Protein 2MLG (pdb70)

Solvent-accessible surface area: 5680 Å² total; per-residue (Å²): 130,107,205,72,55,50,52,86,5,0,48,77,70,3,82,89,154,53,44,16,36,30,89,72,0,51,124,39,15,147,20,159,119,136,66,0,46,75,17,1,53,156,11,48,146,185,34,37,0,50,100,58,136,104,112,116,97,59,170,139,100,67,13,5,12,30,170,36,150,65,91,81,1,78,130,120,80

Nearest PDB structures (foldseek):
  2mlg-assembly1_A  TM=8.631E-01  e=1.677E-12  Fuselloviridae
  4xrf-assembly1_A  TM=7.167E-01  e=1.665E-03  Bacillus cereus ATCC 14579
  6pco-assembly2_C  TM=6.673E-01  e=2.161E-03  Bordetella bronchiseptica
  4zzl-assembly1_A  TM=6.868E-01  e=4.146E-03  Pseudomonas aeruginosa
  4rgu-assembly1_B-2  TM=6.161E-01  e=8.489E-03  Acinetobacter baylyi ADP1

InterPro domains:
  IPR008848 Plasmid regulator, Sulfolobaceae [PF05584] (9-80)
  IPR036388 Winged helix-like DNA-binding domain superfamily [G3DSA:1.10.10.10] (6-81)
  IPR036390 Winged helix DNA-binding domain superfamily [SSF46785] (15-79)

Sequence (77 aa):
KAKLSLTQLILIRLSNRGCQTLEELEEFTQAKREVLLVTLTRLHQRGVIYRKWRHFSGRKYREYCLKHRDELADLEHKAKLSLTQLILIRLSNRGCQTLEELEEFTQAKREVLLVTLTRLHQRGVIYRKWRHFSGRKYREYCLKHRDELADLEHKAKLSLTQLILIRLSNRGCQTLEELEEFTQAKREVLLVTLTRLHQRGVIYRKWRHFSGRKYREYCLKHRDELADLEHKAKLSLTQLILIRLSNRGCQTLEELEEFTQAKREVLLVTLTRLHQRGVIYRKWRHFSGRKYREYCLKHRDELADLEHKAKLSLTQLILIRLSNRGCQTLEELEEFTQAKREVLLVTLTRLHQRGVIYRKWRHFSGRKYREYCLKHRDELADLEHKAKLSLTQLILIRLSNRGCQTLEELEEFTQAKREVLLVTLTRLHQRGVIYRKWRHFSGRKYREYCLKHRDELADLEHKAKLSLTQLILIRLSNRGCQTLEELEEFTQAKREVLLVTLTRLHQRGVIYRKWRHFSGRKYREYCLKHRDELADLEHKAKLSLTQLILIRLSNRGCQTLEELEEFTQAKREVLLVTLTRLHQRGVIYRKWRHFSGRKYREYCLKHRDELADLEHKAKLSLTQLILIRLSNRGCQTLEELEEFTQAKREVLLVTLTRLHQRGVIYRKWRHFSGRKYREYCLKHRDELADLEHKAKLSLTQLILIRLSNRGCQTLEELEEFTQAKREVLLVTLTRLHQRGVIYRKWRHFSGRKYREYCLKHRDELADLEHKAKLSLTQLILIRLSNRGCQTLEELEEFTQAKREVLLVTLTRLHQRGVIYRKWRHFSGRKYREYCLKHRDELADLEHKAKLSLTQLILIRLSNRGCQTLEELEEFTQAKREVLLVTLTRLHQRGVIYRKWRHFSGRKYREYCLKHRDELADLEHKAKLSLTQLILIRLSNRGCQTLEELEEFTQAKREVLLVTLTRLHQRGVIYRKWRHFSGRKYREYCLKHRDELADLEHKAKLSLTQLILIRLSNRGCQTLEELEEFTQAKREVLLVTLTRLHQRGVIYRKWRHFSGRKYREYCLKHRDELADLEHKAKLSLTQLILIRLSNRGCQTLEELEEFTQAKREVLLVTLTRLHQRGVIYRKWRHFSGRKYREYCLKHRDELADLEHKAKLSLTQLILIRLSNRGCQTLEELEEFTQAKREVLLVTLTRLHQRGVIYRKWRHFSGRKYREYCLKHRDELADLEHKAKLSLTQLILIRLSNRGCQTLEELEEFTQAKREVLLVTLTRLHQRGVIYRKWRHFSGRKYREYCLKHRDELADLEHKAKLSLTQLILIRLSNRGCQTLEELEEFTQAKREVLLVTLTRLHQRGVIYRKWRHFSGRKYREYCLKHRDELADLEHKAKLSLTQLILIRLSNRGCQTLEELEEFTQAKREVLLVTLTRLHQRGVIYRKWRHFSGRKYREYCLKHRDELADLEHKAKLSLTQLILIRLSNRGCQTLEELEEFTQAKREVLLVTLTRLHQRGVIYRKWRHFSGRKYREYCLKHRDELADLEH

CATH classification: 1.10.10.10

Structure (mmCIF, N/CA/C/O backbone):
data_2MLG
#
_entry.id   2MLG
#
_cell.length_a   1.000
_cell.length_b   1.000
_cell.length_c   1.000
_cell.angle_alpha   90.00
_cell.angle_beta   90.00
_cell.angle_gamma   90.00
#
_symmetry.space_group_name_H-M   'P 1'
#
loop_
_atom_site.group_PDB
_atom_site.id
_atom_site.type_symbol
_atom_site.label_atom_id
_atom_site.label_alt_id
_atom_site.label_comp_id
_atom_site.label_asym_id
_atom_site.label_entity_id
_atom_site.label_seq_id
_atom_site.pdbx_PDB_ins_code
_atom_site.Cartn_x
_atom_site.Cartn_y
_atom_site.Cartn_z
_atom_site.occupancy
_atom_site.B_iso_or_equiv
_atom_site.auth_seq_id
_atom_site.auth_comp_id
_atom_site.auth_asym_id
_atom_site.auth_atom_id
_atom_site.pdbx_PDB_model_num
ATOM 1 N N . LYS A 1 3 ? 5.369 -13.161 -10.476 1.00 0.00 3 LYS A N 1
ATOM 2 C CA . LYS A 1 3 ? 4.651 -12.663 -9.308 1.00 0.00 3 LYS A CA 1
ATOM 3 C C . LYS A 1 3 ? 4.297 -13.796 -8.354 1.00 0.00 3 LYS A C 1
ATOM 4 O O . LYS A 1 3 ? 4.389 -13.647 -7.136 1.00 0.00 3 LYS A O 1
ATOM 23 N N . ALA A 1 4 ? 3.892 -14.931 -8.915 1.00 0.00 4 ALA A N 1
ATOM 24 C CA . ALA A 1 4 ? 3.418 -16.054 -8.116 1.00 0.00 4 ALA A CA 1
ATOM 25 C C . ALA A 1 4 ? 4.532 -16.616 -7.241 1.00 0.00 4 ALA A C 1
ATOM 26 O O . ALA A 1 4 ? 4.273 -17.179 -6.177 1.00 0.00 4 ALA A O 1
ATOM 33 N N . LYS A 1 5 ? 5.769 -16.459 -7.695 1.00 0.00 5 LYS A N 1
ATOM 34 C CA . LYS A 1 5 ? 6.925 -16.960 -6.960 1.00 0.00 5 LYS A CA 1
ATOM 35 C C . LYS A 1 5 ? 7.101 -16.219 -5.641 1.00 0.00 5 LYS A C 1
ATOM 36 O O . LYS A 1 5 ? 7.630 -16.769 -4.675 1.00 0.00 5 LYS A O 1
ATOM 55 N N . LEU A 1 6 ? 6.655 -14.968 -5.607 1.00 0.00 6 LEU A N 1
ATOM 56 C CA . LEU A 1 6 ? 6.773 -14.145 -4.408 1.00 0.00 6 LEU A CA 1
ATOM 57 C C . LEU A 1 6 ? 5.487 -14.168 -3.594 1.00 0.00 6 LEU A C 1
ATOM 58 O O . LEU A 1 6 ? 4.404 -14.404 -4.133 1.00 0.00 6 LEU A O 1
ATOM 74 N N . SER A 1 7 ? 5.610 -13.922 -2.295 1.00 0.00 7 SER A N 1
ATOM 75 C CA . SER A 1 7 ? 4.446 -13.750 -1.433 1.00 0.00 7 SER A CA 1
ATOM 76 C C . SER A 1 7 ? 3.807 -12.384 -1.640 1.00 0.00 7 SER A C 1
ATOM 77 O O . SER A 1 7 ? 4.404 -11.492 -2.243 1.00 0.00 7 SER A O 1
ATOM 85 N N . LEU A 1 8 ? 2.587 -12.224 -1.136 1.00 0.00 8 LEU A N 1
ATOM 86 C CA . LEU A 1 8 ? 1.888 -10.947 -1.211 1.00 0.00 8 LEU A CA 1
ATOM 87 C C . LEU A 1 8 ? 2.596 -9.882 -0.384 1.00 0.00 8 LEU A C 1
ATOM 88 O O . LEU A 1 8 ? 2.540 -8.696 -0.705 1.00 0.00 8 LEU A O 1
ATOM 104 N N . THR A 1 9 ? 3.262 -10.313 0.682 1.00 0.00 9 THR A N 1
ATOM 105 C CA . THR A 1 9 ? 4.096 -9.419 1.476 1.00 0.00 9 THR A CA 1
ATOM 106 C C . THR A 1 9 ? 5.316 -8.960 0.690 1.00 0.00 9 THR A C 1
ATOM 107 O O . THR A 1 9 ? 5.639 -7.772 0.663 1.00 0.00 9 THR A O 1
ATOM 118 N N . GLN A 1 10 ? 5.996 -9.908 0.053 1.00 0.00 10 GLN A N 1
ATOM 119 C CA . GLN A 1 10 ? 7.160 -9.597 -0.767 1.00 0.00 10 GLN A CA 1
ATOM 120 C C . GLN A 1 10 ? 6.777 -8.741 -1.966 1.00 0.00 10 GLN A C 1
ATOM 121 O O . GLN A 1 10 ? 7.505 -7.824 -2.344 1.00 0.00 10 GLN A O 1
ATOM 135 N N . LEU A 1 11 ? 5.631 -9.049 -2.565 1.00 0.00 11 LEU A N 1
ATOM 136 C CA . LEU A 1 11 ? 5.174 -8.340 -3.754 1.00 0.00 11 LEU A CA 1
ATOM 137 C C . LEU A 1 11 ? 4.894 -6.874 -3.446 1.00 0.00 11 LEU A C 1
ATOM 138 O O . LEU A 1 11 ? 5.323 -5.984 -4.183 1.00 0.00 11 LEU A O 1
ATOM 154 N N . ILE A 1 12 ? 4.174 -6.628 -2.358 1.00 0.00 12 ILE A N 1
ATOM 155 C CA . ILE A 1 12 ? 3.831 -5.270 -1.956 1.00 0.00 12 ILE A CA 1
ATOM 156 C C . ILE A 1 12 ? 5.077 -4.476 -1.581 1.00 0.00 12 ILE A C 1
ATOM 157 O O . ILE A 1 12 ? 5.245 -3.332 -2.005 1.00 0.00 12 ILE A O 1
ATOM 173 N N . LEU A 1 13 ? 5.946 -5.089 -0.786 1.00 0.00 13 LEU A N 1
ATOM 174 C CA . LEU A 1 13 ? 7.146 -4.417 -0.300 1.00 0.00 13 LEU A CA 1
ATOM 175 C C . LEU A 1 13 ? 8.094 -4.088 -1.447 1.00 0.00 13 LEU A C 1
ATOM 176 O O . LEU A 1 13 ? 8.661 -2.997 -1.502 1.00 0.00 13 LEU A O 1
ATOM 192 N N . ILE A 1 14 ? 8.263 -5.038 -2.360 1.00 0.00 14 ILE A N 1
ATOM 193 C CA . ILE A 1 14 ? 9.131 -4.845 -3.515 1.00 0.00 14 ILE A CA 1
ATOM 194 C C . ILE A 1 14 ? 8.536 -3.833 -4.487 1.00 0.00 14 ILE A C 1
ATOM 195 O O . ILE A 1 14 ? 9.258 -3.035 -5.086 1.00 0.00 14 ILE A O 1
ATOM 211 N N . ARG A 1 15 ? 7.218 -3.871 -4.639 1.00 0.00 15 ARG A N 1
ATOM 212 C CA . ARG A 1 15 ? 6.514 -2.902 -5.470 1.00 0.00 15 ARG A CA 1
ATOM 213 C C . ARG A 1 15 ? 6.649 -1.493 -4.908 1.00 0.00 15 ARG A C 1
ATOM 214 O O . ARG A 1 15 ? 6.801 -0.526 -5.655 1.00 0.00 15 ARG A O 1
ATOM 235 N N . LEU A 1 16 ? 6.594 -1.381 -3.584 1.00 0.00 16 LEU A N 1
ATOM 236 C CA . LEU A 1 16 ? 6.730 -0.093 -2.917 1.00 0.00 16 LEU A CA 1
ATOM 237 C C . LEU A 1 16 ? 8.193 0.317 -2.804 1.00 0.00 16 LEU A C 1
ATOM 238 O O . LEU A 1 16 ? 8.504 1.485 -2.572 1.00 0.00 16 LEU A O 1
ATOM 254 N N . SER A 1 17 ? 9.088 -0.652 -2.970 1.00 0.00 17 SER A N 1
ATOM 255 C CA . SER A 1 17 ? 10.512 -0.366 -3.099 1.00 0.00 17 SER A CA 1
ATOM 256 C C . SER A 1 17 ? 10.819 0.305 -4.432 1.00 0.00 17 SER A C 1
ATOM 257 O O . SER A 1 17 ? 11.652 1.208 -4.505 1.00 0.00 17 SER A O 1
ATOM 265 N N . ASN A 1 18 ? 10.143 -0.143 -5.484 1.00 0.00 18 ASN A N 1
ATOM 266 C CA . ASN A 1 18 ? 10.306 0.447 -6.808 1.00 0.00 18 ASN A CA 1
ATOM 267 C C . ASN A 1 18 ? 9.678 1.833 -6.874 1.00 0.00 18 ASN A C 1
ATOM 268 O O . ASN A 1 18 ? 10.244 2.753 -7.466 1.00 0.00 18 ASN A O 1
ATOM 279 N N . ARG A 1 19 ? 8.507 1.977 -6.265 1.00 0.00 19 ARG A N 1
ATOM 280 C CA . ARG A 1 19 ? 7.833 3.269 -6.192 1.00 0.00 19 ARG A CA 1
ATOM 281 C C . ARG A 1 19 ? 7.354 3.561 -4.777 1.00 0.00 19 ARG A C 1
ATOM 282 O O . ARG A 1 19 ? 6.654 2.751 -4.168 1.00 0.00 19 ARG A O 1
ATOM 303 N N . GLY A 1 20 ? 7.733 4.723 -4.257 1.00 0.00 20 GLY A N 1
ATOM 304 C CA . GLY A 1 20 ? 7.613 5.000 -2.832 1.00 0.00 20 GLY A CA 1
ATOM 305 C C . GLY A 1 20 ? 6.194 4.748 -2.339 1.00 0.00 20 GLY A C 1
ATOM 306 O O . GLY A 1 20 ? 5.989 4.253 -1.230 1.00 0.00 20 GLY A O 1
ATOM 310 N N . CYS A 1 21 ? 5.215 5.091 -3.170 1.00 0.00 21 CYS A N 1
ATOM 311 C CA . CYS A 1 21 ? 3.813 5.020 -2.773 1.00 0.00 21 CYS A CA 1
ATOM 312 C C . CYS A 1 21 ? 2.954 4.435 -3.887 1.00 0.00 21 CYS A C 1
ATOM 313 O O . CYS A 1 21 ? 3.050 4.851 -5.042 1.00 0.00 21 CYS A O 1
ATOM 321 N N . GLN A 1 22 ? 2.116 3.468 -3.534 1.00 0.00 22 GLN A N 1
ATOM 322 C CA . GLN A 1 22 ? 1.155 2.904 -4.476 1.00 0.00 22 GLN A CA 1
ATOM 323 C C . GLN A 1 22 ? -0.238 2.834 -3.868 1.00 0.00 22 GLN A C 1
ATOM 324 O O . GLN A 1 22 ? -0.397 2.869 -2.646 1.00 0.00 22 GLN A O 1
ATOM 338 N N . THR A 1 23 ? -1.249 2.736 -4.724 1.00 0.00 23 THR A N 1
ATOM 339 C CA . THR A 1 23 ? -2.626 2.576 -4.272 1.00 0.00 23 THR A CA 1
ATOM 340 C C . THR A 1 23 ? -2.981 1.103 -4.105 1.00 0.00 23 THR A C 1
ATOM 341 O O . THR A 1 23 ? -2.266 0.224 -4.586 1.00 0.00 23 THR A O 1
ATOM 352 N N . LEU A 1 24 ? -4.089 0.841 -3.420 1.00 0.00 24 LEU A N 1
ATOM 353 C CA . LEU A 1 24 ? -4.594 -0.519 -3.270 1.00 0.00 24 LEU A CA 1
ATOM 354 C C . LEU A 1 24 ? -4.951 -1.124 -4.621 1.00 0.00 24 LEU A C 1
ATOM 355 O O . LEU A 1 24 ? -4.772 -2.323 -4.842 1.00 0.00 24 LEU A O 1
ATOM 371 N N . GLU A 1 25 ? -5.457 -0.291 -5.524 1.00 0.00 25 GLU A N 1
ATOM 372 C CA . GLU A 1 25 ? -5.847 -0.744 -6.853 1.00 0.00 25 GLU A CA 1
ATOM 373 C C . GLU A 1 25 ? -4.626 -1.074 -7.703 1.00 0.00 25 GLU A C 1
ATOM 374 O O . GLU A 1 25 ? -4.643 -2.022 -8.489 1.00 0.00 25 GLU A O 1
ATOM 386 N N . GLU A 1 26 ? -3.569 -0.284 -7.542 1.00 0.00 26 GLU A N 1
ATOM 387 C CA . GLU A 1 26 ? -2.311 -0.540 -8.232 1.00 0.00 26 GLU A CA 1
ATOM 388 C C . GLU A 1 26 ? -1.635 -1.795 -7.696 1.00 0.00 26 GLU A C 1
ATOM 389 O O . GLU A 1 26 ? -1.045 -2.566 -8.454 1.00 0.00 26 GLU A O 1
ATOM 401 N N . LEU A 1 27 ? -1.725 -1.998 -6.387 1.00 0.00 27 LEU A N 1
ATOM 402 C CA . LEU A 1 27 ? -1.233 -3.222 -5.764 1.00 0.00 27 LEU A CA 1
ATOM 403 C C . LEU A 1 27 ? -2.109 -4.414 -6.125 1.00 0.00 27 LEU A C 1
ATOM 404 O O . LEU A 1 27 ? -1.629 -5.544 -6.217 1.00 0.00 27 LEU A O 1
ATOM 420 N N . GLU A 1 28 ? -3.397 -4.156 -6.330 1.00 0.00 28 GLU A N 1
ATOM 421 C CA . GLU A 1 28 ? -4.323 -5.188 -6.779 1.00 0.00 28 GLU A CA 1
ATOM 422 C C . GLU A 1 28 ? -3.939 -5.710 -8.159 1.00 0.00 28 GLU A C 1
ATOM 423 O O . GLU A 1 28 ? -3.927 -6.919 -8.394 1.00 0.00 28 GLU A O 1
ATOM 435 N N . GLU A 1 29 ? -3.627 -4.793 -9.067 1.00 0.00 29 GLU A N 1
ATOM 436 C CA . GLU A 1 29 ? -3.236 -5.160 -10.423 1.00 0.00 29 GLU A CA 1
ATOM 437 C C . GLU A 1 29 ? -1.863 -5.820 -10.442 1.00 0.00 29 GLU A C 1
ATOM 438 O O . GLU A 1 29 ? -1.610 -6.725 -11.236 1.00 0.00 29 GLU A O 1
ATOM 450 N N . PHE A 1 30 ? -0.979 -5.361 -9.561 1.00 0.00 30 PHE A N 1
ATOM 451 C CA . PHE A 1 30 ? 0.366 -5.913 -9.468 1.00 0.00 30 PHE A CA 1
ATOM 452 C C . PHE A 1 30 ? 0.335 -7.360 -8.989 1.00 0.00 30 PHE A C 1
ATOM 453 O O . PHE A 1 30 ? 0.985 -8.230 -9.572 1.00 0.00 30 PHE A O 1
ATOM 470 N N . THR A 1 31 ? -0.422 -7.611 -7.927 1.00 0.00 31 THR A N 1
ATOM 471 C CA . THR A 1 31 ? -0.444 -8.925 -7.296 1.00 0.00 31 THR A CA 1
ATOM 472 C C . THR A 1 31 ? -1.528 -9.808 -7.902 1.00 0.00 31 THR A C 1
ATOM 473 O O . THR A 1 31 ? -1.439 -11.035 -7.858 1.00 0.00 31 THR A O 1
ATOM 484 N N . GLN A 1 32 ? -2.553 -9.177 -8.465 1.00 0.00 32 GLN A N 1
ATOM 485 C CA . GLN A 1 32 ? -3.766 -9.882 -8.859 1.00 0.00 32 GLN A CA 1
ATOM 486 C C . GLN A 1 32 ? -4.376 -10.630 -7.679 1.00 0.00 32 GLN A C 1
ATOM 487 O O . GLN A 1 32 ? -4.956 -11.702 -7.846 1.00 0.00 32 GLN A O 1
ATOM 501 N N . ALA A 1 33 ? -4.241 -10.057 -6.488 1.00 0.00 33 ALA A N 1
ATOM 502 C CA . ALA A 1 33 ? -4.878 -10.606 -5.298 1.00 0.00 33 ALA A CA 1
ATOM 503 C C . ALA A 1 33 ? -6.134 -9.823 -4.934 1.00 0.00 33 ALA A C 1
ATOM 504 O O . ALA A 1 33 ? -6.374 -8.737 -5.463 1.00 0.00 33 ALA A O 1
ATOM 511 N N . LYS A 1 34 ? -6.930 -10.379 -4.028 1.00 0.00 34 LYS A N 1
ATOM 512 C CA . LYS A 1 34 ? -8.128 -9.704 -3.545 1.00 0.00 34 LYS A CA 1
ATOM 513 C C . LYS A 1 34 ? -7.773 -8.496 -2.686 1.00 0.00 34 LYS A C 1
ATOM 514 O O . LYS A 1 34 ? -6.733 -8.475 -2.028 1.00 0.00 34 LYS A O 1
ATOM 533 N N . ARG A 1 35 ? -8.640 -7.491 -2.700 1.00 0.00 35 ARG A N 1
ATOM 534 C CA . ARG A 1 35 ? -8.404 -6.263 -1.949 1.00 0.00 35 ARG A CA 1
ATOM 535 C C . ARG A 1 35 ? -8.319 -6.539 -0.454 1.00 0.00 35 ARG A C 1
ATOM 536 O O . ARG A 1 35 ? -7.433 -6.030 0.233 1.00 0.00 35 ARG A O 1
ATOM 557 N N . GLU A 1 36 ? -9.245 -7.351 0.045 1.00 0.00 36 GLU A N 1
ATOM 558 C CA . GLU A 1 36 ? -9.287 -7.682 1.465 1.00 0.00 36 GLU A CA 1
ATOM 559 C C . GLU A 1 36 ? -8.024 -8.414 1.899 1.00 0.00 36 GLU A C 1
ATOM 560 O O . GLU A 1 36 ? -7.461 -8.129 2.956 1.00 0.00 36 GLU A O 1
ATOM 572 N N . VAL A 1 37 ? -7.581 -9.358 1.075 1.00 0.00 37 VAL A N 1
ATOM 573 C CA . VAL A 1 37 ? -6.393 -10.146 1.380 1.00 0.00 37 VAL A CA 1
ATOM 574 C C . VAL A 1 37 ? -5.146 -9.272 1.410 1.00 0.00 37 VAL A C 1
ATOM 575 O O . VAL A 1 37 ? -4.278 -9.442 2.264 1.00 0.00 37 VAL A O 1
ATOM 588 N N . LEU A 1 38 ? -5.064 -8.335 0.471 1.00 0.00 38 LEU A N 1
ATOM 589 C CA . LEU A 1 38 ? -3.953 -7.390 0.427 1.00 0.00 38 LEU A CA 1
ATOM 590 C C . LEU A 1 38 ? -3.983 -6.449 1.625 1.00 0.00 38 LEU A C 1
ATOM 591 O O . LEU A 1 38 ? -2.938 -6.064 2.149 1.00 0.00 38 LEU A O 1
ATOM 607 N N . LEU A 1 39 ? -5.186 -6.085 2.055 1.00 0.00 39 LEU A N 1
ATOM 608 C CA . LEU A 1 39 ? -5.355 -5.181 3.187 1.00 0.00 39 LEU A CA 1
ATOM 609 C C . LEU A 1 39 ? -4.914 -5.840 4.488 1.00 0.00 39 LEU A C 1
ATOM 610 O O . LEU A 1 39 ? -4.429 -5.172 5.401 1.00 0.00 39 LEU A O 1
ATOM 626 N N . VAL A 1 40 ? -5.084 -7.156 4.566 1.00 0.00 40 VAL A N 1
ATOM 627 C CA . VAL A 1 40 ? -4.578 -7.928 5.694 1.00 0.00 40 VAL A CA 1
ATOM 628 C C . VAL A 1 40 ? -3.066 -7.796 5.818 1.00 0.00 40 VAL A C 1
ATOM 629 O O . VAL A 1 40 ? -2.540 -7.565 6.906 1.00 0.00 40 VAL A O 1
ATOM 642 N N . THR A 1 41 ? -2.370 -7.944 4.695 1.00 0.00 41 THR A N 1
ATOM 643 C CA . THR A 1 41 ? -0.923 -7.776 4.663 1.00 0.00 41 THR A CA 1
ATOM 644 C C . THR A 1 41 ? -0.528 -6.337 4.967 1.00 0.00 41 THR A C 1
ATOM 645 O O . THR A 1 41 ? 0.409 -6.087 5.725 1.00 0.00 41 THR A O 1
ATOM 656 N N . LEU A 1 42 ? -1.249 -5.392 4.374 1.00 0.00 42 LEU A N 1
ATOM 657 C CA . LEU A 1 42 ? -0.960 -3.975 4.560 1.00 0.00 42 LEU A CA 1
ATOM 658 C C . LEU A 1 42 ? -1.185 -3.552 6.006 1.00 0.00 42 LEU A C 1
ATOM 659 O O . LEU A 1 42 ? -0.435 -2.742 6.550 1.00 0.00 42 LEU A O 1
ATOM 675 N N . THR A 1 43 ? -2.224 -4.106 6.623 1.00 0.00 43 THR A N 1
ATOM 676 C CA . THR A 1 43 ? -2.560 -3.776 8.002 1.00 0.00 43 THR A CA 1
ATOM 677 C C . THR A 1 43 ? -1.529 -4.340 8.971 1.00 0.00 43 THR A C 1
ATOM 678 O O . THR A 1 43 ? -1.105 -3.662 9.906 1.00 0.00 43 THR A O 1
ATOM 689 N N . ARG A 1 44 ? -1.129 -5.587 8.742 1.00 0.00 44 ARG A N 1
ATOM 690 C CA . ARG A 1 44 ? -0.160 -6.251 9.605 1.00 0.00 44 ARG A CA 1
ATOM 691 C C . ARG A 1 44 ? 1.207 -5.589 9.509 1.00 0.00 44 ARG A C 1
ATOM 692 O O . ARG A 1 44 ? 1.937 -5.507 10.496 1.00 0.00 44 ARG A O 1
ATOM 713 N N . LEU A 1 45 ? 1.550 -5.119 8.315 1.00 0.00 45 LEU A N 1
ATOM 714 C CA . LEU A 1 45 ? 2.767 -4.343 8.116 1.00 0.00 45 LEU A CA 1
ATOM 715 C C . LEU A 1 45 ? 2.616 -2.932 8.669 1.00 0.00 45 LEU A C 1
ATOM 716 O O . LEU A 1 45 ? 3.583 -2.331 9.138 1.00 0.00 45 LEU A O 1
ATOM 732 N N . HIS A 1 46 ? 1.397 -2.406 8.609 1.00 0.00 46 HIS A N 1
ATOM 733 C CA . HIS A 1 46 ? 1.105 -1.084 9.153 1.00 0.00 46 HIS A CA 1
ATOM 734 C C . HIS A 1 46 ? 1.311 -1.053 10.662 1.00 0.00 46 HIS A C 1
ATOM 735 O O . HIS A 1 46 ? 1.858 -0.091 11.203 1.00 0.00 46 HIS A O 1
ATOM 749 N N . GLN A 1 47 ? 0.873 -2.109 11.336 1.00 0.00 47 GLN A N 1
ATOM 750 C CA . GLN A 1 47 ? 1.056 -2.229 12.778 1.00 0.00 47 GLN A CA 1
ATOM 751 C C . GLN A 1 47 ? 2.532 -2.369 13.135 1.00 0.00 47 GLN A C 1
ATOM 752 O O . GLN A 1 47 ? 2.949 -2.014 14.237 1.00 0.00 47 GLN A O 1
ATOM 766 N N . ARG A 1 48 ? 3.315 -2.889 12.198 1.00 0.00 48 ARG A N 1
ATOM 767 C CA . ARG A 1 48 ? 4.746 -3.074 12.410 1.00 0.00 48 ARG A CA 1
ATOM 768 C C . ARG A 1 48 ? 5.520 -1.805 12.084 1.00 0.00 48 ARG A C 1
ATOM 769 O O . ARG A 1 48 ? 6.731 -1.731 12.295 1.00 0.00 48 ARG A O 1
ATOM 790 N N . GLY A 1 49 ? 4.815 -0.803 11.567 1.00 0.00 49 GLY A N 1
ATOM 791 C CA . GLY A 1 49 ? 5.433 0.470 11.220 1.00 0.00 49 GLY A CA 1
ATOM 792 C C . GLY A 1 49 ? 6.230 0.361 9.926 1.00 0.00 49 GLY A C 1
ATOM 793 O O . GLY A 1 49 ? 7.223 1.063 9.736 1.00 0.00 49 GLY A O 1
ATOM 797 N N . VAL A 1 50 ? 5.789 -0.525 9.040 1.00 0.00 50 VAL A N 1
ATOM 798 C CA . VAL A 1 50 ? 6.478 -0.749 7.774 1.00 0.00 50 VAL A CA 1
ATOM 799 C C . VAL A 1 50 ? 5.818 0.031 6.642 1.00 0.00 50 VAL A C 1
ATOM 800 O O . VAL A 1 50 ? 6.474 0.804 5.944 1.00 0.00 50 VAL A O 1
ATOM 813 N N . ILE A 1 51 ? 4.518 -0.178 6.466 1.00 0.00 51 ILE A N 1
ATOM 814 C CA . ILE A 1 51 ? 3.764 0.514 5.427 1.00 0.00 51 ILE A CA 1
ATOM 815 C C . ILE A 1 51 ? 2.722 1.446 6.031 1.00 0.00 51 ILE A C 1
ATOM 816 O O . ILE A 1 51 ? 1.879 1.021 6.821 1.00 0.00 51 ILE A O 1
ATOM 832 N N . TYR A 1 52 ? 2.783 2.718 5.653 1.00 0.00 52 TYR A N 1
ATOM 833 C CA . TYR A 1 52 ? 1.903 3.730 6.224 1.00 0.00 52 TYR A CA 1
ATOM 834 C C . TYR A 1 52 ? 0.829 4.151 5.228 1.00 0.00 52 TYR A C 1
ATOM 835 O O . TYR A 1 52 ? 1.025 4.059 4.016 1.00 0.00 52 TYR A O 1
ATOM 853 N N . ARG A 1 53 ? -0.303 4.613 5.746 1.00 0.00 53 ARG A N 1
ATOM 854 C CA . ARG A 1 53 ? -1.461 4.913 4.911 1.00 0.00 53 ARG A CA 1
ATOM 855 C C . ARG A 1 53 ? -1.888 6.367 5.064 1.00 0.00 53 ARG A C 1
ATOM 856 O O . ARG A 1 53 ? -1.710 6.969 6.123 1.00 0.00 53 ARG A O 1
ATOM 877 N N . LYS A 1 54 ? -2.451 6.928 3.999 1.00 0.00 54 LYS A N 1
ATOM 878 C CA . LYS A 1 54 ? -2.961 8.292 4.032 1.00 0.00 54 LYS A CA 1
ATOM 879 C C . LYS A 1 54 ? -3.999 8.519 2.939 1.00 0.00 54 LYS A C 1
ATOM 880 O O . LYS A 1 54 ? -3.845 8.039 1.815 1.00 0.00 54 LYS A O 1
ATOM 899 N N . TRP A 1 55 ? -5.054 9.253 3.275 1.00 0.00 55 TRP A N 1
ATOM 900 C CA . TRP A 1 55 ? -6.086 9.599 2.306 1.00 0.00 55 TRP A CA 1
ATOM 901 C C . TRP A 1 55 ? -5.689 10.826 1.493 1.00 0.00 55 TRP A C 1
ATOM 902 O O . TRP A 1 55 ? -5.111 11.773 2.025 1.00 0.00 55 TRP A O 1
ATOM 923 N N . ARG A 1 56 ? -6.003 10.801 0.202 1.00 0.00 56 ARG A N 1
ATOM 924 C CA . ARG A 1 56 ? -5.737 11.938 -0.671 1.00 0.00 56 ARG A CA 1
ATOM 925 C C . ARG A 1 56 ? -6.921 12.214 -1.591 1.00 0.00 56 ARG A C 1
ATOM 926 O O . ARG A 1 56 ? -7.377 11.327 -2.314 1.00 0.00 56 ARG A O 1
ATOM 947 N N . HIS A 1 57 ? -7.413 13.446 -1.558 1.00 0.00 57 HIS A N 1
ATOM 948 C CA . HIS A 1 57 ? -8.493 13.864 -2.446 1.00 0.00 57 HIS A CA 1
ATOM 949 C C . HIS A 1 57 ? -8.018 13.941 -3.891 1.00 0.00 57 HIS A C 1
ATOM 950 O O . HIS A 1 57 ? -6.960 14.502 -4.178 1.00 0.00 57 HIS A O 1
ATOM 964 N N . PHE A 1 58 ? -8.807 13.376 -4.799 1.00 0.00 58 PHE A N 1
ATOM 965 C CA . PHE A 1 58 ? -8.423 13.293 -6.203 1.00 0.00 58 PHE A CA 1
ATOM 966 C C . PHE A 1 58 ? -9.647 13.187 -7.104 1.00 0.00 58 PHE A C 1
ATOM 967 O O . PHE A 1 58 ? -10.423 12.235 -7.002 1.00 0.00 58 PHE A O 1
ATOM 984 N N . SER A 1 59 ? -9.815 14.167 -7.984 1.00 0.00 59 SER A N 1
ATOM 985 C CA . SER A 1 59 ? -10.877 14.129 -8.981 1.00 0.00 59 SER A CA 1
ATOM 986 C C . SER A 1 59 ? -12.248 14.022 -8.323 1.00 0.00 59 SER A C 1
ATOM 987 O O . SER A 1 59 ? -13.151 13.373 -8.850 1.00 0.00 59 SER A O 1
ATOM 995 N N . GLY A 1 60 ? -12.394 14.664 -7.168 1.00 0.00 60 GLY A N 1
ATOM 996 C CA . GLY A 1 60 ? -13.696 14.795 -6.525 1.00 0.00 60 GLY A CA 1
ATOM 997 C C . GLY A 1 60 ? -13.937 13.662 -5.536 1.00 0.00 60 GLY A C 1
ATOM 998 O O . GLY A 1 60 ? -14.974 13.613 -4.872 1.00 0.00 60 GLY A O 1
ATOM 1002 N N . ARG A 1 61 ? -12.975 12.751 -5.441 1.00 0.00 61 ARG A N 1
ATOM 1003 C CA . ARG A 1 61 ? -13.094 11.600 -4.553 1.00 0.00 61 ARG A CA 1
ATOM 1004 C C . ARG A 1 61 ? -11.795 11.350 -3.798 1.00 0.00 61 ARG A C 1
ATOM 1005 O O . ARG A 1 61 ? -10.705 11.508 -4.350 1.00 0.00 61 ARG A O 1
ATOM 1026 N N . LYS A 1 62 ? -11.916 10.960 -2.534 1.00 0.00 62 LYS A N 1
ATOM 1027 C CA . LYS A 1 62 ? -10.751 10.667 -1.707 1.00 0.00 62 LYS A CA 1
ATOM 1028 C C . LYS A 1 62 ? -10.350 9.204 -1.819 1.00 0.00 62 LYS A C 1
ATOM 1029 O O . LYS A 1 62 ? -11.174 8.308 -1.631 1.00 0.00 62 LYS A O 1
ATOM 1048 N N . TYR A 1 63 ? -9.080 8.965 -2.125 1.00 0.00 63 TYR A N 1
ATOM 1049 C CA . TYR A 1 63 ? -8.551 7.608 -2.206 1.00 0.00 63 TYR A CA 1
ATOM 1050 C C . TYR A 1 63 ? -7.399 7.407 -1.228 1.00 0.00 63 TYR A C 1
ATOM 1051 O O . TYR A 1 63 ? -6.593 8.312 -1.011 1.00 0.00 63 TYR A O 1
ATOM 1069 N N . ARG A 1 64 ? -7.326 6.216 -0.644 1.00 0.00 64 ARG A N 1
ATOM 1070 C CA . ARG A 1 64 ? -6.264 5.889 0.299 1.00 0.00 64 ARG A CA 1
ATOM 1071 C C . ARG A 1 64 ? -5.065 5.276 -0.413 1.00 0.00 64 ARG A C 1
ATOM 1072 O O . ARG A 1 64 ? -5.209 4.342 -1.202 1.00 0.00 64 ARG A O 1
ATOM 1093 N N . GLU A 1 65 ? -3.880 5.808 -0.131 1.00 0.00 65 GLU A N 1
ATOM 1094 C CA . GLU A 1 65 ? -2.650 5.298 -0.723 1.00 0.00 65 GLU A CA 1
ATOM 1095 C C . GLU A 1 65 ? -1.655 4.877 0.350 1.00 0.00 65 GLU A C 1
ATOM 1096 O O . GLU A 1 65 ? -1.732 5.328 1.493 1.00 0.00 65 GLU A O 1
ATOM 1108 N N . TYR A 1 66 ? -0.721 4.009 -0.023 1.00 0.00 66 TYR A N 1
ATOM 1109 C CA . TYR A 1 66 ? 0.198 3.410 0.938 1.00 0.00 66 TYR A CA 1
ATOM 1110 C C . TYR A 1 66 ? 1.645 3.720 0.580 1.00 0.00 66 TYR A C 1
ATOM 1111 O O . TYR A 1 66 ? 2.063 3.545 -0.565 1.00 0.00 66 TYR A O 1
ATOM 1129 N N . CYS A 1 67 ? 2.408 4.178 1.567 1.00 0.00 67 CYS A N 1
ATOM 1130 C CA . CYS A 1 67 ? 3.823 4.471 1.368 1.00 0.00 67 CYS A CA 1
ATOM 1131 C C . CYS A 1 67 ? 4.700 3.541 2.197 1.00 0.00 67 CYS A C 1
ATOM 1132 O O . CYS A 1 67 ? 4.331 3.149 3.306 1.00 0.00 67 CYS A O 1
ATOM 1140 N N . LEU A 1 68 ? 5.861 3.188 1.656 1.00 0.00 68 LEU A N 1
ATOM 1141 C CA . LEU A 1 68 ? 6.779 2.280 2.333 1.00 0.00 68 LEU A CA 1
ATOM 1142 C C . LEU A 1 68 ? 7.832 3.049 3.120 1.00 0.00 68 LEU A C 1
ATOM 1143 O O . LEU A 1 68 ? 8.527 3.905 2.574 1.00 0.00 68 LEU A O 1
ATOM 1159 N N . LYS A 1 69 ? 7.944 2.739 4.407 1.00 0.00 69 LYS A N 1
ATOM 1160 C CA . LYS A 1 69 ? 8.975 3.332 5.251 1.00 0.00 69 LYS A CA 1
ATOM 1161 C C . LYS A 1 69 ? 8.916 4.853 5.207 1.00 0.00 69 LYS A C 1
ATOM 1162 O O . LYS A 1 69 ? 9.939 5.520 5.051 1.00 0.00 69 LYS A O 1
ATOM 1181 N N . HIS A 1 70 ? 7.712 5.398 5.346 1.00 0.00 70 HIS A N 1
ATOM 1182 C CA . HIS A 1 70 ? 7.514 6.842 5.311 1.00 0.00 70 HIS A CA 1
ATOM 1183 C C . HIS A 1 70 ? 6.830 7.336 6.579 1.00 0.00 70 HIS A C 1
ATOM 1184 O O . HIS A 1 70 ? 5.710 6.929 6.889 1.00 0.00 70 HIS A O 1
ATOM 1198 N N . ARG A 1 71 ? 7.511 8.213 7.309 1.00 0.00 71 ARG A N 1
ATOM 1199 C CA . ARG A 1 71 ? 6.999 8.710 8.582 1.00 0.00 71 ARG A CA 1
ATOM 1200 C C . ARG A 1 71 ? 5.556 9.174 8.452 1.00 0.00 71 ARG A C 1
ATOM 1201 O O . ARG A 1 71 ? 5.219 9.943 7.552 1.00 0.00 71 ARG A O 1
ATOM 1222 N N . ASP A 1 72 ? 4.705 8.703 9.358 1.00 0.00 72 ASP A N 1
ATOM 1223 C CA . ASP A 1 72 ? 3.293 9.067 9.344 1.00 0.00 72 ASP A CA 1
ATOM 1224 C C . ASP A 1 72 ? 3.111 10.569 9.520 1.00 0.00 72 ASP A C 1
ATOM 1225 O O . ASP A 1 72 ? 2.243 11.176 8.892 1.00 0.00 72 ASP A O 1
ATOM 1234 N N . GLU A 1 73 ? 3.931 11.164 10.379 1.00 0.00 73 GLU A N 1
ATOM 1235 C CA . GLU A 1 73 ? 3.922 12.609 10.572 1.00 0.00 73 GLU A CA 1
ATOM 1236 C C . GLU A 1 73 ? 4.198 13.342 9.266 1.00 0.00 73 GLU A C 1
ATOM 1237 O O . GLU A 1 73 ? 3.529 14.321 8.939 1.00 0.00 73 GLU A O 1
ATOM 1249 N N . LEU A 1 74 ? 5.190 12.862 8.523 1.00 0.00 74 LEU A N 1
ATOM 1250 C CA . LEU A 1 74 ? 5.546 13.460 7.242 1.00 0.00 74 LEU A CA 1
ATOM 1251 C C . LEU A 1 74 ? 4.421 13.300 6.228 1.00 0.00 74 LEU A C 1
ATOM 1252 O O . LEU A 1 74 ? 4.198 14.176 5.391 1.00 0.00 74 LEU A O 1
ATOM 1268 N N . ALA A 1 75 ? 3.715 12.179 6.306 1.00 0.00 75 ALA A N 1
ATOM 1269 C CA . ALA A 1 75 ? 2.558 11.938 5.451 1.00 0.00 75 ALA A CA 1
ATOM 1270 C C . ALA A 1 75 ? 1.482 12.992 5.673 1.00 0.00 75 ALA A C 1
ATOM 1271 O O . ALA A 1 75 ? 0.885 13.494 4.720 1.00 0.00 75 ALA A O 1
ATOM 1278 N N . ASP A 1 76 ? 1.237 13.324 6.935 1.00 0.00 76 ASP A N 1
ATOM 1279 C CA . ASP A 1 76 ? 0.256 14.346 7.283 1.00 0.00 76 ASP A CA 1
ATOM 1280 C C . ASP A 1 76 ? 0.693 15.719 6.789 1.00 0.00 76 ASP A C 1
ATOM 1281 O O . ASP A 1 76 ? -0.134 16.533 6.378 1.00 0.00 76 ASP A O 1
ATOM 1290 N N . LEU A 1 77 ? 1.996 15.970 6.832 1.00 0.00 77 LEU A N 1
ATOM 1291 C CA . LEU A 1 77 ? 2.542 17.261 6.430 1.00 0.00 77 LEU A CA 1
ATOM 1292 C C . LEU A 1 77 ? 2.514 17.424 4.917 1.00 0.00 77 LEU A C 1
ATOM 1293 O O . LEU A 1 77 ? 2.239 18.509 4.405 1.00 0.00 77 LEU A O 1
ATOM 1309 N N . GLU A 1 78 ? 2.800 16.339 4.204 1.00 0.00 78 GLU A N 1
ATOM 1310 C CA . GLU A 1 78 ? 2.851 16.371 2.748 1.00 0.00 78 GLU A CA 1
ATOM 1311 C C . GLU A 1 78 ? 1.452 16.407 2.148 1.00 0.00 78 GLU A C 1
ATOM 1312 O O . GLU A 1 78 ? 1.200 17.120 1.176 1.00 0.00 78 GLU A O 1
ATOM 1324 N N . HIS A 1 79 ? 0.544 15.634 2.731 1.00 0.00 79 HIS A N 1
ATOM 1325 C CA . HIS A 1 79 ? -0.820 15.534 2.224 1.00 0.00 79 HIS A CA 1
ATOM 1326 C C . HIS A 1 79 ? -1.724 16.580 2.864 1.00 0.00 79 HIS A C 1
ATOM 1327 O O . HIS A 1 79 ? -1.708 17.712 2.464 1.00 0.00 79 HIS A O 1
ATOM 1341 N N . LYS A 1 3 ? 9.457 -15.076 -1.837 1.00 0.00 3 LYS A N 2
ATOM 1342 C CA . LYS A 1 3 ? 8.604 -14.808 -0.685 1.00 0.00 3 LYS A CA 2
ATOM 1343 C C . LYS A 1 3 ? 8.147 -13.355 -0.665 1.00 0.00 3 LYS A C 2
ATOM 1344 O O . LYS A 1 3 ? 7.103 -13.031 -0.100 1.00 0.00 3 LYS A O 2
ATOM 1363 N N . ALA A 1 4 ? 8.934 -12.483 -1.286 1.00 0.00 4 ALA A N 2
ATOM 1364 C CA . ALA A 1 4 ? 8.635 -11.057 -1.302 1.00 0.00 4 ALA A CA 2
ATOM 1365 C C . ALA A 1 4 ? 7.347 -10.773 -2.065 1.00 0.00 4 ALA A C 2
ATOM 1366 O O . ALA A 1 4 ? 6.555 -9.918 -1.668 1.00 0.00 4 ALA A O 2
ATOM 1373 N N . LYS A 1 5 ? 7.144 -11.494 -3.162 1.00 0.00 5 LYS A N 2
ATOM 1374 C CA . LYS A 1 5 ? 5.945 -11.331 -3.974 1.00 0.00 5 LYS A CA 2
ATOM 1375 C C . LYS A 1 5 ? 4.810 -12.210 -3.464 1.00 0.00 5 LYS A C 2
ATOM 1376 O O . LYS A 1 5 ? 3.635 -11.886 -3.641 1.00 0.00 5 LYS A O 2
ATOM 1395 N N . LEU A 1 6 ? 5.167 -13.321 -2.833 1.00 0.00 6 LEU A N 2
ATOM 1396 C CA . LEU A 1 6 ? 4.179 -14.226 -2.256 1.00 0.00 6 LEU A CA 2
ATOM 1397 C C . LEU A 1 6 ? 3.435 -13.566 -1.103 1.00 0.00 6 LEU A C 2
ATOM 1398 O O . LEU A 1 6 ? 2.232 -13.767 -0.933 1.00 0.00 6 LEU A O 2
ATOM 1414 N N . SER A 1 7 ? 4.156 -12.778 -0.313 1.00 0.00 7 SER A N 2
ATOM 1415 C CA . SER A 1 7 ? 3.540 -11.963 0.728 1.00 0.00 7 SER A CA 2
ATOM 1416 C C . SER A 1 7 ? 2.843 -10.746 0.134 1.00 0.00 7 SER A C 2
ATOM 1417 O O . SER A 1 7 ? 3.463 -9.946 -0.568 1.00 0.00 7 SER A O 2
ATOM 1425 N N . LEU A 1 8 ? 1.552 -10.612 0.417 1.00 0.00 8 LEU A N 2
ATOM 1426 C CA . LEU A 1 8 ? 0.778 -9.471 -0.059 1.00 0.00 8 LEU A CA 2
ATOM 1427 C C . LEU A 1 8 ? 1.264 -8.172 0.571 1.00 0.00 8 LEU A C 2
ATOM 1428 O O . LEU A 1 8 ? 1.259 -7.121 -0.067 1.00 0.00 8 LEU A O 2
ATOM 1444 N N . THR A 1 9 ? 1.687 -8.253 1.828 1.00 0.00 9 THR A N 2
ATOM 1445 C CA . THR A 1 9 ? 2.239 -7.099 2.527 1.00 0.00 9 THR A CA 2
ATOM 1446 C C . THR A 1 9 ? 3.541 -6.636 1.885 1.00 0.00 9 THR A C 2
ATOM 1447 O O . THR A 1 9 ? 3.698 -5.461 1.555 1.00 0.00 9 THR A O 2
ATOM 1458 N N . GLN A 1 10 ? 4.472 -7.568 1.711 1.00 0.00 10 GLN A N 2
ATOM 1459 C CA . GLN A 1 10 ? 5.751 -7.263 1.083 1.00 0.00 10 GLN A CA 2
ATOM 1460 C C . GLN A 1 10 ? 5.567 -6.846 -0.371 1.00 0.00 10 GLN A C 2
ATOM 1461 O O . GLN A 1 10 ? 6.297 -5.996 -0.880 1.00 0.00 10 GLN A O 2
ATOM 1475 N N . LEU A 1 11 ? 4.586 -7.449 -1.033 1.00 0.00 11 LEU A N 2
ATOM 1476 C CA . LEU A 1 11 ? 4.295 -7.132 -2.427 1.00 0.00 11 LEU A CA 2
ATOM 1477 C C . LEU A 1 11 ? 3.840 -5.687 -2.582 1.00 0.00 11 LEU A C 2
ATOM 1478 O O . LEU A 1 11 ? 4.277 -4.982 -3.490 1.00 0.00 11 LEU A O 2
ATOM 1494 N N . ILE A 1 12 ? 2.960 -5.251 -1.686 1.00 0.00 12 ILE A N 2
ATOM 1495 C CA . ILE A 1 12 ? 2.546 -3.853 -1.637 1.00 0.00 12 ILE A CA 2
ATOM 1496 C C . ILE A 1 12 ? 3.748 -2.927 -1.503 1.00 0.00 12 ILE A C 2
ATOM 1497 O O . ILE A 1 12 ? 3.813 -1.883 -2.150 1.00 0.00 12 ILE A O 2
ATOM 1513 N N . LEU A 1 13 ? 4.696 -3.316 -0.659 1.00 0.00 13 LEU A N 2
ATOM 1514 C CA . LEU A 1 13 ? 5.843 -2.470 -0.353 1.00 0.00 13 LEU A CA 2
ATOM 1515 C C . LEU A 1 13 ? 6.808 -2.403 -1.531 1.00 0.00 13 LEU A C 2
ATOM 1516 O O . LEU A 1 13 ? 7.550 -1.433 -1.683 1.00 0.00 13 LEU A O 2
ATOM 1532 N N . ILE A 1 14 ? 6.792 -3.439 -2.362 1.00 0.00 14 ILE A N 2
ATOM 1533 C CA . ILE A 1 14 ? 7.577 -3.450 -3.589 1.00 0.00 14 ILE A CA 2
ATOM 1534 C C . ILE A 1 14 ? 7.097 -2.380 -4.560 1.00 0.00 14 ILE A C 2
ATOM 1535 O O . ILE A 1 14 ? 7.900 -1.712 -5.211 1.00 0.00 14 ILE A O 2
ATOM 1551 N N . ARG A 1 15 ? 5.780 -2.222 -4.655 1.00 0.00 15 ARG A N 2
ATOM 1552 C CA . ARG A 1 15 ? 5.191 -1.163 -5.466 1.00 0.00 15 ARG A CA 2
ATOM 1553 C C . ARG A 1 15 ? 5.449 0.207 -4.852 1.00 0.00 15 ARG A C 2
ATOM 1554 O O . ARG A 1 15 ? 5.709 1.178 -5.565 1.00 0.00 15 ARG A O 2
ATOM 1575 N N . LEU A 1 16 ? 5.375 0.282 -3.528 1.00 0.00 16 LEU A N 2
ATOM 1576 C CA . LEU A 1 16 ? 5.597 1.535 -2.817 1.00 0.00 16 LEU A CA 2
ATOM 1577 C C . LEU A 1 16 ? 7.077 1.891 -2.779 1.00 0.00 16 LEU A C 2
ATOM 1578 O O . LEU A 1 16 ? 7.443 3.038 -2.523 1.00 0.00 16 LEU A O 2
ATOM 1594 N N . SER A 1 17 ? 7.927 0.903 -3.037 1.00 0.00 17 SER A N 2
ATOM 1595 C CA . SER A 1 17 ? 9.352 1.146 -3.226 1.00 0.00 17 SER A CA 2
ATOM 1596 C C . SER A 1 17 ? 9.619 1.865 -4.542 1.00 0.00 17 SER A C 2
ATOM 1597 O O . SER A 1 17 ? 10.429 2.790 -4.603 1.00 0.00 17 SER A O 2
ATOM 1605 N N . ASN A 1 18 ? 8.933 1.435 -5.595 1.00 0.00 18 ASN A N 2
ATOM 1606 C CA . ASN A 1 18 ? 9.087 2.042 -6.912 1.00 0.00 18 ASN A CA 2
ATOM 1607 C C . ASN A 1 18 ? 8.493 3.445 -6.942 1.00 0.00 18 ASN A C 2
ATOM 1608 O O . ASN A 1 18 ? 9.080 4.366 -7.512 1.00 0.00 18 ASN A O 2
ATOM 1619 N N . ARG A 1 19 ? 7.326 3.602 -6.328 1.00 0.00 19 ARG A N 2
ATOM 1620 C CA . ARG A 1 19 ? 6.686 4.907 -6.222 1.00 0.00 19 ARG A CA 2
ATOM 1621 C C . ARG A 1 19 ? 6.178 5.159 -4.807 1.00 0.00 19 ARG A C 2
ATOM 1622 O O . ARG A 1 19 ? 5.414 4.363 -4.261 1.00 0.00 19 ARG A O 2
ATOM 1643 N N . GLY A 1 20 ? 6.608 6.269 -4.219 1.00 0.00 20 GLY A N 2
ATOM 1644 C CA . GLY A 1 20 ? 6.439 6.493 -2.788 1.00 0.00 20 GLY A CA 2
ATOM 1645 C C . GLY A 1 20 ? 4.982 6.333 -2.374 1.00 0.00 20 GLY A C 2
ATOM 1646 O O . GLY A 1 20 ? 4.680 5.692 -1.367 1.00 0.00 20 GLY A O 2
ATOM 1650 N N . CYS A 1 21 ? 4.082 6.921 -3.155 1.00 0.00 21 CYS A N 2
ATOM 1651 C CA . CYS A 1 21 ? 2.669 6.964 -2.800 1.00 0.00 21 CYS A CA 2
ATOM 1652 C C . CYS A 1 21 ? 1.798 6.454 -3.939 1.00 0.00 21 CYS A C 2
ATOM 1653 O O . CYS A 1 21 ? 1.905 6.921 -5.074 1.00 0.00 21 CYS A O 2
ATOM 1661 N N . GLN A 1 22 ? 0.935 5.491 -3.633 1.00 0.00 22 GLN A N 2
ATOM 1662 C CA . GLN A 1 22 ? 0.004 4.954 -4.618 1.00 0.00 22 GLN A CA 2
ATOM 1663 C C . GLN A 1 22 ? -1.419 4.931 -4.075 1.00 0.00 22 GLN A C 2
ATOM 1664 O O . GLN A 1 22 ? -1.632 4.973 -2.864 1.00 0.00 22 GLN A O 2
ATOM 1678 N N . THR A 1 23 ? -2.390 4.861 -4.980 1.00 0.00 23 THR A N 2
ATOM 1679 C CA . THR A 1 23 ? -3.794 4.797 -4.592 1.00 0.00 23 THR A CA 2
ATOM 1680 C C . THR A 1 23 ? -4.222 3.363 -4.306 1.00 0.00 23 THR A C 2
ATOM 1681 O O . THR A 1 23 ? -3.515 2.415 -4.650 1.00 0.00 23 THR A O 2
ATOM 1692 N N . LEU A 1 24 ? -5.380 3.210 -3.676 1.00 0.00 24 LEU A N 2
ATOM 1693 C CA . LEU A 1 24 ? -5.940 1.891 -3.409 1.00 0.00 24 LEU A CA 2
ATOM 1694 C C . LEU A 1 24 ? -6.129 1.101 -4.697 1.00 0.00 24 LEU A C 2
ATOM 1695 O O . LEU A 1 24 ? -5.824 -0.089 -4.758 1.00 0.00 24 LEU A O 2
ATOM 1711 N N . GLU A 1 25 ? -6.635 1.772 -5.726 1.00 0.00 25 GLU A N 2
ATOM 1712 C CA . GLU A 1 25 ? -6.913 1.123 -7.002 1.00 0.00 25 GLU A CA 2
ATOM 1713 C C . GLU A 1 25 ? -5.623 0.723 -7.708 1.00 0.00 25 GLU A C 2
ATOM 1714 O O . GLU A 1 25 ? -5.541 -0.345 -8.314 1.00 0.00 25 GLU A O 2
ATOM 1726 N N . GLU A 1 26 ? -4.617 1.586 -7.625 1.00 0.00 26 GLU A N 2
ATOM 1727 C CA . GLU A 1 26 ? -3.317 1.310 -8.227 1.00 0.00 26 GLU A CA 2
ATOM 1728 C C . GLU A 1 26 ? -2.644 0.116 -7.561 1.00 0.00 26 GLU A C 2
ATOM 1729 O O . GLU A 1 26 ? -2.015 -0.705 -8.228 1.00 0.00 26 GLU A O 2
ATOM 1741 N N . LEU A 1 27 ? -2.781 0.027 -6.242 1.00 0.00 27 LEU A N 2
ATOM 1742 C CA . LEU A 1 27 ? -2.235 -1.097 -5.491 1.00 0.00 27 LEU A CA 2
ATOM 1743 C C . LEU A 1 27 ? -3.032 -2.369 -5.746 1.00 0.00 27 LEU A C 2
ATOM 1744 O O . LEU A 1 27 ? -2.476 -3.468 -5.762 1.00 0.00 27 LEU A O 2
ATOM 1760 N N . GLU A 1 28 ? -4.336 -2.215 -5.946 1.00 0.00 28 GLU A N 2
ATOM 1761 C CA . GLU A 1 28 ? -5.201 -3.344 -6.268 1.00 0.00 28 GLU A CA 2
ATOM 1762 C C . GLU A 1 28 ? -4.834 -3.951 -7.616 1.00 0.00 28 GLU A C 2
ATOM 1763 O O . GLU A 1 28 ? -4.797 -5.172 -7.768 1.00 0.00 28 GLU A O 2
ATOM 1775 N N . GLU A 1 29 ? -4.564 -3.092 -8.592 1.00 0.00 29 GLU A N 2
ATOM 1776 C CA . GLU A 1 29 ? -4.204 -3.542 -9.931 1.00 0.00 29 GLU A CA 2
ATOM 1777 C C . GLU A 1 29 ? -2.820 -4.182 -9.944 1.00 0.00 29 GLU A C 2
ATOM 1778 O O . GLU A 1 29 ? -2.573 -5.132 -10.686 1.00 0.00 29 GLU A O 2
ATOM 1790 N N . PHE A 1 30 ? -1.923 -3.655 -9.119 1.00 0.00 30 PHE A N 2
ATOM 1791 C CA . PHE A 1 30 ? -0.574 -4.194 -9.007 1.00 0.00 30 PHE A CA 2
ATOM 1792 C C . PHE A 1 30 ? -0.591 -5.608 -8.441 1.00 0.00 30 PHE A C 2
ATOM 1793 O O . PHE A 1 30 ? 0.016 -6.520 -9.002 1.00 0.00 30 PHE A O 2
ATOM 1810 N N . THR A 1 31 ? -1.290 -5.783 -7.325 1.00 0.00 31 THR A N 2
ATOM 1811 C CA . THR A 1 31 ? -1.304 -7.062 -6.622 1.00 0.00 31 THR A CA 2
ATOM 1812 C C . THR A 1 31 ? -2.337 -8.009 -7.220 1.00 0.00 31 THR A C 2
ATOM 1813 O O . THR A 1 31 ? -2.202 -9.228 -7.124 1.00 0.00 31 THR A O 2
ATOM 1824 N N . GLN A 1 32 ? -3.366 -7.439 -7.836 1.00 0.00 32 GLN A N 2
ATOM 1825 C CA . GLN A 1 32 ? -4.538 -8.209 -8.239 1.00 0.00 32 GLN A CA 2
ATOM 1826 C C . GLN A 1 32 ? -5.137 -8.960 -7.058 1.00 0.00 32 GLN A C 2
ATOM 1827 O O . GLN A 1 32 ? -5.677 -10.055 -7.216 1.00 0.00 32 GLN A O 2
ATOM 1841 N N . ALA A 1 33 ? -5.041 -8.364 -5.874 1.00 0.00 33 ALA A N 2
ATOM 1842 C CA . ALA A 1 33 ? -5.644 -8.938 -4.676 1.00 0.00 33 ALA A CA 2
ATOM 1843 C C . ALA A 1 33 ? -7.058 -8.414 -4.467 1.00 0.00 33 ALA A C 2
ATOM 1844 O O . ALA A 1 33 ? -7.403 -7.327 -4.930 1.00 0.00 33 ALA A O 2
ATOM 1851 N N . LYS A 1 34 ? -7.876 -9.197 -3.769 1.00 0.00 34 LYS A N 2
ATOM 1852 C CA . LYS A 1 34 ? -9.203 -8.748 -3.364 1.00 0.00 34 LYS A CA 2
ATOM 1853 C C . LYS A 1 34 ? -9.129 -7.456 -2.564 1.00 0.00 34 LYS A C 2
ATOM 1854 O O . LYS A 1 34 ? -8.338 -7.338 -1.629 1.00 0.00 34 LYS A O 2
ATOM 1873 N N . ARG A 1 35 ? -9.956 -6.486 -2.938 1.00 0.00 35 ARG A N 2
ATOM 1874 C CA . ARG A 1 35 ? -9.911 -5.162 -2.330 1.00 0.00 35 ARG A CA 2
ATOM 1875 C C . ARG A 1 35 ? -9.984 -5.252 -0.811 1.00 0.00 35 ARG A C 2
ATOM 1876 O O . ARG A 1 35 ? -9.234 -4.581 -0.103 1.00 0.00 35 ARG A O 2
ATOM 1897 N N . GLU A 1 36 ? -10.894 -6.084 -0.316 1.00 0.00 36 GLU A N 2
ATOM 1898 C CA . GLU A 1 36 ? -11.036 -6.299 1.119 1.00 0.00 36 GLU A CA 2
ATOM 1899 C C . GLU A 1 36 ? -9.724 -6.762 1.739 1.00 0.00 36 GLU A C 2
ATOM 1900 O O . GLU A 1 36 ? -9.268 -6.208 2.741 1.00 0.00 36 GLU A O 2
ATOM 1912 N N . VAL A 1 37 ? -9.120 -7.783 1.140 1.00 0.00 37 VAL A N 2
ATOM 1913 C CA . VAL A 1 37 ? -7.859 -8.322 1.631 1.00 0.00 37 VAL A CA 2
ATOM 1914 C C . VAL A 1 37 ? -6.739 -7.295 1.521 1.00 0.00 37 VAL A C 2
ATOM 1915 O O . VAL A 1 37 ? -5.899 -7.178 2.414 1.00 0.00 37 VAL A O 2
ATOM 1928 N N . LEU A 1 38 ? -6.732 -6.551 0.420 1.00 0.00 38 LEU A N 2
ATOM 1929 C CA . LEU A 1 38 ? -5.762 -5.480 0.225 1.00 0.00 38 LEU A CA 2
ATOM 1930 C C . LEU A 1 38 ? -5.820 -4.471 1.365 1.00 0.00 38 LEU A C 2
ATOM 1931 O O . LEU A 1 38 ? -4.787 -4.053 1.889 1.00 0.00 38 LEU A O 2
ATOM 1947 N N . LEU A 1 39 ? -7.032 -4.083 1.745 1.00 0.00 39 LEU A N 2
ATOM 1948 C CA . LEU A 1 39 ? -7.227 -3.120 2.821 1.00 0.00 39 LEU A CA 2
ATOM 1949 C C . LEU A 1 39 ? -6.745 -3.679 4.155 1.00 0.00 39 LEU A C 2
ATOM 1950 O O . LEU A 1 39 ? -6.220 -2.946 4.992 1.00 0.00 39 LEU A O 2
ATOM 1966 N N . VAL A 1 40 ? -6.928 -4.982 4.345 1.00 0.00 40 VAL A N 2
ATOM 1967 C CA . VAL A 1 40 ? -6.479 -5.649 5.562 1.00 0.00 40 VAL A CA 2
ATOM 1968 C C . VAL A 1 40 ? -4.962 -5.594 5.690 1.00 0.00 40 VAL A C 2
ATOM 1969 O O . VAL A 1 40 ? -4.431 -5.280 6.755 1.00 0.00 40 VAL A O 2
ATOM 1982 N N . THR A 1 41 ? -4.270 -5.905 4.600 1.00 0.00 41 THR A N 2
ATOM 1983 C CA . THR A 1 41 ? -2.812 -5.950 4.605 1.00 0.00 41 THR A CA 2
ATOM 1984 C C . THR A 1 41 ? -2.218 -4.549 4.628 1.00 0.00 41 THR A C 2
ATOM 1985 O O . THR A 1 41 ? -1.113 -4.341 5.131 1.00 0.00 41 THR A O 2
ATOM 1996 N N . LEU A 1 42 ? -2.956 -3.589 4.081 1.00 0.00 42 LEU A N 2
ATOM 1997 C CA . LEU A 1 42 ? -2.569 -2.185 4.159 1.00 0.00 42 LEU A CA 2
ATOM 1998 C C . LEU A 1 42 ? -2.707 -1.655 5.581 1.00 0.00 42 LEU A C 2
ATOM 1999 O O . LEU A 1 42 ? -1.859 -0.901 6.058 1.00 0.00 42 LEU A O 2
ATOM 2015 N N . THR A 1 43 ? -3.781 -2.052 6.253 1.00 0.00 43 THR A N 2
ATOM 2016 C CA . THR A 1 43 ? -3.989 -1.691 7.651 1.00 0.00 43 THR A CA 2
ATOM 2017 C C . THR A 1 43 ? -2.943 -2.341 8.548 1.00 0.00 43 THR A C 2
ATOM 2018 O O . THR A 1 43 ? -2.482 -1.738 9.518 1.00 0.00 43 THR A O 2
ATOM 2029 N N . ARG A 1 44 ? -2.573 -3.574 8.219 1.00 0.00 44 ARG A N 2
ATOM 2030 C CA . ARG A 1 44 ? -1.534 -4.284 8.957 1.00 0.00 44 ARG A CA 2
ATOM 2031 C C . ARG A 1 44 ? -0.206 -3.542 8.889 1.00 0.00 44 ARG A C 2
ATOM 2032 O O . ARG A 1 44 ? 0.488 -3.399 9.896 1.00 0.00 44 ARG A O 2
ATOM 2053 N N . LEU A 1 45 ? 0.146 -3.073 7.696 1.00 0.00 45 LEU A N 2
ATOM 2054 C CA . LEU A 1 45 ? 1.371 -2.307 7.503 1.00 0.00 45 LEU A CA 2
ATOM 2055 C C . LEU A 1 45 ? 1.279 -0.943 8.173 1.00 0.00 45 LEU A C 2
ATOM 2056 O O . LEU A 1 45 ? 2.243 -0.470 8.776 1.00 0.00 45 LEU A O 2
ATOM 2072 N N . HIS A 1 46 ? 0.115 -0.312 8.064 1.00 0.00 46 HIS A N 2
ATOM 2073 C CA . HIS A 1 46 ? -0.106 1.000 8.658 1.00 0.00 46 HIS A CA 2
ATOM 2074 C C . HIS A 1 46 ? 0.025 0.948 10.175 1.00 0.00 46 HIS A C 2
ATOM 2075 O O . HIS A 1 46 ? 0.671 1.802 10.781 1.00 0.00 46 HIS A O 2
ATOM 2089 N N . GLN A 1 47 ? -0.589 -0.061 10.783 1.00 0.00 47 GLN A N 2
ATOM 2090 C CA . GLN A 1 47 ? -0.531 -0.234 12.229 1.00 0.00 47 GLN A CA 2
ATOM 2091 C C . GLN A 1 47 ? 0.847 -0.709 12.673 1.00 0.00 47 GLN A C 2
ATOM 2092 O O . GLN A 1 47 ? 1.304 -0.381 13.767 1.00 0.00 47 GLN A O 2
ATOM 2106 N N . ARG A 1 48 ? 1.503 -1.484 11.816 1.00 0.00 48 ARG A N 2
ATOM 2107 C CA . ARG A 1 48 ? 2.869 -1.923 12.073 1.00 0.00 48 ARG A CA 2
ATOM 2108 C C . ARG A 1 48 ? 3.824 -0.738 12.140 1.00 0.00 48 ARG A C 2
ATOM 2109 O O . ARG A 1 48 ? 4.774 -0.736 12.925 1.00 0.00 48 ARG A O 2
ATOM 2130 N N . GLY A 1 49 ? 3.567 0.272 11.316 1.00 0.00 49 GLY A N 2
ATOM 2131 C CA . GLY A 1 49 ? 4.409 1.460 11.272 1.00 0.00 49 GLY A CA 2
ATOM 2132 C C . GLY A 1 49 ? 5.333 1.438 10.061 1.00 0.00 49 GLY A C 2
ATOM 2133 O O . GLY A 1 49 ? 6.433 1.989 10.097 1.00 0.00 49 GLY A O 2
ATOM 2137 N N . VAL A 1 50 ? 4.880 0.795 8.989 1.00 0.00 50 VAL A N 2
ATOM 2138 C CA . VAL A 1 50 ? 5.654 0.721 7.756 1.00 0.00 50 VAL A CA 2
ATOM 2139 C C . VAL A 1 50 ? 5.193 1.769 6.751 1.00 0.00 50 VAL A C 2
ATOM 2140 O O . VAL A 1 50 ? 6.009 2.447 6.129 1.00 0.00 50 VAL A O 2
ATOM 2153 N N . ILE A 1 51 ? 3.879 1.897 6.600 1.00 0.00 51 ILE A N 2
ATOM 2154 C CA . ILE A 1 51 ? 3.305 2.846 5.654 1.00 0.00 51 ILE A CA 2
ATOM 2155 C C . ILE A 1 51 ? 2.377 3.828 6.354 1.00 0.00 51 ILE A C 2
ATOM 2156 O O . ILE A 1 51 ? 2.032 3.648 7.522 1.00 0.00 51 ILE A O 2
ATOM 2172 N N . TYR A 1 52 ? 1.972 4.869 5.633 1.00 0.00 52 TYR A N 2
ATOM 2173 C CA . TYR A 1 52 ? 1.059 5.869 6.176 1.00 0.00 52 TYR A CA 2
ATOM 2174 C C . TYR A 1 52 ? -0.042 6.208 5.179 1.00 0.00 52 TYR A C 2
ATOM 2175 O O . TYR A 1 52 ? 0.210 6.336 3.981 1.00 0.00 52 TYR A O 2
ATOM 2193 N N . ARG A 1 53 ? -1.263 6.354 5.682 1.00 0.00 53 ARG A N 2
ATOM 2194 C CA . ARG A 1 53 ? -2.419 6.601 4.826 1.00 0.00 53 ARG A CA 2
ATOM 2195 C C . ARG A 1 53 ? -3.083 7.929 5.168 1.00 0.00 53 ARG A C 2
ATOM 2196 O O . ARG A 1 53 ? -3.064 8.364 6.321 1.00 0.00 53 ARG A O 2
ATOM 2217 N N . LYS A 1 54 ? -3.668 8.568 4.162 1.00 0.00 54 LYS A N 2
ATOM 2218 C CA . LYS A 1 54 ? -4.300 9.868 4.345 1.00 0.00 54 LYS A CA 2
ATOM 2219 C C . LYS A 1 54 ? -5.294 10.161 3.228 1.00 0.00 54 LYS A C 2
ATOM 2220 O O . LYS A 1 54 ? -5.230 9.560 2.154 1.00 0.00 54 LYS A O 2
ATOM 2239 N N . TRP A 1 55 ? -6.213 11.085 3.485 1.00 0.00 55 TRP A N 2
ATOM 2240 C CA . TRP A 1 55 ? -7.259 11.413 2.526 1.00 0.00 55 TRP A CA 2
ATOM 2241 C C . TRP A 1 55 ? -6.878 12.625 1.686 1.00 0.00 55 TRP A C 2
ATOM 2242 O O . TRP A 1 55 ? -6.255 13.564 2.181 1.00 0.00 55 TRP A O 2
ATOM 2263 N N . ARG A 1 56 ? -7.256 12.599 0.413 1.00 0.00 56 ARG A N 2
ATOM 2264 C CA . ARG A 1 56 ? -7.024 13.729 -0.479 1.00 0.00 56 ARG A CA 2
ATOM 2265 C C . ARG A 1 56 ? -8.262 14.037 -1.312 1.00 0.00 56 ARG A C 2
ATOM 2266 O O . ARG A 1 56 ? -8.789 13.165 -2.003 1.00 0.00 56 ARG A O 2
ATOM 2287 N N . HIS A 1 57 ? -8.723 15.281 -1.241 1.00 0.00 57 HIS A N 2
ATOM 2288 C CA . HIS A 1 57 ? -9.874 15.718 -2.023 1.00 0.00 57 HIS A CA 2
ATOM 2289 C C . HIS A 1 57 ? -9.534 15.793 -3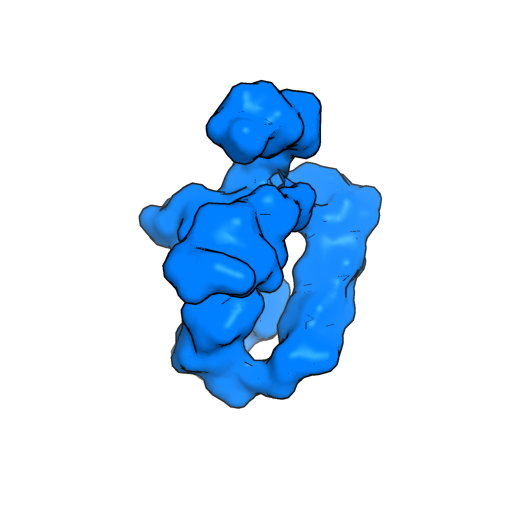.507 1.00 0.00 57 HIS A C 2
ATOM 2290 O O . HIS A 1 57 ? -8.495 16.333 -3.888 1.00 0.00 57 HIS A O 2
ATOM 2304 N N . PHE A 1 58 ? -10.415 15.249 -4.339 1.00 0.00 58 PHE A N 2
ATOM 2305 C CA . PHE A 1 58 ? -10.180 15.197 -5.777 1.00 0.00 58 PHE A CA 2
ATOM 2306 C C . PHE A 1 58 ? -11.493 15.126 -6.547 1.00 0.00 58 PHE A C 2
ATOM 2307 O O . PHE A 1 58 ? -12.256 14.171 -6.404 1.00 0.00 58 PHE A O 2
ATOM 2324 N N . SER A 1 59 ? -11.749 16.140 -7.366 1.00 0.00 59 SER A N 2
ATOM 2325 C CA . SER A 1 59 ? -12.909 16.138 -8.249 1.00 0.00 59 SER A CA 2
ATOM 2326 C C . SER A 1 59 ? -14.202 15.993 -7.459 1.00 0.00 59 SER A C 2
ATOM 2327 O O . SER A 1 59 ? -15.153 15.360 -7.916 1.00 0.00 59 SER A O 2
ATOM 2335 N N . GLY A 1 60 ? -14.232 16.583 -6.268 1.00 0.00 60 GLY A N 2
ATOM 2336 C CA . GLY A 1 60 ? -15.456 16.655 -5.478 1.00 0.00 60 GLY A CA 2
ATOM 2337 C C . GLY A 1 60 ? -15.567 15.469 -4.528 1.00 0.00 60 GLY A C 2
ATOM 2338 O O . GLY A 1 60 ? -16.526 15.364 -3.763 1.00 0.00 60 GLY A O 2
ATOM 2342 N N . ARG A 1 61 ? -14.581 14.581 -4.579 1.00 0.00 61 ARG A N 2
ATOM 2343 C CA . ARG A 1 61 ? -14.596 13.370 -3.766 1.00 0.00 61 ARG A CA 2
ATOM 2344 C C . ARG A 1 61 ? -13.240 13.124 -3.118 1.00 0.00 61 ARG A C 2
ATOM 2345 O O . ARG A 1 61 ? -12.200 13.267 -3.761 1.00 0.00 61 ARG A O 2
ATOM 2366 N N . LYS A 1 62 ? -13.259 12.752 -1.843 1.00 0.00 62 LYS A N 2
ATOM 2367 C CA . LYS A 1 62 ? -12.032 12.459 -1.113 1.00 0.00 62 LYS A CA 2
ATOM 2368 C C . LYS A 1 62 ? -11.635 10.996 -1.267 1.00 0.00 62 LYS A C 2
ATOM 2369 O O . LYS A 1 62 ? -12.435 10.096 -1.008 1.00 0.00 62 LYS A O 2
ATOM 2388 N N . TYR A 1 63 ? -10.398 10.765 -1.691 1.00 0.00 63 TYR A N 2
ATOM 2389 C CA . TYR A 1 63 ? -9.877 9.411 -1.836 1.00 0.00 63 TYR A CA 2
ATOM 2390 C C . TYR A 1 63 ? -8.670 9.185 -0.934 1.00 0.00 63 TYR A C 2
ATOM 2391 O O . TYR A 1 63 ? -7.869 10.093 -0.712 1.00 0.00 63 TYR A O 2
ATOM 2409 N N . ARG A 1 64 ? -8.545 7.967 -0.415 1.00 0.00 64 ARG A N 2
ATOM 2410 C CA . ARG A 1 64 ? -7.464 7.634 0.505 1.00 0.00 64 ARG A CA 2
ATOM 2411 C C . ARG A 1 64 ? -6.259 7.076 -0.241 1.00 0.00 64 ARG A C 2
ATOM 2412 O O . ARG A 1 64 ? -6.390 6.165 -1.059 1.00 0.00 64 ARG A O 2
ATOM 2433 N N . GLU A 1 65 ? -5.085 7.625 0.047 1.00 0.00 65 GLU A N 2
ATOM 2434 C CA . GLU A 1 65 ? -3.852 7.175 -0.587 1.00 0.00 65 GLU A CA 2
ATOM 2435 C C . GLU A 1 65 ? -2.914 6.534 0.428 1.00 0.00 65 GLU A C 2
ATOM 2436 O O . GLU A 1 65 ? -2.963 6.846 1.618 1.00 0.00 65 GLU A O 2
ATOM 2448 N N . TYR A 1 66 ? -2.059 5.636 -0.049 1.00 0.00 66 TYR A N 2
ATOM 2449 C CA . TYR A 1 66 ? -1.108 4.948 0.816 1.00 0.00 66 TYR A CA 2
ATOM 2450 C C . TYR A 1 66 ? 0.326 5.219 0.383 1.00 0.00 66 TYR A C 2
ATOM 2451 O O . TYR A 1 66 ? 0.681 5.033 -0.781 1.00 0.00 66 TYR A O 2
ATOM 2469 N N . CYS A 1 67 ? 1.151 5.662 1.327 1.00 0.00 67 CYS A N 2
ATOM 2470 C CA . CYS A 1 67 ? 2.516 6.072 1.021 1.00 0.00 67 CYS A CA 2
ATOM 2471 C C . CYS A 1 67 ? 3.509 5.452 1.996 1.00 0.00 67 CYS A C 2
ATOM 2472 O O . CYS A 1 67 ? 3.277 5.433 3.205 1.00 0.00 67 CYS A O 2
ATOM 2480 N N . LEU A 1 68 ? 4.615 4.946 1.463 1.00 0.00 68 LEU A N 2
ATOM 2481 C CA . LEU A 1 68 ? 5.644 4.320 2.285 1.00 0.00 68 LEU A CA 2
ATOM 2482 C C . LEU A 1 68 ? 6.222 5.308 3.291 1.00 0.00 68 LEU A C 2
ATOM 2483 O O . LEU A 1 68 ? 6.683 6.387 2.921 1.00 0.00 68 LEU A O 2
ATOM 2499 N N . LYS A 1 69 ? 6.196 4.931 4.564 1.00 0.00 69 LYS A N 2
ATOM 2500 C CA . LYS A 1 69 ? 6.644 5.813 5.634 1.00 0.00 69 LYS A CA 2
ATOM 2501 C C . LYS A 1 69 ? 8.096 5.539 6.003 1.00 0.00 69 LYS A C 2
ATOM 2502 O O . LYS A 1 69 ? 8.911 6.457 6.078 1.00 0.00 69 LYS A O 2
ATOM 2521 N N . HIS A 1 70 ? 8.413 4.269 6.232 1.00 0.00 70 HIS A N 2
ATOM 2522 C CA . HIS A 1 70 ? 9.777 3.866 6.552 1.00 0.00 70 HIS A CA 2
ATOM 2523 C C . HIS A 1 70 ? 10.345 2.945 5.479 1.00 0.00 70 HIS A C 2
ATOM 2524 O O . HIS A 1 70 ? 9.609 2.194 4.839 1.00 0.00 70 HIS A O 2
ATOM 2538 N N . ARG A 1 71 ? 11.659 3.007 5.288 1.00 0.00 71 ARG A N 2
ATOM 2539 C CA . ARG A 1 71 ? 12.318 2.237 4.241 1.00 0.00 71 ARG A CA 2
ATOM 2540 C C . ARG A 1 71 ? 13.057 1.037 4.820 1.00 0.00 71 ARG A C 2
ATOM 2541 O O . ARG A 1 71 ? 13.898 0.433 4.155 1.00 0.00 71 ARG A O 2
ATOM 2562 N N . ASP A 1 72 ? 12.738 0.698 6.065 1.00 0.00 72 ASP A N 2
ATOM 2563 C CA . ASP A 1 72 ? 13.331 -0.465 6.717 1.00 0.00 72 ASP A CA 2
ATOM 2564 C C . ASP A 1 72 ? 12.940 -1.753 6.006 1.00 0.00 72 ASP A C 2
ATOM 2565 O O . ASP A 1 72 ? 13.767 -2.646 5.819 1.00 0.00 72 ASP A O 2
ATOM 2574 N N . GLU A 1 73 ? 11.675 -1.845 5.610 1.00 0.00 73 GLU A N 2
ATOM 2575 C CA . GLU A 1 73 ? 11.193 -2.990 4.846 1.00 0.00 73 GLU A CA 2
ATOM 2576 C C . GLU A 1 73 ? 11.666 -2.927 3.400 1.00 0.00 73 GLU A C 2
ATOM 2577 O O . GLU A 1 73 ? 11.921 -3.955 2.774 1.00 0.00 73 GLU A O 2
ATOM 2589 N N . LEU A 1 74 ? 11.784 -1.711 2.874 1.00 0.00 74 LEU A N 2
ATOM 2590 C CA . LEU A 1 74 ? 12.346 -1.504 1.544 1.00 0.00 74 LEU A CA 2
ATOM 2591 C C . LEU A 1 74 ? 13.736 -2.114 1.431 1.00 0.00 74 LEU A C 2
ATOM 2592 O O . LEU A 1 74 ? 14.053 -2.786 0.450 1.00 0.00 74 LEU A O 2
ATOM 2608 N N . ALA A 1 75 ? 14.565 -1.875 2.443 1.00 0.00 75 ALA A N 2
ATOM 2609 C CA . ALA A 1 75 ? 15.897 -2.466 2.498 1.00 0.00 75 ALA A CA 2
ATOM 2610 C C . ALA A 1 75 ? 15.826 -3.988 2.482 1.00 0.00 75 ALA A C 2
ATOM 2611 O O . ALA A 1 75 ? 16.607 -4.648 1.798 1.00 0.00 75 ALA A O 2
ATOM 2618 N N . ASP A 1 76 ? 14.885 -4.540 3.242 1.00 0.00 76 ASP A N 2
ATOM 2619 C CA . ASP A 1 76 ? 14.703 -5.984 3.307 1.00 0.00 76 ASP A CA 2
ATOM 2620 C C . ASP A 1 76 ? 14.303 -6.552 1.951 1.00 0.00 76 ASP A C 2
ATOM 2621 O O . ASP A 1 76 ? 14.696 -7.661 1.591 1.00 0.00 76 ASP A O 2
ATOM 2630 N N . LEU A 1 77 ? 13.519 -5.783 1.202 1.00 0.00 77 LEU A N 2
ATOM 2631 C CA . LEU A 1 77 ? 13.120 -6.176 -0.143 1.00 0.00 77 LEU A CA 2
ATOM 2632 C C . LEU A 1 77 ? 14.316 -6.206 -1.086 1.00 0.00 77 LEU A C 2
ATOM 2633 O O . LEU A 1 77 ? 14.430 -7.093 -1.933 1.00 0.00 77 LEU A O 2
ATOM 2649 N N . GLU A 1 78 ? 15.208 -5.232 -0.934 1.00 0.00 78 GLU A N 2
ATOM 2650 C CA . GLU A 1 78 ? 16.430 -5.182 -1.727 1.00 0.00 78 GLU A CA 2
ATOM 2651 C C . GLU A 1 78 ? 17.392 -6.291 -1.324 1.00 0.00 78 GLU A C 2
ATOM 2652 O O . GLU A 1 78 ? 18.172 -6.778 -2.144 1.00 0.00 78 GLU A O 2
ATOM 2664 N N . HIS A 1 79 ? 17.335 -6.687 -0.057 1.00 0.00 79 HIS A N 2
ATOM 2665 C CA . HIS A 1 79 ? 18.194 -7.749 0.455 1.00 0.00 79 HIS A CA 2
ATOM 2666 C C . HIS A 1 79 ? 17.678 -9.121 0.040 1.00 0.00 79 HIS A C 2
ATOM 2667 O O . HIS A 1 79 ? 17.902 -9.538 -1.062 1.00 0.00 79 HIS A O 2
ATOM 2681 N N . LYS A 1 3 ? 6.122 -12.770 -8.705 1.00 0.00 3 LYS A N 3
ATOM 2682 C CA . LYS A 1 3 ? 5.331 -12.139 -7.654 1.00 0.00 3 LYS A CA 3
ATOM 2683 C C . LYS A 1 3 ? 4.795 -13.173 -6.672 1.00 0.00 3 LYS A C 3
ATOM 2684 O O . LYS A 1 3 ? 4.665 -12.902 -5.478 1.00 0.00 3 LYS A O 3
ATOM 2703 N N . ALA A 1 4 ? 4.483 -14.361 -7.182 1.00 0.00 4 ALA A N 3
ATOM 2704 C CA . ALA A 1 4 ? 3.885 -15.410 -6.368 1.00 0.00 4 ALA A CA 3
ATOM 2705 C C . ALA A 1 4 ? 4.845 -15.883 -5.283 1.00 0.00 4 ALA A C 3
ATOM 2706 O O . ALA A 1 4 ? 4.422 -16.353 -4.227 1.00 0.00 4 ALA A O 3
ATOM 2713 N N . LYS A 1 5 ? 6.140 -15.753 -5.550 1.00 0.00 5 LYS A N 3
ATOM 2714 C CA . LYS A 1 5 ? 7.163 -16.152 -4.590 1.00 0.00 5 LYS A CA 3
ATOM 2715 C C . LYS A 1 5 ? 7.171 -15.229 -3.379 1.00 0.00 5 LYS A C 3
ATOM 2716 O O . LYS A 1 5 ? 7.598 -15.620 -2.292 1.00 0.00 5 LYS A O 3
ATOM 2735 N N . LEU A 1 6 ? 6.696 -14.004 -3.571 1.00 0.00 6 LEU A N 3
ATOM 2736 C CA . LEU A 1 6 ? 6.651 -13.021 -2.493 1.00 0.00 6 LEU A CA 3
ATOM 2737 C C . LEU A 1 6 ? 5.271 -12.973 -1.849 1.00 0.00 6 LEU A C 3
ATOM 2738 O O . LEU A 1 6 ? 4.270 -13.323 -2.476 1.00 0.00 6 LEU A O 3
ATOM 2754 N N . SER A 1 7 ? 5.225 -12.541 -0.594 1.00 0.00 7 SER A N 3
ATOM 2755 C CA . SER A 1 7 ? 3.959 -12.326 0.096 1.00 0.00 7 SER A CA 3
ATOM 2756 C C . SER A 1 7 ? 3.279 -11.051 -0.387 1.00 0.00 7 SER A C 3
ATOM 2757 O O . SER A 1 7 ? 3.902 -10.211 -1.038 1.00 0.00 7 SER A O 3
ATOM 2765 N N . LEU A 1 8 ? 1.998 -10.910 -0.063 1.00 0.00 8 LEU A N 3
ATOM 2766 C CA . LEU A 1 8 ? 1.257 -9.694 -0.377 1.00 0.00 8 LEU A CA 3
ATOM 2767 C C . LEU A 1 8 ? 1.812 -8.499 0.387 1.00 0.00 8 LEU A C 3
ATOM 2768 O O . LEU A 1 8 ? 1.730 -7.361 -0.076 1.00 0.00 8 LEU A O 3
ATOM 2784 N N . THR A 1 9 ? 2.373 -8.764 1.563 1.00 0.00 9 THR A N 3
ATOM 2785 C CA . THR A 1 9 ? 3.080 -7.739 2.321 1.00 0.00 9 THR A CA 3
ATOM 2786 C C . THR A 1 9 ? 4.314 -7.252 1.573 1.00 0.00 9 THR A C 3
ATOM 2787 O O . THR A 1 9 ? 4.523 -6.048 1.418 1.00 0.00 9 THR A O 3
ATOM 2798 N N . GLN A 1 10 ? 5.128 -8.194 1.109 1.00 0.00 10 GLN A N 3
ATOM 2799 C CA . GLN A 1 10 ? 6.333 -7.862 0.359 1.00 0.00 10 GLN A CA 3
ATOM 2800 C C . GLN A 1 10 ? 5.993 -7.155 -0.948 1.00 0.00 10 GLN A C 3
ATOM 2801 O O . GLN A 1 10 ? 6.668 -6.206 -1.345 1.00 0.00 10 GLN A O 3
ATOM 2815 N N . LEU A 1 11 ? 4.941 -7.624 -1.610 1.00 0.00 11 LEU A N 3
ATOM 2816 C CA . LEU A 1 11 ? 4.542 -7.074 -2.901 1.00 0.00 11 LEU A CA 3
ATOM 2817 C C . LEU A 1 11 ? 4.091 -5.625 -2.768 1.00 0.00 11 LEU A C 3
ATOM 2818 O O . LEU A 1 11 ? 4.460 -4.774 -3.576 1.00 0.00 11 LEU A O 3
ATOM 2834 N N . ILE A 1 12 ? 3.291 -5.351 -1.743 1.00 0.00 12 ILE A N 3
ATOM 2835 C CA . ILE A 1 12 ? 2.815 -3.999 -1.482 1.00 0.00 12 ILE A CA 3
ATOM 2836 C C . ILE A 1 12 ? 3.971 -3.059 -1.161 1.00 0.00 12 ILE A C 3
ATOM 2837 O O . ILE A 1 12 ? 4.060 -1.959 -1.707 1.00 0.00 12 ILE A O 3
ATOM 2853 N N . LEU A 1 13 ? 4.855 -3.500 -0.272 1.00 0.00 13 LEU A N 3
ATOM 2854 C CA . LEU A 1 13 ? 5.959 -2.666 0.188 1.00 0.00 13 LEU A CA 3
ATOM 2855 C C . LEU A 1 13 ? 6.930 -2.362 -0.945 1.00 0.00 13 LEU A C 3
ATOM 2856 O O . LEU A 1 13 ? 7.507 -1.277 -1.007 1.00 0.00 13 LEU A O 3
ATOM 2872 N N . ILE A 1 14 ? 7.105 -3.327 -1.843 1.00 0.00 14 ILE A N 3
ATOM 2873 C CA . ILE A 1 14 ? 7.889 -3.115 -3.053 1.00 0.00 14 ILE A CA 3
ATOM 2874 C C . ILE A 1 14 ? 7.181 -2.163 -4.008 1.00 0.00 14 ILE A C 3
ATOM 2875 O O . ILE A 1 14 ? 7.814 -1.312 -4.635 1.00 0.00 14 ILE A O 3
ATOM 2891 N N . ARG A 1 15 ? 5.865 -2.310 -4.117 1.00 0.00 15 ARG A N 3
ATOM 2892 C CA . ARG A 1 15 ? 5.064 -1.438 -4.967 1.00 0.00 15 ARG A CA 3
ATOM 2893 C C . ARG A 1 15 ? 5.098 0.000 -4.469 1.00 0.00 15 ARG A C 3
ATOM 2894 O O . ARG A 1 15 ? 5.037 0.944 -5.257 1.00 0.00 15 ARG A O 3
ATOM 2915 N N . LEU A 1 16 ? 5.199 0.164 -3.153 1.00 0.00 16 LEU A N 3
ATOM 2916 C CA . LEU A 1 16 ? 5.268 1.489 -2.548 1.00 0.00 16 LEU A CA 3
ATOM 2917 C C . LEU A 1 16 ? 6.614 2.148 -2.817 1.00 0.00 16 LEU A C 3
ATOM 2918 O O . LEU A 1 16 ? 6.727 3.374 -2.819 1.00 0.00 16 LEU A O 3
ATOM 2934 N N . SER A 1 17 ? 7.635 1.328 -3.044 1.00 0.00 17 SER A N 3
ATOM 2935 C CA . SER A 1 17 ? 8.934 1.824 -3.484 1.00 0.00 17 SER A CA 3
ATOM 2936 C C . SER A 1 17 ? 8.885 2.285 -4.934 1.00 0.00 17 SER A C 3
ATOM 2937 O O . SER A 1 17 ? 9.470 3.307 -5.290 1.00 0.00 17 SER A O 3
ATOM 2945 N N . ASN A 1 18 ? 8.185 1.523 -5.768 1.00 0.00 18 ASN A N 3
ATOM 2946 C CA . ASN A 1 18 ? 8.019 1.878 -7.173 1.00 0.00 18 ASN A CA 3
ATOM 2947 C C . ASN A 1 18 ? 7.174 3.136 -7.330 1.00 0.00 18 ASN A C 3
ATOM 2948 O O . ASN A 1 18 ? 7.464 3.991 -8.167 1.00 0.00 18 ASN A O 3
ATOM 2959 N N . ARG A 1 19 ? 6.130 3.246 -6.516 1.00 0.00 19 ARG A N 3
ATOM 2960 C CA . ARG A 1 19 ? 5.277 4.428 -6.519 1.00 0.00 19 ARG A CA 3
ATOM 2961 C C . ARG A 1 19 ? 5.003 4.914 -5.101 1.00 0.00 19 ARG A C 3
ATOM 2962 O O . ARG A 1 19 ? 4.503 4.163 -4.263 1.00 0.00 19 ARG A O 3
ATOM 2983 N N . GLY A 1 20 ? 5.333 6.174 -4.838 1.00 0.00 20 GLY A N 3
ATOM 2984 C CA . GLY A 1 20 ? 5.371 6.688 -3.474 1.00 0.00 20 GLY A CA 3
ATOM 2985 C C . GLY A 1 20 ? 4.078 6.372 -2.732 1.00 0.00 20 GLY A C 3
ATOM 2986 O O . GLY A 1 20 ? 4.101 5.882 -1.602 1.00 0.00 20 GLY A O 3
ATOM 2990 N N . CYS A 1 21 ? 2.950 6.657 -3.373 1.00 0.00 21 CYS A N 3
ATOM 2991 C CA . CYS A 1 21 ? 1.644 6.374 -2.789 1.00 0.00 21 CYS A CA 3
ATOM 2992 C C . CYS A 1 21 ? 0.752 5.622 -3.770 1.00 0.00 21 CYS A C 3
ATOM 2993 O O . CYS A 1 21 ? 0.633 6.005 -4.933 1.00 0.00 21 CYS A O 3
ATOM 3001 N N . GLN A 1 22 ? 0.130 4.549 -3.292 1.00 0.00 22 GLN A N 3
ATOM 3002 C CA . GLN A 1 22 ? -0.779 3.763 -4.117 1.00 0.00 22 GLN A CA 3
ATOM 3003 C C . GLN A 1 22 ? -2.094 3.502 -3.394 1.00 0.00 22 GLN A C 3
ATOM 3004 O O . GLN A 1 22 ? -2.145 3.490 -2.163 1.00 0.00 22 GLN A O 3
ATOM 3018 N N . THR A 1 23 ? -3.157 3.296 -4.164 1.00 0.00 23 THR A N 3
ATOM 3019 C CA . THR A 1 23 ? -4.464 2.983 -3.598 1.00 0.00 23 THR A CA 3
ATOM 3020 C C . THR A 1 23 ? -4.668 1.479 -3.479 1.00 0.00 23 THR A C 3
ATOM 3021 O O . THR A 1 23 ? -3.888 0.692 -4.015 1.00 0.00 23 THR A O 3
ATOM 3032 N N . LEU A 1 24 ? -5.722 1.083 -2.772 1.00 0.00 24 LEU A N 3
ATOM 3033 C CA . LEU A 1 24 ? -6.059 -0.327 -2.623 1.00 0.00 24 LEU A CA 3
ATOM 3034 C C . LEU A 1 24 ? -6.322 -0.975 -3.976 1.00 0.00 24 LEU A C 3
ATOM 3035 O O . LEU A 1 24 ? -5.907 -2.108 -4.224 1.00 0.00 24 LEU A O 3
ATOM 3051 N N . GLU A 1 25 ? -7.015 -0.251 -4.849 1.00 0.00 25 GLU A N 3
ATOM 3052 C CA . GLU A 1 25 ? -7.320 -0.749 -6.186 1.00 0.00 25 GLU A CA 3
ATOM 3053 C C . GLU A 1 25 ? -6.061 -0.849 -7.037 1.00 0.00 25 GLU A C 3
ATOM 3054 O O . GLU A 1 25 ? -5.903 -1.785 -7.821 1.00 0.00 25 GLU A O 3
ATOM 3066 N N . GLU A 1 26 ? -5.166 0.120 -6.878 1.00 0.00 26 GLU A N 3
ATOM 3067 C CA . GLU A 1 26 ? -3.903 0.124 -7.605 1.00 0.00 26 GLU A CA 3
ATOM 3068 C C . GLU A 1 26 ? -2.980 -0.982 -7.113 1.00 0.00 26 GLU A C 3
ATOM 3069 O O . GLU A 1 26 ? -2.173 -1.516 -7.874 1.00 0.00 26 GLU A O 3
ATOM 3081 N N . LEU A 1 27 ? -3.105 -1.325 -5.835 1.00 0.00 27 LEU A N 3
ATOM 3082 C CA . LEU A 1 27 ? -2.364 -2.445 -5.267 1.00 0.00 27 LEU A CA 3
ATOM 3083 C C . LEU A 1 27 ? -2.943 -3.778 -5.723 1.00 0.00 27 LEU A C 3
ATOM 3084 O O . LEU A 1 27 ? -2.222 -4.765 -5.859 1.00 0.00 27 LEU A O 3
ATOM 3100 N N . GLU A 1 28 ? -4.251 -3.800 -5.958 1.00 0.00 28 GLU A N 3
ATOM 3101 C CA . GLU A 1 28 ? -4.905 -4.965 -6.539 1.00 0.00 28 GLU A CA 3
ATOM 3102 C C . GLU A 1 28 ? -4.392 -5.240 -7.946 1.00 0.00 28 GLU A C 3
ATOM 3103 O O . GLU A 1 28 ? -4.237 -6.393 -8.348 1.00 0.00 28 GLU A O 3
ATOM 3115 N N . GLU A 1 29 ? -4.128 -4.172 -8.692 1.00 0.00 29 GLU A N 3
ATOM 3116 C CA . GLU A 1 29 ? -3.589 -4.295 -10.042 1.00 0.00 29 GLU A CA 3
ATOM 3117 C C . GLU A 1 29 ? -2.200 -4.923 -10.024 1.00 0.00 29 GLU A C 3
ATOM 3118 O O . GLU A 1 29 ? -1.868 -5.741 -10.882 1.00 0.00 29 GLU A O 3
ATOM 3130 N N . PHE A 1 30 ? -1.393 -4.536 -9.042 1.00 0.00 30 PHE A N 3
ATOM 3131 C CA . PHE A 1 30 ? -0.033 -5.046 -8.923 1.00 0.00 30 PHE A CA 3
ATOM 3132 C C . PHE A 1 30 ? -0.029 -6.508 -8.496 1.00 0.00 30 PHE A C 3
ATOM 3133 O O . PHE A 1 30 ? 0.656 -7.338 -9.095 1.00 0.00 30 PHE A O 3
ATOM 3150 N N . THR A 1 31 ? -0.799 -6.819 -7.459 1.00 0.00 31 THR A N 3
ATOM 3151 C CA . THR A 1 31 ? -0.761 -8.141 -6.845 1.00 0.00 31 THR A CA 3
ATOM 3152 C C . THR A 1 31 ? -1.751 -9.086 -7.512 1.00 0.00 31 THR A C 3
ATOM 3153 O O . THR A 1 31 ? -1.582 -10.306 -7.474 1.00 0.00 31 THR A O 3
ATOM 3164 N N . GLN A 1 32 ? -2.784 -8.518 -8.125 1.00 0.00 32 GLN A N 3
ATOM 3165 C CA . GLN A 1 32 ? -3.927 -9.298 -8.582 1.00 0.00 32 GLN A CA 3
ATOM 3166 C C . GLN A 1 32 ? -4.539 -10.101 -7.441 1.00 0.00 32 GLN A C 3
ATOM 3167 O O . GLN A 1 32 ? -5.037 -11.207 -7.645 1.00 0.00 32 GLN A O 3
ATOM 3181 N N . ALA A 1 33 ? -4.496 -9.538 -6.238 1.00 0.00 33 ALA A N 3
ATOM 3182 C CA . ALA A 1 33 ? -5.115 -10.165 -5.077 1.00 0.00 33 ALA A CA 3
ATOM 3183 C C . ALA A 1 33 ? -6.422 -9.473 -4.709 1.00 0.00 33 ALA A C 3
ATOM 3184 O O . ALA A 1 33 ? -6.700 -8.366 -5.169 1.00 0.00 33 ALA A O 3
ATOM 3191 N N . LYS A 1 34 ? -7.219 -10.131 -3.875 1.00 0.00 34 LYS A N 3
ATOM 3192 C CA . LYS A 1 34 ? -8.481 -9.566 -3.413 1.00 0.00 34 LYS A CA 3
ATOM 3193 C C . LYS A 1 34 ? -8.252 -8.293 -2.608 1.00 0.00 34 LYS A C 3
ATOM 3194 O O . LYS A 1 34 ? -7.355 -8.233 -1.766 1.00 0.00 34 LYS A O 3
ATOM 3213 N N . ARG A 1 35 ? -9.069 -7.279 -2.869 1.00 0.00 35 ARG A N 3
ATOM 3214 C CA . ARG A 1 35 ? -8.934 -5.993 -2.194 1.00 0.00 35 ARG A CA 3
ATOM 3215 C C . ARG A 1 35 ? -9.106 -6.141 -0.688 1.00 0.00 35 ARG A C 3
ATOM 3216 O O . ARG A 1 35 ? -8.391 -5.514 0.093 1.00 0.00 35 ARG A O 3
ATOM 3237 N N . GLU A 1 36 ? -10.057 -6.976 -0.285 1.00 0.00 36 GLU A N 3
ATOM 3238 C CA . GLU A 1 36 ? -10.286 -7.252 1.128 1.00 0.00 36 GLU A CA 3
ATOM 3239 C C . GLU A 1 36 ? -9.039 -7.826 1.787 1.00 0.00 36 GLU A C 3
ATOM 3240 O O . GLU A 1 36 ? -8.634 -7.384 2.863 1.00 0.00 36 GLU A O 3
ATOM 3252 N N . VAL A 1 37 ? -8.433 -8.813 1.137 1.00 0.00 37 VAL A N 3
ATOM 3253 C CA . VAL A 1 37 ? -7.228 -9.448 1.658 1.00 0.00 37 VAL A CA 3
ATOM 3254 C C . VAL A 1 37 ? -6.074 -8.458 1.733 1.00 0.00 37 VAL A C 3
ATOM 3255 O O . VAL A 1 37 ? -5.322 -8.439 2.709 1.00 0.00 37 VAL A O 3
ATOM 3268 N N . LEU A 1 38 ? -5.936 -7.635 0.699 1.00 0.00 38 LEU A N 3
ATOM 3269 C CA . LEU A 1 38 ? -4.907 -6.603 0.672 1.00 0.00 38 LEU A CA 3
ATOM 3270 C C . LEU A 1 38 ? -5.145 -5.560 1.756 1.00 0.00 38 LEU A C 3
ATOM 3271 O O . LEU A 1 38 ? -4.201 -5.052 2.361 1.00 0.00 38 LEU A O 3
ATOM 3287 N N . LEU A 1 39 ? -6.412 -5.242 1.997 1.00 0.00 39 LEU A N 3
ATOM 3288 C CA . LEU A 1 39 ? -6.776 -4.232 2.982 1.00 0.00 39 LEU A CA 3
ATOM 3289 C C . LEU A 1 39 ? -6.418 -4.683 4.392 1.00 0.00 39 LEU A C 3
ATOM 3290 O O . LEU A 1 39 ? -5.975 -3.885 5.218 1.00 0.00 39 LEU A O 3
ATOM 3306 N N . VAL A 1 40 ? -6.612 -5.971 4.663 1.00 0.00 40 VAL A N 3
ATOM 3307 C CA . VAL A 1 40 ? -6.219 -6.552 5.941 1.00 0.00 40 VAL A CA 3
ATOM 3308 C C . VAL A 1 40 ? -4.718 -6.427 6.166 1.00 0.00 40 VAL A C 3
ATOM 3309 O O . VAL A 1 40 ? -4.272 -6.071 7.256 1.00 0.00 40 VAL A O 3
ATOM 3322 N N . THR A 1 41 ? -3.943 -6.721 5.128 1.00 0.00 41 THR A N 3
ATOM 3323 C CA . THR A 1 41 ? -2.495 -6.563 5.183 1.00 0.00 41 THR A CA 3
ATOM 3324 C C . THR A 1 41 ? -2.108 -5.110 5.432 1.00 0.00 41 THR A C 3
ATOM 3325 O O . THR A 1 41 ? -1.227 -4.821 6.240 1.00 0.00 41 THR A O 3
ATOM 3336 N N . LEU A 1 42 ? -2.775 -4.198 4.732 1.00 0.00 42 LEU A N 3
ATOM 3337 C CA . LEU A 1 42 ? -2.501 -2.773 4.874 1.00 0.00 42 LEU A CA 3
ATOM 3338 C C . LEU A 1 42 ? -2.823 -2.287 6.281 1.00 0.00 42 LEU A C 3
ATOM 3339 O O . LEU A 1 42 ? -2.097 -1.471 6.849 1.00 0.00 42 LEU A O 3
ATOM 3355 N N . THR A 1 43 ? -3.917 -2.794 6.841 1.00 0.00 43 THR A N 3
ATOM 3356 C CA . THR A 1 43 ? -4.325 -2.430 8.192 1.00 0.00 43 THR A CA 3
ATOM 3357 C C . THR A 1 43 ? -3.313 -2.915 9.222 1.00 0.00 43 THR A C 3
ATOM 3358 O O . THR A 1 43 ? -2.959 -2.186 10.149 1.00 0.00 43 THR A O 3
ATOM 3369 N N . ARG A 1 44 ? -2.851 -4.149 9.054 1.00 0.00 44 ARG A N 3
ATOM 3370 C CA . ARG A 1 44 ? -1.879 -4.733 9.970 1.00 0.00 44 ARG A CA 3
ATOM 3371 C C . ARG A 1 44 ? -0.551 -3.990 9.914 1.00 0.00 44 ARG A C 3
ATOM 3372 O O . ARG A 1 44 ? 0.100 -3.783 10.939 1.00 0.00 44 ARG A O 3
ATOM 3393 N N . LEU A 1 45 ? -0.152 -3.588 8.712 1.00 0.00 45 LEU A N 3
ATOM 3394 C CA . LEU A 1 45 ? 1.080 -2.831 8.525 1.00 0.00 45 LEU A CA 3
ATOM 3395 C C . LEU A 1 45 ? 0.973 -1.447 9.150 1.00 0.00 45 LEU A C 3
ATOM 3396 O O . LEU A 1 45 ? 1.887 -0.995 9.840 1.00 0.00 45 LEU A O 3
ATOM 3412 N N . HIS A 1 46 ? -0.147 -0.776 8.905 1.00 0.00 46 HIS A N 3
ATOM 3413 C CA . HIS A 1 46 ? -0.328 0.603 9.347 1.00 0.00 46 HIS A CA 3
ATOM 3414 C C . HIS A 1 46 ? -0.322 0.699 10.867 1.00 0.00 46 HIS A C 3
ATOM 3415 O O . HIS A 1 46 ? 0.329 1.572 11.441 1.00 0.00 46 HIS A O 3
ATOM 3429 N N . GLN A 1 47 ? -1.051 -0.203 11.515 1.00 0.00 47 GLN A N 3
ATOM 3430 C CA . GLN A 1 47 ? -1.136 -0.217 12.970 1.00 0.00 47 GLN A CA 3
ATOM 3431 C C . GLN A 1 47 ? 0.207 -0.563 13.598 1.00 0.00 47 GLN A C 3
ATOM 3432 O O . GLN A 1 47 ? 0.522 -0.115 14.700 1.00 0.00 47 GLN A O 3
ATOM 3446 N N . ARG A 1 48 ? 0.996 -1.364 12.890 1.00 0.00 48 ARG A N 3
ATOM 3447 C CA . ARG A 1 48 ? 2.351 -1.685 13.323 1.00 0.00 48 ARG A CA 3
ATOM 3448 C C . ARG A 1 48 ? 3.275 -0.482 13.176 1.00 0.00 48 ARG A C 3
ATOM 3449 O O . ARG A 1 48 ? 4.278 -0.368 13.879 1.00 0.00 48 ARG A O 3
ATOM 3470 N N . GLY A 1 49 ? 2.931 0.413 12.255 1.00 0.00 49 GLY A N 3
ATOM 3471 C CA . GLY A 1 49 ? 3.715 1.620 12.030 1.00 0.00 49 GLY A CA 3
ATOM 3472 C C . GLY A 1 49 ? 4.624 1.468 10.817 1.00 0.00 49 GLY A C 3
ATOM 3473 O O . GLY A 1 49 ? 5.594 2.210 10.658 1.00 0.00 49 GLY A O 3
ATOM 3477 N N . VAL A 1 50 ? 4.305 0.502 9.962 1.00 0.00 50 VAL A N 3
ATOM 3478 C CA . VAL A 1 50 ? 5.100 0.244 8.766 1.00 0.00 50 VAL A CA 3
ATOM 3479 C C . VAL A 1 50 ? 4.731 1.201 7.642 1.00 0.00 50 VAL A C 3
ATOM 3480 O O . VAL A 1 50 ? 5.603 1.785 7.000 1.00 0.00 50 VAL A O 3
ATOM 3493 N N . ILE A 1 51 ? 3.431 1.358 7.407 1.00 0.00 51 ILE A N 3
ATOM 3494 C CA . ILE A 1 51 ? 2.944 2.249 6.360 1.00 0.00 51 ILE A CA 3
ATOM 3495 C C . ILE A 1 51 ? 1.997 3.297 6.926 1.00 0.00 51 ILE A C 3
ATOM 3496 O O . ILE A 1 51 ? 1.517 3.171 8.053 1.00 0.00 51 ILE A O 3
ATOM 3512 N N . TYR A 1 52 ? 1.728 4.333 6.139 1.00 0.00 52 TYR A N 3
ATOM 3513 C CA . TYR A 1 52 ? 0.951 5.473 6.610 1.00 0.00 52 TYR A CA 3
ATOM 3514 C C . TYR A 1 52 ? -0.194 5.790 5.656 1.00 0.00 52 TYR A C 3
ATOM 3515 O O . TYR A 1 52 ? -0.115 5.511 4.460 1.00 0.00 52 TYR A O 3
ATOM 3533 N N . ARG A 1 53 ? -1.260 6.374 6.195 1.00 0.00 53 ARG A N 3
ATOM 3534 C CA . ARG A 1 53 ? -2.416 6.750 5.389 1.00 0.00 53 ARG A CA 3
ATOM 3535 C C . ARG A 1 53 ? -2.297 8.185 4.894 1.00 0.00 53 ARG A C 3
ATOM 3536 O O . ARG A 1 53 ? -1.813 9.062 5.611 1.00 0.00 53 ARG A O 3
ATOM 3557 N N . LYS A 1 54 ? -2.743 8.421 3.664 1.00 0.00 54 LYS A N 3
ATOM 3558 C CA . LYS A 1 54 ? -2.749 9.763 3.095 1.00 0.00 54 LYS A CA 3
ATOM 3559 C C . LYS A 1 54 ? -4.039 10.031 2.330 1.00 0.00 54 LYS A C 3
ATOM 3560 O O . LYS A 1 54 ? -4.451 9.233 1.490 1.00 0.00 54 LYS A O 3
ATOM 3579 N N . TRP A 1 55 ? -4.672 11.161 2.627 1.00 0.00 55 TRP A N 3
ATOM 3580 C CA . TRP A 1 55 ? -5.922 11.532 1.973 1.00 0.00 55 TRP A CA 3
ATOM 3581 C C . TRP A 1 55 ? -5.707 12.664 0.977 1.00 0.00 55 TRP A C 3
ATOM 3582 O O . TRP A 1 55 ? -5.359 13.782 1.358 1.00 0.00 55 TRP A O 3
ATOM 3603 N N . ARG A 1 56 ? -5.916 12.368 -0.301 1.00 0.00 56 ARG A N 3
ATOM 3604 C CA . ARG A 1 56 ? -5.735 13.359 -1.356 1.00 0.00 56 ARG A CA 3
ATOM 3605 C C . ARG A 1 56 ? -7.072 13.923 -1.817 1.00 0.00 56 ARG A C 3
ATOM 3606 O O . ARG A 1 56 ? -7.938 13.187 -2.290 1.00 0.00 56 ARG A O 3
ATOM 3627 N N . HIS A 1 57 ? -7.236 15.235 -1.677 1.00 0.00 57 HIS A N 3
ATOM 3628 C CA . HIS A 1 57 ? -8.438 15.912 -2.150 1.00 0.00 57 HIS A CA 3
ATOM 3629 C C . HIS A 1 57 ? -8.481 15.958 -3.671 1.00 0.00 57 HIS A C 3
ATOM 3630 O O . HIS A 1 57 ? -7.506 16.342 -4.318 1.00 0.00 57 HIS A O 3
ATOM 3644 N N . PHE A 1 58 ? -9.616 15.564 -4.238 1.00 0.00 58 PHE A N 3
ATOM 3645 C CA . PHE A 1 58 ? -9.774 15.521 -5.686 1.00 0.00 58 PHE A CA 3
ATOM 3646 C C . PHE A 1 58 ? -11.241 15.636 -6.084 1.00 0.00 58 PHE A C 3
ATOM 3647 O O . PHE A 1 58 ? -12.064 14.803 -5.703 1.00 0.00 58 PHE A O 3
ATOM 3664 N N . SER A 1 59 ? -11.560 16.671 -6.853 1.00 0.00 59 SER A N 3
ATOM 3665 C CA . SER A 1 59 ? -12.914 16.858 -7.360 1.00 0.00 59 SER A CA 3
ATOM 3666 C C . SER A 1 59 ? -13.923 16.939 -6.222 1.00 0.00 59 SER A C 3
ATOM 3667 O O . SER A 1 59 ? -15.055 16.471 -6.349 1.00 0.00 59 SER A O 3
ATOM 3675 N N . GLY A 1 60 ? -13.506 17.534 -5.110 1.00 0.00 60 GLY A N 3
ATOM 3676 C CA . GLY A 1 60 ? -14.404 17.776 -3.988 1.00 0.00 60 GLY A CA 3
ATOM 3677 C C . GLY A 1 60 ? -14.483 16.562 -3.071 1.00 0.00 60 GLY A C 3
ATOM 3678 O O . GLY A 1 60 ? -15.278 16.532 -2.131 1.00 0.00 60 GLY A O 3
ATOM 3682 N N . ARG A 1 61 ? -13.653 15.563 -3.349 1.00 0.00 61 ARG A N 3
ATOM 3683 C CA . ARG A 1 61 ? -13.664 14.322 -2.583 1.00 0.00 61 ARG A CA 3
ATOM 3684 C C . ARG A 1 61 ? -12.251 13.890 -2.215 1.00 0.00 61 ARG A C 3
ATOM 3685 O O . ARG A 1 61 ? -11.372 13.811 -3.073 1.00 0.00 61 ARG A O 3
ATOM 3706 N N . LYS A 1 62 ? -12.039 13.609 -0.934 1.00 0.00 62 LYS A N 3
ATOM 3707 C CA . LYS A 1 62 ? -10.751 13.117 -0.460 1.00 0.00 62 LYS A CA 3
ATOM 3708 C C . LYS A 1 62 ? -10.673 11.599 -0.557 1.00 0.00 62 LYS A C 3
ATOM 3709 O O . LYS A 1 62 ? -11.507 10.888 0.003 1.00 0.00 62 LYS A O 3
ATOM 3728 N N . TYR A 1 63 ? -9.665 11.106 -1.268 1.00 0.00 63 TYR A N 3
ATOM 3729 C CA . TYR A 1 63 ? -9.500 9.673 -1.475 1.00 0.00 63 TYR A CA 3
ATOM 3730 C C . TYR A 1 63 ? -8.296 9.141 -0.707 1.00 0.00 63 TYR A C 3
ATOM 3731 O O . TYR A 1 63 ? -7.254 9.795 -0.636 1.00 0.00 63 TYR A O 3
ATOM 3749 N N . ARG A 1 64 ? -8.445 7.952 -0.134 1.00 0.00 64 ARG A N 3
ATOM 3750 C CA . ARG A 1 64 ? -7.425 7.394 0.747 1.00 0.00 64 ARG A CA 3
ATOM 3751 C C . ARG A 1 64 ? -6.411 6.570 -0.039 1.00 0.00 64 ARG A C 3
ATOM 3752 O O . ARG A 1 64 ? -6.780 5.767 -0.894 1.00 0.00 64 ARG A O 3
ATOM 3773 N N . GLU A 1 65 ? -5.133 6.778 0.258 1.00 0.00 65 GLU A N 3
ATOM 3774 C CA . GLU A 1 65 ? -4.072 5.953 -0.309 1.00 0.00 65 GLU A CA 3
ATOM 3775 C C . GLU A 1 65 ? -2.989 5.664 0.723 1.00 0.00 65 GLU A C 3
ATOM 3776 O O . GLU A 1 65 ? -2.872 6.364 1.729 1.00 0.00 65 GLU A O 3
ATOM 3788 N N . TYR A 1 66 ? -2.200 4.624 0.469 1.00 0.00 66 TYR A N 3
ATOM 3789 C CA . TYR A 1 66 ? -1.197 4.174 1.426 1.00 0.00 66 TYR A CA 3
ATOM 3790 C C . TYR A 1 66 ? 0.213 4.430 0.906 1.00 0.00 66 TYR A C 3
ATOM 3791 O O . TYR A 1 66 ? 0.480 4.291 -0.288 1.00 0.00 66 TYR A O 3
ATOM 3809 N N . CYS A 1 67 ? 1.112 4.805 1.809 1.00 0.00 67 CYS A N 3
ATOM 3810 C CA . CYS A 1 67 ? 2.483 5.128 1.436 1.00 0.00 67 CYS A CA 3
ATOM 3811 C C . CYS A 1 67 ? 3.417 5.036 2.637 1.00 0.00 67 CYS A C 3
ATOM 3812 O O . CYS A 1 67 ? 2.969 5.016 3.783 1.00 0.00 67 CYS A O 3
ATOM 3820 N N . LEU A 1 68 ? 4.716 4.980 2.367 1.00 0.00 68 LEU A N 3
ATOM 3821 C CA . LEU A 1 68 ? 5.718 4.935 3.426 1.00 0.00 68 LEU A CA 3
ATOM 3822 C C . LEU A 1 68 ? 6.507 6.237 3.491 1.00 0.00 68 LEU A C 3
ATOM 3823 O O . LEU A 1 68 ? 7.010 6.721 2.477 1.00 0.00 68 LEU A O 3
ATOM 3839 N N . LYS A 1 69 ? 6.612 6.799 4.690 1.00 0.00 69 LYS A N 3
ATOM 3840 C CA . LYS A 1 69 ? 7.248 8.098 4.873 1.00 0.00 69 LYS A CA 3
ATOM 3841 C C . LYS A 1 69 ? 8.765 7.966 4.934 1.00 0.00 69 LYS A C 3
ATOM 3842 O O . LYS A 1 69 ? 9.494 8.867 4.522 1.00 0.00 69 LYS A O 3
ATOM 3861 N N . HIS A 1 70 ? 9.235 6.835 5.451 1.00 0.00 70 HIS A N 3
ATOM 3862 C CA . HIS A 1 70 ? 10.666 6.587 5.577 1.00 0.00 70 HIS A CA 3
ATOM 3863 C C . HIS A 1 70 ? 11.219 5.905 4.332 1.00 0.00 70 HIS A C 3
ATOM 3864 O O . HIS A 1 70 ? 10.983 4.718 4.106 1.00 0.00 70 HIS A O 3
ATOM 3878 N N . ARG A 1 71 ? 11.955 6.663 3.526 1.00 0.00 71 ARG A N 3
ATOM 3879 C CA . ARG A 1 71 ? 12.520 6.141 2.288 1.00 0.00 71 ARG A CA 3
ATOM 3880 C C . ARG A 1 71 ? 13.548 5.052 2.567 1.00 0.00 71 ARG A C 3
ATOM 3881 O O . ARG A 1 71 ? 13.673 4.092 1.807 1.00 0.00 71 ARG A O 3
ATOM 3902 N N . ASP A 1 72 ? 14.285 5.207 3.663 1.00 0.00 72 ASP A N 3
ATOM 3903 C CA . ASP A 1 72 ? 15.303 4.237 4.045 1.00 0.00 72 ASP A CA 3
ATOM 3904 C C . ASP A 1 72 ? 14.679 2.894 4.401 1.00 0.00 72 ASP A C 3
ATOM 3905 O O . ASP A 1 72 ? 15.117 1.847 3.923 1.00 0.00 72 ASP A O 3
ATOM 3914 N N . GLU A 1 73 ? 13.651 2.930 5.243 1.00 0.00 73 GLU A N 3
ATOM 3915 C CA . GLU A 1 73 ? 12.946 1.719 5.643 1.00 0.00 73 GLU A CA 3
ATOM 3916 C C . GLU A 1 73 ? 12.188 1.111 4.469 1.00 0.00 73 GLU A C 3
ATOM 3917 O O . GLU A 1 73 ? 12.119 -0.109 4.327 1.00 0.00 73 GLU A O 3
ATOM 3929 N N . LEU A 1 74 ? 11.619 1.970 3.629 1.00 0.00 74 LEU A N 3
ATOM 3930 C CA . LEU A 1 74 ? 10.907 1.521 2.440 1.00 0.00 74 LEU A CA 3
ATOM 3931 C C . LEU A 1 74 ? 11.829 0.750 1.504 1.00 0.00 74 LEU A C 3
ATOM 3932 O O . LEU A 1 74 ? 11.458 -0.300 0.979 1.00 0.00 74 LEU A O 3
ATOM 3948 N N . ALA A 1 75 ? 13.032 1.275 1.302 1.00 0.00 75 ALA A N 3
ATOM 3949 C CA . ALA A 1 75 ? 14.024 0.615 0.461 1.00 0.00 75 ALA A CA 3
ATOM 3950 C C . ALA A 1 75 ? 14.460 -0.714 1.063 1.00 0.00 75 ALA A C 3
ATOM 3951 O O . ALA A 1 75 ? 14.640 -1.701 0.347 1.00 0.00 75 ALA A O 3
ATOM 3958 N N . ASP A 1 76 ? 14.630 -0.734 2.380 1.00 0.00 76 ASP A N 3
ATOM 3959 C CA . ASP A 1 76 ? 15.036 -1.946 3.082 1.00 0.00 76 ASP A CA 3
ATOM 3960 C C . ASP A 1 76 ? 13.944 -3.007 3.023 1.00 0.00 76 ASP A C 3
ATOM 3961 O O . ASP A 1 76 ? 14.232 -4.203 2.938 1.00 0.00 76 ASP A O 3
ATOM 3970 N N . LEU A 1 77 ? 12.693 -2.565 3.070 1.00 0.00 77 LEU A N 3
ATOM 3971 C CA . LEU A 1 77 ? 11.555 -3.474 2.982 1.00 0.00 77 LEU A CA 3
ATOM 3972 C C . LEU A 1 77 ? 11.421 -4.056 1.581 1.00 0.00 77 LEU A C 3
ATOM 3973 O O . LEU A 1 77 ? 11.001 -5.200 1.412 1.00 0.00 77 LEU A O 3
ATOM 3989 N N . GLU A 1 78 ? 11.784 -3.262 0.579 1.00 0.00 78 GLU A N 3
ATOM 3990 C CA . GLU A 1 78 ? 11.891 -3.755 -0.789 1.00 0.00 78 GLU A CA 3
ATOM 3991 C C . GLU A 1 78 ? 12.958 -4.837 -0.901 1.00 0.00 78 GLU A C 3
ATOM 3992 O O . GLU A 1 78 ? 12.717 -5.904 -1.467 1.00 0.00 78 GLU A O 3
ATOM 4004 N N . HIS A 1 79 ? 14.138 -4.558 -0.359 1.00 0.00 79 HIS A N 3
ATOM 4005 C CA . HIS A 1 79 ? 15.247 -5.503 -0.406 1.00 0.00 79 HIS A CA 3
ATOM 4006 C C . HIS A 1 79 ? 14.832 -6.864 0.138 1.00 0.00 79 HIS A C 3
ATOM 4007 O O . HIS A 1 79 ? 14.217 -7.625 -0.556 1.00 0.00 79 HIS A O 3
ATOM 4021 N N . LYS A 1 3 ? 4.809 -12.598 -9.686 1.00 0.00 3 LYS A N 4
ATOM 4022 C CA . LYS A 1 3 ? 4.082 -12.055 -8.544 1.00 0.00 3 LYS A CA 4
ATOM 4023 C C . LYS A 1 3 ? 3.581 -13.166 -7.631 1.00 0.00 3 LYS A C 4
ATOM 4024 O O . LYS A 1 3 ? 3.507 -12.997 -6.414 1.00 0.00 3 LYS A O 4
ATOM 4043 N N . ALA A 1 4 ? 3.238 -14.304 -8.225 1.00 0.00 4 ALA A N 4
ATOM 4044 C CA . ALA A 1 4 ? 2.680 -15.422 -7.475 1.00 0.00 4 ALA A CA 4
ATOM 4045 C C . ALA A 1 4 ? 3.694 -15.985 -6.488 1.00 0.00 4 ALA A C 4
ATOM 4046 O O . ALA A 1 4 ? 3.327 -16.538 -5.451 1.00 0.00 4 ALA A O 4
ATOM 4053 N N . LYS A 1 5 ? 4.974 -15.841 -6.817 1.00 0.00 5 LYS A N 4
ATOM 4054 C CA . LYS A 1 5 ? 6.045 -16.314 -5.948 1.00 0.00 5 LYS A CA 4
ATOM 4055 C C . LYS A 1 5 ? 6.135 -15.477 -4.678 1.00 0.00 5 LYS A C 4
ATOM 4056 O O . LYS A 1 5 ? 6.621 -15.946 -3.648 1.00 0.00 5 LYS A O 4
ATOM 4075 N N . LEU A 1 6 ? 5.663 -14.238 -4.757 1.00 0.00 6 LEU A N 4
ATOM 4076 C CA . LEU A 1 6 ? 5.680 -13.337 -3.611 1.00 0.00 6 LEU A CA 4
ATOM 4077 C C . LEU A 1 6 ? 4.354 -13.373 -2.862 1.00 0.00 6 LEU A C 4
ATOM 4078 O O . LEU A 1 6 ? 3.306 -13.647 -3.448 1.00 0.00 6 LEU A O 4
ATOM 4094 N N . SER A 1 7 ? 4.406 -13.096 -1.564 1.00 0.00 7 SER A N 4
ATOM 4095 C CA . SER A 1 7 ? 3.196 -12.938 -0.765 1.00 0.00 7 SER A CA 4
ATOM 4096 C C . SER A 1 7 ? 2.523 -11.599 -1.045 1.00 0.00 7 SER A C 4
ATOM 4097 O O . SER A 1 7 ? 3.115 -10.713 -1.660 1.00 0.00 7 SER A O 4
ATOM 4105 N N . LEU A 1 8 ? 1.282 -11.459 -0.589 1.00 0.00 8 LEU A N 4
ATOM 4106 C CA . LEU A 1 8 ? 0.567 -10.193 -0.689 1.00 0.00 8 LEU A CA 4
ATOM 4107 C C . LEU A 1 8 ? 1.235 -9.116 0.157 1.00 0.00 8 LEU A C 4
ATOM 4108 O O . LEU A 1 8 ? 1.129 -7.926 -0.139 1.00 0.00 8 LEU A O 4
ATOM 4124 N N . THR A 1 9 ? 1.923 -9.541 1.212 1.00 0.00 9 THR A N 4
ATOM 4125 C CA . THR A 1 9 ? 2.731 -8.633 2.016 1.00 0.00 9 THR A CA 4
ATOM 4126 C C . THR A 1 9 ? 3.927 -8.115 1.229 1.00 0.00 9 THR A C 4
ATOM 4127 O O . THR A 1 9 ? 4.188 -6.911 1.196 1.00 0.00 9 THR A O 4
ATOM 4138 N N . GLN A 1 10 ? 4.652 -9.028 0.593 1.00 0.00 10 GLN A N 4
ATOM 4139 C CA . GLN A 1 10 ? 5.814 -8.665 -0.208 1.00 0.00 10 GLN A CA 4
ATOM 4140 C C . GLN A 1 10 ? 5.413 -7.800 -1.397 1.00 0.00 10 GLN A C 4
ATOM 4141 O O . GLN A 1 10 ? 6.107 -6.844 -1.744 1.00 0.00 10 GLN A O 4
ATOM 4155 N N . LEU A 1 11 ? 4.290 -8.142 -2.019 1.00 0.00 11 LEU A N 4
ATOM 4156 C CA . LEU A 1 11 ? 3.824 -7.432 -3.205 1.00 0.00 11 LEU A CA 4
ATOM 4157 C C . LEU A 1 11 ? 3.458 -5.991 -2.874 1.00 0.00 11 LEU A C 4
ATOM 4158 O O . LEU A 1 11 ? 3.843 -5.064 -3.588 1.00 0.00 11 LEU A O 4
ATOM 4174 N N . ILE A 1 12 ? 2.712 -5.809 -1.791 1.00 0.00 12 ILE A N 4
ATOM 4175 C CA . ILE A 1 12 ? 2.284 -4.480 -1.370 1.00 0.00 12 ILE A CA 4
ATOM 4176 C C . ILE A 1 12 ? 3.475 -3.621 -0.964 1.00 0.00 12 ILE A C 4
ATOM 4177 O O . ILE A 1 12 ? 3.571 -2.455 -1.346 1.00 0.00 12 ILE A O 4
ATOM 4193 N N . LEU A 1 13 ? 4.381 -4.205 -0.187 1.00 0.00 13 LEU A N 4
ATOM 4194 C CA . LEU A 1 13 ? 5.539 -3.478 0.318 1.00 0.00 13 LEU A CA 4
ATOM 4195 C C . LEU A 1 13 ? 6.455 -3.043 -0.819 1.00 0.00 13 LEU A C 4
ATOM 4196 O O . LEU A 1 13 ? 6.939 -1.912 -0.840 1.00 0.00 13 LEU A O 4
ATOM 4212 N N . ILE A 1 14 ? 6.689 -3.947 -1.763 1.00 0.00 14 ILE A N 4
ATOM 4213 C CA . ILE A 1 14 ? 7.504 -3.643 -2.933 1.00 0.00 14 ILE A CA 4
ATOM 4214 C C . ILE A 1 14 ? 6.832 -2.595 -3.812 1.00 0.00 14 ILE A C 4
ATOM 4215 O O . ILE A 1 14 ? 7.495 -1.717 -4.365 1.00 0.00 14 ILE A O 4
ATOM 4231 N N . ARG A 1 15 ? 5.514 -2.693 -3.938 1.00 0.00 15 ARG A N 4
ATOM 4232 C CA . ARG A 1 15 ? 4.746 -1.729 -4.718 1.00 0.00 15 ARG A CA 4
ATOM 4233 C C . ARG A 1 15 ? 4.849 -0.331 -4.124 1.00 0.00 15 ARG A C 4
ATOM 4234 O O . ARG A 1 15 ? 4.963 0.656 -4.850 1.00 0.00 15 ARG A O 4
ATOM 4255 N N . LEU A 1 16 ? 4.809 -0.253 -2.798 1.00 0.00 16 LEU A N 4
ATOM 4256 C CA . LEU A 1 16 ? 4.878 1.028 -2.102 1.00 0.00 16 LEU A CA 4
ATOM 4257 C C . LEU A 1 16 ? 6.323 1.466 -1.897 1.00 0.00 16 LEU A C 4
ATOM 4258 O O . LEU A 1 16 ? 6.585 2.566 -1.410 1.00 0.00 16 LEU A O 4
ATOM 4274 N N . SER A 1 17 ? 7.257 0.598 -2.271 1.00 0.00 17 SER A N 4
ATOM 4275 C CA . SER A 1 17 ? 8.663 0.974 -2.350 1.00 0.00 17 SER A CA 4
ATOM 4276 C C . SER A 1 17 ? 9.017 1.497 -3.737 1.00 0.00 17 SER A C 4
ATOM 4277 O O . SER A 1 17 ? 9.921 2.320 -3.889 1.00 0.00 17 SER A O 4
ATOM 4285 N N . ASN A 1 18 ? 8.299 1.014 -4.745 1.00 0.00 18 ASN A N 4
ATOM 4286 C CA . ASN A 1 18 ? 8.523 1.448 -6.120 1.00 0.00 18 ASN A CA 4
ATOM 4287 C C . ASN A 1 18 ? 7.611 2.613 -6.484 1.00 0.00 18 ASN A C 4
ATOM 4288 O O . ASN A 1 18 ? 7.835 3.301 -7.480 1.00 0.00 18 ASN A O 4
ATOM 4299 N N . ARG A 1 19 ? 6.583 2.831 -5.670 1.00 0.00 19 ARG A N 4
ATOM 4300 C CA . ARG A 1 19 ? 5.656 3.935 -5.885 1.00 0.00 19 ARG A CA 4
ATOM 4301 C C . ARG A 1 19 ? 5.394 4.694 -4.589 1.00 0.00 19 ARG A C 4
ATOM 4302 O O . ARG A 1 19 ? 5.363 4.105 -3.509 1.00 0.00 19 ARG A O 4
ATOM 4323 N N . GLY A 1 20 ? 5.207 6.004 -4.705 1.00 0.00 20 GLY A N 4
ATOM 4324 C CA . GLY A 1 20 ? 5.029 6.859 -3.537 1.00 0.00 20 GLY A CA 4
ATOM 4325 C C . GLY A 1 20 ? 3.884 6.364 -2.664 1.00 0.00 20 GLY A C 4
ATOM 4326 O O . GLY A 1 20 ? 4.022 6.254 -1.446 1.00 0.00 20 GLY A O 4
ATOM 4330 N N . CYS A 1 21 ? 2.752 6.066 -3.292 1.00 0.00 21 CYS A N 4
ATOM 4331 C CA . CYS A 1 21 ? 1.600 5.525 -2.582 1.00 0.00 21 CYS A CA 4
ATOM 4332 C C . CYS A 1 21 ? 0.584 4.932 -3.549 1.00 0.00 21 CYS A C 4
ATOM 4333 O O . CYS A 1 21 ? 0.546 5.297 -4.724 1.00 0.00 21 CYS A O 4
ATOM 4341 N N . GLN A 1 22 ? -0.238 4.016 -3.049 1.00 0.00 22 GLN A N 4
ATOM 4342 C CA . GLN A 1 22 ? -1.214 3.325 -3.883 1.00 0.00 22 GLN A CA 4
ATOM 4343 C C . GLN A 1 22 ? -2.502 3.053 -3.114 1.00 0.00 22 GLN A C 4
ATOM 4344 O O . GLN A 1 22 ? -2.484 2.878 -1.896 1.00 0.00 22 GLN A O 4
ATOM 4358 N N . THR A 1 23 ? -3.618 3.019 -3.834 1.00 0.00 23 THR A N 4
ATOM 4359 C CA . THR A 1 23 ? -4.911 2.725 -3.228 1.00 0.00 23 THR A CA 4
ATOM 4360 C C . THR A 1 23 ? -5.118 1.224 -3.071 1.00 0.00 23 THR A C 4
ATOM 4361 O O . THR A 1 23 ? -4.392 0.423 -3.660 1.00 0.00 23 THR A O 4
ATOM 4372 N N . LEU A 1 24 ? -6.113 0.850 -2.274 1.00 0.00 24 LEU A N 4
ATOM 4373 C CA . LEU A 1 24 ? -6.476 -0.552 -2.109 1.00 0.00 24 LEU A CA 4
ATOM 4374 C C . LEU A 1 24 ? -6.903 -1.171 -3.433 1.00 0.00 24 LEU A C 4
ATOM 4375 O O . LEU A 1 24 ? -6.643 -2.345 -3.695 1.00 0.00 24 LEU A O 4
ATOM 4391 N N . GLU A 1 25 ? -7.562 -0.373 -4.267 1.00 0.00 25 GLU A N 4
ATOM 4392 C CA . GLU A 1 25 ? -8.017 -0.836 -5.573 1.00 0.00 25 GLU A CA 4
ATOM 4393 C C . GLU A 1 25 ? -6.847 -1.019 -6.531 1.00 0.00 25 GLU A C 4
ATOM 4394 O O . GLU A 1 25 ? -6.825 -1.955 -7.331 1.00 0.00 25 GLU A O 4
ATOM 4406 N N . GLU A 1 26 ? -5.874 -0.117 -6.447 1.00 0.00 26 GLU A N 4
ATOM 4407 C CA . GLU A 1 26 ? -4.649 -0.237 -7.229 1.00 0.00 26 GLU A CA 4
ATOM 4408 C C . GLU A 1 26 ? -3.836 -1.451 -6.795 1.00 0.00 26 GLU A C 4
ATOM 4409 O O . GLU A 1 26 ? -3.217 -2.121 -7.621 1.00 0.00 26 GLU A O 4
ATOM 4421 N N . LEU A 1 27 ? -3.840 -1.726 -5.496 1.00 0.00 27 LEU A N 4
ATOM 4422 C CA . LEU A 1 27 ? -3.170 -2.906 -4.962 1.00 0.00 27 LEU A CA 4
ATOM 4423 C C . LEU A 1 27 ? -3.901 -4.182 -5.358 1.00 0.00 27 LEU A C 4
ATOM 4424 O O . LEU A 1 27 ? -3.281 -5.229 -5.546 1.00 0.00 27 LEU A O 4
ATOM 4440 N N . GLU A 1 28 ? -5.219 -4.089 -5.483 1.00 0.00 28 GLU A N 4
ATOM 4441 C CA . GLU A 1 28 ? -6.022 -5.195 -5.991 1.00 0.00 28 GLU A CA 4
ATOM 4442 C C . GLU A 1 28 ? -5.622 -5.556 -7.416 1.00 0.00 28 GLU A C 4
ATOM 4443 O O . GLU A 1 28 ? -5.425 -6.727 -7.739 1.00 0.00 28 GLU A O 4
ATOM 4455 N N . GLU A 1 29 ? -5.503 -4.542 -8.267 1.00 0.00 29 GLU A N 4
ATOM 4456 C CA . GLU A 1 29 ? -5.128 -4.750 -9.660 1.00 0.00 29 GLU A CA 4
ATOM 4457 C C . GLU A 1 29 ? -3.682 -5.215 -9.778 1.00 0.00 29 GLU A C 4
ATOM 4458 O O . GLU A 1 29 ? -3.348 -6.015 -10.652 1.00 0.00 29 GLU A O 4
ATOM 4470 N N . PHE A 1 30 ? -2.829 -4.711 -8.894 1.00 0.00 30 PHE A N 4
ATOM 4471 C CA . PHE A 1 30 ? -1.420 -5.083 -8.889 1.00 0.00 30 PHE A CA 4
ATOM 4472 C C . PHE A 1 30 ? -1.240 -6.551 -8.521 1.00 0.00 30 PHE A C 4
ATOM 4473 O O . PHE A 1 30 ? -0.539 -7.292 -9.211 1.00 0.00 30 PHE A O 4
ATOM 4490 N N . THR A 1 31 ? -1.877 -6.966 -7.432 1.00 0.00 31 THR A N 4
ATOM 4491 C CA . THR A 1 31 ? -1.685 -8.308 -6.896 1.00 0.00 31 THR A CA 4
ATOM 4492 C C . THR A 1 31 ? -2.641 -9.301 -7.544 1.00 0.00 31 THR A C 4
ATOM 4493 O O . THR A 1 31 ? -2.407 -10.509 -7.518 1.00 0.00 31 THR A O 4
ATOM 4504 N N . GLN A 1 32 ? -3.719 -8.785 -8.125 1.00 0.00 32 GLN A N 4
ATOM 4505 C CA . GLN A 1 32 ? -4.801 -9.628 -8.618 1.00 0.00 32 GLN A CA 4
ATOM 4506 C C . GLN A 1 32 ? -5.275 -10.601 -7.546 1.00 0.00 32 GLN A C 4
ATOM 4507 O O . GLN A 1 32 ? -5.302 -11.812 -7.762 1.00 0.00 32 GLN A O 4
ATOM 4521 N N . ALA A 1 33 ? -5.648 -10.064 -6.390 1.00 0.00 33 ALA A N 4
ATOM 4522 C CA . ALA A 1 33 ? -6.001 -10.888 -5.240 1.00 0.00 33 ALA A CA 4
ATOM 4523 C C . ALA A 1 33 ? -7.194 -10.308 -4.491 1.00 0.00 33 ALA A C 4
ATOM 4524 O O . ALA A 1 33 ? -7.608 -9.176 -4.747 1.00 0.00 33 ALA A O 4
ATOM 4531 N N . LYS A 1 34 ? -7.743 -11.086 -3.566 1.00 0.00 34 LYS A N 4
ATOM 4532 C CA . LYS A 1 34 ? -8.917 -10.669 -2.810 1.00 0.00 34 LYS A CA 4
ATOM 4533 C C . LYS A 1 34 ? -8.680 -9.330 -2.122 1.00 0.00 34 LYS A C 4
ATOM 4534 O O . LYS A 1 34 ? -7.719 -9.169 -1.371 1.00 0.00 34 LYS A O 4
ATOM 4553 N N . ARG A 1 35 ? -9.564 -8.373 -2.384 1.00 0.00 35 ARG A N 4
ATOM 4554 C CA . ARG A 1 35 ? -9.431 -7.033 -1.821 1.00 0.00 35 ARG A CA 4
ATOM 4555 C C . ARG A 1 35 ? -9.467 -7.070 -0.299 1.00 0.00 35 ARG A C 4
ATOM 4556 O O . ARG A 1 35 ? -8.719 -6.355 0.368 1.00 0.00 35 ARG A O 4
ATOM 4577 N N . GLU A 1 36 ? -10.343 -7.907 0.247 1.00 0.00 36 GLU A N 4
ATOM 4578 C CA . GLU A 1 36 ? -10.496 -8.021 1.692 1.00 0.00 36 GLU A CA 4
ATOM 4579 C C . GLU A 1 36 ? -9.207 -8.503 2.347 1.00 0.00 36 GLU A C 4
ATOM 4580 O O . GLU A 1 36 ? -8.798 -7.990 3.388 1.00 0.00 36 GLU A O 4
ATOM 4592 N N . VAL A 1 37 ? -8.572 -9.493 1.730 1.00 0.00 37 VAL A N 4
ATOM 4593 C CA . VAL A 1 37 ? -7.316 -10.032 2.239 1.00 0.00 37 VAL A CA 4
ATOM 4594 C C . VAL A 1 37 ? -6.208 -8.990 2.183 1.00 0.00 37 VAL A C 4
ATOM 4595 O O . VAL A 1 37 ? -5.390 -8.889 3.099 1.00 0.00 37 VAL A O 4
ATOM 4608 N N . LEU A 1 38 ? -6.183 -8.216 1.103 1.00 0.00 38 LEU A N 4
ATOM 4609 C CA . LEU A 1 38 ? -5.216 -7.135 0.957 1.00 0.00 38 LEU A CA 4
ATOM 4610 C C . LEU A 1 38 ? -5.370 -6.104 2.069 1.00 0.00 38 LEU A C 4
ATOM 4611 O O . LEU A 1 38 ? -4.380 -5.607 2.608 1.00 0.00 38 LEU A O 4
ATOM 4627 N N . LEU A 1 39 ? -6.615 -5.789 2.408 1.00 0.00 39 LEU A N 4
ATOM 4628 C CA . LEU A 1 39 ? -6.900 -4.830 3.469 1.00 0.00 39 LEU A CA 4
ATOM 4629 C C . LEU A 1 39 ? -6.428 -5.348 4.822 1.00 0.00 39 LEU A C 4
ATOM 4630 O O . LEU A 1 39 ? -5.894 -4.593 5.635 1.00 0.00 39 LEU A O 4
ATOM 4646 N N . VAL A 1 40 ? -6.627 -6.641 5.057 1.00 0.00 40 VAL A N 4
ATOM 4647 C CA . VAL A 1 40 ? -6.157 -7.278 6.280 1.00 0.00 40 VAL A CA 4
ATOM 4648 C C . VAL A 1 40 ? -4.640 -7.204 6.392 1.00 0.00 40 VAL A C 4
ATOM 4649 O O . VAL A 1 40 ? -4.098 -6.940 7.465 1.00 0.00 40 VAL A O 4
ATOM 4662 N N . THR A 1 41 ? -3.958 -7.438 5.276 1.00 0.00 41 THR A N 4
ATOM 4663 C CA . THR A 1 41 ? -2.505 -7.319 5.227 1.00 0.00 41 THR A CA 4
ATOM 4664 C C . THR A 1 41 ? -2.058 -5.895 5.532 1.00 0.00 41 THR A C 4
ATOM 4665 O O . THR A 1 41 ? -1.101 -5.680 6.275 1.00 0.00 41 THR A O 4
ATOM 4676 N N . LEU A 1 42 ? -2.758 -4.923 4.955 1.00 0.00 42 LEU A N 4
ATOM 4677 C CA . LEU A 1 42 ? -2.455 -3.517 5.193 1.00 0.00 42 LEU A CA 4
ATOM 4678 C C . LEU A 1 42 ? -2.656 -3.150 6.657 1.00 0.00 42 LEU A C 4
ATOM 4679 O O . LEU A 1 42 ? -1.878 -2.384 7.228 1.00 0.00 42 LEU A O 4
ATOM 4695 N N . THR A 1 43 ? -3.702 -3.701 7.262 1.00 0.00 43 THR A N 4
ATOM 4696 C CA . THR A 1 43 ? -3.996 -3.448 8.668 1.00 0.00 43 THR A CA 4
ATOM 4697 C C . THR A 1 43 ? -2.927 -4.046 9.571 1.00 0.00 43 THR A C 4
ATOM 4698 O O . THR A 1 43 ? -2.465 -3.404 10.515 1.00 0.00 43 THR A O 4
ATOM 4709 N N . ARG A 1 44 ? -2.534 -5.280 9.277 1.00 0.00 44 ARG A N 4
ATOM 4710 C CA . ARG A 1 44 ? -1.538 -5.981 10.080 1.00 0.00 44 ARG A CA 4
ATOM 4711 C C . ARG A 1 44 ? -0.171 -5.323 9.959 1.00 0.00 44 ARG A C 4
ATOM 4712 O O . ARG A 1 44 ? 0.607 -5.305 10.914 1.00 0.00 44 ARG A O 4
ATOM 4733 N N . LEU A 1 45 ? 0.119 -4.781 8.781 1.00 0.00 45 LEU A N 4
ATOM 4734 C CA . LEU A 1 45 ? 1.332 -4.000 8.573 1.00 0.00 45 LEU A CA 4
ATOM 4735 C C . LEU A 1 45 ? 1.237 -2.642 9.256 1.00 0.00 45 LEU A C 4
ATOM 4736 O O . LEU A 1 45 ? 2.237 -2.107 9.737 1.00 0.00 45 LEU A O 4
ATOM 4752 N N . HIS A 1 46 ? 0.029 -2.089 9.298 1.00 0.00 46 HIS A N 4
ATOM 4753 C CA . HIS A 1 46 ? -0.211 -0.827 9.986 1.00 0.00 46 HIS A CA 4
ATOM 4754 C C . HIS A 1 46 ? 0.042 -0.958 11.483 1.00 0.00 46 HIS A C 4
ATOM 4755 O O . HIS A 1 46 ? 0.551 -0.035 12.118 1.00 0.00 46 HIS A O 4
ATOM 4769 N N . GLN A 1 47 ? -0.317 -2.110 12.039 1.00 0.00 47 GLN A N 4
ATOM 4770 C CA . GLN A 1 47 ? -0.123 -2.366 13.462 1.00 0.00 47 GLN A CA 4
ATOM 4771 C C . GLN A 1 47 ? 1.351 -2.302 13.837 1.00 0.00 47 GLN A C 4
ATOM 4772 O O . GLN A 1 47 ? 1.700 -1.949 14.963 1.00 0.00 47 GLN A O 4
ATOM 4786 N N . ARG A 1 48 ? 2.213 -2.649 12.888 1.00 0.00 48 ARG A N 4
ATOM 4787 C CA . ARG A 1 48 ? 3.653 -2.647 13.122 1.00 0.00 48 ARG A CA 4
ATOM 4788 C C . ARG A 1 48 ? 4.283 -1.336 12.671 1.00 0.00 48 ARG A C 4
ATOM 4789 O O . ARG A 1 48 ? 5.499 -1.159 12.756 1.00 0.00 48 ARG A O 4
ATOM 4810 N N . GLY A 1 49 ? 3.450 -0.419 12.192 1.00 0.00 49 GLY A N 4
ATOM 4811 C CA . GLY A 1 49 ? 3.914 0.906 11.796 1.00 0.00 49 GLY A CA 4
ATOM 4812 C C . GLY A 1 49 ? 4.659 0.854 10.468 1.00 0.00 49 GLY A C 4
ATOM 4813 O O . GLY A 1 49 ? 5.543 1.670 10.210 1.00 0.00 49 GLY A O 4
ATOM 4817 N N . VAL A 1 50 ? 4.295 -0.110 9.629 1.00 0.00 50 VAL A N 4
ATOM 4818 C CA . VAL A 1 50 ? 4.955 -0.294 8.342 1.00 0.00 50 VAL A CA 4
ATOM 4819 C C . VAL A 1 50 ? 4.276 0.526 7.252 1.00 0.00 50 VAL A C 4
ATOM 4820 O O . VAL A 1 50 ? 4.926 1.297 6.546 1.00 0.00 50 VAL A O 4
ATOM 4833 N N . ILE A 1 51 ? 2.965 0.353 7.118 1.00 0.00 51 ILE A N 4
ATOM 4834 C CA . ILE A 1 51 ? 2.187 1.119 6.154 1.00 0.00 51 ILE A CA 4
ATOM 4835 C C . ILE A 1 51 ? 1.127 1.965 6.847 1.00 0.00 51 ILE A C 4
ATOM 4836 O O . ILE A 1 51 ? 0.428 1.489 7.742 1.00 0.00 51 ILE A O 4
ATOM 4852 N N . TYR A 1 52 ? 1.011 3.220 6.429 1.00 0.00 52 TYR A N 4
ATOM 4853 C CA . TYR A 1 52 ? -0.009 4.116 6.962 1.00 0.00 52 TYR A CA 4
ATOM 4854 C C . TYR A 1 52 ? -0.966 4.573 5.869 1.00 0.00 52 TYR A C 4
ATOM 4855 O O . TYR A 1 52 ? -0.690 4.410 4.680 1.00 0.00 52 TYR A O 4
ATOM 4873 N N . ARG A 1 53 ? -2.093 5.147 6.278 1.00 0.00 53 ARG A N 4
ATOM 4874 C CA . ARG A 1 53 ? -3.147 5.517 5.343 1.00 0.00 53 ARG A CA 4
ATOM 4875 C C . ARG A 1 53 ? -3.433 7.012 5.398 1.00 0.00 53 ARG A C 4
ATOM 4876 O O . ARG A 1 53 ? -3.258 7.650 6.437 1.00 0.00 53 ARG A O 4
ATOM 4897 N N . LYS A 1 54 ? -3.874 7.568 4.274 1.00 0.00 54 LYS A N 4
ATOM 4898 C CA . LYS A 1 54 ? -4.168 8.993 4.188 1.00 0.00 54 LYS A CA 4
ATOM 4899 C C . LYS A 1 54 ? -5.334 9.260 3.246 1.00 0.00 54 LYS A C 4
ATOM 4900 O O . LYS A 1 54 ? -5.683 8.416 2.419 1.00 0.00 54 LYS A O 4
ATOM 4919 N N . TRP A 1 55 ? -5.935 10.438 3.373 1.00 0.00 55 TRP A N 4
ATOM 4920 C CA . TRP A 1 55 ? -7.090 10.801 2.559 1.00 0.00 55 TRP A CA 4
ATOM 4921 C C . TRP A 1 55 ? -6.807 12.048 1.730 1.00 0.00 55 TRP A C 4
ATOM 4922 O O . TRP A 1 55 ? -6.338 13.059 2.250 1.00 0.00 55 TRP A O 4
ATOM 4943 N N . ARG A 1 56 ? -7.096 11.967 0.434 1.00 0.00 56 ARG A N 4
ATOM 4944 C CA . ARG A 1 56 ? -6.884 13.092 -0.468 1.00 0.00 56 ARG A CA 4
ATOM 4945 C C . ARG A 1 56 ? -8.066 13.269 -1.413 1.00 0.00 56 ARG A C 4
ATOM 4946 O O . ARG A 1 56 ? -8.687 12.294 -1.837 1.00 0.00 56 ARG A O 4
ATOM 4967 N N . HIS A 1 57 ? -8.373 14.519 -1.739 1.00 0.00 57 HIS A N 4
ATOM 4968 C CA . HIS A 1 57 ? -9.490 14.827 -2.625 1.00 0.00 57 HIS A CA 4
ATOM 4969 C C . HIS A 1 57 ? -9.025 14.986 -4.066 1.00 0.00 57 HIS A C 4
ATOM 4970 O O . HIS A 1 57 ? -8.199 15.844 -4.372 1.00 0.00 57 HIS A O 4
ATOM 4984 N N . PHE A 1 58 ? -9.560 14.148 -4.950 1.00 0.00 58 PHE A N 4
ATOM 4985 C CA . PHE A 1 58 ? -9.260 14.244 -6.373 1.00 0.00 58 PHE A CA 4
ATOM 4986 C C . PHE A 1 58 ? -10.518 14.533 -7.183 1.00 0.00 58 PHE A C 4
ATOM 4987 O O . PHE A 1 58 ? -11.460 13.740 -7.190 1.00 0.00 58 PHE A O 4
ATOM 5004 N N . SER A 1 59 ? -10.527 15.673 -7.866 1.00 0.00 59 SER A N 4
ATOM 5005 C CA . SER A 1 59 ? -11.716 16.131 -8.576 1.00 0.00 59 SER A CA 4
ATOM 5006 C C . SER A 1 59 ? -12.886 16.327 -7.621 1.00 0.00 59 SER A C 4
ATOM 5007 O O . SER A 1 59 ? -14.046 16.199 -8.012 1.00 0.00 59 SER A O 4
ATOM 5015 N N . GLY A 1 60 ? -12.575 16.636 -6.367 1.00 0.00 60 GLY A N 4
ATOM 5016 C CA . GLY A 1 60 ? -13.601 16.915 -5.369 1.00 0.00 60 GLY A CA 4
ATOM 5017 C C . GLY A 1 60 ? -14.109 15.628 -4.730 1.00 0.00 60 GLY A C 4
ATOM 5018 O O . GLY A 1 60 ? -15.057 15.646 -3.945 1.00 0.00 60 GLY A O 4
ATOM 5022 N N . ARG A 1 61 ? -13.472 14.512 -5.070 1.00 0.00 61 ARG A N 4
ATOM 5023 C CA . ARG A 1 61 ? -13.870 13.212 -4.544 1.00 0.00 61 ARG A CA 4
ATOM 5024 C C . ARG A 1 61 ? -12.817 12.658 -3.593 1.00 0.00 61 ARG A C 4
ATOM 5025 O O . ARG A 1 61 ? -11.626 12.643 -3.910 1.00 0.00 61 ARG A O 4
ATOM 5046 N N . LYS A 1 62 ? -13.261 12.202 -2.426 1.00 0.00 62 LYS A N 4
ATOM 5047 C CA . LYS A 1 62 ? -12.350 11.720 -1.395 1.00 0.00 62 LYS A CA 4
ATOM 5048 C C . LYS A 1 62 ? -11.885 10.299 -1.692 1.00 0.00 62 LYS A C 4
ATOM 5049 O O . LYS A 1 62 ? -12.699 9.388 -1.837 1.00 0.00 62 LYS A O 4
ATOM 5068 N N . TYR A 1 63 ? -10.572 10.120 -1.779 1.00 0.00 63 TYR A N 4
ATOM 5069 C CA . TYR A 1 63 ? -9.991 8.793 -1.955 1.00 0.00 63 TYR A CA 4
ATOM 5070 C C . TYR A 1 63 ? -8.983 8.483 -0.856 1.00 0.00 63 TYR A C 4
ATOM 5071 O O . TYR A 1 63 ? -8.338 9.384 -0.320 1.00 0.00 63 TYR A O 4
ATOM 5089 N N . ARG A 1 64 ? -8.853 7.202 -0.523 1.00 0.00 64 ARG A N 4
ATOM 5090 C CA . ARG A 1 64 ? -7.922 6.770 0.511 1.00 0.00 64 ARG A CA 4
ATOM 5091 C C . ARG A 1 64 ? -6.710 6.074 -0.095 1.00 0.00 64 ARG A C 4
ATOM 5092 O O . ARG A 1 64 ? -6.850 5.175 -0.924 1.00 0.00 64 ARG A O 4
ATOM 5113 N N . GLU A 1 65 ? -5.521 6.494 0.324 1.00 0.00 65 GLU A N 4
ATOM 5114 C CA . GLU A 1 65 ? -4.282 5.945 -0.212 1.00 0.00 65 GLU A CA 4
ATOM 5115 C C . GLU A 1 65 ? -3.425 5.338 0.891 1.00 0.00 65 GLU A C 4
ATOM 5116 O O . GLU A 1 65 ? -3.472 5.777 2.039 1.00 0.00 65 GLU A O 4
ATOM 5128 N N . TYR A 1 66 ? -2.643 4.324 0.535 1.00 0.00 66 TYR A N 4
ATOM 5129 C CA . TYR A 1 66 ? -1.708 3.712 1.472 1.00 0.00 66 TYR A CA 4
ATOM 5130 C C . TYR A 1 66 ? -0.265 3.968 1.057 1.00 0.00 66 TYR A C 4
ATOM 5131 O O . TYR A 1 66 ? 0.063 3.943 -0.130 1.00 0.00 66 TYR A O 4
ATOM 5149 N N . CYS A 1 67 ? 0.593 4.213 2.040 1.00 0.00 67 CYS A N 4
ATOM 5150 C CA . CYS A 1 67 ? 1.989 4.539 1.774 1.00 0.00 67 CYS A CA 4
ATOM 5151 C C . CYS A 1 67 ? 2.907 3.938 2.832 1.00 0.00 67 CYS A C 4
ATOM 5152 O O . CYS A 1 67 ? 2.587 3.946 4.022 1.00 0.00 67 CYS A O 4
ATOM 5160 N N . LEU A 1 68 ? 4.048 3.419 2.393 1.00 0.00 68 LEU A N 4
ATOM 5161 C CA . LEU A 1 68 ? 5.022 2.829 3.303 1.00 0.00 68 LEU A CA 4
ATOM 5162 C C . LEU A 1 68 ? 5.752 3.903 4.100 1.00 0.00 68 LEU A C 4
ATOM 5163 O O . LEU A 1 68 ? 6.292 4.852 3.531 1.00 0.00 68 LEU A O 4
ATOM 5179 N N . LYS A 1 69 ? 5.763 3.748 5.419 1.00 0.00 69 LYS A N 4
ATOM 5180 C CA . LYS A 1 69 ? 6.443 4.695 6.296 1.00 0.00 69 LYS A CA 4
ATOM 5181 C C . LYS A 1 69 ? 7.956 4.572 6.170 1.00 0.00 69 LYS A C 4
ATOM 5182 O O . LYS A 1 69 ? 8.546 3.580 6.597 1.00 0.00 69 LYS A O 4
ATOM 5201 N N . HIS A 1 70 ? 8.580 5.588 5.581 1.00 0.00 70 HIS A N 4
ATOM 5202 C CA . HIS A 1 70 ? 10.023 5.581 5.370 1.00 0.00 70 HIS A CA 4
ATOM 5203 C C . HIS A 1 70 ? 10.527 6.962 4.973 1.00 0.00 70 HIS A C 4
ATOM 5204 O O . HIS A 1 70 ? 9.883 7.669 4.196 1.00 0.00 70 HIS A O 4
ATOM 5218 N N . ARG A 1 71 ? 11.681 7.342 5.509 1.00 0.00 71 ARG A N 4
ATOM 5219 C CA . ARG A 1 71 ? 12.265 8.649 5.225 1.00 0.00 71 ARG A CA 4
ATOM 5220 C C . ARG A 1 71 ? 12.405 8.874 3.725 1.00 0.00 71 ARG A C 4
ATOM 5221 O O . ARG A 1 71 ? 12.936 8.028 3.006 1.00 0.00 71 ARG A O 4
ATOM 5242 N N . ASP A 1 72 ? 11.925 10.023 3.258 1.00 0.00 72 ASP A N 4
ATOM 5243 C CA . ASP A 1 72 ? 11.941 10.337 1.834 1.00 0.00 72 ASP A CA 4
ATOM 5244 C C . ASP A 1 72 ? 13.367 10.465 1.314 1.00 0.00 72 ASP A C 4
ATOM 5245 O O . ASP A 1 72 ? 13.659 10.096 0.177 1.00 0.00 72 ASP A O 4
ATOM 5254 N N . GLU A 1 73 ? 14.252 10.991 2.154 1.00 0.00 73 GLU A N 4
ATOM 5255 C CA . GLU A 1 73 ? 15.657 11.140 1.791 1.00 0.00 73 GLU A CA 4
ATOM 5256 C C . GLU A 1 73 ? 16.329 9.783 1.631 1.00 0.00 73 GLU A C 4
ATOM 5257 O O . GLU A 1 73 ? 17.143 9.585 0.728 1.00 0.00 73 GLU A O 4
ATOM 5269 N N . LEU A 1 74 ? 15.987 8.850 2.513 1.00 0.00 74 LEU A N 4
ATOM 5270 C CA . LEU A 1 74 ? 16.501 7.488 2.427 1.00 0.00 74 LEU A CA 4
ATOM 5271 C C . LEU A 1 74 ? 15.881 6.739 1.256 1.00 0.00 74 LEU A C 4
ATOM 5272 O O . LEU A 1 74 ? 16.522 5.880 0.647 1.00 0.00 74 LEU A O 4
ATOM 5288 N N . ALA A 1 75 ? 14.632 7.066 0.942 1.00 0.00 75 ALA A N 4
ATOM 5289 C CA . ALA A 1 75 ? 13.955 6.490 -0.212 1.00 0.00 75 ALA A CA 4
ATOM 5290 C C . ALA A 1 75 ? 14.628 6.908 -1.512 1.00 0.00 75 ALA A C 4
ATOM 5291 O O . ALA A 1 75 ? 14.726 6.122 -2.453 1.00 0.00 75 ALA A O 4
ATOM 5298 N N . ASP A 1 76 ? 15.094 8.153 -1.557 1.00 0.00 76 ASP A N 4
ATOM 5299 C CA . ASP A 1 76 ? 15.808 8.662 -2.723 1.00 0.00 76 ASP A CA 4
ATOM 5300 C C . ASP A 1 76 ? 17.177 8.008 -2.859 1.00 0.00 76 ASP A C 4
ATOM 5301 O O . ASP A 1 76 ? 17.651 7.763 -3.968 1.00 0.00 76 ASP A O 4
ATOM 5310 N N . LEU A 1 77 ? 17.809 7.730 -1.723 1.00 0.00 77 LEU A N 4
ATOM 5311 C CA . LEU A 1 77 ? 19.119 7.090 -1.713 1.00 0.00 77 LEU A CA 4
ATOM 5312 C C . LEU A 1 77 ? 19.018 5.622 -2.107 1.00 0.00 77 LEU A C 4
ATOM 5313 O O . LEU A 1 77 ? 19.875 5.099 -2.818 1.00 0.00 77 LEU A O 4
ATOM 5329 N N . GLU A 1 78 ? 17.964 4.961 -1.640 1.00 0.00 78 GLU A N 4
ATOM 5330 C CA . GLU A 1 78 ? 17.761 3.545 -1.924 1.00 0.00 78 GLU A CA 4
ATOM 5331 C C . GLU A 1 78 ? 17.234 3.335 -3.336 1.00 0.00 78 GLU A C 4
ATOM 5332 O O . GLU A 1 78 ? 17.641 2.403 -4.028 1.00 0.00 78 GLU A O 4
ATOM 5344 N N . HIS A 1 79 ? 16.326 4.207 -3.759 1.00 0.00 79 HIS A N 4
ATOM 5345 C CA . HIS A 1 79 ? 15.675 4.070 -5.058 1.00 0.00 79 HIS A CA 4
ATOM 5346 C C . HIS A 1 79 ? 16.096 5.184 -6.006 1.00 0.00 79 HIS A C 4
ATOM 5347 O O . HIS A 1 79 ? 17.147 5.118 -6.581 1.00 0.00 79 HIS A O 4
ATOM 5361 N N . LYS A 1 3 ? 4.781 -12.239 -9.263 1.00 0.00 3 LYS A N 5
ATOM 5362 C CA . LYS A 1 3 ? 4.200 -11.597 -8.089 1.00 0.00 3 LYS A CA 5
ATOM 5363 C C . LYS A 1 3 ? 3.617 -12.627 -7.130 1.00 0.00 3 LYS A C 5
ATOM 5364 O O . LYS A 1 3 ? 3.749 -12.500 -5.912 1.00 0.00 3 LYS A O 5
ATOM 5383 N N . ALA A 1 4 ? 2.974 -13.648 -7.685 1.00 0.00 4 ALA A N 5
ATOM 5384 C CA . ALA A 1 4 ? 2.328 -14.677 -6.880 1.00 0.00 4 ALA A CA 5
ATOM 5385 C C . ALA A 1 4 ? 3.351 -15.470 -6.078 1.00 0.00 4 ALA A C 5
ATOM 5386 O O . ALA A 1 4 ? 3.023 -16.065 -5.051 1.00 0.00 4 ALA A O 5
ATOM 5393 N N . LYS A 1 5 ? 4.593 -15.476 -6.552 1.00 0.00 5 LYS A N 5
ATOM 5394 C CA . LYS A 1 5 ? 5.682 -16.129 -5.838 1.00 0.00 5 LYS A CA 5
ATOM 5395 C C . LYS A 1 5 ? 5.981 -15.421 -4.522 1.00 0.00 5 LYS A C 5
ATOM 5396 O O . LYS A 1 5 ? 6.440 -16.042 -3.564 1.00 0.00 5 LYS A O 5
ATOM 5415 N N . LEU A 1 6 ? 5.718 -14.120 -4.484 1.00 0.00 6 LEU A N 5
ATOM 5416 C CA . LEU A 1 6 ? 5.899 -13.337 -3.267 1.00 0.00 6 LEU A CA 5
ATOM 5417 C C . LEU A 1 6 ? 4.654 -13.385 -2.392 1.00 0.00 6 LEU A C 5
ATOM 5418 O O . LEU A 1 6 ? 3.546 -13.607 -2.883 1.00 0.00 6 LEU A O 5
ATOM 5434 N N . SER A 1 7 ? 4.841 -13.175 -1.093 1.00 0.00 7 SER A N 5
ATOM 5435 C CA . SER A 1 7 ? 3.721 -13.038 -0.169 1.00 0.00 7 SER A CA 5
ATOM 5436 C C . SER A 1 7 ? 3.020 -11.697 -0.350 1.00 0.00 7 SER A C 5
ATOM 5437 O O . SER A 1 7 ? 3.567 -10.777 -0.958 1.00 0.00 7 SER A O 5
ATOM 5445 N N . LEU A 1 8 ? 1.808 -11.594 0.182 1.00 0.00 8 LEU A N 5
ATOM 5446 C CA . LEU A 1 8 ? 1.049 -10.349 0.125 1.00 0.00 8 LEU A CA 5
ATOM 5447 C C . LEU A 1 8 ? 1.760 -9.237 0.886 1.00 0.00 8 LEU A C 5
ATOM 5448 O O . LEU A 1 8 ? 1.763 -8.083 0.456 1.00 0.00 8 LEU A O 5
ATOM 5464 N N . THR A 1 9 ? 2.360 -9.590 2.017 1.00 0.00 9 THR A N 5
ATOM 5465 C CA . THR A 1 9 ? 3.171 -8.649 2.779 1.00 0.00 9 THR A CA 5
ATOM 5466 C C . THR A 1 9 ? 4.350 -8.144 1.959 1.00 0.00 9 THR A C 5
ATOM 5467 O O . THR A 1 9 ? 4.632 -6.946 1.931 1.00 0.00 9 THR A O 5
ATOM 5478 N N . GLN A 1 10 ? 5.034 -9.065 1.289 1.00 0.00 10 GLN A N 5
ATOM 5479 C CA . GLN A 1 10 ? 6.175 -8.712 0.450 1.00 0.00 10 GLN A CA 5
ATOM 5480 C C . GLN A 1 10 ? 5.745 -7.853 -0.731 1.00 0.00 10 GLN A C 5
ATOM 5481 O O . GLN A 1 10 ? 6.422 -6.891 -1.091 1.00 0.00 10 GLN A O 5
ATOM 5495 N N . LEU A 1 11 ? 4.614 -8.207 -1.333 1.00 0.00 11 LEU A N 5
ATOM 5496 C CA . LEU A 1 11 ? 4.094 -7.470 -2.478 1.00 0.00 11 LEU A CA 5
ATOM 5497 C C . LEU A 1 11 ? 3.762 -6.031 -2.105 1.00 0.00 11 LEU A C 5
ATOM 5498 O O . LEU A 1 11 ? 4.094 -5.097 -2.836 1.00 0.00 11 LEU A O 5
ATOM 5514 N N . ILE A 1 12 ? 3.108 -5.858 -0.962 1.00 0.00 12 ILE A N 5
ATOM 5515 C CA . ILE A 1 12 ? 2.713 -4.533 -0.498 1.00 0.00 12 ILE A CA 5
ATOM 5516 C C . ILE A 1 12 ? 3.932 -3.673 -0.186 1.00 0.00 12 ILE A C 5
ATOM 5517 O O . ILE A 1 12 ? 4.040 -2.539 -0.655 1.00 0.00 12 ILE A O 5
ATOM 5533 N N . LEU A 1 13 ? 4.849 -4.221 0.605 1.00 0.00 13 LEU A N 5
ATOM 5534 C CA . LEU A 1 13 ? 6.031 -3.481 1.033 1.00 0.00 13 LEU A CA 5
ATOM 5535 C C . LEU A 1 13 ? 6.925 -3.137 -0.151 1.00 0.00 13 LEU A C 5
ATOM 5536 O O . LEU A 1 13 ? 7.357 -1.995 -0.305 1.00 0.00 13 LEU A O 5
ATOM 5552 N N . ILE A 1 14 ? 7.199 -4.134 -0.987 1.00 0.00 14 ILE A N 5
ATOM 5553 C CA . ILE A 1 14 ? 8.095 -3.955 -2.125 1.00 0.00 14 ILE A CA 5
ATOM 5554 C C . ILE A 1 14 ? 7.532 -2.946 -3.115 1.00 0.00 14 ILE A C 5
ATOM 5555 O O . ILE A 1 14 ? 8.264 -2.114 -3.652 1.00 0.00 14 ILE A O 5
ATOM 5571 N N . ARG A 1 15 ? 6.227 -3.022 -3.353 1.00 0.00 15 ARG A N 5
ATOM 5572 C CA . ARG A 1 15 ? 5.554 -2.083 -4.244 1.00 0.00 15 ARG A CA 5
ATOM 5573 C C . ARG A 1 15 ? 5.595 -0.668 -3.683 1.00 0.00 15 ARG A C 5
ATOM 5574 O O . ARG A 1 15 ? 5.767 0.299 -4.425 1.00 0.00 15 ARG A O 5
ATOM 5595 N N . LEU A 1 16 ? 5.436 -0.552 -2.368 1.00 0.00 16 LEU A N 5
ATOM 5596 C CA . LEU A 1 16 ? 5.397 0.751 -1.713 1.00 0.00 16 LEU A CA 5
ATOM 5597 C C . LEU A 1 16 ? 6.798 1.226 -1.350 1.00 0.00 16 LEU A C 5
ATOM 5598 O O . LEU A 1 16 ? 6.978 2.346 -0.870 1.00 0.00 16 LEU A O 5
ATOM 5614 N N . SER A 1 17 ? 7.787 0.370 -1.582 1.00 0.00 17 SER A N 5
ATOM 5615 C CA . SER A 1 17 ? 9.186 0.770 -1.481 1.00 0.00 17 SER A CA 5
ATOM 5616 C C . SER A 1 17 ? 9.750 1.150 -2.843 1.00 0.00 17 SER A C 5
ATOM 5617 O O . SER A 1 17 ? 10.751 1.862 -2.936 1.00 0.00 17 SER A O 5
ATOM 5625 N N . ASN A 1 18 ? 9.103 0.672 -3.900 1.00 0.00 18 ASN A N 5
ATOM 5626 C CA . ASN A 1 18 ? 9.524 0.982 -5.262 1.00 0.00 18 ASN A CA 5
ATOM 5627 C C . ASN A 1 18 ? 8.752 2.172 -5.819 1.00 0.00 18 ASN A C 5
ATOM 5628 O O . ASN A 1 18 ? 9.073 2.685 -6.891 1.00 0.00 18 ASN A O 5
ATOM 5639 N N . ARG A 1 19 ? 7.733 2.607 -5.083 1.00 0.00 19 ARG A N 5
ATOM 5640 C CA . ARG A 1 19 ? 6.942 3.765 -5.481 1.00 0.00 19 ARG A CA 5
ATOM 5641 C C . ARG A 1 19 ? 6.802 4.756 -4.333 1.00 0.00 19 ARG A C 5
ATOM 5642 O O . ARG A 1 19 ? 6.806 5.969 -4.544 1.00 0.00 19 ARG A O 5
ATOM 5663 N N . GLY A 1 20 ? 6.680 4.234 -3.117 1.00 0.00 20 GLY A N 5
ATOM 5664 C CA . GLY A 1 20 ? 6.546 5.072 -1.933 1.00 0.00 20 GLY A CA 5
ATOM 5665 C C . GLY A 1 20 ? 5.121 5.047 -1.398 1.00 0.00 20 GLY A C 5
ATOM 5666 O O . GLY A 1 20 ? 4.900 4.849 -0.202 1.00 0.00 20 GLY A O 5
ATOM 5670 N N . CYS A 1 21 ? 4.155 5.246 -2.289 1.00 0.00 21 CYS A N 5
ATOM 5671 C CA . CYS A 1 21 ? 2.748 5.256 -1.904 1.00 0.00 21 CYS A CA 5
ATOM 5672 C C . CYS A 1 21 ? 1.853 4.898 -3.082 1.00 0.00 21 CYS A C 5
ATOM 5673 O O . CYS A 1 21 ? 2.036 5.405 -4.190 1.00 0.00 21 CYS A O 5
ATOM 5681 N N . GLN A 1 22 ? 0.886 4.020 -2.840 1.00 0.00 22 GLN A N 5
ATOM 5682 C CA . GLN A 1 22 ? -0.085 3.647 -3.861 1.00 0.00 22 GLN A CA 5
ATOM 5683 C C . GLN A 1 22 ? -1.511 3.753 -3.332 1.00 0.00 22 GLN A C 5
ATOM 5684 O O . GLN A 1 22 ? -1.726 3.935 -2.133 1.00 0.00 22 GLN A O 5
ATOM 5698 N N . THR A 1 23 ? -2.481 3.635 -4.231 1.00 0.00 23 THR A N 5
ATOM 5699 C CA . THR A 1 23 ? -3.885 3.588 -3.842 1.00 0.00 23 THR A CA 5
ATOM 5700 C C . THR A 1 23 ? -4.300 2.178 -3.443 1.00 0.00 23 THR A C 5
ATOM 5701 O O . THR A 1 23 ? -3.643 1.202 -3.804 1.00 0.00 23 THR A O 5
ATOM 5712 N N . LEU A 1 24 ? -5.394 2.078 -2.696 1.00 0.00 24 LEU A N 5
ATOM 5713 C CA . LEU A 1 24 ? -5.953 0.784 -2.325 1.00 0.00 24 LEU A CA 5
ATOM 5714 C C . LEU A 1 24 ? -6.308 -0.036 -3.560 1.00 0.00 24 LEU A C 5
ATOM 5715 O O . LEU A 1 24 ? -6.047 -1.237 -3.614 1.00 0.00 24 LEU A O 5
ATOM 5731 N N . GLU A 1 25 ? -6.905 0.620 -4.549 1.00 0.00 25 GLU A N 5
ATOM 5732 C CA . GLU A 1 25 ? -7.318 -0.051 -5.775 1.00 0.00 25 GLU A CA 5
ATOM 5733 C C . GLU A 1 25 ? -6.112 -0.483 -6.598 1.00 0.00 25 GLU A C 5
ATOM 5734 O O . GLU A 1 25 ? -6.134 -1.529 -7.248 1.00 0.00 25 GLU A O 5
ATOM 5746 N N . GLU A 1 26 ? -5.060 0.327 -6.569 1.00 0.00 26 GLU A N 5
ATOM 5747 C CA . GLU A 1 26 ? -3.822 0.001 -7.267 1.00 0.00 26 GLU A CA 5
ATOM 5748 C C . GLU A 1 26 ? -3.137 -1.206 -6.639 1.00 0.00 26 GLU A C 5
ATOM 5749 O O . GLU A 1 26 ? -2.633 -2.082 -7.343 1.00 0.00 26 GLU A O 5
ATOM 5761 N N . LEU A 1 27 ? -3.122 -1.248 -5.311 1.00 0.00 27 LEU A N 5
ATOM 5762 C CA . LEU A 1 27 ? -2.573 -2.389 -4.587 1.00 0.00 27 LEU A CA 5
ATOM 5763 C C . LEU A 1 27 ? -3.446 -3.624 -4.761 1.00 0.00 27 LEU A C 5
ATOM 5764 O O . LEU A 1 27 ? -2.947 -4.749 -4.800 1.00 0.00 27 LEU A O 5
ATOM 5780 N N . GLU A 1 28 ? -4.754 -3.408 -4.865 1.00 0.00 28 GLU A N 5
ATOM 5781 C CA . GLU A 1 28 ? -5.689 -4.492 -5.143 1.00 0.00 28 GLU A CA 5
ATOM 5782 C C . GLU A 1 28 ? -5.385 -5.151 -6.482 1.00 0.00 28 GLU A C 5
ATOM 5783 O O . GLU A 1 28 ? -5.304 -6.376 -6.578 1.00 0.00 28 GLU A O 5
ATOM 5795 N N . GLU A 1 29 ? -5.213 -4.332 -7.514 1.00 0.00 29 GLU A N 5
ATOM 5796 C CA . GLU A 1 29 ? -4.942 -4.835 -8.856 1.00 0.00 29 GLU A CA 5
ATOM 5797 C C . GLU A 1 29 ? -3.534 -5.411 -8.954 1.00 0.00 29 GLU A C 5
ATOM 5798 O O . GLU A 1 29 ? -3.300 -6.387 -9.667 1.00 0.00 29 GLU A O 5
ATOM 5810 N N . PHE A 1 30 ? -2.600 -4.802 -8.232 1.00 0.00 30 PHE A N 5
ATOM 5811 C CA . PHE A 1 30 ? -1.216 -5.263 -8.224 1.00 0.00 30 PHE A CA 5
ATOM 5812 C C . PHE A 1 30 ? -1.110 -6.677 -7.668 1.00 0.00 30 PHE A C 5
ATOM 5813 O O . PHE A 1 30 ? -0.518 -7.557 -8.290 1.00 0.00 30 PHE A O 5
ATOM 5830 N N . THR A 1 31 ? -1.688 -6.888 -6.489 1.00 0.00 31 THR A N 5
ATOM 5831 C CA . THR A 1 31 ? -1.594 -8.174 -5.811 1.00 0.00 31 THR A CA 5
ATOM 5832 C C . THR A 1 31 ? -2.658 -9.142 -6.313 1.00 0.00 31 THR A C 5
ATOM 5833 O O . THR A 1 31 ? -2.478 -10.360 -6.261 1.00 0.00 31 THR A O 5
ATOM 5844 N N . GLN A 1 32 ? -3.765 -8.595 -6.803 1.00 0.00 32 GLN A N 5
ATOM 5845 C CA . GLN A 1 32 ? -4.935 -9.399 -7.134 1.00 0.00 32 GLN A CA 5
ATOM 5846 C C . GLN A 1 32 ? -5.388 -10.231 -5.942 1.00 0.00 32 GLN A C 5
ATOM 5847 O O . GLN A 1 32 ? -5.943 -11.318 -6.105 1.00 0.00 32 GLN A O 5
ATOM 5861 N N . ALA A 1 33 ? -5.149 -9.714 -4.741 1.00 0.00 33 ALA A N 5
ATOM 5862 C CA . ALA A 1 33 ? -5.586 -10.380 -3.519 1.00 0.00 33 ALA A CA 5
ATOM 5863 C C . ALA A 1 33 ? -7.019 -10.003 -3.169 1.00 0.00 33 ALA A C 5
ATOM 5864 O O . ALA A 1 33 ? -7.527 -8.974 -3.617 1.00 0.00 33 ALA A O 5
ATOM 5871 N N . LYS A 1 34 ? -7.667 -10.841 -2.367 1.00 0.00 34 LYS A N 5
ATOM 5872 C CA . LYS A 1 34 ? -9.013 -10.553 -1.884 1.00 0.00 34 LYS A CA 5
ATOM 5873 C C . LYS A 1 34 ? -9.057 -9.228 -1.134 1.00 0.00 34 LYS A C 5
ATOM 5874 O O . LYS A 1 34 ? -8.134 -8.892 -0.391 1.00 0.00 34 LYS A O 5
ATOM 5893 N N . ARG A 1 35 ? -10.136 -8.478 -1.332 1.00 0.00 35 ARG A N 5
ATOM 5894 C CA . ARG A 1 35 ? -10.301 -7.187 -0.675 1.00 0.00 35 ARG A CA 5
ATOM 5895 C C . ARG A 1 35 ? -10.212 -7.323 0.840 1.00 0.00 35 ARG A C 5
ATOM 5896 O O . ARG A 1 35 ? -9.552 -6.525 1.507 1.00 0.00 35 ARG A O 5
ATOM 5917 N N . GLU A 1 36 ? -10.878 -8.338 1.378 1.00 0.00 36 GLU A N 5
ATOM 5918 C CA . GLU A 1 36 ? -10.814 -8.626 2.806 1.00 0.00 36 GLU A CA 5
ATOM 5919 C C . GLU A 1 36 ? -9.381 -8.878 3.254 1.00 0.00 36 GLU A C 5
ATOM 5920 O O . GLU A 1 36 ? -8.881 -8.221 4.168 1.00 0.00 36 GLU A O 5
ATOM 5932 N N . VAL A 1 37 ? -8.722 -9.832 2.604 1.00 0.00 37 VAL A N 5
ATOM 5933 C CA . VAL A 1 37 ? -7.377 -10.237 2.996 1.00 0.00 37 VAL A CA 5
ATOM 5934 C C . VAL A 1 37 ? -6.389 -9.088 2.849 1.00 0.00 37 VAL A C 5
ATOM 5935 O O . VAL A 1 37 ? -5.496 -8.914 3.677 1.00 0.00 37 VAL A O 5
ATOM 5948 N N . LEU A 1 38 ? -6.557 -8.303 1.790 1.00 0.00 38 LEU A N 5
ATOM 5949 C CA . LEU A 1 38 ? -5.694 -7.155 1.542 1.00 0.00 38 LEU A CA 5
ATOM 5950 C C . LEU A 1 38 ? -5.788 -6.140 2.675 1.00 0.00 38 LEU A C 5
ATOM 5951 O O . LEU A 1 38 ? -4.772 -5.661 3.178 1.00 0.00 38 LEU A O 5
ATOM 5967 N N . LEU A 1 39 ? -7.015 -5.817 3.072 1.00 0.00 39 LEU A N 5
ATOM 5968 C CA . LEU A 1 39 ? -7.246 -4.818 4.109 1.00 0.00 39 LEU A CA 5
ATOM 5969 C C . LEU A 1 39 ? -6.740 -5.302 5.462 1.00 0.00 39 LEU A C 5
ATOM 5970 O O . LEU A 1 39 ? -6.245 -4.515 6.267 1.00 0.00 39 LEU A O 5
ATOM 5986 N N . VAL A 1 40 ? -6.867 -6.602 5.704 1.00 0.00 40 VAL A N 5
ATOM 5987 C CA . VAL A 1 40 ? -6.386 -7.200 6.944 1.00 0.00 40 VAL A CA 5
ATOM 5988 C C . VAL A 1 40 ? -4.867 -7.132 7.037 1.00 0.00 40 VAL A C 5
ATOM 5989 O O . VAL A 1 40 ? -4.315 -6.776 8.078 1.00 0.00 40 VAL A O 5
ATOM 6002 N N . THR A 1 41 ? -4.197 -7.472 5.940 1.00 0.00 41 THR A N 5
ATOM 6003 C CA . THR A 1 41 ? -2.741 -7.420 5.887 1.00 0.00 41 THR A CA 5
ATOM 6004 C C . THR A 1 41 ? -2.237 -5.988 5.996 1.00 0.00 41 THR A C 5
ATOM 6005 O O . THR A 1 41 ? -1.244 -5.717 6.672 1.00 0.00 41 THR A O 5
ATOM 6016 N N . LEU A 1 42 ? -2.926 -5.070 5.326 1.00 0.00 42 LEU A N 5
ATOM 6017 C CA . LEU A 1 42 ? -2.586 -3.654 5.394 1.00 0.00 42 LEU A CA 5
ATOM 6018 C C . LEU A 1 42 ? -2.792 -3.105 6.801 1.00 0.00 42 LEU A C 5
ATOM 6019 O O . LEU A 1 42 ? -2.015 -2.277 7.274 1.00 0.00 42 LEU A O 5
ATOM 6035 N N . THR A 1 43 ? -3.844 -3.573 7.465 1.00 0.00 43 THR A N 5
ATOM 6036 C CA . THR A 1 43 ? -4.113 -3.187 8.844 1.00 0.00 43 THR A CA 5
ATOM 6037 C C . THR A 1 43 ? -3.045 -3.727 9.787 1.00 0.00 43 THR A C 5
ATOM 6038 O O . THR A 1 43 ? -2.620 -3.041 10.716 1.00 0.00 43 THR A O 5
ATOM 6049 N N . ARG A 1 44 ? -2.617 -4.960 9.541 1.00 0.00 44 ARG A N 5
ATOM 6050 C CA . ARG A 1 44 ? -1.576 -5.584 10.349 1.00 0.00 44 ARG A CA 5
ATOM 6051 C C . ARG A 1 44 ? -0.239 -4.879 10.165 1.00 0.00 44 ARG A C 5
ATOM 6052 O O . ARG A 1 44 ? 0.534 -4.735 11.112 1.00 0.00 44 ARG A O 5
ATOM 6073 N N . LEU A 1 45 ? 0.032 -4.443 8.939 1.00 0.00 45 LEU A N 5
ATOM 6074 C CA . LEU A 1 45 ? 1.239 -3.682 8.644 1.00 0.00 45 LEU A CA 5
ATOM 6075 C C . LEU A 1 45 ? 1.128 -2.252 9.159 1.00 0.00 45 LEU A C 5
ATOM 6076 O O . LEU A 1 45 ? 2.137 -1.580 9.374 1.00 0.00 45 LEU A O 5
ATOM 6092 N N . HIS A 1 46 ? -0.103 -1.793 9.357 1.00 0.00 46 HIS A N 5
ATOM 6093 C CA . HIS A 1 46 ? -0.349 -0.515 10.012 1.00 0.00 46 HIS A CA 5
ATOM 6094 C C . HIS A 1 46 ? -0.062 -0.597 11.506 1.00 0.00 46 HIS A C 5
ATOM 6095 O O . HIS A 1 46 ? 0.514 0.322 12.090 1.00 0.00 46 HIS A O 5
ATOM 6109 N N . GLN A 1 47 ? -0.467 -1.704 12.119 1.00 0.00 47 GLN A N 5
ATOM 6110 C CA . GLN A 1 47 ? -0.202 -1.935 13.536 1.00 0.00 47 GLN A CA 5
ATOM 6111 C C . GLN A 1 47 ? 1.274 -2.220 13.780 1.00 0.00 47 GLN A C 5
ATOM 6112 O O . GLN A 1 47 ? 1.813 -1.891 14.837 1.00 0.00 47 GLN A O 5
ATOM 6126 N N . ARG A 1 48 ? 1.923 -2.836 12.798 1.00 0.00 48 ARG A N 5
ATOM 6127 C CA . ARG A 1 48 ? 3.348 -3.132 12.889 1.00 0.00 48 ARG A CA 5
ATOM 6128 C C . ARG A 1 48 ? 4.185 -1.869 12.735 1.00 0.00 48 ARG A C 5
ATOM 6129 O O . ARG A 1 48 ? 5.325 -1.809 13.193 1.00 0.00 48 ARG A O 5
ATOM 6150 N N . GLY A 1 49 ? 3.613 -0.862 12.083 1.00 0.00 49 GLY A N 5
ATOM 6151 C CA . GLY A 1 49 ? 4.300 0.406 11.877 1.00 0.00 49 GLY A CA 5
ATOM 6152 C C . GLY A 1 49 ? 5.150 0.375 10.615 1.00 0.00 49 GLY A C 5
ATOM 6153 O O . GLY A 1 49 ? 6.168 1.062 10.523 1.00 0.00 49 GLY A O 5
ATOM 6157 N N . VAL A 1 50 ? 4.728 -0.426 9.643 1.00 0.00 50 VAL A N 5
ATOM 6158 C CA . VAL A 1 50 ? 5.439 -0.535 8.376 1.00 0.00 50 VAL A CA 5
ATOM 6159 C C . VAL A 1 50 ? 4.698 0.193 7.262 1.00 0.00 50 VAL A C 5
ATOM 6160 O O . VAL A 1 50 ? 5.276 1.016 6.554 1.00 0.00 50 VAL A O 5
ATOM 6173 N N . ILE A 1 51 ? 3.414 -0.117 7.112 1.00 0.00 51 ILE A N 5
ATOM 6174 C CA . ILE A 1 51 ? 2.592 0.506 6.083 1.00 0.00 51 ILE A CA 5
ATOM 6175 C C . ILE A 1 51 ? 1.488 1.355 6.700 1.00 0.00 51 ILE A C 5
ATOM 6176 O O . ILE A 1 51 ? 0.652 0.853 7.451 1.00 0.00 51 ILE A O 5
ATOM 6192 N N . TYR A 1 52 ? 1.489 2.645 6.378 1.00 0.00 52 TYR A N 5
ATOM 6193 C CA . TYR A 1 52 ? 0.529 3.578 6.950 1.00 0.00 52 TYR A CA 5
ATOM 6194 C C . TYR A 1 52 ? -0.505 4.008 5.917 1.00 0.00 52 TYR A C 5
ATOM 6195 O O . TYR A 1 52 ? -0.320 3.805 4.717 1.00 0.00 52 TYR A O 5
ATOM 6213 N N . ARG A 1 53 ? -1.596 4.603 6.391 1.00 0.00 53 ARG A N 5
ATOM 6214 C CA . ARG A 1 53 ? -2.734 4.909 5.533 1.00 0.00 53 ARG A CA 5
ATOM 6215 C C . ARG A 1 53 ? -3.092 6.388 5.600 1.00 0.00 53 ARG A C 5
ATOM 6216 O O . ARG A 1 53 ? -2.837 7.053 6.605 1.00 0.00 53 ARG A O 5
ATOM 6237 N N . LYS A 1 54 ? -3.684 6.898 4.526 1.00 0.00 54 LYS A N 5
ATOM 6238 C CA . LYS A 1 54 ? -4.142 8.282 4.488 1.00 0.00 54 LYS A CA 5
ATOM 6239 C C . LYS A 1 54 ? -5.261 8.465 3.470 1.00 0.00 54 LYS A C 5
ATOM 6240 O O . LYS A 1 54 ? -5.429 7.648 2.564 1.00 0.00 54 LYS A O 5
ATOM 6259 N N . TRP A 1 55 ? -6.025 9.541 3.624 1.00 0.00 55 TRP A N 5
ATOM 6260 C CA . TRP A 1 55 ? -7.117 9.843 2.707 1.00 0.00 55 TRP A CA 5
ATOM 6261 C C . TRP A 1 55 ? -6.848 11.128 1.936 1.00 0.00 55 TRP A C 5
ATOM 6262 O O . TRP A 1 55 ? -6.734 12.204 2.522 1.00 0.00 55 TRP A O 5
ATOM 6283 N N . ARG A 1 56 ? -6.750 11.009 0.616 1.00 0.00 56 ARG A N 5
ATOM 6284 C CA . ARG A 1 56 ? -6.639 12.175 -0.253 1.00 0.00 56 ARG A CA 5
ATOM 6285 C C . ARG A 1 56 ? -8.003 12.599 -0.780 1.00 0.00 56 ARG A C 5
ATOM 6286 O O . ARG A 1 56 ? -8.833 11.760 -1.129 1.00 0.00 56 ARG A O 5
ATOM 6307 N N . HIS A 1 57 ? -8.230 13.907 -0.838 1.00 0.00 57 HIS A N 5
ATOM 6308 C CA . HIS A 1 57 ? -9.512 14.446 -1.276 1.00 0.00 57 HIS A CA 5
ATOM 6309 C C . HIS A 1 57 ? -9.345 15.341 -2.498 1.00 0.00 57 HIS A C 5
ATOM 6310 O O . HIS A 1 57 ? -8.600 16.319 -2.465 1.00 0.00 57 HIS A O 5
ATOM 6324 N N . PHE A 1 58 ? -10.045 14.998 -3.574 1.00 0.00 58 PHE A N 5
ATOM 6325 C CA . PHE A 1 58 ? -9.955 15.755 -4.818 1.00 0.00 58 PHE A CA 5
ATOM 6326 C C . PHE A 1 58 ? -11.261 15.688 -5.600 1.00 0.00 58 PHE A C 5
ATOM 6327 O O . PHE A 1 58 ? -11.763 14.604 -5.897 1.00 0.00 58 PHE A O 5
ATOM 6344 N N . SER A 1 59 ? -11.807 16.853 -5.929 1.00 0.00 59 SER A N 5
ATOM 6345 C CA . SER A 1 59 ? -13.051 16.929 -6.688 1.00 0.00 59 SER A CA 5
ATOM 6346 C C . SER A 1 59 ? -14.205 16.302 -5.915 1.00 0.00 59 SER A C 5
ATOM 6347 O O . SER A 1 59 ? -15.182 15.842 -6.506 1.00 0.00 59 SER A O 5
ATOM 6355 N N . GLY A 1 60 ? -14.087 16.287 -4.591 1.00 0.00 60 GLY A N 5
ATOM 6356 C CA . GLY A 1 60 ? -15.135 15.749 -3.734 1.00 0.00 60 GLY A CA 5
ATOM 6357 C C . GLY A 1 60 ? -15.043 14.231 -3.638 1.00 0.00 60 GLY A C 5
ATOM 6358 O O . GLY A 1 60 ? -15.896 13.585 -3.030 1.00 0.00 60 GLY A O 5
ATOM 6362 N N . ARG A 1 61 ? -14.002 13.668 -4.241 1.00 0.00 61 ARG A N 5
ATOM 6363 C CA . ARG A 1 61 ? -13.813 12.222 -4.251 1.00 0.00 61 ARG A CA 5
ATOM 6364 C C . ARG A 1 61 ? -12.803 11.791 -3.194 1.00 0.00 61 ARG A C 5
ATOM 6365 O O . ARG A 1 61 ? -11.833 12.500 -2.925 1.00 0.00 61 ARG A O 5
ATOM 6386 N N . LYS A 1 62 ? -13.038 10.628 -2.599 1.00 0.00 62 LYS A N 5
ATOM 6387 C CA . LYS A 1 62 ? -12.158 10.109 -1.557 1.00 0.00 62 LYS A CA 5
ATOM 6388 C C . LYS A 1 62 ? -11.188 9.078 -2.120 1.00 0.00 62 LYS A C 5
ATOM 6389 O O . LYS A 1 62 ? -11.596 8.120 -2.775 1.00 0.00 62 LYS A O 5
ATOM 6408 N N . TYR A 1 63 ? -9.901 9.281 -1.859 1.00 0.00 63 TYR A N 5
ATOM 6409 C CA . TYR A 1 63 ? -8.868 8.376 -2.350 1.00 0.00 63 TYR A CA 5
ATOM 6410 C C . TYR A 1 63 ? -8.080 7.763 -1.199 1.00 0.00 63 TYR A C 5
ATOM 6411 O O . TYR A 1 63 ? -7.204 8.407 -0.621 1.00 0.00 63 TYR A O 5
ATOM 6429 N N . ARG A 1 64 ? -8.397 6.516 -0.872 1.00 0.00 64 ARG A N 5
ATOM 6430 C CA . ARG A 1 64 ? -7.688 5.796 0.179 1.00 0.00 64 ARG A CA 5
ATOM 6431 C C . ARG A 1 64 ? -6.333 5.299 -0.310 1.00 0.00 64 ARG A C 5
ATOM 6432 O O . ARG A 1 64 ? -6.253 4.522 -1.261 1.00 0.00 64 ARG A O 5
ATOM 6453 N N . GLU A 1 65 ? -5.270 5.754 0.346 1.00 0.00 65 GLU A N 5
ATOM 6454 C CA . GLU A 1 65 ? -3.913 5.453 -0.096 1.00 0.00 65 GLU A CA 5
ATOM 6455 C C . GLU A 1 65 ? -3.093 4.836 1.029 1.00 0.00 65 GLU A C 5
ATOM 6456 O O . GLU A 1 65 ? -3.339 5.101 2.206 1.00 0.00 65 GLU A O 5
ATOM 6468 N N . TYR A 1 66 ? -2.119 4.011 0.662 1.00 0.00 66 TYR A N 5
ATOM 6469 C CA . TYR A 1 66 ? -1.184 3.447 1.629 1.00 0.00 66 TYR A CA 5
ATOM 6470 C C . TYR A 1 66 ? 0.257 3.760 1.249 1.00 0.00 66 TYR A C 5
ATOM 6471 O O . TYR A 1 66 ? 0.604 3.796 0.069 1.00 0.00 66 TYR A O 5
ATOM 6489 N N . CYS A 1 67 ? 1.092 3.985 2.257 1.00 0.00 67 CYS A N 5
ATOM 6490 C CA . CYS A 1 67 ? 2.452 4.466 2.032 1.00 0.00 67 CYS A CA 5
ATOM 6491 C C . CYS A 1 67 ? 3.436 3.801 2.986 1.00 0.00 67 CYS A C 5
ATOM 6492 O O . CYS A 1 67 ? 3.116 3.553 4.148 1.00 0.00 67 CYS A O 5
ATOM 6500 N N . LEU A 1 68 ? 4.634 3.516 2.487 1.00 0.00 68 LEU A N 5
ATOM 6501 C CA . LEU A 1 68 ? 5.682 2.921 3.307 1.00 0.00 68 LEU A CA 5
ATOM 6502 C C . LEU A 1 68 ? 6.261 3.936 4.285 1.00 0.00 68 LEU A C 5
ATOM 6503 O O . LEU A 1 68 ? 6.519 5.083 3.923 1.00 0.00 68 LEU A O 5
ATOM 6519 N N . LYS A 1 69 ? 6.461 3.507 5.526 1.00 0.00 69 LYS A N 5
ATOM 6520 C CA . LYS A 1 69 ? 7.042 4.366 6.550 1.00 0.00 69 LYS A CA 5
ATOM 6521 C C . LYS A 1 69 ? 8.242 5.134 6.010 1.00 0.00 69 LYS A C 5
ATOM 6522 O O . LYS A 1 69 ? 8.355 6.345 6.199 1.00 0.00 69 LYS A O 5
ATOM 6541 N N . HIS A 1 70 ? 9.139 4.422 5.335 1.00 0.00 70 HIS A N 5
ATOM 6542 C CA . HIS A 1 70 ? 10.365 5.021 4.823 1.00 0.00 70 HIS A CA 5
ATOM 6543 C C . HIS A 1 70 ? 10.068 6.285 4.025 1.00 0.00 70 HIS A C 5
ATOM 6544 O O . HIS A 1 70 ? 9.225 6.282 3.129 1.00 0.00 70 HIS A O 5
ATOM 6558 N N . ARG A 1 71 ? 10.766 7.365 4.360 1.00 0.00 71 ARG A N 5
ATOM 6559 C CA . ARG A 1 71 ? 10.538 8.653 3.715 1.00 0.00 71 ARG A CA 5
ATOM 6560 C C . ARG A 1 71 ? 10.512 8.513 2.199 1.00 0.00 71 ARG A C 5
ATOM 6561 O O . ARG A 1 71 ? 11.410 7.918 1.604 1.00 0.00 71 ARG A O 5
ATOM 6582 N N . ASP A 1 72 ? 9.476 9.066 1.577 1.00 0.00 72 ASP A N 5
ATOM 6583 C CA . ASP A 1 72 ? 9.309 8.969 0.133 1.00 0.00 72 ASP A CA 5
ATOM 6584 C C . ASP A 1 72 ? 10.424 9.699 -0.603 1.00 0.00 72 ASP A C 5
ATOM 6585 O O . ASP A 1 72 ? 10.872 9.264 -1.664 1.00 0.00 72 ASP A O 5
ATOM 6594 N N . GLU A 1 73 ? 10.871 10.813 -0.032 1.00 0.00 73 GLU A N 5
ATOM 6595 C CA . GLU A 1 73 ? 12.004 11.552 -0.577 1.00 0.00 73 GLU A CA 5
ATOM 6596 C C . GLU A 1 73 ? 13.258 10.688 -0.618 1.00 0.00 73 GLU A C 5
ATOM 6597 O O . GLU A 1 73 ? 13.972 10.659 -1.621 1.00 0.00 73 GLU A O 5
ATOM 6609 N N . LEU A 1 74 ? 13.521 9.984 0.478 1.00 0.00 74 LEU A N 5
ATOM 6610 C CA . LEU A 1 74 ? 14.671 9.090 0.558 1.00 0.00 74 LEU A CA 5
ATOM 6611 C C . LEU A 1 74 ? 14.520 7.911 -0.396 1.00 0.00 74 LEU A C 5
ATOM 6612 O O . LEU A 1 74 ? 15.500 7.434 -0.969 1.00 0.00 74 LEU A O 5
ATOM 6628 N N . ALA A 1 75 ? 13.287 7.445 -0.561 1.00 0.00 75 ALA A N 5
ATOM 6629 C CA . ALA A 1 75 ? 12.992 6.377 -1.509 1.00 0.00 75 ALA A CA 5
ATOM 6630 C C . ALA A 1 75 ? 13.315 6.803 -2.935 1.00 0.00 75 ALA A C 5
ATOM 6631 O O . ALA A 1 75 ? 13.897 6.038 -3.705 1.00 0.00 75 ALA A O 5
ATOM 6638 N N . ASP A 1 76 ? 12.932 8.026 -3.284 1.00 0.00 76 ASP A N 5
ATOM 6639 C CA . ASP A 1 76 ? 13.189 8.559 -4.615 1.00 0.00 76 ASP A CA 5
ATOM 6640 C C . ASP A 1 76 ? 14.684 8.704 -4.872 1.00 0.00 76 ASP A C 5
ATOM 6641 O O . ASP A 1 76 ? 15.154 8.509 -5.992 1.00 0.00 76 ASP A O 5
ATOM 6650 N N . LEU A 1 77 ? 15.427 9.046 -3.825 1.00 0.00 77 LEU A N 5
ATOM 6651 C CA . LEU A 1 77 ? 16.881 9.117 -3.909 1.00 0.00 77 LEU A CA 5
ATOM 6652 C C . LEU A 1 77 ? 17.489 7.737 -4.121 1.00 0.00 77 LEU A C 5
ATOM 6653 O O . LEU A 1 77 ? 18.495 7.591 -4.818 1.00 0.00 77 LEU A O 5
ATOM 6669 N N . GLU A 1 78 ? 16.873 6.725 -3.520 1.00 0.00 78 GLU A N 5
ATOM 6670 C CA . GLU A 1 78 ? 17.304 5.345 -3.708 1.00 0.00 78 GLU A CA 5
ATOM 6671 C C . GLU A 1 78 ? 16.917 4.832 -5.090 1.00 0.00 78 GLU A C 5
ATOM 6672 O O . GLU A 1 78 ? 17.606 3.989 -5.663 1.00 0.00 78 GLU A O 5
ATOM 6684 N N . HIS A 1 79 ? 15.812 5.347 -5.619 1.00 0.00 79 HIS A N 5
ATOM 6685 C CA . HIS A 1 79 ? 15.333 4.942 -6.934 1.00 0.00 79 HIS A CA 5
ATOM 6686 C C . HIS A 1 79 ? 16.293 5.390 -8.031 1.00 0.00 79 HIS A C 5
ATOM 6687 O O . HIS A 1 79 ? 17.288 4.756 -8.251 1.00 0.00 79 HIS A O 5
ATOM 6701 N N . LYS A 1 3 ? 4.538 -13.586 -9.632 1.00 0.00 3 LYS A N 6
ATOM 6702 C CA . LYS A 1 3 ? 3.947 -12.892 -8.495 1.00 0.00 3 LYS A CA 6
ATOM 6703 C C . LYS A 1 3 ? 3.398 -13.879 -7.473 1.00 0.00 3 LYS A C 6
ATOM 6704 O O . LYS A 1 3 ? 3.454 -13.635 -6.267 1.00 0.00 3 LYS A O 6
ATOM 6723 N N . ALA A 1 4 ? 2.866 -14.994 -7.962 1.00 0.00 4 ALA A N 6
ATOM 6724 C CA . ALA A 1 4 ? 2.251 -15.993 -7.095 1.00 0.00 4 ALA A CA 6
ATOM 6725 C C . ALA A 1 4 ? 3.279 -16.624 -6.165 1.00 0.00 4 ALA A C 6
ATOM 6726 O O . ALA A 1 4 ? 2.937 -17.111 -5.087 1.00 0.00 4 ALA A O 6
ATOM 6733 N N . LYS A 1 5 ? 4.538 -16.612 -6.587 1.00 0.00 5 LYS A N 6
ATOM 6734 C CA . LYS A 1 5 ? 5.624 -17.146 -5.774 1.00 0.00 5 LYS A CA 6
ATOM 6735 C C . LYS A 1 5 ? 5.876 -16.276 -4.549 1.00 0.00 5 LYS A C 6
ATOM 6736 O O . LYS A 1 5 ? 6.391 -16.749 -3.537 1.00 0.00 5 LYS A O 6
ATOM 6755 N N . LEU A 1 6 ? 5.510 -15.004 -4.649 1.00 0.00 6 LEU A N 6
ATOM 6756 C CA . LEU A 1 6 ? 5.691 -14.066 -3.547 1.00 0.00 6 LEU A CA 6
ATOM 6757 C C . LEU A 1 6 ? 4.435 -13.972 -2.691 1.00 0.00 6 LEU A C 6
ATOM 6758 O O . LEU A 1 6 ? 3.329 -14.240 -3.162 1.00 0.00 6 LEU A O 6
ATOM 6774 N N . SER A 1 7 ? 4.611 -13.593 -1.430 1.00 0.00 7 SER A N 6
ATOM 6775 C CA . SER A 1 7 ? 3.483 -13.368 -0.532 1.00 0.00 7 SER A CA 6
ATOM 6776 C C . SER A 1 7 ? 2.778 -12.056 -0.850 1.00 0.00 7 SER A C 6
ATOM 6777 O O . SER A 1 7 ? 3.289 -11.235 -1.612 1.00 0.00 7 SER A O 6
ATOM 6785 N N . LEU A 1 8 ? 1.603 -11.863 -0.261 1.00 0.00 8 LEU A N 6
ATOM 6786 C CA . LEU A 1 8 ? 0.876 -10.607 -0.395 1.00 0.00 8 LEU A CA 6
ATOM 6787 C C . LEU A 1 8 ? 1.638 -9.458 0.255 1.00 0.00 8 LEU A C 6
ATOM 6788 O O . LEU A 1 8 ? 1.596 -8.324 -0.222 1.00 0.00 8 LEU A O 6
ATOM 6804 N N . THR A 1 9 ? 2.334 -9.760 1.346 1.00 0.00 9 THR A N 6
ATOM 6805 C CA . THR A 1 9 ? 3.200 -8.782 1.996 1.00 0.00 9 THR A CA 6
ATOM 6806 C C . THR A 1 9 ? 4.329 -8.345 1.072 1.00 0.00 9 THR A C 6
ATOM 6807 O O . THR A 1 9 ? 4.588 -7.151 0.915 1.00 0.00 9 THR A O 6
ATOM 6818 N N . GLN A 1 10 ? 4.997 -9.317 0.462 1.00 0.00 10 GLN A N 6
ATOM 6819 C CA . GLN A 1 10 ? 6.102 -9.034 -0.448 1.00 0.00 10 GLN A CA 6
ATOM 6820 C C . GLN A 1 10 ? 5.631 -8.224 -1.648 1.00 0.00 10 GLN A C 6
ATOM 6821 O O . GLN A 1 10 ? 6.253 -7.228 -2.019 1.00 0.00 10 GLN A O 6
ATOM 6835 N N . LEU A 1 11 ? 4.530 -8.657 -2.254 1.00 0.00 11 LEU A N 6
ATOM 6836 C CA . LEU A 1 11 ? 4.019 -8.020 -3.462 1.00 0.00 11 LEU A CA 6
ATOM 6837 C C . LEU A 1 11 ? 3.660 -6.562 -3.206 1.00 0.00 11 LEU A C 6
ATOM 6838 O O . LEU A 1 11 ? 4.020 -5.678 -3.984 1.00 0.00 11 LEU A O 6
ATOM 6854 N N . ILE A 1 12 ? 2.948 -6.316 -2.111 1.00 0.00 12 ILE A N 6
ATOM 6855 C CA . ILE A 1 12 ? 2.531 -4.966 -1.755 1.00 0.00 12 ILE A CA 6
ATOM 6856 C C . ILE A 1 12 ? 3.735 -4.063 -1.511 1.00 0.00 12 ILE A C 6
ATOM 6857 O O . ILE A 1 12 ? 3.802 -2.948 -2.026 1.00 0.00 12 ILE A O 6
ATOM 6873 N N . LEU A 1 13 ? 4.684 -4.554 -0.721 1.00 0.00 13 LEU A N 6
ATOM 6874 C CA . LEU A 1 13 ? 5.832 -3.752 -0.313 1.00 0.00 13 LEU A CA 6
ATOM 6875 C C . LEU A 1 13 ? 6.746 -3.458 -1.497 1.00 0.00 13 LEU A C 6
ATOM 6876 O O . LEU A 1 13 ? 7.367 -2.397 -1.565 1.00 0.00 13 LEU A O 6
ATOM 6892 N N . ILE A 1 14 ? 6.825 -4.404 -2.425 1.00 0.00 14 ILE A N 6
ATOM 6893 C CA . ILE A 1 14 ? 7.583 -4.209 -3.656 1.00 0.00 14 ILE A CA 6
ATOM 6894 C C . ILE A 1 14 ? 6.970 -3.108 -4.512 1.00 0.00 14 ILE A C 6
ATOM 6895 O O . ILE A 1 14 ? 7.679 -2.246 -5.031 1.00 0.00 14 ILE A O 6
ATOM 6911 N N . ARG A 1 15 ? 5.650 -3.143 -4.655 1.00 0.00 15 ARG A N 6
ATOM 6912 C CA . ARG A 1 15 ? 4.940 -2.150 -5.451 1.00 0.00 15 ARG A CA 6
ATOM 6913 C C . ARG A 1 15 ? 5.058 -0.761 -4.832 1.00 0.00 15 ARG A C 6
ATOM 6914 O O . ARG A 1 15 ? 5.209 0.233 -5.542 1.00 0.00 15 ARG A O 6
ATOM 6935 N N . LEU A 1 16 ? 4.987 -0.703 -3.507 1.00 0.00 16 LEU A N 6
ATOM 6936 C CA . LEU A 1 16 ? 5.041 0.567 -2.795 1.00 0.00 16 LEU A CA 6
ATOM 6937 C C . LEU A 1 16 ? 6.464 1.112 -2.749 1.00 0.00 16 LEU A C 6
ATOM 6938 O O . LEU A 1 16 ? 6.673 2.325 -2.712 1.00 0.00 16 LEU A O 6
ATOM 6954 N N . SER A 1 17 ? 7.438 0.209 -2.749 1.00 0.00 17 SER A N 6
ATOM 6955 C CA . SER A 1 17 ? 8.843 0.598 -2.781 1.00 0.00 17 SER A CA 6
ATOM 6956 C C . SER A 1 17 ? 9.250 1.080 -4.166 1.00 0.00 17 SER A C 6
ATOM 6957 O O . SER A 1 17 ? 10.243 1.793 -4.320 1.00 0.00 17 SER A O 6
ATOM 6965 N N . ASN A 1 18 ? 8.480 0.687 -5.174 1.00 0.00 18 ASN A N 6
ATOM 6966 C CA . ASN A 1 18 ? 8.742 1.104 -6.547 1.00 0.00 18 ASN A CA 6
ATOM 6967 C C . ASN A 1 18 ? 8.118 2.463 -6.838 1.00 0.00 18 ASN A C 6
ATOM 6968 O O . ASN A 1 18 ? 8.773 3.356 -7.375 1.00 0.00 18 ASN A O 6
ATOM 6979 N N . ARG A 1 19 ? 6.847 2.613 -6.482 1.00 0.00 19 ARG A N 6
ATOM 6980 C CA . ARG A 1 19 ? 6.076 3.787 -6.872 1.00 0.00 19 ARG A CA 6
ATOM 6981 C C . ARG A 1 19 ? 5.849 4.716 -5.685 1.00 0.00 19 ARG A C 6
ATOM 6982 O O . ARG A 1 19 ? 5.279 5.797 -5.830 1.00 0.00 19 ARG A O 6
ATOM 7003 N N . GLY A 1 20 ? 6.297 4.286 -4.511 1.00 0.00 20 GLY A N 6
ATOM 7004 C CA . GLY A 1 20 ? 6.193 5.102 -3.306 1.00 0.00 20 GLY A CA 6
ATOM 7005 C C . GLY A 1 20 ? 4.833 4.933 -2.641 1.00 0.00 20 GLY A C 6
ATOM 7006 O O . GLY A 1 20 ? 4.745 4.527 -1.482 1.00 0.00 20 GLY A O 6
ATOM 7010 N N . CYS A 1 21 ? 3.775 5.246 -3.382 1.00 0.00 21 CYS A N 6
ATOM 7011 C CA . CYS A 1 21 ? 2.420 5.169 -2.851 1.00 0.00 21 CYS A CA 6
ATOM 7012 C C . CYS A 1 21 ? 1.430 4.742 -3.927 1.00 0.00 21 CYS A C 6
ATOM 7013 O O . CYS A 1 21 ? 1.440 5.271 -5.038 1.00 0.00 21 CYS A O 6
ATOM 7021 N N . GLN A 1 22 ? 0.575 3.781 -3.590 1.00 0.00 22 GLN A N 6
ATOM 7022 C CA . GLN A 1 22 ? -0.440 3.299 -4.519 1.00 0.00 22 GLN A CA 6
ATOM 7023 C C . GLN A 1 22 ? -1.808 3.227 -3.852 1.00 0.00 22 GLN A C 6
ATOM 7024 O O . GLN A 1 22 ? -1.908 3.191 -2.626 1.00 0.00 22 GLN A O 6
ATOM 7038 N N . THR A 1 23 ? -2.858 3.207 -4.666 1.00 0.00 23 THR A N 6
ATOM 7039 C CA . THR A 1 23 ? -4.214 3.027 -4.162 1.00 0.00 23 THR A CA 6
ATOM 7040 C C . THR A 1 23 ? -4.523 1.554 -3.926 1.00 0.00 23 THR A C 6
ATOM 7041 O O . THR A 1 23 ? -3.803 0.675 -4.403 1.00 0.00 23 THR A O 6
ATOM 7052 N N . LEU A 1 24 ? -5.595 1.291 -3.188 1.00 0.00 24 LEU A N 6
ATOM 7053 C CA . LEU A 1 24 ? -6.046 -0.076 -2.950 1.00 0.00 24 LEU A CA 6
ATOM 7054 C C . LEU A 1 24 ? -6.430 -0.764 -4.254 1.00 0.00 24 LEU A C 6
ATOM 7055 O O . LEU A 1 24 ? -6.156 -1.949 -4.446 1.00 0.00 24 LEU A O 6
ATOM 7071 N N . GLU A 1 25 ? -7.064 -0.013 -5.147 1.00 0.00 25 GLU A N 6
ATOM 7072 C CA . GLU A 1 25 ? -7.413 -0.525 -6.468 1.00 0.00 25 GLU A CA 6
ATOM 7073 C C . GLU A 1 25 ? -6.167 -0.892 -7.264 1.00 0.00 25 GLU A C 6
ATOM 7074 O O . GLU A 1 25 ? -6.107 -1.952 -7.889 1.00 0.00 25 GLU A O 6
ATOM 7086 N N . GLU A 1 26 ? -5.175 -0.009 -7.240 1.00 0.00 26 GLU A N 6
ATOM 7087 C CA . GLU A 1 26 ? -3.927 -0.240 -7.957 1.00 0.00 26 GLU A CA 6
ATOM 7088 C C . GLU A 1 26 ? -3.173 -1.431 -7.379 1.00 0.00 26 GLU A C 6
ATOM 7089 O O . GLU A 1 26 ? -2.545 -2.197 -8.111 1.00 0.00 26 GLU A O 6
ATOM 7101 N N . LEU A 1 27 ? -3.239 -1.583 -6.060 1.00 0.00 27 LEU A N 6
ATOM 7102 C CA . LEU A 1 27 ? -2.628 -2.724 -5.390 1.00 0.00 27 LEU A CA 6
ATOM 7103 C C . LEU A 1 27 ? -3.340 -4.022 -5.751 1.00 0.00 27 LEU A C 6
ATOM 7104 O O . LEU A 1 27 ? -2.710 -5.073 -5.870 1.00 0.00 27 LEU A O 6
ATOM 7120 N N . GLU A 1 28 ? -4.654 -3.941 -5.924 1.00 0.00 28 GLU A N 6
ATOM 7121 C CA . GLU A 1 28 ? -5.435 -5.076 -6.399 1.00 0.00 28 GLU A CA 6
ATOM 7122 C C . GLU A 1 28 ? -5.042 -5.460 -7.820 1.00 0.00 28 GLU A C 6
ATOM 7123 O O . GLU A 1 28 ? -4.916 -6.642 -8.143 1.00 0.00 28 GLU A O 6
ATOM 7135 N N . GLU A 1 29 ? -4.849 -4.454 -8.667 1.00 0.00 29 GLU A N 6
ATOM 7136 C CA . GLU A 1 29 ? -4.469 -4.684 -10.056 1.00 0.00 29 GLU A CA 6
ATOM 7137 C C . GLU A 1 29 ? -3.074 -5.287 -10.153 1.00 0.00 29 GLU A C 6
ATOM 7138 O O . GLU A 1 29 ? -2.775 -6.040 -11.079 1.00 0.00 29 GLU A O 6
ATOM 7150 N N . PHE A 1 30 ? -2.221 -4.950 -9.190 1.00 0.00 30 PHE A N 6
ATOM 7151 C CA . PHE A 1 30 ? -0.857 -5.463 -9.161 1.00 0.00 30 PHE A CA 6
ATOM 7152 C C . PHE A 1 30 ? -0.821 -6.903 -8.666 1.00 0.00 30 PHE A C 6
ATOM 7153 O O . PHE A 1 30 ? -0.329 -7.797 -9.356 1.00 0.00 30 PHE A O 6
ATOM 7170 N N . THR A 1 31 ? -1.345 -7.123 -7.464 1.00 0.00 31 THR A N 6
ATOM 7171 C CA . THR A 1 31 ? -1.165 -8.393 -6.771 1.00 0.00 31 THR A CA 6
ATOM 7172 C C . THR A 1 31 ? -2.045 -9.479 -7.375 1.00 0.00 31 THR A C 6
ATOM 7173 O O . THR A 1 31 ? -1.761 -10.669 -7.238 1.00 0.00 31 THR A O 6
ATOM 7184 N N . GLN A 1 32 ? -3.116 -9.063 -8.043 1.00 0.00 32 GLN A N 6
ATOM 7185 C CA . GLN A 1 32 ? -4.127 -9.996 -8.529 1.00 0.00 32 GLN A CA 6
ATOM 7186 C C . GLN A 1 32 ? -4.953 -10.559 -7.381 1.00 0.00 32 GLN A C 6
ATOM 7187 O O . GLN A 1 32 ? -5.730 -11.497 -7.564 1.00 0.00 32 GLN A O 6
ATOM 7201 N N . ALA A 1 33 ? -4.781 -9.983 -6.195 1.00 0.00 33 ALA A N 6
ATOM 7202 C CA . ALA A 1 33 ? -5.527 -10.413 -5.018 1.00 0.00 33 ALA A CA 6
ATOM 7203 C C . ALA A 1 33 ? -6.673 -9.457 -4.715 1.00 0.00 33 ALA A C 6
ATOM 7204 O O . ALA A 1 33 ? -6.558 -8.248 -4.920 1.00 0.00 33 ALA A O 6
ATOM 7211 N N . LYS A 1 34 ? -7.780 -10.005 -4.222 1.00 0.00 34 LYS A N 6
ATOM 7212 C CA . LYS A 1 34 ? -8.956 -9.204 -3.906 1.00 0.00 34 LYS A CA 6
ATOM 7213 C C . LYS A 1 34 ? -8.619 -8.095 -2.918 1.00 0.00 34 LYS A C 6
ATOM 7214 O O . LYS A 1 34 ? -7.956 -8.333 -1.908 1.00 0.00 34 LYS A O 6
ATOM 7233 N N . ARG A 1 35 ? -9.081 -6.885 -3.213 1.00 0.00 35 ARG A N 6
ATOM 7234 C CA . ARG A 1 35 ? -8.830 -5.737 -2.349 1.00 0.00 35 ARG A CA 6
ATOM 7235 C C . ARG A 1 35 ? -9.255 -6.022 -0.915 1.00 0.00 35 ARG A C 6
ATOM 7236 O O . ARG A 1 35 ? -8.650 -5.523 0.033 1.00 0.00 35 ARG A O 6
ATOM 7257 N N . GLU A 1 36 ? -10.301 -6.829 -0.763 1.00 0.00 36 GLU A N 6
ATOM 7258 C CA . GLU A 1 36 ? -10.751 -7.259 0.555 1.00 0.00 36 GLU A CA 6
ATOM 7259 C C . GLU A 1 36 ? -9.664 -8.041 1.281 1.00 0.00 36 GLU A C 6
ATOM 7260 O O . GLU A 1 36 ? -9.441 -7.848 2.476 1.00 0.00 36 GLU A O 6
ATOM 7272 N N . VAL A 1 37 ? -8.992 -8.924 0.551 1.00 0.00 37 VAL A N 6
ATOM 7273 C CA . VAL A 1 37 ? -7.898 -9.709 1.115 1.00 0.00 37 VAL A CA 6
ATOM 7274 C C . VAL A 1 37 ? -6.682 -8.836 1.393 1.00 0.00 37 VAL A C 6
ATOM 7275 O O . VAL A 1 37 ? -6.007 -9.000 2.410 1.00 0.00 37 VAL A O 6
ATOM 7288 N N . LEU A 1 38 ? -6.405 -7.907 0.484 1.00 0.00 38 LEU A N 6
ATOM 7289 C CA . LEU A 1 38 ? -5.270 -7.003 0.633 1.00 0.00 38 LEU A CA 6
ATOM 7290 C C . LEU A 1 38 ? -5.437 -6.107 1.854 1.00 0.00 38 LEU A C 6
ATOM 7291 O O . LEU A 1 38 ? -4.460 -5.752 2.512 1.00 0.00 38 LEU A O 6
ATOM 7307 N N . LEU A 1 39 ? -6.681 -5.744 2.150 1.00 0.00 39 LEU A N 6
ATOM 7308 C CA . LEU A 1 39 ? -6.980 -4.914 3.310 1.00 0.00 39 LEU A CA 6
ATOM 7309 C C . LEU A 1 39 ? -6.422 -5.528 4.586 1.00 0.00 39 LEU A C 6
ATOM 7310 O O . LEU A 1 39 ? -5.907 -4.821 5.453 1.00 0.00 39 LEU A O 6
ATOM 7326 N N . VAL A 1 40 ? -6.525 -6.848 4.697 1.00 0.00 40 VAL A N 6
ATOM 7327 C CA . VAL A 1 40 ? -6.035 -7.560 5.870 1.00 0.00 40 VAL A CA 6
ATOM 7328 C C . VAL A 1 40 ? -4.534 -7.376 6.039 1.00 0.00 40 VAL A C 6
ATOM 7329 O O . VAL A 1 40 ? -4.060 -7.012 7.117 1.00 0.00 40 VAL A O 6
ATOM 7342 N N . THR A 1 41 ? -3.787 -7.629 4.970 1.00 0.00 41 THR A N 6
ATOM 7343 C CA . THR A 1 41 ? -2.336 -7.490 4.998 1.00 0.00 41 THR A CA 6
ATOM 7344 C C . THR A 1 41 ? -1.926 -6.037 5.201 1.00 0.00 41 THR A C 6
ATOM 7345 O O . THR A 1 41 ? -0.982 -5.745 5.937 1.00 0.00 41 THR A O 6
ATOM 7356 N N . LEU A 1 42 ? -2.638 -5.128 4.544 1.00 0.00 42 LEU A N 6
ATOM 7357 C CA . LEU A 1 42 ? -2.320 -3.707 4.616 1.00 0.00 42 LEU A CA 6
ATOM 7358 C C . LEU A 1 42 ? -2.517 -3.169 6.027 1.00 0.00 42 LEU A C 6
ATOM 7359 O O . LEU A 1 42 ? -1.695 -2.401 6.528 1.00 0.00 42 LEU A O 6
ATOM 7375 N N . THR A 1 43 ? -3.610 -3.575 6.664 1.00 0.00 43 THR A N 6
ATOM 7376 C CA . THR A 1 43 ? -3.910 -3.143 8.023 1.00 0.00 43 THR A CA 6
ATOM 7377 C C . THR A 1 43 ? -2.911 -3.720 9.017 1.00 0.00 43 THR A C 6
ATOM 7378 O O . THR A 1 43 ? -2.480 -3.038 9.948 1.00 0.00 43 THR A O 6
ATOM 7389 N N . ARG A 1 44 ? -2.545 -4.981 8.817 1.00 0.00 44 ARG A N 6
ATOM 7390 C CA . ARG A 1 44 ? -1.583 -5.648 9.686 1.00 0.00 44 ARG A CA 6
ATOM 7391 C C . ARG A 1 44 ? -0.208 -5.000 9.588 1.00 0.00 44 ARG A C 6
ATOM 7392 O O . ARG A 1 44 ? 0.486 -4.840 10.593 1.00 0.00 44 ARG A O 6
ATOM 7413 N N . LEU A 1 45 ? 0.178 -4.625 8.374 1.00 0.00 45 LEU A N 6
ATOM 7414 C CA . LEU A 1 45 ? 1.432 -3.914 8.155 1.00 0.00 45 LEU A CA 6
ATOM 7415 C C . LEU A 1 45 ? 1.362 -2.493 8.701 1.00 0.00 45 LEU A C 6
ATOM 7416 O O . LEU A 1 45 ? 2.355 -1.955 9.190 1.00 0.00 45 LEU A O 6
ATOM 7432 N N . HIS A 1 46 ? 0.181 -1.890 8.615 1.00 0.00 46 HIS A N 6
ATOM 7433 C CA . HIS A 1 46 ? -0.039 -0.556 9.164 1.00 0.00 46 HIS A CA 6
ATOM 7434 C C . HIS A 1 46 ? 0.124 -0.550 10.678 1.00 0.00 46 HIS A C 6
ATOM 7435 O O . HIS A 1 46 ? 0.694 0.382 11.247 1.00 0.00 46 HIS A O 6
ATOM 7449 N N . GLN A 1 47 ? -0.379 -1.594 11.326 1.00 0.00 47 GLN A N 6
ATOM 7450 C CA . GLN A 1 47 ? -0.203 -1.760 12.764 1.00 0.00 47 GLN A CA 6
ATOM 7451 C C . GLN A 1 47 ? 1.256 -2.010 13.116 1.00 0.00 47 GLN A C 6
ATOM 7452 O O . GLN A 1 47 ? 1.740 -1.569 14.159 1.00 0.00 47 GLN A O 6
ATOM 7466 N N . ARG A 1 48 ? 1.957 -2.722 12.239 1.00 0.00 48 ARG A N 6
ATOM 7467 C CA . ARG A 1 48 ? 3.379 -2.985 12.426 1.00 0.00 48 ARG A CA 6
ATOM 7468 C C . ARG A 1 48 ? 4.202 -1.714 12.260 1.00 0.00 48 ARG A C 6
ATOM 7469 O O . ARG A 1 48 ? 5.259 -1.562 12.874 1.00 0.00 48 ARG A O 6
ATOM 7490 N N . GLY A 1 49 ? 3.711 -0.802 11.428 1.00 0.00 49 GLY A N 6
ATOM 7491 C CA . GLY A 1 49 ? 4.413 0.449 11.162 1.00 0.00 49 GLY A CA 6
ATOM 7492 C C . GLY A 1 49 ? 5.207 0.368 9.864 1.00 0.00 49 GLY A C 6
ATOM 7493 O O . GLY A 1 49 ? 6.165 1.115 9.665 1.00 0.00 49 GLY A O 6
ATOM 7497 N N . VAL A 1 50 ? 4.802 -0.541 8.984 1.00 0.00 50 VAL A N 6
ATOM 7498 C CA . VAL A 1 50 ? 5.495 -0.742 7.717 1.00 0.00 50 VAL A CA 6
ATOM 7499 C C . VAL A 1 50 ? 4.875 0.101 6.609 1.00 0.00 50 VAL A C 6
ATOM 7500 O O . VAL A 1 50 ? 5.584 0.728 5.822 1.00 0.00 50 VAL A O 6
ATOM 7513 N N . ILE A 1 51 ? 3.548 0.113 6.555 1.00 0.00 51 ILE A N 6
ATOM 7514 C CA . ILE A 1 51 ? 2.828 0.889 5.551 1.00 0.00 51 ILE A CA 6
ATOM 7515 C C . ILE A 1 51 ? 1.954 1.954 6.201 1.00 0.00 51 ILE A C 6
ATOM 7516 O O . ILE A 1 51 ? 1.187 1.665 7.118 1.00 0.00 51 ILE A O 6
ATOM 7532 N N . TYR A 1 52 ? 2.076 3.186 5.719 1.00 0.00 52 TYR A N 6
ATOM 7533 C CA . TYR A 1 52 ? 1.250 4.284 6.206 1.00 0.00 52 TYR A CA 6
ATOM 7534 C C . TYR A 1 52 ? 0.123 4.601 5.230 1.00 0.00 52 TYR A C 6
ATOM 7535 O O . TYR A 1 52 ? 0.341 4.685 4.022 1.00 0.00 52 TYR A O 6
ATOM 7553 N N . ARG A 1 53 ? -1.081 4.777 5.764 1.00 0.00 53 ARG A N 6
ATOM 7554 C CA . ARG A 1 53 ? -2.253 5.039 4.936 1.00 0.00 53 ARG A CA 6
ATOM 7555 C C . ARG A 1 53 ? -2.887 6.379 5.287 1.00 0.00 53 ARG A C 6
ATOM 7556 O O . ARG A 1 53 ? -2.822 6.827 6.431 1.00 0.00 53 ARG A O 6
ATOM 7577 N N . LYS A 1 54 ? -3.502 7.015 4.294 1.00 0.00 54 LYS A N 6
ATOM 7578 C CA . LYS A 1 54 ? -4.108 8.327 4.484 1.00 0.00 54 LYS A CA 6
ATOM 7579 C C . LYS A 1 54 ? -5.155 8.610 3.415 1.00 0.00 54 LYS A C 6
ATOM 7580 O O . LYS A 1 54 ? -5.139 8.007 2.343 1.00 0.00 54 LYS A O 6
ATOM 7599 N N . TRP A 1 55 ? -6.064 9.532 3.714 1.00 0.00 55 TRP A N 6
ATOM 7600 C CA . TRP A 1 55 ? -7.114 9.907 2.773 1.00 0.00 55 TRP A CA 6
ATOM 7601 C C . TRP A 1 55 ? -6.715 11.140 1.970 1.00 0.00 55 TRP A C 6
ATOM 7602 O O . TRP A 1 55 ? -6.348 12.170 2.535 1.00 0.00 55 TRP A O 6
ATOM 7623 N N . ARG A 1 56 ? -6.795 11.028 0.647 1.00 0.00 56 ARG A N 6
ATOM 7624 C CA . ARG A 1 56 ? -6.548 12.164 -0.232 1.00 0.00 56 ARG A CA 6
ATOM 7625 C C . ARG A 1 56 ? -7.724 12.400 -1.171 1.00 0.00 56 ARG A C 6
ATOM 7626 O O . ARG A 1 56 ? -8.214 11.470 -1.812 1.00 0.00 56 ARG A O 6
ATOM 7647 N N . HIS A 1 57 ? -8.174 13.648 -1.245 1.00 0.00 57 HIS A N 6
ATOM 7648 C CA . HIS A 1 57 ? -9.256 14.019 -2.148 1.00 0.00 57 HIS A CA 6
ATOM 7649 C C . HIS A 1 57 ? -8.736 14.265 -3.559 1.00 0.00 57 HIS A C 6
ATOM 7650 O O . HIS A 1 57 ? -7.972 15.201 -3.793 1.00 0.00 57 HIS A O 6
ATOM 7664 N N . PHE A 1 58 ? -9.156 13.421 -4.496 1.00 0.00 58 PHE A N 6
ATOM 7665 C CA . PHE A 1 58 ? -8.856 13.632 -5.907 1.00 0.00 58 PHE A CA 6
ATOM 7666 C C . PHE A 1 58 ? -9.868 12.922 -6.797 1.00 0.00 58 PHE A C 6
ATOM 7667 O O . PHE A 1 58 ? -10.486 11.938 -6.390 1.00 0.00 58 PHE A O 6
ATOM 7684 N N . SER A 1 59 ? -10.036 13.428 -8.014 1.00 0.00 59 SER A N 6
ATOM 7685 C CA . SER A 1 59 ? -11.031 12.894 -8.936 1.00 0.00 59 SER A CA 6
ATOM 7686 C C . SER A 1 59 ? -12.439 13.053 -8.378 1.00 0.00 59 SER A C 6
ATOM 7687 O O . SER A 1 59 ? -13.347 12.304 -8.737 1.00 0.00 59 SER A O 6
ATOM 7695 N N . GLY A 1 60 ? -12.615 14.034 -7.498 1.00 0.00 60 GLY A N 6
ATOM 7696 C CA . GLY A 1 60 ? -13.938 14.387 -6.999 1.00 0.00 60 GLY A CA 6
ATOM 7697 C C . GLY A 1 60 ? -14.292 13.587 -5.752 1.00 0.00 60 GLY A C 6
ATOM 7698 O O . GLY A 1 60 ? -15.346 13.787 -5.152 1.00 0.00 60 GLY A O 6
ATOM 7702 N N . ARG A 1 61 ? -13.400 12.678 -5.368 1.00 0.00 61 ARG A N 6
ATOM 7703 C CA . ARG A 1 61 ? -13.666 11.763 -4.264 1.00 0.00 61 ARG A CA 6
ATOM 7704 C C . ARG A 1 61 ? -12.429 11.570 -3.398 1.00 0.00 61 ARG A C 6
ATOM 7705 O O . ARG A 1 61 ? -11.302 11.745 -3.861 1.00 0.00 61 ARG A O 6
ATOM 7726 N N . LYS A 1 62 ? -12.646 11.208 -2.139 1.00 0.00 62 LYS A N 6
ATOM 7727 C CA . LYS A 1 62 ? -11.549 10.884 -1.235 1.00 0.00 62 LYS A CA 6
ATOM 7728 C C . LYS A 1 62 ? -11.204 9.401 -1.296 1.00 0.00 62 LYS A C 6
ATOM 7729 O O . LYS A 1 62 ? -12.077 8.545 -1.157 1.00 0.00 62 LYS A O 6
ATOM 7748 N N . TYR A 1 63 ? -9.926 9.104 -1.505 1.00 0.00 63 TYR A N 6
ATOM 7749 C CA . TYR A 1 63 ? -9.456 7.724 -1.539 1.00 0.00 63 TYR A CA 6
ATOM 7750 C C . TYR A 1 63 ? -8.382 7.483 -0.485 1.00 0.00 63 TYR A C 6
ATOM 7751 O O . TYR A 1 63 ? -7.549 8.350 -0.223 1.00 0.00 63 TYR A O 6
ATOM 7769 N N . ARG A 1 64 ? -8.406 6.299 0.117 1.00 0.00 64 ARG A N 6
ATOM 7770 C CA . ARG A 1 64 ? -7.405 5.922 1.109 1.00 0.00 64 ARG A CA 6
ATOM 7771 C C . ARG A 1 64 ? -6.175 5.317 0.446 1.00 0.00 64 ARG A C 6
ATOM 7772 O O . ARG A 1 64 ? -6.172 4.143 0.075 1.00 0.00 64 ARG A O 6
ATOM 7793 N N . GLU A 1 65 ? -5.129 6.125 0.300 1.00 0.00 65 GLU A N 6
ATOM 7794 C CA . GLU A 1 65 ? -3.916 5.689 -0.380 1.00 0.00 65 GLU A CA 6
ATOM 7795 C C . GLU A 1 65 ? -2.938 5.044 0.596 1.00 0.00 65 GLU A C 6
ATOM 7796 O O . GLU A 1 65 ? -2.904 5.393 1.776 1.00 0.00 65 GLU A O 6
ATOM 7808 N N . TYR A 1 66 ? -2.145 4.102 0.096 1.00 0.00 66 TYR A N 6
ATOM 7809 C CA . TYR A 1 66 ? -1.160 3.415 0.920 1.00 0.00 66 TYR A CA 6
ATOM 7810 C C . TYR A 1 66 ? 0.258 3.711 0.446 1.00 0.00 66 TYR A C 6
ATOM 7811 O O . TYR A 1 66 ? 0.551 3.637 -0.747 1.00 0.00 66 TYR A O 6
ATOM 7829 N N . CYS A 1 67 ? 1.133 4.046 1.387 1.00 0.00 67 CYS A N 6
ATOM 7830 C CA . CYS A 1 67 ? 2.499 4.440 1.059 1.00 0.00 67 CYS A CA 6
ATOM 7831 C C . CYS A 1 67 ? 3.502 3.789 2.003 1.00 0.00 67 CYS A C 6
ATOM 7832 O O . CYS A 1 67 ? 3.281 3.724 3.212 1.00 0.00 67 CYS A O 6
ATOM 7840 N N . LEU A 1 68 ? 4.606 3.306 1.442 1.00 0.00 68 LEU A N 6
ATOM 7841 C CA . LEU A 1 68 ? 5.642 2.650 2.231 1.00 0.00 68 LEU A CA 6
ATOM 7842 C C . LEU A 1 68 ? 6.221 3.598 3.275 1.00 0.00 68 LEU A C 6
ATOM 7843 O O . LEU A 1 68 ? 6.791 4.634 2.938 1.00 0.00 68 LEU A O 6
ATOM 7859 N N . LYS A 1 69 ? 6.069 3.235 4.544 1.00 0.00 69 LYS A N 6
ATOM 7860 C CA . LYS A 1 69 ? 6.377 4.144 5.643 1.00 0.00 69 LYS A CA 6
ATOM 7861 C C . LYS A 1 69 ? 7.867 4.147 5.954 1.00 0.00 69 LYS A C 6
ATOM 7862 O O . LYS A 1 69 ? 8.461 3.099 6.205 1.00 0.00 69 LYS A O 6
ATOM 7881 N N . HIS A 1 70 ? 8.467 5.333 5.934 1.00 0.00 70 HIS A N 6
ATOM 7882 C CA . HIS A 1 70 ? 9.883 5.480 6.254 1.00 0.00 70 HIS A CA 6
ATOM 7883 C C . HIS A 1 70 ? 10.092 6.492 7.372 1.00 0.00 70 HIS A C 6
ATOM 7884 O O . HIS A 1 70 ? 9.162 7.196 7.768 1.00 0.00 70 HIS A O 6
ATOM 7898 N N . ARG A 1 71 ? 11.319 6.564 7.877 1.00 0.00 71 ARG A N 6
ATOM 7899 C CA . ARG A 1 71 ? 11.703 7.612 8.814 1.00 0.00 71 ARG A CA 6
ATOM 7900 C C . ARG A 1 71 ? 11.754 8.972 8.129 1.00 0.00 71 ARG A C 6
ATOM 7901 O O . ARG A 1 71 ? 12.113 9.073 6.956 1.00 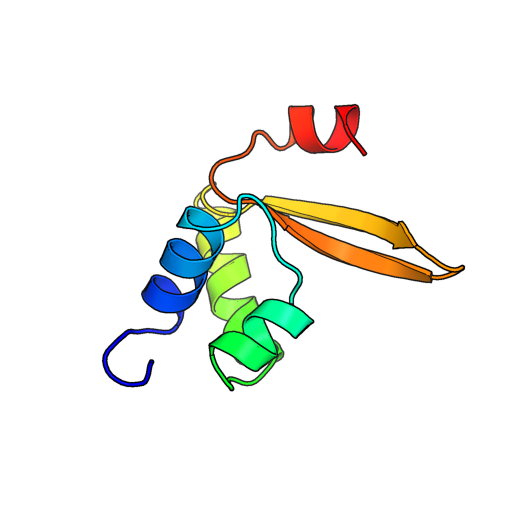0.00 71 ARG A O 6
ATOM 7922 N N . ASP A 1 72 ? 11.395 10.016 8.869 1.00 0.00 72 ASP A N 6
ATOM 7923 C CA . ASP A 1 72 ? 11.363 11.367 8.322 1.00 0.00 72 ASP A CA 6
ATOM 7924 C C . ASP A 1 72 ? 12.676 11.713 7.630 1.00 0.00 72 ASP A C 6
ATOM 7925 O O . ASP A 1 72 ? 12.682 12.312 6.555 1.00 0.00 72 ASP A O 6
ATOM 7934 N N . GLU A 1 73 ? 13.786 11.331 8.253 1.00 0.00 73 GLU A N 6
ATOM 7935 C CA . GLU A 1 73 ? 15.106 11.568 7.681 1.00 0.00 73 GLU A CA 6
ATOM 7936 C C . GLU A 1 73 ? 15.304 10.766 6.401 1.00 0.00 73 GLU A C 6
ATOM 7937 O O . GLU A 1 73 ? 15.848 11.271 5.419 1.00 0.00 73 GLU A O 6
ATOM 7949 N N . LEU A 1 74 ? 14.859 9.514 6.418 1.00 0.00 74 LEU A N 6
ATOM 7950 C CA . LEU A 1 74 ? 14.984 8.640 5.259 1.00 0.00 74 LEU A CA 6
ATOM 7951 C C . LEU A 1 74 ? 14.146 9.148 4.093 1.00 0.00 74 LEU A C 6
ATOM 7952 O O . LEU A 1 74 ? 14.545 9.037 2.933 1.00 0.00 74 LEU A O 6
ATOM 7968 N N . ALA A 1 75 ? 12.983 9.708 4.406 1.00 0.00 75 ALA A N 6
ATOM 7969 C CA . ALA A 1 75 ? 12.107 10.279 3.390 1.00 0.00 75 ALA A CA 6
ATOM 7970 C C . ALA A 1 75 ? 12.736 11.511 2.751 1.00 0.00 75 ALA A C 6
ATOM 7971 O O . ALA A 1 75 ? 12.603 11.734 1.547 1.00 0.00 75 ALA A O 6
ATOM 7978 N N . ASP A 1 76 ? 13.421 12.308 3.562 1.00 0.00 76 ASP A N 6
ATOM 7979 C CA . ASP A 1 76 ? 14.138 13.476 3.065 1.00 0.00 76 ASP A CA 6
ATOM 7980 C C . ASP A 1 76 ? 15.304 13.068 2.174 1.00 0.00 76 ASP A C 6
ATOM 7981 O O . ASP A 1 76 ? 15.621 13.748 1.199 1.00 0.00 76 ASP A O 6
ATOM 7990 N N . LEU A 1 77 ? 15.939 11.951 2.514 1.00 0.00 77 LEU A N 6
ATOM 7991 C CA . LEU A 1 77 ? 17.033 11.417 1.710 1.00 0.00 77 LEU A CA 6
ATOM 7992 C C . LEU A 1 77 ? 16.528 10.903 0.368 1.00 0.00 77 LEU A C 6
ATOM 7993 O O . LEU A 1 77 ? 17.194 11.053 -0.656 1.00 0.00 77 LEU A O 6
ATOM 8009 N N . GLU A 1 78 ? 15.347 10.294 0.379 1.00 0.00 78 GLU A N 6
ATOM 8010 C CA . GLU A 1 78 ? 14.709 9.837 -0.850 1.00 0.00 78 GLU A CA 6
ATOM 8011 C C . GLU A 1 78 ? 14.231 11.009 -1.693 1.00 0.00 78 GLU A C 6
ATOM 8012 O O . GLU A 1 78 ? 14.270 10.960 -2.923 1.00 0.00 78 GLU A O 6
ATOM 8024 N N . HIS A 1 79 ? 13.781 12.068 -1.026 1.00 0.00 79 HIS A N 6
ATOM 8025 C CA . HIS A 1 79 ? 13.326 13.271 -1.713 1.00 0.00 79 HIS A CA 6
ATOM 8026 C C . HIS A 1 79 ? 14.467 13.935 -2.474 1.00 0.00 79 HIS A C 6
ATOM 8027 O O . HIS A 1 79 ? 14.802 13.509 -3.544 1.00 0.00 79 HIS A O 6
ATOM 8041 N N . LYS A 1 3 ? 4.953 -12.527 -9.856 1.00 0.00 3 LYS A N 7
ATOM 8042 C CA . LYS A 1 3 ? 4.499 -11.709 -8.737 1.00 0.00 3 LYS A CA 7
ATOM 8043 C C . LYS A 1 3 ? 3.678 -12.532 -7.752 1.00 0.00 3 LYS A C 7
ATOM 8044 O O . LYS A 1 3 ? 3.705 -12.282 -6.547 1.00 0.00 3 LYS A O 7
ATOM 8063 N N . ALA A 1 4 ? 2.949 -13.513 -8.271 1.00 0.00 4 ALA A N 7
ATOM 8064 C CA . ALA A 1 4 ? 2.088 -14.348 -7.442 1.00 0.00 4 ALA A CA 7
ATOM 8065 C C . ALA A 1 4 ? 2.905 -15.183 -6.465 1.00 0.00 4 ALA A C 7
ATOM 8066 O O . ALA A 1 4 ? 2.401 -15.610 -5.427 1.00 0.00 4 ALA A O 7
ATOM 8073 N N . LYS A 1 5 ? 4.170 -15.411 -6.802 1.00 0.00 5 LYS A N 7
ATOM 8074 C CA . LYS A 1 5 ? 5.081 -16.130 -5.919 1.00 0.00 5 LYS A CA 7
ATOM 8075 C C . LYS A 1 5 ? 5.350 -15.339 -4.645 1.00 0.00 5 LYS A C 7
ATOM 8076 O O . LYS A 1 5 ? 5.648 -15.914 -3.597 1.00 0.00 5 LYS A O 7
ATOM 8095 N N . LEU A 1 6 ? 5.244 -14.018 -4.741 1.00 0.00 6 LEU A N 7
ATOM 8096 C CA . LEU A 1 6 ? 5.435 -13.148 -3.586 1.00 0.00 6 LEU A CA 7
ATOM 8097 C C . LEU A 1 6 ? 4.132 -12.955 -2.821 1.00 0.00 6 LEU A C 7
ATOM 8098 O O . LEU A 1 6 ? 3.047 -13.089 -3.383 1.00 0.00 6 LEU A O 7
ATOM 8114 N N . SER A 1 7 ? 4.249 -12.640 -1.536 1.00 0.00 7 SER A N 7
ATOM 8115 C CA . SER A 1 7 ? 3.081 -12.420 -0.691 1.00 0.00 7 SER A CA 7
ATOM 8116 C C . SER A 1 7 ? 2.413 -11.088 -1.012 1.00 0.00 7 SER A C 7
ATOM 8117 O O . SER A 1 7 ? 2.998 -10.233 -1.676 1.00 0.00 7 SER A O 7
ATOM 8125 N N . LEU A 1 8 ? 1.184 -10.919 -0.535 1.00 0.00 8 LEU A N 7
ATOM 8126 C CA . LEU A 1 8 ? 0.455 -9.670 -0.724 1.00 0.00 8 LEU A CA 7
ATOM 8127 C C . LEU A 1 8 ? 1.190 -8.500 -0.082 1.00 0.00 8 LEU A C 7
ATOM 8128 O O . LEU A 1 8 ? 1.313 -7.431 -0.678 1.00 0.00 8 LEU A O 7
ATOM 8144 N N . THR A 1 9 ? 1.681 -8.712 1.135 1.00 0.00 9 THR A N 7
ATOM 8145 C CA . THR A 1 9 ? 2.451 -7.693 1.839 1.00 0.00 9 THR A CA 7
ATOM 8146 C C . THR A 1 9 ? 3.694 -7.301 1.050 1.00 0.00 9 THR A C 7
ATOM 8147 O O . THR A 1 9 ? 3.996 -6.118 0.900 1.00 0.00 9 THR A O 7
ATOM 8158 N N . GLN A 1 10 ? 4.411 -8.302 0.550 1.00 0.00 10 GLN A N 7
ATOM 8159 C CA . GLN A 1 10 ? 5.633 -8.062 -0.208 1.00 0.00 10 GLN A CA 7
ATOM 8160 C C . GLN A 1 10 ? 5.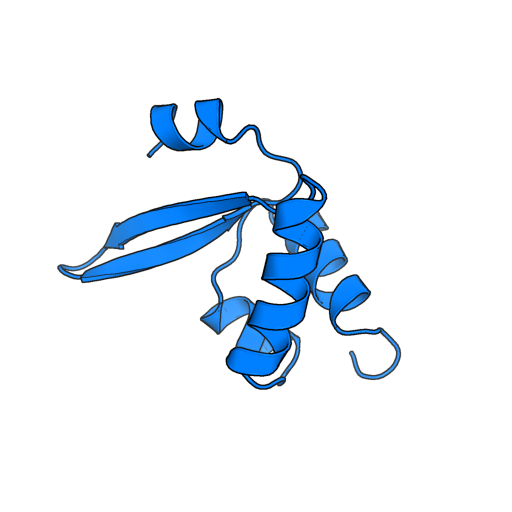351 -7.259 -1.471 1.00 0.00 10 GLN A C 7
ATOM 8161 O O . GLN A 1 10 ? 6.082 -6.324 -1.800 1.00 0.00 10 GLN A O 7
ATOM 8175 N N . LEU A 1 11 ? 4.288 -7.628 -2.176 1.00 0.00 11 LEU A N 7
ATOM 8176 C CA . LEU A 1 11 ? 3.917 -6.954 -3.415 1.00 0.00 11 LEU A CA 7
ATOM 8177 C C . LEU A 1 11 ? 3.537 -5.502 -3.159 1.00 0.00 11 LEU A C 7
ATOM 8178 O O . LEU A 1 11 ? 3.890 -4.612 -3.931 1.00 0.00 11 LEU A O 7
ATOM 8194 N N . ILE A 1 12 ? 2.813 -5.269 -2.067 1.00 0.00 12 ILE A N 7
ATOM 8195 C CA . ILE A 1 12 ? 2.447 -3.916 -1.668 1.00 0.00 12 ILE A CA 7
ATOM 8196 C C . ILE A 1 12 ? 3.682 -3.069 -1.394 1.00 0.00 12 ILE A C 7
ATOM 8197 O O . ILE A 1 12 ? 3.774 -1.925 -1.842 1.00 0.00 12 ILE A O 7
ATOM 8213 N N . LEU A 1 13 ? 4.630 -3.634 -0.656 1.00 0.00 13 LEU A N 7
ATOM 8214 C CA . LEU A 1 13 ? 5.852 -2.922 -0.298 1.00 0.00 13 LEU A CA 7
ATOM 8215 C C . LEU A 1 13 ? 6.680 -2.595 -1.535 1.00 0.00 13 LEU A C 7
ATOM 8216 O O . LEU A 1 13 ? 7.276 -1.522 -1.628 1.00 0.00 13 LEU A O 7
ATOM 8232 N N . ILE A 1 14 ? 6.712 -3.526 -2.482 1.00 0.00 14 ILE A N 7
ATOM 8233 C CA . ILE A 1 14 ? 7.471 -3.341 -3.713 1.00 0.00 14 ILE A CA 7
ATOM 8234 C C . ILE A 1 14 ? 6.909 -2.190 -4.538 1.00 0.00 14 ILE A C 7
ATOM 8235 O O . ILE A 1 14 ? 7.652 -1.327 -5.007 1.00 0.00 14 ILE A O 7
ATOM 8251 N N . ARG A 1 15 ? 5.592 -2.183 -4.713 1.00 0.00 15 ARG A N 7
ATOM 8252 C CA . ARG A 1 15 ? 4.930 -1.158 -5.512 1.00 0.00 15 ARG A CA 7
ATOM 8253 C C . ARG A 1 15 ? 5.063 0.216 -4.865 1.00 0.00 15 ARG A C 7
ATOM 8254 O O . ARG A 1 15 ? 5.270 1.217 -5.550 1.00 0.00 15 ARG A O 7
ATOM 8275 N N . LEU A 1 16 ? 4.942 0.255 -3.543 1.00 0.00 16 LEU A N 7
ATOM 8276 C CA . LEU A 1 16 ? 5.006 1.511 -2.804 1.00 0.00 16 LEU A CA 7
ATOM 8277 C C . LEU A 1 16 ? 6.442 2.001 -2.675 1.00 0.00 16 LEU A C 7
ATOM 8278 O O . LEU A 1 16 ? 6.684 3.176 -2.399 1.00 0.00 16 LEU A O 7
ATOM 8294 N N . SER A 1 17 ? 7.392 1.095 -2.874 1.00 0.00 17 SER A N 7
ATOM 8295 C CA . SER A 1 17 ? 8.804 1.453 -2.878 1.00 0.00 17 SER A CA 7
ATOM 8296 C C . SER A 1 17 ? 9.270 1.846 -4.274 1.00 0.00 17 SER A C 7
ATOM 8297 O O . SER A 1 17 ? 10.282 2.529 -4.434 1.00 0.00 17 SER A O 7
ATOM 8305 N N . ASN A 1 18 ? 8.525 1.410 -5.285 1.00 0.00 18 ASN A N 7
ATOM 8306 C CA . ASN A 1 18 ? 8.834 1.752 -6.668 1.00 0.00 18 ASN A CA 7
ATOM 8307 C C . ASN A 1 18 ? 8.198 3.079 -7.062 1.00 0.00 18 ASN A C 7
ATOM 8308 O O . ASN A 1 18 ? 8.518 3.645 -8.107 1.00 0.00 18 ASN A O 7
ATOM 8319 N N . ARG A 1 19 ? 7.296 3.570 -6.221 1.00 0.00 19 ARG A N 7
ATOM 8320 C CA . ARG A 1 19 ? 6.640 4.851 -6.460 1.00 0.00 19 ARG A CA 7
ATOM 8321 C C . ARG A 1 19 ? 6.595 5.692 -5.191 1.00 0.00 19 ARG A C 7
ATOM 8322 O O . ARG A 1 19 ? 7.004 5.242 -4.122 1.00 0.00 19 ARG A O 7
ATOM 8343 N N . GLY A 1 20 ? 6.097 6.918 -5.317 1.00 0.00 20 GLY A N 7
ATOM 8344 C CA . GLY A 1 20 ? 5.966 7.814 -4.174 1.00 0.00 20 GLY A CA 7
ATOM 8345 C C . GLY A 1 20 ? 4.741 7.464 -3.340 1.00 0.00 20 GLY A C 7
ATOM 8346 O O . GLY A 1 20 ? 4.804 7.435 -2.110 1.00 0.00 20 GLY A O 7
ATOM 8350 N N . CYS A 1 21 ? 3.627 7.198 -4.013 1.00 0.00 21 CYS A N 7
ATOM 8351 C CA . CYS A 1 21 ? 2.360 6.956 -3.335 1.00 0.00 21 CYS A CA 7
ATOM 8352 C C . CYS A 1 21 ? 1.337 6.337 -4.279 1.00 0.00 21 CYS A C 7
ATOM 8353 O O . CYS A 1 21 ? 1.177 6.785 -5.415 1.00 0.00 21 CYS A O 7
ATOM 8361 N N . GLN A 1 22 ? 0.647 5.307 -3.803 1.00 0.00 22 GLN A N 7
ATOM 8362 C CA . GLN A 1 22 ? -0.357 4.621 -4.607 1.00 0.00 22 GLN A CA 7
ATOM 8363 C C . GLN A 1 22 ? -1.668 4.474 -3.845 1.00 0.00 22 GLN A C 7
ATOM 8364 O O . GLN A 1 22 ? -1.696 4.562 -2.619 1.00 0.00 22 GLN A O 7
ATOM 8378 N N . THR A 1 23 ? -2.753 4.253 -4.580 1.00 0.00 23 THR A N 7
ATOM 8379 C CA . THR A 1 23 ? -4.074 4.129 -3.979 1.00 0.00 23 THR A CA 7
ATOM 8380 C C . THR A 1 23 ? -4.432 2.669 -3.732 1.00 0.00 23 THR A C 7
ATOM 8381 O O . THR A 1 23 ? -3.713 1.764 -4.152 1.00 0.00 23 THR A O 7
ATOM 8392 N N . LEU A 1 24 ? -5.550 2.448 -3.048 1.00 0.00 24 LEU A N 7
ATOM 8393 C CA . LEU A 1 24 ? -6.093 1.104 -2.881 1.00 0.00 24 LEU A CA 7
ATOM 8394 C C . LEU A 1 24 ? -6.335 0.437 -4.228 1.00 0.00 24 LEU A C 7
ATOM 8395 O O . LEU A 1 24 ? -6.023 -0.739 -4.414 1.00 0.00 24 LEU A O 7
ATOM 8411 N N . GLU A 1 25 ? -6.892 1.193 -5.166 1.00 0.00 25 GLU A N 7
ATOM 8412 C CA . GLU A 1 25 ? -7.256 0.654 -6.471 1.00 0.00 25 GLU A CA 7
ATOM 8413 C C . GLU A 1 25 ? -6.019 0.345 -7.304 1.00 0.00 25 GLU A C 7
ATOM 8414 O O . GLU A 1 25 ? -5.975 -0.657 -8.019 1.00 0.00 25 GLU A O 7
ATOM 8426 N N . GLU A 1 26 ? -5.015 1.209 -7.206 1.00 0.00 26 GLU A N 7
ATOM 8427 C CA . GLU A 1 26 ? -3.751 0.995 -7.900 1.00 0.00 26 GLU A CA 7
ATOM 8428 C C . GLU A 1 26 ? -3.018 -0.221 -7.350 1.00 0.00 26 GLU A C 7
ATOM 8429 O O . GLU A 1 26 ? -2.419 -0.989 -8.102 1.00 0.00 26 GLU A O 7
ATOM 8441 N N . LEU A 1 27 ? -3.070 -0.391 -6.033 1.00 0.00 27 LEU A N 7
ATOM 8442 C CA . LEU A 1 27 ? -2.466 -1.549 -5.385 1.00 0.00 27 LEU A CA 7
ATOM 8443 C C . LEU A 1 27 ? -3.257 -2.817 -5.675 1.00 0.00 27 LEU A C 7
ATOM 8444 O O . LEU A 1 27 ? -2.700 -3.914 -5.710 1.00 0.00 27 LEU A O 7
ATOM 8460 N N . GLU A 1 28 ? -4.561 -2.661 -5.882 1.00 0.00 28 GLU A N 7
ATOM 8461 C CA . GLU A 1 28 ? -5.408 -3.770 -6.301 1.00 0.00 28 GLU A CA 7
ATOM 8462 C C . GLU A 1 28 ? -5.025 -4.262 -7.691 1.00 0.00 28 GLU A C 7
ATOM 8463 O O . GLU A 1 28 ? -4.905 -5.465 -7.922 1.00 0.00 28 GLU A O 7
ATOM 8475 N N . GLU A 1 29 ? -4.834 -3.325 -8.613 1.00 0.00 29 GLU A N 7
ATOM 8476 C CA . GLU A 1 29 ? -4.508 -3.664 -9.993 1.00 0.00 29 GLU A CA 7
ATOM 8477 C C . GLU A 1 29 ? -3.093 -4.216 -10.105 1.00 0.00 29 GLU A C 7
ATOM 8478 O O . GLU A 1 29 ? -2.751 -4.881 -11.083 1.00 0.00 29 GLU A O 7
ATOM 8490 N N . PHE A 1 30 ? -2.273 -3.936 -9.097 1.00 0.00 30 PHE A N 7
ATOM 8491 C CA . PHE A 1 30 ? -0.910 -4.456 -9.051 1.00 0.00 30 PHE A CA 7
ATOM 8492 C C . PHE A 1 30 ? -0.882 -5.878 -8.503 1.00 0.00 30 PHE A C 7
ATOM 8493 O O . PHE A 1 30 ? -0.419 -6.802 -9.172 1.00 0.00 30 PHE A O 7
ATOM 8510 N N . THR A 1 31 ? -1.378 -6.046 -7.282 1.00 0.00 31 THR A N 7
ATOM 8511 C CA . THR A 1 31 ? -1.218 -7.300 -6.557 1.00 0.00 31 THR A CA 7
ATOM 8512 C C . THR A 1 31 ? -2.133 -8.381 -7.117 1.00 0.00 31 THR A C 7
ATOM 8513 O O . THR A 1 31 ? -1.880 -9.574 -6.943 1.00 0.00 31 THR A O 7
ATOM 8524 N N . GLN A 1 32 ? -3.200 -7.958 -7.788 1.00 0.00 32 GLN A N 7
ATOM 8525 C CA . GLN A 1 32 ? -4.221 -8.883 -8.265 1.00 0.00 32 GLN A CA 7
ATOM 8526 C C . GLN A 1 32 ? -5.032 -9.452 -7.107 1.00 0.00 32 GLN A C 7
ATOM 8527 O O . GLN A 1 32 ? -5.807 -10.392 -7.282 1.00 0.00 32 GLN A O 7
ATOM 8541 N N . ALA A 1 33 ? -4.849 -8.875 -5.923 1.00 0.00 33 ALA A N 7
ATOM 8542 C CA . ALA A 1 33 ? -5.521 -9.359 -4.725 1.00 0.00 33 ALA A CA 7
ATOM 8543 C C . ALA A 1 33 ? -6.929 -8.787 -4.611 1.00 0.00 33 ALA A C 7
ATOM 8544 O O . ALA A 1 33 ? -7.204 -7.692 -5.101 1.00 0.00 33 ALA A O 7
ATOM 8551 N N . LYS A 1 34 ? -7.817 -9.535 -3.965 1.00 0.00 34 LYS A N 7
ATOM 8552 C CA . LYS A 1 34 ? -9.171 -9.062 -3.705 1.00 0.00 34 LYS A CA 7
ATOM 8553 C C . LYS A 1 34 ? -9.163 -7.817 -2.828 1.00 0.00 34 LYS A C 7
ATOM 8554 O O . LYS A 1 34 ? -8.463 -7.765 -1.816 1.00 0.00 34 LYS A O 7
ATOM 8573 N N . ARG A 1 35 ? -9.942 -6.816 -3.221 1.00 0.00 35 ARG A N 7
ATOM 8574 C CA . ARG A 1 35 ? -9.976 -5.545 -2.509 1.00 0.00 35 ARG A CA 7
ATOM 8575 C C . ARG A 1 35 ? -10.246 -5.753 -1.024 1.00 0.00 35 ARG A C 7
ATOM 8576 O O . ARG A 1 35 ? -9.669 -5.071 -0.176 1.00 0.00 35 ARG A O 7
ATOM 8597 N N . GLU A 1 36 ? -11.127 -6.698 -0.716 1.00 0.00 36 GLU A N 7
ATOM 8598 C CA . GLU A 1 36 ? -11.502 -6.975 0.665 1.00 0.00 36 GLU A CA 7
ATOM 8599 C C . GLU A 1 36 ? -10.273 -7.235 1.529 1.00 0.00 36 GLU A C 7
ATOM 8600 O O . GLU A 1 36 ? -10.117 -6.645 2.598 1.00 0.00 36 GLU A O 7
ATOM 8612 N N . VAL A 1 37 ? -9.402 -8.121 1.057 1.00 0.00 37 VAL A N 7
ATOM 8613 C CA . VAL A 1 37 ? -8.250 -8.553 1.838 1.00 0.00 37 VAL A CA 7
ATOM 8614 C C . VAL A 1 37 ? -7.066 -7.617 1.636 1.00 0.00 37 VAL A C 7
ATOM 8615 O O . VAL A 1 37 ? -6.162 -7.553 2.468 1.00 0.00 37 VAL A O 7
ATOM 8628 N N . LEU A 1 38 ? -7.075 -6.890 0.522 1.00 0.00 38 LEU A N 7
ATOM 8629 C CA . LEU A 1 38 ? -6.057 -5.883 0.256 1.00 0.00 38 LEU A CA 7
ATOM 8630 C C . LEU A 1 38 ? -6.119 -4.752 1.275 1.00 0.00 38 LEU A C 7
ATOM 8631 O O . LEU A 1 38 ? -5.103 -4.364 1.849 1.00 0.00 38 LEU A O 7
ATOM 8647 N N . LEU A 1 39 ? -7.320 -4.227 1.494 1.00 0.00 39 LEU A N 7
ATOM 8648 C CA . LEU A 1 39 ? -7.514 -3.121 2.424 1.00 0.00 39 LEU A CA 7
ATOM 8649 C C . LEU A 1 39 ? -7.177 -3.536 3.851 1.00 0.00 39 LEU A C 7
ATOM 8650 O O . LEU A 1 39 ? -6.650 -2.741 4.630 1.00 0.00 39 LEU A O 7
ATOM 8666 N N . VAL A 1 40 ? -7.483 -4.783 4.188 1.00 0.00 40 VAL A N 7
ATOM 8667 C CA . VAL A 1 40 ? -7.165 -5.323 5.505 1.00 0.00 40 VAL A CA 7
ATOM 8668 C C . VAL A 1 40 ? -5.660 -5.363 5.734 1.00 0.00 40 VAL A C 7
ATOM 8669 O O . VAL A 1 40 ? -5.173 -4.974 6.796 1.00 0.00 40 VAL A O 7
ATOM 8682 N N . THR A 1 41 ? -4.926 -5.835 4.732 1.00 0.00 41 THR A N 7
ATOM 8683 C CA . THR A 1 41 ? -3.471 -5.891 4.808 1.00 0.00 41 THR A CA 7
ATOM 8684 C C . THR A 1 41 ? -2.871 -4.496 4.937 1.00 0.00 41 THR A C 7
ATOM 8685 O O . THR A 1 41 ? -1.937 -4.280 5.708 1.00 0.00 41 THR A O 7
ATOM 8696 N N . LEU A 1 42 ? -3.415 -3.552 4.176 1.00 0.00 42 LEU A N 7
ATOM 8697 C CA . LEU A 1 42 ? -2.956 -2.1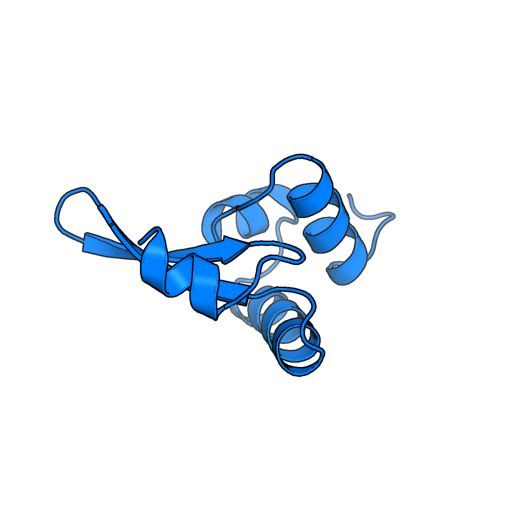69 4.228 1.00 0.00 42 LEU A CA 7
ATOM 8698 C C . LEU A 1 42 ? -3.237 -1.545 5.588 1.00 0.00 42 LEU A C 7
ATOM 8699 O O . LEU A 1 42 ? -2.430 -0.774 6.107 1.00 0.00 42 LEU A O 7
ATOM 8715 N N . THR A 1 43 ? -4.387 -1.883 6.162 1.00 0.00 43 THR A N 7
ATOM 8716 C CA . THR A 1 43 ? -4.743 -1.419 7.498 1.00 0.00 43 THR A CA 7
ATOM 8717 C C . THR A 1 43 ? -3.794 -1.985 8.548 1.00 0.00 43 THR A C 7
ATOM 8718 O O . THR A 1 43 ? -3.388 -1.283 9.474 1.00 0.00 43 THR A O 7
ATOM 8729 N N . ARG A 1 44 ? -3.446 -3.258 8.397 1.00 0.00 44 ARG A N 7
ATOM 8730 C CA . ARG A 1 44 ? -2.522 -3.912 9.317 1.00 0.00 44 ARG A CA 7
ATOM 8731 C C . ARG A 1 44 ? -1.132 -3.295 9.233 1.00 0.00 44 ARG A C 7
ATOM 8732 O O . ARG A 1 44 ? -0.456 -3.126 10.249 1.00 0.00 44 ARG A O 7
ATOM 8753 N N . LEU A 1 45 ? -0.710 -2.960 8.020 1.00 0.00 45 LEU A N 7
ATOM 8754 C CA . LEU A 1 45 ? 0.559 -2.272 7.813 1.00 0.00 45 LEU A CA 7
ATOM 8755 C C . LEU A 1 45 ? 0.540 -0.881 8.432 1.00 0.00 45 LEU A C 7
ATOM 8756 O O . LEU A 1 45 ? 1.536 -0.431 8.999 1.00 0.00 45 LEU A O 7
ATOM 8772 N N . HIS A 1 46 ? -0.597 -0.204 8.324 1.00 0.00 46 HIS A N 7
ATOM 8773 C CA . HIS A 1 46 ? -0.763 1.117 8.912 1.00 0.00 46 HIS A CA 7
ATOM 8774 C C . HIS A 1 46 ? -0.657 1.062 10.431 1.00 0.00 46 HIS A C 7
ATOM 8775 O O . HIS A 1 46 ? -0.036 1.924 11.052 1.00 0.00 46 HIS A O 7
ATOM 8789 N N . GLN A 1 47 ? -1.267 0.041 11.024 1.00 0.00 47 GLN A N 7
ATOM 8790 C CA . GLN A 1 47 ? -1.184 -0.169 12.464 1.00 0.00 47 GLN A CA 7
ATOM 8791 C C . GLN A 1 47 ? 0.240 -0.501 12.890 1.00 0.00 47 GLN A C 7
ATOM 8792 O O . GLN A 1 47 ? 0.661 -0.166 13.998 1.00 0.00 47 GLN A O 7
ATOM 8806 N N . ARG A 1 48 ? 0.978 -1.163 12.006 1.00 0.00 48 ARG A N 7
ATOM 8807 C CA . ARG A 1 48 ? 2.379 -1.479 12.261 1.00 0.00 48 ARG A CA 7
ATOM 8808 C C . ARG A 1 48 ? 3.248 -0.231 12.184 1.00 0.00 48 ARG A C 7
ATOM 8809 O O . ARG A 1 48 ? 4.307 -0.161 12.806 1.00 0.00 48 ARG A O 7
ATOM 8830 N N . GLY A 1 49 ? 2.794 0.754 11.416 1.00 0.00 49 GLY A N 7
ATOM 8831 C CA . GLY A 1 49 ? 3.563 1.974 11.200 1.00 0.00 49 GLY A CA 7
ATOM 8832 C C . GLY A 1 49 ? 4.372 1.896 9.913 1.00 0.00 49 GLY A C 7
ATOM 8833 O O . GLY A 1 49 ? 5.331 2.645 9.724 1.00 0.00 49 GLY A O 7
ATOM 8837 N N . VAL A 1 50 ? 3.982 0.983 9.030 1.00 0.00 50 VAL A N 7
ATOM 8838 C CA . VAL A 1 50 ? 4.699 0.773 7.778 1.00 0.00 50 VAL A CA 7
ATOM 8839 C C . VAL A 1 50 ? 4.263 1.776 6.718 1.00 0.00 50 VAL A C 7
ATOM 8840 O O . VAL A 1 50 ? 5.094 2.391 6.051 1.00 0.00 50 VAL A O 7
ATOM 8853 N N . ILE A 1 51 ? 2.952 1.935 6.566 1.00 0.00 51 ILE A N 7
ATOM 8854 C CA . ILE A 1 51 ? 2.402 2.901 5.622 1.00 0.00 51 ILE A CA 7
ATOM 8855 C C . ILE A 1 51 ? 1.449 3.868 6.315 1.00 0.00 51 ILE A C 7
ATOM 8856 O O . ILE A 1 51 ? 0.951 3.588 7.406 1.00 0.00 51 ILE A O 7
ATOM 8872 N N . TYR A 1 52 ? 1.199 5.005 5.676 1.00 0.00 52 TYR A N 7
ATOM 8873 C CA . TYR A 1 52 ? 0.269 5.994 6.207 1.00 0.00 52 TYR A CA 7
ATOM 8874 C C . TYR A 1 52 ? -0.743 6.422 5.152 1.00 0.00 52 TYR A C 7
ATOM 8875 O O . TYR A 1 52 ? -0.399 6.593 3.982 1.00 0.00 52 TYR A O 7
ATOM 8893 N N . ARG A 1 53 ? -1.992 6.593 5.571 1.00 0.00 53 ARG A N 7
ATOM 8894 C CA . ARG A 1 53 ? -3.066 6.945 4.653 1.00 0.00 53 ARG A CA 7
ATOM 8895 C C . ARG A 1 53 ? -3.372 8.437 4.705 1.00 0.00 53 ARG A C 7
ATOM 8896 O O . ARG A 1 53 ? -3.557 9.004 5.783 1.00 0.00 53 ARG A O 7
ATOM 8917 N N . LYS A 1 54 ? -3.423 9.067 3.536 1.00 0.00 54 LYS A N 7
ATOM 8918 C CA . LYS A 1 54 ? -3.802 10.472 3.440 1.00 0.00 54 LYS A CA 7
ATOM 8919 C C . LYS A 1 54 ? -4.990 10.658 2.505 1.00 0.00 54 LYS A C 7
ATOM 8920 O O . LYS A 1 54 ? -5.255 9.817 1.646 1.00 0.00 54 LYS A O 7
ATOM 8939 N N . TRP A 1 55 ? -5.702 11.767 2.675 1.00 0.00 55 TRP A N 7
ATOM 8940 C CA . TRP A 1 55 ? -6.904 12.033 1.896 1.00 0.00 55 TRP A CA 7
ATOM 8941 C C . TRP A 1 55 ? -6.706 13.220 0.963 1.00 0.00 55 TRP A C 7
ATOM 8942 O O . TRP A 1 55 ? -6.329 14.308 1.398 1.00 0.00 55 TRP A O 7
ATOM 8963 N N . ARG A 1 56 ? -6.964 13.005 -0.324 1.00 0.00 56 ARG A N 7
ATOM 8964 C CA . ARG A 1 56 ? -6.938 14.087 -1.302 1.00 0.00 56 ARG A CA 7
ATOM 8965 C C . ARG A 1 56 ? -8.342 14.420 -1.791 1.00 0.00 56 ARG A C 7
ATOM 8966 O O . ARG A 1 56 ? -9.069 13.545 -2.263 1.00 0.00 56 ARG A O 7
ATOM 8987 N N . HIS A 1 57 ? -8.717 15.690 -1.679 1.00 0.00 57 HIS A N 7
ATOM 8988 C CA . HIS A 1 57 ? -10.044 16.135 -2.083 1.00 0.00 57 HIS A CA 7
ATOM 8989 C C . HIS A 1 57 ? -10.052 16.592 -3.537 1.00 0.00 57 HIS A C 7
ATOM 8990 O O . HIS A 1 57 ? -9.214 17.392 -3.950 1.00 0.00 57 HIS A O 7
ATOM 9004 N N . PHE A 1 58 ? -11.005 16.079 -4.308 1.00 0.00 58 PHE A N 7
ATOM 9005 C CA . PHE A 1 58 ? -11.104 16.408 -5.724 1.00 0.00 58 PHE A CA 7
ATOM 9006 C C . PHE A 1 58 ? -12.528 16.226 -6.232 1.00 0.00 58 PHE A C 7
ATOM 9007 O O . PHE A 1 58 ? -13.118 15.155 -6.092 1.00 0.00 58 PHE A O 7
ATOM 9024 N N . SER A 1 59 ? -13.079 17.281 -6.825 1.00 0.00 59 SER A N 7
ATOM 9025 C CA . SER A 1 59 ? -14.441 17.246 -7.344 1.00 0.00 59 SER A CA 7
ATOM 9026 C C . SER A 1 59 ? -15.430 16.827 -6.265 1.00 0.00 59 SER A C 7
ATOM 9027 O O . SER A 1 59 ? -16.416 16.144 -6.543 1.00 0.00 59 SER A O 7
ATOM 9035 N N . GLY A 1 60 ? -15.163 17.241 -5.031 1.00 0.00 60 GLY A N 7
ATOM 9036 C CA . GLY A 1 60 ? -16.075 16.986 -3.922 1.00 0.00 60 GLY A CA 7
ATOM 9037 C C . GLY A 1 60 ? -16.020 15.528 -3.488 1.00 0.00 60 GLY A C 7
ATOM 9038 O O . GLY A 1 60 ? -16.968 15.010 -2.896 1.00 0.00 60 GLY A O 7
ATOM 9042 N N . ARG A 1 61 ? -14.905 14.869 -3.783 1.00 0.00 61 ARG A N 7
ATOM 9043 C CA . ARG A 1 61 ? -14.731 13.463 -3.439 1.00 0.00 61 ARG A CA 7
ATOM 9044 C C . ARG A 1 61 ? -13.419 13.236 -2.698 1.00 0.00 61 ARG A C 7
ATOM 9045 O O . ARG A 1 61 ? -12.418 13.895 -2.975 1.00 0.00 61 ARG A O 7
ATOM 9066 N N . LYS A 1 62 ? -13.431 12.299 -1.757 1.00 0.00 62 LYS A N 7
ATOM 9067 C CA . LYS A 1 62 ? -12.265 12.038 -0.921 1.00 0.00 62 LYS A CA 7
ATOM 9068 C C . LYS A 1 62 ? -11.525 10.789 -1.383 1.00 0.00 62 LYS A C 7
ATOM 9069 O O . LYS A 1 62 ? -12.011 9.671 -1.218 1.00 0.00 62 LYS A O 7
ATOM 9088 N N . TYR A 1 63 ? -10.345 10.988 -1.963 1.00 0.00 63 TYR A N 7
ATOM 9089 C CA . TYR A 1 63 ? -9.545 9.879 -2.469 1.00 0.00 63 TYR A CA 7
ATOM 9090 C C . TYR A 1 63 ? -8.494 9.451 -1.453 1.00 0.00 63 TYR A C 7
ATOM 9091 O O . TYR A 1 63 ? -7.845 10.288 -0.825 1.00 0.00 63 TYR A O 7
ATOM 9109 N N . ARG A 1 64 ? -8.330 8.142 -1.295 1.00 0.00 64 ARG A N 7
ATOM 9110 C CA . ARG A 1 64 ? -7.425 7.598 -0.289 1.00 0.00 64 ARG A CA 7
ATOM 9111 C C . ARG A 1 64 ? -6.096 7.186 -0.910 1.00 0.00 64 ARG A C 7
ATOM 9112 O O . ARG A 1 64 ? -6.058 6.376 -1.837 1.00 0.00 64 ARG A O 7
ATOM 9133 N N . GLU A 1 65 ? -5.009 7.748 -0.393 1.00 0.00 65 GLU A N 7
ATOM 9134 C CA . GLU A 1 65 ? -3.680 7.479 -0.929 1.00 0.00 65 GLU A CA 7
ATOM 9135 C C . GLU A 1 65 ? -2.747 6.947 0.152 1.00 0.00 65 GLU A C 7
ATOM 9136 O O . GLU A 1 65 ? -2.709 7.471 1.265 1.00 0.00 65 GLU A O 7
ATOM 9148 N N . TYR A 1 66 ? -1.995 5.904 -0.182 1.00 0.00 66 TYR A N 7
ATOM 9149 C CA . TYR A 1 66 ? -1.125 5.245 0.784 1.00 0.00 66 TYR A CA 7
ATOM 9150 C C . TYR A 1 66 ? 0.342 5.544 0.499 1.00 0.00 66 TYR A C 7
ATOM 9151 O O . TYR A 1 66 ? 0.804 5.402 -0.633 1.00 0.00 66 TYR A O 7
ATOM 9169 N N . CYS A 1 67 ? 1.067 5.959 1.530 1.00 0.00 67 CYS A N 7
ATOM 9170 C CA . CYS A 1 67 ? 2.490 6.249 1.399 1.00 0.00 67 CYS A CA 7
ATOM 9171 C C . CYS A 1 67 ? 3.327 5.303 2.252 1.00 0.00 67 CYS A C 7
ATOM 9172 O O . CYS A 1 67 ? 2.918 4.913 3.345 1.00 0.00 67 CYS A O 7
ATOM 9180 N N . LEU A 1 68 ? 4.501 4.939 1.745 1.00 0.00 68 LEU A N 7
ATOM 9181 C CA . LEU A 1 68 ? 5.366 3.985 2.426 1.00 0.00 68 LEU A CA 7
ATOM 9182 C C . LEU A 1 68 ? 6.525 4.690 3.121 1.00 0.00 68 LEU A C 7
ATOM 9183 O O . LEU A 1 68 ? 7.256 5.460 2.500 1.00 0.00 68 LEU A O 7
ATOM 9199 N N . LYS A 1 69 ? 6.687 4.420 4.412 1.00 0.00 69 LYS A N 7
ATOM 9200 C CA . LYS A 1 69 ? 7.768 5.014 5.188 1.00 0.00 69 LYS A CA 7
ATOM 9201 C C . LYS A 1 69 ? 8.805 3.968 5.577 1.00 0.00 69 LYS A C 7
ATOM 9202 O O . LYS A 1 69 ? 9.807 4.283 6.221 1.00 0.00 69 LYS A O 7
ATOM 9221 N N . HIS A 1 70 ? 8.559 2.723 5.184 1.00 0.00 70 HIS A N 7
ATOM 9222 C CA . HIS A 1 70 ? 9.494 1.637 5.451 1.00 0.00 70 HIS A CA 7
ATOM 9223 C C . HIS A 1 70 ? 10.862 1.928 4.846 1.00 0.00 70 HIS A C 7
ATOM 9224 O O . HIS A 1 70 ? 10.974 2.245 3.662 1.00 0.00 70 HIS A O 7
ATOM 9238 N N . ARG A 1 71 ? 11.902 1.817 5.667 1.00 0.00 71 ARG A N 7
ATOM 9239 C CA . ARG A 1 71 ? 13.267 2.040 5.209 1.00 0.00 71 ARG A CA 7
ATOM 9240 C C . ARG A 1 71 ? 13.855 0.776 4.594 1.00 0.00 71 ARG A C 7
ATOM 9241 O O . ARG A 1 71 ? 14.120 -0.201 5.295 1.00 0.00 71 ARG A O 7
ATOM 9262 N N . ASP A 1 72 ? 14.059 0.801 3.283 1.00 0.00 72 ASP A N 7
ATOM 9263 C CA . ASP A 1 72 ? 14.638 -0.335 2.575 1.00 0.00 72 ASP A CA 7
ATOM 9264 C C . ASP A 1 72 ? 16.110 -0.510 2.925 1.00 0.00 72 ASP A C 7
ATOM 9265 O O . ASP A 1 72 ? 16.605 -1.633 3.025 1.00 0.00 72 ASP A O 7
ATOM 9274 N N . GLU A 1 73 ? 16.805 0.607 3.112 1.00 0.00 73 GLU A N 7
ATOM 9275 C CA . GLU A 1 73 ? 18.204 0.578 3.523 1.00 0.00 73 GLU A CA 7
ATOM 9276 C C . GLU A 1 73 ? 18.364 -0.079 4.888 1.00 0.00 73 GLU A C 7
ATOM 9277 O O . GLU A 1 73 ? 19.208 -0.956 5.069 1.00 0.00 73 GLU A O 7
ATOM 9289 N N . LEU A 1 74 ? 17.550 0.352 5.845 1.00 0.00 74 LEU A N 7
ATOM 9290 C CA . LEU A 1 74 ? 17.582 -0.213 7.189 1.00 0.00 74 LEU A CA 7
ATOM 9291 C C . LEU A 1 74 ? 17.245 -1.698 7.169 1.00 0.00 74 LEU A C 7
ATOM 9292 O O . LEU A 1 74 ? 17.875 -2.497 7.863 1.00 0.00 74 LEU A O 7
ATOM 9308 N N . ALA A 1 75 ? 16.247 -2.063 6.371 1.00 0.00 75 ALA A N 7
ATOM 9309 C CA . ALA A 1 75 ? 15.864 -3.461 6.214 1.00 0.00 75 ALA A CA 7
ATOM 9310 C C . ALA A 1 75 ? 17.040 -4.304 5.737 1.00 0.00 75 ALA A C 7
ATOM 9311 O O . ALA A 1 75 ? 17.286 -5.394 6.255 1.00 0.00 75 ALA A O 7
ATOM 9318 N N . ASP A 1 76 ? 17.763 -3.795 4.746 1.00 0.00 76 ASP A N 7
ATOM 9319 C CA . ASP A 1 76 ? 18.921 -4.497 4.204 1.00 0.00 76 ASP A CA 7
ATOM 9320 C C . ASP A 1 76 ? 20.041 -4.592 5.232 1.00 0.00 76 ASP A C 7
ATOM 9321 O O . ASP A 1 76 ? 20.766 -5.584 5.284 1.00 0.00 76 ASP A O 7
ATOM 9330 N N . LEU A 1 77 ? 20.176 -3.552 6.049 1.00 0.00 77 LEU A N 7
ATOM 9331 C CA . LEU A 1 77 ? 21.158 -3.547 7.126 1.00 0.00 77 LEU A CA 7
ATOM 9332 C C . LEU A 1 77 ? 20.813 -4.581 8.192 1.00 0.00 77 LEU A C 7
ATOM 9333 O O . LEU A 1 77 ? 21.700 -5.192 8.787 1.00 0.00 77 LEU A O 7
ATOM 9349 N N . GLU A 1 78 ? 19.518 -4.772 8.426 1.00 0.00 78 GLU A N 7
ATOM 9350 C CA . GLU A 1 78 ? 19.052 -5.780 9.370 1.00 0.00 78 GLU A CA 7
ATOM 9351 C C . GLU A 1 78 ? 19.213 -7.183 8.801 1.00 0.00 78 GLU A C 7
ATOM 9352 O O . GLU A 1 78 ? 19.433 -8.142 9.540 1.00 0.00 78 GLU A O 7
ATOM 9364 N N . HIS A 1 79 ? 19.098 -7.298 7.482 1.00 0.00 79 HIS A N 7
ATOM 9365 C CA . HIS A 1 79 ? 19.269 -8.578 6.806 1.00 0.00 79 HIS A CA 7
ATOM 9366 C C . HIS A 1 79 ? 20.717 -9.047 6.872 1.00 0.00 79 HIS A C 7
ATOM 9367 O O . HIS A 1 79 ? 21.134 -9.572 7.867 1.00 0.00 79 HIS A O 7
ATOM 9381 N N . LYS A 1 3 ? 4.903 -13.023 -10.286 1.00 0.00 3 LYS A N 8
ATOM 9382 C CA . LYS A 1 3 ? 4.235 -12.440 -9.129 1.00 0.00 3 LYS A CA 8
ATOM 9383 C C . LYS A 1 3 ? 3.706 -13.521 -8.196 1.00 0.00 3 LYS A C 8
ATOM 9384 O O . LYS A 1 3 ? 3.580 -13.308 -6.990 1.00 0.00 3 LYS A O 8
ATOM 9403 N N . ALA A 1 4 ? 3.395 -14.684 -8.761 1.00 0.00 4 ALA A N 8
ATOM 9404 C CA . ALA A 1 4 ? 2.825 -15.783 -7.991 1.00 0.00 4 ALA A CA 8
ATOM 9405 C C . ALA A 1 4 ? 3.810 -16.297 -6.951 1.00 0.00 4 ALA A C 8
ATOM 9406 O O . ALA A 1 4 ? 3.415 -16.763 -5.882 1.00 0.00 4 ALA A O 8
ATOM 9413 N N . LYS A 1 5 ? 5.097 -16.214 -7.270 1.00 0.00 5 LYS A N 8
ATOM 9414 C CA . LYS A 1 5 ? 6.145 -16.650 -6.355 1.00 0.00 5 LYS A CA 8
ATOM 9415 C C . LYS A 1 5 ? 6.217 -15.746 -5.130 1.00 0.00 5 LYS A C 8
ATOM 9416 O O . LYS A 1 5 ? 6.597 -16.185 -4.045 1.00 0.00 5 LYS A O 8
ATOM 9435 N N . LEU A 1 6 ? 5.853 -14.482 -5.313 1.00 0.00 6 LEU A N 8
ATOM 9436 C CA . LEU A 1 6 ? 5.863 -13.516 -4.220 1.00 0.00 6 LEU A CA 8
ATOM 9437 C C . LEU A 1 6 ? 4.548 -13.543 -3.451 1.00 0.00 6 LEU A C 8
ATOM 9438 O O . LEU A 1 6 ? 3.491 -13.820 -4.018 1.00 0.00 6 LEU A O 8
ATOM 9454 N N . SER A 1 7 ? 4.620 -13.253 -2.156 1.00 0.00 7 SER A N 8
ATOM 9455 C CA . SER A 1 7 ? 3.423 -13.107 -1.336 1.00 0.00 7 SER A CA 8
ATOM 9456 C C . SER A 1 7 ? 2.739 -11.770 -1.589 1.00 0.00 7 SER A C 8
ATOM 9457 O O . SER A 1 7 ? 3.290 -10.899 -2.263 1.00 0.00 7 SER A O 8
ATOM 9465 N N . LEU A 1 8 ? 1.537 -11.614 -1.047 1.00 0.00 8 LEU A N 8
ATOM 9466 C CA . LEU A 1 8 ? 0.819 -10.347 -1.126 1.00 0.00 8 LEU A CA 8
ATOM 9467 C C . LEU A 1 8 ? 1.603 -9.229 -0.451 1.00 0.00 8 LEU A C 8
ATOM 9468 O O . LEU A 1 8 ? 1.725 -8.130 -0.993 1.00 0.00 8 LEU A O 8
ATOM 9484 N N . THR A 1 9 ? 2.133 -9.515 0.732 1.00 0.00 9 THR A N 8
ATOM 9485 C CA . THR A 1 9 ? 2.948 -8.550 1.461 1.00 0.00 9 THR A CA 8
ATOM 9486 C C . THR A 1 9 ? 4.180 -8.153 0.660 1.00 0.00 9 THR A C 8
ATOM 9487 O O . THR A 1 9 ? 4.521 -6.973 0.567 1.00 0.00 9 THR A O 8
ATOM 9498 N N . GLN A 1 10 ? 4.848 -9.144 0.082 1.00 0.00 10 GLN A N 8
ATOM 9499 C CA . GLN A 1 10 ? 6.052 -8.903 -0.704 1.00 0.00 10 GLN A CA 8
ATOM 9500 C C . GLN A 1 10 ? 5.741 -8.088 -1.954 1.00 0.00 10 GLN A C 8
ATOM 9501 O O . GLN A 1 10 ? 6.462 -7.149 -2.290 1.00 0.00 10 GLN A O 8
ATOM 9515 N N . LEU A 1 11 ? 4.663 -8.455 -2.638 1.00 0.00 11 LEU A N 8
ATOM 9516 C CA . LEU A 1 11 ? 4.240 -7.745 -3.840 1.00 0.00 11 LEU A CA 8
ATOM 9517 C C . LEU A 1 11 ? 3.948 -6.281 -3.539 1.00 0.00 11 LEU A C 8
ATOM 9518 O O . LEU A 1 11 ? 4.360 -5.390 -4.282 1.00 0.00 11 LEU A O 8
ATOM 9534 N N . ILE A 1 12 ? 3.234 -6.037 -2.445 1.00 0.00 12 ILE A N 8
ATOM 9535 C CA . ILE A 1 12 ? 2.869 -4.680 -2.054 1.00 0.00 12 ILE A CA 8
ATOM 9536 C C . ILE A 1 12 ? 4.105 -3.839 -1.763 1.00 0.00 12 ILE A C 8
ATOM 9537 O O . ILE A 1 12 ? 4.249 -2.733 -2.282 1.00 0.00 12 ILE A O 8
ATOM 9553 N N . LEU A 1 13 ? 4.992 -4.371 -0.931 1.00 0.00 13 LEU A N 8
ATOM 9554 C CA . LEU A 1 13 ? 6.126 -3.603 -0.428 1.00 0.00 13 LEU A CA 8
ATOM 9555 C C . LEU A 1 13 ? 7.181 -3.406 -1.509 1.00 0.00 13 LEU A C 8
ATOM 9556 O O . LEU A 1 13 ? 7.838 -2.367 -1.566 1.00 0.00 13 LEU A O 8
ATOM 9572 N N . ILE A 1 14 ? 7.339 -4.411 -2.365 1.00 0.00 14 ILE A N 8
ATOM 9573 C CA . ILE A 1 14 ? 8.267 -4.324 -3.484 1.00 0.00 14 ILE A CA 8
ATOM 9574 C C . ILE A 1 14 ? 7.802 -3.297 -4.509 1.00 0.00 14 ILE A C 8
ATOM 9575 O O . ILE A 1 14 ? 8.606 -2.546 -5.058 1.00 0.00 14 ILE A O 8
ATOM 9591 N N . ARG A 1 15 ? 6.498 -3.271 -4.763 1.00 0.00 15 ARG A N 8
ATOM 9592 C CA . ARG A 1 15 ? 5.910 -2.279 -5.654 1.00 0.00 15 ARG A CA 8
ATOM 9593 C C . ARG A 1 15 ? 6.052 -0.874 -5.083 1.00 0.00 15 ARG A C 8
ATOM 9594 O O . ARG A 1 15 ? 6.371 0.070 -5.806 1.00 0.00 15 ARG A O 8
ATOM 9615 N N . LEU A 1 16 ? 5.813 -0.742 -3.783 1.00 0.00 16 LEU A N 8
ATOM 9616 C CA . LEU A 1 16 ? 5.890 0.554 -3.119 1.00 0.00 16 LEU A CA 8
ATOM 9617 C C . LEU A 1 16 ? 7.328 1.047 -3.035 1.00 0.00 16 LEU A C 8
ATOM 9618 O O . LEU A 1 16 ? 7.585 2.250 -3.054 1.00 0.00 16 LEU A O 8
ATOM 9634 N N . SER A 1 17 ? 8.265 0.109 -2.943 1.00 0.00 17 SER A N 8
ATOM 9635 C CA . SER A 1 17 ? 9.682 0.446 -2.869 1.00 0.00 17 SER A CA 8
ATOM 9636 C C . SER A 1 17 ? 10.216 0.885 -4.226 1.00 0.00 17 SER A C 8
ATOM 9637 O O . SER A 1 17 ? 11.252 1.546 -4.312 1.00 0.00 17 SER A O 8
ATOM 9645 N N . ASN A 1 18 ? 9.505 0.513 -5.285 1.00 0.00 18 ASN A N 8
ATOM 9646 C CA . ASN A 1 18 ? 9.910 0.860 -6.640 1.00 0.00 18 ASN A CA 8
ATOM 9647 C C . ASN A 1 18 ? 9.546 2.301 -6.974 1.00 0.00 18 ASN A C 8
ATOM 9648 O O . ASN A 1 18 ? 10.377 3.066 -7.463 1.00 0.00 18 ASN A O 8
ATOM 9659 N N . ARG A 1 19 ? 8.298 2.667 -6.705 1.00 0.00 19 ARG A N 8
ATOM 9660 C CA . ARG A 1 19 ? 7.774 3.966 -7.112 1.00 0.00 19 ARG A CA 8
ATOM 9661 C C . ARG A 1 19 ? 7.509 4.856 -5.906 1.00 0.00 19 ARG A C 8
ATOM 9662 O O . ARG A 1 19 ? 7.034 5.983 -6.046 1.00 0.00 19 ARG A O 8
ATOM 9683 N N . GLY A 1 20 ? 7.818 4.344 -4.720 1.00 0.00 20 GLY A N 8
ATOM 9684 C CA . GLY A 1 20 ? 7.789 5.151 -3.506 1.00 0.00 20 GLY A CA 8
ATOM 9685 C C . GLY A 1 20 ? 6.402 5.144 -2.873 1.00 0.00 20 GLY A C 8
ATOM 9686 O O . GLY A 1 20 ? 6.257 4.883 -1.678 1.00 0.00 20 GLY A O 8
ATOM 9690 N N . CYS A 1 21 ? 5.388 5.432 -3.681 1.00 0.00 21 CYS A N 8
ATOM 9691 C CA . CYS A 1 21 ? 4.010 5.450 -3.203 1.00 0.00 21 CYS A CA 8
ATOM 9692 C C . CYS A 1 21 ? 3.038 5.061 -4.310 1.00 0.00 21 CYS A C 8
ATOM 9693 O O . CYS A 1 21 ? 3.205 5.460 -5.463 1.00 0.00 21 CYS A O 8
ATOM 9701 N N . GLN A 1 22 ? 2.024 4.281 -3.952 1.00 0.00 22 GLN A N 8
ATOM 9702 C CA . GLN A 1 22 ? 1.033 3.823 -4.919 1.00 0.00 22 GLN A CA 8
ATOM 9703 C C . GLN A 1 22 ? -0.369 3.845 -4.322 1.00 0.00 22 GLN A C 8
ATOM 9704 O O . GLN A 1 22 ? -0.543 3.673 -3.116 1.00 0.00 22 GLN A O 8
ATOM 9718 N N . THR A 1 23 ? -1.365 4.060 -5.174 1.00 0.00 23 THR A N 8
ATOM 9719 C CA . THR A 1 23 ? -2.753 4.114 -4.730 1.00 0.00 23 THR A CA 8
ATOM 9720 C C . THR A 1 23 ? -3.312 2.718 -4.495 1.00 0.00 23 THR A C 8
ATOM 9721 O O . THR A 1 23 ? -2.738 1.725 -4.946 1.00 0.00 23 THR A O 8
ATOM 9732 N N . LEU A 1 24 ? -4.433 2.645 -3.786 1.00 0.00 24 LEU A N 8
ATOM 9733 C CA . LEU A 1 24 ? -5.114 1.376 -3.556 1.00 0.00 24 LEU A CA 8
ATOM 9734 C C . LEU A 1 24 ? -5.479 0.701 -4.871 1.00 0.00 24 LEU A C 8
ATOM 9735 O O . LEU A 1 24 ? -5.360 -0.517 -5.009 1.00 0.00 24 LEU A O 8
ATOM 9751 N N . GLU A 1 25 ? -5.925 1.498 -5.836 1.00 0.00 25 GLU A N 8
ATOM 9752 C CA . GLU A 1 25 ? -6.288 0.982 -7.150 1.00 0.00 25 GLU A CA 8
ATOM 9753 C C . GLU A 1 25 ? -5.075 0.410 -7.872 1.00 0.00 25 GLU A C 8
ATOM 9754 O O . GLU A 1 25 ? -5.135 -0.680 -8.440 1.00 0.00 25 GLU A O 8
ATOM 9766 N N . GLU A 1 26 ? -3.974 1.153 -7.847 1.00 0.00 26 GLU A N 8
ATOM 9767 C CA . GLU A 1 26 ? -2.732 0.703 -8.467 1.00 0.00 26 GLU A CA 8
ATOM 9768 C C . GLU A 1 26 ? -2.232 -0.586 -7.828 1.00 0.00 26 GLU A C 8
ATOM 9769 O O . GLU A 1 26 ? -1.771 -1.493 -8.519 1.00 0.00 26 GLU A O 8
ATOM 9781 N N . LEU A 1 27 ? -2.327 -0.660 -6.505 1.00 0.00 27 LEU A N 8
ATOM 9782 C CA . LEU A 1 27 ? -1.879 -1.837 -5.769 1.00 0.00 27 LEU A CA 8
ATOM 9783 C C . LEU A 1 27 ? -2.794 -3.027 -6.026 1.00 0.00 27 LEU A C 8
ATOM 9784 O O . LEU A 1 27 ? -2.343 -4.172 -6.065 1.00 0.00 27 LEU A O 8
ATOM 9800 N N . GLU A 1 28 ? -4.082 -2.751 -6.200 1.00 0.00 28 GLU A N 8
ATOM 9801 C CA . GLU A 1 28 ? -5.043 -3.779 -6.583 1.00 0.00 28 GLU A CA 8
ATOM 9802 C C . GLU A 1 28 ? -4.678 -4.401 -7.925 1.00 0.00 28 GLU A C 8
ATOM 9803 O O . GLU A 1 28 ? -4.683 -5.621 -8.077 1.00 0.00 28 GLU A O 8
ATOM 9815 N N . GLU A 1 29 ? -4.364 -3.551 -8.898 1.00 0.00 29 GLU A N 8
ATOM 9816 C CA . GLU A 1 29 ? -4.045 -4.013 -10.243 1.00 0.00 29 GLU A CA 8
ATOM 9817 C C . GLU A 1 29 ? -2.732 -4.785 -10.263 1.00 0.00 29 GLU A C 8
ATOM 9818 O O . GLU A 1 29 ? -2.596 -5.777 -10.977 1.00 0.00 29 GLU A O 8
ATOM 9830 N N . PHE A 1 30 ? -1.768 -4.322 -9.475 1.00 0.00 30 PHE A N 8
ATOM 9831 C CA . PHE A 1 30 ? -0.450 -4.945 -9.432 1.00 0.00 30 PHE A CA 8
ATOM 9832 C C . PHE A 1 30 ? -0.529 -6.361 -8.877 1.00 0.00 30 PHE A C 8
ATOM 9833 O O . PHE A 1 30 ? -0.044 -7.307 -9.497 1.00 0.00 30 PHE A O 8
ATOM 9850 N N . THR A 1 31 ? -1.139 -6.501 -7.706 1.00 0.00 31 THR A N 8
ATOM 9851 C CA . THR A 1 31 ? -1.182 -7.781 -7.010 1.00 0.00 31 THR A CA 8
ATOM 9852 C C . THR A 1 31 ? -2.261 -8.687 -7.590 1.00 0.00 31 THR A C 8
ATOM 9853 O O . THR A 1 31 ? -2.122 -9.909 -7.594 1.00 0.00 31 THR A O 8
ATOM 9864 N N . GLN A 1 32 ? -3.338 -8.079 -8.076 1.00 0.00 32 GLN A N 8
ATOM 9865 C CA . GLN A 1 32 ? -4.530 -8.826 -8.460 1.00 0.00 32 GLN A CA 8
ATOM 9866 C C . GLN A 1 32 ? -5.028 -9.696 -7.314 1.00 0.00 32 GLN A C 8
ATOM 9867 O O . GLN A 1 32 ? -5.618 -10.752 -7.537 1.00 0.00 32 GLN A O 8
ATOM 9881 N N . ALA A 1 33 ? -4.788 -9.245 -6.087 1.00 0.00 33 ALA A N 8
ATOM 9882 C CA . ALA A 1 33 ? -5.195 -9.991 -4.903 1.00 0.00 33 ALA A CA 8
ATOM 9883 C C . ALA A 1 33 ? -6.679 -9.800 -4.615 1.00 0.00 33 ALA A C 8
ATOM 9884 O O . ALA A 1 33 ? -7.272 -8.794 -5.006 1.00 0.00 33 ALA A O 8
ATOM 9891 N N . LYS A 1 34 ? -7.273 -10.770 -3.929 1.00 0.00 34 LYS A N 8
ATOM 9892 C CA . LYS A 1 34 ? -8.664 -10.666 -3.503 1.00 0.00 34 LYS A CA 8
ATOM 9893 C C . LYS A 1 34 ? -8.872 -9.465 -2.591 1.00 0.00 34 LYS A C 8
ATOM 9894 O O . LYS A 1 34 ? -8.101 -9.241 -1.658 1.00 0.00 34 LYS A O 8
ATOM 9913 N N . ARG A 1 35 ? -9.918 -8.693 -2.864 1.00 0.00 35 ARG A N 8
ATOM 9914 C CA . ARG A 1 35 ? -10.162 -7.449 -2.146 1.00 0.00 35 ARG A CA 8
ATOM 9915 C C . ARG A 1 35 ? -10.346 -7.700 -0.655 1.00 0.00 35 ARG A C 8
ATOM 9916 O O . ARG A 1 35 ? -10.024 -6.848 0.172 1.00 0.00 35 ARG A O 8
ATOM 9937 N N . GLU A 1 36 ? -10.865 -8.876 -0.318 1.00 0.00 36 GLU A N 8
ATOM 9938 C CA . GLU A 1 36 ? -11.078 -9.249 1.075 1.00 0.00 36 GLU A CA 8
ATOM 9939 C C . GLU A 1 36 ? -9.785 -9.150 1.875 1.00 0.00 36 GLU A C 8
ATOM 9940 O O . GLU A 1 36 ? -9.782 -8.678 3.012 1.00 0.00 36 GLU A O 8
ATOM 9952 N N . VAL A 1 37 ? -8.688 -9.598 1.274 1.00 0.00 37 VAL A N 8
ATOM 9953 C CA . VAL A 1 37 ? -7.420 -9.719 1.985 1.00 0.00 37 VAL A CA 8
ATOM 9954 C C . VAL A 1 37 ? -6.457 -8.609 1.585 1.00 0.00 37 VAL A C 8
ATOM 9955 O O . VAL A 1 37 ? -5.501 -8.316 2.302 1.00 0.00 37 VAL A O 8
ATOM 9968 N N . LEU A 1 38 ? -6.716 -7.993 0.436 1.00 0.00 38 LEU A N 8
ATOM 9969 C CA . LEU A 1 38 ? -5.858 -6.930 -0.073 1.00 0.00 38 LEU A CA 8
ATOM 9970 C C . LEU A 1 38 ? -5.815 -5.750 0.889 1.00 0.00 38 LEU A C 8
ATOM 9971 O O . LEU A 1 38 ? -4.748 -5.365 1.369 1.00 0.00 38 LEU A O 8
ATOM 9987 N N . LEU A 1 39 ? -6.982 -5.178 1.169 1.00 0.00 39 LEU A N 8
ATOM 9988 C CA . LEU A 1 39 ? -7.073 -4.011 2.039 1.00 0.00 39 LEU A CA 8
ATOM 9989 C C . LEU A 1 39 ? -6.645 -4.348 3.461 1.00 0.00 39 LEU A C 8
ATOM 9990 O O . LEU A 1 39 ? -6.060 -3.519 4.157 1.00 0.00 39 LEU A O 8
ATOM 10006 N N . VAL A 1 40 ? -6.943 -5.570 3.890 1.00 0.00 40 VAL A N 8
ATOM 10007 C CA . VAL A 1 40 ? -6.601 -6.016 5.234 1.00 0.00 40 VAL A CA 8
ATOM 10008 C C . VAL A 1 40 ? -5.091 -6.048 5.435 1.00 0.00 40 VAL A C 8
ATOM 10009 O O . VAL A 1 40 ? -4.582 -5.583 6.456 1.00 0.00 40 VAL A O 8
ATOM 10022 N N . THR A 1 41 ? -4.380 -6.597 4.458 1.00 0.00 41 THR A N 8
ATOM 10023 C CA . THR A 1 41 ? -2.923 -6.648 4.505 1.00 0.00 41 THR A CA 8
ATOM 10024 C C . THR A 1 41 ? -2.322 -5.249 4.480 1.00 0.00 41 THR A C 8
ATOM 10025 O O . THR A 1 41 ? -1.357 -4.964 5.190 1.00 0.00 41 THR A O 8
ATOM 10036 N N . LEU A 1 42 ? -2.898 -4.378 3.660 1.00 0.00 42 LEU A N 8
ATOM 10037 C CA . LEU A 1 42 ? -2.457 -2.989 3.584 1.00 0.00 42 LEU A CA 8
ATOM 10038 C C . LEU A 1 42 ? -2.676 -2.268 4.909 1.00 0.00 42 LEU A C 8
ATOM 10039 O O . LEU A 1 42 ? -1.840 -1.476 5.340 1.00 0.00 42 LEU A O 8
ATOM 10055 N N . THR A 1 43 ? -3.807 -2.548 5.549 1.00 0.00 43 THR A N 8
ATOM 10056 C CA . THR A 1 43 ? -4.099 -1.994 6.866 1.00 0.00 43 THR A CA 8
ATOM 10057 C C . THR A 1 43 ? -3.120 -2.512 7.911 1.00 0.00 43 THR A C 8
ATOM 10058 O O . THR A 1 43 ? -2.676 -1.765 8.783 1.00 0.00 43 THR A O 8
ATOM 10069 N N . ARG A 1 44 ? -2.786 -3.794 7.817 1.00 0.00 44 ARG A N 8
ATOM 10070 C CA . ARG A 1 44 ? -1.849 -4.413 8.749 1.00 0.00 44 ARG A CA 8
ATOM 10071 C C . ARG A 1 44 ? -0.452 -3.827 8.594 1.00 0.00 44 ARG A C 8
ATOM 10072 O O . ARG A 1 44 ? 0.275 -3.663 9.574 1.00 0.00 44 ARG A O 8
ATOM 10093 N N . LEU A 1 45 ? -0.081 -3.515 7.357 1.00 0.00 45 LEU A N 8
ATOM 10094 C CA . LEU A 1 45 ? 1.210 -2.898 7.077 1.00 0.00 45 LEU A CA 8
ATOM 10095 C C . LEU A 1 45 ? 1.253 -1.460 7.577 1.00 0.00 45 LEU A C 8
ATOM 10096 O O . LEU A 1 45 ? 2.311 -0.951 7.947 1.00 0.00 45 LEU A O 8
ATOM 10112 N N . HIS A 1 46 ? 0.095 -0.808 7.586 1.00 0.00 46 HIS A N 8
ATOM 10113 C CA . HIS A 1 46 ? -0.026 0.530 8.153 1.00 0.00 46 HIS A CA 8
ATOM 10114 C C . HIS A 1 46 ? 0.053 0.493 9.675 1.00 0.00 46 HIS A C 8
ATOM 10115 O O . HIS A 1 46 ? 0.761 1.291 10.287 1.00 0.00 46 HIS A O 8
ATOM 10129 N N . GLN A 1 47 ? -0.678 -0.439 10.278 1.00 0.00 47 GLN A N 8
ATOM 10130 C CA . GLN A 1 47 ? -0.761 -0.525 11.730 1.00 0.00 47 GLN A CA 8
ATOM 10131 C C . GLN A 1 47 ? 0.575 -0.934 12.336 1.00 0.00 47 GLN A C 8
ATOM 10132 O O . GLN A 1 47 ? 0.938 -0.483 13.423 1.00 0.00 47 GLN A O 8
ATOM 10146 N N . ARG A 1 48 ? 1.303 -1.789 11.627 1.00 0.00 48 ARG A N 8
ATOM 10147 C CA . ARG A 1 48 ? 2.583 -2.293 12.113 1.00 0.00 48 ARG A CA 8
ATOM 10148 C C . ARG A 1 48 ? 3.697 -1.279 11.888 1.00 0.00 48 ARG A C 8
ATOM 10149 O O . ARG A 1 48 ? 4.806 -1.440 12.396 1.00 0.00 48 ARG A O 8
ATOM 10170 N N . GLY A 1 49 ? 3.394 -0.236 11.123 1.00 0.00 49 GLY A N 8
ATOM 10171 C CA . GLY A 1 49 ? 4.330 0.864 10.923 1.00 0.00 49 GLY A CA 8
ATOM 10172 C C . GLY A 1 49 ? 5.310 0.557 9.799 1.00 0.00 49 GLY A C 8
ATOM 10173 O O . GLY A 1 49 ? 6.455 1.007 9.820 1.00 0.00 49 GLY A O 8
ATOM 10177 N N . VAL A 1 50 ? 4.853 -0.213 8.817 1.00 0.00 50 VAL A N 8
ATOM 10178 C CA . VAL A 1 50 ? 5.658 -0.510 7.638 1.00 0.00 50 VAL A CA 8
ATOM 10179 C C . VAL A 1 50 ? 5.399 0.498 6.525 1.00 0.00 50 VAL A C 8
ATOM 10180 O O . VAL A 1 50 ? 6.332 0.994 5.895 1.00 0.00 50 VAL A O 8
ATOM 10193 N N . ILE A 1 51 ? 4.126 0.797 6.290 1.00 0.00 51 ILE A N 8
ATOM 10194 C CA . ILE A 1 51 ? 3.744 1.795 5.296 1.00 0.00 51 ILE A CA 8
ATOM 10195 C C . ILE A 1 51 ? 2.859 2.872 5.910 1.00 0.00 51 ILE A C 8
ATOM 10196 O O . ILE A 1 51 ? 2.326 2.702 7.005 1.00 0.00 51 ILE A O 8
ATOM 10212 N N . TYR A 1 52 ? 2.705 3.981 5.195 1.00 0.00 52 TYR A N 8
ATOM 10213 C CA . TYR A 1 52 ? 1.856 5.076 5.652 1.00 0.00 52 TYR A CA 8
ATOM 10214 C C . TYR A 1 52 ? 0.627 5.228 4.765 1.00 0.00 52 TYR A C 8
ATOM 10215 O O . TYR A 1 52 ? 0.739 5.543 3.581 1.00 0.00 52 TYR A O 8
ATOM 10233 N N . ARG A 1 53 ? -0.546 5.000 5.345 1.00 0.00 53 ARG A N 8
ATOM 10234 C CA . ARG A 1 53 ? -1.805 5.254 4.655 1.00 0.00 53 ARG A CA 8
ATOM 10235 C C . ARG A 1 53 ? -2.138 6.740 4.644 1.00 0.00 53 ARG A C 8
ATOM 10236 O O . ARG A 1 53 ? -2.075 7.407 5.677 1.00 0.00 53 ARG A O 8
ATOM 10257 N N . LYS A 1 54 ? -2.494 7.254 3.471 1.00 0.00 54 LYS A N 8
ATOM 10258 C CA . LYS A 1 54 ? -2.893 8.649 3.335 1.00 0.00 54 LYS A CA 8
ATOM 10259 C C . LYS A 1 54 ? -4.143 8.783 2.474 1.00 0.00 54 LYS A C 8
ATOM 10260 O O . LYS A 1 54 ? -4.230 8.195 1.396 1.00 0.00 54 LYS A O 8
ATOM 10279 N N . TRP A 1 55 ? -5.108 9.559 2.955 1.00 0.00 55 TRP A N 8
ATOM 10280 C CA . TRP A 1 55 ? -6.343 9.791 2.218 1.00 0.00 55 TRP A CA 8
ATOM 10281 C C . TRP A 1 55 ? -6.159 10.879 1.166 1.00 0.00 55 TRP A C 8
ATOM 10282 O O . TRP A 1 55 ? -5.712 11.984 1.473 1.00 0.00 55 TRP A O 8
ATOM 10303 N N . ARG A 1 56 ? -6.507 10.558 -0.076 1.00 0.00 56 ARG A N 8
ATOM 10304 C CA . ARG A 1 56 ? -6.418 11.519 -1.168 1.00 0.00 56 ARG A CA 8
ATOM 10305 C C . ARG A 1 56 ? -7.798 11.882 -1.699 1.00 0.00 56 ARG A C 8
ATOM 10306 O O . ARG A 1 56 ? -8.733 11.086 -1.618 1.00 0.00 56 ARG A O 8
ATOM 10327 N N . HIS A 1 57 ? -7.919 13.088 -2.242 1.00 0.00 57 HIS A N 8
ATOM 10328 C CA . HIS A 1 57 ? -9.198 13.577 -2.743 1.00 0.00 57 HIS A CA 8
ATOM 10329 C C . HIS A 1 57 ? -9.174 13.736 -4.258 1.00 0.00 57 HIS A C 8
ATOM 10330 O O . HIS A 1 57 ? -8.577 14.677 -4.784 1.00 0.00 57 HIS A O 8
ATOM 10344 N N . PHE A 1 58 ? -9.825 12.812 -4.955 1.00 0.00 58 PHE A N 8
ATOM 10345 C CA . PHE A 1 58 ? -9.918 12.874 -6.409 1.00 0.00 58 PHE A CA 8
ATOM 10346 C C . PHE A 1 58 ? -11.335 13.205 -6.857 1.00 0.00 58 PHE A C 8
ATOM 10347 O O . PHE A 1 58 ? -12.248 12.393 -6.709 1.00 0.00 58 PHE A O 8
ATOM 10364 N N . SER A 1 59 ? -11.513 14.402 -7.405 1.00 0.00 59 SER A N 8
ATOM 10365 C CA . SER A 1 59 ? -12.832 14.868 -7.819 1.00 0.00 59 SER A CA 8
ATOM 10366 C C . SER A 1 59 ? -13.780 14.960 -6.630 1.00 0.00 59 SER A C 8
ATOM 10367 O O . SER A 1 59 ? -14.998 14.867 -6.787 1.00 0.00 59 SER A O 8
ATOM 10375 N N . GLY A 1 60 ? -13.217 15.147 -5.443 1.00 0.00 60 GLY A N 8
ATOM 10376 C CA . GLY A 1 60 ? -14.013 15.299 -4.230 1.00 0.00 60 GLY A CA 8
ATOM 10377 C C . GLY A 1 60 ? -14.243 13.956 -3.551 1.00 0.00 60 GLY A C 8
ATOM 10378 O O . GLY A 1 60 ? -14.799 13.892 -2.454 1.00 0.00 60 GLY A O 8
ATOM 10382 N N . ARG A 1 61 ? -13.813 12.883 -4.208 1.00 0.00 61 ARG A N 8
ATOM 10383 C CA . ARG A 1 61 ? -14.005 11.537 -3.684 1.00 0.00 61 ARG A CA 8
ATOM 10384 C C . ARG A 1 61 ? -12.765 11.049 -2.949 1.00 0.00 61 ARG A C 8
ATOM 10385 O O . ARG A 1 61 ? -11.638 11.367 -3.332 1.00 0.00 61 ARG A O 8
ATOM 10406 N N . LYS A 1 62 ? -12.977 10.277 -1.888 1.00 0.00 62 LYS A N 8
ATOM 10407 C CA . LYS A 1 62 ? -11.880 9.815 -1.045 1.00 0.00 62 LYS A CA 8
ATOM 10408 C C . LYS A 1 62 ? -11.316 8.494 -1.550 1.00 0.00 62 LYS A C 8
ATOM 10409 O O . LYS A 1 62 ? -12.047 7.518 -1.718 1.00 0.00 62 LYS A O 8
ATOM 10428 N N . TYR A 1 63 ? -10.009 8.469 -1.793 1.00 0.00 63 TYR A N 8
ATOM 10429 C CA . TYR A 1 63 ? -9.325 7.241 -2.180 1.00 0.00 63 TYR A CA 8
ATOM 10430 C C . TYR A 1 63 ? -8.085 7.008 -1.326 1.00 0.00 63 TYR A C 8
ATOM 10431 O O . TYR A 1 63 ? -7.402 7.956 -0.937 1.00 0.00 63 TYR A O 8
ATOM 10449 N N . ARG A 1 64 ? -7.800 5.744 -1.039 1.00 0.00 64 ARG A N 8
ATOM 10450 C CA . ARG A 1 64 ? -6.641 5.385 -0.230 1.00 0.00 64 ARG A CA 8
ATOM 10451 C C . ARG A 1 64 ? -5.363 5.406 -1.059 1.00 0.00 64 ARG A C 8
ATOM 10452 O O . ARG A 1 64 ? -5.313 4.846 -2.154 1.00 0.00 64 ARG A O 8
ATOM 10473 N N . GLU A 1 65 ? -4.332 6.053 -0.529 1.00 0.00 65 GLU A N 8
ATOM 10474 C CA . GLU A 1 65 ? -3.004 6.003 -1.131 1.00 0.00 65 GLU A CA 8
ATOM 10475 C C . GLU A 1 65 ? -1.950 5.600 -0.108 1.00 0.00 65 GLU A C 8
ATOM 10476 O O . GLU A 1 65 ? -1.892 6.155 0.989 1.00 0.00 65 GLU A O 8
ATOM 10488 N N . TYR A 1 66 ? -1.119 4.630 -0.473 1.00 0.00 66 TYR A N 8
ATOM 10489 C CA . TYR A 1 66 ? -0.167 4.043 0.464 1.00 0.00 66 TYR A CA 8
ATOM 10490 C C . TYR A 1 66 ? 1.267 4.366 0.065 1.00 0.00 66 TYR A C 8
ATOM 10491 O O . TYR A 1 66 ? 1.701 4.045 -1.042 1.00 0.00 66 TYR A O 8
ATOM 10509 N N . CYS A 1 67 ? 1.999 5.001 0.974 1.00 0.00 67 CYS A N 8
ATOM 10510 C CA . CYS A 1 67 ? 3.374 5.408 0.702 1.00 0.00 67 CYS A CA 8
ATOM 10511 C C . CYS A 1 67 ? 4.356 4.658 1.589 1.00 0.00 67 CYS A C 8
ATOM 10512 O O . CYS A 1 67 ? 4.189 4.599 2.808 1.00 0.00 67 CYS A O 8
ATOM 10520 N N . LEU A 1 68 ? 5.382 4.082 0.972 1.00 0.00 68 LEU A N 8
ATOM 10521 C CA . LEU A 1 68 ? 6.434 3.393 1.712 1.00 0.00 68 LEU A CA 8
ATOM 10522 C C . LEU A 1 68 ? 7.636 4.301 1.935 1.00 0.00 68 LEU A C 8
ATOM 10523 O O . LEU A 1 68 ? 8.270 4.260 2.989 1.00 0.00 68 LEU A O 8
ATOM 10539 N N . LYS A 1 69 ? 7.946 5.121 0.936 1.00 0.00 69 LYS A N 8
ATOM 10540 C CA . LYS A 1 69 ? 9.056 6.061 1.033 1.00 0.00 69 LYS A CA 8
ATOM 10541 C C . LYS A 1 69 ? 8.975 6.880 2.314 1.00 0.00 69 LYS A C 8
ATOM 10542 O O . LYS A 1 69 ? 9.993 7.167 2.944 1.00 0.00 69 LYS A O 8
ATOM 10561 N N . HIS A 1 70 ? 7.758 7.253 2.696 1.00 0.00 70 HIS A N 8
ATOM 10562 C CA . HIS A 1 70 ? 7.541 8.027 3.912 1.00 0.00 70 HIS A CA 8
ATOM 10563 C C . HIS A 1 70 ? 8.059 7.285 5.138 1.00 0.00 70 HIS A C 8
ATOM 10564 O O . HIS A 1 70 ? 8.730 7.868 5.991 1.00 0.00 70 HIS A O 8
ATOM 10578 N N . ARG A 1 71 ? 7.745 5.998 5.221 1.00 0.00 71 ARG A N 8
ATOM 10579 C CA . ARG A 1 71 ? 8.105 5.194 6.383 1.00 0.00 71 ARG A CA 8
ATOM 10580 C C . ARG A 1 71 ? 9.508 4.619 6.242 1.00 0.00 71 ARG A C 8
ATOM 10581 O O . ARG A 1 71 ? 10.045 4.031 7.180 1.00 0.00 71 ARG A O 8
ATOM 10602 N N . ASP A 1 72 ? 10.099 4.796 5.064 1.00 0.00 72 ASP A N 8
ATOM 10603 C CA . ASP A 1 72 ? 11.518 4.520 4.870 1.00 0.00 72 ASP A CA 8
ATOM 10604 C C . ASP A 1 72 ? 12.379 5.632 5.454 1.00 0.00 72 ASP A C 8
ATOM 10605 O O . ASP A 1 72 ? 13.418 5.372 6.060 1.00 0.00 72 ASP A O 8
ATOM 10614 N N . GLU A 1 73 ? 11.942 6.873 5.266 1.00 0.00 73 GLU A N 8
ATOM 10615 C CA . GLU A 1 73 ? 12.625 8.022 5.848 1.00 0.00 73 GLU A CA 8
ATOM 10616 C C . GLU A 1 73 ? 12.400 8.093 7.353 1.00 0.00 73 GLU A C 8
ATOM 10617 O O . GLU A 1 73 ? 13.311 8.423 8.112 1.00 0.00 73 GLU A O 8
ATOM 10629 N N . LEU A 1 74 ? 11.180 7.782 7.779 1.00 0.00 74 LEU A N 8
ATOM 10630 C CA . LEU A 1 74 ? 10.847 7.758 9.198 1.00 0.00 74 LEU A CA 8
ATOM 10631 C C . LEU A 1 74 ? 11.575 6.628 9.915 1.00 0.00 74 LEU A C 8
ATOM 10632 O O . LEU A 1 74 ? 11.960 6.762 11.076 1.00 0.00 74 LEU A O 8
ATOM 10648 N N . ALA A 1 75 ? 11.759 5.513 9.216 1.00 0.00 75 ALA A N 8
ATOM 10649 C CA . ALA A 1 75 ? 12.530 4.395 9.746 1.00 0.00 75 ALA A CA 8
ATOM 10650 C C . ALA A 1 75 ? 13.974 4.801 10.019 1.00 0.00 75 ALA A C 8
ATOM 10651 O O . ALA A 1 75 ? 14.552 4.426 11.039 1.00 0.00 75 ALA A O 8
ATOM 10658 N N . ASP A 1 76 ? 14.550 5.570 9.102 1.00 0.00 76 ASP A N 8
ATOM 10659 C CA . ASP A 1 76 ? 15.901 6.088 9.277 1.00 0.00 76 ASP A CA 8
ATOM 10660 C C . ASP A 1 76 ? 15.986 7.008 10.489 1.00 0.00 76 ASP A C 8
ATOM 10661 O O . ASP A 1 76 ? 17.001 7.042 11.184 1.00 0.00 76 ASP A O 8
ATOM 10670 N N . LEU A 1 77 ? 14.913 7.752 10.736 1.00 0.00 77 LEU A N 8
ATOM 10671 C CA . LEU A 1 77 ? 14.838 8.625 11.901 1.00 0.00 77 LEU A CA 8
ATOM 10672 C C . LEU A 1 77 ? 14.632 7.821 13.178 1.00 0.00 77 LEU A C 8
ATOM 10673 O O . LEU A 1 77 ? 15.096 8.210 14.250 1.00 0.00 77 LEU A O 8
ATOM 10689 N N . GLU A 1 78 ? 13.933 6.697 13.058 1.00 0.00 78 GLU A N 8
ATOM 10690 C CA . GLU A 1 78 ? 13.752 5.784 14.179 1.00 0.00 78 GLU A CA 8
ATOM 10691 C C . GLU A 1 78 ? 15.057 5.085 14.538 1.00 0.00 78 GLU A C 8
ATOM 10692 O O . GLU A 1 78 ? 15.288 4.734 15.695 1.00 0.00 78 GLU A O 8
ATOM 10704 N N . HIS A 1 79 ? 15.909 4.885 13.538 1.00 0.00 79 HIS A N 8
ATOM 10705 C CA . HIS A 1 79 ? 17.202 4.244 13.749 1.00 0.00 79 HIS A CA 8
ATOM 10706 C C . HIS A 1 79 ? 18.198 5.209 14.377 1.00 0.00 79 HIS A C 8
ATOM 10707 O O . HIS A 1 79 ? 18.167 5.421 15.557 1.00 0.00 79 HIS A O 8
ATOM 10721 N N . LYS A 1 3 ? 4.737 -11.733 -9.084 1.00 0.00 3 LYS A N 9
ATOM 10722 C CA . LYS A 1 3 ? 3.997 -11.056 -8.026 1.00 0.00 3 LYS A CA 9
ATOM 10723 C C . LYS A 1 3 ? 3.286 -12.057 -7.123 1.00 0.00 3 LYS A C 9
ATOM 10724 O O . LYS A 1 3 ? 3.037 -11.781 -5.950 1.00 0.00 3 LYS A O 9
ATOM 10743 N N . ALA A 1 4 ? 2.963 -13.220 -7.679 1.00 0.00 4 ALA A N 9
ATOM 10744 C CA . ALA A 1 4 ? 2.272 -14.262 -6.927 1.00 0.00 4 ALA A CA 9
ATOM 10745 C C . ALA A 1 4 ? 3.214 -14.950 -5.947 1.00 0.00 4 ALA A C 9
ATOM 10746 O O . ALA A 1 4 ? 2.779 -15.493 -4.930 1.00 0.00 4 ALA A O 9
ATOM 10753 N N . LYS A 1 5 ? 4.505 -14.924 -6.257 1.00 0.00 5 LYS A N 9
ATOM 10754 C CA . LYS A 1 5 ? 5.518 -15.489 -5.374 1.00 0.00 5 LYS A CA 9
ATOM 10755 C C . LYS A 1 5 ? 5.662 -14.664 -4.102 1.00 0.00 5 LYS A C 9
ATOM 10756 O O . LYS A 1 5 ? 6.003 -15.193 -3.043 1.00 0.00 5 LYS A O 9
ATOM 10775 N N . LEU A 1 6 ? 5.402 -13.366 -4.211 1.00 0.00 6 LEU A N 9
ATOM 10776 C CA . LEU A 1 6 ? 5.422 -12.480 -3.054 1.00 0.00 6 LEU A CA 9
ATOM 10777 C C . LEU A 1 6 ? 4.111 -12.556 -2.280 1.00 0.00 6 LEU A C 9
ATOM 10778 O O . LEU A 1 6 ? 3.056 -12.828 -2.853 1.00 0.00 6 LEU A O 9
ATOM 10794 N N . SER A 1 7 ? 4.185 -12.312 -0.977 1.00 0.00 7 SER A N 9
ATOM 10795 C CA . SER A 1 7 ? 2.989 -12.141 -0.160 1.00 0.00 7 SER A CA 9
ATOM 10796 C C . SER A 1 7 ? 2.306 -10.811 -0.457 1.00 0.00 7 SER A C 9
ATOM 10797 O O . SER A 1 7 ? 2.817 -9.997 -1.224 1.00 0.00 7 SER A O 9
ATOM 10805 N N . LEU A 1 8 ? 1.148 -10.597 0.159 1.00 0.00 8 LEU A N 9
ATOM 10806 C CA . LEU A 1 8 ? 0.445 -9.324 0.048 1.00 0.00 8 LEU A CA 9
ATOM 10807 C C . LEU A 1 8 ? 1.248 -8.196 0.685 1.00 0.00 8 LEU A C 9
ATOM 10808 O O . LEU A 1 8 ? 1.204 -7.054 0.225 1.00 0.00 8 LEU A O 9
ATOM 10824 N N . THR A 1 9 ? 1.981 -8.522 1.744 1.00 0.00 9 THR A N 9
ATOM 10825 C CA . THR A 1 9 ? 2.787 -7.534 2.451 1.00 0.00 9 THR A CA 9
ATOM 10826 C C . THR A 1 9 ? 4.109 -7.287 1.733 1.00 0.00 9 THR A C 9
ATOM 10827 O O . THR A 1 9 ? 4.608 -6.162 1.698 1.00 0.00 9 THR A O 9
ATOM 10838 N N . GLN A 1 10 ? 4.673 -8.346 1.161 1.00 0.00 10 GLN A N 9
ATOM 10839 C CA . GLN A 1 10 ? 5.915 -8.237 0.406 1.00 0.00 10 GLN A CA 9
ATOM 10840 C C . GLN A 1 10 ? 5.697 -7.510 -0.913 1.00 0.00 10 GLN A C 9
ATOM 10841 O O . GLN A 1 10 ? 6.486 -6.646 -1.296 1.00 0.00 10 GLN A O 9
ATOM 10855 N N . LEU A 1 11 ? 4.620 -7.865 -1.608 1.00 0.00 11 LEU A N 9
ATOM 10856 C CA . LEU A 1 11 ? 4.321 -7.279 -2.910 1.00 0.00 11 LEU A CA 9
ATOM 10857 C C . LEU A 1 11 ? 4.022 -5.790 -2.788 1.00 0.00 11 LEU A C 9
ATOM 10858 O O . LEU A 1 11 ? 4.540 -4.979 -3.555 1.00 0.00 11 LEU A O 9
ATOM 10874 N N . ILE A 1 12 ? 3.184 -5.437 -1.820 1.00 0.00 12 ILE A N 9
ATOM 10875 C CA . ILE A 1 12 ? 2.844 -4.041 -1.571 1.00 0.00 12 ILE A CA 9
ATOM 10876 C C . ILE A 1 12 ? 4.072 -3.242 -1.150 1.00 0.00 12 ILE A C 9
ATOM 10877 O O . ILE A 1 12 ? 4.303 -2.137 -1.639 1.00 0.00 12 ILE A O 9
ATOM 10893 N N . LEU A 1 13 ? 4.854 -3.808 -0.238 1.00 0.00 13 LEU A N 9
ATOM 10894 C CA . LEU A 1 13 ? 6.040 -3.133 0.281 1.00 0.00 13 LEU A CA 9
ATOM 10895 C C . LEU A 1 13 ? 7.027 -2.821 -0.836 1.00 0.00 13 LEU A C 9
ATOM 10896 O O . LEU A 1 13 ? 7.511 -1.695 -0.951 1.00 0.00 13 LEU A O 9
ATOM 10912 N N . ILE A 1 14 ? 7.323 -3.825 -1.656 1.00 0.00 14 ILE A N 9
ATOM 10913 C CA . ILE A 1 14 ? 8.331 -3.687 -2.701 1.00 0.00 14 ILE A CA 9
ATOM 10914 C C . ILE A 1 14 ? 7.864 -2.738 -3.796 1.00 0.00 14 ILE A C 9
ATOM 10915 O O . ILE A 1 14 ? 8.613 -1.863 -4.232 1.00 0.00 14 ILE A O 9
ATOM 10931 N N . ARG A 1 15 ? 6.624 -2.916 -4.237 1.00 0.00 15 ARG A N 9
ATOM 10932 C CA . ARG A 1 15 ? 6.082 -2.125 -5.336 1.00 0.00 15 ARG A CA 9
ATOM 10933 C C . ARG A 1 15 ? 5.815 -0.689 -4.904 1.00 0.00 15 ARG A C 9
ATOM 10934 O O . ARG A 1 15 ? 5.967 0.244 -5.691 1.00 0.00 15 ARG A O 9
ATOM 10955 N N . LEU A 1 16 ? 5.414 -0.519 -3.648 1.00 0.00 16 LEU A N 9
ATOM 10956 C CA . LEU A 1 16 ? 5.212 0.809 -3.081 1.00 0.00 16 LEU A CA 9
ATOM 10957 C C . LEU A 1 16 ? 6.537 1.532 -2.886 1.00 0.00 16 LEU A C 9
ATOM 10958 O O . LEU A 1 16 ? 6.639 2.737 -3.120 1.00 0.00 16 LEU A O 9
ATOM 10974 N N . SER A 1 17 ? 7.553 0.791 -2.455 1.00 0.00 17 SER A N 9
ATOM 10975 C CA . SER A 1 17 ? 8.878 1.359 -2.236 1.00 0.00 17 SER A CA 9
ATOM 10976 C C . SER A 1 17 ? 9.466 1.900 -3.533 1.00 0.00 17 SER A C 9
ATOM 10977 O O . SER A 1 17 ? 10.096 2.958 -3.544 1.00 0.00 17 SER A O 9
ATOM 10985 N N . ASN A 1 18 ? 9.255 1.171 -4.623 1.00 0.00 18 ASN A N 9
ATOM 10986 C CA . ASN A 1 18 ? 9.772 1.572 -5.925 1.00 0.00 18 ASN A CA 9
ATOM 10987 C C . ASN A 1 18 ? 9.171 2.897 -6.373 1.00 0.00 18 ASN A C 9
ATOM 10988 O O . ASN A 1 18 ? 9.856 3.737 -6.954 1.00 0.00 18 ASN A O 9
ATOM 10999 N N . ARG A 1 19 ? 7.883 3.078 -6.100 1.00 0.00 19 ARG A N 9
ATOM 11000 C CA . ARG A 1 19 ? 7.175 4.285 -6.509 1.00 0.00 19 ARG A CA 9
ATOM 11001 C C . ARG A 1 19 ? 7.178 5.329 -5.399 1.00 0.00 19 ARG A C 9
ATOM 11002 O O . ARG A 1 19 ? 6.936 6.509 -5.644 1.00 0.00 19 ARG A O 9
ATOM 11023 N N . GLY A 1 20 ? 7.455 4.884 -4.179 1.00 0.00 20 GLY A N 9
ATOM 11024 C CA . GLY A 1 20 ? 7.409 5.763 -3.015 1.00 0.00 20 GLY A CA 9
ATOM 11025 C C . GLY A 1 20 ? 5.995 5.863 -2.458 1.00 0.00 20 GLY A C 9
ATOM 11026 O O . GLY A 1 20 ? 5.729 5.435 -1.335 1.00 0.00 20 GLY A O 9
ATOM 11030 N N . CYS A 1 21 ? 5.092 6.433 -3.248 1.00 0.00 21 CYS A N 9
ATOM 11031 C CA . CYS A 1 21 ? 3.699 6.574 -2.842 1.00 0.00 21 CYS A CA 9
ATOM 11032 C C . CYS A 1 21 ? 2.756 6.092 -3.936 1.00 0.00 21 CYS A C 9
ATOM 11033 O O . CYS A 1 21 ? 2.974 6.355 -5.119 1.00 0.00 21 CYS A O 9
ATOM 11041 N N . GLN A 1 22 ? 1.705 5.386 -3.535 1.00 0.00 22 GLN A N 9
ATOM 11042 C CA . GLN A 1 22 ? 0.718 4.876 -4.481 1.00 0.00 22 GLN A CA 9
ATOM 11043 C C . GLN A 1 22 ? -0.685 4.923 -3.891 1.00 0.00 22 GLN A C 9
ATOM 11044 O O . GLN A 1 22 ? -0.864 4.809 -2.678 1.00 0.00 22 GLN A O 9
ATOM 11058 N N . THR A 1 23 ? -1.679 5.091 -4.756 1.00 0.00 23 THR A N 9
ATOM 11059 C CA . THR A 1 23 ? -3.067 5.191 -4.318 1.00 0.00 23 THR A CA 9
ATOM 11060 C C . THR A 1 23 ? -3.693 3.813 -4.155 1.00 0.00 23 THR A C 9
ATOM 11061 O O . THR A 1 23 ? -3.119 2.806 -4.570 1.00 0.00 23 THR A O 9
ATOM 11072 N N . LEU A 1 24 ? -4.875 3.774 -3.548 1.00 0.00 24 LEU A N 9
ATOM 11073 C CA . LEU A 1 24 ? -5.548 2.512 -3.264 1.00 0.00 24 LEU A CA 9
ATOM 11074 C C . LEU A 1 24 ? -5.712 1.679 -4.530 1.00 0.00 24 LEU A C 9
ATOM 11075 O O . LEU A 1 24 ? -5.417 0.483 -4.540 1.00 0.00 24 LEU A O 9
ATOM 11091 N N . GLU A 1 25 ? -6.185 2.316 -5.595 1.00 0.00 25 GLU A N 9
ATOM 11092 C CA . GLU A 1 25 ? -6.419 1.629 -6.859 1.00 0.00 25 GLU A CA 9
ATOM 11093 C C . GLU A 1 25 ? -5.116 1.105 -7.451 1.00 0.00 25 GLU A C 9
ATOM 11094 O O . GLU A 1 25 ? -5.068 -0.001 -7.989 1.00 0.00 25 GLU A O 9
ATOM 11106 N N . GLU A 1 26 ? -4.061 1.906 -7.348 1.00 0.00 26 GLU A N 9
ATOM 11107 C CA . GLU A 1 26 ? -2.756 1.525 -7.873 1.00 0.00 26 GLU A CA 9
ATOM 11108 C C . GLU A 1 26 ? -2.184 0.332 -7.118 1.00 0.00 26 GLU A C 9
ATOM 11109 O O . GLU A 1 26 ? -1.497 -0.509 -7.697 1.00 0.00 26 GLU A O 9
ATOM 11121 N N . LEU A 1 27 ? -2.473 0.266 -5.823 1.00 0.00 27 LEU A N 9
ATOM 11122 C CA . LEU A 1 27 ? -2.069 -0.874 -5.006 1.00 0.00 27 LEU A CA 9
ATOM 11123 C C . LEU A 1 27 ? -2.938 -2.090 -5.294 1.00 0.00 27 LEU A C 9
ATOM 11124 O O . LEU A 1 27 ? -2.481 -3.229 -5.190 1.00 0.00 27 LEU A O 9
ATOM 11140 N N . GLU A 1 28 ? -4.193 -1.845 -5.655 1.00 0.00 28 GLU A N 9
ATOM 11141 C CA . GLU A 1 28 ? -5.088 -2.910 -6.091 1.00 0.00 28 GLU A CA 9
ATOM 11142 C C . GLU A 1 28 ? -4.611 -3.528 -7.397 1.00 0.00 28 GLU A C 9
ATOM 11143 O O . GLU A 1 28 ? -4.750 -4.733 -7.613 1.00 0.00 28 GLU A O 9
ATOM 11155 N N . GLU A 1 29 ? -4.047 -2.699 -8.268 1.00 0.00 29 GLU A N 9
ATOM 11156 C CA . GLU A 1 29 ? -3.495 -3.173 -9.532 1.00 0.00 29 GLU A CA 9
ATOM 11157 C C . GLU A 1 29 ? -2.278 -4.060 -9.303 1.00 0.00 29 GLU A C 9
ATOM 11158 O O . GLU A 1 29 ? -2.028 -4.998 -10.061 1.00 0.00 29 GLU A O 9
ATOM 11170 N N . PHE A 1 30 ? -1.522 -3.760 -8.252 1.00 0.00 30 PHE A N 9
ATOM 11171 C CA . PHE A 1 30 ? -0.347 -4.547 -7.903 1.00 0.00 30 PHE A CA 9
ATOM 11172 C C . PHE A 1 30 ? -0.735 -5.958 -7.476 1.00 0.00 30 PHE A C 9
ATOM 11173 O O . PHE A 1 30 ? -0.187 -6.940 -7.976 1.00 0.00 30 PHE A O 9
ATOM 11190 N N . THR A 1 31 ? -1.683 -6.049 -6.551 1.00 0.00 31 THR A N 9
ATOM 11191 C CA . THR A 1 31 ? -2.030 -7.324 -5.934 1.00 0.00 31 THR A CA 9
ATOM 11192 C C . THR A 1 31 ? -3.084 -8.062 -6.751 1.00 0.00 31 THR A C 9
ATOM 11193 O O . THR A 1 31 ? -3.139 -9.292 -6.745 1.00 0.00 31 THR A O 9
ATOM 11204 N N . GLN A 1 32 ? -3.918 -7.304 -7.456 1.00 0.00 32 GLN A N 9
ATOM 11205 C CA . GLN A 1 32 ? -5.110 -7.859 -8.087 1.00 0.00 32 GLN A CA 9
ATOM 11206 C C . GLN A 1 32 ? -5.981 -8.588 -7.072 1.00 0.00 32 GLN A C 9
ATOM 11207 O O . GLN A 1 32 ? -6.716 -9.513 -7.421 1.00 0.00 32 GLN A O 9
ATOM 11221 N N . ALA A 1 33 ? -5.896 -8.168 -5.815 1.00 0.00 33 ALA A N 9
ATOM 11222 C CA . ALA A 1 33 ? -6.694 -8.766 -4.751 1.00 0.00 33 ALA A CA 9
ATOM 11223 C C . ALA A 1 33 ? -7.988 -7.991 -4.533 1.00 0.00 33 ALA A C 9
ATOM 11224 O O . ALA A 1 33 ? -8.109 -6.838 -4.944 1.00 0.00 33 ALA A O 9
ATOM 11231 N N . LYS A 1 34 ? -8.953 -8.634 -3.883 1.00 0.00 34 LYS A N 9
ATOM 11232 C CA . LYS A 1 34 ? -10.183 -7.962 -3.479 1.00 0.00 34 LYS A CA 9
ATOM 11233 C C . LYS A 1 34 ? -9.883 -6.698 -2.683 1.00 0.00 34 LYS A C 9
ATOM 11234 O O . LYS A 1 34 ? -9.072 -6.713 -1.758 1.00 0.00 34 LYS A O 9
ATOM 11253 N N . ARG A 1 35 ? -10.546 -5.605 -3.046 1.00 0.00 35 ARG A N 9
ATOM 11254 C CA . ARG A 1 35 ? -10.285 -4.310 -2.429 1.00 0.00 35 ARG A CA 9
ATOM 11255 C C . ARG A 1 35 ? -10.381 -4.394 -0.911 1.00 0.00 35 ARG A C 9
ATOM 11256 O O . ARG A 1 35 ? -9.552 -3.831 -0.195 1.00 0.00 35 ARG A O 9
ATOM 11277 N N . GLU A 1 36 ? -11.395 -5.099 -0.425 1.00 0.00 36 GLU A N 9
ATOM 11278 C CA . GLU A 1 36 ? -11.558 -5.325 1.005 1.00 0.00 36 GLU A CA 9
ATOM 11279 C C . GLU A 1 36 ? -10.315 -5.972 1.606 1.00 0.00 36 GLU A C 9
ATOM 11280 O O . GLU A 1 36 ? -9.785 -5.506 2.615 1.00 0.00 36 GLU A O 9
ATOM 11292 N N . VAL A 1 37 ? -9.855 -7.050 0.979 1.00 0.00 37 VAL A N 9
ATOM 11293 C CA . VAL A 1 37 ? -8.665 -7.755 1.440 1.00 0.00 37 VAL A CA 9
ATOM 11294 C C . VAL A 1 37 ? -7.437 -6.855 1.391 1.00 0.00 37 VAL A C 9
ATOM 11295 O O . VAL A 1 37 ? -6.606 -6.873 2.299 1.00 0.00 37 VAL A O 9
ATOM 11308 N N . LEU A 1 38 ? -7.329 -6.068 0.327 1.00 0.00 38 LEU A N 9
ATOM 11309 C CA . LEU A 1 38 ? -6.249 -5.097 0.198 1.00 0.00 38 LEU A CA 9
ATOM 11310 C C . LEU A 1 38 ? -6.244 -4.121 1.368 1.00 0.00 38 LEU A C 9
ATOM 11311 O O . LEU A 1 38 ? -5.195 -3.830 1.941 1.00 0.00 38 LEU A O 9
ATOM 11327 N N . LEU A 1 39 ? -7.422 -3.617 1.716 1.00 0.00 39 LEU A N 9
ATOM 11328 C CA . LEU A 1 39 ? -7.551 -2.637 2.788 1.00 0.00 39 LEU A CA 9
ATOM 11329 C C . LEU A 1 39 ? -7.161 -3.239 4.133 1.00 0.00 39 LEU A C 9
ATOM 11330 O O . LEU A 1 39 ? -6.578 -2.563 4.981 1.00 0.00 39 LEU A O 9
ATOM 11346 N N . VAL A 1 40 ? -7.488 -4.513 4.323 1.00 0.00 40 VAL A N 9
ATOM 11347 C CA . VAL A 1 40 ? -7.118 -5.226 5.540 1.00 0.00 40 VAL A CA 9
ATOM 11348 C C . VAL A 1 40 ? -5.604 -5.315 5.685 1.00 0.00 40 VAL A C 9
ATOM 11349 O O . VAL A 1 40 ? -5.059 -5.061 6.759 1.00 0.00 40 VAL A O 9
ATOM 11362 N N . THR A 1 41 ? -4.929 -5.676 4.599 1.00 0.00 41 THR A N 9
ATOM 11363 C CA . THR A 1 41 ? -3.475 -5.765 4.595 1.00 0.00 41 THR A CA 9
ATOM 11364 C C . THR A 1 41 ? -2.838 -4.398 4.811 1.00 0.00 41 THR A C 9
ATOM 11365 O O . THR A 1 41 ? -1.895 -4.258 5.590 1.00 0.00 41 THR A O 9
ATOM 11376 N N . LEU A 1 42 ? -3.360 -3.393 4.117 1.00 0.00 42 LEU A N 9
ATOM 11377 C CA . LEU A 1 42 ? -2.831 -2.038 4.216 1.00 0.00 42 LEU A CA 9
ATOM 11378 C C . LEU A 1 42 ? -3.069 -1.453 5.602 1.00 0.00 42 LEU A C 9
ATOM 11379 O O . LEU A 1 42 ? -2.251 -0.688 6.114 1.00 0.00 42 LEU A O 9
ATOM 11395 N N . THR A 1 43 ? -4.195 -1.817 6.206 1.00 0.00 43 THR A N 9
ATOM 11396 C CA . THR A 1 43 ? -4.508 -1.391 7.565 1.00 0.00 43 THR A CA 9
ATOM 11397 C C . THR A 1 43 ? -3.508 -1.958 8.564 1.00 0.00 43 THR A C 9
ATOM 11398 O O . THR A 1 43 ? -3.026 -1.247 9.446 1.00 0.00 43 THR A O 9
ATOM 11409 N N . ARG A 1 44 ? -3.197 -3.241 8.418 1.00 0.00 44 ARG A N 9
ATOM 11410 C CA . ARG A 1 44 ? -2.240 -3.902 9.299 1.00 0.00 44 ARG A CA 9
ATOM 11411 C C . ARG A 1 44 ? -0.838 -3.335 9.113 1.00 0.00 44 ARG A C 9
ATOM 11412 O O . ARG A 1 44 ? -0.083 -3.194 10.075 1.00 0.00 44 ARG A O 9
ATOM 11433 N N . LEU A 1 45 ? -0.496 -3.014 7.870 1.00 0.00 45 LEU A N 9
ATOM 11434 C CA . LEU A 1 45 ? 0.774 -2.364 7.569 1.00 0.00 45 LEU A CA 9
ATOM 11435 C C . LEU A 1 45 ? 0.855 -0.986 8.213 1.00 0.00 45 LEU A C 9
ATOM 11436 O O . LEU A 1 45 ? 1.896 -0.598 8.744 1.00 0.00 45 LEU A O 9
ATOM 11452 N N . HIS A 1 46 ? -0.250 -0.249 8.164 1.00 0.00 46 HIS A N 9
ATOM 11453 C CA . HIS A 1 46 ? -0.320 1.069 8.784 1.00 0.00 46 HIS A CA 9
ATOM 11454 C C . HIS A 1 46 ? -0.181 0.973 10.297 1.00 0.00 46 HIS A C 9
ATOM 11455 O O . HIS A 1 46 ? 0.523 1.770 10.917 1.00 0.00 46 HIS A O 9
ATOM 11469 N N . GLN A 1 47 ? -0.857 -0.007 10.888 1.00 0.00 47 GLN A N 9
ATOM 11470 C CA . GLN A 1 47 ? -0.786 -0.227 12.327 1.00 0.00 47 GLN A CA 9
ATOM 11471 C C . GLN A 1 47 ? 0.618 -0.643 12.751 1.00 0.00 47 GLN A C 9
ATOM 11472 O O . GLN A 1 47 ? 1.059 -0.333 13.858 1.00 0.00 47 GLN A O 9
ATOM 11486 N N . ARG A 1 48 ? 1.315 -1.346 11.865 1.00 0.00 48 ARG A N 9
ATOM 11487 C CA . ARG A 1 48 ? 2.691 -1.754 12.123 1.00 0.00 48 ARG A CA 9
ATOM 11488 C C . ARG A 1 48 ? 3.650 -0.580 11.986 1.00 0.00 48 ARG A C 9
ATOM 11489 O O . ARG A 1 48 ? 4.776 -0.624 12.481 1.00 0.00 48 ARG A O 9
ATOM 11510 N N . GLY A 1 49 ? 3.196 0.472 11.312 1.00 0.00 49 GLY A N 9
ATOM 11511 C CA . GLY A 1 49 ? 3.991 1.684 11.160 1.00 0.00 49 GLY A CA 9
ATOM 11512 C C . GLY A 1 49 ? 4.851 1.626 9.904 1.00 0.00 49 GLY A C 9
ATOM 11513 O O . GLY A 1 49 ? 5.896 2.272 9.825 1.00 0.00 49 GLY A O 9
ATOM 11517 N N . VAL A 1 50 ? 4.406 0.847 8.925 1.00 0.00 50 VAL A N 9
ATOM 11518 C CA . VAL A 1 50 ? 5.137 0.697 7.672 1.00 0.00 50 VAL A CA 9
ATOM 11519 C C . VAL A 1 50 ? 4.708 1.745 6.654 1.00 0.00 50 VAL A C 9
ATOM 11520 O O . VAL A 1 50 ? 5.543 2.363 5.995 1.00 0.00 50 VAL A O 9
ATOM 11533 N N . ILE A 1 51 ? 3.400 1.941 6.532 1.00 0.00 51 ILE A N 9
ATOM 11534 C CA . ILE A 1 51 ? 2.855 2.888 5.564 1.00 0.00 51 ILE A CA 9
ATOM 11535 C C . ILE A 1 51 ? 1.939 3.899 6.240 1.00 0.00 51 ILE A C 9
ATOM 11536 O O . ILE A 1 51 ? 1.466 3.677 7.354 1.00 0.00 51 ILE A O 9
ATOM 11552 N N . TYR A 1 52 ? 1.695 5.014 5.559 1.00 0.00 52 TYR A N 9
ATOM 11553 C CA . TYR A 1 52 ? 0.850 6.072 6.100 1.00 0.00 52 TYR A CA 9
ATOM 11554 C C . TYR A 1 52 ? -0.310 6.385 5.162 1.00 0.00 52 TYR A C 9
ATOM 11555 O O . TYR A 1 52 ? -0.127 6.504 3.951 1.00 0.00 52 TYR A O 9
ATOM 11573 N N . ARG A 1 53 ? -1.505 6.516 5.729 1.00 0.00 53 ARG A N 9
ATOM 11574 C CA . ARG A 1 53 ? -2.704 6.774 4.942 1.00 0.00 53 ARG A CA 9
ATOM 11575 C C . ARG A 1 53 ? -2.922 8.268 4.744 1.00 0.00 53 ARG A C 9
ATOM 11576 O O . ARG A 1 53 ? -3.058 9.018 5.711 1.00 0.00 53 ARG A O 9
ATOM 11597 N N . LYS A 1 54 ? -2.957 8.695 3.487 1.00 0.00 54 LYS A N 9
ATOM 11598 C CA . LYS A 1 54 ? -3.406 10.040 3.144 1.00 0.00 54 LYS A CA 9
ATOM 11599 C C . LYS A 1 54 ? -4.723 10.003 2.381 1.00 0.00 54 LYS A C 9
ATOM 11600 O O . LYS A 1 54 ? -5.144 8.950 1.900 1.00 0.00 54 LYS A O 9
ATOM 11619 N N . TRP A 1 55 ? -5.371 11.158 2.271 1.00 0.00 55 TRP A N 9
ATOM 11620 C CA . TRP A 1 55 ? -6.663 11.252 1.606 1.00 0.00 55 TRP A CA 9
ATOM 11621 C C . TRP A 1 55 ? -6.625 12.260 0.464 1.00 0.00 55 TRP A C 9
ATOM 11622 O O . TRP A 1 55 ? -6.170 13.390 0.638 1.00 0.00 55 TRP A O 9
ATOM 11643 N N . ARG A 1 56 ? -7.106 11.845 -0.702 1.00 0.00 56 ARG A N 9
ATOM 11644 C CA . ARG A 1 56 ? -7.370 12.772 -1.797 1.00 0.00 56 ARG A CA 9
ATOM 11645 C C . ARG A 1 56 ? -8.851 13.118 -1.880 1.00 0.00 56 ARG A C 9
ATOM 11646 O O . ARG A 1 56 ? -9.707 12.317 -1.502 1.00 0.00 56 ARG A O 9
ATOM 11667 N N . HIS A 1 57 ? -9.146 14.313 -2.377 1.00 0.00 57 HIS A N 9
ATOM 11668 C CA . HIS A 1 57 ? -10.526 14.774 -2.494 1.00 0.00 57 HIS A CA 9
ATOM 11669 C C . HIS A 1 57 ? -10.893 15.048 -3.946 1.00 0.00 57 HIS A C 9
ATOM 11670 O O . HIS A 1 57 ? -10.489 16.061 -4.519 1.00 0.00 57 HIS A O 9
ATOM 11684 N N . PHE A 1 58 ? -11.662 14.141 -4.538 1.00 0.00 58 PHE A N 9
ATOM 11685 C CA . PHE A 1 58 ? -12.106 14.296 -5.918 1.00 0.00 58 PHE A CA 9
ATOM 11686 C C . PHE A 1 58 ? -13.590 14.636 -5.984 1.00 0.00 58 PHE A C 9
ATOM 11687 O O . PHE A 1 58 ? -14.445 13.775 -5.776 1.00 0.00 58 PHE A O 9
ATOM 11704 N N . SER A 1 59 ? -13.890 15.898 -6.275 1.00 0.00 59 SER A N 9
ATOM 11705 C CA . SER A 1 59 ? -15.270 16.362 -6.338 1.00 0.00 59 SER A CA 9
ATOM 11706 C C . SER A 1 59 ? -15.992 16.125 -5.017 1.00 0.00 59 SER A C 9
ATOM 11707 O O . SER A 1 59 ? -17.192 15.848 -4.994 1.00 0.00 59 SER A O 9
ATOM 11715 N N . GLY A 1 60 ? -15.254 16.237 -3.917 1.00 0.00 60 GLY A N 9
ATOM 11716 C CA . GLY A 1 60 ? -15.839 16.115 -2.586 1.00 0.00 60 GLY A CA 9
ATOM 11717 C C . GLY A 1 60 ? -15.814 14.670 -2.105 1.00 0.00 60 GLY A C 9
ATOM 11718 O O . GLY A 1 60 ? -16.200 14.377 -0.973 1.00 0.00 60 GLY A O 9
ATOM 11722 N N . ARG A 1 61 ? -15.360 13.770 -2.971 1.00 0.00 61 ARG A N 9
ATOM 11723 C CA . ARG A 1 61 ? -15.294 12.353 -2.638 1.00 0.00 61 ARG A CA 9
ATOM 11724 C C . ARG A 1 61 ? -13.937 11.988 -2.049 1.00 0.00 61 ARG A C 9
ATOM 11725 O O . ARG A 1 61 ? -12.901 12.467 -2.509 1.00 0.00 61 ARG A O 9
ATOM 11746 N N . LYS A 1 62 ? -13.949 11.136 -1.029 1.00 0.00 62 LYS A N 9
ATOM 11747 C CA . LYS A 1 62 ? -12.727 10.754 -0.335 1.00 0.00 62 LYS A CA 9
ATOM 11748 C C . LYS A 1 62 ? -12.085 9.533 -0.983 1.00 0.00 62 LYS A C 9
ATOM 11749 O O . LYS A 1 62 ? -12.730 8.500 -1.156 1.00 0.00 62 LYS A O 9
ATOM 11768 N N . TYR A 1 63 ? -10.811 9.659 -1.338 1.00 0.00 63 TYR A N 9
ATOM 11769 C CA . TYR A 1 63 ? -10.094 8.585 -2.014 1.00 0.00 63 TYR A CA 9
ATOM 11770 C C . TYR A 1 63 ? -8.790 8.257 -1.299 1.00 0.00 63 TYR A C 9
ATOM 11771 O O . TYR A 1 63 ? -7.997 9.148 -0.994 1.00 0.00 63 TYR A O 9
ATOM 11789 N N . ARG A 1 64 ? -8.573 6.974 -1.033 1.00 0.00 64 ARG A N 9
ATOM 11790 C CA . ARG A 1 64 ? -7.470 6.542 -0.183 1.00 0.00 64 ARG A CA 9
ATOM 11791 C C . ARG A 1 64 ? -6.150 6.560 -0.944 1.00 0.00 64 ARG A C 9
ATOM 11792 O O . ARG A 1 64 ? -6.072 6.095 -2.082 1.00 0.00 64 ARG A O 9
ATOM 11813 N N . GLU A 1 65 ? -5.114 7.098 -0.310 1.00 0.00 65 GLU A N 9
ATOM 11814 C CA . GLU A 1 65 ? -3.752 6.960 -0.812 1.00 0.00 65 GLU A CA 9
ATOM 11815 C C . GLU A 1 65 ? -2.806 6.492 0.287 1.00 0.00 65 GLU A C 9
ATOM 11816 O O . GLU A 1 65 ? -2.945 6.881 1.446 1.00 0.00 65 GLU A O 9
ATOM 11828 N N . TYR A 1 66 ? -1.845 5.654 -0.085 1.00 0.00 66 TYR A N 9
ATOM 11829 C CA . TYR A 1 66 ? -0.915 5.078 0.881 1.00 0.00 66 TYR A CA 9
ATOM 11830 C C . TYR A 1 66 ? 0.530 5.330 0.473 1.00 0.00 66 TYR A C 9
ATOM 11831 O O . TYR A 1 66 ? 0.947 4.970 -0.630 1.00 0.00 66 TYR A O 9
ATOM 11849 N N . CYS A 1 67 ? 1.292 5.950 1.367 1.00 0.00 67 CYS A N 9
ATOM 11850 C CA . CYS A 1 67 ? 2.697 6.241 1.104 1.00 0.00 67 CYS A CA 9
ATOM 11851 C C . CYS A 1 67 ? 3.604 5.503 2.079 1.00 0.00 67 CYS A C 9
ATOM 11852 O O . CYS A 1 67 ? 3.261 5.326 3.248 1.00 0.00 67 CYS A O 9
ATOM 11860 N N . LEU A 1 68 ? 4.763 5.072 1.593 1.00 0.00 68 LEU A N 9
ATOM 11861 C CA . LEU A 1 68 ? 5.703 4.315 2.410 1.00 0.00 68 LEU A CA 9
ATOM 11862 C C . LEU A 1 68 ? 6.383 5.208 3.439 1.00 0.00 68 LEU A C 9
ATOM 11863 O O . LEU A 1 68 ? 6.997 6.218 3.089 1.00 0.00 68 LEU A O 9
ATOM 11879 N N . LYS A 1 69 ? 6.271 4.834 4.708 1.00 0.00 69 LYS A N 9
ATOM 11880 C CA . LYS A 1 69 ? 6.910 5.578 5.787 1.00 0.00 69 LYS A CA 9
ATOM 11881 C C . LYS A 1 69 ? 8.189 4.891 6.248 1.00 0.00 69 LYS A C 9
ATOM 11882 O O . LYS A 1 69 ? 9.177 5.551 6.572 1.00 0.00 69 LYS A O 9
ATOM 11901 N N . HIS A 1 70 ? 8.165 3.563 6.276 1.00 0.00 70 HIS A N 9
ATOM 11902 C CA . HIS A 1 70 ? 9.325 2.785 6.689 1.00 0.00 70 HIS A CA 9
ATOM 11903 C C . HIS A 1 70 ? 10.561 3.171 5.887 1.00 0.00 70 HIS A C 9
ATOM 11904 O O . HIS A 1 70 ? 10.515 3.261 4.661 1.00 0.00 70 HIS A O 9
ATOM 11918 N N . ARG A 1 71 ? 11.666 3.400 6.588 1.00 0.00 71 ARG A N 9
ATOM 11919 C CA . ARG A 1 71 ? 12.902 3.833 5.948 1.00 0.00 71 ARG A CA 9
ATOM 11920 C C . ARG A 1 71 ? 13.190 3.018 4.694 1.00 0.00 71 ARG A C 9
ATOM 11921 O O . ARG A 1 71 ? 13.191 1.788 4.729 1.00 0.00 71 ARG A O 9
ATOM 11942 N N . ASP A 1 72 ? 13.435 3.711 3.587 1.00 0.00 72 ASP A N 9
ATOM 11943 C CA . ASP A 1 72 ? 13.691 3.052 2.312 1.00 0.00 72 ASP A CA 9
ATOM 11944 C C . ASP A 1 72 ? 14.922 2.158 2.393 1.00 0.00 72 ASP A C 9
ATOM 11945 O O . ASP A 1 72 ? 14.941 1.061 1.834 1.00 0.00 72 ASP A O 9
ATOM 11954 N N . GLU A 1 73 ? 15.949 2.635 3.088 1.00 0.00 73 GLU A N 9
ATOM 11955 C CA . GLU A 1 73 ? 17.156 1.849 3.307 1.00 0.00 73 GLU A CA 9
ATOM 11956 C C . GLU A 1 73 ? 16.838 0.530 4.000 1.00 0.00 73 GLU A C 9
ATOM 11957 O O . GLU A 1 73 ? 17.287 -0.533 3.571 1.00 0.00 73 GLU A O 9
ATOM 11969 N N . LEU A 1 74 ? 16.058 0.605 5.074 1.00 0.00 74 LEU A N 9
ATOM 11970 C CA . LEU A 1 74 ? 15.698 -0.579 5.843 1.00 0.00 74 LEU A CA 9
ATOM 11971 C C . LEU A 1 74 ? 14.800 -1.508 5.037 1.00 0.00 74 LEU A C 9
ATOM 11972 O O . LEU A 1 74 ? 14.889 -2.731 5.154 1.00 0.00 74 LEU A O 9
ATOM 11988 N N . ALA A 1 75 ? 13.933 -0.921 4.219 1.00 0.00 75 ALA A N 9
ATOM 11989 C CA . ALA A 1 75 ? 13.066 -1.696 3.339 1.00 0.00 75 ALA A CA 9
ATOM 11990 C C . ALA A 1 75 ? 13.878 -2.528 2.357 1.00 0.00 75 ALA A C 9
ATOM 11991 O O . ALA A 1 75 ? 13.596 -3.707 2.145 1.00 0.00 75 ALA A O 9
ATOM 11998 N N . ASP A 1 76 ? 14.891 -1.908 1.759 1.00 0.00 76 ASP A N 9
ATOM 11999 C CA . ASP A 1 76 ? 15.756 -2.595 0.808 1.00 0.00 76 ASP A CA 9
ATOM 12000 C C . ASP A 1 76 ? 16.554 -3.701 1.488 1.00 0.00 76 ASP A C 9
ATOM 12001 O O . ASP A 1 76 ? 16.808 -4.749 0.895 1.00 0.00 76 ASP A O 9
ATOM 12010 N N . LEU A 1 77 ? 16.945 -3.460 2.735 1.00 0.00 77 LEU A N 9
ATOM 12011 C CA . LEU A 1 77 ? 17.649 -4.465 3.525 1.00 0.00 77 LEU A CA 9
ATOM 12012 C C . LEU A 1 77 ? 16.737 -5.638 3.860 1.00 0.00 77 LEU A C 9
ATOM 12013 O O . LEU A 1 77 ? 17.181 -6.785 3.911 1.00 0.00 77 LEU A O 9
ATOM 12029 N N . GLU A 1 78 ? 15.463 -5.344 4.090 1.00 0.00 78 GLU A N 9
ATOM 12030 C CA . GLU A 1 78 ? 14.476 -6.381 4.367 1.00 0.00 78 GLU A CA 9
ATOM 12031 C C . GLU A 1 78 ? 14.122 -7.157 3.106 1.00 0.00 78 GLU A C 9
ATOM 12032 O O . GLU A 1 78 ? 13.784 -8.340 3.168 1.00 0.00 78 GLU A O 9
ATOM 12044 N N . HIS A 1 79 ? 14.202 -6.488 1.962 1.00 0.00 79 HIS A N 9
ATOM 12045 C CA . HIS A 1 79 ? 13.926 -7.123 0.680 1.00 0.00 79 HIS A CA 9
ATOM 12046 C C . HIS A 1 79 ? 14.954 -8.203 0.367 1.00 0.00 79 HIS A C 9
ATOM 12047 O O . HIS A 1 79 ? 14.857 -9.287 0.870 1.00 0.00 79 HIS A O 9
ATOM 12061 N N . LYS A 1 3 ? 6.092 -13.739 -7.124 1.00 0.00 3 LYS A N 10
ATOM 12062 C CA . LYS A 1 3 ? 5.429 -12.902 -6.132 1.00 0.00 3 LYS A CA 10
ATOM 12063 C C . LYS A 1 3 ? 4.650 -13.746 -5.131 1.00 0.00 3 LYS A C 10
ATOM 12064 O O . LYS A 1 3 ? 4.567 -13.408 -3.950 1.00 0.00 3 LYS A O 10
ATOM 12083 N N . ALA A 1 4 ? 4.081 -14.847 -5.609 1.00 0.00 4 ALA A N 10
ATOM 12084 C CA . ALA A 1 4 ? 3.228 -15.691 -4.781 1.00 0.00 4 ALA A CA 10
ATOM 12085 C C . ALA A 1 4 ? 4.014 -16.305 -3.630 1.00 0.00 4 ALA A C 10
ATOM 12086 O O . ALA A 1 4 ? 3.448 -16.645 -2.590 1.00 0.00 4 ALA A O 10
ATOM 12093 N N . LYS A 1 5 ? 5.321 -16.446 -3.819 1.00 0.00 5 LYS A N 10
ATOM 12094 C CA . LYS A 1 5 ? 6.193 -16.987 -2.784 1.00 0.00 5 LYS A CA 10
ATOM 12095 C C . LYS A 1 5 ? 6.296 -16.033 -1.599 1.00 0.00 5 LYS A C 10
ATOM 12096 O O . LYS A 1 5 ? 6.555 -16.457 -0.472 1.00 0.00 5 LYS A O 10
ATOM 12115 N N . LEU A 1 6 ? 6.093 -14.748 -1.860 1.00 0.00 6 LEU A N 10
ATOM 12116 C CA . LEU A 1 6 ? 6.185 -13.731 -0.820 1.00 0.00 6 LEU A CA 10
ATOM 12117 C C . LEU A 1 6 ? 4.828 -13.476 -0.177 1.00 0.00 6 LEU A C 10
ATOM 12118 O O . LEU A 1 6 ? 3.785 -13.733 -0.780 1.00 0.00 6 LEU A O 10
ATOM 12134 N N . SER A 1 7 ? 4.847 -12.972 1.053 1.00 0.00 7 SER A N 10
ATOM 12135 C CA . SER A 1 7 ? 3.621 -12.590 1.743 1.00 0.00 7 SER A CA 10
ATOM 12136 C C . SER A 1 7 ? 3.002 -11.345 1.119 1.00 0.00 7 SER A C 10
ATOM 12137 O O . SER A 1 7 ? 3.702 -10.527 0.520 1.00 0.00 7 SER A O 10
ATOM 12145 N N . LEU A 1 8 ? 1.689 -11.206 1.264 1.00 0.00 8 LEU A N 10
ATOM 12146 C CA . LEU A 1 8 ? 0.988 -10.017 0.797 1.00 0.00 8 LEU A CA 10
ATOM 12147 C C . LEU A 1 8 ? 1.472 -8.771 1.526 1.00 0.00 8 LEU A C 10
ATOM 12148 O O . LEU A 1 8 ? 1.417 -7.664 0.990 1.00 0.00 8 LEU A O 10
ATOM 12164 N N . THR A 1 9 ? 1.949 -8.957 2.753 1.00 0.00 9 THR A N 10
ATOM 12165 C CA . THR A 1 9 ? 2.506 -7.859 3.533 1.00 0.00 9 THR A CA 10
ATOM 12166 C C . THR A 1 9 ? 3.905 -7.494 3.052 1.00 0.00 9 THR A C 10
ATOM 12167 O O . THR A 1 9 ? 4.370 -6.372 3.258 1.00 0.00 9 THR A O 10
ATOM 12178 N N . GLN A 1 10 ? 4.572 -8.447 2.409 1.00 0.00 10 GLN A N 10
ATOM 12179 C CA . GLN A 1 10 ? 5.864 -8.191 1.786 1.00 0.00 10 GLN A CA 10
ATOM 12180 C C . GLN A 1 10 ? 5.697 -7.616 0.386 1.00 0.00 10 GLN A C 10
ATOM 12181 O O . GLN A 1 10 ? 6.473 -6.761 -0.042 1.00 0.00 10 GLN A O 10
ATOM 12195 N N . LEU A 1 11 ? 4.680 -8.090 -0.326 1.00 0.00 11 LEU A N 10
ATOM 12196 C CA . LEU A 1 11 ? 4.424 -7.643 -1.690 1.00 0.00 11 LEU A CA 10
ATOM 12197 C C . LEU A 1 11 ? 3.992 -6.183 -1.718 1.00 0.00 11 LEU A C 10
ATOM 12198 O O . LEU A 1 11 ? 4.450 -5.406 -2.557 1.00 0.00 11 LEU A O 10
ATOM 12214 N N . ILE A 1 12 ? 3.108 -5.813 -0.797 1.00 0.00 12 ILE A N 10
ATOM 12215 C CA . ILE A 1 12 ? 2.660 -4.431 -0.677 1.00 0.00 12 ILE A CA 10
ATOM 12216 C C . ILE A 1 12 ? 3.812 -3.508 -0.304 1.00 0.00 12 ILE A C 10
ATOM 12217 O O . ILE A 1 12 ? 3.968 -2.430 -0.878 1.00 0.00 12 ILE A O 10
ATOM 12233 N N . LEU A 1 13 ? 4.619 -3.936 0.661 1.00 0.00 13 LEU A N 10
ATOM 12234 C CA . LEU A 1 13 ? 5.810 -3.192 1.052 1.00 0.00 13 LEU A CA 10
ATOM 12235 C C . LEU A 1 13 ? 6.716 -2.933 -0.145 1.00 0.00 13 LEU A C 10
ATOM 12236 O O . LEU A 1 13 ? 7.171 -1.810 -0.361 1.00 0.00 13 LEU A O 10
ATOM 12252 N N . ILE A 1 14 ? 6.974 -3.980 -0.923 1.00 0.00 14 ILE A N 10
ATOM 12253 C CA . ILE A 1 14 ? 7.817 -3.866 -2.107 1.00 0.00 14 ILE A CA 10
ATOM 12254 C C . ILE A 1 14 ? 7.216 -2.901 -3.121 1.00 0.00 14 ILE A C 10
ATOM 12255 O O . ILE A 1 14 ? 7.923 -2.085 -3.710 1.00 0.00 14 ILE A O 10
ATOM 12271 N N . ARG A 1 15 ? 5.905 -3.000 -3.319 1.00 0.00 15 ARG A N 10
ATOM 12272 C CA . ARG A 1 15 ? 5.205 -2.134 -4.259 1.00 0.00 15 ARG A CA 10
ATOM 12273 C C . ARG A 1 15 ? 5.267 -0.677 -3.817 1.00 0.00 15 ARG A C 10
ATOM 12274 O O . ARG A 1 15 ? 5.379 0.229 -4.642 1.00 0.00 15 ARG A O 10
ATOM 12295 N N . LEU A 1 16 ? 5.195 -0.458 -2.509 1.00 0.00 16 LEU A N 10
ATOM 12296 C CA . LEU A 1 16 ? 5.170 0.892 -1.957 1.00 0.00 16 LEU A CA 10
ATOM 12297 C C . LEU A 1 16 ? 6.581 1.439 -1.781 1.00 0.00 16 LEU A C 10
ATOM 12298 O O . LEU A 1 16 ? 6.776 2.647 -1.650 1.00 0.00 16 LEU A O 10
ATOM 12314 N N . SER A 1 17 ? 7.562 0.544 -1.779 1.00 0.00 17 SER A N 10
ATOM 12315 C CA . SER A 1 17 ? 8.965 0.943 -1.764 1.00 0.00 17 SER A CA 10
ATOM 12316 C C . SER A 1 17 ? 9.443 1.323 -3.160 1.00 0.00 17 SER A C 10
ATOM 12317 O O . SER A 1 17 ? 10.473 1.979 -3.316 1.00 0.00 17 SER A O 10
ATOM 12325 N N . ASN A 1 18 ? 8.689 0.907 -4.172 1.00 0.00 18 ASN A N 10
ATOM 12326 C CA . ASN A 1 18 ? 9.005 1.250 -5.554 1.00 0.00 18 ASN A CA 10
ATOM 12327 C C . ASN A 1 18 ? 8.233 2.484 -6.004 1.00 0.00 18 ASN A C 10
ATOM 12328 O O . ASN A 1 18 ? 8.794 3.386 -6.627 1.00 0.00 18 ASN A O 10
ATOM 12339 N N . ARG A 1 19 ? 6.944 2.518 -5.685 1.00 0.00 19 ARG A N 10
ATOM 12340 C CA . ARG A 1 19 ? 6.082 3.620 -6.097 1.00 0.00 19 ARG A CA 10
ATOM 12341 C C . ARG A 1 19 ? 6.071 4.729 -5.053 1.00 0.00 19 ARG A C 10
ATOM 12342 O O . ARG A 1 19 ? 6.082 5.912 -5.391 1.00 0.00 19 ARG A O 10
ATOM 12363 N N . GLY A 1 20 ? 6.049 4.340 -3.783 1.00 0.00 20 GLY A N 10
ATOM 12364 C CA . GLY A 1 20 ? 5.980 5.300 -2.687 1.00 0.00 20 GLY A CA 10
ATOM 12365 C C . GLY A 1 20 ? 4.601 5.300 -2.041 1.00 0.00 20 GLY A C 10
ATOM 12366 O O . GLY A 1 20 ? 4.477 5.387 -0.819 1.00 0.00 20 GLY A O 10
ATOM 12370 N N . CYS A 1 21 ? 3.566 5.201 -2.867 1.00 0.00 21 CYS A N 10
ATOM 12371 C CA . CYS A 1 21 ? 2.190 5.239 -2.382 1.00 0.00 21 CYS A CA 10
ATOM 12372 C C . CYS A 1 21 ? 1.218 4.736 -3.442 1.00 0.00 21 CYS A C 10
ATOM 12373 O O . CYS A 1 21 ? 1.216 5.217 -4.575 1.00 0.00 21 CYS A O 10
ATOM 12381 N N . GLN A 1 22 ? 0.393 3.766 -3.067 1.00 0.00 22 GLN A N 10
ATOM 12382 C CA . GLN A 1 22 ? -0.556 3.163 -3.996 1.00 0.00 22 GLN A CA 10
ATOM 12383 C C . GLN A 1 22 ? -1.947 3.077 -3.385 1.00 0.00 22 GLN A C 10
ATOM 12384 O O . GLN A 1 22 ? -2.108 3.170 -2.168 1.00 0.00 22 GLN A O 10
ATOM 12398 N N . THR A 1 23 ? -2.952 2.898 -4.236 1.00 0.00 23 THR A N 10
ATOM 12399 C CA . THR A 1 23 ? -4.307 2.625 -3.774 1.00 0.00 23 THR A CA 10
ATOM 12400 C C . THR A 1 23 ? -4.528 1.132 -3.566 1.00 0.00 23 THR A C 10
ATOM 12401 O O . THR A 1 23 ? -3.687 0.312 -3.936 1.00 0.00 23 THR A O 10
ATOM 12412 N N . LEU A 1 24 ? -5.664 0.784 -2.972 1.00 0.00 24 LEU A N 10
ATOM 12413 C CA . LEU A 1 24 ? -6.059 -0.613 -2.829 1.00 0.00 24 LEU A CA 10
ATOM 12414 C C . LEU A 1 24 ? -6.152 -1.299 -4.186 1.00 0.00 24 LEU A C 10
ATOM 12415 O O . LEU A 1 24 ? -5.758 -2.456 -4.336 1.00 0.00 24 LEU A O 10
ATOM 12431 N N . GLU A 1 25 ? -6.676 -0.580 -5.172 1.00 0.00 25 GLU A N 10
ATOM 12432 C CA . GLU A 1 25 ? -6.859 -1.131 -6.510 1.00 0.00 25 GLU A CA 10
ATOM 12433 C C . GLU A 1 25 ? -5.524 -1.314 -7.219 1.00 0.00 25 GLU A C 10
ATOM 12434 O O . GLU A 1 25 ? -5.320 -2.295 -7.935 1.00 0.00 25 GLU A O 10
ATOM 12446 N N . GLU A 1 26 ? -4.618 -0.363 -7.017 1.00 0.00 26 GLU A N 10
ATOM 12447 C CA . GLU A 1 26 ? -3.275 -0.455 -7.576 1.00 0.00 26 GLU A CA 10
ATOM 12448 C C . GLU A 1 26 ? -2.484 -1.582 -6.926 1.00 0.00 26 GLU A C 10
ATOM 12449 O O . GLU A 1 26 ? -1.675 -2.242 -7.580 1.00 0.00 26 GLU A O 10
ATOM 12461 N N . LEU A 1 27 ? -2.719 -1.798 -5.638 1.00 0.00 27 LEU A N 10
ATOM 12462 C CA . LEU A 1 27 ? -2.128 -2.927 -4.929 1.00 0.00 27 LEU A CA 10
ATOM 12463 C C . LEU A 1 27 ? -2.802 -4.237 -5.318 1.00 0.00 27 LEU A C 10
ATOM 12464 O O . LEU A 1 27 ? -2.177 -5.297 -5.298 1.00 0.00 27 LEU A O 10
ATOM 12480 N N . GLU A 1 28 ? -4.080 -4.156 -5.673 1.00 0.00 28 GLU A N 10
ATOM 12481 C CA . GLU A 1 28 ? -4.809 -5.313 -6.180 1.00 0.00 28 GLU A CA 10
ATOM 12482 C C . GLU A 1 28 ? -4.226 -5.795 -7.502 1.00 0.00 28 GLU A C 10
ATOM 12483 O O . GLU A 1 28 ? -4.147 -6.998 -7.754 1.00 0.00 28 GLU A O 10
ATOM 12495 N N . GLU A 1 29 ? -3.817 -4.851 -8.343 1.00 0.00 29 GLU A N 10
ATOM 12496 C CA . GLU A 1 29 ? -3.191 -5.180 -9.617 1.00 0.00 29 GLU A CA 10
ATOM 12497 C C . GLU A 1 29 ? -1.858 -5.887 -9.410 1.00 0.00 29 GLU A C 10
ATOM 12498 O O . GLU A 1 29 ? -1.531 -6.836 -10.123 1.00 0.00 29 GLU A O 10
ATOM 12510 N N . PHE A 1 30 ? -1.092 -5.419 -8.431 1.00 0.00 30 PHE A N 10
ATOM 12511 C CA . PHE A 1 30 ? 0.229 -5.974 -8.161 1.00 0.00 30 PHE A CA 10
ATOM 12512 C C . PHE A 1 30 ? 0.129 -7.378 -7.579 1.00 0.00 30 PHE A C 10
ATOM 12513 O O . PHE A 1 30 ? 0.827 -8.292 -8.014 1.00 0.00 30 PHE A O 10
ATOM 12530 N N . THR A 1 31 ? -0.748 -7.543 -6.593 1.00 0.00 31 THR A N 10
ATOM 12531 C CA . THR A 1 31 ? -0.841 -8.796 -5.853 1.00 0.00 31 THR A CA 10
ATOM 12532 C C . THR A 1 31 ? -1.831 -9.750 -6.508 1.00 0.00 31 THR A C 10
ATOM 12533 O O . THR A 1 31 ? -1.708 -10.969 -6.385 1.00 0.00 31 THR A O 10
ATOM 12544 N N . GLN A 1 32 ? -2.813 -9.189 -7.205 1.00 0.00 32 GLN A N 10
ATOM 12545 C CA . GLN A 1 32 ? -3.954 -9.963 -7.681 1.00 0.00 32 GLN A CA 10
ATOM 12546 C C . GLN A 1 32 ? -4.641 -10.693 -6.532 1.00 0.00 32 GLN A C 10
ATOM 12547 O O . GLN A 1 32 ? -5.133 -11.809 -6.700 1.00 0.00 32 GLN A O 10
ATOM 12561 N N . ALA A 1 33 ? -4.671 -10.057 -5.367 1.00 0.00 33 ALA A N 10
ATOM 12562 C CA . ALA A 1 33 ? -5.326 -10.630 -4.198 1.00 0.00 33 ALA A CA 10
ATOM 12563 C C . ALA A 1 33 ? -6.694 -10.001 -3.966 1.00 0.00 33 ALA A C 10
ATOM 12564 O O . ALA A 1 33 ? -7.007 -8.953 -4.531 1.00 0.00 33 ALA A O 10
ATOM 12571 N N . LYS A 1 34 ? -7.503 -10.645 -3.133 1.00 0.00 34 LYS A N 10
ATOM 12572 C CA . LYS A 1 34 ? -8.817 -10.121 -2.784 1.00 0.00 34 LYS A CA 10
ATOM 12573 C C . LYS A 1 34 ? -8.703 -8.807 -2.023 1.00 0.00 34 LYS A C 10
ATOM 12574 O O . LYS A 1 34 ? -7.814 -8.639 -1.187 1.00 0.00 34 LYS A O 10
ATOM 12593 N N . ARG A 1 35 ? -9.605 -7.877 -2.316 1.00 0.00 35 ARG A N 10
ATOM 12594 C CA . ARG A 1 35 ? -9.608 -6.577 -1.658 1.00 0.00 35 ARG A CA 10
ATOM 12595 C C . ARG A 1 35 ? -9.734 -6.726 -0.148 1.00 0.00 35 ARG A C 10
ATOM 12596 O O . ARG A 1 35 ? -9.021 -6.070 0.611 1.00 0.00 35 ARG A O 10
ATOM 12617 N N . GLU A 1 36 ? -10.647 -7.590 0.283 1.00 0.00 36 GLU A N 10
ATOM 12618 C CA . GLU A 1 36 ? -10.824 -7.874 1.702 1.00 0.00 36 GLU A CA 10
ATOM 12619 C C . GLU A 1 36 ? -9.514 -8.309 2.345 1.00 0.00 36 GLU A C 10
ATOM 12620 O O . GLU A 1 36 ? -9.119 -7.786 3.386 1.00 0.00 36 GLU A O 10
ATOM 12632 N N . VAL A 1 37 ? -8.844 -9.269 1.718 1.00 0.00 37 VAL A N 10
ATOM 12633 C CA . VAL A 1 37 ? -7.600 -9.811 2.252 1.00 0.00 37 VAL A CA 10
ATOM 12634 C C . VAL A 1 37 ? -6.503 -8.752 2.272 1.00 0.00 37 VAL A C 10
ATOM 12635 O O . VAL A 1 37 ? -5.723 -8.670 3.222 1.00 0.00 37 VAL A O 10
ATOM 12648 N N . LEU A 1 38 ? -6.449 -7.943 1.219 1.00 0.00 38 LEU A N 10
ATOM 12649 C CA . LEU A 1 38 ? -5.453 -6.884 1.117 1.00 0.00 38 LEU A CA 10
ATOM 12650 C C . LEU A 1 38 ? -5.651 -5.835 2.204 1.00 0.00 38 LEU A C 10
ATOM 12651 O O . LEU A 1 38 ? -4.685 -5.305 2.752 1.00 0.00 38 LEU A O 10
ATOM 12667 N N . LEU A 1 39 ? -6.910 -5.541 2.512 1.00 0.00 39 LEU A N 10
ATOM 12668 C CA . LEU A 1 39 ? -7.237 -4.591 3.568 1.00 0.00 39 LEU A CA 10
ATOM 12669 C C . LEU A 1 39 ? -6.784 -5.103 4.929 1.00 0.00 39 LEU A C 10
ATOM 12670 O O . LEU A 1 39 ? -6.373 -4.325 5.790 1.00 0.00 39 LEU A O 10
ATOM 12686 N N . VAL A 1 40 ? -6.861 -6.416 5.117 1.00 0.00 40 VAL A N 10
ATOM 12687 C CA . VAL A 1 40 ? -6.352 -7.047 6.328 1.00 0.00 40 VAL A CA 10
ATOM 12688 C C . VAL A 1 40 ? -4.839 -6.905 6.430 1.00 0.00 40 VAL A C 10
ATOM 12689 O O . VAL A 1 40 ? -4.304 -6.592 7.495 1.00 0.00 40 VAL A O 10
ATOM 12702 N N . THR A 1 41 ? -4.151 -7.136 5.318 1.00 0.00 41 THR A N 10
ATOM 12703 C CA . THR A 1 41 ? -2.696 -7.064 5.287 1.00 0.00 41 THR A CA 10
ATOM 12704 C C . THR A 1 41 ? -2.214 -5.619 5.313 1.00 0.00 41 THR A C 10
ATOM 12705 O O . THR A 1 41 ? -1.098 -5.334 5.743 1.00 0.00 41 THR A O 10
ATOM 12716 N N . LEU A 1 42 ? -3.066 -4.709 4.849 1.00 0.00 42 LEU A N 10
ATOM 12717 C CA . LEU A 1 42 ? -2.802 -3.281 4.975 1.00 0.00 42 LEU A CA 10
ATOM 12718 C C . LEU A 1 42 ? -2.946 -2.819 6.418 1.00 0.00 42 LEU A C 10
ATOM 12719 O O . LEU A 1 42 ? -2.181 -1.976 6.889 1.00 0.00 42 LEU A O 10
ATOM 12735 N N . THR A 1 43 ? -3.927 -3.375 7.119 1.00 0.00 43 THR A N 10
ATOM 12736 C CA . THR A 1 43 ? -4.066 -3.155 8.553 1.00 0.00 43 THR A CA 10
ATOM 12737 C C . THR A 1 43 ? -2.865 -3.705 9.314 1.00 0.00 43 THR A C 10
ATOM 12738 O O . THR A 1 43 ? -2.392 -3.093 10.271 1.00 0.00 43 THR A O 10
ATOM 12749 N N . ARG A 1 44 ? -2.378 -4.862 8.881 1.00 0.00 44 ARG A N 10
ATOM 12750 C CA . ARG A 1 44 ? -1.178 -5.454 9.462 1.00 0.00 44 ARG A CA 10
ATOM 12751 C C . ARG A 1 44 ? 0.023 -4.530 9.301 1.00 0.00 44 ARG A C 10
ATOM 12752 O O . ARG A 1 44 ? 0.756 -4.276 10.257 1.00 0.00 44 ARG A O 10
ATOM 12773 N N . LEU A 1 45 ? 0.222 -4.032 8.085 1.00 0.00 45 LEU A N 10
ATOM 12774 C CA . LEU A 1 45 ? 1.350 -3.157 7.790 1.00 0.00 45 LEU A CA 10
ATOM 12775 C C . LEU A 1 45 ? 1.173 -1.792 8.443 1.00 0.00 45 LEU A C 10
ATOM 12776 O O . LEU A 1 45 ? 2.146 -1.077 8.680 1.00 0.00 45 LEU A O 10
ATOM 12792 N N . HIS A 1 46 ? -0.074 -1.436 8.731 1.00 0.00 46 HIS A N 10
ATOM 12793 C CA . HIS A 1 46 ? -0.372 -0.202 9.447 1.00 0.00 46 HIS A CA 10
ATOM 12794 C C . HIS A 1 46 ? 0.004 -0.313 10.919 1.00 0.00 46 HIS A C 10
ATOM 12795 O O . HIS A 1 46 ? 0.629 0.587 11.479 1.00 0.00 46 HIS A O 10
ATOM 12809 N N . GLN A 1 47 ? -0.378 -1.423 11.540 1.00 0.00 47 GLN A N 10
ATOM 12810 C CA . GLN A 1 47 ? -0.075 -1.659 12.947 1.00 0.00 47 GLN A CA 10
ATOM 12811 C C . GLN A 1 47 ? 1.401 -1.977 13.145 1.00 0.00 47 GLN A C 10
ATOM 12812 O O . GLN A 1 47 ? 1.961 -1.735 14.214 1.00 0.00 47 GLN A O 10
ATOM 12826 N N . ARG A 1 48 ? 2.029 -2.524 12.109 1.00 0.00 48 ARG A N 10
ATOM 12827 C CA . ARG A 1 48 ? 3.456 -2.817 12.144 1.00 0.00 48 ARG A CA 10
ATOM 12828 C C . ARG A 1 48 ? 4.282 -1.538 12.092 1.00 0.00 48 ARG A C 10
ATOM 12829 O O . ARG A 1 48 ? 5.440 -1.517 12.509 1.00 0.00 48 ARG A O 10
ATOM 12850 N N . GLY A 1 49 ? 3.680 -0.471 11.576 1.00 0.00 49 GLY A N 10
ATOM 12851 C CA . GLY A 1 49 ? 4.381 0.795 11.401 1.00 0.00 49 GLY A CA 10
ATOM 12852 C C . GLY A 1 49 ? 5.140 0.827 10.081 1.00 0.00 49 GLY A C 10
ATOM 12853 O O . GLY A 1 49 ? 6.122 1.555 9.936 1.00 0.00 49 GLY A O 10
ATOM 12857 N N . VAL A 1 50 ? 4.680 0.032 9.122 1.00 0.00 50 VAL A N 10
ATOM 12858 C CA . VAL A 1 50 ? 5.324 -0.044 7.815 1.00 0.00 50 VAL A CA 10
ATOM 12859 C C . VAL A 1 50 ? 4.723 0.965 6.845 1.00 0.00 50 VAL A C 10
ATOM 12860 O O . VAL A 1 50 ? 5.443 1.640 6.109 1.00 0.00 50 VAL A O 10
ATOM 12873 N N . ILE A 1 51 ? 3.398 1.065 6.847 1.00 0.00 51 ILE A N 10
ATOM 12874 C CA . ILE A 1 51 ? 2.695 1.972 5.949 1.00 0.00 51 ILE A CA 10
ATOM 12875 C C . ILE A 1 51 ? 1.781 2.914 6.722 1.00 0.00 51 ILE A C 10
ATOM 12876 O O . ILE A 1 51 ? 1.555 2.733 7.919 1.00 0.00 51 ILE A O 10
ATOM 12892 N N . TYR A 1 52 ? 1.254 3.918 6.031 1.00 0.00 52 TYR A N 10
ATOM 12893 C CA . TYR A 1 52 ? 0.320 4.861 6.636 1.00 0.00 52 TYR A CA 10
ATOM 12894 C C . TYR A 1 52 ? -0.736 5.310 5.637 1.00 0.00 52 TYR A C 10
ATOM 12895 O O . TYR A 1 52 ? -0.428 5.592 4.478 1.00 0.00 52 TYR A O 10
ATOM 12913 N N . ARG A 1 53 ? -1.983 5.376 6.090 1.00 0.00 53 ARG A N 10
ATOM 12914 C CA . ARG A 1 53 ? -3.094 5.758 5.226 1.00 0.00 53 ARG A CA 10
ATOM 12915 C C . ARG A 1 53 ? -3.316 7.265 5.249 1.00 0.00 53 ARG A C 10
ATOM 12916 O O . ARG A 1 53 ? -3.402 7.874 6.315 1.00 0.00 53 ARG A O 10
ATOM 12937 N N . LYS A 1 54 ? -3.406 7.862 4.065 1.00 0.00 54 LYS A N 10
ATOM 12938 C CA . LYS A 1 54 ? -3.698 9.286 3.945 1.00 0.00 54 LYS A CA 10
ATOM 12939 C C . LYS A 1 54 ? -4.940 9.524 3.098 1.00 0.00 54 LYS A C 10
ATOM 12940 O O . LYS A 1 54 ? -5.306 8.691 2.268 1.00 0.00 54 LYS A O 10
ATOM 12959 N N . TRP A 1 55 ? -5.586 10.665 3.311 1.00 0.00 55 TRP A N 10
ATOM 12960 C CA . TRP A 1 55 ? -6.803 11.004 2.583 1.00 0.00 55 TRP A CA 10
ATOM 12961 C C . TRP A 1 55 ? -6.557 12.140 1.597 1.00 0.00 55 TRP A C 10
ATOM 12962 O O . TRP A 1 55 ? -6.427 13.298 1.992 1.00 0.00 55 TRP A O 10
ATOM 12983 N N . ARG A 1 56 ? -6.496 11.800 0.314 1.00 0.00 56 ARG A N 10
ATOM 12984 C CA . ARG A 1 56 ? -6.383 12.802 -0.739 1.00 0.00 56 ARG A CA 10
ATOM 12985 C C . ARG A 1 56 ? -7.727 13.463 -1.016 1.00 0.00 56 ARG A C 10
ATOM 12986 O O . ARG A 1 56 ? -8.761 12.796 -1.055 1.00 0.00 56 ARG A O 10
ATOM 13007 N N . HIS A 1 57 ? -7.707 14.776 -1.212 1.00 0.00 57 HIS A N 10
ATOM 13008 C CA . HIS A 1 57 ? -8.932 15.542 -1.400 1.00 0.00 57 HIS A CA 10
ATOM 13009 C C . HIS A 1 57 ? -8.981 16.173 -2.787 1.00 0.00 57 HIS A C 10
ATOM 13010 O O . HIS A 1 57 ? -8.093 16.939 -3.161 1.00 0.00 57 HIS A O 10
ATOM 13024 N N . PHE A 1 58 ? -10.024 15.847 -3.543 1.00 0.00 58 PHE A N 10
ATOM 13025 C CA . PHE A 1 58 ? -10.205 16.406 -4.878 1.00 0.00 58 PHE A CA 10
ATOM 13026 C C . PHE A 1 58 ? -11.679 16.451 -5.259 1.00 0.00 58 PHE A C 10
ATOM 13027 O O . PHE A 1 58 ? -12.372 15.434 -5.220 1.00 0.00 58 PHE A O 10
ATOM 13044 N N . SER A 1 59 ? -12.154 17.637 -5.627 1.00 0.00 59 SER A N 10
ATOM 13045 C CA . SER A 1 59 ? -13.547 17.817 -6.014 1.00 0.00 59 SER A CA 10
ATOM 13046 C C . SER A 1 59 ? -14.486 17.514 -4.855 1.00 0.00 59 SER A C 10
ATOM 13047 O O . SER A 1 59 ? -15.648 17.162 -5.057 1.00 0.00 59 SER A O 10
ATOM 13055 N N . GLY A 1 60 ? -13.975 17.652 -3.636 1.00 0.00 60 GLY A N 10
ATOM 13056 C CA . GLY A 1 60 ? -14.776 17.427 -2.439 1.00 0.00 60 GLY A CA 10
ATOM 13057 C C . GLY A 1 60 ? -14.860 15.943 -2.102 1.00 0.00 60 GLY A C 10
ATOM 13058 O O . GLY A 1 60 ? -15.554 15.548 -1.166 1.00 0.00 60 GLY A O 10
ATOM 13062 N N . ARG A 1 61 ? -14.150 15.128 -2.873 1.00 0.00 61 ARG A N 10
ATOM 13063 C CA . ARG A 1 61 ? -14.162 13.682 -2.675 1.00 0.00 61 ARG A CA 10
ATOM 13064 C C . ARG A 1 61 ? -12.921 13.218 -1.924 1.00 0.00 61 ARG A C 10
ATOM 13065 O O . ARG A 1 61 ? -11.835 13.770 -2.099 1.00 0.00 61 ARG A O 10
ATOM 13086 N N . LYS A 1 62 ? -13.089 12.201 -1.085 1.00 0.00 62 LYS A N 10
ATOM 13087 C CA . LYS A 1 62 ? -11.981 11.658 -0.308 1.00 0.00 62 LYS A CA 10
ATOM 13088 C C . LYS A 1 62 ? -11.420 10.397 -0.956 1.00 0.00 62 LYS A C 10
ATOM 13089 O O . LYS A 1 62 ? -12.168 9.487 -1.314 1.00 0.00 62 LYS A O 10
ATOM 13108 N N . TYR A 1 63 ? -10.101 10.351 -1.103 1.00 0.00 63 TYR A N 10
ATOM 13109 C CA . TYR A 1 63 ? -9.440 9.214 -1.732 1.00 0.00 63 TYR A CA 10
ATOM 13110 C C . TYR A 1 63 ? -8.410 8.591 -0.799 1.00 0.00 63 TYR A C 10
ATOM 13111 O O . TYR A 1 63 ? -7.339 9.157 -0.573 1.00 0.00 63 TYR A O 10
ATOM 13129 N N . ARG A 1 64 ? -8.737 7.422 -0.259 1.00 0.00 64 ARG A N 10
ATOM 13130 C CA . ARG A 1 64 ? -7.830 6.709 0.631 1.00 0.00 64 ARG A CA 10
ATOM 13131 C C . ARG A 1 64 ? -6.633 6.155 -0.130 1.00 0.00 64 ARG A C 10
ATOM 13132 O O . ARG A 1 64 ? -6.791 5.391 -1.083 1.00 0.00 64 ARG A O 10
ATOM 13153 N N . GLU A 1 65 ? -5.436 6.542 0.296 1.00 0.00 65 GLU A N 10
ATOM 13154 C CA . GLU A 1 65 ? -4.208 6.024 -0.294 1.00 0.00 65 GLU A CA 10
ATOM 13155 C C . GLU A 1 65 ? -3.265 5.489 0.778 1.00 0.00 65 GLU A C 10
ATOM 13156 O O . GLU A 1 65 ? -3.259 5.971 1.910 1.00 0.00 65 GLU A O 10
ATOM 13168 N N . TYR A 1 66 ? -2.469 4.489 0.412 1.00 0.00 66 TYR A N 10
ATOM 13169 C CA . TYR A 1 66 ? -1.551 3.859 1.352 1.00 0.00 66 TYR A CA 10
ATOM 13170 C C . TYR A 1 66 ? -0.101 4.098 0.951 1.00 0.00 66 TYR A C 10
ATOM 13171 O O . TYR A 1 66 ? 0.363 3.592 -0.070 1.00 0.00 66 TYR A O 10
ATOM 13189 N N . CYS A 1 67 ? 0.612 4.874 1.762 1.00 0.00 67 CYS A N 10
ATOM 13190 C CA . CYS A 1 67 ? 1.997 5.218 1.470 1.00 0.00 67 CYS A CA 10
ATOM 13191 C C . CYS A 1 67 ? 2.956 4.474 2.391 1.00 0.00 67 CYS A C 10
ATOM 13192 O O . CYS A 1 67 ? 2.570 4.018 3.467 1.00 0.00 67 CYS A O 10
ATOM 13200 N N . LEU A 1 68 ? 4.207 4.353 1.962 1.00 0.00 68 LEU A N 10
ATOM 13201 C CA . LEU A 1 68 ? 5.243 3.737 2.782 1.00 0.00 68 LEU A CA 10
ATOM 13202 C C . LEU A 1 68 ? 5.762 4.707 3.837 1.00 0.00 68 LEU A C 10
ATOM 13203 O O . LEU A 1 68 ? 6.112 5.846 3.528 1.00 0.00 68 LEU A O 10
ATOM 13219 N N . LYS A 1 69 ? 5.807 4.250 5.084 1.00 0.00 69 LYS A N 10
ATOM 13220 C CA . LYS A 1 69 ? 6.268 5.082 6.189 1.00 0.00 69 LYS A CA 10
ATOM 13221 C C . LYS A 1 69 ? 7.751 5.401 6.057 1.00 0.00 69 LYS A C 10
ATOM 13222 O O . LYS A 1 69 ? 8.184 6.518 6.339 1.00 0.00 69 LYS A O 10
ATOM 13241 N N . HIS A 1 70 ? 8.528 4.411 5.627 1.00 0.00 70 HIS A N 10
ATOM 13242 C CA . HIS A 1 70 ? 9.951 4.611 5.373 1.00 0.00 70 HIS A CA 10
ATOM 13243 C C . HIS A 1 70 ? 10.184 5.786 4.434 1.00 0.00 70 HIS A C 10
ATOM 13244 O O . HIS A 1 70 ? 9.503 5.926 3.418 1.00 0.00 70 HIS A O 10
ATOM 13258 N N . ARG A 1 71 ? 11.151 6.629 4.779 1.00 0.00 71 ARG A N 10
ATOM 13259 C CA . ARG A 1 71 ? 11.434 7.830 4.000 1.00 0.00 71 ARG A CA 10
ATOM 13260 C C . ARG A 1 71 ? 11.386 7.541 2.507 1.00 0.00 71 ARG A C 10
ATOM 13261 O O . ARG A 1 71 ? 12.077 6.650 2.014 1.00 0.00 71 ARG A O 10
ATOM 13282 N N . ASP A 1 72 ? 10.565 8.302 1.789 1.00 0.00 72 ASP A N 10
ATOM 13283 C CA . ASP A 1 72 ? 10.389 8.099 0.356 1.00 0.00 72 ASP A CA 10
ATOM 13284 C C . ASP A 1 72 ? 11.697 8.307 -0.395 1.00 0.00 72 ASP A C 10
ATOM 13285 O O . ASP A 1 72 ? 11.988 7.603 -1.362 1.00 0.00 72 ASP A O 10
ATOM 13294 N N . GLU A 1 73 ? 12.483 9.280 0.055 1.00 0.00 73 GLU A N 10
ATOM 13295 C CA . GLU A 1 73 ? 13.797 9.534 -0.526 1.00 0.00 73 GLU A CA 10
ATOM 13296 C C . GLU A 1 73 ? 14.683 8.297 -0.447 1.00 0.00 73 GLU A C 10
ATOM 13297 O O . GLU A 1 73 ? 15.299 7.900 -1.437 1.00 0.00 73 GLU A O 10
ATOM 13309 N N . LEU A 1 74 ? 14.744 7.694 0.734 1.00 0.00 74 LEU A N 10
ATOM 13310 C CA . LEU A 1 74 ? 15.563 6.507 0.947 1.00 0.00 74 LEU A CA 10
ATOM 13311 C C . LEU A 1 74 ? 15.016 5.314 0.171 1.00 0.00 74 LEU A C 10
ATOM 13312 O O . LEU A 1 74 ? 15.776 4.478 -0.319 1.00 0.00 74 LEU A O 10
ATOM 13328 N N . ALA A 1 75 ? 13.694 5.242 0.063 1.00 0.00 75 ALA A N 10
ATOM 13329 C CA . ALA A 1 75 ? 13.046 4.188 -0.709 1.00 0.00 75 ALA A CA 10
ATOM 13330 C C . ALA A 1 75 ? 13.383 4.302 -2.190 1.00 0.00 75 ALA A C 10
ATOM 13331 O O . ALA A 1 75 ? 13.572 3.295 -2.872 1.00 0.00 75 ALA A O 10
ATOM 13338 N N . ASP A 1 76 ? 13.457 5.534 -2.681 1.00 0.00 76 ASP A N 10
ATOM 13339 C CA . ASP A 1 76 ? 13.829 5.784 -4.068 1.00 0.00 76 ASP A CA 10
ATOM 13340 C C . ASP A 1 76 ? 15.299 5.466 -4.311 1.00 0.00 76 ASP A C 10
ATOM 13341 O O . ASP A 1 76 ? 15.670 4.979 -5.379 1.00 0.00 76 ASP A O 10
ATOM 13350 N N . LEU A 1 77 ? 16.131 5.746 -3.314 1.00 0.00 77 LEU A N 10
ATOM 13351 C CA . LEU A 1 77 ? 17.556 5.449 -3.401 1.00 0.00 77 LEU A CA 10
ATOM 13352 C C . LEU A 1 77 ? 17.806 3.945 -3.415 1.00 0.00 77 LEU A C 10
ATOM 13353 O O . LEU A 1 77 ? 18.712 3.465 -4.092 1.00 0.00 77 LEU A O 10
ATOM 13369 N N . GLU A 1 78 ? 16.993 3.210 -2.665 1.00 0.00 78 GLU A N 10
ATOM 13370 C CA . GLU A 1 78 ? 17.059 1.752 -2.667 1.00 0.00 78 GLU A CA 10
ATOM 13371 C C . GLU A 1 78 ? 16.451 1.176 -3.939 1.00 0.00 78 GLU A C 10
ATOM 13372 O O . GLU A 1 78 ? 16.919 0.162 -4.458 1.00 0.00 78 GLU A O 10
ATOM 13384 N N . HIS A 1 79 ? 15.410 1.830 -4.440 1.00 0.00 79 HIS A N 10
ATOM 13385 C CA . HIS A 1 79 ? 14.778 1.423 -5.689 1.00 0.00 79 HIS A CA 10
ATOM 13386 C C . HIS A 1 79 ? 15.766 1.473 -6.849 1.00 0.00 79 HIS A C 10
ATOM 13387 O O . HIS A 1 79 ? 16.549 0.578 -7.009 1.00 0.00 79 HIS A O 10
ATOM 13401 N N . LYS A 1 3 ? 10.417 -15.560 -4.528 1.00 0.00 3 LYS A N 11
ATOM 13402 C CA . LYS A 1 3 ? 9.316 -15.643 -3.576 1.00 0.00 3 LYS A CA 11
ATOM 13403 C C . LYS A 1 3 ? 8.777 -14.259 -3.235 1.00 0.00 3 LYS A C 11
ATOM 13404 O O . LYS A 1 3 ? 7.634 -14.118 -2.802 1.00 0.00 3 LYS A O 11
ATOM 13423 N N . ALA A 1 4 ? 9.607 -13.241 -3.434 1.00 0.00 4 ALA A N 11
ATOM 13424 C CA . ALA A 1 4 ? 9.209 -11.864 -3.168 1.00 0.00 4 ALA A CA 11
ATOM 13425 C C . ALA A 1 4 ? 8.091 -11.424 -4.104 1.00 0.00 4 ALA A C 11
ATOM 13426 O O . ALA A 1 4 ? 7.210 -10.655 -3.717 1.00 0.00 4 ALA A O 11
ATOM 13433 N N . LYS A 1 5 ? 8.131 -11.916 -5.338 1.00 0.00 5 LYS A N 11
ATOM 13434 C CA . LYS A 1 5 ? 7.109 -11.590 -6.326 1.00 0.00 5 LYS A CA 11
ATOM 13435 C C . LYS A 1 5 ? 5.875 -12.466 -6.152 1.00 0.00 5 LYS A C 11
ATOM 13436 O O . LYS A 1 5 ? 4.773 -12.091 -6.553 1.00 0.00 5 LYS A O 11
ATOM 13455 N N . LEU A 1 6 ? 6.065 -13.635 -5.549 1.00 0.00 6 LEU A N 11
ATOM 13456 C CA . LEU A 1 6 ? 4.958 -14.541 -5.265 1.00 0.00 6 LEU A CA 11
ATOM 13457 C C . LEU A 1 6 ? 4.126 -14.043 -4.090 1.00 0.00 6 LEU A C 11
ATOM 13458 O O . LEU A 1 6 ? 2.902 -14.175 -4.083 1.00 0.00 6 LEU A O 11
ATOM 13474 N N . SER A 1 7 ? 4.799 -13.472 -3.097 1.00 0.00 7 SER A N 11
ATOM 13475 C CA . SER A 1 7 ? 4.115 -12.842 -1.973 1.00 0.00 7 SER A CA 11
ATOM 13476 C C . SER A 1 7 ? 3.493 -11.514 -2.381 1.00 0.00 7 SER A C 11
ATOM 13477 O O . SER A 1 7 ? 4.164 -10.652 -2.952 1.00 0.00 7 SER A O 11
ATOM 13485 N N . LEU A 1 8 ? 2.208 -11.351 -2.085 1.00 0.00 8 LEU A N 11
ATOM 13486 C CA . LEU A 1 8 ? 1.519 -10.090 -2.329 1.00 0.00 8 LEU A CA 11
ATOM 13487 C C . LEU A 1 8 ? 2.061 -8.983 -1.434 1.00 0.00 8 LEU A C 11
ATOM 13488 O O . LEU A 1 8 ? 2.154 -7.827 -1.847 1.00 0.00 8 LEU A O 11
ATOM 13504 N N . THR A 1 9 ? 2.420 -9.345 -0.207 1.00 0.00 9 THR A N 11
ATOM 13505 C CA . THR A 1 9 ? 3.009 -8.396 0.730 1.00 0.00 9 THR A CA 11
ATOM 13506 C C . THR A 1 9 ? 4.334 -7.855 0.207 1.00 0.00 9 THR A C 11
ATOM 13507 O O . THR A 1 9 ? 4.572 -6.648 0.219 1.00 0.00 9 THR A O 11
ATOM 13518 N N . GLN A 1 10 ? 5.194 -8.758 -0.256 1.00 0.00 10 GLN A N 11
ATOM 13519 C CA . GLN A 1 10 ? 6.511 -8.378 -0.752 1.00 0.00 10 GLN A CA 11
ATOM 13520 C C . GLN A 1 10 ? 6.418 -7.744 -2.134 1.00 0.00 10 GLN A C 11
ATOM 13521 O O . GLN A 1 10 ? 7.193 -6.849 -2.470 1.00 0.00 10 GLN A O 11
ATOM 13535 N N . LEU A 1 11 ? 5.464 -8.212 -2.930 1.00 0.00 11 LEU A N 11
ATOM 13536 C CA . LEU A 1 11 ? 5.284 -7.710 -4.287 1.00 0.00 11 LEU A CA 11
ATOM 13537 C C . LEU A 1 11 ? 4.868 -6.245 -4.282 1.00 0.00 11 LEU A C 11
ATOM 13538 O O . LEU A 1 11 ? 5.327 -5.456 -5.107 1.00 0.00 11 LEU A O 11
ATOM 13554 N N . ILE A 1 12 ? 3.995 -5.887 -3.346 1.00 0.00 12 ILE A N 11
ATOM 13555 C CA . ILE A 1 12 ? 3.625 -4.492 -3.138 1.00 0.00 12 ILE A CA 11
ATOM 13556 C C . ILE A 1 12 ? 4.840 -3.646 -2.782 1.00 0.00 12 ILE A C 11
ATOM 13557 O O . ILE A 1 12 ? 4.987 -2.521 -3.260 1.00 0.00 12 ILE A O 11
ATOM 13573 N N . LEU A 1 13 ? 5.709 -4.194 -1.939 1.00 0.00 13 LEU A N 11
ATOM 13574 C CA . LEU A 1 13 ? 6.919 -3.494 -1.523 1.00 0.00 13 LEU A CA 11
ATOM 13575 C C . LEU A 1 13 ? 7.879 -3.313 -2.692 1.00 0.00 13 LEU A C 11
ATOM 13576 O O . LEU A 1 13 ? 8.586 -2.308 -2.776 1.00 0.00 13 LEU A O 11
ATOM 13592 N N . ILE A 1 14 ? 7.899 -4.291 -3.592 1.00 0.00 14 ILE A N 11
ATOM 13593 C CA . ILE A 1 14 ? 8.710 -4.201 -4.801 1.00 0.00 14 ILE A CA 11
ATOM 13594 C C . ILE A 1 14 ? 8.268 -3.033 -5.675 1.00 0.00 14 ILE A C 11
ATOM 13595 O O . ILE A 1 14 ? 9.098 -2.277 -6.182 1.00 0.00 14 ILE A O 11
ATOM 13611 N N . ARG A 1 15 ? 6.959 -2.893 -5.848 1.00 0.00 15 ARG A N 11
ATOM 13612 C CA . ARG A 1 15 ? 6.406 -1.808 -6.650 1.00 0.00 15 ARG A CA 11
ATOM 13613 C C . ARG A 1 15 ? 6.618 -0.460 -5.974 1.00 0.00 15 ARG A C 11
ATOM 13614 O O . ARG A 1 15 ? 6.896 0.541 -6.636 1.00 0.00 15 ARG A O 11
ATOM 13635 N N . LEU A 1 16 ? 6.485 -0.438 -4.653 1.00 0.00 16 LEU A N 11
ATOM 13636 C CA . LEU A 1 16 ? 6.657 0.790 -3.885 1.00 0.00 16 LEU A CA 11
ATOM 13637 C C . LEU A 1 16 ? 8.132 1.123 -3.704 1.00 0.00 16 LEU A C 11
ATOM 13638 O O . LEU A 1 16 ? 8.492 2.275 -3.455 1.00 0.00 16 LEU A O 11
ATOM 13654 N N . SER A 1 17 ? 8.982 0.110 -3.829 1.00 0.00 17 SER A N 11
ATOM 13655 C CA . SER A 1 17 ? 10.427 0.313 -3.792 1.00 0.00 17 SER A CA 11
ATOM 13656 C C . SER A 1 17 ? 10.914 1.025 -5.047 1.00 0.00 17 SER A C 11
ATOM 13657 O O . SER A 1 17 ? 11.666 1.997 -4.968 1.00 0.00 17 SER A O 11
ATOM 13665 N N . ASN A 1 18 ? 10.484 0.536 -6.205 1.00 0.00 18 ASN A N 11
ATOM 13666 C CA . ASN A 1 18 ? 10.932 1.079 -7.481 1.00 0.00 18 ASN A CA 11
ATOM 13667 C C . ASN A 1 18 ? 10.250 2.408 -7.784 1.00 0.00 18 ASN A C 11
ATOM 13668 O O . ASN A 1 18 ? 10.877 3.334 -8.299 1.00 0.00 18 ASN A O 11
ATOM 13679 N N . ARG A 1 19 ? 8.965 2.495 -7.460 1.00 0.00 19 ARG A N 11
ATOM 13680 C CA . ARG A 1 19 ? 8.151 3.638 -7.856 1.00 0.00 19 ARG A CA 11
ATOM 13681 C C . ARG A 1 19 ? 7.991 4.623 -6.705 1.00 0.00 19 ARG A C 11
ATOM 13682 O O . ARG A 1 19 ? 7.643 5.785 -6.916 1.00 0.00 19 ARG A O 11
ATOM 13703 N N . GLY A 1 20 ? 8.247 4.153 -5.489 1.00 0.00 20 GLY A N 11
ATOM 13704 C CA . GLY A 1 20 ? 8.242 5.019 -4.316 1.00 0.00 20 GLY A CA 11
ATOM 13705 C C . GLY A 1 20 ? 6.865 5.059 -3.666 1.00 0.00 20 GLY A C 11
ATOM 13706 O O . GLY A 1 20 ? 6.714 4.735 -2.489 1.00 0.00 20 GLY A O 11
ATOM 13710 N N . CYS A 1 21 ? 5.863 5.460 -4.441 1.00 0.00 21 CYS A N 11
ATOM 13711 C CA . CYS A 1 21 ? 4.499 5.566 -3.935 1.00 0.00 21 CYS A CA 11
ATOM 13712 C C . CYS A 1 21 ? 3.482 5.361 -5.049 1.00 0.00 21 CYS A C 11
ATOM 13713 O O . CYS A 1 21 ? 3.620 5.915 -6.140 1.00 0.00 21 CYS A O 11
ATOM 13721 N N . GLN A 1 22 ? 2.457 4.564 -4.770 1.00 0.00 22 GLN A N 11
ATOM 13722 C CA . GLN A 1 22 ? 1.468 4.204 -5.778 1.00 0.00 22 GLN A CA 11
ATOM 13723 C C . GLN A 1 22 ? 0.077 4.082 -5.167 1.00 0.00 22 GLN A C 11
ATOM 13724 O O . GLN A 1 22 ? -0.066 3.821 -3.972 1.00 0.00 22 GLN A O 11
ATOM 13738 N N . THR A 1 23 ? -0.946 4.270 -5.994 1.00 0.00 23 THR A N 11
ATOM 13739 C CA . THR A 1 23 ? -2.327 4.205 -5.531 1.00 0.00 23 THR A CA 11
ATOM 13740 C C . THR A 1 23 ? -2.765 2.763 -5.307 1.00 0.00 23 THR A C 11
ATOM 13741 O O . THR A 1 23 ? -2.140 1.829 -5.810 1.00 0.00 23 THR A O 11
ATOM 13752 N N . LEU A 1 24 ? -3.843 2.587 -4.550 1.00 0.00 24 LEU A N 11
ATOM 13753 C CA . LEU A 1 24 ? -4.397 1.262 -4.301 1.00 0.00 24 LEU A CA 11
ATOM 13754 C C . LEU A 1 24 ? -4.794 0.578 -5.603 1.00 0.00 24 LEU A C 11
ATOM 13755 O O . LEU A 1 24 ? -4.585 -0.623 -5.773 1.00 0.00 24 LEU A O 11
ATOM 13771 N N . GLU A 1 25 ? -5.367 1.349 -6.521 1.00 0.00 25 GLU A N 11
ATOM 13772 C CA . GLU A 1 25 ? -5.792 0.819 -7.811 1.00 0.00 25 GLU A CA 11
ATOM 13773 C C . GLU A 1 25 ? -4.598 0.357 -8.636 1.00 0.00 25 GLU A C 11
ATOM 13774 O O . GLU A 1 25 ? -4.636 -0.705 -9.261 1.00 0.00 25 GLU A O 11
ATOM 13786 N N . GLU A 1 26 ? -3.538 1.158 -8.634 1.00 0.00 26 GLU A N 11
ATOM 13787 C CA . GLU A 1 26 ? -2.307 0.801 -9.328 1.00 0.00 26 GLU A CA 11
ATOM 13788 C C . GLU A 1 26 ? -1.687 -0.460 -8.739 1.00 0.00 26 GLU A C 11
ATOM 13789 O O . GLU A 1 26 ? -1.269 -1.358 -9.469 1.00 0.00 26 GLU A O 11
ATOM 13801 N N . LEU A 1 27 ? -1.632 -0.521 -7.412 1.00 0.00 27 LEU A N 11
ATOM 13802 C CA . LEU A 1 27 ? -1.051 -1.666 -6.722 1.00 0.00 27 LEU A CA 11
ATOM 13803 C C . LEU A 1 27 ? -1.866 -2.929 -6.968 1.00 0.00 27 LEU A C 11
ATOM 13804 O O . LEU A 1 27 ? -1.314 -4.024 -7.082 1.00 0.00 27 LEU A O 11
ATOM 13820 N N . GLU A 1 28 ? -3.183 -2.772 -7.050 1.00 0.00 28 GLU A N 11
ATOM 13821 C CA . GLU A 1 28 ? -4.071 -3.886 -7.360 1.00 0.00 28 GLU A CA 11
ATOM 13822 C C . GLU A 1 28 ? -3.799 -4.435 -8.754 1.00 0.00 28 GLU A C 11
ATOM 13823 O O . GLU A 1 28 ? -3.764 -5.649 -8.959 1.00 0.00 28 GLU A O 11
ATOM 13835 N N . GLU A 1 29 ? -3.604 -3.535 -9.712 1.00 0.00 29 GLU A N 11
ATOM 13836 C CA . GLU A 1 29 ? -3.300 -3.927 -11.083 1.00 0.00 29 GLU A CA 11
ATOM 13837 C C . GLU A 1 29 ? -1.899 -4.514 -11.191 1.00 0.00 29 GLU A C 11
ATOM 13838 O O . GLU A 1 29 ? -1.638 -5.374 -12.032 1.00 0.00 29 GLU A O 11
ATOM 13850 N N . PHE A 1 30 ? -0.998 -4.042 -10.335 1.00 0.00 30 PHE A N 11
ATOM 13851 C CA . PHE A 1 30 ? 0.369 -4.546 -10.307 1.00 0.00 30 PHE A CA 11
ATOM 13852 C C . PHE A 1 30 ? 0.421 -5.969 -9.767 1.00 0.00 30 PHE A C 11
ATOM 13853 O O . PHE A 1 30 ? 1.198 -6.797 -10.246 1.00 0.00 30 PHE A O 11
ATOM 13870 N N . THR A 1 31 ? -0.410 -6.250 -8.771 1.00 0.00 31 THR A N 11
ATOM 13871 C CA . THR A 1 31 ? -0.385 -7.541 -8.093 1.00 0.00 31 THR A CA 11
ATOM 13872 C C . THR A 1 31 ? -1.411 -8.497 -8.687 1.00 0.00 31 THR A C 11
ATOM 13873 O O . THR A 1 31 ? -1.314 -9.711 -8.518 1.00 0.00 31 THR A O 11
ATOM 13884 N N . GLN A 1 32 ? -2.396 -7.939 -9.385 1.00 0.00 32 GLN A N 11
ATOM 13885 C CA . GLN A 1 32 ? -3.473 -8.737 -9.960 1.00 0.00 32 GLN A CA 11
ATOM 13886 C C . GLN A 1 32 ? -4.080 -9.673 -8.925 1.00 0.00 32 GLN A C 11
ATOM 13887 O O . GLN A 1 32 ? -4.112 -10.890 -9.117 1.00 0.00 32 GLN A O 11
ATOM 13901 N N . ALA A 1 33 ? -4.559 -9.102 -7.826 1.00 0.00 33 ALA A N 11
ATOM 13902 C CA . ALA A 1 33 ? -5.086 -9.891 -6.719 1.00 0.00 33 ALA A CA 11
ATOM 13903 C C . ALA A 1 33 ? -6.301 -9.220 -6.092 1.00 0.00 33 ALA A C 11
ATOM 13904 O O . ALA A 1 33 ? -6.592 -8.056 -6.371 1.00 0.00 33 ALA A O 11
ATOM 13911 N N . LYS A 1 34 ? -7.007 -9.958 -5.243 1.00 0.00 34 LYS A N 11
ATOM 13912 C CA . LYS A 1 34 ? -8.202 -9.441 -4.588 1.00 0.00 34 LYS A CA 11
ATOM 13913 C C . LYS A 1 34 ? -7.877 -8.230 -3.724 1.00 0.00 34 LYS A C 11
ATOM 13914 O O . LYS A 1 34 ? -6.959 -8.269 -2.905 1.00 0.00 34 LYS A O 11
ATOM 13933 N N . ARG A 1 35 ? -8.633 -7.154 -3.913 1.00 0.00 35 ARG A N 11
ATOM 13934 C CA . ARG A 1 35 ? -8.389 -5.909 -3.194 1.00 0.00 35 ARG A CA 11
ATOM 13935 C C . ARG A 1 35 ? -8.410 -6.131 -1.688 1.00 0.00 35 ARG A C 11
ATOM 13936 O O . ARG A 1 35 ? -7.545 -5.635 -0.966 1.00 0.00 35 ARG A O 11
ATOM 13957 N N . GLU A 1 36 ? -9.401 -6.880 -1.218 1.00 0.00 36 GLU A N 11
ATOM 13958 C CA . GLU A 1 36 ? -9.532 -7.174 0.205 1.00 0.00 36 GLU A CA 11
ATOM 13959 C C . GLU A 1 36 ? -8.263 -7.814 0.752 1.00 0.00 36 GLU A C 11
ATOM 13960 O O . GLU A 1 36 ? -7.745 -7.398 1.789 1.00 0.00 36 GLU A O 11
ATOM 13972 N N . VAL A 1 37 ? -7.766 -8.827 0.051 1.00 0.00 37 VAL A N 11
ATOM 13973 C CA . VAL A 1 37 ? -6.542 -9.510 0.453 1.00 0.00 37 VAL A CA 11
ATOM 13974 C C . VAL A 1 37 ? -5.356 -8.555 0.456 1.00 0.00 37 VAL A C 11
ATOM 13975 O O . VAL A 1 37 ? -4.510 -8.603 1.350 1.00 0.00 37 VAL A O 11
ATOM 13988 N N . LEU A 1 38 ? -5.297 -7.688 -0.548 1.00 0.00 38 LEU A N 11
ATOM 13989 C CA . LEU A 1 38 ? -4.219 -6.714 -0.658 1.00 0.00 38 LEU A CA 11
ATOM 13990 C C . LEU A 1 38 ? -4.266 -5.709 0.486 1.00 0.00 38 LEU A C 11
ATOM 13991 O O . LEU A 1 38 ? -3.229 -5.262 0.976 1.00 0.00 38 LEU A O 11
ATOM 14007 N N . LEU A 1 39 ? -5.477 -5.356 0.907 1.00 0.00 39 LEU A N 11
ATOM 14008 C CA . LEU A 1 39 ? -5.661 -4.437 2.023 1.00 0.00 39 LEU A CA 11
ATOM 14009 C C . LEU A 1 39 ? -5.204 -5.063 3.335 1.00 0.00 39 LEU A C 11
ATOM 14010 O O . LEU A 1 39 ? -4.721 -4.371 4.230 1.00 0.00 39 LEU A O 11
ATOM 14026 N N . VAL A 1 40 ? -5.361 -6.378 3.442 1.00 0.00 40 VAL A N 11
ATOM 14027 C CA . VAL A 1 40 ? -4.864 -7.117 4.597 1.00 0.00 40 VAL A CA 11
ATOM 14028 C C . VAL A 1 40 ? -3.343 -7.067 4.671 1.00 0.00 40 VAL A C 11
ATOM 14029 O O . VAL A 1 40 ? -2.771 -6.862 5.740 1.00 0.00 40 VAL A O 11
ATOM 14042 N N . THR A 1 41 ? -2.694 -7.257 3.527 1.00 0.00 41 THR A N 11
ATOM 14043 C CA . THR A 1 41 ? -1.238 -7.236 3.459 1.00 0.00 41 THR A CA 11
ATOM 14044 C C . THR A 1 41 ? -0.700 -5.821 3.619 1.00 0.00 41 THR A C 11
ATOM 14045 O O . THR A 1 41 ? 0.400 -5.620 4.135 1.00 0.00 41 THR A O 11
ATOM 14056 N N . LEU A 1 42 ? -1.480 -4.842 3.174 1.00 0.00 42 LEU A N 11
ATOM 14057 C CA . LEU A 1 42 ? -1.134 -3.439 3.367 1.00 0.00 42 LEU A CA 11
ATOM 14058 C C . LEU A 1 42 ? -1.249 -3.039 4.833 1.00 0.00 42 LEU A C 11
ATOM 14059 O O . LEU A 1 42 ? -0.443 -2.258 5.338 1.00 0.00 42 LEU A O 11
ATOM 14075 N N . THR A 1 43 ? -2.257 -3.580 5.510 1.00 0.00 43 THR A N 11
ATOM 14076 C CA . THR A 1 43 ? -2.408 -3.381 6.948 1.00 0.00 43 THR A CA 11
ATOM 14077 C C . THR A 1 43 ? -1.256 -4.019 7.714 1.00 0.00 43 THR A C 11
ATOM 14078 O O . THR A 1 43 ? -0.757 -3.452 8.687 1.00 0.00 43 THR A O 11
ATOM 14089 N N . ARG A 1 44 ? -0.841 -5.200 7.273 1.00 0.00 44 ARG A N 11
ATOM 14090 C CA . ARG A 1 44 ? 0.286 -5.895 7.886 1.00 0.00 44 ARG A CA 11
ATOM 14091 C C . ARG A 1 44 ? 1.574 -5.094 7.733 1.00 0.00 44 ARG A C 11
ATOM 14092 O O . ARG A 1 44 ? 2.433 -5.110 8.615 1.00 0.00 44 ARG A O 11
ATOM 14113 N N . LEU A 1 45 ? 1.702 -4.397 6.610 1.00 0.00 45 LEU A N 11
ATOM 14114 C CA . LEU A 1 45 ? 2.841 -3.517 6.380 1.00 0.00 45 LEU A CA 11
ATOM 14115 C C . LEU A 1 45 ? 2.783 -2.292 7.284 1.00 0.00 45 LEU A C 11
ATOM 14116 O O . LEU A 1 45 ? 3.812 -1.792 7.737 1.00 0.00 45 LEU A O 11
ATOM 14132 N N . HIS A 1 46 ? 1.570 -1.811 7.541 1.00 0.00 46 HIS A N 11
ATOM 14133 C CA . HIS A 1 46 ? 1.363 -0.729 8.497 1.00 0.00 46 HIS A CA 11
ATOM 14134 C C . HIS A 1 46 ? 1.779 -1.147 9.901 1.00 0.00 46 HIS A C 11
ATOM 14135 O O . HIS A 1 46 ? 2.395 -0.373 10.633 1.00 0.00 46 HIS A O 11
ATOM 14149 N N . GLN A 1 47 ? 1.438 -2.378 10.272 1.00 0.00 47 GLN A N 11
ATOM 14150 C CA . GLN A 1 47 ? 1.739 -2.887 11.605 1.00 0.00 47 GLN A CA 11
ATOM 14151 C C . GLN A 1 47 ? 3.242 -2.938 11.847 1.00 0.00 47 GLN A C 11
ATOM 14152 O O . GLN A 1 47 ? 3.707 -2.707 12.963 1.00 0.00 47 GLN A O 11
ATOM 14166 N N . ARG A 1 48 ? 3.996 -3.242 10.798 1.00 0.00 48 ARG A N 11
ATOM 14167 C CA . ARG A 1 48 ? 5.451 -3.288 10.886 1.00 0.00 48 ARG A CA 11
ATOM 14168 C C . ARG A 1 48 ? 6.060 -1.903 10.710 1.00 0.00 48 ARG A C 11
ATOM 14169 O O . ARG A 1 48 ? 7.253 -1.706 10.933 1.00 0.00 48 ARG A O 11
ATOM 14190 N N . GLY A 1 49 ? 5.231 -0.946 10.307 1.00 0.00 49 GLY A N 11
ATOM 14191 C CA . GLY A 1 49 ? 5.675 0.433 10.147 1.00 0.00 49 GLY A CA 11
ATOM 14192 C C . GLY A 1 49 ? 6.517 0.601 8.890 1.00 0.00 49 GLY A C 11
ATOM 14193 O O . GLY A 1 49 ? 7.524 1.309 8.895 1.00 0.00 49 GLY A O 11
ATOM 14197 N N . VAL A 1 50 ? 6.100 -0.055 7.812 1.00 0.00 50 VAL A N 11
ATOM 14198 C CA . VAL A 1 50 ? 6.860 -0.046 6.568 1.00 0.00 50 VAL A CA 11
ATOM 14199 C C . VAL A 1 50 ? 6.317 0.998 5.599 1.00 0.00 50 VAL A C 11
ATOM 14200 O O . VAL A 1 50 ? 7.080 1.746 4.987 1.00 0.00 50 VAL A O 11
ATOM 14213 N N . ILE A 1 51 ? 4.996 1.043 5.465 1.00 0.00 51 ILE A N 11
ATOM 14214 C CA . ILE A 1 51 ? 4.350 1.987 4.561 1.00 0.00 51 ILE A CA 11
ATOM 14215 C C . ILE A 1 51 ? 3.316 2.832 5.294 1.00 0.00 51 ILE A C 11
ATOM 14216 O O . ILE A 1 51 ? 2.932 2.521 6.423 1.00 0.00 51 ILE A O 11
ATOM 14232 N N . TYR A 1 52 ? 2.867 3.903 4.649 1.00 0.00 52 TYR A N 11
ATOM 14233 C CA . TYR A 1 52 ? 1.801 4.735 5.191 1.00 0.00 52 TYR A CA 11
ATOM 14234 C C . TYR A 1 52 ? 0.830 5.168 4.100 1.00 0.00 52 TYR A C 11
ATOM 14235 O O . TYR A 1 52 ? 1.193 5.235 2.925 1.00 0.00 52 TYR A O 11
ATOM 14253 N N . ARG A 1 53 ? -0.404 5.462 4.494 1.00 0.00 53 ARG A N 11
ATOM 14254 C CA . ARG A 1 53 ? -1.460 5.772 3.538 1.00 0.00 53 ARG A CA 11
ATOM 14255 C C . ARG A 1 53 ? -1.843 7.246 3.600 1.00 0.00 53 ARG A C 11
ATOM 14256 O O . ARG A 1 53 ? -1.833 7.855 4.670 1.00 0.00 53 ARG A O 11
ATOM 14277 N N . LYS A 1 54 ? -2.181 7.813 2.447 1.00 0.00 54 LYS A N 11
ATOM 14278 C CA . LYS A 1 54 ? -2.720 9.166 2.387 1.00 0.00 54 LYS A CA 11
ATOM 14279 C C . LYS A 1 54 ? -3.781 9.290 1.302 1.00 0.00 54 LYS A C 11
ATOM 14280 O O . LYS A 1 54 ? -3.790 8.521 0.338 1.00 0.00 54 LYS A O 11
ATOM 14299 N N . TRP A 1 55 ? -4.675 10.258 1.461 1.00 0.00 55 TRP A N 11
ATOM 14300 C CA . TRP A 1 55 ? -5.761 10.464 0.510 1.00 0.00 55 TRP A CA 11
ATOM 14301 C C . TRP A 1 55 ? -5.373 11.475 -0.561 1.00 0.00 55 TRP A C 11
ATOM 14302 O O . TRP A 1 55 ? -4.894 12.567 -0.253 1.00 0.00 55 TRP A O 11
ATOM 14323 N N . ARG A 1 56 ? -5.582 11.105 -1.819 1.00 0.00 56 ARG A N 11
ATOM 14324 C CA . ARG A 1 56 ? -5.346 12.014 -2.934 1.00 0.00 56 ARG A CA 11
ATOM 14325 C C . ARG A 1 56 ? -6.645 12.353 -3.653 1.00 0.00 56 ARG A C 11
ATOM 14326 O O . ARG A 1 56 ? -7.287 11.481 -4.237 1.00 0.00 56 ARG A O 11
ATOM 14347 N N . HIS A 1 57 ? -7.026 13.625 -3.609 1.00 0.00 57 HIS A N 11
ATOM 14348 C CA . HIS A 1 57 ? -8.224 14.090 -4.296 1.00 0.00 57 HIS A CA 11
ATOM 14349 C C . HIS A 1 57 ? -8.036 14.072 -5.807 1.00 0.00 57 HIS A C 11
ATOM 14350 O O . HIS A 1 57 ? -7.014 14.527 -6.321 1.00 0.00 57 HIS A O 11
ATOM 14364 N N . PHE A 1 58 ? -9.028 13.541 -6.515 1.00 0.00 58 PHE A N 11
ATOM 14365 C CA . PHE A 1 58 ? -8.959 13.432 -7.968 1.00 0.00 58 PHE A CA 11
ATOM 14366 C C . PHE A 1 58 ? -10.351 13.330 -8.578 1.00 0.00 58 PHE A C 11
ATOM 14367 O O . PHE A 1 58 ? -11.104 12.403 -8.279 1.00 0.00 58 PHE A O 11
ATOM 14384 N N . SER A 1 59 ? -10.687 14.287 -9.435 1.00 0.00 59 SER A N 11
ATOM 14385 C CA . SER A 1 59 ? -11.954 14.259 -10.156 1.00 0.00 59 SER A CA 11
ATOM 14386 C C . SER A 1 59 ? -13.134 14.191 -9.195 1.00 0.00 59 SER A C 11
ATOM 14387 O O . SER A 1 59 ? -14.147 13.554 -9.483 1.00 0.00 59 SER A O 11
ATOM 14395 N N . GLY A 1 60 ? -12.996 14.853 -8.050 1.00 0.00 60 GLY A N 11
ATOM 14396 C CA . GLY A 1 60 ? -14.105 15.006 -7.116 1.00 0.00 60 GLY A CA 11
ATOM 14397 C C . GLY A 1 60 ? -14.125 13.877 -6.094 1.00 0.00 60 GLY A C 11
ATOM 14398 O O . GLY A 1 60 ? -14.996 13.827 -5.225 1.00 0.00 60 GLY A O 11
ATOM 14402 N N . ARG A 1 61 ? -13.158 12.971 -6.201 1.00 0.00 61 ARG A N 11
ATOM 14403 C CA . ARG A 1 61 ? -13.098 11.808 -5.325 1.00 0.00 61 ARG A CA 11
ATOM 14404 C C . ARG A 1 61 ? -11.684 11.577 -4.811 1.00 0.00 61 ARG A C 11
ATOM 14405 O O . ARG A 1 61 ? -10.718 11.642 -5.572 1.00 0.00 61 ARG A O 11
ATOM 14426 N N . LYS A 1 62 ? -11.567 11.306 -3.515 1.00 0.00 62 LYS A N 11
ATOM 14427 C CA . LYS A 1 62 ? -10.277 10.988 -2.913 1.00 0.00 62 LYS A CA 11
ATOM 14428 C C . LYS A 1 62 ? -9.984 9.495 -2.997 1.00 0.00 62 LYS A C 11
ATOM 14429 O O . LYS A 1 62 ? -10.846 8.666 -2.704 1.00 0.00 62 LYS A O 11
ATOM 14448 N N . TYR A 1 63 ? -8.764 9.158 -3.401 1.00 0.00 63 TYR A N 11
ATOM 14449 C CA . TYR A 1 63 ? -8.364 7.765 -3.550 1.00 0.00 63 TYR A CA 11
ATOM 14450 C C . TYR A 1 63 ? -7.189 7.428 -2.640 1.00 0.00 63 TYR A C 11
ATOM 14451 O O . TYR A 1 63 ? -6.379 8.294 -2.310 1.00 0.00 63 TYR A O 11
ATOM 14469 N N . ARG A 1 64 ? -7.103 6.165 -2.235 1.00 0.00 64 ARG A N 11
ATOM 14470 C CA . ARG A 1 64 ? -6.048 5.719 -1.334 1.00 0.00 64 ARG A CA 11
ATOM 14471 C C . ARG A 1 64 ? -4.707 5.638 -2.052 1.00 0.00 64 ARG A C 11
ATOM 14472 O O . ARG A 1 64 ? -4.595 5.013 -3.108 1.00 0.00 64 ARG A O 11
ATOM 14493 N N . GLU A 1 65 ? -3.692 6.271 -1.475 1.00 0.00 65 GLU A N 11
ATOM 14494 C CA . GLU A 1 65 ? -2.336 6.190 -2.005 1.00 0.00 65 GLU A CA 11
ATOM 14495 C C . GLU A 1 65 ? -1.356 5.721 -0.940 1.00 0.00 65 GLU A C 11
ATOM 14496 O O . GLU A 1 65 ? -1.326 6.255 0.168 1.00 0.00 65 GLU A O 11
ATOM 14508 N N . TYR A 1 66 ? -0.552 4.718 -1.281 1.00 0.00 66 TYR A N 11
ATOM 14509 C CA . TYR A 1 66 ? 0.367 4.113 -0.325 1.00 0.00 66 TYR A CA 11
ATOM 14510 C C . TYR A 1 66 ? 1.815 4.419 -0.685 1.00 0.00 66 TYR A C 11
ATOM 14511 O O . TYR A 1 66 ? 2.233 4.237 -1.827 1.00 0.00 66 TYR A O 11
ATOM 14529 N N . CYS A 1 67 ? 2.578 4.885 0.298 1.00 0.00 67 CYS A N 11
ATOM 14530 C CA . CYS A 1 67 ? 3.966 5.269 0.075 1.00 0.00 67 CYS A CA 11
ATOM 14531 C C . CYS A 1 67 ? 4.909 4.469 0.966 1.00 0.00 67 CYS A C 11
ATOM 14532 O O . CYS A 1 67 ? 4.600 4.199 2.127 1.00 0.00 67 CYS A O 11
ATOM 14540 N N . LEU A 1 68 ? 6.058 4.094 0.416 1.00 0.00 68 LEU A N 11
ATOM 14541 C CA . LEU A 1 68 ? 7.058 3.344 1.169 1.00 0.00 68 LEU A CA 11
ATOM 14542 C C . LEU A 1 68 ? 7.806 4.248 2.142 1.00 0.00 68 LEU A C 11
ATOM 14543 O O . LEU A 1 68 ? 8.847 4.811 1.804 1.00 0.00 68 LEU A O 11
ATOM 14559 N N . LYS A 1 69 ? 7.269 4.381 3.349 1.00 0.00 69 LYS A N 11
ATOM 14560 C CA . LYS A 1 69 ? 7.902 5.190 4.384 1.00 0.00 69 LYS A CA 11
ATOM 14561 C C . LYS A 1 69 ? 7.235 4.976 5.736 1.00 0.00 69 LYS A C 11
ATOM 14562 O O . LYS A 1 69 ? 6.013 4.844 5.822 1.00 0.00 69 LYS A O 11
ATOM 14581 N N . HIS A 1 70 ? 8.042 4.944 6.791 1.00 0.00 70 HIS A N 11
ATOM 14582 C CA . HIS A 1 70 ? 7.527 4.780 8.145 1.00 0.00 70 HIS A CA 11
ATOM 14583 C C . HIS A 1 70 ? 6.523 5.873 8.489 1.00 0.00 70 HIS A C 11
ATOM 14584 O O . HIS A 1 70 ? 6.832 7.060 8.400 1.00 0.00 70 HIS A O 11
ATOM 14598 N N . ARG A 1 71 ? 5.323 5.463 8.885 1.00 0.00 71 ARG A N 11
ATOM 14599 C CA . ARG A 1 71 ? 4.254 6.407 9.190 1.00 0.00 71 ARG A CA 11
ATOM 14600 C C . ARG A 1 71 ? 4.609 7.269 10.395 1.00 0.00 71 ARG A C 11
ATOM 14601 O O . ARG A 1 71 ? 5.011 6.759 11.440 1.00 0.00 71 ARG A O 11
ATOM 14622 N N . ASP A 1 72 ? 4.458 8.580 10.241 1.00 0.00 72 ASP A N 11
ATOM 14623 C CA . ASP A 1 72 ? 4.738 9.516 11.324 1.00 0.00 72 ASP A CA 11
ATOM 14624 C C . ASP A 1 72 ? 3.761 9.329 12.479 1.00 0.00 72 ASP A C 11
ATOM 14625 O O . ASP A 1 72 ? 4.127 9.486 13.645 1.00 0.00 72 ASP A O 11
ATOM 14634 N N . GLU A 1 73 ? 2.521 8.991 12.150 1.00 0.00 73 GLU A N 11
ATOM 14635 C CA . GLU A 1 73 ? 1.511 8.701 13.161 1.00 0.00 73 GLU A CA 11
ATOM 14636 C C . GLU A 1 73 ? 1.910 7.501 14.009 1.00 0.00 73 GLU A C 11
ATOM 14637 O O . GLU A 1 73 ? 1.752 7.510 15.229 1.00 0.00 73 GLU A O 11
ATOM 14649 N N . LEU A 1 74 ? 2.428 6.466 13.355 1.00 0.00 74 LEU A N 11
ATOM 14650 C CA . LEU A 1 74 ? 2.897 5.275 14.052 1.00 0.00 74 LEU A CA 11
ATOM 14651 C C . LEU A 1 74 ? 4.089 5.592 14.945 1.00 0.00 74 LEU A C 11
ATOM 14652 O O . LEU A 1 74 ? 4.219 5.046 16.040 1.00 0.00 74 LEU A O 11
ATOM 14668 N N . ALA A 1 75 ? 4.957 6.479 14.472 1.00 0.00 75 ALA A N 11
ATOM 14669 C CA . ALA A 1 75 ? 6.093 6.938 15.262 1.00 0.00 75 ALA A CA 11
ATOM 14670 C C . ALA A 1 75 ? 5.632 7.687 16.505 1.00 0.00 75 ALA A C 11
ATOM 14671 O O . ALA A 1 75 ? 6.198 7.522 17.586 1.00 0.00 75 ALA A O 11
ATOM 14678 N N . ASP A 1 76 ? 4.603 8.511 16.345 1.00 0.00 76 ASP A N 11
ATOM 14679 C CA . ASP A 1 76 ? 4.036 9.255 17.464 1.00 0.00 76 ASP A CA 11
ATOM 14680 C C . ASP A 1 76 ? 3.406 8.317 18.486 1.00 0.00 76 ASP A C 11
ATOM 14681 O O . ASP A 1 76 ? 3.454 8.572 19.690 1.00 0.00 76 ASP A O 11
ATOM 14690 N N . LEU A 1 77 ? 2.819 7.229 18.001 1.00 0.00 77 LEU A N 11
ATOM 14691 C CA . LEU A 1 77 ? 2.261 6.204 18.875 1.00 0.00 77 LEU A CA 11
ATOM 14692 C C . LEU A 1 77 ? 3.359 5.467 19.630 1.00 0.00 77 LEU A C 11
ATOM 14693 O O . LEU A 1 77 ? 3.174 5.067 20.780 1.00 0.00 77 LEU A O 11
ATOM 14709 N N . GLU A 1 78 ? 4.502 5.290 18.978 1.00 0.00 78 GLU A N 11
ATOM 14710 C CA . GLU A 1 78 ? 5.666 4.692 19.621 1.00 0.00 78 GLU A CA 11
ATOM 14711 C C . GLU A 1 78 ? 6.260 5.630 20.665 1.00 0.00 78 GLU A C 11
ATOM 14712 O O . GLU A 1 78 ? 6.839 5.185 21.655 1.00 0.00 78 GLU A O 11
ATOM 14724 N N . HIS A 1 79 ? 6.114 6.931 20.436 1.00 0.00 79 HIS A N 11
ATOM 14725 C CA . HIS A 1 79 ? 6.607 7.933 21.372 1.00 0.00 79 HIS A CA 11
ATOM 14726 C C . HIS A 1 79 ? 5.724 8.010 22.612 1.00 0.00 79 HIS A C 11
ATOM 14727 O O . HIS A 1 79 ? 5.850 7.200 23.489 1.00 0.00 79 HIS A O 11
ATOM 14741 N N . LYS A 1 3 ? 6.372 -13.414 -10.295 1.00 0.00 3 LYS A N 12
ATOM 14742 C CA . LYS A 1 3 ? 5.585 -12.384 -9.626 1.00 0.00 3 LYS A CA 12
ATOM 14743 C C . LYS A 1 3 ? 4.522 -13.001 -8.726 1.00 0.00 3 LYS A C 12
ATOM 14744 O O . LYS A 1 3 ? 4.205 -12.463 -7.665 1.00 0.00 3 LYS A O 12
ATOM 14763 N N . ALA A 1 4 ? 3.974 -14.134 -9.155 1.00 0.00 4 ALA A N 12
ATOM 14764 C CA . ALA A 1 4 ? 2.947 -14.827 -8.388 1.00 0.00 4 ALA A CA 12
ATOM 14765 C C . ALA A 1 4 ? 3.550 -15.566 -7.200 1.00 0.00 4 ALA A C 12
ATOM 14766 O O . ALA A 1 4 ? 2.838 -15.968 -6.281 1.00 0.00 4 ALA A O 12
ATOM 14773 N N . LYS A 1 5 ? 4.866 -15.742 -7.227 1.00 0.00 5 LYS A N 12
ATOM 14774 C CA . LYS A 1 5 ? 5.576 -16.378 -6.123 1.00 0.00 5 LYS A CA 12
ATOM 14775 C C . LYS A 1 5 ? 5.597 -15.480 -4.892 1.00 0.00 5 LYS A C 12
ATOM 14776 O O . LYS A 1 5 ? 5.723 -15.958 -3.765 1.00 0.00 5 LYS A O 12
ATOM 14795 N N . LEU A 1 6 ? 5.473 -14.176 -5.116 1.00 0.00 6 LEU A N 12
ATOM 14796 C CA . LEU A 1 6 ? 5.438 -13.212 -4.022 1.00 0.00 6 LEU A CA 12
ATOM 14797 C C . LEU A 1 6 ? 4.080 -13.211 -3.332 1.00 0.00 6 LEU A C 12
ATOM 14798 O O . LEU A 1 6 ? 3.043 -13.373 -3.978 1.00 0.00 6 LEU A O 12
ATOM 14814 N N . SER A 1 7 ? 4.091 -13.029 -2.016 1.00 0.00 7 SER A N 12
ATOM 14815 C CA . SER A 1 7 ? 2.856 -12.903 -1.250 1.00 0.00 7 SER A CA 12
ATOM 14816 C C . SER A 1 7 ? 2.224 -11.531 -1.443 1.00 0.00 7 SER A C 12
ATOM 14817 O O . SER A 1 7 ? 2.832 -10.633 -2.025 1.00 0.00 7 SER A O 12
ATOM 14825 N N . LEU A 1 8 ? 0.999 -11.374 -0.953 1.00 0.00 8 LEU A N 12
ATOM 14826 C CA . LEU A 1 8 ? 0.320 -10.084 -0.985 1.00 0.00 8 LEU A CA 12
ATOM 14827 C C . LEU A 1 8 ? 1.061 -9.050 -0.149 1.00 0.00 8 LEU A C 12
ATOM 14828 O O . LEU A 1 8 ? 1.071 -7.863 -0.478 1.00 0.00 8 LEU A O 12
ATOM 14844 N N . THR A 1 9 ? 1.683 -9.505 0.933 1.00 0.00 9 THR A N 12
ATOM 14845 C CA . THR A 1 9 ? 2.510 -8.638 1.765 1.00 0.00 9 THR A CA 12
ATOM 14846 C C . THR A 1 9 ? 3.768 -8.203 1.025 1.00 0.00 9 THR A C 12
ATOM 14847 O O . THR A 1 9 ? 4.119 -7.023 1.019 1.00 0.00 9 THR A O 12
ATOM 14858 N N . GLN A 1 10 ? 4.444 -9.163 0.403 1.00 0.00 10 GLN A N 12
ATOM 14859 C CA . GLN A 1 10 ? 5.674 -8.882 -0.330 1.00 0.00 10 GLN A CA 12
ATOM 14860 C C . GLN A 1 10 ? 5.401 -8.010 -1.548 1.00 0.00 10 GLN A C 12
ATOM 14861 O O . GLN A 1 10 ? 6.177 -7.107 -1.862 1.00 0.00 10 GLN A O 12
ATOM 14875 N N . LEU A 1 11 ? 4.296 -8.286 -2.232 1.00 0.00 11 LEU A N 12
ATOM 14876 C CA . LEU A 1 11 ? 3.930 -7.538 -3.430 1.00 0.00 11 LEU A CA 12
ATOM 14877 C C . LEU A 1 11 ? 3.699 -6.066 -3.109 1.00 0.00 11 LEU A C 12
ATOM 14878 O O . LEU A 1 11 ? 4.189 -5.184 -3.815 1.00 0.00 11 LEU A O 12
ATOM 14894 N N . ILE A 1 12 ? 2.949 -5.809 -2.045 1.00 0.00 12 ILE A N 12
ATOM 14895 C CA . ILE A 1 12 ? 2.635 -4.443 -1.640 1.00 0.00 12 ILE A CA 12
ATOM 14896 C C . ILE A 1 12 ? 3.890 -3.695 -1.208 1.00 0.00 12 ILE A C 12
ATOM 14897 O O . ILE A 1 12 ? 4.120 -2.558 -1.621 1.00 0.00 12 ILE A O 12
ATOM 14913 N N . LEU A 1 13 ? 4.700 -4.340 -0.375 1.00 0.00 13 LEU A N 12
ATOM 14914 C CA . LEU A 1 13 ? 5.886 -3.704 0.184 1.00 0.00 13 LEU A CA 12
ATOM 14915 C C . LEU A 1 13 ? 6.911 -3.398 -0.901 1.00 0.00 13 LEU A C 12
ATOM 14916 O O . LEU A 1 13 ? 7.546 -2.344 -0.890 1.00 0.00 13 LEU A O 12
ATOM 14932 N N . ILE A 1 14 ? 7.067 -4.326 -1.841 1.00 0.00 14 ILE A N 12
ATOM 14933 C CA . ILE A 1 14 ? 7.998 -4.148 -2.947 1.00 0.00 14 ILE A CA 12
ATOM 14934 C C . ILE A 1 14 ? 7.509 -3.075 -3.912 1.00 0.00 14 ILE A C 12
ATOM 14935 O O . ILE A 1 14 ? 8.296 -2.273 -4.414 1.00 0.00 14 ILE A O 12
ATOM 14951 N N . ARG A 1 15 ? 6.205 -3.067 -4.167 1.00 0.00 15 ARG A N 12
ATOM 14952 C CA . ARG A 1 15 ? 5.602 -2.066 -5.039 1.00 0.00 15 ARG A CA 12
ATOM 14953 C C . ARG A 1 15 ? 5.754 -0.665 -4.461 1.00 0.00 15 ARG A C 12
ATOM 14954 O O . ARG A 1 15 ? 6.054 0.286 -5.182 1.00 0.00 15 ARG A O 12
ATOM 14975 N N . LEU A 1 16 ? 5.546 -0.546 -3.154 1.00 0.00 16 LEU A N 12
ATOM 14976 C CA . LEU A 1 16 ? 5.667 0.739 -2.474 1.00 0.00 16 LEU A CA 12
ATOM 14977 C C . LEU A 1 16 ? 7.128 1.142 -2.315 1.00 0.00 16 LEU A C 12
ATOM 14978 O O . LEU A 1 16 ? 7.451 2.328 -2.257 1.00 0.00 16 LEU A O 12
ATOM 14994 N N . SER A 1 17 ? 8.007 0.147 -2.244 1.00 0.00 17 SER A N 12
ATOM 14995 C CA . SER A 1 17 ? 9.443 0.396 -2.207 1.00 0.00 17 SER A CA 12
ATOM 14996 C C . SER A 1 17 ? 9.940 0.959 -3.531 1.00 0.00 17 SER A C 12
ATOM 14997 O O . SER A 1 17 ? 10.776 1.862 -3.559 1.00 0.00 17 SER A O 12
ATOM 15005 N N . ASN A 1 18 ? 9.419 0.421 -4.629 1.00 0.00 18 ASN A N 12
ATOM 15006 C CA . ASN A 1 18 ? 9.853 0.827 -5.961 1.00 0.00 18 ASN A CA 12
ATOM 15007 C C . ASN A 1 18 ? 9.283 2.188 -6.335 1.00 0.00 18 ASN A C 12
ATOM 15008 O O . ASN A 1 18 ? 9.972 3.017 -6.931 1.00 0.00 18 ASN A O 12
ATOM 15019 N N . ARG A 1 19 ? 8.023 2.414 -5.984 1.00 0.00 19 ARG A N 12
ATOM 15020 C CA . ARG A 1 19 ? 7.288 3.575 -6.469 1.00 0.00 19 ARG A CA 12
ATOM 15021 C C . ARG A 1 19 ? 7.075 4.598 -5.361 1.00 0.00 19 ARG A C 12
ATOM 15022 O O . ARG A 1 19 ? 6.618 5.712 -5.611 1.00 0.00 19 ARG A O 12
ATOM 15043 N N . GLY A 1 20 ? 7.410 4.211 -4.134 1.00 0.00 20 GLY A N 12
ATOM 15044 C CA . GLY A 1 20 ? 7.295 5.107 -2.991 1.00 0.00 20 GLY A CA 12
ATOM 15045 C C . GLY A 1 20 ? 5.881 5.099 -2.423 1.00 0.00 20 GLY A C 12
ATOM 15046 O O . GLY A 1 20 ? 5.669 4.744 -1.264 1.00 0.00 20 GLY A O 12
ATOM 15050 N N . CYS A 1 21 ? 4.916 5.491 -3.249 1.00 0.00 21 CYS A N 12
ATOM 15051 C CA . CYS A 1 21 ? 3.520 5.527 -2.832 1.00 0.00 21 CYS A CA 12
ATOM 15052 C C . CYS A 1 21 ? 2.594 5.117 -3.970 1.00 0.00 21 CYS A C 12
ATOM 15053 O O . CYS A 1 21 ? 2.765 5.550 -5.109 1.00 0.00 21 CYS A O 12
ATOM 15061 N N . GLN A 1 22 ? 1.612 4.279 -3.655 1.00 0.00 22 GLN A N 12
ATOM 15062 C CA . GLN A 1 22 ? 0.620 3.858 -4.636 1.00 0.00 22 GLN A CA 12
ATOM 15063 C C . GLN A 1 22 ? -0.794 3.997 -4.087 1.00 0.00 22 GLN A C 12
ATOM 15064 O O . GLN A 1 22 ? -1.004 3.967 -2.874 1.00 0.00 22 GLN A O 12
ATOM 15078 N N . THR A 1 23 ? -1.760 4.150 -4.985 1.00 0.00 23 THR A N 12
ATOM 15079 C CA . THR A 1 23 ? -3.160 4.255 -4.594 1.00 0.00 23 THR A CA 12
ATOM 15080 C C . THR A 1 23 ? -3.771 2.881 -4.350 1.00 0.00 23 THR A C 12
ATOM 15081 O O . THR A 1 23 ? -3.458 1.921 -5.054 1.00 0.00 23 THR A O 12
ATOM 15092 N N . LEU A 1 24 ? -4.643 2.794 -3.352 1.00 0.00 24 LEU A N 12
ATOM 15093 C CA . LEU A 1 24 ? -5.292 1.534 -3.010 1.00 0.00 24 LEU A CA 12
ATOM 15094 C C . LEU A 1 24 ? -5.727 0.781 -4.261 1.00 0.00 24 LEU A C 12
ATOM 15095 O O . LEU A 1 24 ? -5.499 -0.423 -4.383 1.00 0.00 24 LEU A O 12
ATOM 15111 N N . GLU A 1 25 ? -6.354 1.497 -5.189 1.00 0.00 25 GLU A N 12
ATOM 15112 C CA . GLU A 1 25 ? -6.840 0.893 -6.423 1.00 0.00 25 GLU A CA 12
ATOM 15113 C C . GLU A 1 25 ? -5.687 0.386 -7.279 1.00 0.00 25 GLU A C 12
ATOM 15114 O O . GLU A 1 25 ? -5.803 -0.641 -7.948 1.00 0.00 25 GLU A O 12
ATOM 15126 N N . GLU A 1 26 ? -4.574 1.111 -7.255 1.00 0.00 26 GLU A N 12
ATOM 15127 C CA . GLU A 1 26 ? -3.390 0.723 -8.012 1.00 0.00 26 GLU A CA 12
ATOM 15128 C C . GLU A 1 26 ? -2.752 -0.532 -7.432 1.00 0.00 26 GLU A C 12
ATOM 15129 O O . GLU A 1 26 ? -2.295 -1.406 -8.170 1.00 0.00 26 GLU A O 12
ATOM 15141 N N . LEU A 1 27 ? -2.723 -0.617 -6.106 1.00 0.00 27 LEU A N 12
ATOM 15142 C CA . LEU A 1 27 ? -2.220 -1.803 -5.425 1.00 0.00 27 LEU A CA 12
ATOM 15143 C C . LEU A 1 27 ? -3.126 -3.003 -5.667 1.00 0.00 27 LEU A C 12
ATOM 15144 O O . LEU A 1 27 ? -2.658 -4.137 -5.774 1.00 0.00 27 LEU A O 12
ATOM 15160 N N . GLU A 1 28 ? -4.427 -2.748 -5.751 1.00 0.00 28 GLU A N 12
ATOM 15161 C CA . GLU A 1 28 ? -5.394 -3.793 -6.069 1.00 0.00 28 GLU A CA 12
ATOM 15162 C C . GLU A 1 28 ? -5.147 -4.369 -7.457 1.00 0.00 28 GLU A C 12
ATOM 15163 O O . GLU A 1 28 ? -5.146 -5.586 -7.643 1.00 0.00 28 GLU A O 12
ATOM 15175 N N . GLU A 1 29 ? -4.938 -3.488 -8.429 1.00 0.00 29 GLU A N 12
ATOM 15176 C CA . GLU A 1 29 ? -4.686 -3.908 -9.803 1.00 0.00 29 GLU A CA 12
ATOM 15177 C C . GLU A 1 29 ? -3.326 -4.582 -9.932 1.00 0.00 29 GLU A C 12
ATOM 15178 O O . GLU A 1 29 ? -3.148 -5.496 -10.737 1.00 0.00 29 GLU A O 12
ATOM 15190 N N . PHE A 1 30 ? -2.367 -4.128 -9.131 1.00 0.00 30 PHE A N 12
ATOM 15191 C CA . PHE A 1 30 ? -1.024 -4.694 -9.146 1.00 0.00 30 PHE A CA 12
ATOM 15192 C C . PHE A 1 30 ? -1.033 -6.148 -8.690 1.00 0.00 30 PHE A C 12
ATOM 15193 O O . PHE A 1 30 ? -0.464 -7.020 -9.349 1.00 0.00 30 PHE A O 12
ATOM 15210 N N . THR A 1 31 ? -1.683 -6.404 -7.560 1.00 0.00 31 THR A N 12
ATOM 15211 C CA . THR A 1 31 ? -1.721 -7.743 -6.984 1.00 0.00 31 THR A CA 12
ATOM 15212 C C . THR A 1 31 ? -2.857 -8.566 -7.577 1.00 0.00 31 THR A C 12
ATOM 15213 O O . THR A 1 31 ? -2.846 -9.795 -7.511 1.00 0.00 31 THR A O 12
ATOM 15224 N N . GLN A 1 32 ? -3.838 -7.882 -8.154 1.00 0.00 32 GLN A N 12
ATOM 15225 C CA . GLN A 1 32 ? -5.030 -8.541 -8.674 1.00 0.00 32 GLN A CA 12
ATOM 15226 C C . GLN A 1 32 ? -5.707 -9.379 -7.598 1.00 0.00 32 GLN A C 12
ATOM 15227 O O . GLN A 1 32 ? -6.278 -10.432 -7.884 1.00 0.00 32 GLN A O 12
ATOM 15241 N N . ALA A 1 33 ? -5.641 -8.908 -6.357 1.00 0.00 33 ALA A N 12
ATOM 15242 C CA . ALA A 1 33 ? -6.216 -9.632 -5.230 1.00 0.00 33 ALA A CA 12
ATOM 15243 C C . ALA A 1 33 ? -7.449 -8.921 -4.690 1.00 0.00 33 ALA A C 12
ATOM 15244 O O . ALA A 1 33 ? -7.702 -7.760 -5.017 1.00 0.00 33 ALA A O 12
ATOM 15251 N N . LYS A 1 34 ? -8.216 -9.621 -3.862 1.00 0.00 34 LYS A N 12
ATOM 15252 C CA . LYS A 1 34 ? -9.398 -9.041 -3.234 1.00 0.00 34 LYS A CA 12
ATOM 15253 C C . LYS A 1 34 ? -9.030 -7.834 -2.381 1.00 0.00 34 LYS A C 12
ATOM 15254 O O . LYS A 1 34 ? -8.135 -7.906 -1.539 1.00 0.00 34 LYS A O 12
ATOM 15273 N N . ARG A 1 35 ? -9.728 -6.725 -2.603 1.00 0.00 35 ARG A N 12
ATOM 15274 C CA . ARG A 1 35 ? -9.432 -5.482 -1.901 1.00 0.00 35 ARG A CA 12
ATOM 15275 C C . ARG A 1 35 ? -9.470 -5.678 -0.391 1.00 0.00 35 ARG A C 12
ATOM 15276 O O . ARG A 1 35 ? -8.580 -5.221 0.325 1.00 0.00 35 ARG A O 12
ATOM 15297 N N . GLU A 1 36 ? -10.506 -6.359 0.085 1.00 0.00 36 GLU A N 12
ATOM 15298 C CA . GLU A 1 36 ? -10.664 -6.612 1.513 1.00 0.00 36 GLU A CA 12
ATOM 15299 C C . GLU A 1 36 ? -9.436 -7.306 2.088 1.00 0.00 36 GLU A C 12
ATOM 15300 O O . GLU A 1 36 ? -8.907 -6.894 3.122 1.00 0.00 36 GLU A O 12
ATOM 15312 N N . VAL A 1 37 ? -8.988 -8.359 1.415 1.00 0.00 37 VAL A N 12
ATOM 15313 C CA . VAL A 1 37 ? -7.815 -9.106 1.854 1.00 0.00 37 VAL A CA 12
ATOM 15314 C C . VAL A 1 37 ? -6.569 -8.229 1.847 1.00 0.00 37 VAL A C 12
ATOM 15315 O O . VAL A 1 37 ? -5.736 -8.312 2.751 1.00 0.00 37 VAL A O 12
ATOM 15328 N N . LEU A 1 38 ? -6.447 -7.390 0.825 1.00 0.00 38 LEU A N 12
ATOM 15329 C CA . LEU A 1 38 ? -5.331 -6.459 0.726 1.00 0.00 38 LEU A CA 12
ATOM 15330 C C . LEU A 1 38 ? -5.364 -5.436 1.854 1.00 0.00 38 LEU A C 12
ATOM 15331 O O . LEU A 1 38 ? -4.323 -5.025 2.364 1.00 0.00 38 LEU A O 12
ATOM 15347 N N . LEU A 1 39 ? -6.569 -5.030 2.242 1.00 0.00 39 LEU A N 12
ATOM 15348 C CA . LEU A 1 39 ? -6.742 -4.056 3.312 1.00 0.00 39 LEU A CA 12
ATOM 15349 C C . LEU A 1 39 ? -6.370 -4.652 4.664 1.00 0.00 39 LEU A C 12
ATOM 15350 O O . LEU A 1 39 ? -5.894 -3.947 5.554 1.00 0.00 39 LEU A O 12
ATOM 15366 N N . VAL A 1 40 ? -6.588 -5.954 4.811 1.00 0.00 40 VAL A N 12
ATOM 15367 C CA . VAL A 1 40 ? -6.167 -6.670 6.008 1.00 0.00 40 VAL A CA 12
ATOM 15368 C C . VAL A 1 40 ? -4.649 -6.659 6.151 1.00 0.00 40 VAL A C 12
ATOM 15369 O O . VAL A 1 40 ? -4.120 -6.417 7.235 1.00 0.00 40 VAL A O 12
ATOM 15382 N N . THR A 1 41 ? -3.955 -6.922 5.049 1.00 0.00 41 THR A N 12
ATOM 15383 C CA . THR A 1 41 ? -2.499 -6.851 5.027 1.00 0.00 41 THR A CA 12
ATOM 15384 C C . THR A 1 41 ? -2.012 -5.430 5.281 1.00 0.00 41 THR A C 12
ATOM 15385 O O . THR A 1 41 ? -1.073 -5.214 6.047 1.00 0.00 41 THR A O 12
ATOM 15396 N N . LEU A 1 42 ? -2.654 -4.466 4.633 1.00 0.00 42 LEU A N 12
ATOM 15397 C CA . LEU A 1 42 ? -2.288 -3.062 4.788 1.00 0.00 42 LEU A CA 12
ATOM 15398 C C . LEU A 1 42 ? -2.540 -2.581 6.210 1.00 0.00 42 LEU A C 12
ATOM 15399 O O . LEU A 1 42 ? -1.760 -1.801 6.759 1.00 0.00 42 LEU A O 12
ATOM 15415 N N . THR A 1 43 ? -3.632 -3.050 6.804 1.00 0.00 43 THR A N 12
ATOM 15416 C CA . THR A 1 43 ? -3.996 -2.656 8.160 1.00 0.00 43 THR A CA 12
ATOM 15417 C C . THR A 1 43 ? -3.011 -3.218 9.178 1.00 0.00 43 THR A C 12
ATOM 15418 O O . THR A 1 43 ? -2.579 -2.514 10.092 1.00 0.00 43 THR A O 12
ATOM 15429 N N . ARG A 1 44 ? -2.660 -4.489 9.016 1.00 0.00 44 ARG A N 12
ATOM 15430 C CA . ARG A 1 44 ? -1.736 -5.151 9.930 1.00 0.00 44 ARG A CA 12
ATOM 15431 C C . ARG A 1 44 ? -0.348 -4.529 9.853 1.00 0.00 44 ARG A C 12
ATOM 15432 O O . ARG A 1 44 ? 0.323 -4.357 10.872 1.00 0.00 44 ARG A O 12
ATOM 15453 N N . LEU A 1 45 ? 0.079 -4.194 8.640 1.00 0.00 45 LEU A N 12
ATOM 15454 C CA . LEU A 1 45 ? 1.347 -3.503 8.438 1.00 0.00 45 LEU A CA 12
ATOM 15455 C C . LEU A 1 45 ? 1.295 -2.083 8.986 1.00 0.00 45 LEU A C 12
ATOM 15456 O O . LEU A 1 45 ? 2.284 -1.574 9.515 1.00 0.00 45 LEU A O 12
ATOM 15472 N N . HIS A 1 46 ? 0.137 -1.446 8.856 1.00 0.00 46 HIS A N 12
ATOM 15473 C CA . HIS A 1 46 ? -0.064 -0.106 9.391 1.00 0.00 46 HIS A CA 12
ATOM 15474 C C . HIS A 1 46 ? 0.030 -0.098 10.911 1.00 0.00 46 HIS A C 12
ATOM 15475 O O . HIS A 1 46 ? 0.604 0.816 11.502 1.00 0.00 46 HIS A O 12
ATOM 15489 N N . GLN A 1 47 ? -0.536 -1.124 11.539 1.00 0.00 47 GLN A N 12
ATOM 15490 C CA . GLN A 1 47 ? -0.433 -1.287 12.983 1.00 0.00 47 GLN A CA 12
ATOM 15491 C C . GLN A 1 47 ? 1.003 -1.570 13.407 1.00 0.00 47 GLN A C 12
ATOM 15492 O O . GLN A 1 47 ? 1.445 -1.132 14.468 1.00 0.00 47 GLN A O 12
ATOM 15506 N N . ARG A 1 48 ? 1.726 -2.305 12.569 1.00 0.00 48 ARG A N 12
ATOM 15507 C CA . ARG A 1 48 ? 3.139 -2.572 12.810 1.00 0.00 48 ARG A CA 12
ATOM 15508 C C . ARG A 1 48 ? 3.971 -1.302 12.684 1.00 0.00 48 ARG A C 12
ATOM 15509 O O . ARG A 1 48 ? 4.997 -1.152 13.346 1.00 0.00 48 ARG A O 12
ATOM 15530 N N . GLY A 1 49 ? 3.518 -0.389 11.832 1.00 0.00 49 GLY A N 12
ATOM 15531 C CA . GLY A 1 49 ? 4.222 0.870 11.613 1.00 0.00 49 GLY A CA 12
ATOM 15532 C C . GLY A 1 49 ? 5.046 0.824 10.333 1.00 0.00 49 GLY A C 12
ATOM 15533 O O . GLY A 1 49 ? 5.971 1.616 10.149 1.00 0.00 49 GLY A O 12
ATOM 15537 N N . VAL A 1 50 ? 4.706 -0.107 9.448 1.00 0.00 50 VAL A N 12
ATOM 15538 C CA . VAL A 1 50 ? 5.438 -0.281 8.199 1.00 0.00 50 VAL A CA 12
ATOM 15539 C C . VAL A 1 50 ? 4.875 0.612 7.101 1.00 0.00 50 VAL A C 12
ATOM 15540 O O . VAL A 1 50 ? 5.597 1.417 6.511 1.00 0.00 50 VAL A O 12
ATOM 15553 N N . ILE A 1 51 ? 3.582 0.468 6.832 1.00 0.00 51 ILE A N 12
ATOM 15554 C CA . ILE A 1 51 ? 2.924 1.252 5.795 1.00 0.00 51 ILE A CA 12
ATOM 15555 C C . ILE A 1 51 ? 2.021 2.320 6.400 1.00 0.00 51 ILE A C 12
ATOM 15556 O O . ILE A 1 51 ? 1.277 2.055 7.344 1.00 0.00 51 ILE A O 12
ATOM 15572 N N . TYR A 1 52 ? 2.094 3.528 5.850 1.00 0.00 52 TYR A N 12
ATOM 15573 C CA . TYR A 1 52 ? 1.190 4.603 6.243 1.00 0.00 52 TYR A CA 12
ATOM 15574 C C . TYR A 1 52 ? 0.374 5.098 5.056 1.00 0.00 52 TYR A C 12
ATOM 15575 O O . TYR A 1 52 ? 0.731 4.860 3.902 1.00 0.00 52 TYR A O 12
ATOM 15593 N N . ARG A 1 53 ? -0.723 5.790 5.346 1.00 0.00 53 ARG A N 12
ATOM 15594 C CA . ARG A 1 53 ? -1.691 6.156 4.318 1.00 0.00 53 ARG A CA 12
ATOM 15595 C C . ARG A 1 53 ? -2.210 7.572 4.531 1.00 0.00 53 ARG A C 12
ATOM 15596 O O . ARG A 1 53 ? -2.305 8.044 5.664 1.00 0.00 53 ARG A O 12
ATOM 15617 N N . LYS A 1 54 ? -2.545 8.245 3.436 1.00 0.00 54 LYS A N 12
ATOM 15618 C CA . LYS A 1 54 ? -3.260 9.514 3.503 1.00 0.00 54 LYS A CA 12
ATOM 15619 C C . LYS A 1 54 ? -4.537 9.471 2.676 1.00 0.00 54 LYS A C 12
ATOM 15620 O O . LYS A 1 54 ? -4.684 8.636 1.784 1.00 0.00 54 LYS A O 12
ATOM 15639 N N . TRP A 1 55 ? -5.461 10.378 2.977 1.00 0.00 55 TRP A N 12
ATOM 15640 C CA . TRP A 1 55 ? -6.787 10.353 2.371 1.00 0.00 55 TRP A CA 12
ATOM 15641 C C . TRP A 1 55 ? -6.962 11.493 1.378 1.00 0.00 55 TRP A C 12
ATOM 15642 O O . TRP A 1 55 ? -6.896 12.666 1.746 1.00 0.00 55 TRP A O 12
ATOM 15663 N N . ARG A 1 56 ? -7.182 11.144 0.115 1.00 0.00 56 ARG A N 12
ATOM 15664 C CA . ARG A 1 56 ? -7.390 12.138 -0.931 1.00 0.00 56 ARG A CA 12
ATOM 15665 C C . ARG A 1 56 ? -8.870 12.296 -1.254 1.00 0.00 56 ARG A C 12
ATOM 15666 O O . ARG A 1 56 ? -9.611 11.314 -1.312 1.00 0.00 56 ARG A O 12
ATOM 15687 N N . HIS A 1 57 ? -9.295 13.536 -1.468 1.00 0.00 57 HIS A N 12
ATOM 15688 C CA . HIS A 1 57 ? -10.663 13.815 -1.887 1.00 0.00 57 HIS A CA 12
ATOM 15689 C C . HIS A 1 57 ? -10.695 14.459 -3.269 1.00 0.00 57 HIS A C 12
ATOM 15690 O O . HIS A 1 57 ? -10.887 15.668 -3.397 1.00 0.00 57 HIS A O 12
ATOM 15704 N N . PHE A 1 58 ? -10.506 13.642 -4.299 1.00 0.00 58 PHE A N 12
ATOM 15705 C CA . PHE A 1 58 ? -10.401 14.143 -5.665 1.00 0.00 58 PHE A CA 12
ATOM 15706 C C . PHE A 1 58 ? -11.729 14.018 -6.401 1.00 0.00 58 PHE A C 12
ATOM 15707 O O . PHE A 1 58 ? -12.278 12.925 -6.529 1.00 0.00 58 PHE A O 12
ATOM 15724 N N . SER A 1 59 ? -12.242 15.145 -6.884 1.00 0.00 59 SER A N 12
ATOM 15725 C CA . SER A 1 59 ? -13.490 15.159 -7.637 1.00 0.00 59 SER A CA 12
ATOM 15726 C C . SER A 1 59 ? -14.628 14.550 -6.828 1.00 0.00 59 SER A C 12
ATOM 15727 O O . SER A 1 59 ? -15.512 13.895 -7.380 1.00 0.00 59 SER A O 12
ATOM 15735 N N . GLY A 1 60 ? -14.600 14.770 -5.519 1.00 0.00 60 GLY A N 12
ATOM 15736 C CA . GLY A 1 60 ? -15.670 14.309 -4.642 1.00 0.00 60 GLY A CA 12
ATOM 15737 C C . GLY A 1 60 ? -15.579 12.808 -4.402 1.00 0.00 60 GLY A C 12
ATOM 15738 O O . GLY A 1 60 ? -16.530 12.185 -3.929 1.00 0.00 60 GLY A O 12
ATOM 15742 N N . ARG A 1 61 ? -14.426 12.230 -4.728 1.00 0.00 61 ARG A N 12
ATOM 15743 C CA . ARG A 1 61 ? -14.206 10.801 -4.542 1.00 0.00 61 ARG A CA 12
ATOM 15744 C C . ARG A 1 61 ? -13.093 10.544 -3.536 1.00 0.00 61 ARG A C 12
ATOM 15745 O O . ARG A 1 61 ? -12.100 11.270 -3.494 1.00 0.00 61 ARG A O 12
ATOM 15766 N N . LYS A 1 62 ? -13.262 9.503 -2.727 1.00 0.00 62 LYS A N 12
ATOM 15767 C CA . LYS A 1 62 ? -12.294 9.175 -1.686 1.00 0.00 62 LYS A CA 12
ATOM 15768 C C . LYS A 1 62 ? -11.246 8.195 -2.198 1.00 0.00 62 LYS A C 12
ATOM 15769 O O . LYS A 1 62 ? -11.581 7.142 -2.742 1.00 0.00 62 LYS A O 12
ATOM 15788 N N . TYR A 1 63 ? -9.978 8.547 -2.022 1.00 0.00 63 TYR A N 12
ATOM 15789 C CA . TYR A 1 63 ? -8.879 7.658 -2.382 1.00 0.00 63 TYR A CA 12
ATOM 15790 C C . TYR A 1 63 ? -7.918 7.472 -1.215 1.00 0.00 63 TYR A C 12
ATOM 15791 O O . TYR A 1 63 ? -7.698 8.390 -0.427 1.00 0.00 63 TYR A O 12
ATOM 15809 N N . ARG A 1 64 ? -7.349 6.275 -1.110 1.00 0.00 64 ARG A N 12
ATOM 15810 C CA . ARG A 1 64 ? -6.379 5.977 -0.063 1.00 0.00 64 ARG A CA 12
ATOM 15811 C C . ARG A 1 64 ? -4.990 5.748 -0.645 1.00 0.00 64 ARG A C 12
ATOM 15812 O O . ARG A 1 64 ? -4.753 4.756 -1.335 1.00 0.00 64 ARG A O 12
ATOM 15833 N N . GLU A 1 65 ? -4.077 6.671 -0.365 1.00 0.00 65 GLU A N 12
ATOM 15834 C CA . GLU A 1 65 ? -2.712 6.575 -0.869 1.00 0.00 65 GLU A CA 12
ATOM 15835 C C . GLU A 1 65 ? -1.784 5.958 0.171 1.00 0.00 65 GLU A C 12
ATOM 15836 O O . GLU A 1 65 ? -1.572 6.527 1.241 1.00 0.00 65 GLU A O 12
ATOM 15848 N N . TYR A 1 66 ? -1.233 4.793 -0.152 1.00 0.00 66 TYR A N 12
ATOM 15849 C CA . TYR A 1 66 ? -0.347 4.085 0.764 1.00 0.00 66 TYR A CA 12
ATOM 15850 C C . TYR A 1 66 ? 1.113 4.272 0.372 1.00 0.00 66 TYR A C 12
ATOM 15851 O O . TYR A 1 66 ? 1.455 4.257 -0.810 1.00 0.00 66 TYR A O 12
ATOM 15869 N N . CYS A 1 67 ? 1.970 4.448 1.372 1.00 0.00 67 CYS A N 12
ATOM 15870 C CA . CYS A 1 67 ? 3.366 4.793 1.131 1.00 0.00 67 CYS A CA 12
ATOM 15871 C C . CYS A 1 67 ? 4.268 4.245 2.231 1.00 0.00 67 CYS A C 12
ATOM 15872 O O . CYS A 1 67 ? 3.857 4.138 3.387 1.00 0.00 67 CYS A O 12
ATOM 15880 N N . LEU A 1 68 ? 5.496 3.897 1.865 1.00 0.00 68 LEU A N 12
ATOM 15881 C CA . LEU A 1 68 ? 6.497 3.476 2.838 1.00 0.00 68 LEU A CA 12
ATOM 15882 C C . LEU A 1 68 ? 7.377 4.642 3.263 1.00 0.00 68 LEU A C 12
ATOM 15883 O O . LEU A 1 68 ? 7.940 4.643 4.358 1.00 0.00 68 LEU A O 12
ATOM 15899 N N . LYS A 1 69 ? 7.496 5.637 2.389 1.00 0.00 69 LYS A N 12
ATOM 15900 C CA . LYS A 1 69 ? 8.355 6.786 2.647 1.00 0.00 69 LYS A CA 12
ATOM 15901 C C . LYS A 1 69 ? 7.836 7.609 3.820 1.00 0.00 69 LYS A C 12
ATOM 15902 O O . LYS A 1 69 ? 8.578 8.385 4.423 1.00 0.00 69 LYS A O 12
ATOM 15921 N N . HIS A 1 70 ? 6.558 7.435 4.138 1.00 0.00 70 HIS A N 12
ATOM 15922 C CA . HIS A 1 70 ? 5.964 8.078 5.305 1.00 0.00 70 HIS A CA 12
ATOM 15923 C C . HIS A 1 70 ? 6.644 7.622 6.589 1.00 0.00 70 HIS A C 12
ATOM 15924 O O . HIS A 1 70 ? 6.714 8.369 7.565 1.00 0.00 70 HIS A O 12
ATOM 15938 N N . ARG A 1 71 ? 7.144 6.390 6.584 1.00 0.00 71 ARG A N 12
ATOM 15939 C CA . ARG A 1 71 ? 7.857 5.847 7.735 1.00 0.00 71 ARG A CA 12
ATOM 15940 C C . ARG A 1 71 ? 9.124 6.642 8.022 1.00 0.00 71 ARG A C 12
ATOM 15941 O O . ARG A 1 71 ? 9.932 6.886 7.126 1.00 0.00 71 ARG A O 12
ATOM 15962 N N . ASP A 1 72 ? 9.292 7.044 9.277 1.00 0.00 72 ASP A N 12
ATOM 15963 C CA . ASP A 1 72 ? 10.386 7.929 9.659 1.00 0.00 72 ASP A CA 12
ATOM 15964 C C . ASP A 1 72 ? 11.736 7.251 9.463 1.00 0.00 72 ASP A C 12
ATOM 15965 O O . ASP A 1 72 ? 12.706 7.885 9.046 1.00 0.00 72 ASP A O 12
ATOM 15974 N N . GLU A 1 73 ? 11.794 5.960 9.767 1.00 0.00 73 GLU A N 12
ATOM 15975 C CA . GLU A 1 73 ? 13.034 5.200 9.658 1.00 0.00 73 GLU A CA 12
ATOM 15976 C C . GLU A 1 73 ? 13.436 5.010 8.200 1.00 0.00 73 GLU A C 12
ATOM 15977 O O . GLU A 1 73 ? 14.614 5.098 7.856 1.00 0.00 73 GLU A O 12
ATOM 15989 N N . LEU A 1 74 ? 12.450 4.749 7.349 1.00 0.00 74 LEU A N 12
ATOM 15990 C CA . LEU A 1 74 ? 12.693 4.590 5.920 1.00 0.00 74 LEU A CA 12
ATOM 15991 C C . LEU A 1 74 ? 13.006 5.928 5.263 1.00 0.00 74 LEU A C 12
ATOM 15992 O O . LEU A 1 74 ? 13.764 5.993 4.294 1.00 0.00 74 LEU A O 12
ATOM 16008 N N . ALA A 1 75 ? 12.419 6.994 5.794 1.00 0.00 75 ALA A N 12
ATOM 16009 C CA . ALA A 1 75 ? 12.716 8.344 5.330 1.00 0.00 75 ALA A CA 12
ATOM 16010 C C . ALA A 1 75 ? 14.150 8.737 5.662 1.00 0.00 75 ALA A C 12
ATOM 16011 O O . ALA A 1 75 ? 14.815 9.414 4.877 1.00 0.00 75 ALA A O 12
ATOM 16018 N N . ASP A 1 76 ? 14.621 8.309 6.828 1.00 0.00 76 ASP A N 12
ATOM 16019 C CA . ASP A 1 76 ? 15.997 8.560 7.237 1.00 0.00 76 ASP A CA 12
ATOM 16020 C C . ASP A 1 76 ? 16.979 7.749 6.400 1.00 0.00 76 ASP A C 12
ATOM 16021 O O . ASP A 1 76 ? 18.076 8.211 6.090 1.00 0.00 76 ASP A O 12
ATOM 16030 N N . LEU A 1 77 ? 16.576 6.535 6.037 1.00 0.00 77 LEU A N 12
ATOM 16031 C CA . LEU A 1 77 ? 17.383 5.690 5.165 1.00 0.00 77 LEU A CA 12
ATOM 16032 C C . LEU A 1 77 ? 17.410 6.234 3.743 1.00 0.00 77 LEU A C 12
ATOM 16033 O O . LEU A 1 77 ? 18.415 6.112 3.041 1.00 0.00 77 LEU A O 12
ATOM 16049 N N . GLU A 1 78 ? 16.302 6.834 3.323 1.00 0.00 78 GLU A N 12
ATOM 16050 C CA . GLU A 1 78 ? 16.210 7.430 1.996 1.00 0.00 78 GLU A CA 12
ATOM 16051 C C . GLU A 1 78 ? 17.080 8.677 1.889 1.00 0.00 78 GLU A C 12
ATOM 16052 O O . GLU A 1 78 ? 17.843 8.833 0.937 1.00 0.00 78 GLU A O 12
ATOM 16064 N N . HIS A 1 79 ? 16.961 9.560 2.874 1.00 0.00 79 HIS A N 12
ATOM 16065 C CA . HIS A 1 79 ? 17.669 10.834 2.852 1.00 0.00 79 HIS A CA 12
ATOM 16066 C C . HIS A 1 79 ? 18.805 10.852 3.866 1.00 0.00 79 HIS A C 12
ATOM 16067 O O . HIS A 1 79 ? 19.850 10.322 3.605 1.00 0.00 79 HIS A O 12
ATOM 16081 N N . LYS A 1 3 ? 4.788 -12.537 -9.514 1.00 0.00 3 LYS A N 13
ATOM 16082 C CA . LYS A 1 3 ? 4.075 -11.891 -8.418 1.00 0.00 3 LYS A CA 13
ATOM 16083 C C . LYS A 1 3 ? 3.367 -12.916 -7.541 1.00 0.00 3 LYS A C 13
ATOM 16084 O O . LYS A 1 3 ? 3.204 -12.710 -6.338 1.00 0.00 3 LYS A O 13
ATOM 16103 N N . ALA A 1 4 ? 2.952 -14.021 -8.150 1.00 0.00 4 ALA A N 13
ATOM 16104 C CA . ALA A 1 4 ? 2.211 -15.056 -7.437 1.00 0.00 4 ALA A CA 13
ATOM 16105 C C . ALA A 1 4 ? 3.072 -15.709 -6.365 1.00 0.00 4 ALA A C 13
ATOM 16106 O O . ALA A 1 4 ? 2.568 -16.144 -5.330 1.00 0.00 4 ALA A O 13
ATOM 16113 N N . LYS A 1 5 ? 4.375 -15.776 -6.618 1.00 0.00 5 LYS A N 13
ATOM 16114 C CA . LYS A 1 5 ? 5.312 -16.362 -5.668 1.00 0.00 5 LYS A CA 13
ATOM 16115 C C . LYS A 1 5 ? 5.435 -15.506 -4.414 1.00 0.00 5 LYS A C 13
ATOM 16116 O O . LYS A 1 5 ? 5.731 -16.012 -3.332 1.00 0.00 5 LYS A O 13
ATOM 16135 N N . LEU A 1 6 ? 5.207 -14.206 -4.568 1.00 0.00 6 LEU A N 13
ATOM 16136 C CA . LEU A 1 6 ? 5.291 -13.276 -3.448 1.00 0.00 6 LEU A CA 13
ATOM 16137 C C . LEU A 1 6 ? 3.931 -13.082 -2.791 1.00 0.00 6 LEU A C 13
ATOM 16138 O O . LEU A 1 6 ? 2.891 -13.272 -3.423 1.00 0.00 6 LEU A O 13
ATOM 16154 N N . SER A 1 7 ? 3.944 -12.701 -1.517 1.00 0.00 7 SER A N 13
ATOM 16155 C CA . SER A 1 7 ? 2.715 -12.382 -0.800 1.00 0.00 7 SER A CA 13
ATOM 16156 C C . SER A 1 7 ? 2.190 -11.006 -1.191 1.00 0.00 7 SER A C 13
ATOM 16157 O O . SER A 1 7 ? 2.901 -10.212 -1.804 1.00 0.00 7 SER A O 13
ATOM 16165 N N . LEU A 1 8 ? 0.942 -10.730 -0.828 1.00 0.00 8 LEU A N 13
ATOM 16166 C CA . LEU A 1 8 ? 0.349 -9.419 -1.060 1.00 0.00 8 LEU A CA 13
ATOM 16167 C C . LEU A 1 8 ? 1.062 -8.343 -0.252 1.00 0.00 8 LEU A C 13
ATOM 16168 O O . LEU A 1 8 ? 1.160 -7.193 -0.682 1.00 0.00 8 LEU A O 13
ATOM 16184 N N . THR A 1 9 ? 1.557 -8.721 0.921 1.00 0.00 9 THR A N 13
ATOM 16185 C CA . THR A 1 9 ? 2.331 -7.811 1.756 1.00 0.00 9 THR A CA 13
ATOM 16186 C C . THR A 1 9 ? 3.668 -7.470 1.108 1.00 0.00 9 THR A C 13
ATOM 16187 O O . THR A 1 9 ? 4.071 -6.308 1.067 1.00 0.00 9 THR A O 13
ATOM 16198 N N . GLN A 1 10 ? 4.351 -8.491 0.600 1.00 0.00 10 GLN A N 13
ATOM 16199 C CA . GLN A 1 10 ? 5.636 -8.300 -0.059 1.00 0.00 10 GLN A CA 13
ATOM 16200 C C . GLN A 1 10 ? 5.487 -7.466 -1.325 1.00 0.00 10 GLN A C 13
ATOM 16201 O O . GLN A 1 10 ? 6.334 -6.627 -1.632 1.00 0.00 10 GLN A O 13
ATOM 16215 N N . LEU A 1 11 ? 4.405 -7.701 -2.060 1.00 0.00 11 LEU A N 13
ATOM 16216 C CA . LEU A 1 11 ? 4.131 -6.956 -3.282 1.00 0.00 11 LEU A CA 13
ATOM 16217 C C . LEU A 1 11 ? 3.880 -5.483 -2.985 1.00 0.00 11 LEU A C 13
ATOM 16218 O O . LEU A 1 11 ? 4.355 -4.605 -3.703 1.00 0.00 11 LEU A O 13
ATOM 16234 N N . ILE A 1 12 ? 3.127 -5.219 -1.922 1.00 0.00 12 ILE A N 13
ATOM 16235 C CA . ILE A 1 12 ? 2.880 -3.852 -1.478 1.00 0.00 12 ILE A CA 13
ATOM 16236 C C . ILE A 1 12 ? 4.179 -3.152 -1.104 1.00 0.00 12 ILE A C 13
ATOM 16237 O O . ILE A 1 12 ? 4.401 -1.998 -1.469 1.00 0.00 12 ILE A O 13
ATOM 16253 N N . LEU A 1 13 ? 5.035 -3.855 -0.371 1.00 0.00 13 LEU A N 13
ATOM 16254 C CA . LEU A 1 13 ? 6.311 -3.300 0.062 1.00 0.00 13 LEU A CA 13
ATOM 16255 C C . LEU A 1 13 ? 7.193 -2.951 -1.130 1.00 0.00 13 LEU A C 13
ATOM 16256 O O . LEU A 1 13 ? 7.892 -1.938 -1.122 1.00 0.00 13 LEU A O 13
ATOM 16272 N N . ILE A 1 14 ? 7.157 -3.797 -2.154 1.00 0.00 14 ILE A N 13
ATOM 16273 C CA . ILE A 1 14 ? 7.863 -3.523 -3.400 1.00 0.00 14 ILE A CA 13
ATOM 16274 C C . ILE A 1 14 ? 7.288 -2.299 -4.101 1.00 0.00 14 ILE A C 13
ATOM 16275 O O . ILE A 1 14 ? 8.030 -1.453 -4.602 1.00 0.00 14 ILE A O 13
ATOM 16291 N N . ARG A 1 15 ? 5.963 -2.208 -4.133 1.00 0.00 15 ARG A N 13
ATOM 16292 C CA . ARG A 1 15 ? 5.286 -1.069 -4.740 1.00 0.00 15 ARG A CA 13
ATOM 16293 C C . ARG A 1 15 ? 5.598 0.219 -3.990 1.00 0.00 15 ARG A C 13
ATOM 16294 O O . ARG A 1 15 ? 5.688 1.292 -4.588 1.00 0.00 15 ARG A O 13
ATOM 16315 N N . LEU A 1 16 ? 5.763 0.109 -2.676 1.00 0.00 16 LEU A N 13
ATOM 16316 C CA . LEU A 1 16 ? 6.129 1.253 -1.851 1.00 0.00 16 LEU A CA 13
ATOM 16317 C C . LEU A 1 16 ? 7.572 1.673 -2.098 1.00 0.00 16 LEU A C 13
ATOM 16318 O O . LEU A 1 16 ? 7.921 2.845 -1.953 1.00 0.00 16 LEU A O 13
ATOM 16334 N N . SER A 1 17 ? 8.408 0.710 -2.474 1.00 0.00 17 SER A N 13
ATOM 16335 C CA . SER A 1 17 ? 9.784 0.997 -2.859 1.00 0.00 17 SER A CA 13
ATOM 16336 C C . SER A 1 17 ? 9.841 1.736 -4.190 1.00 0.00 17 SER A C 13
ATOM 16337 O O . SER A 1 17 ? 10.679 2.615 -4.387 1.00 0.00 17 SER A O 13
ATOM 16345 N N . ASN A 1 18 ? 8.943 1.375 -5.101 1.00 0.00 18 ASN A N 13
ATOM 16346 C CA . ASN A 1 18 ? 8.927 1.963 -6.435 1.00 0.00 18 ASN A CA 13
ATOM 16347 C C . ASN A 1 18 ? 8.119 3.254 -6.457 1.00 0.00 18 ASN A C 13
ATOM 16348 O O . ASN A 1 18 ? 8.368 4.139 -7.277 1.00 0.00 18 ASN A O 13
ATOM 16359 N N . ARG A 1 19 ? 7.150 3.355 -5.555 1.00 0.00 19 ARG A N 13
ATOM 16360 C CA . ARG A 1 19 ? 6.222 4.481 -5.551 1.00 0.00 19 ARG A CA 13
ATOM 16361 C C . ARG A 1 19 ? 5.989 4.997 -4.137 1.00 0.00 19 ARG A C 13
ATOM 16362 O O . ARG A 1 19 ? 5.952 4.223 -3.181 1.00 0.00 19 ARG A O 13
ATOM 16383 N N . GLY A 1 20 ? 5.832 6.311 -4.011 1.00 0.00 20 GLY A N 13
ATOM 16384 C CA . GLY A 1 20 ? 5.716 6.945 -2.703 1.00 0.00 20 GLY A CA 13
ATOM 16385 C C . GLY A 1 20 ? 4.448 6.501 -1.986 1.00 0.00 20 GLY A C 13
ATOM 16386 O O . GLY A 1 20 ? 4.458 6.261 -0.778 1.00 0.00 20 GLY A O 13
ATOM 16390 N N . CYS A 1 21 ? 3.356 6.394 -2.736 1.00 0.00 21 CYS A N 13
ATOM 16391 C CA . CYS A 1 21 ? 2.075 5.991 -2.171 1.00 0.00 21 CYS A CA 13
ATOM 16392 C C . CYS A 1 21 ? 1.148 5.436 -3.244 1.00 0.00 21 CYS A C 13
ATOM 16393 O O . CYS A 1 21 ? 1.226 5.828 -4.408 1.00 0.00 21 CYS A O 13
ATOM 16401 N N . GLN A 1 22 ? 0.271 4.521 -2.847 1.00 0.00 22 GLN A N 13
ATOM 16402 C CA . GLN A 1 22 ? -0.671 3.909 -3.776 1.00 0.00 22 GLN A CA 13
ATOM 16403 C C . GLN A 1 22 ? -2.063 3.808 -3.161 1.00 0.00 22 GLN A C 13
ATOM 16404 O O . GLN A 1 22 ? -2.218 3.862 -1.941 1.00 0.00 22 GLN A O 13
ATOM 16418 N N . THR A 1 23 ? -3.072 3.663 -4.015 1.00 0.00 23 THR A N 13
ATOM 16419 C CA . THR A 1 23 ? -4.437 3.441 -3.555 1.00 0.00 23 THR A CA 13
ATOM 16420 C C . THR A 1 23 ? -4.770 1.956 -3.508 1.00 0.00 23 THR A C 13
ATOM 16421 O O . THR A 1 23 ? -3.982 1.120 -3.953 1.00 0.00 23 THR A O 13
ATOM 16432 N N . LEU A 1 24 ? -5.938 1.632 -2.966 1.00 0.00 24 LEU A N 13
ATOM 16433 C CA . LEU A 1 24 ? -6.427 0.259 -2.964 1.00 0.00 24 LEU A CA 13
ATOM 16434 C C . LEU A 1 24 ? -6.692 -0.235 -4.378 1.00 0.00 24 LEU A C 13
ATOM 16435 O O . LEU A 1 24 ? -6.476 -1.408 -4.688 1.00 0.00 24 LEU A O 13
ATOM 16451 N N . GLU A 1 25 ? -7.160 0.665 -5.237 1.00 0.00 25 GLU A N 13
ATOM 16452 C CA . GLU A 1 25 ? -7.414 0.333 -6.633 1.00 0.00 25 GLU A CA 13
ATOM 16453 C C . GLU A 1 25 ? -6.114 0.079 -7.384 1.00 0.00 25 GLU A C 13
ATOM 16454 O O . GLU A 1 25 ? -6.009 -0.870 -8.162 1.00 0.00 25 GLU A O 13
ATOM 16466 N N . GLU A 1 26 ? -5.124 0.933 -7.148 1.00 0.00 26 GLU A N 13
ATOM 16467 C CA . GLU A 1 26 ? -3.832 0.811 -7.814 1.00 0.00 26 GLU A CA 13
ATOM 16468 C C . GLU A 1 26 ? -3.097 -0.446 -7.367 1.00 0.00 26 GLU A C 13
ATOM 16469 O O . GLU A 1 26 ? -2.475 -1.134 -8.177 1.00 0.00 26 GLU A O 13
ATOM 16481 N N . LEU A 1 27 ? -3.174 -0.742 -6.074 1.00 0.00 27 LEU A N 13
ATOM 16482 C CA . LEU A 1 27 ? -2.584 -1.959 -5.531 1.00 0.00 27 LEU A CA 13
ATOM 16483 C C . LEU A 1 27 ? -3.359 -3.193 -5.974 1.00 0.00 27 LEU A C 13
ATOM 16484 O O . LEU A 1 27 ? -2.777 -4.257 -6.191 1.00 0.00 27 LEU A O 13
ATOM 16500 N N . GLU A 1 28 ? -4.672 -3.044 -6.109 1.00 0.00 28 GLU A N 13
ATOM 16501 C CA . GLU A 1 28 ? -5.516 -4.116 -6.624 1.00 0.00 28 GLU A CA 13
ATOM 16502 C C . GLU A 1 28 ? -5.039 -4.580 -7.995 1.00 0.00 28 GLU A C 13
ATOM 16503 O O . GLU A 1 28 ? -4.906 -5.778 -8.244 1.00 0.00 28 GLU A O 13
ATOM 16515 N N . GLU A 1 29 ? -4.782 -3.625 -8.882 1.00 0.00 29 GLU A N 13
ATOM 16516 C CA . GLU A 1 29 ? -4.348 -3.935 -10.239 1.00 0.00 29 GLU A CA 13
ATOM 16517 C C . GLU A 1 29 ? -2.919 -4.461 -10.253 1.00 0.00 29 GLU A C 13
ATOM 16518 O O . GLU A 1 29 ? -2.581 -5.348 -11.039 1.00 0.00 29 GLU A O 13
ATOM 16530 N N . PHE A 1 30 ? -2.083 -3.912 -9.380 1.00 0.00 30 PHE A N 13
ATOM 16531 C CA . PHE A 1 30 ? -0.688 -4.329 -9.285 1.00 0.00 30 PHE A CA 13
ATOM 16532 C C . PHE A 1 30 ? -0.577 -5.785 -8.853 1.00 0.00 30 PHE A C 13
ATOM 16533 O O . PHE A 1 30 ? 0.160 -6.567 -9.451 1.00 0.00 30 PHE A O 13
ATOM 16550 N N . THR A 1 31 ? -1.318 -6.145 -7.809 1.00 0.00 31 THR A N 13
ATOM 16551 C CA . THR A 1 31 ? -1.237 -7.484 -7.236 1.00 0.00 31 THR A CA 13
ATOM 16552 C C . THR A 1 31 ? -2.248 -8.421 -7.883 1.00 0.00 31 THR A C 13
ATOM 16553 O O . THR A 1 31 ? -2.159 -9.640 -7.741 1.00 0.00 31 THR A O 13
ATOM 16564 N N . GLN A 1 32 ? -3.210 -7.845 -8.596 1.00 0.00 32 GLN A N 13
ATOM 16565 C CA . GLN A 1 32 ? -4.330 -8.609 -9.130 1.00 0.00 32 GLN A CA 13
ATOM 16566 C C . GLN A 1 32 ? -5.027 -9.406 -8.034 1.00 0.00 32 GLN A C 13
ATOM 16567 O O . GLN A 1 32 ? -5.178 -10.623 -8.140 1.00 0.00 32 GLN A O 13
ATOM 16581 N N . ALA A 1 33 ? -5.449 -8.711 -6.983 1.00 0.00 33 ALA A N 13
ATOM 16582 C CA . ALA A 1 33 ? -5.997 -9.369 -5.803 1.00 0.00 33 ALA A CA 13
ATOM 16583 C C . ALA A 1 33 ? -7.024 -8.484 -5.107 1.00 0.00 33 ALA A C 13
ATOM 16584 O O . ALA A 1 33 ? -7.035 -7.267 -5.292 1.00 0.00 33 ALA A O 13
ATOM 16591 N N . LYS A 1 34 ? -7.882 -9.102 -4.303 1.00 0.00 34 LYS A N 13
ATOM 16592 C CA . LYS A 1 34 ? -8.956 -8.381 -3.631 1.00 0.00 34 LYS A CA 13
ATOM 16593 C C . LYS A 1 34 ? -8.411 -7.223 -2.803 1.00 0.00 34 LYS A C 13
ATOM 16594 O O . LYS A 1 34 ? -7.535 -7.411 -1.959 1.00 0.00 34 LYS A O 13
ATOM 16613 N N . ARG A 1 35 ? -8.932 -6.028 -3.052 1.00 0.00 35 ARG A N 13
ATOM 16614 C CA . ARG A 1 35 ? -8.456 -4.829 -2.373 1.00 0.00 35 ARG A CA 13
ATOM 16615 C C . ARG A 1 35 ? -8.774 -4.877 -0.884 1.00 0.00 35 ARG A C 13
ATOM 16616 O O . ARG A 1 35 ? -8.106 -4.233 -0.076 1.00 0.00 35 ARG A O 13
ATOM 16637 N N . GLU A 1 36 ? -9.798 -5.645 -0.527 1.00 0.00 36 GLU A N 13
ATOM 16638 C CA . GLU A 1 36 ? -10.136 -5.868 0.874 1.00 0.00 36 GLU A CA 13
ATOM 16639 C C . GLU A 1 36 ? -8.999 -6.566 1.610 1.00 0.00 36 GLU A C 13
ATOM 16640 O O . GLU A 1 36 ? -8.606 -6.149 2.700 1.00 0.00 36 GLU A O 13
ATOM 16652 N N . VAL A 1 37 ? -8.474 -7.628 1.010 1.00 0.00 37 VAL A N 13
ATOM 16653 C CA . VAL A 1 37 ? -7.341 -8.347 1.576 1.00 0.00 37 VAL A CA 13
ATOM 16654 C C . VAL A 1 37 ? -6.098 -7.466 1.627 1.00 0.00 37 VAL A C 13
ATOM 16655 O O . VAL A 1 37 ? -5.338 -7.503 2.594 1.00 0.00 37 VAL A O 13
ATOM 16668 N N . LEU A 1 38 ? -5.899 -6.673 0.580 1.00 0.00 38 LEU A N 13
ATOM 16669 C CA . LEU A 1 38 ? -4.805 -5.710 0.545 1.00 0.00 38 LEU A CA 13
ATOM 16670 C C . LEU A 1 38 ? -4.925 -4.700 1.680 1.00 0.00 38 LEU A C 13
ATOM 16671 O O . LEU A 1 38 ? -3.938 -4.369 2.337 1.00 0.00 38 LEU A O 13
ATOM 16687 N N . LEU A 1 39 ? -6.140 -4.214 1.907 1.00 0.00 39 LEU A N 13
ATOM 16688 C CA . LEU A 1 39 ? -6.403 -3.286 3.000 1.00 0.00 39 LEU A CA 13
ATOM 16689 C C . LEU A 1 39 ? -5.967 -3.875 4.337 1.00 0.00 39 LEU A C 13
ATOM 16690 O O . LEU A 1 39 ? -5.380 -3.182 5.168 1.00 0.00 39 LEU A O 13
ATOM 16706 N N . VAL A 1 40 ? -6.258 -5.154 4.538 1.00 0.00 40 VAL A N 13
ATOM 16707 C CA . VAL A 1 40 ? -5.882 -5.843 5.768 1.00 0.00 40 VAL A CA 13
ATOM 16708 C C . VAL A 1 40 ? -4.373 -5.807 5.978 1.00 0.00 40 VAL A C 13
ATOM 16709 O O . VAL A 1 40 ? -3.897 -5.512 7.073 1.00 0.00 40 VAL A O 13
ATOM 16722 N N . THR A 1 41 ? -3.626 -6.111 4.922 1.00 0.00 41 THR A N 13
ATOM 16723 C CA . THR A 1 41 ? -2.170 -6.148 4.997 1.00 0.00 41 THR A CA 13
ATOM 16724 C C . THR A 1 41 ? -1.585 -4.743 5.042 1.00 0.00 41 THR A C 13
ATOM 16725 O O . THR A 1 41 ? -0.483 -4.535 5.551 1.00 0.00 41 THR A O 13
ATOM 16736 N N . LEU A 1 42 ? -2.329 -3.780 4.507 1.00 0.00 42 LEU A N 13
ATOM 16737 C CA . LEU A 1 42 ? -1.951 -2.376 4.608 1.00 0.00 42 LEU A CA 13
ATOM 16738 C C . LEU A 1 42 ? -2.093 -1.868 6.037 1.00 0.00 42 LEU A C 13
ATOM 16739 O O . LEU A 1 42 ? -1.262 -1.096 6.518 1.00 0.00 42 LEU A O 13
ATOM 16755 N N . THR A 1 43 ? -3.152 -2.304 6.711 1.00 0.00 43 THR A N 13
ATOM 16756 C CA . THR A 1 43 ? -3.346 -1.985 8.120 1.00 0.00 43 THR A CA 13
ATOM 16757 C C . THR A 1 43 ? -2.304 -2.676 8.991 1.00 0.00 43 THR A C 13
ATOM 16758 O O . THR A 1 43 ? -1.819 -2.104 9.967 1.00 0.00 43 THR A O 13
ATOM 16769 N N . ARG A 1 44 ? -1.964 -3.909 8.632 1.00 0.00 44 ARG A N 13
ATOM 16770 C CA . ARG A 1 44 ? -0.928 -4.655 9.336 1.00 0.00 44 ARG A CA 13
ATOM 16771 C C . ARG A 1 44 ? 0.411 -3.929 9.272 1.00 0.00 44 ARG A C 13
ATOM 16772 O O . ARG A 1 44 ? 1.119 -3.825 10.272 1.00 0.00 44 ARG A O 13
ATOM 16793 N N . LEU A 1 45 ? 0.752 -3.430 8.089 1.00 0.00 45 LEU A N 13
ATOM 16794 C CA . LEU A 1 45 ? 1.972 -2.652 7.908 1.00 0.00 45 LEU A CA 13
ATOM 16795 C C . LEU A 1 45 ? 1.865 -1.295 8.592 1.00 0.00 45 LEU A C 13
ATOM 16796 O O . LEU A 1 45 ? 2.850 -0.775 9.117 1.00 0.00 45 LEU A O 13
ATOM 16812 N N . HIS A 1 46 ? 0.665 -0.726 8.583 1.00 0.00 46 HIS A N 13
ATOM 16813 C CA . HIS A 1 46 ? 0.408 0.530 9.276 1.00 0.00 46 HIS A CA 13
ATOM 16814 C C . HIS A 1 46 ? 0.736 0.417 10.759 1.00 0.00 46 HIS A C 13
ATOM 16815 O O . HIS A 1 46 ? 1.374 1.300 11.333 1.00 0.00 46 HIS A O 13
ATOM 16829 N N . GLN A 1 47 ? 0.297 -0.675 11.376 1.00 0.00 47 GLN A N 13
ATOM 16830 C CA . GLN A 1 47 ? 0.549 -0.908 12.794 1.00 0.00 47 GLN A CA 13
ATOM 16831 C C . GLN A 1 47 ? 2.026 -1.173 13.053 1.00 0.00 47 GLN A C 13
ATOM 16832 O O . GLN A 1 47 ? 2.515 -0.982 14.167 1.00 0.00 47 GLN A O 13
ATOM 16846 N N . ARG A 1 48 ? 2.734 -1.613 12.019 1.00 0.00 48 ARG A N 13
ATOM 16847 C CA . ARG A 1 48 ? 4.165 -1.874 12.125 1.00 0.00 48 ARG A CA 13
ATOM 16848 C C . ARG A 1 48 ? 4.974 -0.599 11.919 1.00 0.00 48 ARG A C 13
ATOM 16849 O O . ARG A 1 48 ? 6.197 -0.598 12.067 1.00 0.00 48 ARG A O 13
ATOM 16870 N N . GLY A 1 49 ? 4.285 0.484 11.576 1.00 0.00 49 GLY A N 13
ATOM 16871 C CA . GLY A 1 49 ? 4.934 1.774 11.382 1.00 0.00 49 GLY A CA 13
ATOM 16872 C C . GLY A 1 49 ? 5.556 1.875 9.995 1.00 0.00 49 GLY A C 13
ATOM 16873 O O . GLY A 1 49 ? 6.490 2.648 9.777 1.00 0.00 49 GLY A O 13
ATOM 16877 N N . VAL A 1 50 ? 5.033 1.089 9.059 1.00 0.00 50 VAL A N 13
ATOM 16878 C CA . VAL A 1 50 ? 5.534 1.092 7.689 1.00 0.00 50 VAL A CA 13
ATOM 16879 C C . VAL A 1 50 ? 4.704 2.011 6.801 1.00 0.00 50 VAL A C 13
ATOM 16880 O O . VAL A 1 50 ? 5.236 2.679 5.915 1.00 0.00 50 VAL A O 13
ATOM 16893 N N . ILE A 1 51 ? 3.398 2.037 7.044 1.00 0.00 51 ILE A N 13
ATOM 16894 C CA . ILE A 1 51 ? 2.475 2.775 6.190 1.00 0.00 51 ILE A CA 13
ATOM 16895 C C . ILE A 1 51 ? 1.628 3.745 7.003 1.00 0.00 51 ILE A C 13
ATOM 16896 O O . ILE A 1 51 ? 1.296 3.478 8.157 1.00 0.00 51 ILE A O 13
ATOM 16912 N N . TYR A 1 52 ? 1.282 4.874 6.394 1.00 0.00 52 TYR A N 13
ATOM 16913 C CA . TYR A 1 52 ? 0.303 5.788 6.971 1.00 0.00 52 TYR A CA 13
ATOM 16914 C C . TYR A 1 52 ? -0.712 6.237 5.929 1.00 0.00 52 TYR A C 13
ATOM 16915 O O . TYR A 1 52 ? -0.494 6.082 4.728 1.00 0.00 52 TYR A O 13
ATOM 16933 N N . ARG A 1 53 ? -1.824 6.796 6.395 1.00 0.00 53 ARG A N 13
ATOM 16934 C CA . ARG A 1 53 ? -2.920 7.175 5.513 1.00 0.00 53 ARG A CA 13
ATOM 16935 C C . ARG A 1 53 ? -2.920 8.675 5.246 1.00 0.00 53 ARG A C 13
ATOM 16936 O O . ARG A 1 53 ? -2.709 9.475 6.156 1.00 0.00 53 ARG A O 13
ATOM 16957 N N . LYS A 1 54 ? -3.159 9.048 3.993 1.00 0.00 54 LYS A N 13
ATOM 16958 C CA . LYS A 1 54 ? -3.316 10.451 3.629 1.00 0.00 54 LYS A CA 13
ATOM 16959 C C . LYS A 1 54 ? -4.439 10.636 2.617 1.00 0.00 54 LYS A C 13
ATOM 16960 O O . LYS A 1 54 ? -4.522 9.908 1.627 1.00 0.00 54 LYS A O 13
ATOM 16979 N N . TRP A 1 55 ? -5.303 11.613 2.872 1.00 0.00 55 TRP A N 13
ATOM 16980 C CA . TRP A 1 55 ? -6.504 11.802 2.067 1.00 0.00 55 TRP A CA 13
ATOM 16981 C C . TRP A 1 55 ? -6.358 12.997 1.133 1.00 0.00 55 TRP A C 13
ATOM 16982 O O . TRP A 1 55 ? -6.157 14.126 1.581 1.00 0.00 55 TRP A O 13
ATOM 17003 N N . ARG A 1 56 ? -6.460 12.741 -0.167 1.00 0.00 56 ARG A N 13
ATOM 17004 C CA . ARG A 1 56 ? -6.372 13.800 -1.165 1.00 0.00 56 ARG A CA 13
ATOM 17005 C C . ARG A 1 56 ? -7.717 14.036 -1.839 1.00 0.00 56 ARG A C 13
ATOM 17006 O O . ARG A 1 56 ? -8.296 13.122 -2.428 1.00 0.00 56 ARG A O 13
ATOM 17027 N N . HIS A 1 57 ? -8.211 15.265 -1.749 1.00 0.00 57 HIS A N 13
ATOM 17028 C CA . HIS A 1 57 ? -9.530 15.602 -2.272 1.00 0.00 57 HIS A CA 13
ATOM 17029 C C . HIS A 1 57 ? -9.421 16.393 -3.570 1.00 0.00 57 HIS A C 13
ATOM 17030 O O . HIS A 1 57 ? -8.842 17.478 -3.599 1.00 0.00 57 HIS A O 13
ATOM 17044 N N . PHE A 1 58 ? -9.986 15.844 -4.640 1.00 0.00 58 PHE A N 13
ATOM 17045 C CA . PHE A 1 58 ? -10.020 16.531 -5.926 1.00 0.00 58 PHE A CA 13
ATOM 17046 C C . PHE A 1 58 ? -11.143 15.997 -6.805 1.00 0.00 58 PHE A C 13
ATOM 17047 O O . PHE A 1 58 ? -11.580 14.857 -6.648 1.00 0.00 58 PHE A O 13
ATOM 17064 N N . SER A 1 59 ? -11.607 16.828 -7.733 1.00 0.00 59 SER A N 13
ATOM 17065 C CA . SER A 1 59 ? -12.728 16.468 -8.593 1.00 0.00 59 SER A CA 13
ATOM 17066 C C . SER A 1 59 ? -13.968 16.139 -7.770 1.00 0.00 59 SER A C 13
ATOM 17067 O O . SER A 1 59 ? -14.817 15.355 -8.195 1.00 0.00 59 SER A O 13
ATOM 17075 N N . GLY A 1 60 ? -14.067 16.744 -6.590 1.00 0.00 60 GLY A N 13
ATOM 17076 C CA . GLY A 1 60 ? -15.235 16.568 -5.736 1.00 0.00 60 GLY A CA 13
ATOM 17077 C C . GLY A 1 60 ? -15.224 15.202 -5.062 1.00 0.00 60 GLY A C 13
ATOM 17078 O O . GLY A 1 60 ? -16.248 14.740 -4.555 1.00 0.00 60 GLY A O 13
ATOM 17082 N N . ARG A 1 61 ? -14.061 14.558 -5.058 1.00 0.00 61 ARG A N 13
ATOM 17083 C CA . ARG A 1 61 ? -13.933 13.212 -4.514 1.00 0.00 61 ARG A CA 13
ATOM 17084 C C . ARG A 1 61 ? -12.693 13.089 -3.638 1.00 0.00 61 ARG A C 13
ATOM 17085 O O . ARG A 1 61 ? -11.581 13.387 -4.074 1.00 0.00 61 ARG A O 13
ATOM 17106 N N . LYS A 1 62 ? -12.891 12.649 -2.400 1.00 0.00 62 LYS A N 13
ATOM 17107 C CA . LYS A 1 62 ? -11.779 12.387 -1.493 1.00 0.00 62 LYS A CA 13
ATOM 17108 C C . LYS A 1 62 ? -11.243 10.974 -1.675 1.00 0.00 62 LYS A C 13
ATOM 17109 O O . LYS A 1 62 ? -11.988 9.998 -1.584 1.00 0.00 62 LYS A O 13
ATOM 17128 N N . TYR A 1 63 ? -9.943 10.869 -1.931 1.00 0.00 63 TYR A N 13
ATOM 17129 C CA . TYR A 1 63 ? -9.311 9.577 -2.173 1.00 0.00 63 TYR A CA 13
ATOM 17130 C C . TYR A 1 63 ? -8.332 9.225 -1.059 1.00 0.00 63 TYR A C 13
ATOM 17131 O O . TYR A 1 63 ? -7.492 10.040 -0.679 1.00 0.00 63 TYR A O 13
ATOM 17149 N N . ARG A 1 64 ? -8.448 8.008 -0.541 1.00 0.00 64 ARG A N 13
ATOM 17150 C CA . ARG A 1 64 ? -7.533 7.523 0.486 1.00 0.00 64 ARG A CA 13
ATOM 17151 C C . ARG A 1 64 ? -6.278 6.921 -0.133 1.00 0.00 64 ARG A C 13
ATOM 17152 O O . ARG A 1 64 ? -6.351 5.952 -0.888 1.00 0.00 64 ARG A O 13
ATOM 17173 N N . GLU A 1 65 ? -5.128 7.500 0.192 1.00 0.00 65 GLU A N 13
ATOM 17174 C CA . GLU A 1 65 ? -3.850 6.993 -0.297 1.00 0.00 65 GLU A CA 13
ATOM 17175 C C . GLU A 1 65 ? -3.040 6.365 0.829 1.00 0.00 65 GLU A C 13
ATOM 17176 O O . GLU A 1 65 ? -2.952 6.916 1.926 1.00 0.00 65 GLU A O 13
ATOM 17188 N N . TYR A 1 66 ? -2.448 5.208 0.551 1.00 0.00 66 TYR A N 13
ATOM 17189 C CA . TYR A 1 66 ? -1.548 4.560 1.498 1.00 0.00 66 TYR A CA 13
ATOM 17190 C C . TYR A 1 66 ? -0.093 4.862 1.169 1.00 0.00 66 TYR A C 13
ATOM 17191 O O . TYR A 1 66 ? 0.408 4.478 0.112 1.00 0.00 66 TYR A O 13
ATOM 17209 N N . CYS A 1 67 ? 0.583 5.554 2.081 1.00 0.00 67 CYS A N 13
ATOM 17210 C CA . CYS A 1 67 ? 1.895 6.125 1.794 1.00 0.00 67 CYS A CA 13
ATOM 17211 C C . CYS A 1 67 ? 2.976 5.478 2.650 1.00 0.00 67 CYS A C 13
ATOM 17212 O O . CYS A 1 67 ? 2.738 5.124 3.804 1.00 0.00 67 CYS A O 13
ATOM 17220 N N . LEU A 1 68 ? 4.164 5.327 2.077 1.00 0.00 68 LEU A N 13
ATOM 17221 C CA . LEU A 1 68 ? 5.311 4.813 2.816 1.00 0.00 68 LEU A CA 13
ATOM 17222 C C . LEU A 1 68 ? 5.757 5.793 3.894 1.00 0.00 68 LEU A C 13
ATOM 17223 O O . LEU A 1 68 ? 5.978 6.973 3.620 1.00 0.00 68 LEU A O 13
ATOM 17239 N N . LYS A 1 69 ? 5.887 5.298 5.120 1.00 0.00 69 LYS A N 13
ATOM 17240 C CA . LYS A 1 69 ? 6.219 6.148 6.257 1.00 0.00 69 LYS A CA 13
ATOM 17241 C C . LYS A 1 69 ? 7.728 6.268 6.433 1.00 0.00 69 LYS A C 13
ATOM 17242 O O . LYS A 1 69 ? 8.272 7.371 6.469 1.00 0.00 69 LYS A O 13
ATOM 17261 N N . HIS A 1 70 ? 8.399 5.126 6.543 1.00 0.00 70 HIS A N 13
ATOM 17262 C CA . HIS A 1 70 ? 9.848 5.101 6.697 1.00 0.00 70 HIS A CA 13
ATOM 17263 C C . HIS A 1 70 ? 10.505 4.271 5.601 1.00 0.00 70 HIS A C 13
ATOM 17264 O O . HIS A 1 70 ? 10.324 3.055 5.537 1.00 0.00 70 HIS A O 13
ATOM 17278 N N . ARG A 1 71 ? 11.267 4.934 4.738 1.00 0.00 71 ARG A N 13
ATOM 17279 C CA . ARG A 1 71 ? 12.030 4.248 3.703 1.00 0.00 71 ARG A CA 13
ATOM 17280 C C . ARG A 1 71 ? 13.168 3.434 4.304 1.00 0.00 71 ARG A C 13
ATOM 17281 O O . ARG A 1 71 ? 13.658 2.486 3.691 1.00 0.00 71 ARG A O 13
ATOM 17302 N N . ASP A 1 72 ? 13.584 3.810 5.509 1.00 0.00 72 ASP A N 13
ATOM 17303 C CA . ASP A 1 72 ? 14.606 3.064 6.233 1.00 0.00 72 ASP A CA 13
ATOM 17304 C C . ASP A 1 72 ? 14.068 1.728 6.729 1.00 0.00 72 ASP A C 13
ATOM 17305 O O . ASP A 1 72 ? 14.761 0.712 6.681 1.00 0.00 72 ASP A O 13
ATOM 17314 N N . GLU A 1 73 ? 12.827 1.736 7.204 1.00 0.00 73 GLU A N 13
ATOM 17315 C CA . GLU A 1 73 ? 12.168 0.514 7.647 1.00 0.00 73 GLU A CA 13
ATOM 17316 C C . GLU A 1 73 ? 11.890 -0.419 6.475 1.00 0.00 73 GLU A C 13
ATOM 17317 O O . GLU A 1 73 ? 12.036 -1.636 6.590 1.00 0.00 73 GLU A O 13
ATOM 17329 N N . LEU A 1 74 ? 11.489 0.159 5.347 1.00 0.00 74 LEU A N 13
ATOM 17330 C CA . LEU A 1 74 ? 11.274 -0.609 4.127 1.00 0.00 74 LEU A CA 13
ATOM 17331 C C . LEU A 1 74 ? 12.578 -1.209 3.618 1.00 0.00 74 LEU A C 13
ATOM 17332 O O . LEU A 1 74 ? 12.609 -2.351 3.158 1.00 0.00 74 LEU A O 13
ATOM 17348 N N . ALA A 1 75 ? 13.655 -0.433 3.702 1.00 0.00 75 ALA A N 13
ATOM 17349 C CA . ALA A 1 75 ? 14.980 -0.921 3.345 1.00 0.00 75 ALA A CA 13
ATOM 17350 C C . ALA A 1 75 ? 15.364 -2.137 4.179 1.00 0.00 75 ALA A C 13
ATOM 17351 O O . ALA A 1 75 ? 15.922 -3.105 3.663 1.00 0.00 75 ALA A O 13
ATOM 17358 N N . ASP A 1 76 ? 15.061 -2.081 5.471 1.00 0.00 76 ASP A N 13
ATOM 17359 C CA . ASP A 1 76 ? 15.321 -3.200 6.370 1.00 0.00 76 ASP A CA 13
ATOM 17360 C C . ASP A 1 76 ? 14.474 -4.411 5.998 1.00 0.00 76 ASP A C 13
ATOM 17361 O O . ASP A 1 76 ? 14.916 -5.553 6.127 1.00 0.00 76 ASP A O 13
ATOM 17370 N N . LEU A 1 77 ? 13.254 -4.156 5.538 1.00 0.00 77 LEU A N 13
ATOM 17371 C CA . LEU A 1 77 ? 12.374 -5.217 5.068 1.00 0.00 77 LEU A CA 13
ATOM 17372 C C . LEU A 1 77 ? 12.902 -5.843 3.784 1.00 0.00 77 LEU A C 13
ATOM 17373 O O . LEU A 1 77 ? 12.757 -7.045 3.562 1.00 0.00 77 LEU A O 13
ATOM 17389 N N . GLU A 1 78 ? 13.516 -5.022 2.939 1.00 0.00 78 GLU A N 13
ATOM 17390 C CA . GLU A 1 78 ? 14.156 -5.509 1.724 1.00 0.00 78 GLU A CA 13
ATOM 17391 C C . GLU A 1 78 ? 15.410 -6.313 2.046 1.00 0.00 78 GLU A C 13
ATOM 17392 O O . GLU A 1 78 ? 15.776 -7.230 1.310 1.00 0.00 78 GLU A O 13
ATOM 17404 N N . HIS A 1 79 ? 16.063 -5.965 3.148 1.00 0.00 79 HIS A N 13
ATOM 17405 C CA . HIS A 1 79 ? 17.261 -6.672 3.585 1.00 0.00 79 HIS A CA 13
ATOM 17406 C C . HIS A 1 79 ? 16.912 -8.022 4.197 1.00 0.00 79 HIS A C 13
ATOM 17407 O O . HIS A 1 79 ? 16.676 -8.961 3.487 1.00 0.00 79 HIS A O 13
ATOM 17421 N N . LYS A 1 3 ? 4.847 -12.833 -8.910 1.00 0.00 3 LYS A N 14
ATOM 17422 C CA . LYS A 1 3 ? 4.289 -12.024 -7.834 1.00 0.00 3 LYS A CA 14
ATOM 17423 C C . LYS A 1 3 ? 3.600 -12.894 -6.791 1.00 0.00 3 LYS A C 14
ATOM 17424 O O . LYS A 1 3 ? 3.678 -12.623 -5.591 1.00 0.00 3 LYS A O 14
ATOM 17443 N N . ALA A 1 4 ? 2.925 -13.941 -7.253 1.00 0.00 4 ALA A N 14
ATOM 17444 C CA . ALA A 1 4 ? 2.160 -14.810 -6.368 1.00 0.00 4 ALA A CA 14
ATOM 17445 C C . ALA A 1 4 ? 3.070 -15.543 -5.391 1.00 0.00 4 ALA A C 14
ATOM 17446 O O . ALA A 1 4 ? 2.640 -15.947 -4.311 1.00 0.00 4 ALA A O 14
ATOM 17453 N N . LYS A 1 5 ? 4.331 -15.708 -5.776 1.00 0.00 5 LYS A N 14
ATOM 17454 C CA . LYS A 1 5 ? 5.318 -16.348 -4.915 1.00 0.00 5 LYS A CA 14
ATOM 17455 C C . LYS A 1 5 ? 5.604 -15.499 -3.683 1.00 0.00 5 LYS A C 14
ATOM 17456 O O . LYS A 1 5 ? 5.989 -16.018 -2.634 1.00 0.00 5 LYS A O 14
ATOM 17475 N N . LEU A 1 6 ? 5.415 -14.190 -3.814 1.00 0.00 6 LEU A N 14
ATOM 17476 C CA . LEU A 1 6 ? 5.647 -13.268 -2.709 1.00 0.00 6 LEU A CA 14
ATOM 17477 C C . LEU A 1 6 ? 4.363 -13.009 -1.932 1.00 0.00 6 LEU A C 14
ATOM 17478 O O . LEU A 1 6 ? 3.263 -13.176 -2.458 1.00 0.00 6 LEU A O 14
ATOM 17494 N N . SER A 1 7 ? 4.510 -12.599 -0.676 1.00 0.00 7 SER A N 14
ATOM 17495 C CA . SER A 1 7 ? 3.365 -12.248 0.155 1.00 0.00 7 SER A CA 14
ATOM 17496 C C . SER A 1 7 ? 2.745 -10.929 -0.288 1.00 0.00 7 SER A C 14
ATOM 17497 O O . SER A 1 7 ? 3.359 -10.165 -1.033 1.00 0.00 7 SER A O 14
ATOM 17505 N N . LEU A 1 8 ? 1.528 -10.667 0.176 1.00 0.00 8 LEU A N 14
ATOM 17506 C CA . LEU A 1 8 ? 0.856 -9.404 -0.108 1.00 0.00 8 LEU A CA 14
ATOM 17507 C C . LEU A 1 8 ? 1.602 -8.231 0.514 1.00 0.00 8 LEU A C 14
ATOM 17508 O O . LEU A 1 8 ? 1.608 -7.128 -0.032 1.00 0.00 8 LEU A O 14
ATOM 17524 N N . THR A 1 9 ? 2.229 -8.474 1.659 1.00 0.00 9 THR A N 14
ATOM 17525 C CA . THR A 1 9 ? 3.066 -7.470 2.303 1.00 0.00 9 THR A CA 14
ATOM 17526 C C . THR A 1 9 ? 4.272 -7.123 1.440 1.00 0.00 9 THR A C 14
ATOM 17527 O O . THR A 1 9 ? 4.574 -5.949 1.223 1.00 0.00 9 THR A O 14
ATOM 17538 N N . GLN A 1 10 ? 4.958 -8.150 0.951 1.00 0.00 10 GLN A N 14
ATOM 17539 C CA . GLN A 1 10 ? 6.119 -7.954 0.090 1.00 0.00 10 GLN A CA 14
ATOM 17540 C C . GLN A 1 10 ? 5.737 -7.224 -1.192 1.00 0.00 10 GLN A C 14
ATOM 17541 O O . GLN A 1 10 ? 6.455 -6.334 -1.647 1.00 0.00 10 GLN A O 14
ATOM 17555 N N . LEU A 1 11 ? 4.602 -7.606 -1.768 1.00 0.00 11 LEU A N 14
ATOM 17556 C CA . LEU A 1 11 ? 4.137 -7.007 -3.014 1.00 0.00 11 LEU A CA 14
ATOM 17557 C C . LEU A 1 11 ? 3.798 -5.533 -2.824 1.00 0.00 11 LEU A C 14
ATOM 17558 O O . LEU A 1 11 ? 4.105 -4.701 -3.675 1.00 0.00 11 LEU A O 14
ATOM 17574 N N . ILE A 1 12 ? 3.163 -5.219 -1.698 1.00 0.00 12 ILE A N 14
ATOM 17575 C CA . ILE A 1 12 ? 2.852 -3.836 -1.357 1.00 0.00 12 ILE A CA 14
ATOM 17576 C C . ILE A 1 12 ? 4.121 -3.017 -1.158 1.00 0.00 12 ILE A C 14
ATOM 17577 O O . ILE A 1 12 ? 4.200 -1.864 -1.581 1.00 0.00 12 ILE A O 14
ATOM 17593 N N . LEU A 1 13 ? 5.113 -3.620 -0.513 1.00 0.00 13 LEU A N 14
ATOM 17594 C CA . LEU A 1 13 ? 6.388 -2.956 -0.275 1.00 0.00 13 LEU A CA 14
ATOM 17595 C C . LEU A 1 13 ? 7.120 -2.683 -1.582 1.00 0.00 13 LEU A C 14
ATOM 17596 O O . LEU A 1 13 ? 7.821 -1.681 -1.716 1.00 0.00 13 LEU A O 14
ATOM 17612 N N . ILE A 1 14 ? 6.950 -3.581 -2.548 1.00 0.00 14 ILE A N 14
ATOM 17613 C CA . ILE A 1 14 ? 7.521 -3.396 -3.877 1.00 0.00 14 ILE A CA 14
ATOM 17614 C C . ILE A 1 14 ? 6.939 -2.166 -4.562 1.00 0.00 14 ILE A C 14
ATOM 17615 O O . ILE A 1 14 ? 7.660 -1.394 -5.193 1.00 0.00 14 ILE A O 14
ATOM 17631 N N . ARG A 1 15 ? 5.627 -1.988 -4.431 1.00 0.00 15 ARG A N 14
ATOM 17632 C CA . ARG A 1 15 ? 4.957 -0.810 -4.968 1.00 0.00 15 ARG A CA 14
ATOM 17633 C C . ARG A 1 15 ? 5.357 0.446 -4.206 1.00 0.00 15 ARG A C 14
ATOM 17634 O O . ARG A 1 15 ? 5.457 1.529 -4.783 1.00 0.00 15 ARG A O 14
ATOM 17655 N N . LEU A 1 16 ? 5.586 0.297 -2.905 1.00 0.00 16 LEU A N 14
ATOM 17656 C CA . LEU A 1 16 ? 5.995 1.416 -2.065 1.00 0.00 16 LEU A CA 14
ATOM 17657 C C . LEU A 1 16 ? 7.455 1.780 -2.304 1.00 0.00 16 LEU A C 14
ATOM 17658 O O . LEU A 1 16 ? 7.878 2.902 -2.028 1.00 0.00 16 LEU A O 14
ATOM 17674 N N . SER A 1 17 ? 8.221 0.823 -2.818 1.00 0.00 17 SER A N 14
ATOM 17675 C CA . SER A 1 17 ? 9.613 1.067 -3.174 1.00 0.00 17 SER A CA 14
ATOM 17676 C C . SER A 1 17 ? 9.723 1.768 -4.522 1.00 0.00 17 SER A C 14
ATOM 17677 O O . SER A 1 17 ? 10.744 2.379 -4.833 1.00 0.00 17 SER A O 14
ATOM 17685 N N . ASN A 1 18 ? 8.664 1.676 -5.318 1.00 0.00 18 ASN A N 14
ATOM 17686 C CA . ASN A 1 18 ? 8.583 2.411 -6.575 1.00 0.00 18 ASN A CA 14
ATOM 17687 C C . ASN A 1 18 ? 8.089 3.833 -6.351 1.00 0.00 18 ASN A C 14
ATOM 17688 O O . ASN A 1 18 ? 8.692 4.794 -6.831 1.00 0.00 18 ASN A O 14
ATOM 17699 N N . ARG A 1 19 ? 6.988 3.963 -5.620 1.00 0.00 19 ARG A N 14
ATOM 17700 C CA . ARG A 1 19 ? 6.448 5.273 -5.273 1.00 0.00 19 ARG A CA 14
ATOM 17701 C C . ARG A 1 19 ? 6.082 5.343 -3.795 1.00 0.00 19 ARG A C 14
ATOM 17702 O O . ARG A 1 19 ? 5.500 4.408 -3.244 1.00 0.00 19 ARG A O 14
ATOM 17723 N N . GLY A 1 20 ? 6.425 6.457 -3.159 1.00 0.00 20 GLY A N 14
ATOM 17724 C CA . GLY A 1 20 ? 6.270 6.595 -1.715 1.00 0.00 20 GLY A CA 14
ATOM 17725 C C . GLY A 1 20 ? 4.841 6.291 -1.284 1.00 0.00 20 GLY A C 14
ATOM 17726 O O . GLY A 1 20 ? 4.614 5.662 -0.250 1.00 0.00 20 GLY A O 14
ATOM 17730 N N . CYS A 1 21 ? 3.879 6.745 -2.080 1.00 0.00 21 CYS A N 14
ATOM 17731 C CA . CYS A 1 21 ? 2.469 6.587 -1.746 1.00 0.00 21 CYS A CA 14
ATOM 17732 C C . CYS A 1 21 ? 1.705 5.920 -2.884 1.00 0.00 21 CYS A C 14
ATOM 17733 O O . CYS A 1 21 ? 1.831 6.314 -4.044 1.00 0.00 21 CYS A O 14
ATOM 17741 N N . GLN A 1 22 ? 0.912 4.909 -2.546 1.00 0.00 22 GLN A N 14
ATOM 17742 C CA . GLN A 1 22 ? 0.143 4.173 -3.541 1.00 0.00 22 GLN A CA 14
ATOM 17743 C C . GLN A 1 22 ? -1.320 4.056 -3.129 1.00 0.00 22 GLN A C 14
ATOM 17744 O O . GLN A 1 22 ? -1.659 4.206 -1.956 1.00 0.00 22 GLN A O 14
ATOM 17758 N N . THR A 1 23 ? -2.183 3.786 -4.104 1.00 0.00 23 THR A N 14
ATOM 17759 C CA . THR A 1 23 ? -3.605 3.599 -3.838 1.00 0.00 23 THR A CA 14
ATOM 17760 C C . THR A 1 23 ? -3.939 2.126 -3.641 1.00 0.00 23 THR A C 14
ATOM 17761 O O . THR A 1 23 ? -3.142 1.248 -3.970 1.00 0.00 23 THR A O 14
ATOM 17772 N N . LEU A 1 24 ? -5.123 1.861 -3.099 1.00 0.00 24 LEU A N 14
ATOM 17773 C CA . LEU A 1 24 ? -5.602 0.494 -2.934 1.00 0.00 24 LEU A CA 14
ATOM 17774 C C . LEU A 1 24 ? -5.913 -0.147 -4.281 1.00 0.00 24 LEU A C 14
ATOM 17775 O O . LEU A 1 24 ? -5.731 -1.351 -4.463 1.00 0.00 24 LEU A O 14
ATOM 17791 N N . GLU A 1 25 ? -6.382 0.665 -5.222 1.00 0.00 25 GLU A N 14
ATOM 17792 C CA . GLU A 1 25 ? -6.720 0.178 -6.554 1.00 0.00 25 GLU A CA 14
ATOM 17793 C C . GLU A 1 25 ? -5.474 -0.249 -7.317 1.00 0.00 25 GLU A C 14
ATOM 17794 O O . GLU A 1 25 ? -5.487 -1.246 -8.038 1.00 0.00 25 GLU A O 14
ATOM 17806 N N . GLU A 1 26 ? -4.397 0.511 -7.155 1.00 0.00 26 GLU A N 14
ATOM 17807 C CA . GLU A 1 26 ? -3.106 0.143 -7.721 1.00 0.00 26 GLU A CA 14
ATOM 17808 C C . GLU A 1 26 ? -2.596 -1.164 -7.131 1.00 0.00 26 GLU A C 14
ATOM 17809 O O . GLU A 1 26 ? -2.081 -2.022 -7.848 1.00 0.00 26 GLU A O 14
ATOM 17821 N N . LEU A 1 27 ? -2.744 -1.312 -5.818 1.00 0.00 27 LEU A N 14
ATOM 17822 C CA . LEU A 1 27 ? -2.346 -2.537 -5.135 1.00 0.00 27 LEU A CA 14
ATOM 17823 C C . LEU A 1 27 ? -3.277 -3.689 -5.485 1.00 0.00 27 LEU A C 14
ATOM 17824 O O . LEU A 1 27 ? -2.860 -4.847 -5.524 1.00 0.00 27 LEU A O 14
ATOM 17840 N N . GLU A 1 28 ? -4.542 -3.366 -5.740 1.00 0.00 28 GLU A N 14
ATOM 17841 C CA . GLU A 1 28 ? -5.526 -4.371 -6.126 1.00 0.00 28 GLU A CA 14
ATOM 17842 C C . GLU A 1 28 ? -5.110 -5.088 -7.403 1.00 0.00 28 GLU A C 14
ATOM 17843 O O . GLU A 1 28 ? -5.104 -6.317 -7.462 1.00 0.00 28 GLU A O 14
ATOM 17855 N N . GLU A 1 29 ? -4.762 -4.314 -8.425 1.00 0.00 29 GLU A N 14
ATOM 17856 C CA . GLU A 1 29 ? -4.411 -4.871 -9.725 1.00 0.00 29 GLU A CA 14
ATOM 17857 C C . GLU A 1 29 ? -3.023 -5.496 -9.699 1.00 0.00 29 GLU A C 14
ATOM 17858 O O . GLU A 1 29 ? -2.775 -6.511 -10.350 1.00 0.00 29 GLU A O 14
ATOM 17870 N N . PHE A 1 30 ? -2.118 -4.885 -8.942 1.00 0.00 30 PHE A N 14
ATOM 17871 C CA . PHE A 1 30 ? -0.750 -5.378 -8.833 1.00 0.00 30 PHE A CA 14
ATOM 17872 C C . PHE A 1 30 ? -0.709 -6.749 -8.170 1.00 0.00 30 PHE A C 14
ATOM 17873 O O . PHE A 1 30 ? -0.039 -7.663 -8.652 1.00 0.00 30 PHE A O 14
ATOM 17890 N N . THR A 1 31 ? -1.430 -6.885 -7.061 1.00 0.00 31 THR A N 14
ATOM 17891 C CA . THR A 1 31 ? -1.387 -8.107 -6.267 1.00 0.00 31 THR A CA 14
ATOM 17892 C C . THR A 1 31 ? -2.444 -9.101 -6.731 1.00 0.00 31 THR A C 14
ATOM 17893 O O . THR A 1 31 ? -2.397 -10.281 -6.383 1.00 0.00 31 THR A O 14
ATOM 17904 N N . GLN A 1 32 ? -3.398 -8.619 -7.521 1.00 0.00 32 GLN A N 14
ATOM 17905 C CA . GLN A 1 32 ? -4.543 -9.427 -7.921 1.00 0.00 32 GLN A CA 14
ATOM 17906 C C . GLN A 1 32 ? -5.257 -10.012 -6.707 1.00 0.00 32 GLN A C 14
ATOM 17907 O O . GLN A 1 32 ? -5.443 -11.224 -6.609 1.00 0.00 32 GLN A O 14
ATOM 17921 N N . ALA A 1 33 ? -5.652 -9.142 -5.784 1.00 0.00 33 ALA A N 14
ATOM 17922 C CA . ALA A 1 33 ? -6.256 -9.576 -4.530 1.00 0.00 33 ALA A CA 14
ATOM 17923 C C . ALA A 1 33 ? -7.450 -8.705 -4.163 1.00 0.00 33 ALA A C 14
ATOM 17924 O O . ALA A 1 33 ? -7.612 -7.602 -4.689 1.00 0.00 33 ALA A O 14
ATOM 17931 N N . LYS A 1 34 ? -8.285 -9.204 -3.257 1.00 0.00 34 LYS A N 14
ATOM 17932 C CA . LYS A 1 34 ? -9.473 -8.476 -2.826 1.00 0.00 34 LYS A CA 14
ATOM 17933 C C . LYS A 1 34 ? -9.097 -7.221 -2.047 1.00 0.00 34 LYS A C 14
ATOM 17934 O O . LYS A 1 34 ? -8.064 -7.181 -1.377 1.00 0.00 34 LYS A O 14
ATOM 17953 N N . ARG A 1 35 ? -9.941 -6.199 -2.139 1.00 0.00 35 ARG A N 14
ATOM 17954 C CA . ARG A 1 35 ? -9.688 -4.934 -1.461 1.00 0.00 35 ARG A CA 14
ATOM 17955 C C . ARG A 1 35 ? -9.656 -5.117 0.052 1.00 0.00 35 ARG A C 14
ATOM 17956 O O . ARG A 1 35 ? -8.798 -4.559 0.737 1.00 0.00 35 ARG A O 14
ATOM 17977 N N . GLU A 1 36 ? -10.597 -5.899 0.568 1.00 0.00 36 GLU A N 14
ATOM 17978 C CA . GLU A 1 36 ? -10.682 -6.152 2.002 1.00 0.00 36 GLU A CA 14
ATOM 17979 C C . GLU A 1 36 ? -9.448 -6.892 2.503 1.00 0.00 36 GLU A C 14
ATOM 17980 O O . GLU A 1 36 ? -8.926 -6.591 3.576 1.00 0.00 36 GLU A O 14
ATOM 17992 N N . VAL A 1 37 ? -8.988 -7.863 1.721 1.00 0.00 37 VAL A N 14
ATOM 17993 C CA . VAL A 1 37 ? -7.815 -8.649 2.086 1.00 0.00 37 VAL A CA 14
ATOM 17994 C C . VAL A 1 37 ? -6.565 -7.781 2.140 1.00 0.00 37 VAL A C 14
ATOM 17995 O O . VAL A 1 37 ? -5.730 -7.932 3.033 1.00 0.00 37 VAL A O 14
ATOM 18008 N N . LEU A 1 38 ? -6.441 -6.870 1.179 1.00 0.00 38 LEU A N 14
ATOM 18009 C CA . LEU A 1 38 ? -5.319 -5.940 1.146 1.00 0.00 38 LEU A CA 14
ATOM 18010 C C . LEU A 1 38 ? -5.407 -4.928 2.282 1.00 0.00 38 LEU A C 14
ATOM 18011 O O . LEU A 1 38 ? -4.391 -4.514 2.838 1.00 0.00 38 LEU A O 14
ATOM 18027 N N . LEU A 1 39 ? -6.629 -4.535 2.623 1.00 0.00 39 LEU A N 14
ATOM 18028 C CA . LEU A 1 39 ? -6.857 -3.595 3.713 1.00 0.00 39 LEU A CA 14
ATOM 18029 C C . LEU A 1 39 ? -6.439 -4.193 5.051 1.00 0.00 39 LEU A C 14
ATOM 18030 O O . LEU A 1 39 ? -5.949 -3.486 5.933 1.00 0.00 39 LEU A O 14
ATOM 18046 N N . VAL A 1 40 ? -6.635 -5.500 5.196 1.00 0.00 40 VAL A N 14
ATOM 18047 C CA . VAL A 1 40 ? -6.167 -6.217 6.374 1.00 0.00 40 VAL A CA 14
ATOM 18048 C C . VAL A 1 40 ? -4.654 -6.115 6.519 1.00 0.00 40 VAL A C 14
ATOM 18049 O O . VAL A 1 40 ? -4.143 -5.811 7.595 1.00 0.00 40 VAL A O 14
ATOM 18062 N N . THR A 1 41 ? -3.942 -6.369 5.427 1.00 0.00 41 THR A N 14
ATOM 18063 C CA . THR A 1 41 ? -2.487 -6.267 5.417 1.00 0.00 41 THR A CA 14
ATOM 18064 C C . THR A 1 41 ? -2.035 -4.832 5.653 1.00 0.00 41 THR A C 14
ATOM 18065 O O . THR A 1 41 ? -1.093 -4.584 6.406 1.00 0.00 41 THR A O 14
ATOM 18076 N N . LEU A 1 42 ? -2.711 -3.890 5.004 1.00 0.00 42 LEU A N 14
ATOM 18077 C CA . LEU A 1 42 ? -2.346 -2.481 5.101 1.00 0.00 42 LEU A CA 14
ATOM 18078 C C . LEU A 1 42 ? -2.566 -1.952 6.512 1.00 0.00 42 LEU A C 14
ATOM 18079 O O . LEU A 1 42 ? -1.762 -1.173 7.024 1.00 0.00 42 LEU A O 14
ATOM 18095 N N . THR A 1 43 ? -3.657 -2.378 7.137 1.00 0.00 43 THR A N 14
ATOM 18096 C CA . THR A 1 43 ? -3.966 -1.974 8.502 1.00 0.00 43 THR A CA 14
ATOM 18097 C C . THR A 1 43 ? -2.966 -2.560 9.490 1.00 0.00 43 THR A C 14
ATOM 18098 O O . THR A 1 43 ? -2.554 -1.893 10.440 1.00 0.00 43 THR A O 14
ATOM 18109 N N . ARG A 1 44 ? -2.579 -3.810 9.262 1.00 0.00 44 ARG A N 14
ATOM 18110 C CA . ARG A 1 44 ? -1.587 -4.471 10.103 1.00 0.00 44 ARG A CA 14
ATOM 18111 C C . ARG A 1 44 ? -0.233 -3.781 10.003 1.00 0.00 44 ARG A C 14
ATOM 18112 O O . ARG A 1 44 ? 0.470 -3.626 11.001 1.00 0.00 44 ARG A O 14
ATOM 18133 N N . LEU A 1 45 ? 0.128 -3.370 8.792 1.00 0.00 45 LEU A N 14
ATOM 18134 C CA . LEU A 1 45 ? 1.338 -2.584 8.579 1.00 0.00 45 LEU A CA 14
ATOM 18135 C C . LEU A 1 45 ? 1.230 -1.217 9.242 1.00 0.00 45 LEU A C 14
ATOM 18136 O O . LEU A 1 45 ? 2.200 -0.713 9.807 1.00 0.00 45 LEU A O 14
ATOM 18152 N N . HIS A 1 46 ? 0.045 -0.621 9.168 1.00 0.00 46 HIS A N 14
ATOM 18153 C CA . HIS A 1 46 ? -0.206 0.667 9.807 1.00 0.00 46 HIS A CA 14
ATOM 18154 C C . HIS A 1 46 ? -0.002 0.583 11.313 1.00 0.00 46 HIS A C 14
ATOM 18155 O O . HIS A 1 46 ? 0.612 1.462 11.917 1.00 0.00 46 HIS A O 14
ATOM 18169 N N . GLN A 1 47 ? -0.520 -0.481 11.917 1.00 0.00 47 GLN A N 14
ATOM 18170 C CA . GLN A 1 47 ? -0.383 -0.690 13.354 1.00 0.00 47 GLN A CA 14
ATOM 18171 C C . GLN A 1 47 ? 1.055 -1.024 13.727 1.00 0.00 47 GLN A C 14
ATOM 18172 O O . GLN A 1 47 ? 1.539 -0.634 14.790 1.00 0.00 47 GLN A O 14
ATOM 18186 N N . ARG A 1 48 ? 1.735 -1.750 12.846 1.00 0.00 48 ARG A N 14
ATOM 18187 C CA . ARG A 1 48 ? 3.129 -2.114 13.067 1.00 0.00 48 ARG A CA 14
ATOM 18188 C C . ARG A 1 48 ? 4.036 -0.891 13.001 1.00 0.00 48 ARG A C 14
ATOM 18189 O O . ARG A 1 48 ? 5.075 -0.841 13.657 1.00 0.00 48 ARG A O 14
ATOM 18210 N N . GLY A 1 49 ? 3.634 0.094 12.204 1.00 0.00 49 GLY A N 14
ATOM 18211 C CA . GLY A 1 49 ? 4.404 1.323 12.060 1.00 0.00 49 GLY A CA 14
ATOM 18212 C C . GLY A 1 49 ? 5.246 1.299 10.790 1.00 0.00 49 GLY A C 14
ATOM 18213 O O . GLY A 1 49 ? 6.275 1.969 10.705 1.00 0.00 49 GLY A O 14
ATOM 18217 N N . VAL A 1 50 ? 4.803 0.523 9.807 1.00 0.00 50 VAL A N 14
ATOM 18218 C CA . VAL A 1 50 ? 5.500 0.434 8.530 1.00 0.00 50 VAL A CA 14
ATOM 18219 C C . VAL A 1 50 ? 4.992 1.481 7.549 1.00 0.00 50 VAL A C 14
ATOM 18220 O O . VAL A 1 50 ? 5.778 2.172 6.901 1.00 0.00 50 VAL A O 14
ATOM 18233 N N . ILE A 1 51 ? 3.672 1.597 7.446 1.00 0.00 51 ILE A N 14
ATOM 18234 C CA . ILE A 1 51 ? 3.056 2.588 6.572 1.00 0.00 51 ILE A CA 14
ATOM 18235 C C . ILE A 1 51 ? 2.081 3.471 7.341 1.00 0.00 51 ILE A C 14
ATOM 18236 O O . ILE A 1 51 ? 1.765 3.199 8.499 1.00 0.00 51 ILE A O 14
ATOM 18252 N N . TYR A 1 52 ? 1.605 4.527 6.689 1.00 0.00 52 TYR A N 14
ATOM 18253 C CA . TYR A 1 52 ? 0.535 5.348 7.239 1.00 0.00 52 TYR A CA 14
ATOM 18254 C C . TYR A 1 52 ? -0.500 5.689 6.175 1.00 0.00 52 TYR A C 14
ATOM 18255 O O . TYR A 1 52 ? -0.269 5.486 4.984 1.00 0.00 52 TYR A O 14
ATOM 18273 N N . ARG A 1 53 ? -1.643 6.207 6.614 1.00 0.00 53 ARG A N 14
ATOM 18274 C CA . ARG A 1 53 ? -2.770 6.443 5.719 1.00 0.00 53 ARG A CA 14
ATOM 18275 C C . ARG A 1 53 ? -3.423 7.790 5.999 1.00 0.00 53 ARG A C 14
ATOM 18276 O O . ARG A 1 53 ? -3.402 8.277 7.130 1.00 0.00 53 ARG A O 14
ATOM 18297 N N . LYS A 1 54 ? -4.002 8.388 4.963 1.00 0.00 54 LYS A N 14
ATOM 18298 C CA . LYS A 1 54 ? -4.658 9.683 5.095 1.00 0.00 54 LYS A CA 14
ATOM 18299 C C . LYS A 1 54 ? -5.630 9.928 3.948 1.00 0.00 54 LYS A C 14
ATOM 18300 O O . LYS A 1 54 ? -5.514 9.321 2.883 1.00 0.00 54 LYS A O 14
ATOM 18319 N N . TRP A 1 55 ? -6.588 10.822 4.171 1.00 0.00 55 TRP A N 14
ATOM 18320 C CA . TRP A 1 55 ? -7.605 11.120 3.170 1.00 0.00 55 TRP A CA 14
ATOM 18321 C C . TRP A 1 55 ? -7.238 12.358 2.363 1.00 0.00 55 TRP A C 14
ATOM 18322 O O . TRP A 1 55 ? -7.204 13.469 2.891 1.00 0.00 55 TRP A O 14
ATOM 18343 N N . ARG A 1 56 ? -6.962 12.159 1.078 1.00 0.00 56 ARG A N 14
ATOM 18344 C CA . ARG A 1 56 ? -6.614 13.262 0.189 1.00 0.00 56 ARG A CA 14
ATOM 18345 C C . ARG A 1 56 ? -7.773 13.613 -0.734 1.00 0.00 56 ARG A C 14
ATOM 18346 O O . ARG A 1 56 ? -8.334 12.741 -1.400 1.00 0.00 56 ARG A O 14
ATOM 18367 N N . HIS A 1 57 ? -8.130 14.892 -0.769 1.00 0.00 57 HIS A N 14
ATOM 18368 C CA . HIS A 1 57 ? -9.199 15.365 -1.640 1.00 0.00 57 HIS A CA 14
ATOM 18369 C C . HIS A 1 57 ? -8.778 15.322 -3.103 1.00 0.00 57 HIS A C 14
ATOM 18370 O O . HIS A 1 57 ? -7.681 15.754 -3.457 1.00 0.00 57 HIS A O 14
ATOM 18384 N N . PHE A 1 58 ? -9.657 14.797 -3.949 1.00 0.00 58 PHE A N 14
ATOM 18385 C CA . PHE A 1 58 ? -9.358 14.649 -5.369 1.00 0.00 58 PHE A CA 14
ATOM 18386 C C . PHE A 1 58 ? -10.636 14.571 -6.195 1.00 0.00 58 PHE A C 14
ATOM 18387 O O . PHE A 1 58 ? -11.458 13.676 -6.002 1.00 0.00 58 PHE A O 14
ATOM 18404 N N . SER A 1 59 ? -10.797 15.515 -7.119 1.00 0.00 59 SER A N 14
ATOM 18405 C CA . SER A 1 59 ? -11.927 15.502 -8.038 1.00 0.00 59 SER A CA 14
ATOM 18406 C C . SER A 1 59 ? -13.251 15.527 -7.284 1.00 0.00 59 SER A C 14
ATOM 18407 O O . SER A 1 59 ? -14.232 14.920 -7.711 1.00 0.00 59 SER A O 14
ATOM 18415 N N . GLY A 1 60 ? -13.272 16.235 -6.159 1.00 0.00 60 GLY A N 14
ATOM 18416 C CA . GLY A 1 60 ? -14.514 16.500 -5.444 1.00 0.00 60 GLY A CA 14
ATOM 18417 C C . GLY A 1 60 ? -14.731 15.490 -4.325 1.00 0.00 60 GLY A C 14
ATOM 18418 O O . GLY A 1 60 ? -15.622 15.655 -3.491 1.00 0.00 60 GLY A O 14
ATOM 18422 N N . ARG A 1 61 ? -13.914 14.443 -4.312 1.00 0.00 61 ARG A N 14
ATOM 18423 C CA . ARG A 1 61 ? -14.058 13.369 -3.335 1.00 0.00 61 ARG A CA 14
ATOM 18424 C C . ARG A 1 61 ? -12.729 13.051 -2.666 1.00 0.00 61 ARG A C 14
ATOM 18425 O O . ARG A 1 61 ? -11.673 13.120 -3.296 1.00 0.00 61 ARG A O 14
ATOM 18446 N N . LYS A 1 62 ? -12.785 12.704 -1.385 1.00 0.00 62 LYS A N 14
ATOM 18447 C CA . LYS A 1 62 ? -11.590 12.323 -0.641 1.00 0.00 62 LYS A CA 14
ATOM 18448 C C . LYS A 1 62 ? -11.332 10.825 -0.744 1.00 0.00 62 LYS A C 14
ATOM 18449 O O . LYS A 1 62 ? -12.253 10.017 -0.629 1.00 0.00 62 LYS A O 14
ATOM 18468 N N . TYR A 1 63 ? -10.072 10.461 -0.963 1.00 0.00 63 TYR A N 14
ATOM 18469 C CA . TYR A 1 63 ? -9.687 9.059 -1.064 1.00 0.00 63 TYR A CA 14
ATOM 18470 C C . TYR A 1 63 ? -8.535 8.735 -0.121 1.00 0.00 63 TYR A C 14
ATOM 18471 O O . TYR A 1 63 ? -7.582 9.503 -0.002 1.00 0.00 63 TYR A O 14
ATOM 18489 N N . ARG A 1 64 ? -8.631 7.591 0.549 1.00 0.00 64 ARG A N 14
ATOM 18490 C CA . ARG A 1 64 ? -7.608 7.173 1.500 1.00 0.00 64 ARG A CA 14
ATOM 18491 C C . ARG A 1 64 ? -6.426 6.526 0.790 1.00 0.00 64 ARG A C 14
ATOM 18492 O O . ARG A 1 64 ? -6.576 5.510 0.111 1.00 0.00 64 ARG A O 14
ATOM 18513 N N . GLU A 1 65 ? -5.249 7.122 0.948 1.00 0.00 65 GLU A N 14
ATOM 18514 C CA . GLU A 1 65 ? -4.037 6.602 0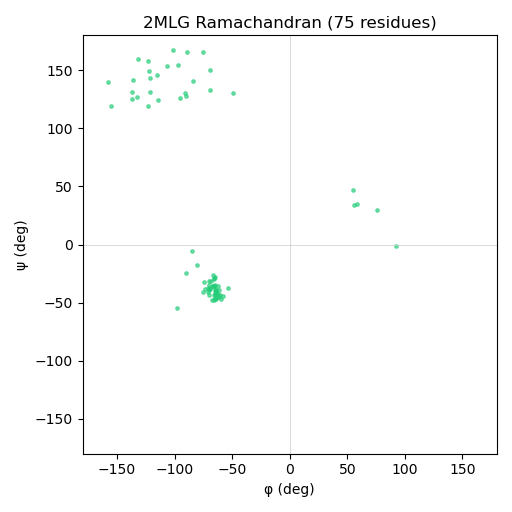.327 1.00 0.00 65 GLU A CA 14
ATOM 18515 C C . GLU A 1 65 ? -3.060 6.084 1.375 1.00 0.00 65 GLU A C 14
ATOM 18516 O O . GLU A 1 65 ? -3.101 6.497 2.534 1.00 0.00 65 GLU A O 14
ATOM 18528 N N . TYR A 1 66 ? -2.182 5.176 0.961 1.00 0.00 66 TYR A N 14
ATOM 18529 C CA . TYR A 1 66 ? -1.222 4.567 1.873 1.00 0.00 66 TYR A CA 14
ATOM 18530 C C . TYR A 1 66 ? 0.210 4.848 1.435 1.00 0.00 66 TYR A C 14
ATOM 18531 O O . TYR A 1 66 ? 0.537 4.752 0.253 1.00 0.00 66 TYR A O 14
ATOM 18549 N N . CYS A 1 67 ? 1.060 5.193 2.396 1.00 0.00 67 CYS A N 14
ATOM 18550 C CA . CYS A 1 67 ? 2.412 5.650 2.094 1.00 0.00 67 CYS A CA 14
ATOM 18551 C C . CYS A 1 67 ? 3.418 5.086 3.088 1.00 0.00 67 CYS A C 14
ATOM 18552 O O . CYS A 1 67 ? 3.130 4.970 4.280 1.00 0.00 67 CYS A O 14
ATOM 18560 N N . LEU A 1 68 ? 4.600 4.736 2.592 1.00 0.00 68 LEU A N 14
ATOM 18561 C CA . LEU A 1 68 ? 5.621 4.104 3.419 1.00 0.00 68 LEU A CA 14
ATOM 18562 C C . LEU A 1 68 ? 6.279 5.113 4.351 1.00 0.00 68 LEU A C 14
ATOM 18563 O O . LEU A 1 68 ? 6.645 6.212 3.932 1.00 0.00 68 LEU A O 14
ATOM 18579 N N . LYS A 1 69 ? 6.429 4.734 5.616 1.00 0.00 69 LYS A N 14
ATOM 18580 C CA . LYS A 1 69 ? 6.944 5.643 6.633 1.00 0.00 69 LYS A CA 14
ATOM 18581 C C . LYS A 1 69 ? 8.467 5.655 6.639 1.00 0.00 69 LYS A C 14
ATOM 18582 O O . LYS A 1 69 ? 9.087 6.521 7.255 1.00 0.00 69 LYS A O 14
ATOM 18601 N N . HIS A 1 70 ? 9.064 4.689 5.952 1.00 0.00 70 HIS A N 14
ATOM 18602 C CA . HIS A 1 70 ? 10.498 4.445 6.058 1.00 0.00 70 HIS A CA 14
ATOM 18603 C C . HIS A 1 70 ? 11.187 4.611 4.710 1.00 0.00 70 HIS A C 14
ATOM 18604 O O . HIS A 1 70 ? 11.303 3.657 3.941 1.00 0.00 70 HIS A O 14
ATOM 18618 N N . ARG A 1 71 ? 11.643 5.827 4.429 1.00 0.00 71 ARG A N 14
ATOM 18619 C CA . ARG A 1 71 ? 12.359 6.109 3.190 1.00 0.00 71 ARG A CA 14
ATOM 18620 C C . ARG A 1 71 ? 13.691 5.372 3.144 1.00 0.00 71 ARG A C 14
ATOM 18621 O O . ARG A 1 71 ? 14.178 5.017 2.071 1.00 0.00 71 ARG A O 14
ATOM 18642 N N . ASP A 1 72 ? 14.276 5.143 4.314 1.00 0.00 72 ASP A N 14
ATOM 18643 C CA . ASP A 1 72 ? 15.513 4.379 4.415 1.00 0.00 72 ASP A CA 14
ATOM 18644 C C . ASP A 1 72 ? 15.306 2.934 3.979 1.00 0.00 72 ASP A C 14
ATOM 18645 O O . ASP A 1 72 ? 16.140 2.360 3.280 1.00 0.00 72 ASP A O 14
ATOM 18654 N N . GLU A 1 73 ? 14.188 2.350 4.397 1.00 0.00 73 GLU A N 14
ATOM 18655 C CA . GLU A 1 73 ? 13.823 1.004 3.976 1.00 0.00 73 GLU A CA 14
ATOM 18656 C C . GLU A 1 73 ? 13.315 0.995 2.539 1.00 0.00 73 GLU A C 14
ATOM 18657 O O . GLU A 1 73 ? 13.466 0.004 1.823 1.00 0.00 73 GLU A O 14
ATOM 18669 N N . LEU A 1 74 ? 12.713 2.103 2.123 1.00 0.00 74 LEU A N 14
ATOM 18670 C CA . LEU A 1 74 ? 12.300 2.276 0.735 1.00 0.00 74 LEU A CA 14
ATOM 18671 C C . LEU A 1 74 ? 13.473 2.084 -0.217 1.00 0.00 74 LEU A C 14
ATOM 18672 O O . LEU A 1 74 ? 13.367 1.371 -1.214 1.00 0.00 74 LEU A O 14
ATOM 18688 N N . ALA A 1 75 ? 14.594 2.726 0.096 1.00 0.00 75 ALA A N 14
ATOM 18689 C CA . ALA A 1 75 ? 15.805 2.590 -0.706 1.00 0.00 75 ALA A CA 14
ATOM 18690 C C . ALA A 1 75 ? 16.333 1.161 -0.667 1.00 0.00 75 ALA A C 14
ATOM 18691 O O . ALA A 1 75 ? 16.820 0.642 -1.671 1.00 0.00 75 ALA A O 14
ATOM 18698 N N . ASP A 1 76 ? 16.233 0.531 0.499 1.00 0.00 76 ASP A N 14
ATOM 18699 C CA . ASP A 1 76 ? 16.658 -0.855 0.658 1.00 0.00 76 ASP A CA 14
ATOM 18700 C C . ASP A 1 76 ? 15.796 -1.795 -0.175 1.00 0.00 76 ASP A C 14
ATOM 18701 O O . ASP A 1 76 ? 16.290 -2.779 -0.726 1.00 0.00 76 ASP A O 14
ATOM 18710 N N . LEU A 1 77 ? 14.508 -1.486 -0.263 1.00 0.00 77 LEU A N 14
ATOM 18711 C CA . LEU A 1 77 ? 13.589 -2.261 -1.089 1.00 0.00 77 LEU A CA 14
ATOM 18712 C C . LEU A 1 77 ? 13.875 -2.056 -2.572 1.00 0.00 77 LEU A C 14
ATOM 18713 O O . LEU A 1 77 ? 13.824 -3.002 -3.359 1.00 0.00 77 LEU A O 14
ATOM 18729 N N . GLU A 1 78 ? 14.176 -0.818 -2.947 1.00 0.00 78 GLU A N 14
ATOM 18730 C CA . GLU A 1 78 ? 14.490 -0.492 -4.332 1.00 0.00 78 GLU A CA 14
ATOM 18731 C C . GLU A 1 78 ? 15.773 -1.176 -4.783 1.00 0.00 78 GLU A C 14
ATOM 18732 O O . GLU A 1 78 ? 15.845 -1.720 -5.885 1.00 0.00 78 GLU A O 14
ATOM 18744 N N . HIS A 1 79 ? 16.786 -1.146 -3.923 1.00 0.00 79 HIS A N 14
ATOM 18745 C CA . HIS A 1 79 ? 18.090 -1.709 -4.255 1.00 0.00 79 HIS A CA 14
ATOM 18746 C C . HIS A 1 79 ? 18.103 -3.220 -4.060 1.00 0.00 79 HIS A C 14
ATOM 18747 O O . HIS A 1 79 ? 17.633 -3.938 -4.898 1.00 0.00 79 HIS A O 14
ATOM 18761 N N . LYS A 1 3 ? 6.624 -11.537 -9.490 1.00 0.00 3 LYS A N 15
ATOM 18762 C CA . LYS A 1 3 ? 5.655 -10.815 -8.673 1.00 0.00 3 LYS A CA 15
ATOM 18763 C C . LYS A 1 3 ? 4.575 -11.750 -8.146 1.00 0.00 3 LYS A C 15
ATOM 18764 O O . LYS A 1 3 ? 4.093 -11.588 -7.025 1.00 0.00 3 LYS A O 15
ATOM 18783 N N . ALA A 1 4 ? 4.199 -12.731 -8.960 1.00 0.00 4 ALA A N 15
ATOM 18784 C CA . ALA A 1 4 ? 3.191 -13.709 -8.568 1.00 0.00 4 ALA A CA 15
ATOM 18785 C C . ALA A 1 4 ? 3.772 -14.745 -7.614 1.00 0.00 4 ALA A C 15
ATOM 18786 O O . ALA A 1 4 ? 3.046 -15.354 -6.827 1.00 0.00 4 ALA A O 15
ATOM 18793 N N . LYS A 1 5 ? 5.083 -14.941 -7.687 1.00 0.00 5 LYS A N 15
ATOM 18794 C CA . LYS A 1 5 ? 5.770 -15.874 -6.801 1.00 0.00 5 LYS A CA 15
ATOM 18795 C C . LYS A 1 5 ? 5.760 -15.374 -5.361 1.00 0.00 5 LYS A C 15
ATOM 18796 O O . LYS A 1 5 ? 5.737 -16.166 -4.420 1.00 0.00 5 LYS A O 15
ATOM 18815 N N . LEU A 1 6 ? 5.780 -14.056 -5.199 1.00 0.00 6 LEU A N 15
ATOM 18816 C CA . LEU A 1 6 ? 5.684 -13.447 -3.877 1.00 0.00 6 LEU A CA 15
ATOM 18817 C C . LEU A 1 6 ? 4.232 -13.328 -3.430 1.00 0.00 6 LEU A C 15
ATOM 18818 O O . LEU A 1 6 ? 3.320 -13.284 -4.255 1.00 0.00 6 LEU A O 15
ATOM 18834 N N . SER A 1 7 ? 4.025 -13.276 -2.119 1.00 0.00 7 SER A N 15
ATOM 18835 C CA . SER A 1 7 ? 2.691 -13.080 -1.561 1.00 0.00 7 SER A CA 15
ATOM 18836 C C . SER A 1 7 ? 2.176 -11.675 -1.843 1.00 0.00 7 SER A C 15
ATOM 18837 O O . SER A 1 7 ? 2.932 -10.800 -2.267 1.00 0.00 7 SER A O 15
ATOM 18845 N N . LEU A 1 8 ? 0.886 -11.464 -1.602 1.00 0.00 8 LEU A N 15
ATOM 18846 C CA . LEU A 1 8 ? 0.274 -10.157 -1.805 1.00 0.00 8 LEU A CA 15
ATOM 18847 C C . LEU A 1 8 ? 0.841 -9.126 -0.838 1.00 0.00 8 LEU A C 15
ATOM 18848 O O . LEU A 1 8 ? 0.997 -7.955 -1.184 1.00 0.00 8 LEU A O 15
ATOM 18864 N N . THR A 1 9 ? 1.148 -9.568 0.377 1.00 0.00 9 THR A N 15
ATOM 18865 C CA . THR A 1 9 ? 1.842 -8.728 1.346 1.00 0.00 9 THR A CA 15
ATOM 18866 C C . THR A 1 9 ? 3.226 -8.337 0.846 1.00 0.00 9 THR A C 15
ATOM 18867 O O . THR A 1 9 ? 3.601 -7.165 0.879 1.00 0.00 9 THR A O 15
ATOM 18878 N N . GLN A 1 10 ? 3.984 -9.326 0.383 1.00 0.00 10 GLN A N 15
ATOM 18879 C CA . GLN A 1 10 ? 5.318 -9.084 -0.151 1.00 0.00 10 GLN A CA 15
ATOM 18880 C C . GLN A 1 10 ? 5.265 -8.186 -1.381 1.00 0.00 10 GLN A C 15
ATOM 18881 O O . GLN A 1 10 ? 6.122 -7.322 -1.567 1.00 0.00 10 GLN A O 15
ATOM 18895 N N . LEU A 1 11 ? 4.252 -8.395 -2.216 1.00 0.00 11 LEU A N 15
ATOM 18896 C CA . LEU A 1 11 ? 4.109 -7.632 -3.450 1.00 0.00 11 LEU A CA 15
ATOM 18897 C C . LEU A 1 11 ? 3.853 -6.158 -3.161 1.00 0.00 11 LEU A C 15
ATOM 18898 O O . LEU A 1 11 ? 4.367 -5.282 -3.854 1.00 0.00 11 LEU A O 15
ATOM 18914 N N . ILE A 1 12 ? 3.056 -5.892 -2.130 1.00 0.00 12 ILE A N 15
ATOM 18915 C CA . ILE A 1 12 ? 2.848 -4.530 -1.656 1.00 0.00 12 ILE A CA 15
ATOM 18916 C C . ILE A 1 12 ? 4.153 -3.905 -1.182 1.00 0.00 12 ILE A C 15
ATOM 18917 O O . ILE A 1 12 ? 4.439 -2.744 -1.474 1.00 0.00 12 ILE A O 15
ATOM 18933 N N . LEU A 1 13 ? 4.943 -4.682 -0.448 1.00 0.00 13 LEU A N 15
ATOM 18934 C CA . LEU A 1 13 ? 6.226 -4.208 0.061 1.00 0.00 13 LEU A CA 15
ATOM 18935 C C . LEU A 1 13 ? 7.180 -3.875 -1.078 1.00 0.00 13 LEU A C 15
ATOM 18936 O O . LEU A 1 13 ? 7.956 -2.923 -0.992 1.00 0.00 13 LEU A O 15
ATOM 18952 N N . ILE A 1 14 ? 7.120 -4.664 -2.145 1.00 0.00 14 ILE A N 15
ATOM 18953 C CA . ILE A 1 14 ? 7.922 -4.407 -3.335 1.00 0.00 14 ILE A CA 15
ATOM 18954 C C . ILE A 1 14 ? 7.507 -3.104 -4.007 1.00 0.00 14 ILE A C 15
ATOM 18955 O O . ILE A 1 14 ? 8.352 -2.331 -4.460 1.00 0.00 14 ILE A O 15
ATOM 18971 N N . ARG A 1 15 ? 6.202 -2.865 -4.068 1.00 0.00 15 ARG A N 15
ATOM 18972 C CA . ARG A 1 15 ? 5.673 -1.649 -4.674 1.00 0.00 15 ARG A CA 15
ATOM 18973 C C . ARG A 1 15 ? 6.047 -0.419 -3.857 1.00 0.00 15 ARG A C 15
ATOM 18974 O O . ARG A 1 15 ? 6.260 0.662 -4.407 1.00 0.00 15 ARG A O 15
ATOM 18995 N N . LEU A 1 16 ? 6.124 -0.589 -2.541 1.00 0.00 16 LEU A N 15
ATOM 18996 C CA . LEU A 1 16 ? 6.556 0.483 -1.653 1.00 0.00 16 LEU A CA 15
ATOM 18997 C C . LEU A 1 16 ? 8.011 0.857 -1.909 1.00 0.00 16 LEU A C 15
ATOM 18998 O O . LEU A 1 16 ? 8.389 2.025 -1.806 1.00 0.00 16 LEU A O 15
ATOM 19014 N N . SER A 1 17 ? 8.822 -0.140 -2.243 1.00 0.00 17 SER A N 15
ATOM 19015 C CA . SER A 1 17 ? 10.215 0.097 -2.608 1.00 0.00 17 SER A CA 15
ATOM 19016 C C . SER A 1 17 ? 10.322 0.753 -3.979 1.00 0.00 17 SER A C 15
ATOM 19017 O O . SER A 1 17 ? 11.168 1.619 -4.199 1.00 0.00 17 SER A O 15
ATOM 19025 N N . ASN A 1 18 ? 9.459 0.334 -4.898 1.00 0.00 18 ASN A N 15
ATOM 19026 C CA . ASN A 1 18 ? 9.475 0.858 -6.259 1.00 0.00 18 ASN A CA 15
ATOM 19027 C C . ASN A 1 18 ? 8.981 2.298 -6.302 1.00 0.00 18 ASN A C 15
ATOM 19028 O O . ASN A 1 18 ? 9.522 3.128 -7.032 1.00 0.00 18 ASN A O 15
ATOM 19039 N N . ARG A 1 19 ? 7.951 2.588 -5.515 1.00 0.00 19 ARG A N 15
ATOM 19040 C CA . ARG A 1 19 ? 7.317 3.900 -5.535 1.00 0.00 19 ARG A CA 15
ATOM 19041 C C . ARG A 1 19 ? 7.068 4.414 -4.123 1.00 0.00 19 ARG A C 15
ATOM 19042 O O . ARG A 1 19 ? 6.536 3.696 -3.275 1.00 0.00 19 ARG A O 15
ATOM 19063 N N . GLY A 1 20 ? 7.455 5.660 -3.873 1.00 0.00 20 GLY A N 15
ATOM 19064 C CA . GLY A 1 20 ? 7.340 6.248 -2.544 1.00 0.00 20 GLY A CA 15
ATOM 19065 C C . GLY A 1 20 ? 5.899 6.221 -2.053 1.00 0.00 20 GLY A C 15
ATOM 19066 O O . GLY A 1 20 ? 5.628 5.845 -0.912 1.00 0.00 20 GLY A O 15
ATOM 19070 N N . CY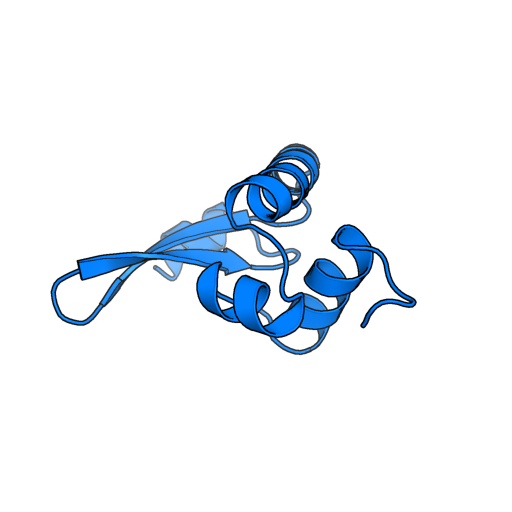S A 1 21 ? 4.976 6.623 -2.920 1.00 0.00 21 CYS A N 15
ATOM 19071 C CA . CYS A 1 21 ? 3.566 6.696 -2.559 1.00 0.00 21 CYS A CA 15
ATOM 19072 C C . CYS A 1 21 ? 2.680 6.204 -3.696 1.00 0.00 21 CYS A C 15
ATOM 19073 O O . CYS A 1 21 ? 2.958 6.458 -4.868 1.00 0.00 21 CYS A O 15
ATOM 19081 N N . GLN A 1 22 ? 1.611 5.496 -3.342 1.00 0.00 22 GLN A N 15
ATOM 19082 C CA . GLN A 1 22 ? 0.679 4.971 -4.332 1.00 0.00 22 GLN A CA 15
ATOM 19083 C C . GLN A 1 22 ? -0.762 5.108 -3.859 1.00 0.00 22 GLN A C 15
ATOM 19084 O O . GLN A 1 22 ? -1.040 5.057 -2.660 1.00 0.00 22 GLN A O 15
ATOM 19098 N N . THR A 1 23 ? -1.677 5.281 -4.807 1.00 0.00 23 THR A N 15
ATOM 19099 C CA . THR A 1 23 ? -3.101 5.338 -4.497 1.00 0.00 23 THR A CA 15
ATOM 19100 C C . THR A 1 23 ? -3.685 3.941 -4.335 1.00 0.00 23 THR A C 15
ATOM 19101 O O . THR A 1 23 ? -3.338 3.022 -5.078 1.00 0.00 23 THR A O 15
ATOM 19112 N N . LEU A 1 24 ? -4.576 3.787 -3.361 1.00 0.00 24 LEU A N 15
ATOM 19113 C CA . LEU A 1 24 ? -5.185 2.493 -3.078 1.00 0.00 24 LEU A CA 15
ATOM 19114 C C . LEU A 1 24 ? -5.646 1.810 -4.360 1.00 0.00 24 LEU A C 15
ATOM 19115 O O . LEU A 1 24 ? -5.389 0.623 -4.568 1.00 0.00 24 LEU A O 15
ATOM 19131 N N . GLU A 1 25 ? -6.327 2.563 -5.216 1.00 0.00 25 GLU A N 15
ATOM 19132 C CA . GLU A 1 25 ? -6.844 2.025 -6.467 1.00 0.00 25 GLU A CA 15
ATOM 19133 C C . GLU A 1 25 ? -5.711 1.618 -7.402 1.00 0.00 25 GLU A C 15
ATOM 19134 O O . GLU A 1 25 ? -5.828 0.645 -8.146 1.00 0.00 25 GLU A O 15
ATOM 19146 N N . GLU A 1 26 ? -4.616 2.369 -7.357 1.00 0.00 26 GLU A N 15
ATOM 19147 C CA . GLU A 1 26 ? -3.437 2.050 -8.153 1.00 0.00 26 GLU A CA 15
ATOM 19148 C C . GLU A 1 26 ? -2.809 0.737 -7.707 1.00 0.00 26 GLU A C 15
ATOM 19149 O O . GLU A 1 26 ? -2.349 -0.055 -8.529 1.00 0.00 26 GLU A O 15
ATOM 19161 N N . LEU A 1 27 ? -2.791 0.511 -6.397 1.00 0.00 27 LEU A N 15
ATOM 19162 C CA . LEU A 1 27 ? -2.318 -0.752 -5.844 1.00 0.00 27 LEU A CA 15
ATOM 19163 C C . LEU A 1 27 ? -3.229 -1.905 -6.243 1.00 0.00 27 LEU A C 15
ATOM 19164 O O . LEU A 1 27 ? -2.760 -2.996 -6.566 1.00 0.00 27 LEU A O 15
ATOM 19180 N N . GLU A 1 28 ? -4.534 -1.655 -6.220 1.00 0.00 28 GLU A N 15
ATOM 19181 C CA . GLU A 1 28 ? -5.510 -2.648 -6.654 1.00 0.00 28 GLU A CA 15
ATOM 19182 C C . GLU A 1 28 ? -5.242 -3.096 -8.086 1.00 0.00 28 GLU A C 15
ATOM 19183 O O . GLU A 1 28 ? -5.295 -4.287 -8.393 1.00 0.00 28 GLU A O 15
ATOM 19195 N N . GLU A 1 29 ? -4.954 -2.136 -8.956 1.00 0.00 29 GLU A N 15
ATOM 19196 C CA . GLU A 1 29 ? -4.651 -2.434 -10.352 1.00 0.00 29 GLU A CA 15
ATOM 19197 C C . GLU A 1 29 ? -3.285 -3.095 -10.490 1.00 0.00 29 GLU A C 15
ATOM 19198 O O . GLU A 1 29 ? -3.091 -3.969 -11.336 1.00 0.00 29 GLU A O 15
ATOM 19210 N N . PHE A 1 30 ? -2.342 -2.673 -9.656 1.00 0.00 30 PHE A N 15
ATOM 19211 C CA . PHE A 1 30 ? -0.997 -3.238 -9.672 1.00 0.00 30 PHE A CA 15
ATOM 19212 C C . PHE A 1 30 ? -1.014 -4.714 -9.301 1.00 0.00 30 PHE A C 15
ATOM 19213 O O . PHE A 1 30 ? -0.393 -5.538 -9.971 1.00 0.00 30 PHE A O 15
ATOM 19230 N N . THR A 1 31 ? -1.731 -5.043 -8.232 1.00 0.00 31 THR A N 15
ATOM 19231 C CA . THR A 1 31 ? -1.763 -6.407 -7.721 1.00 0.00 31 THR A CA 15
ATOM 19232 C C . THR A 1 31 ? -2.866 -7.219 -8.388 1.00 0.00 31 THR A C 15
ATOM 19233 O O . THR A 1 31 ? -2.783 -8.445 -8.472 1.00 0.00 31 THR A O 15
ATOM 19244 N N . GLN A 1 32 ? -3.897 -6.531 -8.862 1.00 0.00 32 GLN A N 15
ATOM 19245 C CA . GLN A 1 32 ? -5.115 -7.190 -9.321 1.00 0.00 32 GLN A CA 15
ATOM 19246 C C . GLN A 1 32 ? -5.701 -8.080 -8.232 1.00 0.00 32 GLN A C 15
ATOM 19247 O O . GLN A 1 32 ? -6.334 -9.095 -8.521 1.00 0.00 32 GLN A O 15
ATOM 19261 N N . ALA A 1 33 ? -5.487 -7.694 -6.979 1.00 0.00 33 ALA A N 15
ATOM 19262 C CA . ALA A 1 33 ? -5.971 -8.471 -5.845 1.00 0.00 33 ALA A CA 15
ATOM 19263 C C . ALA A 1 33 ? -7.155 -7.784 -5.173 1.00 0.00 33 ALA A C 15
ATOM 19264 O O . ALA A 1 33 ? -7.419 -6.607 -5.414 1.00 0.00 33 ALA A O 15
ATOM 19271 N N . LYS A 1 34 ? -7.862 -8.527 -4.330 1.00 0.00 34 LYS A N 15
ATOM 19272 C CA . LYS A 1 34 ? -8.996 -7.982 -3.591 1.00 0.00 34 LYS A CA 15
ATOM 19273 C C . LYS A 1 34 ? -8.586 -6.762 -2.777 1.00 0.00 34 LYS A C 15
ATOM 19274 O O . LYS A 1 34 ? -7.637 -6.816 -1.993 1.00 0.00 34 LYS A O 15
ATOM 19293 N N . ARG A 1 35 ? -9.304 -5.661 -2.969 1.00 0.00 35 ARG A N 15
ATOM 19294 C CA . ARG A 1 35 ? -8.995 -4.414 -2.277 1.00 0.00 35 ARG A CA 15
ATOM 19295 C C . ARG A 1 35 ? -8.957 -4.615 -0.769 1.00 0.00 35 ARG A C 15
ATOM 19296 O O . ARG A 1 35 ? -8.065 -4.110 -0.087 1.00 0.00 35 ARG A O 15
ATOM 19317 N N . GLU A 1 36 ? -9.931 -5.356 -0.251 1.00 0.00 36 GLU A N 15
ATOM 19318 C CA . GLU A 1 36 ? -10.020 -5.613 1.183 1.00 0.00 36 GLU A CA 15
ATOM 19319 C C . GLU A 1 36 ? -8.772 -6.321 1.693 1.00 0.00 36 GLU A C 15
ATOM 19320 O O . GLU A 1 36 ? -8.259 -6.000 2.764 1.00 0.00 36 GLU A O 15
ATOM 19332 N N . VAL A 1 37 ? -8.288 -7.288 0.920 1.00 0.00 37 VAL A N 15
ATOM 19333 C CA . VAL A 1 37 ? -7.077 -8.018 1.274 1.00 0.00 37 VAL A CA 15
ATOM 19334 C C . VAL A 1 37 ? -5.862 -7.100 1.279 1.00 0.00 37 VAL A C 15
ATOM 19335 O O . VAL A 1 37 ? -4.983 -7.220 2.134 1.00 0.00 37 VAL A O 15
ATOM 19348 N N . LEU A 1 38 ? -5.815 -6.181 0.320 1.00 0.00 38 LEU A N 15
ATOM 19349 C CA . LEU A 1 38 ? -4.744 -5.193 0.255 1.00 0.00 38 LEU A CA 15
ATOM 19350 C C . LEU A 1 38 ? -4.777 -4.265 1.462 1.00 0.00 38 LEU A C 15
ATOM 19351 O O . LEU A 1 38 ? -3.733 -3.850 1.966 1.00 0.00 38 LEU A O 15
ATOM 19367 N N . LEU A 1 39 ? -5.981 -3.941 1.920 1.00 0.00 39 LEU A N 15
ATOM 19368 C CA . LEU A 1 39 ? -6.153 -3.037 3.051 1.00 0.00 39 LEU A CA 15
ATOM 19369 C C . LEU A 1 39 ? -5.688 -3.685 4.349 1.00 0.00 39 LEU A C 15
ATOM 19370 O O . LEU A 1 39 ? -5.215 -3.005 5.259 1.00 0.00 39 LEU A O 15
ATOM 19386 N N . VAL A 1 40 ? -5.825 -5.004 4.428 1.00 0.00 40 VAL A N 15
ATOM 19387 C CA . VAL A 1 40 ? -5.337 -5.758 5.577 1.00 0.00 40 VAL A CA 15
ATOM 19388 C C . VAL A 1 40 ? -3.847 -5.528 5.792 1.00 0.00 40 VAL A C 15
ATOM 19389 O O . VAL A 1 40 ? -3.413 -5.203 6.897 1.00 0.00 40 VAL A O 15
ATOM 19402 N N . THR A 1 41 ? -3.066 -5.701 4.730 1.00 0.00 41 THR A N 15
ATOM 19403 C CA . THR A 1 41 ? -1.627 -5.480 4.793 1.00 0.00 41 THR A CA 15
ATOM 19404 C C . THR A 1 41 ? -1.306 -4.016 5.069 1.00 0.00 41 THR A C 15
ATOM 19405 O 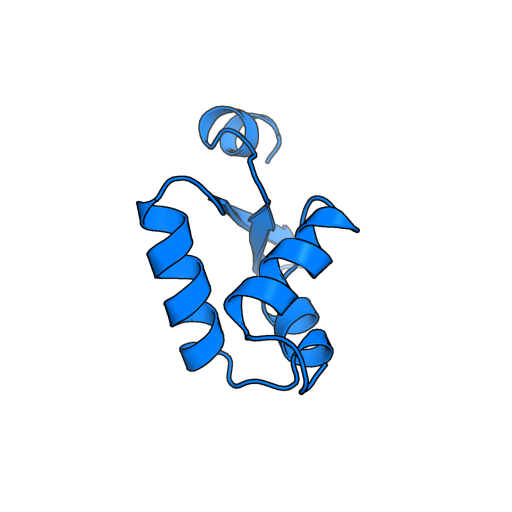O . THR A 1 41 ? -0.443 -3.703 5.889 1.00 0.00 41 THR A O 15
ATOM 19416 N N . LEU A 1 42 ? -2.005 -3.122 4.379 1.00 0.00 42 LEU A N 15
ATOM 19417 C CA . LEU A 1 42 ? -1.772 -1.690 4.521 1.00 0.00 42 LEU A CA 15
ATOM 19418 C C . LEU A 1 42 ? -2.085 -1.218 5.935 1.00 0.00 42 LEU A C 15
ATOM 19419 O O . LEU A 1 42 ? -1.416 -0.334 6.469 1.00 0.00 42 LEU A O 15
ATOM 19435 N N . THR A 1 43 ? -3.108 -1.816 6.539 1.00 0.00 43 THR A N 15
ATOM 19436 C CA . THR A 1 43 ? -3.485 -1.488 7.909 1.00 0.00 43 THR A CA 15
ATOM 19437 C C . THR A 1 43 ? -2.440 -1.980 8.901 1.00 0.00 43 THR A C 15
ATOM 19438 O O . THR A 1 43 ? -2.097 -1.279 9.853 1.00 0.00 43 THR A O 15
ATOM 19449 N N . ARG A 1 44 ? -1.938 -3.188 8.674 1.00 0.00 44 ARG A N 15
ATOM 19450 C CA . ARG A 1 44 ? -0.906 -3.763 9.528 1.00 0.00 44 ARG A CA 15
ATOM 19451 C C . ARG A 1 44 ? 0.393 -2.972 9.433 1.00 0.00 44 ARG A C 15
ATOM 19452 O O . ARG A 1 44 ? 1.102 -2.805 10.426 1.00 0.00 44 ARG A O 15
ATOM 19473 N N . LEU A 1 45 ? 0.698 -2.488 8.235 1.00 0.00 45 LEU A N 15
ATOM 19474 C CA . LEU A 1 45 ? 1.878 -1.659 8.020 1.00 0.00 45 LEU A CA 15
ATOM 19475 C C . LEU A 1 45 ? 1.747 -0.319 8.733 1.00 0.00 45 LEU A C 15
ATOM 19476 O O . LEU A 1 45 ? 2.658 0.109 9.442 1.00 0.00 45 LEU A O 15
ATOM 19492 N N . HIS A 1 46 ? 0.609 0.339 8.540 1.00 0.00 46 HIS A N 15
ATOM 19493 C CA . HIS A 1 46 ? 0.358 1.633 9.162 1.00 0.00 46 HIS A CA 15
ATOM 19494 C C . HIS A 1 46 ? 0.286 1.511 10.678 1.00 0.00 46 HIS A C 15
ATOM 19495 O O . HIS A 1 46 ? 0.699 2.414 11.405 1.00 0.00 46 HIS A O 15
ATOM 19509 N N . GLN A 1 47 ? -0.244 0.387 11.151 1.00 0.00 47 GLN A N 15
ATOM 19510 C CA . GLN A 1 47 ? -0.322 0.120 12.583 1.00 0.00 47 GLN A CA 15
ATOM 19511 C C . GLN A 1 47 ? 1.066 -0.006 13.197 1.00 0.00 47 GLN A C 15
ATOM 19512 O O . GLN A 1 47 ? 1.310 0.469 14.305 1.00 0.00 47 GLN A O 15
ATOM 19526 N N . ARG A 1 48 ? 1.972 -0.651 12.469 1.00 0.00 48 ARG A N 15
ATOM 19527 C CA . ARG A 1 48 ? 3.346 -0.818 12.929 1.00 0.00 48 ARG A CA 15
ATOM 19528 C C . ARG A 1 48 ? 4.167 0.439 12.675 1.00 0.00 48 ARG A C 15
ATOM 19529 O O . ARG A 1 48 ? 5.241 0.617 13.250 1.00 0.00 48 ARG A O 15
ATOM 19550 N N . GLY A 1 49 ? 3.658 1.307 11.808 1.00 0.00 49 GLY A N 15
ATOM 19551 C CA . GLY A 1 49 ? 4.261 2.618 11.595 1.00 0.00 49 GLY A CA 15
ATOM 19552 C C . GLY A 1 49 ? 5.197 2.604 10.393 1.00 0.00 49 GLY A C 15
ATOM 19553 O O . GLY A 1 49 ? 6.058 3.473 10.255 1.00 0.00 49 GLY A O 15
ATOM 19557 N N . VAL A 1 50 ? 5.023 1.613 9.525 1.00 0.00 50 VAL A N 15
ATOM 19558 C CA . VAL A 1 50 ? 5.858 1.481 8.338 1.00 0.00 50 VAL A CA 15
ATOM 19559 C C . VAL A 1 50 ? 5.457 2.485 7.267 1.00 0.00 50 VAL A C 15
ATOM 19560 O O . VAL A 1 50 ? 6.311 3.096 6.623 1.00 0.00 50 VAL A O 15
ATOM 19573 N N . ILE A 1 51 ? 4.152 2.653 7.079 1.00 0.00 51 ILE A N 15
ATOM 19574 C CA . ILE A 1 51 ? 3.635 3.565 6.064 1.00 0.00 51 ILE A CA 15
ATOM 19575 C C . ILE A 1 51 ? 2.680 4.582 6.675 1.00 0.00 51 ILE A C 15
ATOM 19576 O O . ILE A 1 51 ? 2.203 4.407 7.797 1.00 0.00 51 ILE A O 15
ATOM 19592 N N . TYR A 1 52 ? 2.403 5.648 5.930 1.00 0.00 52 TYR A N 15
ATOM 19593 C CA . TYR A 1 52 ? 1.452 6.662 6.369 1.00 0.00 52 TYR A CA 15
ATOM 19594 C C . TYR A 1 52 ? 0.298 6.798 5.385 1.00 0.00 52 TYR A C 15
ATOM 19595 O O . TYR A 1 52 ? 0.501 6.797 4.170 1.00 0.00 52 TYR A O 15
ATOM 19613 N N . ARG A 1 53 ? -0.915 6.913 5.917 1.00 0.00 53 ARG A N 15
ATOM 19614 C CA . ARG A 1 53 ? -2.111 6.983 5.086 1.00 0.00 53 ARG A CA 15
ATOM 19615 C C . ARG A 1 53 ? -2.720 8.378 5.115 1.00 0.00 53 ARG A C 15
ATOM 19616 O O . ARG A 1 53 ? -2.599 9.099 6.106 1.00 0.00 53 ARG A O 15
ATOM 19637 N N . LYS A 1 54 ? -3.377 8.754 4.022 1.00 0.00 54 LYS A N 15
ATOM 19638 C CA . LYS A 1 54 ? -4.079 10.031 3.952 1.00 0.00 54 LYS A CA 15
ATOM 19639 C C . LYS A 1 54 ? -5.192 9.990 2.912 1.00 0.00 54 LYS A C 15
ATOM 19640 O O . LYS A 1 54 ? -5.210 9.121 2.043 1.00 0.00 54 LYS A O 15
ATOM 19659 N N . TRP A 1 55 ? -6.119 10.938 3.008 1.00 0.00 55 TRP A N 15
ATOM 19660 C CA . TRP A 1 55 ? -7.246 11.003 2.087 1.00 0.00 55 TRP A CA 15
ATOM 19661 C C . TRP A 1 55 ? -7.135 12.210 1.164 1.00 0.00 55 TRP A C 15
ATOM 19662 O O . TRP A 1 55 ? -7.195 13.354 1.615 1.00 0.00 55 TRP A O 15
ATOM 19683 N N . ARG A 1 56 ? -6.975 11.948 -0.128 1.00 0.00 56 ARG A N 15
ATOM 19684 C CA . ARG A 1 56 ? -6.884 13.013 -1.120 1.00 0.00 56 ARG A CA 15
ATOM 19685 C C . ARG A 1 56 ? -8.237 13.273 -1.774 1.00 0.00 56 ARG A C 15
ATOM 19686 O O . ARG A 1 56 ? -8.922 12.340 -2.193 1.00 0.00 56 ARG A O 15
ATOM 19707 N N . HIS A 1 57 ? -8.614 14.545 -1.858 1.00 0.00 57 HIS A N 15
ATOM 19708 C CA . HIS A 1 57 ? -9.898 14.926 -2.432 1.00 0.00 57 HIS A CA 15
ATOM 19709 C C . HIS A 1 57 ? -9.787 15.150 -3.934 1.00 0.00 57 HIS A C 15
ATOM 19710 O O . HIS A 1 57 ? -8.862 15.811 -4.405 1.00 0.00 57 HIS A O 15
ATOM 19724 N N . PHE A 1 58 ? -10.735 14.595 -4.682 1.00 0.00 58 PHE A N 15
ATOM 19725 C CA . PHE A 1 58 ? -10.719 14.694 -6.137 1.00 0.00 58 PHE A CA 15
ATOM 19726 C C . PHE A 1 58 ? -12.114 14.497 -6.717 1.00 0.00 58 PHE A C 15
ATOM 19727 O O . PHE A 1 58 ? -12.735 13.453 -6.521 1.00 0.00 58 PHE A O 15
ATOM 19744 N N . SER A 1 59 ? -12.600 15.507 -7.431 1.00 0.00 59 SER A N 15
ATOM 19745 C CA . SER A 1 59 ? -13.887 15.413 -8.111 1.00 0.00 59 SER A CA 15
ATOM 19746 C C . SER A 1 59 ? -15.009 15.110 -7.127 1.00 0.00 59 SER A C 15
ATOM 19747 O O . SER A 1 59 ? -15.966 14.412 -7.460 1.00 0.00 59 SER A O 15
ATOM 19755 N N . GLY A 1 60 ? -14.886 15.642 -5.916 1.00 0.00 60 GLY A N 15
ATOM 19756 C CA . GLY A 1 60 ? -15.946 15.531 -4.921 1.00 0.00 60 GLY A CA 15
ATOM 19757 C C . GLY A 1 60 ? -15.847 14.220 -4.151 1.00 0.00 60 GLY A C 15
ATOM 19758 O O . GLY A 1 60 ? -16.660 13.943 -3.271 1.00 0.00 60 GLY A O 15
ATOM 19762 N N . ARG A 1 61 ? -14.842 13.418 -4.489 1.00 0.00 61 ARG A N 15
ATOM 19763 C CA . ARG A 1 61 ? -14.672 12.105 -3.877 1.00 0.00 61 ARG A CA 15
ATOM 19764 C C . ARG A 1 61 ? -13.334 12.004 -3.155 1.00 0.00 61 ARG A C 15
ATOM 19765 O O . ARG A 1 61 ? -12.354 12.631 -3.555 1.00 0.00 61 ARG A O 15
ATOM 19786 N N . LYS A 1 62 ? -13.301 11.211 -2.089 1.00 0.00 62 LYS A N 15
ATOM 19787 C CA . LYS A 1 62 ? -12.075 10.998 -1.330 1.00 0.00 62 LYS A CA 15
ATOM 19788 C C . LYS A 1 62 ? -11.401 9.693 -1.731 1.00 0.00 62 LYS A C 15
ATOM 19789 O O . LYS A 1 62 ? -12.051 8.654 -1.841 1.00 0.00 62 LYS A O 15
ATOM 19808 N N . TYR A 1 63 ? -10.090 9.752 -1.947 1.00 0.00 63 TYR A N 15
ATOM 19809 C CA . TYR A 1 63 ? -9.327 8.578 -2.354 1.00 0.00 63 TYR A CA 15
ATOM 19810 C C . TYR A 1 63 ? -8.150 8.334 -1.419 1.00 0.00 63 TYR A C 15
ATOM 19811 O O . TYR A 1 63 ? -7.367 9.244 -1.141 1.00 0.00 63 TYR A O 15
ATOM 19829 N N . ARG A 1 64 ? -8.030 7.103 -0.936 1.00 0.00 64 ARG A N 15
ATOM 19830 C CA . ARG A 1 64 ? -6.960 6.744 -0.011 1.00 0.00 64 ARG A CA 15
ATOM 19831 C C . ARG A 1 64 ? -5.615 6.674 -0.724 1.00 0.00 64 ARG A C 15
ATOM 19832 O O . ARG A 1 64 ? -5.482 6.014 -1.755 1.00 0.00 64 ARG A O 15
ATOM 19853 N N . GLU A 1 65 ? -4.622 7.359 -0.170 1.00 0.00 65 GLU A N 15
ATOM 19854 C CA . GLU A 1 65 ? -3.249 7.233 -0.641 1.00 0.00 65 GLU A CA 15
ATOM 19855 C C . GLU A 1 65 ? -2.321 6.777 0.477 1.00 0.00 65 GLU A C 15
ATOM 19856 O O . GLU A 1 65 ? -2.489 7.164 1.634 1.00 0.00 65 GLU A O 15
ATOM 19868 N N . TYR A 1 66 ? -1.341 5.951 0.128 1.00 0.00 66 TYR A N 15
ATOM 19869 C CA . TYR A 1 66 ? -0.411 5.406 1.108 1.00 0.00 66 TYR A CA 15
ATOM 19870 C C . TYR A 1 66 ? 1.034 5.685 0.714 1.00 0.00 66 TYR A C 15
ATOM 19871 O O . TYR A 1 66 ? 1.432 5.453 -0.428 1.00 0.00 66 TYR A O 15
ATOM 19889 N N . CYS A 1 67 ? 1.815 6.186 1.664 1.00 0.00 67 CYS A N 15
ATOM 19890 C CA . CYS A 1 67 ? 3.186 6.601 1.390 1.00 0.00 67 CYS A CA 15
ATOM 19891 C C . CYS A 1 67 ? 4.156 6.005 2.401 1.00 0.00 67 CYS A C 15
ATOM 19892 O O . CYS A 1 67 ? 3.930 6.078 3.609 1.00 0.00 67 CYS A O 15
ATOM 19900 N N . LEU A 1 68 ? 5.237 5.415 1.901 1.00 0.00 68 LEU A N 15
ATOM 19901 C CA . LEU A 1 68 ? 6.240 4.799 2.760 1.00 0.00 68 LEU A CA 15
ATOM 19902 C C . LEU A 1 68 ? 6.822 5.811 3.739 1.00 0.00 68 LEU A C 15
ATOM 19903 O O . LEU A 1 68 ? 7.315 6.865 3.337 1.00 0.00 68 LEU A O 15
ATOM 19919 N N . LYS A 1 69 ? 6.761 5.485 5.025 1.00 0.00 69 LYS A N 15
ATOM 19920 C CA . LYS A 1 69 ? 7.243 6.383 6.068 1.00 0.00 69 LYS A CA 15
ATOM 19921 C C . LYS A 1 69 ? 8.637 5.986 6.536 1.00 0.00 69 LYS A C 15
ATOM 19922 O O . LYS A 1 69 ? 9.518 6.832 6.683 1.00 0.00 69 LYS A O 15
ATOM 19941 N N . HIS A 1 70 ? 8.830 4.692 6.769 1.00 0.00 70 HIS A N 15
ATOM 19942 C CA . HIS A 1 70 ? 10.126 4.175 7.195 1.00 0.00 70 HIS A CA 15
ATOM 19943 C C . HIS A 1 70 ? 10.721 3.247 6.144 1.00 0.00 70 HIS A C 15
ATOM 19944 O O . HIS A 1 70 ? 10.249 2.127 5.953 1.00 0.00 70 HIS A O 15
ATOM 19958 N N . ARG A 1 71 ? 11.759 3.721 5.464 1.00 0.00 71 ARG A N 15
ATOM 19959 C CA . ARG A 1 71 ? 12.484 2.900 4.502 1.00 0.00 71 ARG A CA 15
ATOM 19960 C C . ARG A 1 71 ? 13.232 1.768 5.196 1.00 0.00 71 ARG A C 15
ATOM 19961 O O . ARG A 1 71 ? 13.387 0.682 4.639 1.00 0.00 71 ARG A O 15
ATOM 19982 N N . ASP A 1 72 ? 13.692 2.030 6.414 1.00 0.00 72 ASP A N 15
ATOM 19983 C CA . ASP A 1 72 ? 14.425 1.034 7.187 1.00 0.00 72 ASP A CA 15
ATOM 19984 C C . ASP A 1 72 ? 13.516 -0.114 7.606 1.00 0.00 72 ASP A C 15
ATOM 19985 O O . ASP A 1 72 ? 13.922 -1.277 7.588 1.00 0.00 72 ASP A O 15
ATOM 19994 N N . GLU A 1 73 ? 12.286 0.218 7.984 1.00 0.00 73 GLU A N 15
ATOM 19995 C CA . GLU A 1 73 ? 11.315 -0.787 8.398 1.00 0.00 73 GLU A CA 15
ATOM 19996 C C . GLU A 1 73 ? 10.867 -1.639 7.218 1.00 0.00 73 GLU A C 15
ATOM 19997 O O . GLU A 1 73 ? 10.625 -2.838 7.361 1.00 0.00 73 GLU A O 15
ATOM 20009 N N . LEU A 1 74 ? 10.759 -1.015 6.050 1.00 0.00 74 LEU A N 15
ATOM 20010 C CA . LEU A 1 74 ? 10.462 -1.737 4.819 1.00 0.00 74 LEU A CA 15
ATOM 20011 C C . LEU A 1 74 ? 11.572 -2.723 4.477 1.00 0.00 74 LEU A C 15
ATOM 20012 O O . LEU A 1 74 ? 11.307 -3.868 4.113 1.00 0.00 74 LEU A O 15
ATOM 20028 N N . ALA A 1 75 ? 12.816 -2.271 4.597 1.00 0.00 75 ALA A N 15
ATOM 20029 C CA . ALA A 1 75 ? 13.970 -3.128 4.353 1.00 0.00 75 ALA A CA 15
ATOM 20030 C C . ALA A 1 75 ? 14.014 -4.286 5.343 1.00 0.00 75 ALA A C 15
ATOM 20031 O O . ALA A 1 75 ? 14.399 -5.401 4.990 1.00 0.00 75 ALA A O 15
ATOM 20038 N N . ASP A 1 76 ? 13.616 -4.014 6.581 1.00 0.00 76 ASP A N 15
ATOM 20039 C CA . ASP A 1 76 ? 13.546 -5.050 7.606 1.00 0.00 76 ASP A CA 15
ATOM 20040 C C . ASP A 1 76 ? 12.497 -6.098 7.260 1.00 0.00 76 ASP A C 15
ATOM 20041 O O . ASP A 1 76 ? 12.694 -7.289 7.501 1.00 0.00 76 ASP A O 15
ATOM 20050 N N . LEU A 1 77 ? 11.382 -5.648 6.694 1.00 0.00 77 LEU A N 15
ATOM 20051 C CA . LEU A 1 77 ? 10.322 -6.552 6.265 1.00 0.00 77 LEU A CA 15
ATOM 20052 C C . LEU A 1 77 ? 10.782 -7.429 5.107 1.00 0.00 77 LEU A C 15
ATOM 20053 O O . LEU A 1 77 ? 10.441 -8.609 5.037 1.00 0.00 77 LEU A O 15
ATOM 20069 N N . GLU A 1 78 ? 11.555 -6.843 4.201 1.00 0.00 78 GLU A N 15
ATOM 20070 C CA . GLU A 1 78 ? 12.107 -7.583 3.072 1.00 0.00 78 GLU A CA 15
ATOM 20071 C C . GLU A 1 78 ? 13.133 -8.610 3.533 1.00 0.00 78 GLU A C 15
ATOM 20072 O O . GLU A 1 78 ? 13.177 -9.730 3.026 1.00 0.00 78 GLU A O 15
ATOM 20084 N N . HIS A 1 79 ? 13.959 -8.218 4.498 1.00 0.00 79 HIS A N 15
ATOM 20085 C CA . HIS A 1 79 ? 15.026 -9.082 4.990 1.00 0.00 79 HIS A CA 15
ATOM 20086 C C . HIS A 1 79 ? 14.491 -10.113 5.976 1.00 0.00 79 HIS A C 15
ATOM 20087 O O . HIS A 1 79 ? 13.943 -11.101 5.572 1.00 0.00 79 HIS A O 15
ATOM 20101 N N . LYS A 1 3 ? 5.297 -12.081 -9.325 1.00 0.00 3 LYS A N 16
ATOM 20102 C CA . LYS A 1 3 ? 4.595 -11.513 -8.180 1.00 0.00 3 LYS A CA 16
ATOM 20103 C C . LYS A 1 3 ? 4.225 -12.592 -7.170 1.00 0.00 3 LYS A C 16
ATOM 20104 O O . LYS A 1 3 ? 4.174 -12.339 -5.967 1.00 0.00 3 LYS A O 16
ATOM 20123 N N . ALA A 1 4 ? 3.968 -13.798 -7.667 1.00 0.00 4 ALA A N 16
ATOM 20124 C CA . ALA A 1 4 ? 3.522 -14.896 -6.820 1.00 0.00 4 ALA A CA 16
ATOM 20125 C C . ALA A 1 4 ? 4.603 -15.299 -5.824 1.00 0.00 4 ALA A C 16
ATOM 20126 O O . ALA A 1 4 ? 4.306 -15.796 -4.739 1.00 0.00 4 ALA A O 16
ATOM 20133 N N . LYS A 1 5 ? 5.857 -15.080 -6.201 1.00 0.00 5 LYS A N 16
ATOM 20134 C CA . LYS A 1 5 ? 6.984 -15.376 -5.325 1.00 0.00 5 LYS A CA 16
ATOM 20135 C C . LYS A 1 5 ? 6.980 -14.471 -4.099 1.00 0.00 5 LYS A C 16
ATOM 20136 O O . LYS A 1 5 ? 7.436 -14.862 -3.025 1.00 0.00 5 LYS A O 16
ATOM 20155 N N . LEU A 1 6 ? 6.466 -13.257 -4.269 1.00 0.00 6 LEU A N 16
ATOM 20156 C CA . LEU A 1 6 ? 6.361 -12.309 -3.166 1.00 0.00 6 LEU A CA 16
ATOM 20157 C C . LEU A 1 6 ? 5.029 -12.449 -2.442 1.00 0.00 6 LEU A C 16
ATOM 20158 O O . LEU A 1 6 ? 4.023 -12.830 -3.042 1.00 0.00 6 LEU A O 16
ATOM 20174 N N . SER A 1 7 ? 5.027 -12.142 -1.150 1.00 0.00 7 SER A N 16
ATOM 20175 C CA . SER A 1 7 ? 3.788 -12.053 -0.386 1.00 0.00 7 SER A CA 16
ATOM 20176 C C . SER A 1 7 ? 3.001 -10.802 -0.756 1.00 0.00 7 SER A C 16
ATOM 20177 O O . SER A 1 7 ? 3.490 -9.945 -1.492 1.00 0.00 7 SER A O 16
ATOM 20185 N N . LEU A 1 8 ? 1.780 -10.705 -0.242 1.00 0.00 8 LEU A N 16
ATOM 20186 C CA . LEU A 1 8 ? 0.959 -9.516 -0.437 1.00 0.00 8 LEU A CA 16
ATOM 20187 C C . LEU A 1 8 ? 1.609 -8.289 0.190 1.00 0.00 8 LEU A C 16
ATOM 20188 O O . LEU A 1 8 ? 1.469 -7.175 -0.314 1.00 0.00 8 LEU A O 16
ATOM 20204 N N . THR A 1 9 ? 2.321 -8.501 1.292 1.00 0.00 9 THR A N 16
ATOM 20205 C CA . THR A 1 9 ? 2.966 -7.409 2.009 1.00 0.00 9 THR A CA 16
ATOM 20206 C C . THR A 1 9 ? 4.266 -6.995 1.329 1.00 0.00 9 THR A C 16
ATOM 20207 O O . THR A 1 9 ? 4.615 -5.814 1.303 1.00 0.00 9 THR A O 16
ATOM 20218 N N . GLN A 1 10 ? 4.977 -7.973 0.780 1.00 0.00 10 GLN A N 16
ATOM 20219 C CA . GLN A 1 10 ? 6.177 -7.700 -0.002 1.00 0.00 10 GLN A CA 16
ATOM 20220 C C . GLN A 1 10 ? 5.844 -6.943 -1.280 1.00 0.00 10 GLN A C 16
ATOM 20221 O O . GLN A 1 10 ? 6.567 -6.031 -1.679 1.00 0.00 10 GLN A O 16
ATOM 20235 N N . LEU A 1 11 ? 4.743 -7.326 -1.918 1.00 0.00 11 LEU A N 16
ATOM 20236 C CA . LEU A 1 11 ? 4.278 -6.645 -3.121 1.00 0.00 11 LEU A CA 16
ATOM 20237 C C . LEU A 1 11 ? 3.871 -5.208 -2.818 1.00 0.00 11 LEU A C 16
ATOM 20238 O O . LEU A 1 11 ? 4.211 -4.287 -3.561 1.00 0.00 11 LEU A O 16
ATOM 20254 N N . ILE A 1 12 ? 3.142 -5.024 -1.723 1.00 0.00 12 ILE A N 16
ATOM 20255 C CA . ILE A 1 12 ? 2.736 -3.694 -1.288 1.00 0.00 12 ILE A CA 16
ATOM 20256 C C . ILE A 1 12 ? 3.947 -2.812 -1.007 1.00 0.00 12 ILE A C 16
ATOM 20257 O O . ILE A 1 12 ? 4.065 -1.714 -1.549 1.00 0.00 12 ILE A O 16
ATOM 20273 N N . LEU A 1 13 ? 4.843 -3.301 -0.158 1.00 0.00 13 LEU A N 16
ATOM 20274 C CA . LEU A 1 13 ? 5.954 -2.494 0.331 1.00 0.00 13 LEU A CA 16
ATOM 20275 C C . LEU A 1 13 ? 6.895 -2.106 -0.802 1.00 0.00 13 LEU A C 16
ATOM 20276 O O . LEU A 1 13 ? 7.330 -0.958 -0.896 1.00 0.00 13 LEU A O 16
ATOM 20292 N N . ILE A 1 14 ? 7.206 -3.071 -1.661 1.00 0.00 14 ILE A N 16
ATOM 20293 C CA . ILE A 1 14 ? 8.130 -2.844 -2.766 1.00 0.00 14 ILE A CA 16
ATOM 20294 C C . ILE A 1 14 ? 7.522 -1.918 -3.812 1.00 0.00 14 ILE A C 16
ATOM 20295 O O . ILE A 1 14 ? 8.204 -1.051 -4.358 1.00 0.00 14 ILE A O 16
ATOM 20311 N N . ARG A 1 15 ? 6.236 -2.108 -4.085 1.00 0.00 15 ARG A N 16
ATOM 20312 C CA . ARG A 1 15 ? 5.520 -1.255 -5.027 1.00 0.00 15 ARG A CA 16
ATOM 20313 C C . ARG A 1 15 ? 5.499 0.192 -4.552 1.00 0.00 15 ARG A C 16
ATOM 20314 O O . ARG A 1 15 ? 5.685 1.118 -5.344 1.00 0.00 15 ARG A O 16
ATOM 20335 N N . LEU A 1 16 ? 5.271 0.381 -3.257 1.00 0.00 16 LEU A N 16
ATOM 20336 C CA . LEU A 1 16 ? 5.230 1.718 -2.675 1.00 0.00 16 LEU A CA 16
ATOM 20337 C C . LEU A 1 16 ? 6.626 2.318 -2.573 1.00 0.00 16 LEU A C 16
ATOM 20338 O O . LEU A 1 16 ? 6.792 3.537 -2.604 1.00 0.00 16 LEU A O 16
ATOM 20354 N N . SER A 1 17 ? 7.628 1.454 -2.450 1.00 0.00 17 SER A N 16
ATOM 20355 C CA . SER A 1 17 ? 9.020 1.888 -2.468 1.00 0.00 17 SER A CA 16
ATOM 20356 C C . SER A 1 17 ? 9.430 2.368 -3.854 1.00 0.00 17 SER A C 16
ATOM 20357 O O . SER A 1 17 ? 10.158 3.351 -3.991 1.00 0.00 17 SER A O 16
ATOM 20365 N N . ASN A 1 18 ? 8.957 1.670 -4.880 1.00 0.00 18 ASN A N 16
ATOM 20366 C CA . ASN A 1 18 ? 9.330 1.980 -6.255 1.00 0.00 18 ASN A CA 16
ATOM 20367 C C . ASN A 1 18 ? 8.709 3.294 -6.712 1.00 0.00 18 ASN A C 16
ATOM 20368 O O . ASN A 1 18 ? 9.386 4.141 -7.297 1.00 0.00 18 ASN A O 16
ATOM 20379 N N . ARG A 1 19 ? 7.420 3.459 -6.441 1.00 0.00 19 ARG A N 16
ATOM 20380 C CA . ARG A 1 19 ? 6.650 4.557 -7.015 1.00 0.00 19 ARG A CA 16
ATOM 20381 C C . ARG A 1 19 ? 6.280 5.585 -5.954 1.00 0.00 19 ARG A C 16
ATOM 20382 O O . ARG A 1 19 ? 5.629 6.586 -6.247 1.00 0.00 19 ARG A O 16
ATOM 20403 N N . GLY A 1 20 ? 6.701 5.330 -4.719 1.00 0.00 20 GLY A N 16
ATOM 20404 C CA . GLY A 1 20 ? 6.563 6.309 -3.646 1.00 0.00 20 GLY A CA 16
ATOM 20405 C C . GLY A 1 20 ? 5.231 6.151 -2.925 1.00 0.00 20 GLY A C 16
ATOM 20406 O O . GLY A 1 20 ? 5.190 5.972 -1.709 1.00 0.00 20 GLY A O 16
ATOM 20410 N N . CYS A 1 21 ? 4.142 6.222 -3.684 1.00 0.00 21 CYS A N 16
ATOM 20411 C CA . CYS A 1 21 ? 2.804 6.100 -3.116 1.00 0.00 21 CYS A CA 16
ATOM 20412 C C . CYS A 1 21 ? 1.802 5.629 -4.163 1.00 0.00 21 CYS A C 16
ATOM 20413 O O . CYS A 1 21 ? 1.838 6.068 -5.312 1.00 0.00 21 CYS A O 16
ATOM 20421 N N . GLN A 1 22 ? 0.908 4.733 -3.757 1.00 0.00 22 GLN A N 16
ATOM 20422 C CA . GLN A 1 22 ? -0.107 4.202 -4.660 1.00 0.00 22 GLN A CA 16
ATOM 20423 C C . GLN A 1 22 ? -1.494 4.288 -4.037 1.00 0.00 22 GLN A C 16
ATOM 20424 O O . GLN A 1 22 ? -1.634 4.404 -2.819 1.00 0.00 22 GLN A O 16
ATOM 20438 N N . THR A 1 23 ? -2.520 4.228 -4.880 1.00 0.00 23 THR A N 16
ATOM 20439 C CA . THR A 1 23 ? -3.898 4.168 -4.406 1.00 0.00 23 THR A CA 16
ATOM 20440 C C . THR A 1 23 ? -4.259 2.764 -3.939 1.00 0.00 23 THR A C 16
ATOM 20441 O O . THR A 1 23 ? -3.604 1.790 -4.307 1.00 0.00 23 THR A O 16
ATOM 20452 N N . LEU A 1 24 ? -5.306 2.668 -3.125 1.00 0.00 24 LEU A N 16
ATOM 20453 C CA . LEU A 1 24 ? -5.842 1.375 -2.717 1.00 0.00 24 LEU A CA 16
ATOM 20454 C C . LEU A 1 24 ? -6.162 0.505 -3.926 1.00 0.00 24 LEU A C 16
ATOM 20455 O O . LEU A 1 24 ? -5.904 -0.699 -3.923 1.00 0.00 24 LEU A O 16
ATOM 20471 N N . GLU A 1 25 ? -6.727 1.121 -4.959 1.00 0.00 25 GLU A N 16
ATOM 20472 C CA . GLU A 1 25 ? -7.120 0.397 -6.161 1.00 0.00 25 GLU A CA 16
ATOM 20473 C C . GLU A 1 25 ? -5.903 -0.119 -6.917 1.00 0.00 25 GLU A C 16
ATOM 20474 O O . GLU A 1 25 ? -5.884 -1.260 -7.380 1.00 0.00 25 GLU A O 16
ATOM 20486 N N . GLU A 1 26 ? -4.888 0.729 -7.042 1.00 0.00 26 GLU A N 16
ATOM 20487 C CA . GLU A 1 26 ? -3.654 0.352 -7.719 1.00 0.00 26 GLU A CA 16
ATOM 20488 C C . GLU A 1 26 ? -2.978 -0.821 -7.021 1.00 0.00 26 GLU A C 16
ATOM 20489 O O . GLU A 1 26 ? -2.451 -1.722 -7.672 1.00 0.00 26 GLU A O 16
ATOM 20501 N N . LEU A 1 27 ? -2.996 -0.802 -5.694 1.00 0.00 27 LEU A N 16
ATOM 20502 C CA . LEU A 1 27 ? -2.415 -1.881 -4.903 1.00 0.00 27 LEU A CA 16
ATOM 20503 C C . LEU A 1 27 ? -3.196 -3.176 -5.080 1.00 0.00 27 LEU A C 16
ATOM 20504 O O . LEU A 1 27 ? -2.615 -4.259 -5.141 1.00 0.00 27 LEU A O 16
ATOM 20520 N N . GLU A 1 28 ? -4.517 -3.057 -5.159 1.00 0.00 28 GLU A N 16
ATOM 20521 C CA . GLU A 1 28 ? -5.380 -4.216 -5.359 1.00 0.00 28 GLU A CA 16
ATOM 20522 C C . GLU A 1 28 ? -5.125 -4.865 -6.714 1.00 0.00 28 GLU A C 16
ATOM 20523 O O . GLU A 1 28 ? -5.062 -6.090 -6.823 1.00 0.00 28 GLU A O 16
ATOM 20535 N N . GLU A 1 29 ? -4.978 -4.039 -7.743 1.00 0.00 29 GLU A N 16
ATOM 20536 C CA . GLU A 1 29 ? -4.754 -4.532 -9.097 1.00 0.00 29 GLU A CA 16
ATOM 20537 C C . GLU A 1 29 ? -3.324 -5.031 -9.271 1.00 0.00 29 GLU A C 16
ATOM 20538 O O . GLU A 1 29 ? -3.076 -5.985 -10.008 1.00 0.00 29 GLU A O 16
ATOM 20550 N N . PHE A 1 30 ? -2.389 -4.380 -8.588 1.00 0.00 30 PHE A N 16
ATOM 20551 C CA . PHE A 1 30 ? -0.989 -4.783 -8.632 1.00 0.00 30 PHE A CA 16
ATOM 20552 C C . PHE A 1 30 ? -0.807 -6.201 -8.106 1.00 0.00 30 PHE A C 16
ATOM 20553 O O . PHE A 1 30 ? -0.088 -7.006 -8.697 1.00 0.00 30 PHE A O 16
ATOM 20570 N N . THR A 1 31 ? -1.466 -6.501 -6.991 1.00 0.00 31 THR A N 16
ATOM 20571 C CA . THR A 1 31 ? -1.364 -7.819 -6.374 1.00 0.00 31 THR A CA 16
ATOM 20572 C C . THR A 1 31 ? -2.418 -8.769 -6.927 1.00 0.00 31 THR A C 16
ATOM 20573 O O . THR A 1 31 ? -2.349 -9.980 -6.714 1.00 0.00 31 THR A O 16
ATOM 20584 N N . GLN A 1 32 ? -3.393 -8.213 -7.638 1.00 0.00 32 GLN A N 16
ATOM 20585 C CA . GLN A 1 32 ? -4.531 -8.990 -8.116 1.00 0.00 32 GLN A CA 16
ATOM 20586 C C . GLN A 1 32 ? -5.193 -9.756 -6.976 1.00 0.00 32 GLN A C 16
ATOM 20587 O O . GLN A 1 32 ? -5.330 -10.977 -7.034 1.00 0.00 32 GLN A O 16
ATOM 20601 N N . ALA A 1 33 ? -5.600 -9.029 -5.941 1.00 0.00 33 ALA A N 16
ATOM 20602 C CA . ALA A 1 33 ? -6.139 -9.648 -4.736 1.00 0.00 33 ALA A CA 16
ATOM 20603 C C . ALA A 1 33 ? -7.491 -9.049 -4.366 1.00 0.00 33 ALA A C 16
ATOM 20604 O O . ALA A 1 33 ? -7.884 -8.009 -4.894 1.00 0.00 33 ALA A O 16
ATOM 20611 N N . LYS A 1 34 ? -8.197 -9.712 -3.457 1.00 0.00 34 LYS A N 16
ATOM 20612 C CA . LYS A 1 34 ? -9.455 -9.193 -2.936 1.00 0.00 34 LYS A CA 16
ATOM 20613 C C . LYS A 1 34 ? -9.235 -7.914 -2.138 1.00 0.00 34 LYS A C 16
ATOM 20614 O O . LYS A 1 34 ? -8.280 -7.808 -1.368 1.00 0.00 34 LYS A O 16
ATOM 20633 N N . ARG A 1 35 ? -10.124 -6.945 -2.325 1.00 0.00 35 ARG A N 16
ATOM 20634 C CA . ARG A 1 35 ? -10.011 -5.659 -1.648 1.00 0.00 35 ARG A CA 16
ATOM 20635 C C . ARG A 1 35 ? -9.885 -5.841 -0.140 1.00 0.00 35 ARG A C 16
ATOM 20636 O O . ARG A 1 35 ? -9.018 -5.242 0.496 1.00 0.00 35 ARG A O 16
ATOM 20657 N N . GLU A 1 36 ? -10.754 -6.670 0.426 1.00 0.00 36 GLU A N 16
ATOM 20658 C CA . GLU A 1 36 ? -10.764 -6.905 1.866 1.00 0.00 36 GLU A CA 16
ATOM 20659 C C . GLU A 1 36 ? -9.461 -7.544 2.328 1.00 0.00 36 GLU A C 16
ATOM 20660 O O . GLU A 1 36 ? -8.886 -7.140 3.338 1.00 0.00 36 GLU A O 16
ATOM 20672 N N . VAL A 1 37 ? -9.001 -8.543 1.583 1.00 0.00 37 VAL A N 16
ATOM 20673 C CA . VAL A 1 37 ? -7.743 -9.213 1.893 1.00 0.00 37 VAL A CA 16
ATOM 20674 C C . VAL A 1 37 ? -6.570 -8.245 1.818 1.00 0.00 37 VAL A C 16
ATOM 20675 O O . VAL A 1 37 ? -5.660 -8.293 2.646 1.00 0.00 37 VAL A O 16
ATOM 20688 N N . LEU A 1 38 ? -6.597 -7.367 0.821 1.00 0.00 38 LEU A N 16
ATOM 20689 C CA . LEU A 1 38 ? -5.607 -6.302 0.712 1.00 0.00 38 LEU A CA 16
ATOM 20690 C C . LEU A 1 38 ? -5.610 -5.419 1.953 1.00 0.00 38 LEU A C 16
ATOM 20691 O O . LEU A 1 38 ? -4.555 -5.098 2.502 1.00 0.00 38 LEU A O 16
ATOM 20707 N N . LEU A 1 39 ? -6.801 -5.027 2.392 1.00 0.00 39 LEU A N 16
ATOM 20708 C CA . LEU A 1 39 ? -6.941 -4.124 3.528 1.00 0.00 39 LEU A CA 16
ATOM 20709 C C . LEU A 1 39 ? -6.436 -4.771 4.810 1.00 0.00 39 LEU A C 16
ATOM 20710 O O . LEU A 1 39 ? -5.938 -4.090 5.707 1.00 0.00 39 LEU A O 16
ATOM 20726 N N . VAL A 1 40 ? -6.566 -6.090 4.893 1.00 0.00 40 VAL A N 16
ATOM 20727 C CA . VAL A 1 40 ? -6.048 -6.843 6.030 1.00 0.00 40 VAL A CA 16
ATOM 20728 C C . VAL A 1 40 ? -4.533 -6.723 6.127 1.00 0.00 40 VAL A C 16
ATOM 20729 O O . VAL A 1 40 ? -3.987 -6.468 7.200 1.00 0.00 40 VAL A O 16
ATOM 20742 N N . THR A 1 41 ? -3.858 -6.909 4.997 1.00 0.00 41 THR A N 16
ATOM 20743 C CA . THR A 1 41 ? -2.400 -6.865 4.960 1.00 0.00 41 THR A CA 16
ATOM 20744 C C . THR A 1 41 ? -1.890 -5.435 5.092 1.00 0.00 41 THR A C 16
ATOM 20745 O O . THR A 1 41 ? -0.800 -5.201 5.615 1.00 0.00 41 THR A O 16
ATOM 20756 N N . LEU A 1 42 ? -2.684 -4.481 4.617 1.00 0.00 42 LEU A N 16
ATOM 20757 C CA . LEU A 1 42 ? -2.382 -3.068 4.807 1.00 0.00 42 LEU A CA 16
ATOM 20758 C C . LEU A 1 42 ? -2.559 -2.659 6.263 1.00 0.00 42 LEU A C 16
ATOM 20759 O O . LEU A 1 42 ? -1.778 -1.869 6.795 1.00 0.00 42 LEU A O 16
ATOM 20775 N N . THR A 1 43 ? -3.590 -3.200 6.904 1.00 0.00 43 THR A N 16
ATOM 20776 C CA . THR A 1 43 ? -3.850 -2.921 8.312 1.00 0.00 43 THR A CA 16
ATOM 20777 C C . THR A 1 43 ? -2.739 -3.472 9.197 1.00 0.00 43 THR A C 16
ATOM 20778 O O . THR A 1 43 ? -2.308 -2.819 10.148 1.00 0.00 43 THR A O 16
ATOM 20789 N N . ARG A 1 44 ? -2.280 -4.677 8.880 1.00 0.00 44 ARG A N 16
ATOM 20790 C CA . ARG A 1 44 ? -1.226 -5.324 9.651 1.00 0.00 44 ARG A CA 16
ATOM 20791 C C . ARG A 1 44 ? 0.075 -4.536 9.575 1.00 0.00 44 ARG A C 16
ATOM 20792 O O . ARG A 1 44 ? 0.766 -4.362 10.578 1.00 0.00 44 ARG A O 16
ATOM 20813 N N . LEU A 1 45 ? 0.404 -4.061 8.378 1.00 0.00 45 LEU A N 16
ATOM 20814 C CA . LEU A 1 45 ? 1.579 -3.222 8.183 1.00 0.00 45 LEU A CA 16
ATOM 20815 C C . LEU A 1 45 ? 1.437 -1.895 8.919 1.00 0.00 45 LEU A C 16
ATOM 20816 O O . LEU A 1 45 ? 2.404 -1.380 9.483 1.00 0.00 45 LEU A O 16
ATOM 20832 N N . HIS A 1 46 ? 0.227 -1.346 8.910 1.00 0.00 46 HIS A N 16
ATOM 20833 C CA . HIS A 1 46 ? -0.042 -0.075 9.572 1.00 0.00 46 HIS A CA 16
ATOM 20834 C C . HIS A 1 46 ? 0.063 -0.208 11.086 1.00 0.00 46 HIS A C 16
ATOM 20835 O O . HIS A 1 46 ? 0.607 0.666 11.759 1.00 0.00 46 HIS A O 16
ATOM 20849 N N . GLN A 1 47 ? -0.462 -1.307 11.615 1.00 0.00 47 GLN A N 16
ATOM 20850 C CA . GLN A 1 47 ? -0.381 -1.584 13.044 1.00 0.00 47 GLN A CA 16
ATOM 20851 C C . GLN A 1 47 ? 1.062 -1.802 13.482 1.00 0.00 47 GLN A C 16
ATOM 20852 O O . GLN A 1 47 ? 1.426 -1.504 14.620 1.00 0.00 47 GLN A O 16
ATOM 20866 N N . ARG A 1 48 ? 1.879 -2.324 12.572 1.00 0.00 48 ARG A N 16
ATOM 20867 C CA . ARG A 1 48 ? 3.308 -2.468 12.819 1.00 0.00 48 ARG A CA 16
ATOM 20868 C C . ARG A 1 48 ? 4.014 -1.120 12.772 1.00 0.00 48 ARG A C 16
ATOM 20869 O O . ARG A 1 48 ? 5.134 -0.976 13.263 1.00 0.00 48 ARG A O 16
ATOM 20890 N N . GLY A 1 49 ? 3.353 -0.132 12.178 1.00 0.00 49 GLY A N 16
ATOM 20891 C CA . GLY A 1 49 ? 3.897 1.219 12.104 1.00 0.00 49 GLY A CA 16
ATOM 20892 C C . GLY A 1 49 ? 4.788 1.388 10.880 1.00 0.00 49 GLY A C 16
ATOM 20893 O O . GLY A 1 49 ? 5.642 2.275 10.839 1.00 0.00 49 GLY A O 16
ATOM 20897 N N . VAL A 1 50 ? 4.584 0.532 9.883 1.00 0.00 50 VAL A N 16
ATOM 20898 C CA . VAL A 1 50 ? 5.417 0.538 8.688 1.00 0.00 50 VAL A CA 16
ATOM 20899 C C . VAL A 1 50 ? 4.880 1.509 7.644 1.00 0.00 50 VAL A C 16
ATOM 20900 O O . VAL A 1 50 ? 5.636 2.275 7.047 1.00 0.00 50 VAL A O 16
ATOM 20913 N N . ILE A 1 51 ? 3.569 1.474 7.431 1.00 0.00 51 ILE A N 16
ATOM 20914 C CA . ILE A 1 51 ? 2.941 2.284 6.395 1.00 0.00 51 ILE A CA 16
ATOM 20915 C C . ILE A 1 51 ? 1.842 3.166 6.974 1.00 0.00 51 ILE A C 16
ATOM 20916 O O . ILE A 1 51 ? 1.414 2.973 8.113 1.00 0.00 51 ILE A O 16
ATOM 20932 N N . TYR A 1 52 ? 1.390 4.134 6.185 1.00 0.00 52 TYR A N 16
ATOM 20933 C CA . TYR A 1 52 ? 0.280 4.993 6.585 1.00 0.00 52 TYR A CA 16
ATOM 20934 C C . TYR A 1 52 ? -0.617 5.320 5.399 1.00 0.00 52 TYR A C 16
ATOM 20935 O O . TYR A 1 52 ? -0.264 5.058 4.249 1.00 0.00 52 TYR A O 16
ATOM 20953 N N . ARG A 1 53 ? -1.782 5.894 5.685 1.00 0.00 53 ARG A N 16
ATOM 20954 C CA . ARG A 1 53 ? -2.759 6.201 4.649 1.00 0.00 53 ARG A CA 16
ATOM 20955 C C . ARG A 1 53 ? -3.123 7.680 4.654 1.00 0.00 53 ARG A C 16
ATOM 20956 O O . ARG A 1 53 ? -3.150 8.319 5.706 1.00 0.00 53 ARG A O 16
ATOM 20977 N N . LYS A 1 54 ? -3.400 8.221 3.472 1.00 0.00 54 LYS A N 16
ATOM 20978 C CA . LYS A 1 54 ? -3.842 9.604 3.347 1.00 0.00 54 LYS A CA 16
ATOM 20979 C C . LYS A 1 54 ? -5.025 9.721 2.395 1.00 0.00 54 LYS A C 16
ATOM 20980 O O . LYS A 1 54 ? -5.109 8.998 1.402 1.00 0.00 54 LYS A O 16
ATOM 20999 N N . TRP A 1 55 ? -5.939 10.635 2.704 1.00 0.00 55 TRP A N 16
ATOM 21000 C CA . TRP A 1 55 ? -7.099 10.876 1.855 1.00 0.00 55 TRP A CA 16
ATOM 21001 C C . TRP A 1 55 ? -6.924 12.144 1.028 1.00 0.00 55 TRP A C 16
ATOM 21002 O O . TRP A 1 55 ? -6.998 13.254 1.552 1.00 0.00 55 TRP A O 16
ATOM 21023 N N . ARG A 1 56 ? -6.688 11.970 -0.268 1.00 0.00 56 ARG A N 16
ATOM 21024 C CA . ARG A 1 56 ? -6.581 13.099 -1.185 1.00 0.00 56 ARG A CA 16
ATOM 21025 C C . ARG A 1 56 ? -7.953 13.536 -1.683 1.00 0.00 56 ARG A C 16
ATOM 21026 O O . ARG A 1 56 ? -8.602 12.826 -2.451 1.00 0.00 56 ARG A O 16
ATOM 21047 N N . HIS A 1 57 ? -8.390 14.711 -1.240 1.00 0.00 57 HIS A N 16
ATOM 21048 C CA . HIS A 1 57 ? -9.676 15.257 -1.656 1.00 0.00 57 HIS A CA 16
ATOM 21049 C C . HIS A 1 57 ? -9.586 15.886 -3.040 1.00 0.00 57 HIS A C 16
ATOM 21050 O O . HIS A 1 57 ? -9.478 17.105 -3.173 1.00 0.00 57 HIS A O 16
ATOM 21064 N N . PHE A 1 58 ? -9.629 15.048 -4.070 1.00 0.00 58 PHE A N 16
ATOM 21065 C CA . PHE A 1 58 ? -9.455 15.509 -5.442 1.00 0.00 58 PHE A CA 16
ATOM 21066 C C . PHE A 1 58 ? -10.768 15.461 -6.211 1.00 0.00 58 PHE A C 16
ATOM 21067 O O . PHE A 1 58 ? -11.447 14.436 -6.235 1.00 0.00 58 PHE A O 16
ATOM 21084 N N . SER A 1 59 ? -11.121 16.579 -6.838 1.00 0.00 59 SER A N 16
ATOM 21085 C CA . SER A 1 59 ? -12.365 16.673 -7.592 1.00 0.00 59 SER A CA 16
ATOM 21086 C C . SER A 1 59 ? -13.565 16.329 -6.720 1.00 0.00 59 SER A C 16
ATOM 21087 O O . SER A 1 59 ? -14.539 15.739 -7.191 1.00 0.00 59 SER A O 16
ATOM 21095 N N . GLY A 1 60 ? -13.491 16.700 -5.447 1.00 0.00 60 GLY A N 16
ATOM 21096 C CA . GLY A 1 60 ? -14.605 16.506 -4.525 1.00 0.00 60 GLY A CA 16
ATOM 21097 C C . GLY A 1 60 ? -14.705 15.052 -4.082 1.00 0.00 60 GLY A C 16
ATOM 21098 O O . GLY A 1 60 ? -15.742 14.617 -3.581 1.00 0.00 60 GLY A O 16
ATOM 21102 N N . ARG A 1 61 ? -13.622 14.306 -4.269 1.00 0.00 61 ARG A N 16
ATOM 21103 C CA . ARG A 1 61 ? -13.592 12.895 -3.904 1.00 0.00 61 ARG A CA 16
ATOM 21104 C C . ARG A 1 61 ? -12.324 12.553 -3.133 1.00 0.00 61 ARG A C 16
ATOM 21105 O O . ARG A 1 61 ? -11.219 12.884 -3.561 1.00 0.00 61 ARG A O 16
ATOM 21126 N N . LYS A 1 62 ? -12.489 11.887 -1.995 1.00 0.00 62 LYS A N 16
ATOM 21127 C CA . LYS A 1 62 ? -11.362 11.544 -1.137 1.00 0.00 62 LYS A CA 16
ATOM 21128 C C . LYS A 1 62 ? -10.785 10.184 -1.504 1.00 0.00 62 LYS A C 16
ATOM 21129 O O . LYS A 1 62 ? -11.321 9.145 -1.117 1.00 0.00 62 LYS A O 16
ATOM 21148 N N . TYR A 1 63 ? -9.687 10.195 -2.255 1.00 0.00 63 TYR A N 16
ATOM 21149 C CA . TYR A 1 63 ? -9.046 8.961 -2.692 1.00 0.00 63 TYR A CA 16
ATOM 21150 C C . TYR A 1 63 ? -8.028 8.476 -1.667 1.00 0.00 63 TYR A C 16
ATOM 21151 O O . TYR A 1 63 ? -7.216 9.255 -1.168 1.00 0.00 63 TYR A O 16
ATOM 21169 N N . ARG A 1 64 ? -8.077 7.185 -1.358 1.00 0.00 64 ARG A N 16
ATOM 21170 C CA . ARG A 1 64 ? -7.218 6.611 -0.329 1.00 0.00 64 ARG A CA 16
ATOM 21171 C C . ARG A 1 64 ? -5.888 6.153 -0.915 1.00 0.00 64 ARG A C 16
ATOM 21172 O O . ARG A 1 64 ? -5.850 5.304 -1.805 1.00 0.00 64 ARG A O 16
ATOM 21193 N N . GLU A 1 65 ? -4.797 6.721 -0.409 1.00 0.00 65 GLU A N 16
ATOM 21194 C CA . GLU A 1 65 ? -3.461 6.346 -0.857 1.00 0.00 65 GLU A CA 16
ATOM 21195 C C . GLU A 1 65 ? -2.616 5.831 0.300 1.00 0.00 65 GLU A C 16
ATOM 21196 O O . GLU A 1 65 ? -2.799 6.244 1.445 1.00 0.00 65 GLU A O 16
ATOM 21208 N N . TYR A 1 66 ? -1.694 4.925 -0.005 1.00 0.00 66 TYR A N 16
ATOM 21209 C CA . TYR A 1 66 ? -0.816 4.353 1.010 1.00 0.00 66 TYR A CA 16
ATOM 21210 C C . TYR A 1 66 ? 0.646 4.647 0.704 1.00 0.00 66 TYR A C 16
ATOM 21211 O O . TYR A 1 66 ? 1.046 4.713 -0.458 1.00 0.00 66 TYR A O 16
ATOM 21229 N N . CYS A 1 67 ? 1.442 4.824 1.753 1.00 0.00 67 CYS A N 16
ATOM 21230 C CA . CYS A 1 67 ? 2.872 5.058 1.599 1.00 0.00 67 CYS A CA 16
ATOM 21231 C C . CYS A 1 67 ? 3.636 4.653 2.855 1.00 0.00 67 CYS A C 16
ATOM 21232 O O . CYS A 1 67 ? 3.095 4.692 3.960 1.00 0.00 67 CYS A O 16
ATOM 21240 N N . LEU A 1 68 ? 4.894 4.264 2.678 1.00 0.00 68 LEU A N 16
ATOM 21241 C CA . LEU A 1 68 ? 5.722 3.819 3.791 1.00 0.00 68 LEU A CA 16
ATOM 21242 C C . LEU A 1 68 ? 6.178 4.998 4.644 1.00 0.00 68 LEU A C 16
ATOM 21243 O O . LEU A 1 68 ? 6.533 6.053 4.121 1.00 0.00 68 LEU A O 16
ATOM 21259 N N . LYS A 1 69 ? 6.166 4.809 5.959 1.00 0.00 69 LYS A N 16
ATOM 21260 C CA . LYS A 1 69 ? 6.754 5.777 6.876 1.00 0.00 69 LYS A CA 16
ATOM 21261 C C . LYS A 1 69 ? 8.217 5.457 7.154 1.00 0.00 69 LYS A C 16
ATOM 21262 O O . LYS A 1 69 ? 9.044 6.357 7.299 1.00 0.00 69 LYS A O 16
ATOM 21281 N N . HIS A 1 70 ? 8.532 4.168 7.226 1.00 0.00 70 HIS A N 16
ATOM 21282 C CA . HIS A 1 70 ? 9.889 3.726 7.520 1.00 0.00 70 HIS A CA 16
ATOM 21283 C C . HIS A 1 70 ? 10.828 4.016 6.358 1.00 0.00 70 HIS A C 16
ATOM 21284 O O . HIS A 1 70 ? 10.848 3.287 5.366 1.00 0.00 70 HIS A O 16
ATOM 21298 N N . ARG A 1 71 ? 11.606 5.088 6.485 1.00 0.00 71 ARG A N 16
ATOM 21299 C CA . ARG A 1 71 ? 12.615 5.423 5.487 1.00 0.00 71 ARG A CA 16
ATOM 21300 C C . ARG A 1 71 ? 13.712 4.368 5.439 1.00 0.00 71 ARG A C 16
ATOM 21301 O O . ARG A 1 71 ? 14.318 4.137 4.391 1.00 0.00 71 ARG A O 16
ATOM 21322 N N . ASP A 1 72 ? 13.963 3.728 6.576 1.00 0.00 72 ASP A N 16
ATOM 21323 C CA . ASP A 1 72 ? 14.925 2.634 6.644 1.00 0.00 72 ASP A CA 16
ATOM 21324 C C . ASP A 1 72 ? 14.477 1.454 5.792 1.00 0.00 72 ASP A C 16
ATOM 21325 O O . ASP A 1 72 ? 15.287 0.825 5.110 1.00 0.00 72 ASP A O 16
ATOM 21334 N N . GLU A 1 73 ? 13.182 1.158 5.836 1.00 0.00 73 GLU A N 16
ATOM 21335 C CA . GLU A 1 73 ? 12.617 0.078 5.035 1.00 0.00 73 GLU A CA 16
ATOM 21336 C C . GLU A 1 73 ? 12.578 0.449 3.559 1.00 0.00 73 GLU A C 16
ATOM 21337 O O . GLU A 1 73 ? 12.833 -0.387 2.691 1.00 0.00 73 GLU A O 16
ATOM 21349 N N . LEU A 1 74 ? 12.259 1.708 3.278 1.00 0.00 74 LEU A N 16
ATOM 21350 C CA . LEU A 1 74 ? 12.291 2.221 1.915 1.00 0.00 74 LEU A CA 16
ATOM 21351 C C . LEU A 1 74 ? 13.675 2.056 1.296 1.00 0.00 74 LEU A C 16
ATOM 21352 O O . LEU A 1 74 ? 13.805 1.636 0.147 1.00 0.00 74 LEU A O 16
ATOM 21368 N N . ALA A 1 75 ? 14.704 2.389 2.067 1.00 0.00 75 ALA A N 16
ATOM 21369 C CA . ALA A 1 75 ? 16.081 2.242 1.610 1.00 0.00 75 ALA A CA 16
ATOM 21370 C C . ALA A 1 75 ? 16.426 0.780 1.359 1.00 0.00 75 ALA A C 16
ATOM 21371 O O . ALA A 1 75 ? 17.020 0.439 0.336 1.00 0.00 75 ALA A O 16
ATOM 21378 N N . ASP A 1 76 ? 16.050 -0.081 2.297 1.00 0.00 76 ASP A N 16
ATOM 21379 C CA . ASP A 1 76 ? 16.356 -1.503 2.200 1.00 0.00 76 ASP A CA 16
ATOM 21380 C C . ASP A 1 76 ? 15.651 -2.138 1.008 1.00 0.00 76 ASP A C 16
ATOM 21381 O O . ASP A 1 76 ? 16.195 -3.029 0.357 1.00 0.00 76 ASP A O 16
ATOM 21390 N N . LEU A 1 77 ? 14.439 -1.674 0.729 1.00 0.00 77 LEU A N 16
ATOM 21391 C CA . LEU A 1 77 ? 13.663 -2.186 -0.395 1.00 0.00 77 LEU A CA 16
ATOM 21392 C C . LEU A 1 77 ? 14.275 -1.765 -1.724 1.00 0.00 77 LEU A C 16
ATOM 21393 O O . LEU A 1 77 ? 14.253 -2.522 -2.695 1.00 0.00 77 LEU A O 16
ATOM 21409 N N . GLU A 1 78 ? 14.820 -0.553 -1.762 1.00 0.00 78 GLU A N 16
ATOM 21410 C CA . GLU A 1 78 ? 15.513 -0.063 -2.947 1.00 0.00 78 GLU A CA 16
ATOM 21411 C C . GLU A 1 78 ? 16.847 -0.771 -3.139 1.00 0.00 78 GLU A C 16
ATOM 21412 O O . GLU A 1 78 ? 17.303 -0.964 -4.266 1.00 0.00 78 GLU A O 16
ATOM 21424 N N . HIS A 1 79 ? 17.471 -1.157 -2.031 1.00 0.00 79 HIS A N 16
ATOM 21425 C CA . HIS A 1 79 ? 18.735 -1.881 -2.075 1.00 0.00 79 HIS A CA 16
ATOM 21426 C C . HIS A 1 79 ? 18.542 -3.293 -2.615 1.00 0.00 79 HIS A C 16
ATOM 21427 O O . HIS A 1 79 ? 18.452 -3.476 -3.798 1.00 0.00 79 HIS A O 16
ATOM 21441 N N . LYS A 1 3 ? 8.683 -17.493 -3.388 1.00 0.00 3 LYS A N 17
ATOM 21442 C CA . LYS A 1 3 ? 7.881 -17.158 -2.217 1.00 0.00 3 LYS A CA 17
ATOM 21443 C C . LYS A 1 3 ? 7.460 -15.695 -2.238 1.00 0.00 3 LYS A C 17
ATOM 21444 O O . LYS A 1 3 ? 6.493 -15.308 -1.580 1.00 0.00 3 LYS A O 17
ATOM 21463 N N . ALA A 1 4 ? 8.189 -14.884 -2.996 1.00 0.00 4 ALA A N 17
ATOM 21464 C CA . ALA A 1 4 ? 7.874 -13.467 -3.127 1.00 0.00 4 ALA A CA 17
ATOM 21465 C C . ALA A 1 4 ? 6.531 -13.262 -3.815 1.00 0.00 4 ALA A C 17
ATOM 21466 O O . ALA A 1 4 ? 5.792 -12.331 -3.492 1.00 0.00 4 ALA A O 17
ATOM 21473 N N . LYS A 1 5 ? 6.218 -14.137 -4.764 1.00 0.00 5 LYS A N 17
ATOM 21474 C CA . LYS A 1 5 ? 4.950 -14.069 -5.482 1.00 0.00 5 LYS A CA 17
ATOM 21475 C C . LYS A 1 5 ? 3.800 -14.571 -4.617 1.00 0.00 5 LYS A C 17
ATOM 21476 O O . LYS A 1 5 ? 2.645 -14.202 -4.830 1.00 0.00 5 LYS A O 17
ATOM 21495 N N . LEU A 1 6 ? 4.124 -15.415 -3.643 1.00 0.00 6 LEU A N 17
ATOM 21496 C CA . LEU A 1 6 ? 3.113 -15.994 -2.766 1.00 0.00 6 LEU A CA 17
ATOM 21497 C C . LEU A 1 6 ? 2.761 -15.043 -1.629 1.00 0.00 6 LEU A C 17
ATOM 21498 O O . LEU A 1 6 ? 1.599 -14.931 -1.238 1.00 0.00 6 LEU A O 17
ATOM 21514 N N . SER A 1 7 ? 3.770 -14.358 -1.101 1.00 0.00 7 SER A N 17
ATOM 21515 C CA . SER A 1 7 ? 3.576 -13.446 0.019 1.00 0.00 7 SER A CA 17
ATOM 21516 C C . SER A 1 7 ? 3.016 -12.110 -0.450 1.00 0.00 7 SER A C 17
ATOM 21517 O O . SER A 1 7 ? 3.687 -11.359 -1.158 1.00 0.00 7 SER A O 17
ATOM 21525 N N . LEU A 1 8 ? 1.782 -11.818 -0.052 1.00 0.00 8 LEU A N 17
ATOM 21526 C CA . LEU A 1 8 ? 1.177 -10.519 -0.325 1.00 0.00 8 LEU A CA 17
ATOM 21527 C C . LEU A 1 8 ? 1.914 -9.403 0.400 1.00 0.00 8 LEU A C 17
ATOM 21528 O O . LEU A 1 8 ? 2.037 -8.291 -0.113 1.00 0.00 8 LEU A O 17
ATOM 21544 N N . THR A 1 9 ? 2.405 -9.704 1.599 1.00 0.00 9 THR A N 17
ATOM 21545 C CA . THR A 1 9 ? 3.218 -8.760 2.353 1.00 0.00 9 THR A CA 17
ATOM 21546 C C . THR A 1 9 ? 4.452 -8.343 1.565 1.00 0.00 9 THR A C 17
ATOM 21547 O O . THR A 1 9 ? 4.772 -7.156 1.476 1.00 0.00 9 THR A O 17
ATOM 21558 N N . GLN A 1 10 ? 5.144 -9.322 0.993 1.00 0.00 10 GLN A N 17
ATOM 21559 C CA . GLN A 1 10 ? 6.327 -9.055 0.185 1.00 0.00 10 GLN A CA 17
ATOM 21560 C C . GLN A 1 10 ? 5.973 -8.262 -1.067 1.00 0.00 10 GLN A C 17
ATOM 21561 O O . GLN A 1 10 ? 6.674 -7.320 -1.435 1.00 0.00 10 GLN A O 17
ATOM 21575 N N . LEU A 1 11 ? 4.880 -8.649 -1.716 1.00 0.00 11 LEU A N 17
ATOM 21576 C CA . LEU A 1 11 ? 4.452 -7.998 -2.949 1.00 0.00 11 LEU A CA 17
ATOM 21577 C C . LEU A 1 11 ? 4.139 -6.525 -2.715 1.00 0.00 11 LEU A C 17
ATOM 21578 O O . LEU A 1 11 ? 4.457 -5.674 -3.545 1.00 0.00 11 LEU A O 17
ATOM 21594 N N . ILE A 1 12 ? 3.512 -6.231 -1.581 1.00 0.00 12 ILE A N 17
ATOM 21595 C CA . ILE A 1 12 ? 3.233 -4.854 -1.196 1.00 0.00 12 ILE A CA 17
ATOM 21596 C C . ILE A 1 12 ? 4.510 -4.025 -1.145 1.00 0.00 12 ILE A C 17
ATOM 21597 O O . ILE A 1 12 ? 4.545 -2.893 -1.627 1.00 0.00 12 ILE A O 17
ATOM 21613 N N . LEU A 1 13 ? 5.556 -4.595 -0.558 1.00 0.00 13 LEU A N 17
ATOM 21614 C CA . LEU A 1 13 ? 6.814 -3.882 -0.375 1.00 0.00 13 LEU A CA 17
ATOM 21615 C C . LEU A 1 13 ? 7.637 -3.877 -1.657 1.00 0.00 13 LEU A C 17
ATOM 21616 O O . LEU A 1 13 ? 8.476 -3.000 -1.863 1.00 0.00 13 LEU A O 17
ATOM 21632 N N . ILE A 1 14 ? 7.391 -4.860 -2.515 1.00 0.00 14 ILE A N 17
ATOM 21633 C CA . ILE A 1 14 ? 7.985 -4.881 -3.847 1.00 0.00 14 ILE A CA 17
ATOM 21634 C C . ILE A 1 14 ? 7.435 -3.757 -4.714 1.00 0.00 14 ILE A C 17
ATOM 21635 O O . ILE A 1 14 ? 8.176 -3.113 -5.457 1.00 0.00 14 ILE A O 17
ATOM 21651 N N . ARG A 1 15 ? 6.130 -3.523 -4.613 1.00 0.00 15 ARG A N 17
ATOM 21652 C CA . ARG A 1 15 ? 5.495 -2.413 -5.315 1.00 0.00 15 ARG A CA 17
ATOM 21653 C C . ARG A 1 15 ? 5.908 -1.075 -4.716 1.00 0.00 15 ARG A C 17
ATOM 21654 O O . ARG A 1 15 ? 6.142 -0.107 -5.439 1.00 0.00 15 ARG A O 17
ATOM 21675 N N . LEU A 1 16 ? 5.996 -1.027 -3.391 1.00 0.00 16 LEU A N 17
ATOM 21676 C CA . LEU A 1 16 ? 6.362 0.199 -2.692 1.00 0.00 16 LEU A CA 17
ATOM 21677 C C . LEU A 1 16 ? 7.874 0.311 -2.534 1.00 0.00 16 LEU A C 17
ATOM 21678 O O . LEU A 1 16 ? 8.370 1.202 -1.844 1.00 0.00 16 LEU A O 17
ATOM 21694 N N . SER A 1 17 ? 8.599 -0.597 -3.176 1.00 0.00 17 SER A N 17
ATOM 21695 C CA . SER A 1 17 ? 10.040 -0.447 -3.343 1.00 0.00 17 SER A CA 17
ATOM 21696 C C . SER A 1 17 ? 10.368 0.682 -4.312 1.00 0.00 17 SER A C 17
ATOM 21697 O O . SER A 1 17 ? 11.200 1.542 -4.019 1.00 0.00 17 SER A O 17
ATOM 21705 N N . ASN A 1 18 ? 9.711 0.673 -5.466 1.00 0.00 18 ASN A N 17
ATOM 21706 C CA . ASN A 1 18 ? 9.891 1.728 -6.457 1.00 0.00 18 ASN A CA 17
ATOM 21707 C C . ASN A 1 18 ? 8.915 2.874 -6.224 1.00 0.00 18 ASN A C 17
ATOM 21708 O O . ASN A 1 18 ? 9.259 4.043 -6.405 1.00 0.00 18 ASN A O 17
ATOM 21719 N N . ARG A 1 19 ? 7.695 2.534 -5.820 1.00 0.00 19 ARG A N 17
ATOM 21720 C CA . ARG A 1 19 ? 6.665 3.534 -5.569 1.00 0.00 19 ARG A CA 17
ATOM 21721 C C . ARG A 1 19 ? 6.696 4.005 -4.120 1.00 0.00 19 ARG A C 17
ATOM 21722 O O . ARG A 1 19 ? 7.077 3.255 -3.222 1.00 0.00 19 ARG A O 17
ATOM 21743 N N . GLY A 1 20 ? 6.292 5.252 -3.900 1.00 0.00 20 GLY A N 17
ATOM 21744 C CA . GLY A 1 20 ? 6.313 5.840 -2.567 1.00 0.00 20 GLY A CA 17
ATOM 21745 C C . GLY A 1 20 ? 4.950 5.735 -1.896 1.00 0.00 20 GLY A C 17
ATOM 21746 O O . GLY A 1 20 ? 4.842 5.800 -0.672 1.00 0.00 20 GLY A O 17
ATOM 21750 N N . CYS A 1 21 ? 3.909 5.573 -2.707 1.00 0.00 21 CYS A N 17
ATOM 21751 C CA . CYS A 1 21 ? 2.546 5.488 -2.195 1.00 0.00 21 CYS A CA 17
ATOM 21752 C C . CYS A 1 21 ? 1.595 4.943 -3.253 1.00 0.00 21 CYS A C 17
ATOM 21753 O O . CYS A 1 21 ? 1.508 5.478 -4.358 1.00 0.00 21 CYS A O 17
ATOM 21761 N N . GLN A 1 22 ? 0.881 3.876 -2.907 1.00 0.00 22 GLN A N 17
ATOM 21762 C CA . GLN A 1 22 ? -0.097 3.284 -3.811 1.00 0.00 22 GLN A CA 17
ATOM 21763 C C . GLN A 1 22 ? -1.435 3.076 -3.112 1.00 0.00 22 GLN A C 17
ATOM 21764 O O . GLN A 1 22 ? -1.505 3.037 -1.882 1.00 0.00 22 GLN A O 17
ATOM 21778 N N . THR A 1 23 ? -2.495 2.939 -3.901 1.00 0.00 23 THR A N 17
ATOM 21779 C CA . THR A 1 23 ? -3.829 2.710 -3.361 1.00 0.00 23 THR A CA 17
ATOM 21780 C C . THR A 1 23 ? -4.093 1.225 -3.157 1.00 0.00 23 THR A C 17
ATOM 21781 O O . THR A 1 23 ? -3.319 0.379 -3.605 1.00 0.00 23 THR A O 17
ATOM 21792 N N . LEU A 1 24 ? -5.192 0.912 -2.478 1.00 0.00 24 LEU A N 17
ATOM 21793 C CA . LEU A 1 24 ? -5.633 -0.470 -2.328 1.00 0.00 24 LEU A CA 17
ATOM 21794 C C . LEU A 1 24 ? -5.929 -1.104 -3.680 1.00 0.00 24 LEU A C 17
ATOM 21795 O O . LEU A 1 24 ? -5.650 -2.283 -3.897 1.00 0.00 24 LEU A O 17
ATOM 21811 N N . GLU A 1 25 ? -6.491 -0.316 -4.587 1.00 0.00 25 GLU A N 17
ATOM 21812 C CA . GLU A 1 25 ? -6.872 -0.812 -5.904 1.00 0.00 25 GLU A CA 17
ATOM 21813 C C . GLU A 1 25 ? -5.649 -1.044 -6.781 1.00 0.00 25 GLU A C 17
ATOM 21814 O O . GLU A 1 25 ? -5.590 -2.011 -7.539 1.00 0.00 25 GLU A O 17
ATOM 21826 N N . GLU A 1 26 ? -4.671 -0.150 -6.672 1.00 0.00 26 GLU A N 17
ATOM 21827 C CA . GLU A 1 26 ? -3.414 -0.299 -7.393 1.00 0.00 26 GLU A CA 17
ATOM 21828 C C . GLU A 1 26 ? -2.643 -1.521 -6.909 1.00 0.00 26 GLU A C 17
ATOM 21829 O O . GLU A 1 26 ? -2.100 -2.283 -7.711 1.00 0.00 26 GLU A O 17
ATOM 21841 N N . LEU A 1 27 ? -2.600 -1.704 -5.594 1.00 0.00 27 LEU A N 17
ATOM 21842 C CA . LEU A 1 27 ? -1.947 -2.866 -5.003 1.00 0.00 27 LEU A CA 17
ATOM 21843 C C . LEU A 1 27 ? -2.739 -4.140 -5.273 1.00 0.00 27 LEU A C 17
ATOM 21844 O O . LEU A 1 27 ? -2.167 -5.223 -5.401 1.00 0.00 27 LEU A O 17
ATOM 21860 N N . GLU A 1 28 ? -4.058 -4.003 -5.356 1.00 0.00 28 GLU A N 17
ATOM 21861 C CA . GLU A 1 28 ? -4.923 -5.122 -5.711 1.00 0.00 28 GLU A CA 17
ATOM 21862 C C . GLU A 1 28 ? -4.571 -5.676 -7.085 1.00 0.00 28 GLU A C 17
ATOM 21863 O O . GLU A 1 28 ? -4.415 -6.886 -7.257 1.00 0.00 28 GLU A O 17
ATOM 21875 N N . GLU A 1 29 ? -4.447 -4.785 -8.063 1.00 0.00 29 GLU A N 17
ATOM 21876 C CA . GLU A 1 29 ? -4.131 -5.185 -9.429 1.00 0.00 29 GLU A CA 17
ATOM 21877 C C . GLU A 1 29 ? -2.710 -5.725 -9.531 1.00 0.00 29 GLU A C 17
ATOM 21878 O O . GLU A 1 29 ? -2.445 -6.663 -10.282 1.00 0.00 29 GLU A O 17
ATOM 21890 N N . PHE A 1 30 ? -1.800 -5.126 -8.772 1.00 0.00 30 PHE A N 17
ATOM 21891 C CA . PHE A 1 30 ? -0.420 -5.593 -8.717 1.00 0.00 30 PHE A CA 17
ATOM 21892 C C . PHE A 1 30 ? -0.345 -7.030 -8.218 1.00 0.00 30 PHE A C 17
ATOM 21893 O O . PHE A 1 30 ? 0.319 -7.874 -8.821 1.00 0.00 30 PHE A O 17
ATOM 21910 N N . THR A 1 31 ? -1.027 -7.303 -7.111 1.00 0.00 31 THR A N 17
ATOM 21911 C CA . THR A 1 31 ? -0.981 -8.621 -6.488 1.00 0.00 31 THR A CA 17
ATOM 21912 C C . THR A 1 31 ? -1.947 -9.585 -7.164 1.00 0.00 31 THR A C 17
ATOM 21913 O O . THR A 1 31 ? -1.809 -10.802 -7.047 1.00 0.00 31 THR A O 17
ATOM 21924 N N . GLN A 1 32 ? -2.928 -9.033 -7.870 1.00 0.00 32 GLN A N 17
ATOM 21925 C CA . GLN A 1 32 ? -3.975 -9.839 -8.488 1.00 0.00 32 GLN A CA 17
ATOM 21926 C C . GLN A 1 32 ? -4.667 -10.725 -7.461 1.00 0.00 32 GLN A C 17
ATOM 21927 O O . GLN A 1 32 ? -4.970 -11.887 -7.731 1.00 0.00 32 GLN A O 17
ATOM 21941 N N . ALA A 1 33 ? -4.916 -10.169 -6.280 1.00 0.00 33 ALA A N 17
ATOM 21942 C CA . ALA A 1 33 ? -5.413 -10.952 -5.154 1.00 0.00 33 ALA A CA 17
ATOM 21943 C C . ALA A 1 33 ? -6.703 -10.360 -4.599 1.00 0.00 33 ALA A C 17
ATOM 21944 O O . ALA A 1 33 ? -7.131 -9.282 -5.012 1.00 0.00 33 ALA A O 17
ATOM 21951 N N . LYS A 1 34 ? -7.319 -11.071 -3.662 1.00 0.00 34 LYS A N 17
ATOM 21952 C CA . LYS A 1 34 ? -8.563 -10.620 -3.050 1.00 0.00 34 LYS A CA 17
ATOM 21953 C C . LYS A 1 34 ? -8.367 -9.302 -2.311 1.00 0.00 34 LYS A C 17
ATOM 21954 O O . LYS A 1 34 ? -7.446 -9.162 -1.506 1.00 0.00 34 LYS A O 17
ATOM 21973 N N . ARG A 1 35 ? -9.239 -8.338 -2.588 1.00 0.00 35 ARG A N 17
ATOM 21974 C CA . ARG A 1 35 ? -9.140 -7.016 -1.980 1.00 0.00 35 ARG A CA 17
ATOM 21975 C C . ARG A 1 35 ? -9.166 -7.106 -0.459 1.00 0.00 35 ARG A C 17
ATOM 21976 O O . ARG A 1 35 ? -8.375 -6.456 0.224 1.00 0.00 35 ARG A O 17
ATOM 21997 N N . GLU A 1 36 ? -10.081 -7.915 0.064 1.00 0.00 36 GLU A N 17
ATOM 21998 C CA . GLU A 1 36 ? -10.258 -8.037 1.506 1.00 0.00 36 GLU A CA 17
ATOM 21999 C C . GLU A 1 36 ? -8.977 -8.509 2.181 1.00 0.00 36 GLU A C 17
ATOM 22000 O O . GLU A 1 36 ? -8.523 -7.913 3.159 1.00 0.00 36 GLU A O 17
ATOM 22012 N N . VAL A 1 37 ? -8.395 -9.582 1.654 1.00 0.00 37 VAL A N 17
ATOM 22013 C CA . VAL A 1 37 ? -7.192 -10.165 2.234 1.00 0.00 37 VAL A CA 17
ATOM 22014 C C . VAL A 1 37 ? -6.020 -9.194 2.159 1.00 0.00 37 VAL A C 17
ATOM 22015 O O . VAL A 1 37 ? -5.282 -9.021 3.130 1.00 0.00 37 VAL A O 17
ATOM 22028 N N . LEU A 1 38 ? -5.854 -8.561 1.003 1.00 0.00 38 LEU A N 17
ATOM 22029 C CA . LEU A 1 38 ? -4.820 -7.548 0.824 1.00 0.00 38 LEU A CA 17
ATOM 22030 C C . LEU A 1 38 ? -4.978 -6.419 1.833 1.00 0.00 38 LEU A C 17
ATOM 22031 O O . LEU A 1 38 ? -4.003 -5.973 2.438 1.00 0.00 38 LEU A O 17
ATOM 22047 N N . LEU A 1 39 ? -6.212 -5.957 2.010 1.00 0.00 39 LEU A N 17
ATOM 22048 C CA . LEU A 1 39 ? -6.497 -4.867 2.937 1.00 0.00 39 LEU A CA 17
ATOM 22049 C C . LEU A 1 39 ? -6.085 -5.231 4.357 1.00 0.00 39 LEU A C 17
ATOM 22050 O O . LEU A 1 39 ? -5.529 -4.406 5.082 1.00 0.00 39 LEU A O 17
ATOM 22066 N N . VAL A 1 40 ? -6.363 -6.469 4.750 1.00 0.00 40 VAL A N 17
ATOM 22067 C CA . VAL A 1 40 ? -5.984 -6.958 6.071 1.00 0.00 40 VAL A CA 17
ATOM 22068 C C . VAL A 1 40 ? -4.473 -6.918 6.259 1.00 0.00 40 VAL A C 17
ATOM 22069 O O . VAL A 1 40 ? -3.980 -6.499 7.307 1.00 0.00 40 VAL A O 17
ATOM 22082 N N . THR A 1 41 ? -3.743 -7.355 5.239 1.00 0.00 41 THR A N 17
ATOM 22083 C CA . THR A 1 41 ? -2.285 -7.328 5.274 1.00 0.00 41 THR A CA 17
ATOM 22084 C C . THR A 1 41 ? -1.762 -5.902 5.385 1.00 0.00 41 THR A C 17
ATOM 22085 O O . THR A 1 41 ? -0.814 -5.634 6.123 1.00 0.00 41 THR A O 17
ATOM 22096 N N . LEU A 1 42 ? -2.386 -4.989 4.650 1.00 0.00 42 LEU A N 17
ATOM 22097 C CA . LEU A 1 42 ? -2.006 -3.582 4.689 1.00 0.00 42 LEU A CA 17
ATOM 22098 C C . LEU A 1 42 ? -2.266 -2.980 6.062 1.00 0.00 42 LEU A C 17
ATOM 22099 O O . LEU A 1 42 ? -1.483 -2.166 6.553 1.00 0.00 42 LEU A O 17
ATOM 22115 N N . THR A 1 43 ? -3.371 -3.382 6.680 1.00 0.00 43 THR A N 17
ATOM 22116 C CA . THR A 1 43 ? -3.698 -2.942 8.031 1.00 0.00 43 THR A CA 17
ATOM 22117 C C . THR A 1 43 ? -2.687 -3.470 9.041 1.00 0.00 43 THR A C 17
ATOM 22118 O O . THR A 1 43 ? -2.290 -2.759 9.966 1.00 0.00 43 THR A O 17
ATOM 22129 N N . ARG A 1 44 ? -2.273 -4.719 8.860 1.00 0.00 44 ARG A N 17
ATOM 22130 C CA . ARG A 1 44 ? -1.296 -5.339 9.747 1.00 0.00 44 ARG A CA 17
ATOM 22131 C C . ARG A 1 44 ? 0.054 -4.638 9.656 1.00 0.00 44 ARG A C 17
ATOM 22132 O O . ARG A 1 44 ? 0.742 -4.463 10.662 1.00 0.00 44 ARG A O 17
ATOM 22153 N N . LEU A 1 45 ? 0.426 -4.240 8.445 1.00 0.00 45 LEU A N 17
ATOM 22154 C CA . LEU A 1 45 ? 1.668 -3.507 8.229 1.00 0.00 45 LEU A CA 17
ATOM 22155 C C . LEU A 1 45 ? 1.595 -2.109 8.831 1.00 0.00 45 LEU A C 17
ATOM 22156 O O . LEU A 1 45 ? 2.579 -1.604 9.369 1.00 0.00 45 LEU A O 17
ATOM 22172 N N . HIS A 1 46 ? 0.423 -1.490 8.734 1.00 0.00 46 HIS A N 17
ATOM 22173 C CA . HIS A 1 46 ? 0.188 -0.195 9.361 1.00 0.00 46 HIS A CA 17
ATOM 22174 C C . HIS A 1 46 ? 0.371 -0.271 10.871 1.00 0.00 46 HIS A C 17
ATOM 22175 O O . HIS A 1 46 ? 0.991 0.603 11.477 1.00 0.00 46 HIS A O 17
ATOM 22189 N N . GLN A 1 47 ? -0.171 -1.324 11.475 1.00 0.00 47 GLN A N 17
ATOM 22190 C CA . GLN A 1 47 ? -0.015 -1.550 12.907 1.00 0.00 47 GLN A CA 17
ATOM 22191 C C . GLN A 1 47 ? 1.431 -1.869 13.259 1.00 0.00 47 GLN A C 17
ATOM 22192 O O . GLN A 1 47 ? 1.920 -1.485 14.322 1.00 0.00 47 GLN A O 17
ATOM 22206 N N . ARG A 1 48 ? 2.112 -2.576 12.363 1.00 0.00 48 ARG A N 17
ATOM 22207 C CA . ARG A 1 48 ? 3.520 -2.901 12.553 1.00 0.00 48 ARG A CA 17
ATOM 22208 C C . ARG A 1 48 ? 4.393 -1.658 12.442 1.00 0.00 48 ARG A C 17
ATOM 22209 O O . ARG A 1 48 ? 5.448 -1.570 13.071 1.00 0.00 48 ARG A O 17
ATOM 22230 N N . GLY A 1 49 ? 3.947 -0.697 11.640 1.00 0.00 49 GLY A N 17
ATOM 22231 C CA . GLY A 1 49 ? 4.713 0.519 11.401 1.00 0.00 49 GLY A CA 17
ATOM 22232 C C . GLY A 1 49 ? 5.597 0.381 10.169 1.00 0.00 49 GLY A C 17
ATOM 22233 O O . GLY A 1 49 ? 6.587 1.098 10.020 1.00 0.00 49 GLY A O 17
ATOM 22237 N N . VAL A 1 50 ? 5.235 -0.546 9.289 1.00 0.00 50 VAL A N 17
ATOM 22238 C CA . VAL A 1 50 ? 5.974 -0.756 8.050 1.00 0.00 50 VAL A CA 17
ATOM 22239 C C . VAL A 1 50 ? 5.537 0.228 6.973 1.00 0.00 50 VAL A C 17
ATOM 22240 O O . VAL A 1 50 ? 6.370 0.840 6.304 1.00 0.00 50 VAL A O 17
ATOM 22253 N N . ILE A 1 51 ? 4.227 0.376 6.810 1.00 0.00 51 ILE A N 17
ATOM 22254 C CA . ILE A 1 51 ? 3.674 1.425 5.964 1.00 0.00 51 ILE A CA 17
ATOM 22255 C C . ILE A 1 51 ? 2.679 2.286 6.733 1.00 0.00 51 ILE A C 17
ATOM 22256 O O . ILE A 1 51 ? 2.153 1.871 7.765 1.00 0.00 51 ILE A O 17
ATOM 22272 N N . TYR A 1 52 ? 2.427 3.486 6.224 1.00 0.00 52 TYR A N 17
ATOM 22273 C CA . TYR A 1 52 ? 1.490 4.407 6.859 1.00 0.00 52 TYR A CA 17
ATOM 22274 C C . TYR A 1 52 ? 0.227 4.570 6.025 1.00 0.00 52 TYR A C 17
ATOM 22275 O O . TYR A 1 52 ? 0.292 4.824 4.823 1.00 0.00 52 TYR A O 17
ATOM 22293 N N . ARG A 1 53 ? -0.925 4.421 6.670 1.00 0.00 53 ARG A N 17
ATOM 22294 C CA . ARG A 1 53 ? -2.203 4.726 6.038 1.00 0.00 53 ARG A CA 17
ATOM 22295 C C . ARG A 1 53 ? -2.463 6.226 6.018 1.00 0.00 53 ARG A C 17
ATOM 22296 O O . ARG A 1 53 ? -2.347 6.901 7.040 1.00 0.00 53 ARG A O 17
ATOM 22317 N N . LYS A 1 54 ? -2.816 6.744 4.845 1.00 0.00 54 LYS A N 17
ATOM 22318 C CA . LYS A 1 54 ? -3.008 8.178 4.668 1.00 0.00 54 LYS A CA 17
ATOM 22319 C C . LYS A 1 54 ? -4.114 8.467 3.661 1.00 0.00 54 LYS A C 17
ATOM 22320 O O . LYS A 1 54 ? -4.214 7.804 2.629 1.00 0.00 54 LYS A O 17
ATOM 22339 N N . TRP A 1 55 ? -4.943 9.458 3.969 1.00 0.00 55 TRP A N 17
ATOM 22340 C CA . TRP A 1 55 ? -6.068 9.810 3.109 1.00 0.00 55 TRP A CA 17
ATOM 22341 C C . TRP A 1 55 ? -5.749 11.032 2.257 1.00 0.00 55 TRP A C 17
ATOM 22342 O O . TRP A 1 55 ? -5.019 11.926 2.685 1.00 0.00 55 TRP A O 17
ATOM 22363 N N . ARG A 1 56 ? -6.302 11.064 1.049 1.00 0.00 56 ARG A N 17
ATOM 22364 C CA . ARG A 1 56 ? -6.087 12.183 0.139 1.00 0.00 56 ARG A CA 17
ATOM 22365 C C . ARG A 1 56 ? -7.326 12.447 -0.709 1.00 0.00 56 ARG A C 17
ATOM 22366 O O . ARG A 1 56 ? -7.882 11.532 -1.316 1.00 0.00 56 ARG A O 17
ATOM 22387 N N . HIS A 1 57 ? -7.752 13.704 -0.748 1.00 0.00 57 HIS A N 17
ATOM 22388 C CA . HIS A 1 57 ? -8.902 14.099 -1.552 1.00 0.00 57 HIS A CA 17
ATOM 22389 C C . HIS A 1 57 ? -8.469 14.620 -2.916 1.00 0.00 57 HIS A C 17
ATOM 22390 O O . HIS A 1 57 ? -7.697 15.574 -3.009 1.00 0.00 57 HIS A O 17
ATOM 22404 N N . PHE A 1 58 ? -8.971 13.988 -3.971 1.00 0.00 58 PHE A N 17
ATOM 22405 C CA . PHE A 1 58 ? -8.698 14.434 -5.333 1.00 0.00 58 PHE A CA 17
ATOM 22406 C C . PHE A 1 58 ? -9.734 13.892 -6.309 1.00 0.00 58 PHE A C 17
ATOM 22407 O O . PHE A 1 58 ? -10.384 12.882 -6.041 1.00 0.00 58 PHE A O 17
ATOM 22424 N N . SER A 1 59 ? -9.885 14.571 -7.440 1.00 0.00 59 SER A N 17
ATOM 22425 C CA . SER A 1 59 ? -10.879 14.188 -8.437 1.00 0.00 59 SER A CA 17
ATOM 22426 C C . SER A 1 59 ? -12.288 14.271 -7.868 1.00 0.00 59 SER A C 17
ATOM 22427 O O . SER A 1 59 ? -13.203 13.601 -8.349 1.00 0.00 59 SER A O 17
ATOM 22435 N N . GLY A 1 60 ? -12.459 15.096 -6.841 1.00 0.00 60 GLY A N 17
ATOM 22436 C CA . GLY A 1 60 ? -13.781 15.372 -6.291 1.00 0.00 60 GLY A CA 17
ATOM 22437 C C . GLY A 1 60 ? -14.185 14.316 -5.270 1.00 0.00 60 GLY A C 17
ATOM 22438 O O . GLY A 1 60 ? -15.314 14.312 -4.778 1.00 0.00 60 GLY A O 17
ATOM 22442 N N . ARG A 1 61 ? -13.256 13.419 -4.956 1.00 0.00 61 ARG A N 17
ATOM 22443 C CA . ARG A 1 61 ? -13.544 12.293 -4.076 1.00 0.00 61 ARG A CA 17
ATOM 22444 C C . ARG A 1 61 ? -12.395 12.042 -3.108 1.00 0.00 61 ARG A C 17
ATOM 22445 O O . ARG A 1 61 ? -11.235 12.309 -3.423 1.00 0.00 61 ARG A O 17
ATOM 22466 N N . LYS A 1 62 ? -12.724 11.526 -1.928 1.00 0.00 62 LYS A N 17
ATOM 22467 C CA . LYS A 1 62 ? -11.713 11.185 -0.934 1.00 0.00 62 LYS A CA 17
ATOM 22468 C C . LYS A 1 62 ? -11.269 9.735 -1.075 1.00 0.00 62 LYS A C 17
ATOM 22469 O O . LYS A 1 62 ? -12.086 8.817 -1.018 1.00 0.00 62 LYS A O 17
ATOM 22488 N N . TYR A 1 63 ? -9.967 9.536 -1.261 1.00 0.00 63 TYR A N 17
ATOM 22489 C CA . TYR A 1 63 ? -9.422 8.204 -1.490 1.00 0.00 63 TYR A CA 17
ATOM 22490 C C . TYR A 1 63 ? -8.464 7.801 -0.376 1.00 0.00 63 TYR A C 17
ATOM 22491 O O . TYR A 1 63 ? -7.849 8.653 0.264 1.00 0.00 63 TYR A O 17
ATOM 22509 N N . ARG A 1 64 ? -8.342 6.498 -0.150 1.00 0.00 64 ARG A N 17
ATOM 22510 C CA . ARG A 1 64 ? -7.385 5.975 0.818 1.00 0.00 64 ARG A CA 17
ATOM 22511 C C . ARG A 1 64 ? -6.101 5.524 0.131 1.00 0.00 64 ARG A C 17
ATOM 22512 O O . ARG A 1 64 ? -6.137 4.779 -0.847 1.00 0.00 64 ARG A O 17
ATOM 22533 N N . GLU A 1 65 ? -4.967 5.981 0.653 1.00 0.00 65 GLU A N 17
ATOM 22534 C CA . GLU A 1 65 ? -3.668 5.614 0.102 1.00 0.00 65 GLU A CA 17
ATOM 22535 C C . GLU A 1 65 ? -2.790 4.952 1.155 1.00 0.00 65 GLU A C 17
ATOM 22536 O O . GLU A 1 65 ? -2.948 5.195 2.352 1.00 0.00 65 GLU A O 17
ATOM 22548 N N . TYR A 1 66 ? -1.865 4.111 0.706 1.00 0.00 66 TYR A N 17
ATOM 22549 C CA . TYR A 1 66 ? -0.869 3.522 1.591 1.00 0.00 66 TYR A CA 17
ATOM 22550 C C . TYR A 1 66 ? 0.544 3.874 1.143 1.00 0.00 66 TYR A C 17
ATOM 22551 O O . TYR A 1 66 ? 0.962 3.519 0.040 1.00 0.00 66 TYR A O 17
ATOM 22569 N N . CYS A 1 67 ? 1.275 4.573 2.004 1.00 0.00 67 CYS A N 17
ATOM 22570 C CA . CYS A 1 67 ? 2.592 5.088 1.649 1.00 0.00 67 CYS A CA 17
ATOM 22571 C C . CYS A 1 67 ? 3.671 4.521 2.563 1.00 0.00 67 CYS A C 17
ATOM 22572 O O . CYS A 1 67 ? 3.371 3.929 3.600 1.00 0.00 67 CYS A O 17
ATOM 22580 N N . LEU A 1 68 ? 4.928 4.705 2.172 1.00 0.00 68 LEU A N 17
ATOM 22581 C CA . LEU A 1 68 ? 6.054 4.232 2.967 1.00 0.00 68 LEU A CA 17
ATOM 22582 C C . LEU A 1 68 ? 6.087 4.907 4.333 1.00 0.00 68 LEU A C 17
ATOM 22583 O O . LEU A 1 68 ? 5.617 6.034 4.490 1.00 0.00 68 LEU A O 17
ATOM 22599 N N . LYS A 1 69 ? 6.646 4.212 5.318 1.00 0.00 69 LYS A N 17
ATOM 22600 C CA . LYS A 1 69 ? 6.840 4.784 6.645 1.00 0.00 69 LYS A CA 17
ATOM 22601 C C . LYS A 1 69 ? 7.831 5.940 6.608 1.00 0.00 69 LYS A C 17
ATOM 22602 O O . LYS A 1 69 ? 7.884 6.755 7.530 1.00 0.00 69 LYS A O 17
ATOM 22621 N N . HIS A 1 70 ? 8.616 6.006 5.538 1.00 0.00 70 HIS A N 17
ATOM 22622 C CA . HIS A 1 70 ? 9.584 7.081 5.363 1.00 0.00 70 HIS A CA 17
ATOM 22623 C C . HIS A 1 70 ? 8.888 8.425 5.180 1.00 0.00 70 HIS A C 17
ATOM 22624 O O . HIS A 1 70 ? 7.710 8.481 4.827 1.00 0.00 70 HIS A O 17
ATOM 22638 N N . ARG A 1 71 ? 9.624 9.505 5.421 1.00 0.00 71 ARG A N 17
ATOM 22639 C CA . ARG A 1 71 ? 9.096 10.850 5.229 1.00 0.00 71 ARG A CA 17
ATOM 22640 C C . ARG A 1 71 ? 8.262 10.938 3.956 1.00 0.00 71 ARG A C 17
ATOM 22641 O O . ARG A 1 71 ? 8.702 10.517 2.886 1.00 0.00 71 ARG A O 17
ATOM 22662 N N . ASP A 1 72 ? 7.060 11.487 4.079 1.00 0.00 72 ASP A N 17
ATOM 22663 C CA . ASP A 1 72 ? 6.136 11.570 2.955 1.00 0.00 72 ASP A CA 17
ATOM 22664 C C . ASP A 1 72 ? 6.776 12.281 1.768 1.00 0.00 72 ASP A C 17
ATOM 22665 O O . ASP A 1 72 ? 6.618 11.861 0.621 1.00 0.00 72 ASP A O 17
ATOM 22674 N N . GLU A 1 73 ? 7.497 13.360 2.051 1.00 0.00 73 GLU A N 17
ATOM 22675 C CA . GLU A 1 73 ? 8.185 14.116 1.012 1.00 0.00 73 GLU A CA 17
ATOM 22676 C C . GLU A 1 73 ? 9.283 13.284 0.359 1.00 0.00 73 GLU A C 17
ATOM 22677 O O . GLU A 1 73 ? 9.472 13.333 -0.856 1.00 0.00 73 GLU A O 17
ATOM 22689 N N . LEU A 1 74 ? 10.002 12.521 1.175 1.00 0.00 74 LEU A N 17
ATOM 22690 C CA . LEU A 1 74 ? 11.027 11.616 0.670 1.00 0.00 74 LEU A CA 17
ATOM 22691 C C . LEU A 1 74 ? 10.420 10.524 -0.201 1.00 0.00 74 LEU A C 17
ATOM 22692 O O . LEU A 1 74 ? 10.971 10.170 -1.243 1.00 0.00 74 LEU A O 17
ATOM 22708 N N . ALA A 1 75 ? 9.281 9.994 0.232 1.00 0.00 75 ALA A N 17
ATOM 22709 C CA . ALA A 1 75 ? 8.581 8.961 -0.522 1.00 0.00 75 ALA A CA 17
ATOM 22710 C C . ALA A 1 75 ? 8.094 9.493 -1.864 1.00 0.00 75 ALA A C 17
ATOM 22711 O O . ALA A 1 75 ? 8.112 8.782 -2.868 1.00 0.00 75 ALA A O 17
ATOM 22718 N N . ASP A 1 76 ? 7.659 10.748 -1.874 1.00 0.00 76 ASP A N 17
ATOM 22719 C CA . ASP A 1 76 ? 7.231 11.401 -3.106 1.00 0.00 76 ASP A CA 17
ATOM 22720 C C . ASP A 1 76 ? 8.399 11.588 -4.064 1.00 0.00 76 ASP A C 17
ATOM 22721 O O . ASP A 1 76 ? 8.249 11.441 -5.278 1.00 0.00 76 ASP A O 17
ATOM 22730 N N . LEU A 1 77 ? 9.564 11.912 -3.514 1.00 0.00 77 LEU A N 17
ATOM 22731 C CA . LEU A 1 77 ? 10.772 12.071 -4.315 1.00 0.00 77 LEU A CA 17
ATOM 22732 C C . LEU A 1 77 ? 11.205 10.745 -4.926 1.00 0.00 77 LEU A C 17
ATOM 22733 O O . LEU A 1 77 ? 11.674 10.697 -6.064 1.00 0.00 77 LEU A O 17
ATOM 22749 N N . GLU A 1 78 ? 11.046 9.668 -4.164 1.00 0.00 78 GLU A N 17
ATOM 22750 C CA . GLU A 1 78 ? 11.432 8.339 -4.625 1.00 0.00 78 GLU A CA 17
ATOM 22751 C C . GLU A 1 78 ? 10.316 7.692 -5.436 1.00 0.00 78 GLU A C 17
ATOM 22752 O O . GLU A 1 78 ? 10.555 6.764 -6.208 1.00 0.00 78 GLU A O 17
ATOM 22764 N N . HIS A 1 79 ? 9.096 8.188 -5.256 1.00 0.00 79 HIS A N 17
ATOM 22765 C CA . HIS A 1 79 ? 7.932 7.620 -5.925 1.00 0.00 79 HIS A CA 17
ATOM 22766 C C . HIS A 1 79 ? 8.177 7.461 -7.419 1.00 0.00 79 HIS A C 17
ATOM 22767 O O . HIS A 1 79 ? 8.808 6.526 -7.827 1.00 0.00 79 HIS A O 17
ATOM 22781 N N . LYS A 1 3 ? 4.046 -12.166 -9.485 1.00 0.00 3 LYS A N 18
ATOM 22782 C CA . LYS A 1 3 ? 3.404 -11.526 -8.344 1.00 0.00 3 LYS A CA 18
ATOM 22783 C C . LYS A 1 3 ? 3.049 -12.543 -7.267 1.00 0.00 3 LYS A C 18
ATOM 22784 O O . LYS A 1 3 ? 3.274 -12.310 -6.080 1.00 0.00 3 LYS A O 18
ATOM 22803 N N . ALA A 1 4 ? 2.497 -13.676 -7.690 1.00 0.00 4 ALA A N 18
ATOM 22804 C CA . ALA A 1 4 ? 1.974 -14.667 -6.758 1.00 0.00 4 ALA A CA 18
ATOM 22805 C C . ALA A 1 4 ? 3.080 -15.230 -5.874 1.00 0.00 4 ALA A C 18
ATOM 22806 O O . ALA A 1 4 ? 2.823 -15.704 -4.767 1.00 0.00 4 ALA A O 18
ATOM 22813 N N . LYS A 1 5 ? 4.311 -15.176 -6.369 1.00 0.00 5 LYS A N 18
ATOM 22814 C CA . LYS A 1 5 ? 5.462 -15.660 -5.617 1.00 0.00 5 LYS A CA 18
ATOM 22815 C C . LYS A 1 5 ? 5.691 -14.827 -4.362 1.00 0.00 5 LYS A C 18
ATOM 22816 O O . LYS A 1 5 ? 6.207 -15.323 -3.362 1.00 0.00 5 LYS A O 18
ATOM 22835 N N . LEU A 1 6 ? 5.303 -13.557 -4.424 1.00 0.00 6 LEU A N 18
ATOM 22836 C CA . LEU A 1 6 ? 5.467 -12.651 -3.293 1.00 0.00 6 LEU A CA 18
ATOM 22837 C C . LEU A 1 6 ? 4.212 -12.616 -2.430 1.00 0.00 6 LEU A C 18
ATOM 22838 O O . LEU A 1 6 ? 3.115 -12.916 -2.900 1.00 0.00 6 LEU A O 18
ATOM 22854 N N . SER A 1 7 ? 4.383 -12.249 -1.164 1.00 0.00 7 SER A N 18
ATOM 22855 C CA . SER A 1 7 ? 3.264 -12.173 -0.232 1.00 0.00 7 SER A CA 18
ATOM 22856 C C . SER A 1 7 ? 2.406 -10.942 -0.499 1.00 0.00 7 SER A C 18
ATOM 22857 O O . SER A 1 7 ? 2.758 -10.096 -1.320 1.00 0.00 7 SER A O 18
ATOM 22865 N N . LEU A 1 8 ? 1.279 -10.851 0.197 1.00 0.00 8 LEU A N 18
ATOM 22866 C CA . LEU A 1 8 ? 0.423 -9.674 0.119 1.00 0.00 8 LEU A CA 18
ATOM 22867 C C . LEU A 1 8 ? 1.130 -8.442 0.668 1.00 0.00 8 LEU A C 18
ATOM 22868 O O . LEU A 1 8 ? 0.896 -7.323 0.210 1.00 0.00 8 LEU A O 18
ATOM 22884 N N . THR A 1 9 ? 1.994 -8.653 1.655 1.00 0.00 9 THR A N 18
ATOM 22885 C CA . THR A 1 9 ? 2.708 -7.556 2.297 1.00 0.00 9 THR A CA 18
ATOM 22886 C C . THR A 1 9 ? 3.898 -7.107 1.458 1.00 0.00 9 THR A C 18
ATOM 22887 O O . THR A 1 9 ? 4.191 -5.915 1.367 1.00 0.00 9 THR A O 18
ATOM 22898 N N . GLN A 1 10 ? 4.581 -8.070 0.848 1.00 0.00 10 GLN A N 18
ATOM 22899 C CA . GLN A 1 10 ? 5.721 -7.772 -0.012 1.00 0.00 10 GLN A CA 18
ATOM 22900 C C . GLN A 1 10 ? 5.288 -7.007 -1.255 1.00 0.00 10 GLN A C 18
ATOM 22901 O O . GLN A 1 10 ? 5.941 -6.046 -1.664 1.00 0.00 10 GLN A O 18
ATOM 22915 N N . LEU A 1 11 ? 4.184 -7.438 -1.855 1.00 0.00 11 LEU A N 18
ATOM 22916 C CA . LEU A 1 11 ? 3.678 -6.813 -3.072 1.00 0.00 11 LEU A CA 18
ATOM 22917 C C . LEU A 1 11 ? 3.245 -5.376 -2.813 1.00 0.00 11 LEU A C 18
ATOM 22918 O O . LEU A 1 11 ? 3.544 -4.476 -3.598 1.00 0.00 11 LEU A O 18
ATOM 22934 N N . ILE A 1 12 ? 2.538 -5.166 -1.707 1.00 0.00 12 ILE A N 18
ATOM 22935 C CA . ILE A 1 12 ? 2.081 -3.834 -1.331 1.00 0.00 12 ILE A CA 18
ATOM 22936 C C . ILE A 1 12 ? 3.257 -2.900 -1.074 1.00 0.00 12 ILE A C 18
ATOM 22937 O O . ILE A 1 12 ? 3.288 -1.774 -1.570 1.00 0.00 12 ILE A O 18
ATOM 22953 N N . LEU A 1 13 ? 4.225 -3.376 -0.296 1.00 0.00 13 LEU A N 18
ATOM 22954 C CA . LEU A 1 13 ? 5.339 -2.541 0.136 1.00 0.00 13 LEU A CA 18
ATOM 22955 C C . LEU A 1 13 ? 6.234 -2.165 -1.037 1.00 0.00 13 LEU A C 18
ATOM 22956 O O . LEU A 1 13 ? 6.761 -1.054 -1.097 1.00 0.00 13 LEU A O 18
ATOM 22972 N N . ILE A 1 14 ? 6.401 -3.097 -1.970 1.00 0.00 14 ILE A N 18
ATOM 22973 C CA . ILE A 1 14 ? 7.172 -2.840 -3.181 1.00 0.00 14 ILE A CA 18
ATOM 22974 C C . ILE A 1 14 ? 6.502 -1.778 -4.045 1.00 0.00 14 ILE A C 18
ATOM 22975 O O . ILE A 1 14 ? 7.167 -0.897 -4.588 1.00 0.00 14 ILE A O 18
ATOM 22991 N N . ARG A 1 15 ? 5.183 -1.869 -4.167 1.00 0.00 15 ARG A N 18
ATOM 22992 C CA . ARG A 1 15 ? 4.413 -0.882 -4.916 1.00 0.00 15 ARG A CA 18
ATOM 22993 C C . ARG A 1 15 ? 4.485 0.488 -4.254 1.00 0.00 15 ARG A C 18
ATOM 22994 O O . ARG A 1 15 ? 4.577 1.512 -4.934 1.00 0.00 15 ARG A O 18
ATOM 23015 N N . LEU A 1 16 ? 4.442 0.502 -2.928 1.00 0.00 16 LEU A N 18
ATOM 23016 C CA . LEU A 1 16 ? 4.480 1.749 -2.173 1.00 0.00 16 LEU A CA 18
ATOM 23017 C C . LEU A 1 16 ? 5.897 2.303 -2.096 1.00 0.00 16 LEU A C 18
ATOM 23018 O O . LEU A 1 16 ? 6.097 3.487 -1.826 1.00 0.00 16 LEU A O 18
ATOM 23034 N N . SER A 1 17 ? 6.878 1.441 -2.338 1.00 0.00 17 SER A N 18
ATOM 23035 C CA . SER A 1 17 ? 8.266 1.872 -2.455 1.00 0.00 17 SER A CA 18
ATOM 23036 C C . SER A 1 17 ? 8.531 2.516 -3.810 1.00 0.00 17 SER A C 18
ATOM 23037 O O . SER A 1 17 ? 9.354 3.424 -3.926 1.00 0.00 17 SER A O 18
ATOM 23045 N N . ASN A 1 18 ? 7.826 2.043 -4.832 1.00 0.00 18 ASN A N 18
ATOM 23046 C CA . ASN A 1 18 ? 8.001 2.556 -6.186 1.00 0.00 18 ASN A CA 18
ATOM 23047 C C . ASN A 1 18 ? 7.243 3.861 -6.384 1.00 0.00 18 ASN A C 18
ATOM 23048 O O . ASN A 1 18 ? 7.700 4.755 -7.097 1.00 0.00 18 ASN A O 18
ATOM 23059 N N . ARG A 1 19 ? 6.081 3.969 -5.746 1.00 0.00 19 ARG A N 18
ATOM 23060 C CA . ARG A 1 19 ? 5.178 5.088 -5.982 1.00 0.00 19 ARG A CA 18
ATOM 23061 C C . ARG A 1 19 ? 5.120 6.014 -4.773 1.00 0.00 19 ARG A C 18
ATOM 23062 O O . ARG A 1 19 ? 4.836 7.205 -4.904 1.00 0.00 19 ARG A O 18
ATOM 23083 N N . GLY A 1 20 ? 5.389 5.459 -3.596 1.00 0.00 20 GLY A N 18
ATOM 23084 C CA . GLY A 1 20 ? 5.342 6.226 -2.359 1.00 0.00 20 GLY A CA 18
ATOM 23085 C C . GLY A 1 20 ? 3.995 6.068 -1.663 1.00 0.00 20 GLY A C 18
ATOM 23086 O O . GLY A 1 20 ? 3.934 5.829 -0.457 1.00 0.00 20 GLY A O 18
ATOM 23090 N N . CYS A 1 21 ? 2.920 6.204 -2.430 1.00 0.00 21 CYS A N 18
ATOM 23091 C CA . CYS A 1 21 ? 1.572 6.112 -1.881 1.00 0.00 21 CYS A CA 18
ATOM 23092 C C . CYS A 1 21 ? 0.564 5.731 -2.959 1.00 0.00 21 CYS A C 18
ATOM 23093 O O . CYS A 1 21 ? 0.507 6.357 -4.017 1.00 0.00 21 CYS A O 18
ATOM 23101 N N . GLN A 1 22 ? -0.230 4.702 -2.681 1.00 0.00 22 GLN A N 18
ATOM 23102 C CA . GLN A 1 22 ? -1.196 4.197 -3.649 1.00 0.00 22 GLN A CA 18
ATOM 23103 C C . GLN A 1 22 ? -2.557 3.971 -3.002 1.00 0.00 22 GLN A C 18
ATOM 23104 O O . GLN A 1 22 ? -2.662 3.854 -1.781 1.00 0.00 22 GLN A O 18
ATOM 23118 N N . THR A 1 23 ? -3.596 3.912 -3.827 1.00 0.00 23 THR A N 18
ATOM 23119 C CA . THR A 1 23 ? -4.934 3.578 -3.352 1.00 0.00 23 THR A CA 18
ATOM 23120 C C . THR A 1 23 ? -5.094 2.075 -3.165 1.00 0.00 23 THR A C 18
ATOM 23121 O O . THR A 1 23 ? -4.250 1.293 -3.602 1.00 0.00 23 THR A O 18
ATOM 23132 N N . LEU A 1 24 ? -6.181 1.677 -2.513 1.00 0.00 24 LEU A N 18
ATOM 23133 C CA . LEU A 1 24 ? -6.519 0.266 -2.378 1.00 0.00 24 LEU A CA 18
ATOM 23134 C C . LEU A 1 24 ? -6.683 -0.396 -3.740 1.00 0.00 24 LEU A C 18
ATOM 23135 O O . LEU A 1 24 ? -6.286 -1.544 -3.935 1.00 0.00 24 LEU A O 18
ATOM 23151 N N . GLU A 1 25 ? -7.270 0.337 -4.679 1.00 0.00 25 GLU A N 18
ATOM 23152 C CA . GLU A 1 25 ? -7.511 -0.187 -6.019 1.00 0.00 25 GLU A CA 18
ATOM 23153 C C . GLU A 1 25 ? -6.216 -0.288 -6.813 1.00 0.00 25 GLU A C 18
ATOM 23154 O O . GLU A 1 25 ? -6.016 -1.234 -7.575 1.00 0.00 25 GLU A O 18
ATOM 23166 N N . GLU A 1 26 ? -5.337 0.692 -6.630 1.00 0.00 26 GLU A N 18
ATOM 23167 C CA . GLU A 1 26 ? -4.031 0.679 -7.278 1.00 0.00 26 GLU A CA 18
ATOM 23168 C C . GLU A 1 26 ? -3.141 -0.414 -6.701 1.00 0.00 26 GLU A C 18
ATOM 23169 O O . GLU A 1 26 ? -2.346 -1.023 -7.417 1.00 0.00 26 GLU A O 18
ATOM 23181 N N . LEU A 1 27 ? -3.279 -0.659 -5.402 1.00 0.00 27 LEU A N 18
ATOM 23182 C CA . LEU A 1 27 ? -2.602 -1.777 -4.757 1.00 0.00 27 LEU A CA 18
ATOM 23183 C C . LEU A 1 27 ? -3.246 -3.104 -5.135 1.00 0.00 27 LEU A C 18
ATOM 23184 O O . LEU A 1 27 ? -2.584 -4.141 -5.160 1.00 0.00 27 LEU A O 18
ATOM 23200 N N . GLU A 1 28 ? -4.541 -3.064 -5.427 1.00 0.00 28 GLU A N 18
ATOM 23201 C CA . GLU A 1 28 ? -5.254 -4.240 -5.913 1.00 0.00 28 GLU A CA 18
ATOM 23202 C C . GLU A 1 28 ? -4.733 -4.676 -7.276 1.00 0.00 28 GLU A C 18
ATOM 23203 O O . GLU A 1 28 ? -4.592 -5.869 -7.545 1.00 0.00 28 GLU A O 18
ATOM 23215 N N . GLU A 1 29 ? -4.449 -3.702 -8.135 1.00 0.00 29 GLU A N 18
ATOM 23216 C CA . GLU A 1 29 ? -3.946 -3.983 -9.474 1.00 0.00 29 GLU A CA 18
ATOM 23217 C C . GLU A 1 29 ? -2.576 -4.648 -9.420 1.00 0.00 29 GLU A C 18
ATOM 23218 O O . GLU A 1 29 ? -2.341 -5.662 -10.076 1.00 0.00 29 GLU A O 18
ATOM 23230 N N . PHE A 1 30 ? -1.674 -4.070 -8.634 1.00 0.00 30 PHE A N 18
ATOM 23231 C CA . PHE A 1 30 ? -0.314 -4.583 -8.521 1.00 0.00 30 PHE A CA 18
ATOM 23232 C C . PHE A 1 30 ? -0.288 -5.915 -7.781 1.00 0.00 30 PHE A C 18
ATOM 23233 O O . PHE A 1 30 ? 0.264 -6.899 -8.272 1.00 0.00 30 PHE A O 18
ATOM 23250 N N . THR A 1 31 ? -0.890 -5.938 -6.596 1.00 0.00 31 THR A N 18
ATOM 23251 C CA . THR A 1 31 ? -0.864 -7.124 -5.747 1.00 0.00 31 THR A CA 18
ATOM 23252 C C . THR A 1 31 ? -1.709 -8.244 -6.340 1.00 0.00 31 THR A C 18
ATOM 23253 O O . THR A 1 31 ? -1.389 -9.423 -6.191 1.00 0.00 31 THR A O 18
ATOM 23264 N N . GLN A 1 32 ? -2.791 -7.868 -7.013 1.00 0.00 32 GLN A N 18
ATOM 23265 C CA . GLN A 1 32 ? -3.702 -8.842 -7.605 1.00 0.00 32 GLN A CA 18
ATOM 23266 C C . GLN A 1 32 ? -4.337 -9.721 -6.536 1.00 0.00 32 GLN A C 18
ATOM 23267 O O . GLN A 1 32 ? -4.163 -10.939 -6.536 1.00 0.00 32 GLN A O 18
ATOM 23281 N N . ALA A 1 33 ? -5.076 -9.097 -5.624 1.00 0.00 33 ALA A N 18
ATOM 23282 C CA . ALA A 1 33 ? -5.704 -9.817 -4.523 1.00 0.00 33 ALA A CA 18
ATOM 23283 C C . ALA A 1 33 ? -7.040 -9.191 -4.148 1.00 0.00 33 ALA A C 18
ATOM 23284 O O . ALA A 1 33 ? -7.404 -8.129 -4.653 1.00 0.00 33 ALA A O 18
ATOM 23291 N N . LYS A 1 34 ? -7.770 -9.856 -3.257 1.00 0.00 34 LYS A N 18
ATOM 23292 C CA . LYS A 1 34 ? -9.054 -9.350 -2.788 1.00 0.00 34 LYS A CA 18
ATOM 23293 C C . LYS A 1 34 ? -8.875 -8.114 -1.917 1.00 0.00 34 LYS A C 18
ATOM 23294 O O . LYS A 1 34 ? -7.874 -7.978 -1.214 1.00 0.00 34 LYS A O 18
ATOM 23313 N N . ARG A 1 35 ? -9.852 -7.214 -1.968 1.00 0.00 35 ARG A N 18
ATOM 23314 C CA . ARG A 1 35 ? -9.799 -5.982 -1.189 1.00 0.00 35 ARG A CA 18
ATOM 23315 C C . ARG A 1 35 ? -9.843 -6.274 0.306 1.00 0.00 35 ARG A C 18
ATOM 23316 O O . ARG A 1 35 ? -9.281 -5.531 1.109 1.00 0.00 35 ARG A O 18
ATOM 23337 N N . GLU A 1 36 ? -10.515 -7.361 0.671 1.00 0.00 36 GLU A N 18
ATOM 23338 C CA . GLU A 1 36 ? -10.586 -7.784 2.064 1.00 0.00 36 GLU A CA 18
ATOM 23339 C C . GLU A 1 36 ? -9.202 -8.097 2.618 1.00 0.00 36 GLU A C 18
ATOM 23340 O O . GLU A 1 36 ? -8.791 -7.547 3.640 1.00 0.00 36 GLU A O 18
ATOM 23352 N N . VAL A 1 37 ? -8.484 -8.983 1.935 1.00 0.00 37 VAL A N 18
ATOM 23353 C CA . VAL A 1 37 ? -7.195 -9.461 2.420 1.00 0.00 37 VAL A CA 18
ATOM 23354 C C . VAL A 1 37 ? -6.119 -8.392 2.270 1.00 0.00 37 VAL A C 18
ATOM 23355 O O . VAL A 1 37 ? -5.117 -8.403 2.984 1.00 0.00 37 VAL A O 18
ATOM 23368 N N . LEU A 1 38 ? -6.335 -7.469 1.339 1.00 0.00 38 LEU A N 18
ATOM 23369 C CA . LEU A 1 38 ? -5.472 -6.302 1.204 1.00 0.00 38 LEU A CA 18
ATOM 23370 C C . LEU A 1 38 ? -5.581 -5.394 2.422 1.00 0.00 38 LEU A C 18
ATOM 23371 O O . LEU A 1 38 ? -4.571 -4.950 2.969 1.00 0.00 38 LEU A O 18
ATOM 23387 N N . LEU A 1 39 ? -6.810 -5.120 2.843 1.00 0.00 39 LEU A N 18
ATOM 23388 C CA . LEU A 1 39 ? -7.053 -4.256 3.992 1.00 0.00 39 LEU A CA 18
ATOM 23389 C C . LEU A 1 39 ? -6.539 -4.891 5.276 1.00 0.00 39 LEU A C 18
ATOM 23390 O O . LEU A 1 39 ? -6.103 -4.194 6.194 1.00 0.00 39 LEU A O 18
ATOM 23406 N N . VAL A 1 40 ? -6.590 -6.217 5.337 1.00 0.00 40 VAL A N 18
ATOM 23407 C CA . VAL A 1 40 ? -6.041 -6.955 6.468 1.00 0.00 40 VAL A CA 18
ATOM 23408 C C . VAL A 1 40 ? -4.545 -6.707 6.613 1.00 0.00 40 VAL A C 18
ATOM 23409 O O . VAL A 1 40 ? -4.059 -6.408 7.705 1.00 0.00 40 VAL A O 18
ATOM 23422 N N . THR A 1 41 ? -3.820 -6.832 5.508 1.00 0.00 41 THR A N 18
ATOM 23423 C CA . THR A 1 41 ? -2.367 -6.698 5.525 1.00 0.00 41 THR A CA 18
ATOM 23424 C C . THR A 1 41 ? -1.951 -5.235 5.591 1.00 0.00 41 THR A C 18
ATOM 23425 O O . THR A 1 41 ? -0.880 -4.907 6.103 1.00 0.00 41 THR A O 18
ATOM 23436 N N . LEU A 1 42 ? -2.803 -4.358 5.071 1.00 0.00 42 LEU A N 18
ATOM 23437 C CA . LEU A 1 42 ? -2.590 -2.920 5.189 1.00 0.00 42 LEU A CA 18
ATOM 23438 C C . LEU A 1 42 ? -2.726 -2.459 6.634 1.00 0.00 42 LEU A C 18
ATOM 23439 O O . LEU A 1 42 ? -1.964 -1.614 7.099 1.00 0.00 42 LEU A O 18
ATOM 23455 N N . THR A 1 43 ? -3.703 -3.019 7.339 1.00 0.00 43 THR A N 18
ATOM 23456 C CA . THR A 1 43 ? -3.868 -2.758 8.763 1.00 0.00 43 THR A CA 18
ATOM 23457 C C . THR A 1 43 ? -2.685 -3.292 9.562 1.00 0.00 43 THR A C 18
ATOM 23458 O O . THR A 1 43 ? -2.187 -2.629 10.471 1.00 0.00 43 THR A O 18
ATOM 23469 N N . ARG A 1 44 ? -2.242 -4.495 9.218 1.00 0.00 44 ARG A N 18
ATOM 23470 C CA . ARG A 1 44 ? -1.113 -5.120 9.898 1.00 0.00 44 ARG A CA 18
ATOM 23471 C C . ARG A 1 44 ? 0.161 -4.304 9.712 1.00 0.00 44 ARG A C 18
ATOM 23472 O O . ARG A 1 44 ? 0.923 -4.104 10.659 1.00 0.00 44 ARG A O 18
ATOM 23493 N N . LEU A 1 45 ? 0.385 -3.835 8.490 1.00 0.00 45 LEU A N 18
ATOM 23494 C CA . LEU A 1 45 ? 1.546 -3.010 8.188 1.00 0.00 45 LEU A CA 18
ATOM 23495 C C . LEU A 1 45 ? 1.496 -1.687 8.945 1.00 0.00 45 LEU A C 18
ATOM 23496 O O . LEU A 1 45 ? 2.511 -1.216 9.458 1.00 0.00 45 LEU A O 18
ATOM 23512 N N . HIS A 1 46 ? 0.308 -1.096 9.011 1.00 0.00 46 HIS A N 18
ATOM 23513 C CA . HIS A 1 46 ? 0.117 0.162 9.725 1.00 0.00 46 HIS A CA 18
ATOM 23514 C C . HIS A 1 46 ? 0.373 -0.008 11.217 1.00 0.00 46 HIS A C 18
ATOM 23515 O O . HIS A 1 46 ? 1.012 0.834 11.847 1.00 0.00 46 HIS A O 18
ATOM 23529 N N . GLN A 1 47 ? -0.130 -1.103 11.778 1.00 0.00 47 GLN A N 18
ATOM 23530 C CA . GLN A 1 47 ? 0.054 -1.393 13.194 1.00 0.00 47 GLN A CA 18
ATOM 23531 C C . GLN A 1 47 ? 1.518 -1.671 13.514 1.00 0.00 47 GLN A C 18
ATOM 23532 O O . GLN A 1 47 ? 1.976 -1.432 14.631 1.00 0.00 47 GLN A O 18
ATOM 23546 N N . ARG A 1 48 ? 2.248 -2.177 12.525 1.00 0.00 48 ARG A N 18
ATOM 23547 C CA . ARG A 1 48 ? 3.672 -2.447 12.686 1.00 0.00 48 ARG A CA 18
ATOM 23548 C C . ARG A 1 48 ? 4.495 -1.177 12.513 1.00 0.00 48 ARG A C 18
ATOM 23549 O O . ARG A 1 48 ? 5.704 -1.173 12.748 1.00 0.00 48 ARG A O 18
ATOM 23570 N N . GLY A 1 49 ? 3.835 -0.101 12.100 1.00 0.00 49 GLY A N 18
ATOM 23571 C CA . GLY A 1 49 ? 4.497 1.187 11.936 1.00 0.00 49 GLY A CA 18
ATOM 23572 C C . GLY A 1 49 ? 5.229 1.265 10.601 1.00 0.00 49 GLY A C 18
ATOM 23573 O O . GLY A 1 49 ? 6.254 1.935 10.483 1.00 0.00 49 GLY A O 18
ATOM 23577 N N . VAL A 1 50 ? 4.695 0.575 9.599 1.00 0.00 50 VAL A N 18
ATOM 23578 C CA . VAL A 1 50 ? 5.323 0.524 8.284 1.00 0.00 50 VAL A CA 18
ATOM 23579 C C . VAL A 1 50 ? 4.674 1.515 7.325 1.00 0.00 50 VAL A C 18
ATOM 23580 O O . VAL A 1 50 ? 5.360 2.279 6.648 1.00 0.00 50 VAL A O 18
ATOM 23593 N N . ILE A 1 51 ? 3.346 1.495 7.272 1.00 0.00 51 ILE A N 18
ATOM 23594 C CA . ILE A 1 51 ? 2.600 2.418 6.425 1.00 0.00 51 ILE A CA 18
ATOM 23595 C C . ILE A 1 51 ? 1.601 3.229 7.242 1.00 0.00 51 ILE A C 18
ATOM 23596 O O . ILE A 1 51 ? 1.419 2.988 8.436 1.00 0.00 51 ILE A O 18
ATOM 23612 N N . TYR A 1 52 ? 0.956 4.191 6.591 1.00 0.00 52 TYR A N 18
ATOM 23613 C CA . TYR A 1 52 ? -0.132 4.938 7.211 1.00 0.00 52 TYR A CA 18
ATOM 23614 C C . TYR A 1 52 ? -1.172 5.354 6.179 1.00 0.00 52 TYR A C 18
ATOM 23615 O O . TYR A 1 52 ? -0.875 5.446 4.987 1.00 0.00 52 TYR A O 18
ATOM 23633 N N . ARG A 1 53 ? -2.391 5.607 6.643 1.00 0.00 53 ARG A N 18
ATOM 23634 C CA . ARG A 1 53 ? -3.476 6.021 5.762 1.00 0.00 53 ARG A CA 18
ATOM 23635 C C . ARG A 1 53 ? -3.685 7.530 5.818 1.00 0.00 53 ARG A C 18
ATOM 23636 O O . ARG A 1 53 ? -3.630 8.133 6.890 1.00 0.00 53 ARG A O 18
ATOM 23657 N N . LYS A 1 54 ? -3.926 8.133 4.661 1.00 0.00 54 LYS A N 18
ATOM 23658 C CA . LYS A 1 54 ? -4.122 9.575 4.573 1.00 0.00 54 LYS A CA 18
ATOM 23659 C C . LYS A 1 54 ? -5.133 9.930 3.492 1.00 0.00 54 LYS A C 18
ATOM 23660 O O . LYS A 1 54 ? -5.172 9.301 2.435 1.00 0.00 54 LYS A O 18
ATOM 23679 N N . TRP A 1 55 ? -5.950 10.942 3.761 1.00 0.00 55 TRP A N 18
ATOM 23680 C CA . TRP A 1 55 ? -6.904 11.441 2.778 1.00 0.00 55 TRP A CA 18
ATOM 23681 C C . TRP A 1 55 ? -6.227 12.360 1.771 1.00 0.00 55 TRP A C 18
ATOM 23682 O O . TRP A 1 55 ? -5.371 13.169 2.132 1.00 0.00 55 TRP A O 18
ATOM 23703 N N . ARG A 1 56 ? -6.616 12.235 0.507 1.00 0.00 56 ARG A N 18
ATOM 23704 C CA . ARG A 1 56 ? -6.123 13.124 -0.538 1.00 0.00 56 ARG A CA 18
ATOM 23705 C C . ARG A 1 56 ? -7.263 13.628 -1.414 1.00 0.00 56 ARG A C 18
ATOM 23706 O O . ARG A 1 56 ? -8.025 12.840 -1.973 1.00 0.00 56 ARG A O 18
ATOM 23727 N N . HIS A 1 57 ? -7.373 14.948 -1.530 1.00 0.00 57 HIS A N 18
ATOM 23728 C CA . HIS A 1 57 ? -8.392 15.560 -2.376 1.00 0.00 57 HIS A CA 18
ATOM 23729 C C . HIS A 1 57 ? -8.076 15.358 -3.852 1.00 0.00 57 HIS A C 18
ATOM 23730 O O . HIS A 1 57 ? -6.938 15.537 -4.283 1.00 0.00 57 HIS A O 18
ATOM 23744 N N . PHE A 1 58 ? -9.091 14.982 -4.623 1.00 0.00 58 PHE A N 18
ATOM 23745 C CA . PHE A 1 58 ? -8.915 14.716 -6.045 1.00 0.00 58 PHE A CA 18
ATOM 23746 C C . PHE A 1 58 ? -10.220 14.905 -6.807 1.00 0.00 58 PHE A C 18
ATOM 23747 O O . PHE A 1 58 ? -11.202 14.208 -6.559 1.00 0.00 58 PHE A O 18
ATOM 23764 N N . SER A 1 59 ? -10.223 15.855 -7.737 1.00 0.00 59 SER A N 18
ATOM 23765 C CA . SER A 1 59 ? -11.363 16.057 -8.624 1.00 0.00 59 SER A CA 18
ATOM 23766 C C . SER A 1 59 ? -12.635 16.325 -7.830 1.00 0.00 59 SER A C 18
ATOM 23767 O O . SER A 1 59 ? -13.725 15.912 -8.226 1.00 0.00 59 SER A O 18
ATOM 23775 N N . GLY A 1 60 ? -12.491 17.023 -6.708 1.00 0.00 60 GLY A N 18
ATOM 23776 C CA . GLY A 1 60 ? -13.641 17.476 -5.936 1.00 0.00 60 GLY A CA 18
ATOM 23777 C C . GLY A 1 60 ? -14.011 16.469 -4.855 1.00 0.00 60 GLY A C 18
ATOM 23778 O O . GLY A 1 60 ? -14.942 16.689 -4.080 1.00 0.00 60 GLY A O 18
ATOM 23782 N N . ARG A 1 61 ? -13.279 15.361 -4.809 1.00 0.00 61 ARG A N 18
ATOM 23783 C CA . ARG A 1 61 ? -13.572 14.287 -3.869 1.00 0.00 61 ARG A CA 18
ATOM 23784 C C . ARG A 1 61 ? -12.303 13.788 -3.190 1.00 0.00 61 ARG A C 18
ATOM 23785 O O . ARG A 1 61 ? -11.296 13.530 -3.847 1.00 0.00 61 ARG A O 18
ATOM 23806 N N . LYS A 1 62 ? -12.360 13.653 -1.868 1.00 0.00 62 LYS A N 18
ATOM 23807 C CA . LYS A 1 62 ? -11.239 13.120 -1.104 1.00 0.00 62 LYS A CA 18
ATOM 23808 C C . LYS A 1 62 ? -11.275 11.598 -1.062 1.00 0.00 62 LYS A C 18
ATOM 23809 O O . LYS A 1 62 ? -12.323 10.998 -0.815 1.00 0.00 62 LYS A O 18
ATOM 23828 N N . TYR A 1 63 ? -10.127 10.976 -1.306 1.00 0.00 63 TYR A N 18
ATOM 23829 C CA . TYR A 1 63 ? -10.028 9.520 -1.310 1.00 0.00 63 TYR A CA 18
ATOM 23830 C C . TYR A 1 63 ? -8.968 9.038 -0.329 1.00 0.00 63 TYR A C 18
ATOM 23831 O O . TYR A 1 63 ? -8.004 9.747 -0.043 1.00 0.00 63 TYR A O 18
ATOM 23849 N N . ARG A 1 64 ? -9.152 7.826 0.184 1.00 0.00 64 ARG A N 18
ATOM 23850 C CA . ARG A 1 64 ? -8.193 7.231 1.108 1.00 0.00 64 ARG A CA 18
ATOM 23851 C C . ARG A 1 64 ? -7.008 6.633 0.360 1.00 0.00 64 ARG A C 18
ATOM 23852 O O . ARG A 1 64 ? -7.181 5.855 -0.577 1.00 0.00 64 ARG A O 18
ATOM 23873 N N . GLU A 1 65 ? -5.803 7.002 0.782 1.00 0.00 65 GLU A N 18
ATOM 23874 C CA . GLU A 1 65 ? -4.586 6.438 0.211 1.00 0.00 65 GLU A CA 18
ATOM 23875 C C . GLU A 1 65 ? -3.697 5.837 1.292 1.00 0.00 65 GLU A C 18
ATOM 23876 O O . GLU A 1 65 ? -3.720 6.274 2.443 1.00 0.00 65 GLU A O 18
ATOM 23888 N N . TYR A 1 66 ? -2.912 4.832 0.916 1.00 0.00 66 TYR A N 18
ATOM 23889 C CA . TYR A 1 66 ? -1.952 4.226 1.831 1.00 0.00 66 TYR A CA 18
ATOM 23890 C C . TYR A 1 66 ? -0.522 4.542 1.416 1.00 0.00 66 TYR A C 18
ATOM 23891 O O . TYR A 1 66 ? -0.129 4.305 0.273 1.00 0.00 66 TYR A O 18
ATOM 23909 N N . CYS A 1 67 ? 0.256 5.079 2.349 1.00 0.00 67 CYS A N 18
ATOM 23910 C CA . CYS A 1 67 ? 1.593 5.571 2.043 1.00 0.00 67 CYS A CA 18
ATOM 23911 C C . CYS A 1 67 ? 2.646 4.863 2.886 1.00 0.00 67 CYS A C 18
ATOM 23912 O O . CYS A 1 67 ? 2.425 4.577 4.062 1.00 0.00 67 CYS A O 18
ATOM 23920 N N . LEU A 1 68 ? 3.794 4.582 2.275 1.00 0.00 68 LEU A N 18
ATOM 23921 C CA . LEU A 1 68 ? 4.880 3.894 2.964 1.00 0.00 68 LEU A CA 18
ATOM 23922 C C . LEU A 1 68 ? 5.793 4.881 3.678 1.00 0.00 68 LEU A C 18
ATOM 23923 O O . LEU A 1 68 ? 6.250 5.858 3.085 1.00 0.00 68 LEU A O 18
ATOM 23939 N N . LYS A 1 69 ? 6.056 4.619 4.953 1.00 0.00 69 LYS A N 18
ATOM 23940 C CA . LYS A 1 69 ? 6.864 5.518 5.769 1.00 0.00 69 LYS A CA 18
ATOM 23941 C C . LYS A 1 69 ? 8.334 5.449 5.373 1.00 0.00 69 LYS A C 18
ATOM 23942 O O . LYS A 1 69 ? 9.038 6.459 5.387 1.00 0.00 69 LYS A O 18
ATOM 23961 N N . HIS A 1 70 ? 8.792 4.252 5.023 1.00 0.00 70 HIS A N 18
ATOM 23962 C CA . HIS A 1 70 ? 10.207 4.019 4.761 1.00 0.00 70 HIS A CA 18
ATOM 23963 C C . HIS A 1 70 ? 10.402 3.150 3.525 1.00 0.00 70 HIS A C 18
ATOM 23964 O O . HIS A 1 70 ? 10.173 1.941 3.562 1.00 0.00 70 HIS A O 18
ATOM 23978 N N . ARG A 1 71 ? 10.827 3.773 2.430 1.00 0.00 71 ARG A N 18
ATOM 23979 C CA . ARG A 1 71 ? 11.065 3.057 1.184 1.00 0.00 71 ARG A CA 18
ATOM 23980 C C . ARG A 1 71 ? 11.935 1.828 1.413 1.00 0.00 71 ARG A C 18
ATOM 23981 O O . ARG A 1 71 ? 12.963 1.900 2.087 1.00 0.00 71 ARG A O 18
ATOM 24002 N N . ASP A 1 72 ? 11.518 0.699 0.850 1.00 0.00 72 ASP A N 18
ATOM 24003 C CA . ASP A 1 72 ? 12.258 -0.548 0.990 1.00 0.00 72 ASP A CA 18
ATOM 24004 C C . ASP A 1 72 ? 13.669 -0.416 0.428 1.00 0.00 72 ASP A C 18
ATOM 24005 O O . ASP A 1 72 ? 14.621 -0.971 0.977 1.00 0.00 72 ASP A O 18
ATOM 24014 N N . GLU A 1 73 ? 13.796 0.321 -0.671 1.00 0.00 73 GLU A N 18
ATOM 24015 C CA . GLU A 1 73 ? 15.104 0.633 -1.237 1.00 0.00 73 GLU A CA 18
ATOM 24016 C C . GLU A 1 73 ? 15.996 1.324 -0.213 1.00 0.00 73 GLU A C 18
ATOM 24017 O O . GLU A 1 73 ? 17.146 0.936 -0.016 1.00 0.00 73 GLU A O 18
ATOM 24029 N N . LEU A 1 74 ? 15.458 2.352 0.436 1.00 0.00 74 LEU A N 18
ATOM 24030 C CA . LEU A 1 74 ? 16.211 3.110 1.427 1.00 0.00 74 LEU A CA 18
ATOM 24031 C C . LEU A 1 74 ? 16.566 2.245 2.630 1.00 0.00 74 LEU A C 18
ATOM 24032 O O . LEU A 1 74 ? 17.638 2.390 3.216 1.00 0.00 74 LEU A O 18
ATOM 24048 N N . ALA A 1 75 ? 15.658 1.345 2.992 1.00 0.00 75 ALA A N 18
ATOM 24049 C CA . ALA A 1 75 ? 15.901 0.408 4.082 1.00 0.00 75 ALA A CA 18
ATOM 24050 C C . ALA A 1 75 ? 17.068 -0.517 3.762 1.00 0.00 75 ALA A C 18
ATOM 24051 O O . ALA A 1 75 ? 17.934 -0.754 4.605 1.00 0.00 75 ALA A O 18
ATOM 24058 N N . ASP A 1 76 ? 17.085 -1.039 2.540 1.00 0.00 76 ASP A N 18
ATOM 24059 C CA . ASP A 1 76 ? 18.153 -1.931 2.103 1.00 0.00 76 ASP A CA 18
ATOM 24060 C C . ASP A 1 76 ? 19.490 -1.206 2.050 1.00 0.00 76 ASP A C 18
ATOM 24061 O O . ASP A 1 76 ? 20.536 -1.788 2.336 1.00 0.00 76 ASP A O 18
ATOM 24070 N N . LEU A 1 77 ? 19.450 0.070 1.678 1.00 0.00 77 LEU A N 18
ATOM 24071 C CA . LEU A 1 77 ? 20.652 0.895 1.640 1.00 0.00 77 LEU A CA 18
ATOM 24072 C C . LEU A 1 77 ? 21.212 1.116 3.040 1.00 0.00 77 LEU A C 18
ATOM 24073 O O . LEU A 1 77 ? 22.428 1.150 3.235 1.00 0.00 77 LEU A O 18
ATOM 24089 N N . GLU A 1 78 ? 20.320 1.266 4.012 1.00 0.00 78 GLU A N 18
ATOM 24090 C CA . GLU A 1 78 ? 20.722 1.413 5.406 1.00 0.00 78 GLU A CA 18
ATOM 24091 C C . GLU A 1 78 ? 21.213 0.091 5.981 1.00 0.00 78 GLU A C 18
ATOM 24092 O O . GLU A 1 78 ? 22.065 0.067 6.869 1.00 0.00 78 GLU A O 18
ATOM 24104 N N . HIS A 1 79 ? 20.672 -1.009 5.467 1.00 0.00 79 HIS A N 18
ATOM 24105 C CA . HIS A 1 79 ? 21.070 -2.338 5.913 1.00 0.00 79 HIS A CA 18
ATOM 24106 C C . HIS A 1 79 ? 22.429 -2.725 5.346 1.00 0.00 79 HIS A C 18
ATOM 24107 O O . HIS A 1 79 ? 23.433 -2.308 5.854 1.00 0.00 79 HIS A O 18
ATOM 24121 N N . LYS A 1 3 ? 3.976 -11.886 -10.112 1.00 0.00 3 LYS A N 19
ATOM 24122 C CA . LYS A 1 3 ? 3.192 -11.311 -9.025 1.00 0.00 3 LYS A CA 19
ATOM 24123 C C . LYS A 1 3 ? 2.761 -12.381 -8.031 1.00 0.00 3 LYS A C 19
ATOM 24124 O O . LYS A 1 3 ? 2.813 -12.174 -6.819 1.00 0.00 3 LYS A O 19
ATOM 24143 N N . ALA A 1 4 ? 2.335 -13.527 -8.551 1.00 0.00 4 ALA A N 19
ATOM 24144 C CA . ALA A 1 4 ? 1.870 -14.624 -7.712 1.00 0.00 4 ALA A CA 19
ATOM 24145 C C . ALA A 1 4 ? 3.001 -15.181 -6.855 1.00 0.00 4 ALA A C 19
ATOM 24146 O O . ALA A 1 4 ? 2.763 -15.743 -5.786 1.00 0.00 4 ALA A O 19
ATOM 24153 N N . LYS A 1 5 ? 4.230 -15.021 -7.333 1.00 0.00 5 LYS A N 19
ATOM 24154 C CA . LYS A 1 5 ? 5.401 -15.505 -6.610 1.00 0.00 5 LYS A CA 19
ATOM 24155 C C . LYS A 1 5 ? 5.623 -14.712 -5.328 1.00 0.00 5 LYS A C 19
ATOM 24156 O O . LYS A 1 5 ? 6.192 -15.221 -4.363 1.00 0.00 5 LYS A O 19
ATOM 24175 N N . LEU A 1 6 ? 5.169 -13.463 -5.325 1.00 0.00 6 LEU A N 19
ATOM 24176 C CA . LEU A 1 6 ? 5.347 -12.587 -4.173 1.00 0.00 6 LEU A CA 19
ATOM 24177 C C . LEU A 1 6 ? 4.209 -12.751 -3.174 1.00 0.00 6 LEU A C 19
ATOM 24178 O O . LEU A 1 6 ? 3.066 -13.002 -3.557 1.00 0.00 6 LEU A O 19
ATOM 24194 N N . SER A 1 7 ? 4.528 -12.607 -1.892 1.00 0.00 7 SER A N 19
ATOM 24195 C CA . SER A 1 7 ? 3.520 -12.665 -0.841 1.00 0.00 7 SER A CA 19
ATOM 24196 C C . SER A 1 7 ? 2.696 -11.384 -0.798 1.00 0.00 7 SER A C 19
ATOM 24197 O O . SER A 1 7 ? 2.957 -10.441 -1.545 1.00 0.00 7 SER A O 19
ATOM 24205 N N . LEU A 1 8 ? 1.701 -11.356 0.081 1.00 0.00 8 LEU A N 19
ATOM 24206 C CA . LEU A 1 8 ? 0.880 -10.166 0.271 1.00 0.00 8 LEU A CA 19
ATOM 24207 C C . LEU A 1 8 ? 1.719 -8.988 0.746 1.00 0.00 8 LEU A C 19
ATOM 24208 O O . LEU A 1 8 ? 1.451 -7.839 0.391 1.00 0.00 8 LEU A O 19
ATOM 24224 N N . THR A 1 9 ? 2.735 -9.277 1.552 1.00 0.00 9 THR A N 19
ATOM 24225 C CA . THR A 1 9 ? 3.578 -8.235 2.126 1.00 0.00 9 THR A CA 19
ATOM 24226 C C . THR A 1 9 ? 4.709 -7.857 1.176 1.00 0.00 9 THR A C 19
ATOM 24227 O O . THR A 1 9 ? 5.123 -6.699 1.121 1.00 0.00 9 THR A O 19
ATOM 24238 N N . GLN A 1 10 ? 5.203 -8.839 0.432 1.00 0.00 10 GLN A N 19
ATOM 24239 C CA . GLN A 1 10 ? 6.234 -8.597 -0.571 1.00 0.00 10 GLN A CA 19
ATOM 24240 C C . GLN A 1 10 ? 5.690 -7.771 -1.729 1.00 0.00 10 GLN A C 19
ATOM 24241 O O . GLN A 1 10 ? 6.359 -6.867 -2.228 1.00 0.00 10 GLN A O 19
ATOM 24255 N N . LEU A 1 11 ? 4.471 -8.088 -2.155 1.00 0.00 11 LEU A N 19
ATOM 24256 C CA . LEU A 1 11 ? 3.820 -7.350 -3.232 1.00 0.00 11 LEU A CA 19
ATOM 24257 C C . LEU A 1 11 ? 3.712 -5.868 -2.898 1.00 0.00 11 LEU A C 19
ATOM 24258 O O . LEU A 1 11 ? 4.064 -5.012 -3.710 1.00 0.00 11 LEU A O 19
ATOM 24274 N N . ILE A 1 12 ? 3.223 -5.571 -1.699 1.00 0.00 12 ILE A N 19
ATOM 24275 C CA . ILE A 1 12 ? 3.001 -4.192 -1.282 1.00 0.00 12 ILE A CA 19
ATOM 24276 C C . ILE A 1 12 ? 4.321 -3.464 -1.059 1.00 0.00 12 ILE A C 19
ATOM 24277 O O . ILE A 1 12 ? 4.523 -2.357 -1.558 1.00 0.00 12 ILE A O 19
ATOM 24293 N N . LEU A 1 13 ? 5.217 -4.092 -0.306 1.00 0.00 13 LEU A N 19
ATOM 24294 C CA . LEU A 1 13 ? 6.440 -3.435 0.138 1.00 0.00 13 LEU A CA 19
ATOM 24295 C C . LEU A 1 13 ? 7.398 -3.209 -1.024 1.00 0.00 13 LEU A C 19
ATOM 24296 O O . LEU A 1 13 ? 8.094 -2.196 -1.079 1.00 0.00 13 LEU A O 19
ATOM 24312 N N . ILE A 1 14 ? 7.430 -4.160 -1.952 1.00 0.00 14 ILE A N 19
ATOM 24313 C CA . ILE A 1 14 ? 8.229 -4.023 -3.162 1.00 0.00 14 ILE A CA 19
ATOM 24314 C C . ILE A 1 14 ? 7.657 -2.950 -4.081 1.00 0.00 14 ILE A C 19
ATOM 24315 O O . ILE A 1 14 ? 8.401 -2.214 -4.729 1.00 0.00 14 ILE A O 19
ATOM 24331 N N . ARG A 1 15 ? 6.333 -2.869 -4.134 1.00 0.00 15 ARG A N 19
ATOM 24332 C CA . ARG A 1 15 ? 5.659 -1.815 -4.883 1.00 0.00 15 ARG A CA 19
ATOM 24333 C C . ARG A 1 15 ? 5.935 -0.446 -4.277 1.00 0.00 15 ARG A C 19
ATOM 24334 O O . ARG A 1 15 ? 6.053 0.548 -4.994 1.00 0.00 15 ARG A O 19
ATOM 24355 N N . LEU A 1 16 ? 6.037 -0.399 -2.952 1.00 0.00 16 LEU A N 19
ATOM 24356 C CA . LEU A 1 16 ? 6.382 0.832 -2.253 1.00 0.00 16 LEU A CA 19
ATOM 24357 C C . LEU A 1 16 ? 7.837 1.212 -2.489 1.00 0.00 16 LEU A C 19
ATOM 24358 O O . LEU A 1 16 ? 8.190 2.391 -2.487 1.00 0.00 16 LEU A O 19
ATOM 24374 N N . SER A 1 17 ? 8.680 0.204 -2.695 1.00 0.00 17 SER A N 19
ATOM 24375 C CA . SER A 1 17 ? 10.081 0.435 -3.027 1.00 0.00 17 SER A CA 19
ATOM 24376 C C . SER A 1 17 ? 10.221 1.126 -4.377 1.00 0.00 17 SER A C 19
ATOM 24377 O O . SER A 1 17 ? 11.054 2.017 -4.544 1.00 0.00 17 SER A O 19
ATOM 24385 N N . ASN A 1 18 ? 9.402 0.711 -5.336 1.00 0.00 18 ASN A N 19
ATOM 24386 C CA . ASN A 1 18 ? 9.393 1.331 -6.656 1.00 0.00 18 ASN A CA 19
ATOM 24387 C C . ASN A 1 18 ? 8.788 2.728 -6.605 1.00 0.00 18 ASN A C 19
ATOM 24388 O O . ASN A 1 18 ? 9.366 3.683 -7.127 1.00 0.00 18 ASN A O 19
ATOM 24399 N N . ARG A 1 19 ? 7.626 2.842 -5.973 1.00 0.00 19 ARG A N 19
ATOM 24400 C CA . ARG A 1 19 ? 6.938 4.123 -5.859 1.00 0.00 19 ARG A CA 19
ATOM 24401 C C . ARG A 1 19 ? 6.414 4.343 -4.446 1.00 0.00 19 ARG A C 19
ATOM 24402 O O . ARG A 1 19 ? 5.651 3.528 -3.923 1.00 0.00 19 ARG A O 19
ATOM 24423 N N . GLY A 1 20 ? 6.827 5.445 -3.832 1.00 0.00 20 GLY A N 19
ATOM 24424 C CA . GLY A 1 20 ? 6.594 5.663 -2.410 1.00 0.00 20 GLY A CA 19
ATOM 24425 C C . GLY A 1 20 ? 5.103 5.692 -2.094 1.00 0.00 20 GLY A C 19
ATOM 24426 O O . GLY A 1 20 ? 4.654 5.095 -1.116 1.00 0.00 20 GLY A O 19
ATOM 24430 N N . CYS A 1 21 ? 4.340 6.390 -2.929 1.00 0.00 21 CYS A N 19
ATOM 24431 C CA . CYS A 1 21 ? 2.915 6.576 -2.689 1.00 0.00 21 CYS A CA 19
ATOM 24432 C C . CYS A 1 21 ? 2.082 5.917 -3.780 1.00 0.00 21 CYS A C 19
ATOM 24433 O O . CYS A 1 21 ? 2.223 6.236 -4.960 1.00 0.00 21 CYS A O 19
ATOM 24441 N N . GLN A 1 22 ? 1.212 4.996 -3.379 1.00 0.00 22 GLN A N 19
ATOM 24442 C CA . GLN A 1 22 ? 0.296 4.349 -4.311 1.00 0.00 22 GLN A CA 19
ATOM 24443 C C . GLN A 1 22 ? -1.133 4.373 -3.785 1.00 0.00 22 GLN A C 19
ATOM 24444 O O . GLN A 1 22 ? -1.359 4.429 -2.576 1.00 0.00 22 GLN A O 19
ATOM 24458 N N . THR A 1 23 ? -2.097 4.328 -4.699 1.00 0.00 23 THR A N 19
ATOM 24459 C CA . THR A 1 23 ? -3.502 4.214 -4.327 1.00 0.00 23 THR A CA 19
ATOM 24460 C C . THR A 1 23 ? -3.900 2.758 -4.122 1.00 0.00 23 THR A C 19
ATOM 24461 O O . THR A 1 23 ? -3.132 1.845 -4.426 1.00 0.00 23 THR A O 19
ATOM 24472 N N . LEU A 1 24 ? -5.105 2.548 -3.603 1.00 0.00 24 LEU A N 19
ATOM 24473 C CA . LEU A 1 24 ? -5.633 1.201 -3.414 1.00 0.00 24 LEU A CA 19
ATOM 24474 C C . LEU A 1 24 ? -5.779 0.475 -4.744 1.00 0.00 24 LEU A C 19
ATOM 24475 O O . LEU A 1 24 ? -5.516 -0.723 -4.841 1.00 0.00 24 LEU A O 19
ATOM 24491 N N . GLU A 1 25 ? -6.201 1.209 -5.770 1.00 0.00 25 GLU A N 19
ATOM 24492 C CA . GLU A 1 25 ? -6.389 0.634 -7.096 1.00 0.00 25 GLU A CA 19
ATOM 24493 C C . GLU A 1 25 ? -5.054 0.266 -7.733 1.00 0.00 25 GLU A C 19
ATOM 24494 O O . GLU A 1 25 ? -4.924 -0.782 -8.364 1.00 0.00 25 GLU A O 19
ATOM 24506 N N . GLU A 1 26 ? -4.064 1.134 -7.560 1.00 0.00 26 GLU A N 19
ATOM 24507 C CA . GLU A 1 26 ? -2.716 0.866 -8.046 1.00 0.00 26 GLU A CA 19
ATOM 24508 C C . GLU A 1 26 ? -2.109 -0.343 -7.347 1.00 0.00 26 GLU A C 19
ATOM 24509 O O . GLU A 1 26 ? -1.467 -1.182 -7.979 1.00 0.00 26 GLU A O 19
ATOM 24521 N N . LEU A 1 27 ? -2.315 -0.428 -6.036 1.00 0.00 27 LEU A N 19
ATOM 24522 C CA . LEU A 1 27 ? -1.853 -1.572 -5.260 1.00 0.00 27 LEU A CA 19
ATOM 24523 C C . LEU A 1 27 ? -2.616 -2.835 -5.634 1.00 0.00 27 LEU A C 19
ATOM 24524 O O . LEU A 1 27 ? -2.056 -3.932 -5.640 1.00 0.00 27 LEU A O 19
ATOM 24540 N N . GLU A 1 28 ? -3.899 -2.677 -5.945 1.00 0.00 28 GLU A N 19
ATOM 24541 C CA . GLU A 1 28 ? -4.725 -3.795 -6.380 1.00 0.00 28 GLU A CA 19
ATOM 24542 C C . GLU A 1 28 ? -4.179 -4.420 -7.656 1.00 0.00 28 GLU A C 19
ATOM 24543 O O . GLU A 1 28 ? -4.121 -5.643 -7.784 1.00 0.00 28 GLU A O 19
ATOM 24555 N N . GLU A 1 29 ? -3.779 -3.575 -8.599 1.00 0.00 29 GLU A N 19
ATOM 24556 C CA . GLU A 1 29 ? -3.283 -4.043 -9.889 1.00 0.00 29 GLU A CA 19
ATOM 24557 C C . GLU A 1 29 ? -2.010 -4.863 -9.726 1.00 0.00 29 GLU A C 19
ATOM 24558 O O . GLU A 1 29 ? -1.853 -5.915 -10.343 1.00 0.00 29 GLU A O 19
ATOM 24570 N N . PHE A 1 30 ? -1.101 -4.373 -8.888 1.00 0.00 30 PHE A N 19
ATOM 24571 C CA . PHE A 1 30 ? 0.173 -5.044 -8.662 1.00 0.00 30 PHE A CA 19
ATOM 24572 C C . PHE A 1 30 ? 0.000 -6.276 -7.782 1.00 0.00 30 PHE A C 19
ATOM 24573 O O . PHE A 1 30 ? 0.644 -7.301 -8.000 1.00 0.00 30 PHE A O 19
ATOM 24590 N N . THR A 1 31 ? -0.874 -6.166 -6.788 1.00 0.00 31 THR A N 19
ATOM 24591 C CA . THR A 1 31 ? -1.060 -7.233 -5.812 1.00 0.00 31 THR A CA 19
ATOM 24592 C C . THR A 1 31 ? -1.782 -8.425 -6.428 1.00 0.00 31 THR A C 19
ATOM 24593 O O . THR A 1 31 ? -1.413 -9.576 -6.194 1.00 0.00 31 THR A O 19
ATOM 24604 N N . GLN A 1 32 ? -2.814 -8.141 -7.216 1.00 0.00 32 GLN A N 19
ATOM 24605 C CA . GLN A 1 32 ? -3.636 -9.190 -7.808 1.00 0.00 32 GLN A CA 19
ATOM 24606 C C . GLN A 1 32 ? -4.210 -10.109 -6.738 1.00 0.00 32 GLN A C 19
ATOM 24607 O O . GLN A 1 32 ? -4.007 -11.323 -6.775 1.00 0.00 32 GLN A O 19
ATOM 24621 N N . ALA A 1 33 ? -4.928 -9.526 -5.785 1.00 0.00 33 ALA A N 19
ATOM 24622 C CA . ALA A 1 33 ? -5.578 -10.297 -4.733 1.00 0.00 33 ALA A CA 19
ATOM 24623 C C . ALA A 1 33 ? -6.925 -9.694 -4.359 1.00 0.00 33 ALA A C 19
ATOM 24624 O O . ALA A 1 33 ? -7.269 -8.597 -4.800 1.00 0.00 33 ALA A O 19
ATOM 24631 N N . LYS A 1 34 ? -7.686 -10.417 -3.542 1.00 0.00 34 LYS A N 19
ATOM 24632 C CA . LYS A 1 34 ? -8.974 -9.929 -3.063 1.00 0.00 34 LYS A CA 19
ATOM 24633 C C . LYS A 1 34 ? -8.835 -8.562 -2.407 1.00 0.00 34 LYS A C 19
ATOM 24634 O O . LYS A 1 34 ? -7.910 -8.324 -1.633 1.00 0.00 34 LYS A O 19
ATOM 24653 N N . ARG A 1 35 ? -9.764 -7.664 -2.721 1.00 0.00 35 ARG A N 19
ATOM 24654 C CA . ARG A 1 35 ? -9.691 -6.288 -2.243 1.00 0.00 35 ARG A CA 19
ATOM 24655 C C . ARG A 1 35 ? -9.670 -6.233 -0.722 1.00 0.00 35 ARG A C 19
ATOM 24656 O O . ARG A 1 35 ? -8.933 -5.445 -0.129 1.00 0.00 35 ARG A O 19
ATOM 24677 N N . GLU A 1 36 ? -10.483 -7.076 -0.093 1.00 0.00 36 GLU A N 19
ATOM 24678 C CA . GLU A 1 36 ? -10.507 -7.177 1.361 1.00 0.00 36 GLU A CA 19
ATOM 24679 C C . GLU A 1 36 ? -9.148 -7.601 1.906 1.00 0.00 36 GLU A C 19
ATOM 24680 O O . GLU A 1 36 ? -8.616 -6.979 2.825 1.00 0.00 36 GLU A O 19
ATOM 24692 N N . VAL A 1 37 ? -8.591 -8.662 1.333 1.00 0.00 37 VAL A N 19
ATOM 24693 C CA . VAL A 1 37 ? -7.305 -9.187 1.778 1.00 0.00 37 VAL A CA 19
ATOM 24694 C C . VAL A 1 37 ? -6.207 -8.141 1.642 1.00 0.00 37 VAL A C 19
ATOM 24695 O O . VAL A 1 37 ? -5.360 -7.999 2.524 1.00 0.00 37 VAL A O 19
ATOM 24708 N N . LEU A 1 38 ? -6.225 -7.411 0.531 1.00 0.00 38 LEU A N 19
ATOM 24709 C CA . LEU A 1 38 ? -5.298 -6.304 0.327 1.00 0.00 38 LEU A CA 19
ATOM 24710 C C . LEU A 1 38 ? -5.425 -5.268 1.436 1.00 0.00 38 LEU A C 19
ATOM 24711 O O . LEU A 1 38 ? -4.423 -4.797 1.975 1.00 0.00 38 LEU A O 19
ATOM 24727 N N . LEU A 1 39 ? -6.661 -4.916 1.770 1.00 0.00 39 LEU A N 19
ATOM 24728 C CA . LEU A 1 39 ? -6.921 -3.922 2.806 1.00 0.00 39 LEU A CA 19
ATOM 24729 C C . LEU A 1 39 ? -6.438 -4.405 4.167 1.00 0.00 39 LEU A C 19
ATOM 24730 O O . LEU A 1 39 ? -5.946 -3.620 4.978 1.00 0.00 39 LEU A O 19
ATOM 24746 N N . VAL A 1 40 ? -6.582 -5.703 4.414 1.00 0.00 40 VAL A N 19
ATOM 24747 C CA . VAL A 1 40 ? -6.151 -6.296 5.674 1.00 0.00 40 VAL A CA 19
ATOM 24748 C C . VAL A 1 40 ? -4.643 -6.167 5.854 1.00 0.00 40 VAL A C 19
ATOM 24749 O O . VAL A 1 40 ? -4.169 -5.743 6.908 1.00 0.00 40 VAL A O 19
ATOM 24762 N N . THR A 1 41 ? -3.895 -6.536 4.821 1.00 0.00 41 THR A N 19
ATOM 24763 C CA . THR A 1 41 ? -2.438 -6.485 4.872 1.00 0.00 41 THR A CA 19
ATOM 24764 C C . THR A 1 41 ? -1.940 -5.048 4.956 1.00 0.00 41 THR A C 19
ATOM 24765 O O . THR A 1 41 ? -0.987 -4.753 5.675 1.00 0.00 41 THR A O 19
ATOM 24776 N N . LEU A 1 42 ? -2.593 -4.157 4.217 1.00 0.00 42 LEU A N 19
ATOM 24777 C CA . LEU A 1 42 ? -2.282 -2.735 4.279 1.00 0.00 42 LEU A CA 19
ATOM 24778 C C . LEU A 1 42 ? -2.566 -2.169 5.666 1.00 0.00 42 LEU A C 19
ATOM 24779 O O . LEU A 1 42 ? -1.819 -1.330 6.169 1.00 0.00 42 LEU A O 19
ATOM 24795 N N . THR A 1 43 ? -3.648 -2.634 6.279 1.00 0.00 43 THR A N 19
ATOM 24796 C CA . THR A 1 43 ? -3.981 -2.248 7.644 1.00 0.00 43 THR A CA 19
ATOM 24797 C C . THR A 1 43 ? -2.932 -2.750 8.628 1.00 0.00 43 THR A C 19
ATOM 24798 O O . THR A 1 43 ? -2.575 -2.052 9.578 1.00 0.00 43 THR A O 19
ATOM 24809 N N . ARG A 1 44 ? -2.441 -3.962 8.397 1.00 0.00 44 ARG A N 19
ATOM 24810 C CA . ARG A 1 44 ? -1.409 -4.547 9.244 1.00 0.00 44 ARG A CA 19
ATOM 24811 C C . ARG A 1 44 ? -0.115 -3.749 9.165 1.00 0.00 44 ARG A C 19
ATOM 24812 O O . ARG A 1 44 ? 0.561 -3.541 10.173 1.00 0.00 44 ARG A O 19
ATOM 24833 N N . LEU A 1 45 ? 0.228 -3.303 7.961 1.00 0.00 45 LEU A N 19
ATOM 24834 C CA . LEU A 1 45 ? 1.382 -2.436 7.765 1.00 0.00 45 LEU A CA 19
ATOM 24835 C C . LEU A 1 45 ? 1.150 -1.061 8.380 1.00 0.00 45 LEU A C 19
ATOM 24836 O O . LEU A 1 45 ? 2.059 -0.469 8.960 1.00 0.00 45 LEU A O 19
ATOM 24852 N N . HIS A 1 46 ? -0.073 -0.560 8.249 1.00 0.00 46 HIS A N 19
ATOM 24853 C CA . HIS A 1 46 ? -0.421 0.758 8.769 1.00 0.00 46 HIS A CA 19
ATOM 24854 C C . HIS A 1 46 ? -0.382 0.778 10.290 1.00 0.00 46 HIS A C 19
ATOM 24855 O O . HIS A 1 46 ? 0.058 1.755 10.897 1.00 0.00 46 HIS A O 19
ATOM 24869 N N . GLN A 1 47 ? -0.847 -0.305 10.904 1.00 0.00 47 GLN A N 19
ATOM 24870 C CA . GLN A 1 47 ? -0.835 -0.428 12.356 1.00 0.00 47 GLN A CA 19
ATOM 24871 C C . GLN A 1 47 ? 0.576 -0.678 12.877 1.00 0.00 47 GLN A C 19
ATOM 24872 O O . GLN A 1 47 ? 0.937 -0.220 13.961 1.00 0.00 47 GLN A O 19
ATOM 24886 N N . ARG A 1 48 ? 1.368 -1.405 12.098 1.00 0.00 48 ARG A N 19
ATOM 24887 C CA . ARG A 1 48 ? 2.757 -1.672 12.453 1.00 0.00 48 ARG A CA 19
ATOM 24888 C C . ARG A 1 48 ? 3.587 -0.396 12.426 1.00 0.00 48 ARG A C 19
ATOM 24889 O O . ARG A 1 48 ? 4.532 -0.241 13.200 1.00 0.00 48 ARG A O 19
ATOM 24910 N N . GLY A 1 49 ? 3.232 0.517 11.527 1.00 0.00 49 GLY A N 19
ATOM 24911 C CA . GLY A 1 49 ? 3.932 1.790 11.410 1.00 0.00 49 GLY A CA 19
ATOM 24912 C C . GLY A 1 49 ? 4.844 1.808 10.191 1.00 0.00 49 GLY A C 19
ATOM 24913 O O . GLY A 1 49 ? 5.930 2.386 10.224 1.00 0.00 49 GLY A O 19
ATOM 24917 N N . VAL A 1 50 ? 4.396 1.171 9.114 1.00 0.00 50 VAL A N 19
ATOM 24918 C CA . VAL A 1 50 ? 5.154 1.143 7.868 1.00 0.00 50 VAL A CA 19
ATOM 24919 C C . VAL A 1 50 ? 4.613 2.162 6.874 1.00 0.00 50 VAL A C 19
ATOM 24920 O O . VAL A 1 50 ? 5.378 2.887 6.235 1.00 0.00 50 VAL A O 19
ATOM 24933 N N . ILE A 1 51 ? 3.292 2.214 6.744 1.00 0.00 51 ILE A N 19
ATOM 24934 C CA . ILE A 1 51 ? 2.650 3.117 5.799 1.00 0.00 51 ILE A CA 19
ATOM 24935 C C . ILE A 1 51 ? 1.617 3.998 6.494 1.00 0.00 51 ILE A C 19
ATOM 24936 O O . ILE A 1 51 ? 1.212 3.723 7.624 1.00 0.00 51 ILE A O 19
ATOM 24952 N N . TYR A 1 52 ? 1.198 5.058 5.812 1.00 0.00 52 TYR A N 19
ATOM 24953 C CA . TYR A 1 52 ? 0.202 5.974 6.357 1.00 0.00 52 TYR A CA 19
ATOM 24954 C C . TYR A 1 52 ? -0.808 6.385 5.294 1.00 0.00 52 TYR A C 19
ATOM 24955 O O . TYR A 1 52 ? -0.525 6.324 4.098 1.00 0.00 52 TYR A O 19
ATOM 24973 N N . ARG A 1 53 ? -1.989 6.805 5.739 1.00 0.00 53 ARG A N 19
ATOM 24974 C CA . ARG A 1 53 ? -3.054 7.201 4.825 1.00 0.00 53 ARG A CA 19
ATOM 24975 C C . ARG A 1 53 ? -3.006 8.695 4.537 1.00 0.00 53 ARG A C 19
ATOM 24976 O O . ARG A 1 53 ? -3.124 9.517 5.446 1.00 0.00 53 ARG A O 19
ATOM 24997 N N . LYS A 1 54 ? -2.832 9.043 3.265 1.00 0.00 54 LYS A N 19
ATOM 24998 C CA . LYS A 1 54 ? -2.840 10.439 2.845 1.00 0.00 54 LYS A CA 19
ATOM 24999 C C . LYS A 1 54 ? -4.084 10.762 2.029 1.00 0.00 54 LYS A C 19
ATOM 25000 O O . LYS A 1 54 ? -4.333 10.148 0.991 1.00 0.00 54 LYS A O 19
ATOM 25019 N N . TRP A 1 55 ? -4.864 11.727 2.505 1.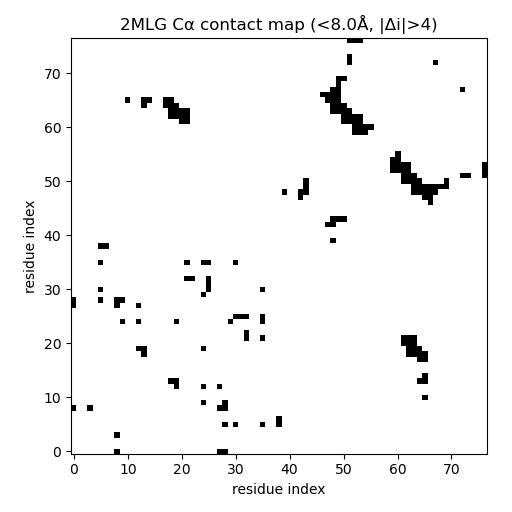00 0.00 55 TRP A N 19
ATOM 25020 C CA . TRP A 1 55 ? -6.123 12.083 1.859 1.00 0.00 55 TRP A CA 19
ATOM 25021 C C . TRP A 1 55 ? -5.935 13.240 0.886 1.00 0.00 55 TRP A C 19
ATOM 25022 O O . TRP A 1 55 ? -5.465 14.312 1.266 1.00 0.00 55 TRP A O 19
ATOM 25043 N N . ARG A 1 56 ? -6.306 13.016 -0.370 1.00 0.00 56 ARG A N 19
ATOM 25044 C CA . ARG A 1 56 ? -6.294 14.075 -1.373 1.00 0.00 56 ARG A CA 19
ATOM 25045 C C . ARG A 1 56 ? -7.706 14.414 -1.832 1.00 0.00 56 ARG A C 19
ATOM 25046 O O . ARG A 1 56 ? -8.485 13.530 -2.186 1.00 0.00 56 ARG A O 19
ATOM 25067 N N . HIS A 1 57 ? -8.031 15.703 -1.823 1.00 0.00 57 HIS A N 19
ATOM 25068 C CA . HIS A 1 57 ? -9.343 16.166 -2.260 1.00 0.00 57 HIS A CA 19
ATOM 25069 C C . HIS A 1 57 ? -9.535 15.947 -3.756 1.00 0.00 57 HIS A C 19
ATOM 25070 O O . HIS A 1 57 ? -8.649 16.249 -4.555 1.00 0.00 57 HIS A O 19
ATOM 25084 N N . PHE A 1 58 ? -10.697 15.421 -4.128 1.00 0.00 58 PHE A N 19
ATOM 25085 C CA . PHE A 1 58 ? -10.991 15.126 -5.524 1.00 0.00 58 PHE A CA 19
ATOM 25086 C C . PHE A 1 58 ? -12.493 15.135 -5.784 1.00 0.00 58 PHE A C 19
ATOM 25087 O O . PHE A 1 58 ? -13.235 14.334 -5.216 1.00 0.00 58 PHE A O 19
ATOM 25104 N N . SER A 1 59 ? -12.934 16.045 -6.647 1.00 0.00 59 SER A N 19
ATOM 25105 C CA . SER A 1 59 ? -14.326 16.080 -7.077 1.00 0.00 59 SER A CA 19
ATOM 25106 C C . SER A 1 59 ? -15.268 16.222 -5.889 1.00 0.00 59 SER A C 19
ATOM 25107 O O . SER A 1 59 ? -16.365 15.664 -5.883 1.00 0.00 59 SER A O 19
ATOM 25115 N N . GLY A 1 60 ? -14.832 16.972 -4.882 1.00 0.00 60 GLY A N 19
ATOM 25116 C CA . GLY A 1 60 ? -15.693 17.321 -3.759 1.00 0.00 60 GLY A CA 19
ATOM 25117 C C . GLY A 1 60 ? -15.504 16.351 -2.599 1.00 0.00 60 GLY A C 19
ATOM 25118 O O . GLY A 1 60 ? -16.083 16.529 -1.528 1.00 0.00 60 GLY A O 19
ATOM 25122 N N . ARG A 1 61 ? -14.691 15.323 -2.820 1.00 0.00 61 ARG A N 19
ATOM 25123 C CA . ARG A 1 61 ? -14.496 14.274 -1.828 1.00 0.00 61 ARG A CA 19
ATOM 25124 C C . ARG A 1 61 ? -13.022 13.924 -1.677 1.00 0.00 61 ARG A C 19
ATOM 25125 O O . ARG A 1 61 ? -12.314 13.736 -2.666 1.00 0.00 61 ARG A O 19
ATOM 25146 N N . LYS A 1 62 ? -12.563 13.838 -0.433 1.00 0.00 62 LYS A N 19
ATOM 25147 C CA . LYS A 1 62 ? -11.188 13.445 -0.148 1.00 0.00 62 LYS A CA 19
ATOM 25148 C C . LYS A 1 62 ? -11.045 11.930 -0.103 1.00 0.00 62 LYS A C 19
ATOM 25149 O O . LYS A 1 62 ? -11.752 11.253 0.642 1.00 0.00 62 LYS A O 19
ATOM 25168 N N . TYR A 1 63 ? -10.127 11.403 -0.906 1.00 0.00 63 TYR A N 19
ATOM 25169 C CA . TYR A 1 63 ? -9.871 9.969 -0.938 1.00 0.00 63 TYR A CA 19
ATOM 25170 C C . TYR A 1 63 ? -8.453 9.650 -0.483 1.00 0.00 63 TYR A C 19
ATOM 25171 O O . TYR A 1 63 ? -7.505 10.352 -0.836 1.00 0.00 63 TYR A O 19
ATOM 25189 N N . ARG A 1 64 ? -8.314 8.589 0.303 1.00 0.00 64 ARG A N 19
ATOM 25190 C CA . ARG A 1 64 ? -7.020 8.214 0.863 1.00 0.00 64 ARG A CA 19
ATOM 25191 C C . ARG A 1 64 ? -6.139 7.548 -0.187 1.00 0.00 64 ARG A C 19
ATOM 25192 O O . ARG A 1 64 ? -6.637 6.960 -1.146 1.00 0.00 64 ARG A O 19
ATOM 25213 N N . GLU A 1 65 ? -4.827 7.643 0.004 1.00 0.00 65 GLU A N 19
ATOM 25214 C CA . GLU A 1 65 ? -3.888 6.755 -0.671 1.00 0.00 65 GLU A CA 19
ATOM 25215 C C . GLU A 1 65 ? -2.828 6.238 0.292 1.00 0.00 65 GLU A C 19
ATOM 25216 O O . GLU A 1 65 ? -2.538 6.870 1.308 1.00 0.00 65 GLU A O 19
ATOM 25228 N N . TYR A 1 66 ? -2.253 5.085 -0.031 1.00 0.00 66 TYR A N 19
ATOM 25229 C CA . TYR A 1 66 ? -1.353 4.394 0.884 1.00 0.00 66 TYR A CA 19
ATOM 25230 C C . TYR A 1 66 ? 0.102 4.730 0.585 1.00 0.00 66 TYR A C 19
ATOM 25231 O O . TYR A 1 66 ? 0.640 4.335 -0.448 1.00 0.00 66 TYR A O 19
ATOM 25249 N N . CYS A 1 67 ? 0.734 5.462 1.497 1.00 0.00 67 CYS A N 19
ATOM 25250 C CA . CYS A 1 67 ? 2.076 5.982 1.266 1.00 0.00 67 CYS A CA 19
ATOM 25251 C C . CYS A 1 67 ? 3.074 5.390 2.251 1.00 0.00 67 CYS A C 19
ATOM 25252 O O . CYS A 1 67 ? 2.756 5.179 3.422 1.00 0.00 67 CYS A O 19
ATOM 25260 N N . LEU A 1 68 ? 4.285 5.122 1.771 1.00 0.00 68 LEU A N 19
ATOM 25261 C CA . LEU A 1 68 ? 5.367 4.665 2.636 1.00 0.00 68 LEU A CA 19
ATOM 25262 C C . LEU A 1 68 ? 5.839 5.779 3.561 1.00 0.00 68 LEU A C 19
ATOM 25263 O O . LEU A 1 68 ? 6.054 6.911 3.129 1.00 0.00 68 LEU A O 19
ATOM 25279 N N . LYS A 1 69 ? 5.997 5.451 4.839 1.00 0.00 69 LYS A N 19
ATOM 25280 C CA . LYS A 1 69 ? 6.484 6.411 5.823 1.00 0.00 69 LYS A CA 19
ATOM 25281 C C . LYS A 1 69 ? 7.946 6.759 5.577 1.00 0.00 69 LYS A C 19
ATOM 25282 O O . LYS A 1 69 ? 8.293 7.922 5.374 1.00 0.00 69 LYS A O 19
ATOM 25301 N N . HIS A 1 70 ? 8.802 5.742 5.595 1.00 0.00 70 HIS A N 19
ATOM 25302 C CA . HIS A 1 70 ? 10.231 5.939 5.388 1.00 0.00 70 HIS A CA 19
ATOM 25303 C C . HIS A 1 70 ? 10.821 4.829 4.527 1.00 0.00 70 HIS A C 19
ATOM 25304 O O . HIS A 1 70 ? 10.465 3.660 4.674 1.00 0.00 70 HIS A O 19
ATOM 25318 N N . ARG A 1 71 ? 11.726 5.202 3.627 1.00 0.00 71 ARG A N 19
ATOM 25319 C CA . ARG A 1 71 ? 12.417 4.231 2.788 1.00 0.00 71 ARG A CA 19
ATOM 25320 C C . ARG A 1 71 ? 13.510 3.510 3.565 1.00 0.00 71 ARG A C 19
ATOM 25321 O O . ARG A 1 71 ? 13.892 2.390 3.224 1.00 0.00 71 ARG A O 19
ATOM 25342 N N . ASP A 1 72 ? 14.011 4.157 4.611 1.00 0.00 72 ASP A N 19
ATOM 25343 C CA . ASP A 1 72 ? 14.982 3.536 5.503 1.00 0.00 72 ASP A CA 19
ATOM 25344 C C . ASP A 1 72 ? 14.357 2.390 6.288 1.00 0.00 72 ASP A C 19
ATOM 25345 O O . ASP A 1 72 ? 15.005 1.376 6.548 1.00 0.00 72 ASP A O 19
ATOM 25354 N N . GLU A 1 73 ? 13.094 2.559 6.664 1.00 0.00 73 GLU A N 19
ATOM 25355 C CA . GLU A 1 73 ? 12.344 1.498 7.327 1.00 0.00 73 GLU A CA 19
ATOM 25356 C C . GLU A 1 73 ? 12.027 0.363 6.363 1.00 0.00 73 GLU A C 19
ATOM 25357 O O . GLU A 1 73 ? 12.083 -0.810 6.731 1.00 0.00 73 GLU A O 19
ATOM 25369 N N . LEU A 1 74 ? 11.694 0.717 5.126 1.00 0.00 74 LEU A N 19
ATOM 25370 C CA . LEU A 1 74 ? 11.463 -0.272 4.081 1.00 0.00 74 LEU A CA 19
ATOM 25371 C C . LEU A 1 74 ? 12.740 -1.034 3.752 1.00 0.00 74 LEU A C 19
ATOM 25372 O O . LEU A 1 74 ? 12.707 -2.237 3.486 1.00 0.00 74 LEU A O 19
ATOM 25388 N N . ALA A 1 75 ? 13.867 -0.329 3.772 1.00 0.00 75 ALA A N 19
ATOM 25389 C CA . ALA A 1 75 ? 15.167 -0.956 3.568 1.00 0.00 75 ALA A CA 19
ATOM 25390 C C . ALA A 1 75 ? 15.397 -2.085 4.566 1.00 0.00 75 ALA A C 19
ATOM 25391 O O . ALA A 1 75 ? 15.923 -3.140 4.214 1.00 0.00 75 ALA A O 19
ATOM 25398 N N . ASP A 1 76 ? 14.999 -1.856 5.812 1.00 0.00 76 ASP A N 19
ATOM 25399 C CA . ASP A 1 76 ? 15.077 -2.885 6.843 1.00 0.00 76 ASP A CA 19
ATOM 25400 C C . ASP A 1 76 ? 14.106 -4.023 6.561 1.00 0.00 76 ASP A C 19
ATOM 25401 O O . ASP A 1 76 ? 14.406 -5.187 6.823 1.00 0.00 76 ASP A O 19
ATOM 25410 N N . LEU A 1 77 ? 12.940 -3.679 6.024 1.00 0.00 77 LEU A N 19
ATOM 25411 C CA . LEU A 1 77 ? 11.952 -4.678 5.635 1.00 0.00 77 LEU A CA 19
ATOM 25412 C C . LEU A 1 77 ? 12.452 -5.521 4.469 1.00 0.00 77 LEU A C 19
ATOM 25413 O O . LEU A 1 77 ? 12.120 -6.701 4.356 1.00 0.00 77 LEU A O 19
ATOM 25429 N N . GLU A 1 78 ? 13.250 -4.909 3.601 1.00 0.00 78 GLU A N 19
ATOM 25430 C CA . GLU A 1 78 ? 13.849 -5.619 2.477 1.00 0.00 78 GLU A CA 19
ATOM 25431 C C . GLU A 1 78 ? 14.973 -6.537 2.941 1.00 0.00 78 GLU A C 19
ATOM 25432 O O . GLU A 1 78 ? 15.141 -7.639 2.421 1.00 0.00 78 GLU A O 19
ATOM 25444 N N . HIS A 1 79 ? 15.740 -6.075 3.924 1.00 0.00 79 HIS A N 19
ATOM 25445 C CA . HIS A 1 79 ? 16.819 -6.873 4.493 1.00 0.00 79 HIS A CA 19
ATOM 25446 C C . HIS A 1 79 ? 16.303 -8.212 5.005 1.00 0.00 79 HIS A C 19
ATOM 25447 O O . HIS A 1 79 ? 16.106 -9.113 4.237 1.00 0.00 79 HIS A O 19
ATOM 25461 N N . LYS A 1 3 ? 8.839 -15.394 -3.459 1.00 0.00 3 LYS A N 20
ATOM 25462 C CA . LYS A 1 3 ? 7.655 -15.353 -2.610 1.00 0.00 3 LYS A CA 20
ATOM 25463 C C . LYS A 1 3 ? 7.014 -13.971 -2.626 1.00 0.00 3 LYS A C 20
ATOM 25464 O O . LYS A 1 3 ? 5.816 -13.829 -2.377 1.00 0.00 3 LYS A O 20
ATOM 25483 N N . ALA A 1 4 ? 7.818 -12.955 -2.918 1.00 0.00 4 ALA A N 20
ATOM 25484 C CA . ALA A 1 4 ? 7.336 -11.579 -2.944 1.00 0.00 4 ALA A CA 20
ATOM 25485 C C . ALA A 1 4 ? 6.312 -11.375 -4.052 1.00 0.00 4 ALA A C 20
ATOM 25486 O O . ALA A 1 4 ? 5.458 -10.491 -3.967 1.00 0.00 4 ALA A O 20
ATOM 25493 N N . LYS A 1 5 ? 6.400 -12.199 -5.092 1.00 0.00 5 LYS A N 20
ATOM 25494 C CA . LYS A 1 5 ? 5.452 -12.138 -6.198 1.00 0.00 5 LYS A CA 20
ATOM 25495 C C . LYS A 1 5 ? 4.074 -12.628 -5.771 1.00 0.00 5 LYS A C 20
ATOM 25496 O O . LYS A 1 5 ? 3.063 -12.268 -6.372 1.00 0.00 5 LYS A O 20
ATOM 25515 N N . LEU A 1 6 ? 4.042 -13.450 -4.727 1.00 0.00 6 LEU A N 20
ATOM 25516 C CA . LEU A 1 6 ? 2.792 -14.028 -4.246 1.00 0.00 6 LEU A CA 20
ATOM 25517 C C . LEU A 1 6 ? 2.244 -13.243 -3.061 1.00 0.00 6 LEU A C 20
ATOM 25518 O O . LEU A 1 6 ? 1.031 -13.152 -2.873 1.00 0.00 6 LEU A O 20
ATOM 25534 N N . SER A 1 7 ? 3.144 -12.677 -2.265 1.00 0.00 7 SER A N 20
ATOM 25535 C CA . SER A 1 7 ? 2.751 -11.888 -1.103 1.00 0.00 7 SER A CA 20
ATOM 25536 C C . SER A 1 7 ? 2.201 -10.531 -1.519 1.00 0.00 7 SER A C 20
ATOM 25537 O O . SER A 1 7 ? 2.899 -9.732 -2.145 1.00 0.00 7 SER A O 20
ATOM 25545 N N . LEU A 1 8 ? 0.946 -10.274 -1.169 1.00 0.00 8 LEU A N 20
ATOM 25546 C CA . LEU A 1 8 ? 0.324 -8.983 -1.437 1.00 0.00 8 LEU A CA 20
ATOM 25547 C C . LEU A 1 8 ? 0.986 -7.874 -0.628 1.00 0.00 8 LEU A C 20
ATOM 25548 O O . LEU A 1 8 ? 1.108 -6.742 -1.093 1.00 0.00 8 LEU A O 20
ATOM 25564 N N . THR A 1 9 ? 1.411 -8.209 0.586 1.00 0.00 9 THR A N 20
ATOM 25565 C CA . THR A 1 9 ? 2.128 -7.263 1.434 1.00 0.00 9 THR A CA 20
ATOM 25566 C C . THR A 1 9 ? 3.428 -6.814 0.781 1.00 0.00 9 THR A C 20
ATOM 25567 O O . THR A 1 9 ? 3.736 -5.623 0.743 1.00 0.00 9 THR A O 20
ATOM 25578 N N . GLN A 1 10 ? 4.189 -7.774 0.269 1.00 0.00 10 GLN A N 20
ATOM 25579 C CA . GLN A 1 10 ? 5.447 -7.477 -0.407 1.00 0.00 10 GLN A CA 20
ATOM 25580 C C . GLN A 1 10 ? 5.215 -6.645 -1.661 1.00 0.00 10 GLN A C 20
ATOM 25581 O O . GLN A 1 10 ? 5.914 -5.661 -1.904 1.00 0.00 10 GLN A O 20
ATOM 25595 N N . LEU A 1 11 ? 4.229 -7.046 -2.456 1.00 0.00 11 LEU A N 20
ATOM 25596 C CA . LEU A 1 11 ? 3.923 -6.355 -3.705 1.00 0.00 11 LEU A CA 20
ATOM 25597 C C . LEU A 1 11 ? 3.607 -4.886 -3.458 1.00 0.00 11 LEU A C 20
ATOM 25598 O O . LEU A 1 11 ? 4.083 -4.010 -4.180 1.00 0.00 11 LEU A O 20
ATOM 25614 N N . ILE A 1 12 ? 2.802 -4.622 -2.433 1.00 0.00 12 ILE A N 20
ATOM 25615 C CA . ILE A 1 12 ? 2.467 -3.254 -2.056 1.00 0.00 12 ILE A CA 20
ATOM 25616 C C . ILE A 1 12 ? 3.720 -2.446 -1.744 1.00 0.00 12 ILE A C 20
ATOM 25617 O O . ILE A 1 12 ? 3.875 -1.317 -2.211 1.00 0.00 12 ILE A O 20
ATOM 25633 N N . LEU A 1 13 ? 4.612 -3.030 -0.950 1.00 0.00 13 LEU A N 20
ATOM 25634 C CA . LEU A 1 13 ? 5.799 -2.324 -0.483 1.00 0.00 13 LEU A CA 20
ATOM 25635 C C . LEU A 1 13 ? 6.811 -2.144 -1.607 1.00 0.00 13 LEU A C 20
ATOM 25636 O O . LEU A 1 13 ? 7.580 -1.182 -1.614 1.00 0.00 13 LEU A O 20
ATOM 25652 N N . ILE A 1 14 ? 6.805 -3.073 -2.557 1.00 0.00 14 ILE A N 20
ATOM 25653 C CA . ILE A 1 14 ? 7.693 -2.995 -3.711 1.00 0.00 14 ILE A CA 20
ATOM 25654 C C . ILE A 1 14 ? 7.362 -1.788 -4.580 1.00 0.00 14 ILE A C 20
ATOM 25655 O O . ILE A 1 14 ? 8.239 -0.993 -4.914 1.00 0.00 14 ILE A O 20
ATOM 25671 N N . ARG A 1 15 ? 6.090 -1.658 -4.943 1.00 0.00 15 ARG A N 20
ATOM 25672 C CA . ARG A 1 15 ? 5.644 -0.559 -5.790 1.00 0.00 15 ARG A CA 20
ATOM 25673 C C . ARG A 1 15 ? 5.806 0.782 -5.084 1.00 0.00 15 ARG A C 20
ATOM 25674 O O . ARG A 1 15 ? 6.207 1.772 -5.695 1.00 0.00 15 ARG A O 20
ATOM 25695 N N . LEU A 1 16 ? 5.490 0.806 -3.794 1.00 0.00 16 LEU A N 20
ATOM 25696 C CA . LEU A 1 16 ? 5.534 2.040 -3.018 1.00 0.00 16 LEU A CA 20
ATOM 25697 C C . LEU A 1 16 ? 6.971 2.479 -2.764 1.00 0.00 16 LEU A C 20
ATOM 25698 O O . LEU A 1 16 ? 7.248 3.670 -2.612 1.00 0.00 16 LEU A O 20
ATOM 25714 N N . SER A 1 17 ? 7.881 1.514 -2.720 1.00 0.00 17 SER A N 20
ATOM 25715 C CA . SER A 1 17 ? 9.301 1.805 -2.560 1.00 0.00 17 SER A CA 20
ATOM 25716 C C . SER A 1 17 ? 9.864 2.497 -3.795 1.00 0.00 17 SER A C 20
ATOM 25717 O O . SER A 1 17 ? 10.634 3.451 -3.687 1.00 0.00 17 SER A O 20
ATOM 25725 N N . ASN A 1 18 ? 9.475 2.010 -4.969 1.00 0.00 18 ASN A N 20
ATOM 25726 C CA . ASN A 1 18 ? 9.994 2.535 -6.225 1.00 0.00 18 ASN A CA 20
ATOM 25727 C C . ASN A 1 18 ? 9.320 3.852 -6.592 1.00 0.00 18 ASN A C 20
ATOM 25728 O O . ASN A 1 18 ? 9.969 4.779 -7.077 1.00 0.00 18 ASN A O 20
ATOM 25739 N N . ARG A 1 19 ? 8.013 3.927 -6.359 1.00 0.00 19 ARG A N 20
ATOM 25740 C CA . ARG A 1 19 ? 7.216 5.054 -6.823 1.00 0.00 19 ARG A CA 20
ATOM 25741 C C . ARG A 1 19 ? 6.964 6.052 -5.701 1.00 0.00 19 ARG A C 20
ATOM 25742 O O . ARG A 1 19 ? 6.527 7.177 -5.943 1.00 0.00 19 ARG A O 20
ATOM 25763 N N . GLY A 1 20 ? 7.242 5.633 -4.470 1.00 0.00 20 GLY A N 20
ATOM 25764 C CA . GLY A 1 20 ? 7.123 6.514 -3.316 1.00 0.00 20 GLY A CA 20
ATOM 25765 C C . GLY A 1 20 ? 5.720 6.461 -2.725 1.00 0.00 20 GLY A C 20
ATOM 25766 O O . GLY A 1 20 ? 5.539 6.111 -1.558 1.00 0.00 20 GLY A O 20
ATOM 25770 N N . CYS A 1 21 ? 4.729 6.811 -3.537 1.00 0.00 21 CYS A N 20
ATOM 25771 C CA . CYS A 1 21 ? 3.339 6.818 -3.092 1.00 0.00 21 CYS A CA 20
ATOM 25772 C C . CYS A 1 21 ? 2.389 6.523 -4.246 1.00 0.00 21 CYS A C 20
ATOM 25773 O O . CYS A 1 21 ? 2.504 7.109 -5.322 1.00 0.00 21 CYS A O 20
ATOM 25781 N N . GLN A 1 22 ? 1.451 5.613 -4.013 1.00 0.00 22 GLN A N 20
ATOM 25782 C CA . GLN A 1 22 ? 0.484 5.231 -5.035 1.00 0.00 22 GLN A CA 20
ATOM 25783 C C . GLN A 1 22 ? -0.933 5.210 -4.476 1.00 0.00 22 GLN A C 20
ATOM 25784 O O . GLN A 1 22 ? -1.129 5.130 -3.263 1.00 0.00 22 GLN A O 20
ATOM 25798 N N . THR A 1 23 ? -1.916 5.282 -5.366 1.00 0.00 23 THR A N 20
ATOM 25799 C CA . THR A 1 23 ? -3.317 5.228 -4.965 1.00 0.00 23 THR A CA 20
ATOM 25800 C C . THR A 1 23 ? -3.747 3.800 -4.654 1.00 0.00 23 THR A C 20
ATOM 25801 O O . THR A 1 23 ? -3.073 2.843 -5.034 1.00 0.00 23 THR A O 20
ATOM 25812 N N . LEU A 1 24 ? -4.871 3.664 -3.960 1.00 0.00 24 LEU A N 20
ATOM 25813 C CA . LEU A 1 24 ? -5.483 2.358 -3.739 1.00 0.00 24 LEU A CA 20
ATOM 25814 C C . LEU A 1 24 ? -5.742 1.642 -5.058 1.00 0.00 24 LEU A C 20
ATOM 25815 O O . LEU A 1 24 ? -5.544 0.432 -5.167 1.00 0.00 24 LEU A O 20
ATOM 25831 N N . GLU A 1 25 ? -6.183 2.396 -6.059 1.00 0.00 25 GLU A N 20
ATOM 25832 C CA . GLU A 1 25 ? -6.490 1.830 -7.367 1.00 0.00 25 GLU A CA 20
ATOM 25833 C C . GLU A 1 25 ? -5.226 1.349 -8.069 1.00 0.00 25 GLU A C 20
ATOM 25834 O O . GLU A 1 25 ? -5.210 0.276 -8.671 1.00 0.00 25 GLU A O 20
ATOM 25846 N N . GLU A 1 26 ? -4.170 2.151 -7.988 1.00 0.00 26 GLU A N 20
ATOM 25847 C CA . GLU A 1 26 ? -2.899 1.806 -8.614 1.00 0.00 26 GLU A CA 20
ATOM 25848 C C . GLU A 1 26 ? -2.260 0.602 -7.937 1.00 0.00 26 GLU A C 20
ATOM 25849 O O . GLU A 1 26 ? -1.631 -0.231 -8.592 1.00 0.00 26 GLU A O 20
ATOM 25861 N N . LEU A 1 27 ? -2.422 0.512 -6.621 1.00 0.00 27 LEU A N 20
ATOM 25862 C CA . LEU A 1 27 ? -1.978 -0.656 -5.871 1.00 0.00 27 LEU A CA 20
ATOM 25863 C C . LEU A 1 27 ? -2.852 -1.867 -6.170 1.00 0.00 27 LEU A C 20
ATOM 25864 O O . LEU A 1 27 ? -2.368 -2.999 -6.211 1.00 0.00 27 LEU A O 20
ATOM 25880 N N . GLU A 1 28 ? -4.142 -1.624 -6.380 1.00 0.00 28 GLU A N 20
ATOM 25881 C CA . GLU A 1 28 ? -5.070 -2.682 -6.757 1.00 0.00 28 GLU A CA 20
ATOM 25882 C C . GLU A 1 28 ? -4.638 -3.359 -8.053 1.00 0.00 28 GLU A C 20
ATOM 25883 O O . GLU A 1 28 ? -4.609 -4.586 -8.143 1.00 0.00 28 GLU A O 20
ATOM 25895 N N . GLU A 1 29 ? -4.304 -2.550 -9.053 1.00 0.00 29 GLU A N 20
ATOM 25896 C CA . GLU A 1 29 ? -3.951 -3.067 -10.370 1.00 0.00 29 GLU A CA 20
ATOM 25897 C C . GLU A 1 29 ? -2.623 -3.812 -10.333 1.00 0.00 29 GLU A C 20
ATOM 25898 O O . GLU A 1 29 ? -2.458 -4.840 -10.989 1.00 0.00 29 GLU A O 20
ATOM 25910 N N . PHE A 1 30 ? -1.678 -3.288 -9.559 1.00 0.00 30 PHE A N 20
ATOM 25911 C CA . PHE A 1 30 ? -0.365 -3.907 -9.427 1.00 0.00 30 PHE A CA 20
ATOM 25912 C C . PHE A 1 30 ? -0.463 -5.270 -8.757 1.00 0.00 30 PHE A C 20
ATOM 25913 O O . PHE A 1 30 ? 0.171 -6.233 -9.188 1.00 0.00 30 PHE A O 20
ATOM 25930 N N . THR A 1 31 ? -1.262 -5.346 -7.697 1.00 0.00 31 THR A N 20
ATOM 25931 C CA . THR A 1 31 ? -1.349 -6.556 -6.888 1.00 0.00 31 THR A CA 20
ATOM 25932 C C . THR A 1 31 ? -2.425 -7.497 -7.420 1.00 0.00 31 THR A C 20
ATOM 25933 O O . THR A 1 31 ? -2.454 -8.678 -7.076 1.00 0.00 31 THR A O 20
ATOM 25944 N N . GLN A 1 32 ? -3.304 -6.965 -8.260 1.00 0.00 32 GLN A N 20
ATOM 25945 C CA . GLN A 1 32 ? -4.427 -7.735 -8.782 1.00 0.00 32 GLN A CA 20
ATOM 25946 C C . GLN A 1 32 ? -5.184 -8.435 -7.660 1.00 0.00 32 GLN A C 20
ATOM 25947 O O . GLN A 1 32 ? -5.309 -9.660 -7.651 1.00 0.00 32 GLN A O 20
ATOM 25961 N N . ALA A 1 33 ? -5.689 -7.649 -6.715 1.00 0.00 33 ALA A N 20
ATOM 25962 C CA . ALA A 1 33 ? -6.384 -8.195 -5.556 1.00 0.00 33 ALA A CA 20
ATOM 25963 C C . ALA A 1 33 ? -7.567 -7.321 -5.162 1.00 0.00 33 ALA A C 20
ATOM 25964 O O . ALA A 1 33 ? -7.651 -6.158 -5.555 1.00 0.00 33 ALA A O 20
ATOM 25971 N N . LYS A 1 34 ? -8.482 -7.889 -4.382 1.00 0.00 34 LYS A N 20
ATOM 25972 C CA . LYS A 1 34 ? -9.654 -7.156 -3.918 1.00 0.00 34 LYS A CA 20
ATOM 25973 C C . LYS A 1 34 ? -9.270 -6.090 -2.900 1.00 0.00 34 LYS A C 20
ATOM 25974 O O . LYS A 1 34 ? -8.343 -6.274 -2.112 1.00 0.00 34 LYS A O 20
ATOM 25993 N N . ARG A 1 35 ? -9.990 -4.973 -2.921 1.00 0.00 35 ARG A N 20
ATOM 25994 C CA . ARG A 1 35 ? -9.726 -3.874 -2.000 1.00 0.00 35 ARG A CA 20
ATOM 25995 C C . ARG A 1 35 ? -10.037 -4.274 -0.563 1.00 0.00 35 ARG A C 20
ATOM 25996 O O . ARG A 1 35 ? -9.406 -3.790 0.376 1.00 0.00 35 ARG A O 20
ATOM 26017 N N . GLU A 1 36 ? -11.012 -5.161 -0.399 1.00 0.00 36 GLU A N 20
ATOM 26018 C CA . GLU A 1 36 ? -11.361 -5.682 0.917 1.00 0.00 36 GLU A CA 20
ATOM 26019 C C . GLU A 1 36 ? -10.188 -6.428 1.543 1.00 0.00 36 GLU A C 20
ATOM 26020 O O . GLU A 1 36 ? -10.037 -6.457 2.764 1.00 0.00 36 GLU A O 20
ATOM 26032 N N . VAL A 1 37 ? -9.358 -7.031 0.697 1.00 0.00 37 VAL A N 20
ATOM 26033 C CA . VAL A 1 37 ? -8.169 -7.733 1.162 1.00 0.00 37 VAL A CA 20
ATOM 26034 C C . VAL A 1 37 ? -6.995 -6.776 1.331 1.00 0.00 37 VAL A C 20
ATOM 26035 O O . VAL A 1 37 ? -6.282 -6.826 2.333 1.00 0.00 37 VAL A O 20
ATOM 26048 N N . LEU A 1 38 ? -6.800 -5.906 0.347 1.00 0.00 38 LEU A N 20
ATOM 26049 C CA . LEU A 1 38 ? -5.640 -5.022 0.324 1.00 0.00 38 LEU A CA 20
ATOM 26050 C C . LEU A 1 38 ? -5.699 -4.006 1.458 1.00 0.00 38 LEU A C 20
ATOM 26051 O O . LEU A 1 38 ? -4.677 -3.664 2.051 1.00 0.00 38 LEU A O 20
ATOM 26067 N N . LEU A 1 39 ? -6.903 -3.526 1.753 1.00 0.00 39 LEU A N 20
ATOM 26068 C CA . LEU A 1 39 ? -7.088 -2.495 2.767 1.00 0.00 39 LEU A CA 20
ATOM 26069 C C . LEU A 1 39 ? -6.735 -3.017 4.154 1.00 0.00 39 LEU A C 20
ATOM 26070 O O . LEU A 1 39 ? -6.300 -2.259 5.021 1.00 0.00 39 LEU A O 20
ATOM 26086 N N . VAL A 1 40 ? -6.924 -4.317 4.358 1.00 0.00 40 VAL A N 20
ATOM 26087 C CA . VAL A 1 40 ? -6.521 -4.965 5.600 1.00 0.00 40 VAL A CA 20
ATOM 26088 C C . VAL A 1 40 ? -5.011 -4.905 5.787 1.00 0.00 40 VAL A C 20
ATOM 26089 O O . VAL A 1 40 ? -4.522 -4.525 6.851 1.00 0.00 40 VAL A O 20
ATOM 26102 N N . THR A 1 41 ? -4.275 -5.281 4.747 1.00 0.00 41 THR A N 20
ATOM 26103 C CA . THR A 1 41 ? -2.819 -5.213 4.773 1.00 0.00 41 THR A CA 20
ATOM 26104 C C . THR A 1 41 ? -2.338 -3.771 4.872 1.00 0.00 41 THR A C 20
ATOM 26105 O O . THR A 1 41 ? -1.405 -3.467 5.617 1.00 0.00 41 THR A O 20
ATOM 26116 N N . LEU A 1 42 ? -2.979 -2.885 4.119 1.00 0.00 42 LEU A N 20
ATOM 26117 C CA . LEU A 1 42 ? -2.577 -1.483 4.072 1.00 0.00 42 LEU A CA 20
ATOM 26118 C C . LEU A 1 42 ? -2.775 -0.810 5.424 1.00 0.00 42 LEU A C 20
ATOM 26119 O O . LEU A 1 42 ? -1.930 -0.032 5.870 1.00 0.00 42 LEU A O 20
ATOM 26135 N N . THR A 1 43 ? -3.894 -1.110 6.071 1.00 0.00 43 THR A N 20
ATOM 26136 C CA . THR A 1 43 ? -4.192 -0.555 7.387 1.00 0.00 43 THR A CA 20
ATOM 26137 C C . THR A 1 43 ? -3.258 -1.125 8.447 1.00 0.00 43 THR A C 20
ATOM 26138 O O . THR A 1 43 ? -2.806 -0.407 9.340 1.00 0.00 43 THR A O 20
ATOM 26149 N N . ARG A 1 44 ? -2.974 -2.419 8.346 1.00 0.00 44 ARG A N 20
ATOM 26150 C CA . ARG A 1 44 ? -2.077 -3.083 9.285 1.00 0.00 44 ARG A CA 20
ATOM 26151 C C . ARG A 1 44 ? -0.663 -2.529 9.180 1.00 0.00 44 ARG A C 20
ATOM 26152 O O . ARG A 1 44 ? 0.023 -2.355 10.188 1.00 0.00 44 ARG A O 20
ATOM 26173 N N . LEU A 1 45 ? -0.229 -2.252 7.954 1.00 0.00 45 LEU A N 20
ATOM 26174 C CA . LEU A 1 45 ? 1.057 -1.607 7.724 1.00 0.00 45 LEU A CA 20
ATOM 26175 C C . LEU A 1 45 ? 1.067 -0.187 8.274 1.00 0.00 45 LEU A C 20
ATOM 26176 O O . LEU A 1 45 ? 2.051 0.249 8.874 1.00 0.00 45 LEU A O 20
ATOM 26192 N N . HIS A 1 46 ? -0.031 0.529 8.070 1.00 0.00 46 HIS A N 20
ATOM 26193 C CA . HIS A 1 46 ? -0.180 1.876 8.610 1.00 0.00 46 HIS A CA 20
ATOM 26194 C C . HIS A 1 46 ? -0.033 1.881 10.126 1.00 0.00 46 HIS A C 20
ATOM 26195 O O . HIS A 1 46 ? 0.670 2.722 10.688 1.00 0.00 46 HIS A O 20
ATOM 26209 N N . GLN A 1 47 ? -0.699 0.938 10.784 1.00 0.00 47 GLN A N 20
ATOM 26210 C CA . GLN A 1 47 ? -0.620 0.814 12.233 1.00 0.00 47 GLN A CA 20
ATOM 26211 C C . GLN A 1 47 ? 0.773 0.384 12.675 1.00 0.00 47 GLN A C 20
ATOM 26212 O O . GLN A 1 47 ? 1.242 0.770 13.745 1.00 0.00 47 GLN A O 20
ATOM 26226 N N . ARG A 1 48 ? 1.431 -0.419 11.843 1.00 0.00 48 ARG A N 20
ATOM 26227 C CA . ARG A 1 48 ? 2.795 -0.853 12.117 1.00 0.00 48 ARG A CA 20
ATOM 26228 C C . ARG A 1 48 ? 3.777 0.306 11.993 1.00 0.00 48 ARG A C 20
ATOM 26229 O O . ARG A 1 48 ? 4.854 0.285 12.588 1.00 0.00 48 ARG A O 20
ATOM 26250 N N . GLY A 1 49 ? 3.398 1.316 11.218 1.00 0.00 49 GLY A N 20
ATOM 26251 C CA . GLY A 1 49 ? 4.265 2.463 10.975 1.00 0.00 49 GLY A CA 20
ATOM 26252 C C . GLY A 1 49 ? 5.135 2.246 9.745 1.00 0.00 49 GLY A C 20
ATOM 26253 O O . GLY A 1 49 ? 6.182 2.874 9.594 1.00 0.00 49 GLY A O 20
ATOM 26257 N N . VAL A 1 50 ? 4.694 1.353 8.864 1.00 0.00 50 VAL A N 20
ATOM 26258 C CA . VAL A 1 50 ? 5.424 1.061 7.637 1.00 0.00 50 VAL A CA 20
ATOM 26259 C C . VAL A 1 50 ? 5.061 2.045 6.532 1.00 0.00 50 VAL A C 20
ATOM 26260 O O . VAL A 1 50 ? 5.934 2.695 5.955 1.00 0.00 50 VAL A O 20
ATOM 26273 N N . ILE A 1 51 ? 3.769 2.151 6.243 1.00 0.00 51 ILE A N 20
ATOM 26274 C CA . ILE A 1 51 ? 3.277 3.128 5.278 1.00 0.00 51 ILE A CA 20
ATOM 26275 C C . ILE A 1 51 ? 2.362 4.147 5.944 1.00 0.00 51 ILE A C 20
ATOM 26276 O O . ILE A 1 51 ? 1.932 3.960 7.083 1.00 0.00 51 ILE A O 20
ATOM 26292 N N . TYR A 1 52 ? 2.069 5.227 5.228 1.00 0.00 52 TYR A N 20
ATOM 26293 C CA . TYR A 1 52 ? 1.172 6.260 5.733 1.00 0.00 52 TYR A CA 20
ATOM 26294 C C . TYR A 1 52 ? 0.030 6.521 4.759 1.00 0.00 52 TYR A C 20
ATOM 26295 O O . TYR A 1 52 ? 0.233 6.564 3.546 1.00 0.00 52 TYR A O 20
ATOM 26313 N N . ARG A 1 53 ? -1.172 6.697 5.298 1.00 0.00 53 ARG A N 20
ATOM 26314 C CA . ARG A 1 53 ? -2.348 6.966 4.479 1.00 0.00 53 ARG A CA 20
ATOM 26315 C C . ARG A 1 53 ? -2.552 8.462 4.283 1.00 0.00 53 ARG A C 20
ATOM 26316 O O . ARG A 1 53 ? -2.395 9.247 5.217 1.00 0.00 53 ARG A O 20
ATOM 26337 N N . LYS A 1 54 ? -2.905 8.851 3.062 1.00 0.00 54 LYS A N 20
ATOM 26338 C CA . LYS A 1 54 ? -3.142 10.254 2.744 1.00 0.00 54 LYS A CA 20
ATOM 26339 C C . LYS A 1 54 ? -4.521 10.454 2.126 1.00 0.00 54 LYS A C 20
ATOM 26340 O O . LYS A 1 54 ? -4.897 9.755 1.185 1.00 0.00 54 LYS A O 20
ATOM 26359 N N . TRP A 1 55 ? -5.270 11.411 2.663 1.00 0.00 55 TRP A N 20
ATOM 26360 C CA . TRP A 1 55 ? -6.642 11.644 2.227 1.00 0.00 55 TRP A CA 20
ATOM 26361 C C . TRP A 1 55 ? -6.727 12.835 1.284 1.00 0.00 55 TRP A C 20
ATOM 26362 O O . TRP A 1 55 ? -6.687 13.987 1.718 1.00 0.00 55 TRP A O 20
ATOM 26383 N N . ARG A 1 56 ? -6.843 12.554 -0.009 1.00 0.00 56 ARG A N 20
ATOM 26384 C CA . ARG A 1 56 ? -7.018 13.601 -1.009 1.00 0.00 56 ARG A CA 20
ATOM 26385 C C . ARG A 1 56 ? -8.482 13.754 -1.396 1.00 0.00 56 ARG A C 20
ATOM 26386 O O . ARG A 1 56 ? -9.231 12.778 -1.427 1.00 0.00 56 ARG A O 20
ATOM 26407 N N . HIS A 1 57 ? -8.884 14.985 -1.693 1.00 0.00 57 HIS A N 20
ATOM 26408 C CA . HIS A 1 57 ? -10.268 15.273 -2.053 1.00 0.00 57 HIS A CA 20
ATOM 26409 C C . HIS A 1 57 ? -10.341 16.214 -3.249 1.00 0.00 57 HIS A C 20
ATOM 26410 O O . HIS A 1 57 ? -9.748 17.293 -3.239 1.00 0.00 57 HIS A O 20
ATOM 26424 N N . PHE A 1 58 ? -11.070 15.798 -4.278 1.00 0.00 58 PHE A N 20
ATOM 26425 C CA . PHE A 1 58 ? -11.189 16.583 -5.501 1.00 0.00 58 PHE A CA 20
ATOM 26426 C C . PHE A 1 58 ? -12.532 16.345 -6.182 1.00 0.00 58 PHE A C 20
ATOM 26427 O O . PHE A 1 58 ? -12.902 15.205 -6.463 1.00 0.00 58 PHE A O 20
ATOM 26444 N N . SER A 1 59 ? -13.256 17.428 -6.444 1.00 0.00 59 SER A N 20
ATOM 26445 C CA . SER A 1 59 ? -14.544 17.342 -7.123 1.00 0.00 59 SER A CA 20
ATOM 26446 C C . SER A 1 59 ? -15.541 16.527 -6.309 1.00 0.00 59 SER A C 20
ATOM 26447 O O . SER A 1 59 ? -16.452 15.911 -6.864 1.00 0.00 59 SER A O 20
ATOM 26455 N N . GLY A 1 60 ? -15.365 16.527 -4.993 1.00 0.00 60 GLY A N 20
ATOM 26456 C CA . GLY A 1 60 ? -16.279 15.829 -4.096 1.00 0.00 60 GLY A CA 20
ATOM 26457 C C . GLY A 1 60 ? -15.944 14.346 -4.014 1.00 0.00 60 GLY A C 20
ATOM 26458 O O . GLY A 1 60 ? -16.657 13.573 -3.373 1.00 0.00 60 GLY A O 20
ATOM 26462 N N . ARG A 1 61 ? -14.855 13.953 -4.666 1.00 0.00 61 ARG A N 20
ATOM 26463 C CA . ARG A 1 61 ? -14.442 12.554 -4.694 1.00 0.00 61 ARG A CA 20
ATOM 26464 C C . ARG A 1 61 ? -13.316 12.294 -3.700 1.00 0.00 61 ARG A C 20
ATOM 26465 O O . ARG A 1 61 ? -12.461 13.151 -3.478 1.00 0.00 61 ARG A O 20
ATOM 26486 N N . LYS A 1 62 ? -13.323 11.106 -3.105 1.00 0.00 62 LYS A N 20
ATOM 26487 C CA . LYS A 1 62 ? -12.294 10.727 -2.144 1.00 0.00 62 LYS A CA 20
ATOM 26488 C C . LYS A 1 62 ? -11.198 9.902 -2.806 1.00 0.00 62 LYS A C 20
ATOM 26489 O O . LYS A 1 62 ? -11.478 8.951 -3.535 1.00 0.00 62 LYS A O 20
ATOM 26508 N N . TYR A 1 63 ? -9.949 10.273 -2.547 1.00 0.00 63 TYR A N 20
ATOM 26509 C CA . TYR A 1 63 ? -8.807 9.577 -3.131 1.00 0.00 63 TYR A CA 20
ATOM 26510 C C . TYR A 1 63 ? -7.854 9.082 -2.051 1.00 0.00 63 TYR A C 20
ATOM 26511 O O . TYR A 1 63 ? -7.169 9.875 -1.405 1.00 0.00 63 TYR A O 20
ATOM 26529 N N . ARG A 1 64 ? -7.813 7.768 -1.862 1.00 0.00 64 ARG A N 20
ATOM 26530 C CA . ARG A 1 64 ? -6.926 7.163 -0.876 1.00 0.00 64 ARG A CA 20
ATOM 26531 C C . ARG A 1 64 ? -5.544 6.905 -1.462 1.00 0.00 64 ARG A C 20
ATOM 26532 O O . ARG A 1 64 ? -5.394 6.124 -2.402 1.00 0.00 64 ARG A O 20
ATOM 26553 N N . GLU A 1 65 ? -4.538 7.567 -0.903 1.00 0.00 65 GLU A N 20
ATOM 26554 C CA . GLU A 1 65 ? -3.153 7.336 -1.302 1.00 0.00 65 GLU A CA 20
ATOM 26555 C C . GLU A 1 65 ? -2.350 6.714 -0.169 1.00 0.00 65 GLU A C 20
ATOM 26556 O O . GLU A 1 65 ? -2.635 6.944 1.007 1.00 0.00 65 GLU A O 20
ATOM 26568 N N . TYR A 1 66 ? -1.341 5.926 -0.527 1.00 0.00 66 TYR A N 20
ATOM 26569 C CA . TYR A 1 66 ? -0.461 5.312 0.458 1.00 0.00 66 TYR A CA 20
ATOM 26570 C C . TYR A 1 66 ? 1.004 5.529 0.101 1.00 0.00 66 TYR A C 20
ATOM 26571 O O . TYR A 1 66 ? 1.420 5.276 -1.031 1.00 0.00 66 TYR A O 20
ATOM 26589 N N . CYS A 1 67 ? 1.782 5.999 1.068 1.00 0.00 67 CYS A N 20
ATOM 26590 C CA . CYS A 1 67 ? 3.196 6.277 0.850 1.00 0.00 67 CYS A CA 20
ATOM 26591 C C . CYS A 1 67 ? 4.072 5.433 1.765 1.00 0.00 67 CYS A C 20
ATOM 26592 O O . CYS A 1 67 ? 3.772 5.266 2.948 1.00 0.00 67 CYS A O 20
ATOM 26600 N N . LEU A 1 68 ? 5.158 4.902 1.213 1.00 0.00 68 LEU A N 20
ATOM 26601 C CA . LEU A 1 68 ? 6.104 4.110 1.989 1.00 0.00 68 LEU A CA 20
ATOM 26602 C C . LEU A 1 68 ? 7.329 4.932 2.369 1.00 0.00 68 LEU A C 20
ATOM 26603 O O . LEU A 1 68 ? 8.072 5.394 1.503 1.00 0.00 68 LEU A O 20
ATOM 26619 N N . LYS A 1 69 ? 7.534 5.112 3.670 1.00 0.00 69 LYS A N 20
ATOM 26620 C CA . LYS A 1 69 ? 8.682 5.859 4.168 1.00 0.00 69 LYS A CA 20
ATOM 26621 C C . LYS A 1 69 ? 9.569 4.986 5.045 1.00 0.00 69 LYS A C 20
ATOM 26622 O O . LYS A 1 69 ? 10.758 5.261 5.214 1.00 0.00 69 LYS A O 20
ATOM 26641 N N . HIS A 1 70 ? 8.986 3.930 5.603 1.00 0.00 70 HIS A N 20
ATOM 26642 C CA . HIS A 1 70 ? 9.720 3.021 6.476 1.00 0.00 70 HIS A CA 20
ATOM 26643 C C . HIS A 1 70 ? 10.825 2.300 5.716 1.00 0.00 70 HIS A C 20
ATOM 26644 O O . HIS A 1 70 ? 10.613 1.818 4.603 1.00 0.00 70 HIS A O 20
ATOM 26658 N N . ARG A 1 71 ? 12.005 2.228 6.323 1.00 0.00 71 ARG A N 20
ATOM 26659 C CA . ARG A 1 71 ? 13.153 1.588 5.693 1.00 0.00 71 ARG A CA 20
ATOM 26660 C C . ARG A 1 71 ? 12.833 0.153 5.292 1.00 0.00 71 ARG A C 20
ATOM 26661 O O . ARG A 1 71 ? 12.291 -0.617 6.084 1.00 0.00 71 ARG A O 20
ATOM 26682 N N . ASP A 1 72 ? 13.171 -0.199 4.055 1.00 0.00 72 ASP A N 20
ATOM 26683 C CA . ASP A 1 72 ? 12.911 -1.539 3.544 1.00 0.00 72 ASP A CA 20
ATOM 26684 C C . ASP A 1 72 ? 13.690 -2.589 4.325 1.00 0.00 72 ASP A C 20
ATOM 26685 O O . ASP A 1 72 ? 13.178 -3.671 4.609 1.00 0.00 72 ASP A O 20
ATOM 26694 N N . GLU A 1 73 ? 14.932 -2.263 4.668 1.00 0.00 73 GLU A N 20
ATOM 26695 C CA . GLU A 1 73 ? 15.758 -3.145 5.483 1.00 0.00 73 GLU A CA 20
ATOM 26696 C C . GLU A 1 73 ? 15.081 -3.465 6.808 1.00 0.00 73 GLU A C 20
ATOM 26697 O O . GLU A 1 73 ? 15.036 -4.621 7.231 1.00 0.00 73 GLU A O 20
ATOM 26709 N N . LEU A 1 74 ? 14.551 -2.437 7.461 1.00 0.00 74 LEU A N 20
ATOM 26710 C CA . LEU A 1 74 ? 13.860 -2.610 8.734 1.00 0.00 74 LEU A CA 20
ATOM 26711 C C . LEU A 1 74 ? 12.593 -3.439 8.565 1.00 0.00 74 LEU A C 20
ATOM 26712 O O . LEU A 1 74 ? 12.255 -4.256 9.421 1.00 0.00 74 LEU A O 20
ATOM 26728 N N . ALA A 1 75 ? 11.896 -3.224 7.454 1.00 0.00 75 ALA A N 20
ATOM 26729 C CA . ALA A 1 75 ? 10.698 -3.993 7.140 1.00 0.00 75 ALA A CA 20
ATOM 26730 C C . ALA A 1 75 ? 11.013 -5.480 7.025 1.00 0.00 75 ALA A C 20
ATOM 26731 O O . ALA A 1 75 ? 10.242 -6.324 7.481 1.00 0.00 75 ALA A O 20
ATOM 26738 N N . ASP A 1 76 ? 12.149 -5.793 6.412 1.00 0.00 76 ASP A N 20
ATOM 26739 C CA . ASP A 1 76 ? 12.586 -7.176 6.269 1.00 0.00 76 ASP A CA 20
ATOM 26740 C C . ASP A 1 76 ? 12.981 -7.772 7.614 1.00 0.00 76 ASP A C 20
ATOM 26741 O O . ASP A 1 76 ? 12.766 -8.956 7.866 1.00 0.00 76 ASP A O 20
ATOM 26750 N N . LEU A 1 77 ? 13.559 -6.940 8.475 1.00 0.00 77 LEU A N 20
ATOM 26751 C CA . LEU A 1 77 ? 13.976 -7.381 9.801 1.00 0.00 77 LEU A CA 20
ATOM 26752 C C . LEU A 1 77 ? 12.774 -7.672 10.689 1.00 0.00 77 LEU A C 20
ATOM 26753 O O . LEU A 1 77 ? 12.842 -8.508 11.589 1.00 0.00 77 LEU A O 20
ATOM 26769 N N . GLU A 1 78 ? 11.672 -6.975 10.431 1.00 0.00 78 GLU A N 20
ATOM 26770 C CA . GLU A 1 78 ? 10.431 -7.205 11.160 1.00 0.00 78 GLU A CA 20
ATOM 26771 C C . GLU A 1 78 ? 9.877 -8.596 10.881 1.00 0.00 78 GLU A C 20
ATOM 26772 O O . GLU A 1 78 ? 9.227 -9.199 11.735 1.00 0.00 78 GLU A O 20
ATOM 26784 N N . HIS A 1 79 ? 10.137 -9.099 9.679 1.00 0.00 79 HIS A N 20
ATOM 26785 C CA . HIS A 1 79 ? 9.666 -10.421 9.286 1.00 0.00 79 HIS A CA 20
ATOM 26786 C C . HIS A 1 79 ? 10.779 -11.456 9.387 1.00 0.00 79 HIS A C 20
ATOM 26787 O O . HIS A 1 79 ? 11.064 -11.929 10.453 1.00 0.00 79 HIS A O 20
#

Foldseek 3Di:
DLLQDLLSQLQVCLVVVFKDWLVVSCVSNVDDSVVNVVSQVVCCVVVQKHWDWDADPNDTIIMIGGDDDPVVVVVVD

Secondary structure (DSSP, 8-state):
-TTS-HHHHHHHHHHHSSEEEHHHHHHHH---HHHHHHHHHHHHHTTSEEEEEEEETTEEEEEEEES--HHHHHHH-

Organism: Saccharolobus islandicus (NCBI:txid43080)

Radius of gyration: 12.11 Å; Cα contacts (8 Å, |Δi|>4): 94; chains: 1; bounding box: 24×34×23 Å